Protein 7O1F (pdb70)

Secondary structure (DSSP, 8-state):
-EEEEES-THHHHHHHHHHTTT-SEEEEEEETTEEEEEEE-TTSSEEEEEEEEGGGSSSEEESS-EEEEEEHHHHHHHHTTS-TTSEEEEEE---EEEEEEE-SSSS-EEEEEEEP--------PPP----SEEEEEEHHHHHHHHHHHHTT-SEEEEEE-SSEEEEEEEETTEEEEEEEE-B--SS-GGG-BEEEESS-EEEEEEHHHHHHHGGGGGG-SEEEEEE-SSSPEEEEEE-STT-EEEEEEPPB-/-EEEEES-THHHHHHHHHHTTT-SEEEEEEETTEEEEEEE-TTSSEEEEEEEEGGGSSSEEESS-EEEEEEHHHHHHHHTTS-TTSEEEEEE---EEEEEEE----EEEEEEEP-------PPP----SEEEEEEHHHHHHHHHHHHTT-SEEEEEE-SSEEEEEEEETTEEEEEEEE-B--SS-GGG-BEEEESS-EEEEEEHHHHHHHGGGGGG-SEEEEEE-SSSPEEEEEE-STT-EEEEEEPPB-/-EEEEES-THHHHHHHHHHTTT-SEEEEEEETTEEEEEEE-TTSSEEEEEEEEGGGSSSEEESS-EEEEEEHHHHHHHHTTS-TTSEEEEEE---EEEEEEE---S-EEEEEEEP----------SEEEEEEHHHHHHHHHHHHTT-SEEEEEE--EEEEEE-SSEEEEEEE--B--SS-GGG-BEE--EEEEHHHHHHHGGGGGG-SEEEEEE-SSSPEEEEEE-STT-EEEEEE--/--EEEEES-THHHHHHHHHHTTT-SEEEEEEETTEEEEEEE-TTSSEEEEEEEEGGGSSSEEESS-EEEEEEHHHHHHHHTTS-TTSEEEEEE----EEEEEEE-SSSS-EEEEEEEP-------PPP----SEEEEEEHHHHHHHHHHHHTT-SEEEEEE-SSEEEEEEEETTEEEEEEEE-B--SS-GGG-BEEEESS-EEEEEEHHHHHHHGGGGGG-SEEEEEE-SSSPEEEEEE-STT-EEEEEEPPB-/-EEEEES-THHHHHHHHHHTTT-SEEEEEEETTEEEEEEE-TTSSEEEEEEEEGGGSSSEEESS-EEEEEEHHHHHHHHTTS-TTSEEEEEE----EEEEEEE-SSSS-EEEEEEEP--------EEEEEEHHHHHHHHHHHHTT-SEEEEEE-SSEEEEEEEETTEEEEEEEE-B--SS-GGG-BEEEESS-EEEEEEHHHHHHHGGGGGG-SEEEEEE-SSSPEEEEEE-STT-EEEEEEPPB-/--EEEEES-THHHHHHHHHHTTT-SEEEEEEETTEEEEEEE-TTSSEEEEEEEEGGGSSSEEESS-EEEEEEHHHHHHHHTTS-TTSEEEEEE--EEEEEEE-SSSS-EEEEEEEP--------PPP----SEEEEEEHHHHHHHHHHHHTT-SEEEEEE-SSEEEEEEEETTEEEEEEEE-B--SS-GGG-BEEEESS-EEEEEEHHHHHHHGGGGGG-SEEEEEE-SSSPEEEEEE-STT-EEEEEEPPB-/--B-----/--BPPP--/--BPPP--/-B-----

Foldseek 3Di:
DWKWKAQWLLLVLLLLLLCQVQDFKWKFKQDQQGTWTWDHGPVNFKIKIWGDGCVRTDHIDDPDIDIFIDGSVLVNVLSVVADRRWIWIWDQPDQWIWIWTADPPDRDIDIDTGGGDDDDHPDDDDDPDDFQKKKKAFLVVLLCVLVVVVVFAQKWKWKDDQFWIKTKGAHPVGIDIDTDGQAADPVDRLHGIHMDGNDIAMFMFGSVVSNSNSSSSVQARMWMWTHHPVAFIWIWRQHPDRTTIIMTGHTDD/DWKWKAQWLLLVLLLLLLCQVQDFKWKFKQDQQGTWTWDHGPVNFKIKIFGDGCVRTDHIDDPDIDIFIDGSVLVNVLSVPADRRWIWIWDQPDQWIWIWTADVRDIDIDTGGTDDDDDDDDDDPDPFQKKKKAFLVVLLCVLVVVVVFAQKWKWKDDQFWIKTKGAHPVGIDIDTDGQAADPVDRLHGIHMDGPDIAMFMFGSVVSNSNSSSSVQARIWMWTHHPVAFIWIWRQHPDRTTIIMTGHTDD/DWKWKAQWLLLVLLLLLLCQVQDFKFKFKQDQQGTWTWDHGPVNFKIKIFGDGCVRTDHIDDPDIDIFTDGSVLVNVLSVVADRRWIWIWDQPDQWIWIWTQDVDRDIDIDTGGGDDDDDPDDDFPKKKKAFLVVLLCVLVVVVVFAQKWWWDDVQIKTKGAHDVGIDIDGDDQAADPVDRLHGIHMPTDMFGSVVSNSNSSSSVQARIWMWTHHPVAFIWIWRQHPDRTTIIMTGHD/DFWKWKAQWLLLVLLLLLLCQVQDFKFWFKQDQQGTWTWDHGPVNFKIKIFGDGCVRTDHIDGPEIDIFIDGSVLVNVLSVPADRRWIWIWDQDNHQWIWIWTADPPDRDIDIDTGGGDDDDHDDDDDPDDFQKKKKAFLVVLLCVLVVVVVFAQKWKWKDDQFWIKTKGAHPVGIDIDTDGQAADPVDRLHGIHMDGNDIAMFMFGSVVSNSNSSSSVQARMWMWTHHPVAFIWIWRQHPDRTTIIMTGHTDD/DWKWKAQWLLQVLLLLLLCQVQDFKFKFKQDQQGTWTWDHGPVNFKIKIFGDGCVRTPHIDDPEIDIFIDGSVLVNVLSVVADRRWIWIWDQDNHQWIWIWTADPPDRDIDIDTGGTDDDDHDAQKKKKAFLVVLLCVLVVVVVFAQKWKWKDDQFWIKTKGAHPVGIDIDIDGQAADPVDRLHGIHMDGPDIDIFMFGSVVSNSNSSSSVQARMWMWHYHPVAFIWIWRQHPDRTTIIMTGHTDD/DQWKWKAQWLLQVLLLLLLCQVQDFKFKFKQDQQGTWTWDAGPVNFKIKIFGDGCVRTDHIGHNDTDIFTDGSVLVNVLSVVADRRWIWIWDDPLWIWIWTADPPDRDIDIDTGRGDDDDHPDDDDDPDDFQKKKKAFLVVLLCVLVVVVVFAQKWKWKDDQFWIKTKGAHPVGIDIDTDGQAADPVDRLHGIHMDGNDIAMFMFGSVVSNSNSSSSVQARMWMWTHHPVAFIWIWRQHPDRTTIIMTGHTDD/DDDDDDDD/DDDDDDDD/DDDDDDDD/DDDDDDD

InterPro domains:
  IPR000730 Proliferating cell nuclear antigen, PCNA [MF_00317] (2-255)
  IPR000730 Proliferating cell nuclear antigen, PCNA [PR00339] (10-29)
  IPR000730 Proliferating cell nuclear antigen, PCNA [PR00339] (34-52)
  IPR000730 Proliferating cell nuclear antigen, PCNA [PR00339] (56-80)
  IPR000730 Proliferating cell nuclear antigen, PCNA [PR00339] (110-132)
  IPR000730 Proliferating cell nuclear antigen, PCNA [PR00339] (203-217)
  IPR000730 Proliferating cell nuclear antigen, PCNA [PR00339] (241-258)
  IPR000730 Proliferating cell nuclear antigen, PCNA [PTHR11352] (1-258)
  IPR000730 Proliferating cell nuclear antigen, PCNA [TIGR00590] (1-259)
  IPR022648 Proliferating cell nuclear antigen, PCNA, N-terminal [PF00705] (1-124)
  IPR022649 Proliferating cell nuclear antigen, PCNA, C-terminal [PF02747] (127-254)
  IPR022659 Proliferating cell nuclear antigen, PCNA, conserved site [PS00293] (61-79)
  IPR022659 Proliferating cell nuclear antigen, PCNA, conserved site [PS01251] (34-57)
  IPR046938 DNA clamp superfamily [SSF55979] (1-126)
  IPR046938 DNA clamp superfamily [SSF55979] (127-255)

Organism: Chaetomium thermophilum (strain DSM 1495 / CBS 144.50 / IMI 039719) (NCBI:txid759272)

Radius of gyration: 36.1 Å; Cα contacts (8 Å, |Δi|>4): 4204; chains: 10; bounding box: 74×90×88 Å

Nearest PDB structures (foldseek):
  7o1f-assembly2_E  TM=1.004E+00  e=3.814E-50  Thermochaetoides thermophila DSM 1495
  7o1f-assembly2_D  TM=9.993E-01  e=2.440E-48  Thermochaetoides thermophila DSM 1495
  7o1f-assembly1_A  TM=9.949E-01  e=5.544E-48  Thermochaetoides thermophila DSM 1495
  8p9o-assembly1_B  TM=9.754E-01  e=6.810E-45  Thermochaetoides thermophila DSM 1495
  7bup-assembly1_C  TM=9.797E-01  e=5.841E-35  Candida albicans SC5314

Solvent-accessible surface area: 61494 Å² total; per-residue (Å²): 46,6,66,0,78,8,40,33,0,2,5,8,31,55,0,2,61,2,1,54,75,14,6,88,70,5,15,12,54,3,61,84,65,3,4,25,3,32,12,39,13,141,64,95,6,1,1,1,8,0,57,4,50,29,84,10,14,38,64,33,134,25,134,51,124,23,53,2,3,0,42,0,66,18,5,4,62,1,4,136,9,3,78,80,93,2,28,0,13,10,82,13,96,71,127,57,6,28,0,15,0,67,22,36,65,34,54,15,72,2,81,2,49,1,128,26,77,114,48,103,76,66,121,49,61,49,75,115,42,106,40,6,0,27,0,45,0,12,2,85,17,0,99,82,4,1,70,25,0,71,39,15,19,142,30,1,38,0,76,4,74,77,77,8,1,81,0,28,13,136,30,141,26,6,74,2,17,5,47,4,32,71,31,12,35,6,19,98,66,54,68,10,5,55,17,139,51,101,98,102,7,52,22,29,0,10,0,136,37,0,34,22,0,2,89,0,12,76,4,15,102,31,1,79,0,1,0,10,101,96,27,5,1,11,0,15,0,57,10,3,51,67,2,30,0,63,0,8,0,1,20,34,129,28,2,63,0,77,6,28,68,0,9,6,8,40,59,0,1,49,3,0,51,74,15,5,84,72,5,15,10,58,3,62,108,65,3,4,29,2,73,14,41,10,141,69,97,10,1,3,1,5,2,50,4,43,29,79,6,11,28,90,34,102,16,111,52,122,22,53,3,3,1,42,0,72,19,5,13,71,2,4,149,5,3,64,59,119,4,34,0,15,9,74,11,168,74,117,49,8,24,0,15,0,61,40,98,77,9,58,2,79,1,48,2,124,25,77,156,43,141,85,106,81,65,52,65,115,43,107,40,6,0,28,0,45,0,25,2,86,20,0,99,84,4,0,70,24,0,78,37,16,19,144,32,1,36,0,74,4,75,94,70,8,2,81,0,28,10,138,28,142,23,5,77,2,12,5,44,4,95,60,22,10,28,6,21,76,66,56,78,9,6,55,20,141,47,102,97,103,7,58,20,36,1,11,0,46,40,0,35,34,0,1,89,0,13,77,6,15,104,34,1,76,0,1,0,8,89,149,25,7,2,10,0,11,0,57,10,1,48,69,2,28,0,62,0,8,0,0,18,38,112,41,5,49,0,76,6,44,36,0,6,7,8,42,59,0,2,48,1,1,57,72,16,4,99,74,6,15,10,43,3,63,109,65,2,4,28,2,74,14,91,14,117,74,69,50,1,57,1,23,2,50,4,46,29,80,9,14,42,89,35,128,15,113,164,101,12,53,3,3,0,42,1,68,20,4,11,61,3,3,141,7,2,76,79,114,3,32,0,13,9,75,12,162,68,123,55,6,24,0,16,0,61,23,95,49,73,17,59,3,80,0,49,3,132,27,76,155,47,140,46,110,194,111,113,52,81,13,44,0,50,0,24,2,86,18,0,101,89,5,0,70,21,0,71,39,14,19,151,48,1,38,0,76,41,149,30,2,72,0,28,10,137,30,139,25,6,78,3,16,5,39,4,38,84,32,11,31,8,32,28,70,56,89,8,7,60,37,99,95,27,67,8,39,0,136,38,0,38,22,0,2,90,0,14,75,4,16,100,37,1,24,0,11,14,25,141,110,32,61,3,13,0,33,0,54,9,1,48,66,2,26,0,63,0,53,1,46,108,108,2,3,91,0,70,6,34,32,0,4,6,9,31,59,0,2,56,1,0,49,73,14,5,82,75,6,7,12,41,2,62,109,65,2,5,29,1,70,9,44,12,137,66,102,6,1,2,1,4,2,51,2,44,28,82,9,12,14,86,36,45,14,125,144,101,10,48,2,3,1,34,0,71,19,4,8,73,1,4,140,7,3,74,80,96,2,26,0,15,10,76,8,124,74,50,125,58,7,23,0,16,0,64,18,38,68,33,75,16,56,2,77,2,48,2,120,25,89,116,47,103,97,97,60,65,52,66,118,42,105,43,8,0,30,0,45,0,25,2,85,18,0,100,82,4,1,69,23,0,74,38,14,17,145,28,2,36,0,77,4,75,76,40,7,1,81,0,29,13,140,29,140,26,8,78,2,15,5,39,1,133,71,25,6,33,8,37,31,67,58,96,9,5,59,24,68,50,103,88,100,8,59,21,33,1,9,0,147,34,0,35,17,0,3,94,0,14,76,3,15,99,30,2,79,0,0,0,12,96,91,22,5,2,11,0,14,0,56,10,2,50,66,2,28,0,63,0,10,0,0,20,38,115,38,7,81,0,77,5,50,36,0,6,5,8,42,69,0,2,48,3,2,56,79,16,6,96,76,6,7,12,41,3,62,109,64,2,5,23,2,116,10,53,10,108,75,132,51,1,51,0,11,1,53,3,49,29,83,10,13,45,57,31,141,15,134,144,101,9,46,3,3,0,32,1,70,16,5,12,64,2,4,145,9,2,76,71,90,2,29,0,15,9,79,12,139,80,51,126,55,6,23,0,16,0,61,17,65,68,41,32,20,54,2,77,1,47,2,114,26,84,157,45,142,100,123,118,7,1,28,0,46,0,26,2,87,19,0,98,78,4,1,71,22,0,71,39,15,18,144,30,1,36,0,64,6,76,71,115,10,2,82,0,26,10,136,30,142,25,5,78,2,13,5,46,3,38,68,34,14,29,8,20,73,70,55,70,8,4,60,20,68,46,101,90,100,8,67,25,39,1,16,0,137,40,0,32,26,0,2,96,0,10,71,6,17,99,39,1,79,0,1,0,12,98,102,66,60,3,13,0,16,0,57,10,2,47,69,3,27,0,63,0,54,1,46,40,91,202,73,15,0,61,0,77,6,50,69,0,10,5,8,41,56,0,2,75,3,1,49,75,15,5,91,44,5,14,11,52,1,69,119,62,3,4,23,1,35,13,27,12,143,69,92,10,0,2,1,15,1,53,4,50,30,84,8,14,39,86,35,88,18,108,50,128,32,62,6,4,1,43,0,64,18,4,12,57,3,4,139,8,3,77,79,105,2,29,0,13,10,68,11,176,160,61,6,24,0,15,0,59,20,67,64,44,67,12,59,2,80,0,48,2,120,36,88,113,47,103,74,64,118,51,62,45,77,117,42,106,40,6,0,29,0,43,0,11,2,87,21,0,98,83,4,0,69,23,0,79,39,12,19,145,30,1,37,0,75,4,71,158,102,8,1,81,0,28,14,139,27,141,23,4,73,3,15,5,40,5,151,68,33,8,34,6,24,100,68,53,77,8,7,51,10,130,49,100,90,99,8,54,21,40,1,11,0,45,40,0,32,34,0,1,85,1,14,73,5,16,104,31,1,80,0,1,0,11,101,91,26,3,2,11,0,16,0,57,10,3,48,69,2,27,0,63,0,15,0,0,16,44,152,104,124,54,22,82,26,115,66,127,112,55,21,87,24,110,67,118,113,56,22,82,21,118,57,104,63,21,86,28,68,78

B-factor: mean 49.05, std 13.56, range [23.42, 118.19]

Structure (mmCIF, N/CA/C/O backbone):
data_7O1F
#
_entry.id   7O1F
#
_cell.length_a   71.891
_cell.length_b   84.711
_cell.length_c   84.890
_cell.angle_alpha   60.940
_cell.angle_beta   89.600
_cell.angle_gamma   81.220
#
_symmetry.space_group_name_H-M   'P 1'
#
loop_
_entity.id
_entity.type
_entity.pdbx_description
1 polymer 'Proliferating cell nuclear antigen'
2 polymer 'Peptide fragment from PolD4'
3 non-polymer 'SODIUM ION'
4 water water
#
loop_
_atom_site.group_PDB
_atom_site.id
_atom_site.type_symbol
_atom_site.label_atom_id
_atom_site.label_alt_id
_atom_site.label_comp_id
_atom_site.label_asym_id
_atom_site.label_entity_id
_atom_site.label_seq_id
_atom_site.pdbx_PDB_ins_code
_atom_site.Cartn_x
_atom_site.Cartn_y
_atom_site.Cartn_z
_atom_site.occupancy
_atom_site.B_iso_or_equiv
_atom_site.auth_seq_id
_atom_site.auth_comp_id
_atom_site.auth_asym_id
_atom_site.auth_atom_id
_atom_site.pdbx_PDB_model_num
ATOM 1 N N . ALA A 1 3 ? 0.631 -14.601 -78.964 1.00 47.60 1 ALA A N 1
ATOM 2 C CA . ALA A 1 3 ? 0.459 -15.713 -79.958 1.00 46.74 1 ALA A CA 1
ATOM 3 C C . ALA A 1 3 ? -0.575 -16.720 -79.443 1.00 44.76 1 ALA A C 1
ATOM 4 O O . ALA A 1 3 ? -1.504 -17.026 -80.199 1.00 46.64 1 ALA A O 1
ATOM 6 N N . LEU A 1 4 ? -0.390 -17.260 -78.234 1.00 40.40 2 LEU A N 1
ATOM 7 C CA . LEU A 1 4 ? -1.209 -18.373 -77.694 1.00 37.41 2 LEU A CA 1
ATOM 8 C C . LEU A 1 4 ? -1.942 -17.928 -76.426 1.00 37.86 2 LEU A C 1
ATOM 9 O O . LEU A 1 4 ? -1.308 -17.336 -75.546 1.00 37.16 2 LEU A O 1
ATOM 14 N N . GLU A 1 5 ? -3.231 -18.236 -76.331 1.00 39.48 3 GLU A N 1
ATOM 15 C CA . GLU A 1 5 ? -4.044 -18.095 -75.095 1.00 42.08 3 GLU A CA 1
ATOM 16 C C . GLU A 1 5 ? -5.052 -19.251 -75.052 1.00 42.56 3 GLU A C 1
ATOM 17 O O . GLU A 1 5 ? -6.055 -19.198 -75.795 1.00 43.50 3 GLU A O 1
ATOM 23 N N . ALA A 1 6 ? -4.773 -20.266 -74.237 1.00 39.62 4 ALA A N 1
ATOM 24 C CA . ALA A 1 6 ? -5.482 -21.566 -74.248 1.00 40.96 4 ALA A CA 1
ATOM 25 C C . ALA A 1 6 ? -5.957 -21.894 -72.830 1.00 37.91 4 ALA A C 1
ATOM 26 O O . ALA A 1 6 ? -5.101 -22.075 -71.951 1.00 35.03 4 ALA A O 1
ATOM 28 N N . ARG A 1 7 ? -7.277 -21.944 -72.630 1.00 37.66 5 ARG A N 1
ATOM 29 C CA . ARG A 1 7 ? -7.915 -22.176 -71.311 1.00 38.42 5 ARG A CA 1
ATOM 30 C C . ARG A 1 7 ? -8.509 -23.589 -71.312 1.00 37.54 5 ARG A C 1
ATOM 31 O O . ARG A 1 7 ? -9.303 -23.885 -72.216 1.00 38.12 5 ARG A O 1
ATOM 39 N N . LEU A 1 8 ? -8.084 -24.431 -70.368 1.00 37.00 6 LEU A N 1
ATOM 40 C CA . LEU A 1 8 ? -8.717 -25.729 -70.049 1.00 41.07 6 LEU A CA 1
ATOM 41 C C . LEU A 1 8 ? -9.606 -25.537 -68.823 1.00 44.91 6 LEU A C 1
ATOM 42 O O . LEU A 1 8 ? -9.131 -24.906 -67.849 1.00 44.35 6 LEU A O 1
ATOM 47 N N . GLU A 1 9 ? -10.831 -26.067 -68.863 1.00 48.34 7 GLU A N 1
ATOM 48 C CA . GLU A 1 9 ? -11.760 -26.044 -67.705 1.00 54.38 7 GLU A CA 1
ATOM 49 C C . GLU A 1 9 ? -11.123 -26.790 -66.525 1.00 50.02 7 GLU A C 1
ATOM 50 O O . GLU A 1 9 ? -11.356 -26.349 -65.374 1.00 53.16 7 GLU A O 1
ATOM 56 N N . GLN A 1 10 ? -10.334 -27.843 -66.778 1.00 43.32 8 GLN A N 1
ATOM 57 C CA . GLN A 1 10 ? -9.661 -28.626 -65.697 1.00 46.96 8 GLN A CA 1
ATOM 58 C C . GLN A 1 10 ? -8.191 -28.918 -66.056 1.00 43.96 8 GLN A C 1
ATOM 59 O O . GLN A 1 10 ? -7.930 -29.477 -67.133 1.00 45.26 8 GLN A O 1
ATOM 65 N N . ALA A 1 11 ? -7.272 -28.564 -65.148 1.00 40.76 9 ALA A N 1
ATOM 66 C CA . ALA A 1 11 ? -5.811 -28.809 -65.220 1.00 41.06 9 ALA A CA 1
ATOM 67 C C . ALA A 1 11 ? -5.517 -30.315 -65.305 1.00 40.23 9 ALA A C 1
ATOM 68 O O . ALA A 1 11 ? -4.573 -30.702 -65.986 1.00 37.01 9 ALA A O 1
ATOM 70 N N . SER A 1 12 ? -6.296 -31.117 -64.586 1.00 40.62 10 SER A N 1
ATOM 71 C CA . SER A 1 12 ? -6.286 -32.606 -64.590 1.00 43.46 10 SER A CA 1
ATOM 72 C C . SER A 1 12 ? -5.708 -33.145 -65.903 1.00 40.13 10 SER A C 1
ATOM 73 O O . SER A 1 12 ? -4.700 -33.871 -65.836 1.00 36.71 10 SER A O 1
ATOM 76 N N . ILE A 1 13 ? -6.295 -32.793 -67.053 1.00 39.72 11 ILE A N 1
ATOM 77 C CA . ILE A 1 13 ? -5.939 -33.432 -68.355 1.00 41.39 11 ILE A CA 1
ATOM 78 C C . ILE A 1 13 ? -4.441 -33.248 -68.605 1.00 43.77 11 ILE A C 1
ATOM 79 O O . ILE A 1 13 ? -3.765 -34.227 -68.972 1.00 39.69 11 ILE A O 1
ATOM 84 N N . LEU A 1 14 ? -3.937 -32.030 -68.391 1.00 40.47 12 LEU A N 1
ATOM 85 C CA . LEU A 1 14 ? -2.549 -31.682 -68.742 1.00 36.29 12 LEU A CA 1
ATOM 86 C C . LEU A 1 14 ? -1.600 -32.364 -67.763 1.00 33.25 12 LEU A C 1
ATOM 87 O O . LEU A 1 14 ? -0.516 -32.765 -68.193 1.00 31.65 12 LEU A O 1
ATOM 92 N N . LYS A 1 15 ? -2.004 -32.485 -66.500 1.00 32.90 13 LYS A N 1
ATOM 93 C CA . LYS A 1 15 ? -1.199 -33.138 -65.431 1.00 35.54 13 LYS A CA 1
ATOM 94 C C . LYS A 1 15 ? -1.024 -34.619 -65.763 1.00 35.69 13 LYS A C 1
ATOM 95 O O . LYS A 1 15 ? 0.100 -35.109 -65.655 1.00 34.29 13 LYS A O 1
ATOM 101 N N . LYS A 1 16 ? -2.106 -35.292 -66.167 1.00 40.12 14 LYS A N 1
ATOM 102 C CA . LYS A 1 16 ? -2.103 -36.746 -66.491 1.00 41.75 14 LYS A CA 1
ATOM 103 C C . LYS A 1 16 ? -1.267 -36.990 -67.745 1.00 42.20 14 LYS A C 1
ATOM 104 O O . LYS A 1 16 ? -0.410 -37.869 -67.686 1.00 42.81 14 LYS A O 1
ATOM 110 N N . VAL A 1 17 ? -1.480 -36.222 -68.816 1.00 41.99 15 VAL A N 1
ATOM 111 C CA . VAL A 1 17 ? -0.686 -36.320 -70.080 1.00 41.96 15 VAL A CA 1
ATOM 112 C C . VAL A 1 17 ? 0.810 -36.236 -69.757 1.00 37.42 15 VAL A C 1
ATOM 113 O O . VAL A 1 17 ? 1.549 -37.106 -70.207 1.00 35.34 15 VAL A O 1
ATOM 117 N N . VAL A 1 18 ? 1.255 -35.224 -69.016 1.00 38.32 16 VAL A N 1
ATOM 118 C CA . VAL A 1 18 ? 2.707 -35.030 -68.722 1.00 37.59 16 VAL A CA 1
ATOM 119 C C . VAL A 1 18 ? 3.174 -36.190 -67.841 1.00 38.34 16 VAL A C 1
ATOM 120 O O . VAL A 1 18 ? 4.278 -36.695 -68.084 1.00 39.28 16 VAL A O 1
ATOM 124 N N . ASP A 1 19 ? 2.370 -36.603 -66.863 1.00 44.28 17 ASP A N 1
ATOM 125 C CA . ASP A 1 19 ? 2.741 -37.712 -65.943 1.00 51.61 17 ASP A CA 1
ATOM 126 C C . ASP A 1 19 ? 2.908 -38.982 -66.780 1.00 49.64 17 ASP A C 1
ATOM 127 O O . ASP A 1 19 ? 3.892 -39.688 -66.550 1.00 53.15 17 ASP A O 1
ATOM 132 N N . ALA A 1 20 ? 2.050 -39.185 -67.782 1.00 46.77 18 ALA A N 1
ATOM 133 C CA . ALA A 1 20 ? 2.033 -40.368 -68.677 1.00 50.64 18 ALA A CA 1
ATOM 134 C C . ALA A 1 20 ? 3.268 -40.390 -69.599 1.00 52.14 18 ALA A C 1
ATOM 135 O O . ALA A 1 20 ? 3.621 -41.475 -70.057 1.00 54.97 18 ALA A O 1
ATOM 137 N N . ILE A 1 21 ? 3.851 -39.235 -69.917 1.00 50.24 19 ILE A N 1
ATOM 138 C CA . ILE A 1 21 ? 4.855 -39.067 -71.007 1.00 48.19 19 ILE A CA 1
ATOM 139 C C . ILE A 1 21 ? 6.262 -38.891 -70.419 1.00 47.72 19 ILE A C 1
ATOM 140 O O . ILE A 1 21 ? 7.213 -39.287 -71.098 1.00 41.19 19 ILE A O 1
ATOM 145 N N . LYS A 1 22 ? 6.389 -38.358 -69.198 1.00 47.44 20 LYS A N 1
ATOM 146 C CA . LYS A 1 22 ? 7.661 -37.773 -68.690 1.00 47.94 20 LYS A CA 1
ATOM 147 C C . LYS A 1 22 ? 8.749 -38.836 -68.473 1.00 47.02 20 LYS A C 1
ATOM 148 O O . LYS A 1 22 ? 9.926 -38.461 -68.499 1.00 46.28 20 LYS A O 1
ATOM 154 N N . ASP A 1 23 ? 8.402 -40.101 -68.252 1.00 51.31 21 ASP A N 1
ATOM 155 C CA . ASP A 1 23 ? 9.408 -41.181 -68.048 1.00 56.66 21 ASP A CA 1
ATOM 156 C C . ASP A 1 23 ? 9.910 -41.707 -69.406 1.00 54.58 21 ASP A C 1
ATOM 157 O O . ASP A 1 23 ? 11.016 -42.249 -69.434 1.00 58.13 21 ASP A O 1
ATOM 162 N N . LEU A 1 24 ? 9.155 -41.540 -70.492 1.00 49.69 22 LEU A N 1
ATOM 163 C CA . LEU A 1 24 ? 9.581 -41.946 -71.859 1.00 50.44 22 LEU A CA 1
ATOM 164 C C . LEU A 1 24 ? 10.485 -40.884 -72.487 1.00 53.29 22 LEU A C 1
ATOM 165 O O . LEU A 1 24 ? 11.408 -41.255 -73.233 1.00 55.51 22 LEU A O 1
ATOM 170 N N . VAL A 1 25 ? 10.185 -39.616 -72.229 1.00 52.89 23 VAL A N 1
ATOM 171 C CA . VAL A 1 25 ? 10.659 -38.431 -72.998 1.00 55.47 23 VAL A CA 1
ATOM 172 C C . VAL A 1 25 ? 10.953 -37.318 -71.983 1.00 59.14 23 VAL A C 1
ATOM 173 O O . VAL A 1 25 ? 10.063 -36.977 -71.203 1.00 54.47 23 VAL A O 1
ATOM 177 N N . GLN A 1 26 ? 12.165 -36.769 -71.990 1.00 60.13 24 GLN A N 1
ATOM 178 C CA . GLN A 1 26 ? 12.633 -35.725 -71.044 1.00 58.42 24 GLN A CA 1
ATOM 179 C C . GLN A 1 26 ? 12.292 -34.359 -71.649 1.00 56.80 24 GLN A C 1
ATOM 180 O O . GLN A 1 26 ? 11.425 -33.666 -71.126 1.00 61.30 24 GLN A O 1
ATOM 186 N N . ASP A 1 27 ? 12.974 -33.995 -72.736 1.00 65.76 25 ASP A N 1
ATOM 187 C CA . ASP A 1 27 ? 12.794 -32.740 -73.506 1.00 62.15 25 ASP A CA 1
ATOM 188 C C . ASP A 1 27 ? 11.780 -33.037 -74.612 1.00 53.70 25 ASP A C 1
ATOM 189 O O . ASP A 1 27 ? 11.779 -34.168 -75.078 1.00 58.90 25 ASP A O 1
ATOM 194 N N . CYS A 1 28 ? 10.967 -32.064 -75.020 1.00 48.25 26 CYS A N 1
ATOM 195 C CA . CYS A 1 28 ? 10.110 -32.140 -76.231 1.00 45.10 26 CYS A CA 1
ATOM 196 C C . CYS A 1 28 ? 9.393 -30.814 -76.510 1.00 43.90 26 CYS A C 1
ATOM 197 O O . CYS A 1 28 ? 9.342 -29.942 -75.625 1.00 47.84 26 CYS A O 1
ATOM 200 N N . ASN A 1 29 ? 8.874 -30.681 -77.726 1.00 42.79 27 ASN A N 1
ATOM 201 C CA . ASN A 1 29 ? 8.152 -29.485 -78.221 1.00 41.83 27 ASN A CA 1
ATOM 202 C C . ASN A 1 29 ? 6.649 -29.756 -78.127 1.00 42.53 27 ASN A C 1
ATOM 203 O O . ASN A 1 29 ? 6.210 -30.830 -78.581 1.00 49.30 27 ASN A O 1
ATOM 208 N N . PHE A 1 30 ? 5.892 -28.834 -77.540 1.00 42.91 28 PHE A N 1
ATOM 209 C CA . PHE A 1 30 ? 4.423 -28.728 -77.717 1.00 44.30 28 PHE A CA 1
ATOM 210 C C . PHE A 1 30 ? 4.203 -27.809 -78.915 1.00 46.73 28 PHE A C 1
ATOM 211 O O . PHE A 1 30 ? 4.683 -26.660 -78.880 1.00 50.43 28 PHE A O 1
ATOM 219 N N . ASP A 1 31 ? 3.554 -28.324 -79.960 1.00 47.90 29 ASP A N 1
ATOM 220 C CA . ASP A 1 31 ? 3.309 -27.588 -81.228 1.00 45.95 29 ASP A CA 1
ATOM 221 C C . ASP A 1 31 ? 1.899 -27.010 -81.171 1.00 42.55 29 ASP A C 1
ATOM 222 O O . ASP A 1 31 ? 0.937 -27.793 -81.061 1.00 43.73 29 ASP A O 1
ATOM 227 N N . CYS A 1 32 ? 1.791 -25.692 -81.224 1.00 39.46 30 CYS A N 1
ATOM 228 C CA . CYS A 1 32 ? 0.523 -24.935 -81.100 1.00 41.34 30 CYS A CA 1
ATOM 229 C C . CYS A 1 32 ? 0.178 -24.320 -82.448 1.00 42.60 30 CYS A C 1
ATOM 230 O O . CYS A 1 32 ? 1.003 -23.587 -82.989 1.00 46.93 30 CYS A O 1
ATOM 233 N N . ASN A 1 33 ? -1.011 -24.607 -82.959 1.00 42.67 31 ASN A N 1
ATOM 234 C CA . ASN A 1 33 ? -1.540 -23.977 -84.194 1.00 47.45 31 ASN A CA 1
ATOM 235 C C . ASN A 1 33 ? -3.045 -23.814 -83.997 1.00 47.21 31 ASN A C 1
ATOM 236 O O . ASN A 1 33 ? -3.494 -24.011 -82.868 1.00 46.09 31 ASN A O 1
ATOM 241 N N . ASP A 1 34 ? -3.788 -23.475 -85.053 1.00 49.97 32 ASP A N 1
ATOM 242 C CA . ASP A 1 34 ? -5.245 -23.190 -84.961 1.00 51.40 32 ASP A CA 1
ATOM 243 C C . ASP A 1 34 ? -6.009 -24.502 -84.698 1.00 50.93 32 ASP A C 1
ATOM 244 O O . ASP A 1 34 ? -7.155 -24.412 -84.249 1.00 61.28 32 ASP A O 1
ATOM 246 N N . SER A 1 35 ? -5.414 -25.674 -84.934 1.00 46.39 33 SER A N 1
ATOM 247 C CA . SER A 1 35 ? -6.064 -26.981 -84.669 1.00 44.53 33 SER A CA 1
ATOM 248 C C . SER A 1 35 ? -5.930 -27.355 -83.190 1.00 40.97 33 SER A C 1
ATOM 249 O O . SER A 1 35 ? -6.643 -28.264 -82.730 1.00 41.40 33 SER A O 1
ATOM 252 N N . GLY A 1 36 ? -5.038 -26.695 -82.466 1.00 38.98 34 GLY A N 1
ATOM 253 C CA . GLY A 1 36 ? -4.785 -26.989 -81.045 1.00 37.70 34 GLY A CA 1
ATOM 254 C C . GLY A 1 36 ? -3.333 -27.347 -80.791 1.00 37.35 34 GLY A C 1
ATOM 255 O O . GLY A 1 36 ? -2.466 -26.832 -81.500 1.00 38.13 34 GLY A O 1
ATOM 256 N N . ILE A 1 37 ? -3.078 -28.193 -79.798 1.00 36.47 35 ILE A N 1
ATOM 257 C CA . ILE A 1 37 ? -1.722 -28.423 -79.241 1.00 37.02 35 ILE A CA 1
ATOM 258 C C . ILE A 1 37 ? -1.349 -29.873 -79.514 1.00 36.73 35 ILE A C 1
ATOM 259 O O . ILE A 1 37 ? -2.110 -30.762 -79.136 1.00 37.70 35 ILE A O 1
ATOM 264 N N . ALA A 1 38 ? -0.238 -30.085 -80.207 1.00 38.85 36 ALA A N 1
ATOM 265 C CA . ALA A 1 38 ? 0.258 -31.422 -80.595 1.00 38.87 36 ALA A CA 1
ATOM 266 C C . ALA A 1 38 ? 1.629 -31.657 -79.954 1.00 40.53 36 ALA A C 1
ATOM 267 O O . ALA A 1 38 ? 2.353 -30.676 -79.637 1.00 40.88 36 ALA A O 1
ATOM 269 N N . LEU A 1 39 ? 1.959 -32.929 -79.760 1.00 41.66 37 LEU A N 1
ATOM 270 C CA . LEU A 1 39 ? 3.288 -33.382 -79.293 1.00 42.24 37 LEU A CA 1
ATOM 271 C C . LEU A 1 39 ? 3.653 -34.611 -80.120 1.00 41.98 37 LEU A C 1
ATOM 272 O O . LEU A 1 39 ? 2.809 -35.524 -80.213 1.00 40.71 37 LEU A O 1
ATOM 277 N N . GLN A 1 40 ? 4.835 -34.612 -80.734 1.00 39.86 38 GLN A N 1
ATOM 278 C CA . GLN A 1 40 ? 5.405 -35.821 -81.385 1.00 40.78 38 GLN A CA 1
ATOM 279 C C . GLN A 1 40 ? 6.860 -35.930 -80.941 1.00 41.34 38 GLN A C 1
ATOM 280 O O . GLN A 1 40 ? 7.680 -35.076 -81.373 1.00 43.09 38 GLN A O 1
ATOM 286 N N . ALA A 1 41 ? 7.158 -36.900 -80.070 1.00 40.74 39 ALA A N 1
ATOM 287 C CA . ALA A 1 41 ? 8.511 -37.124 -79.509 1.00 40.14 39 ALA A CA 1
ATOM 288 C C . ALA A 1 41 ? 8.845 -38.623 -79.463 1.00 38.18 39 ALA A C 1
ATOM 289 O O . ALA A 1 41 ? 7.999 -39.411 -79.000 1.00 35.42 39 ALA A O 1
ATOM 291 N N . MET A 1 42 ? 10.023 -38.982 -79.982 1.00 39.74 40 MET A N 1
ATOM 292 C CA . MET A 1 42 ? 10.644 -40.321 -79.835 1.00 41.75 40 MET A CA 1
ATOM 293 C C . MET A 1 42 ? 11.409 -40.387 -78.522 1.00 41.09 40 MET A C 1
ATOM 294 O O . MET A 1 42 ? 11.939 -39.375 -78.126 1.00 42.68 40 MET A O 1
ATOM 299 N N . ASP A 1 43 ? 11.476 -41.550 -77.879 1.00 39.64 41 ASP A N 1
ATOM 300 C CA . ASP A 1 43 ? 12.427 -41.791 -76.756 1.00 38.70 41 ASP A CA 1
ATOM 301 C C . ASP A 1 43 ? 13.854 -41.823 -77.332 1.00 39.28 41 ASP A C 1
ATOM 302 O O . ASP A 1 43 ? 13.998 -41.911 -78.586 1.00 41.45 41 ASP A O 1
ATOM 307 N N . ASN A 1 44 ? 14.879 -41.771 -76.478 1.00 39.63 42 ASN A N 1
ATOM 308 C CA . ASN A 1 44 ? 16.299 -41.661 -76.936 1.00 42.28 42 ASN A CA 1
ATOM 309 C C . ASN A 1 44 ? 16.674 -42.852 -77.820 1.00 43.19 42 ASN A C 1
ATOM 310 O O . ASN A 1 44 ? 17.426 -42.631 -78.752 1.00 44.46 42 ASN A O 1
ATOM 315 N N . SER A 1 45 ? 16.122 -44.033 -77.587 1.00 44.78 43 SER A N 1
ATOM 316 C CA . SER A 1 45 ? 16.442 -45.279 -78.338 1.00 45.71 43 SER A CA 1
ATOM 317 C C . SER A 1 45 ? 15.761 -45.315 -79.709 1.00 45.67 43 SER A C 1
ATOM 318 O O . SER A 1 45 ? 16.059 -46.251 -80.473 1.00 50.09 43 SER A O 1
ATOM 321 N N . HIS A 1 46 ? 14.856 -44.383 -80.004 1.00 44.15 44 HIS A N 1
ATOM 322 C CA . HIS A 1 46 ? 14.014 -44.420 -81.232 1.00 43.95 44 HIS A CA 1
ATOM 323 C C . HIS A 1 46 ? 13.247 -45.739 -81.290 1.00 41.03 44 HIS A C 1
ATOM 324 O O . HIS A 1 46 ? 13.150 -46.324 -82.383 1.00 39.96 44 HIS A O 1
ATOM 331 N N . VAL A 1 47 ? 12.733 -46.206 -80.151 1.00 40.14 45 VAL A N 1
ATOM 332 C CA . VAL A 1 47 ? 11.978 -47.484 -80.030 1.00 38.39 45 VAL A CA 1
ATOM 333 C C . VAL A 1 47 ? 10.504 -47.137 -79.824 1.00 37.80 45 VAL A C 1
ATOM 334 O O . VAL A 1 47 ? 9.638 -47.913 -80.256 1.00 37.79 45 VAL A O 1
ATOM 338 N N . ALA A 1 48 ? 10.247 -46.001 -79.189 1.00 36.95 46 ALA A N 1
ATOM 339 C CA . ALA A 1 48 ? 8.890 -45.553 -78.809 1.00 38.24 46 ALA A CA 1
ATOM 340 C C . ALA A 1 48 ? 8.676 -44.128 -79.319 1.00 38.95 46 ALA A C 1
ATOM 341 O O . ALA A 1 48 ? 9.624 -43.329 -79.272 1.00 39.45 46 ALA A O 1
ATOM 343 N N . LEU A 1 49 ? 7.483 -43.872 -79.851 1.00 39.23 47 LEU A N 1
ATOM 344 C CA . LEU A 1 49 ? 7.064 -42.541 -80.347 1.00 40.34 47 LEU A CA 1
ATOM 345 C C . LEU A 1 49 ? 5.762 -42.182 -79.634 1.00 36.98 47 LEU A C 1
ATOM 346 O O . LEU A 1 49 ? 4.839 -43.016 -79.622 1.00 33.41 47 LEU A O 1
ATOM 351 N N . VAL A 1 50 ? 5.746 -41.023 -78.988 1.00 39.36 48 VAL A N 1
ATOM 352 C CA . VAL A 1 50 ? 4.534 -40.408 -78.384 1.00 39.59 48 VAL A CA 1
ATOM 353 C C . VAL A 1 50 ? 3.974 -39.383 -79.370 1.00 36.28 48 VAL A C 1
ATOM 354 O O . VAL A 1 50 ? 4.749 -38.529 -79.812 1.00 38.52 48 VAL A O 1
ATOM 358 N N . SER A 1 51 ? 2.681 -39.486 -79.672 1.00 35.28 49 SER A N 1
ATOM 359 C CA . SER A 1 51 ? 1.901 -38.612 -80.587 1.00 37.68 49 SER A CA 1
ATOM 360 C C . SER A 1 51 ? 0.601 -38.185 -79.883 1.00 38.86 49 SER A C 1
ATOM 361 O O . SER A 1 51 ? -0.311 -39.032 -79.704 1.00 38.10 49 SER A O 1
ATOM 364 N N . MET A 1 52 ? 0.546 -36.935 -79.434 1.00 39.34 50 MET A N 1
ATOM 365 C CA . MET A 1 52 ? -0.604 -36.363 -78.693 1.00 39.15 50 MET A CA 1
ATOM 366 C C . MET A 1 52 ? -1.198 -35.229 -79.523 1.00 38.24 50 MET A C 1
ATOM 367 O O . MET A 1 52 ? -0.437 -34.461 -80.132 1.00 38.36 50 MET A O 1
ATOM 372 N N . MET A 1 53 ? -2.524 -35.135 -79.548 1.00 39.41 51 MET A N 1
ATOM 373 C CA . MET A 1 53 ? -3.235 -33.951 -80.083 1.00 40.67 51 MET A CA 1
ATOM 374 C C . MET A 1 53 ? -4.386 -33.587 -79.139 1.00 39.70 51 MET A C 1
ATOM 375 O O . MET A 1 53 ? -5.312 -34.393 -78.974 1.00 39.96 51 MET A O 1
ATOM 380 N N . LEU A 1 54 ? -4.264 -32.451 -78.450 1.00 40.53 52 LEU A N 1
ATOM 381 C CA . LEU A 1 54 ? -5.389 -31.746 -77.764 1.00 37.41 52 LEU A CA 1
ATOM 382 C C . LEU A 1 54 ? -5.995 -30.754 -78.749 1.00 35.57 52 LEU A C 1
ATOM 383 O O . LEU A 1 54 ? -5.424 -29.677 -78.925 1.00 34.35 52 LEU A O 1
ATOM 388 N N . LYS A 1 55 ? -7.122 -31.122 -79.347 1.00 36.41 53 LYS A N 1
ATOM 389 C CA . LYS A 1 55 ? -7.843 -30.280 -80.339 1.00 39.72 53 LYS A CA 1
ATOM 390 C C . LYS A 1 55 ? -8.372 -29.006 -79.669 1.00 37.45 53 LYS A C 1
ATOM 391 O O . LYS A 1 55 ? -8.768 -29.064 -78.507 1.00 35.31 53 LYS A O 1
ATOM 397 N N . ALA A 1 56 ? -8.374 -27.908 -80.407 1.00 38.51 54 ALA A N 1
ATOM 398 C CA . ALA A 1 56 ? -8.923 -26.583 -80.023 1.00 40.95 54 ALA A CA 1
ATOM 399 C C . ALA A 1 56 ? -10.294 -26.722 -79.347 1.00 41.69 54 ALA A C 1
ATOM 400 O O . ALA A 1 56 ? -10.524 -25.998 -78.378 1.00 40.87 54 ALA A O 1
ATOM 402 N N . GLU A 1 57 ? -11.177 -27.600 -79.851 1.00 42.56 55 GLU A N 1
ATOM 403 C CA . GLU A 1 57 ? -12.547 -27.823 -79.314 1.00 44.41 55 GLU A CA 1
ATOM 404 C C . GLU A 1 57 ? -12.480 -28.130 -77.812 1.00 41.17 55 GLU A C 1
ATOM 405 O O . GLU A 1 57 ? -13.453 -27.854 -77.099 1.00 44.45 55 GLU A O 1
ATOM 411 N N . GLY A 1 58 ? -11.381 -28.713 -77.351 1.00 38.61 56 GLY A N 1
ATOM 412 C CA . GLY A 1 58 ? -11.227 -29.213 -75.975 1.00 37.84 56 GLY A CA 1
ATOM 413 C C . GLY A 1 58 ? -10.965 -28.093 -74.989 1.00 37.82 56 GLY A C 1
ATOM 414 O O . GLY A 1 58 ? -11.027 -28.353 -73.774 1.00 35.83 56 GLY A O 1
ATOM 415 N N . PHE A 1 59 ? -10.643 -26.898 -75.489 1.00 39.71 57 PHE A N 1
ATOM 416 C CA . PHE A 1 59 ? -10.381 -25.681 -74.675 1.00 40.71 57 PHE A CA 1
ATOM 417 C C . PHE A 1 59 ? -11.635 -24.816 -74.703 1.00 40.96 57 PHE A C 1
ATOM 418 O O . PHE A 1 59 ? -12.587 -25.166 -75.418 1.00 40.41 57 PHE A O 1
ATOM 426 N N . SER A 1 60 ? -11.611 -23.708 -73.956 1.00 43.23 58 SER A N 1
ATOM 427 C CA . SER A 1 60 ? -12.756 -22.774 -73.765 1.00 44.61 58 SER A CA 1
ATOM 428 C C . SER A 1 60 ? -12.254 -21.468 -73.158 1.00 44.97 58 SER A C 1
ATOM 429 O O . SER A 1 60 ? -12.336 -21.268 -71.957 1.00 52.80 58 SER A O 1
ATOM 432 N N . PRO A 1 61 ? -11.707 -20.526 -73.946 1.00 42.88 59 PRO A N 1
ATOM 433 C CA . PRO A 1 61 ? -11.453 -20.732 -75.369 1.00 43.53 59 PRO A CA 1
ATOM 434 C C . PRO A 1 61 ? -10.010 -21.140 -75.709 1.00 43.15 59 PRO A C 1
ATOM 435 O O . PRO A 1 61 ? -9.153 -21.188 -74.813 1.00 38.52 59 PRO A O 1
ATOM 439 N N . TYR A 1 62 ? -9.792 -21.431 -76.995 1.00 43.65 60 TYR A N 1
ATOM 440 C CA . TYR A 1 62 ? -8.459 -21.624 -77.614 1.00 43.31 60 TYR A CA 1
ATOM 441 C C . TYR A 1 62 ? -8.213 -20.471 -78.589 1.00 45.46 60 TYR A C 1
ATOM 442 O O . TYR A 1 62 ? -9.027 -20.293 -79.479 1.00 45.26 60 TYR A O 1
ATOM 451 N N . ARG A 1 63 ? -7.127 -19.726 -78.407 1.00 49.13 61 ARG A N 1
ATOM 452 C CA . ARG A 1 63 ? -6.676 -18.640 -79.327 1.00 54.00 61 ARG A CA 1
ATOM 453 C C . ARG A 1 63 ? -5.211 -18.878 -79.718 1.00 52.65 61 ARG A C 1
ATOM 454 O O . ARG A 1 63 ? -4.364 -18.817 -78.827 1.00 49.72 61 ARG A O 1
ATOM 462 N N . CYS A 1 64 ? -4.953 -19.224 -80.981 1.00 56.30 62 CYS A N 1
ATOM 463 C CA . CYS A 1 64 ? -3.604 -19.192 -81.609 1.00 59.80 62 CYS A CA 1
ATOM 464 C C . CYS A 1 64 ? -3.610 -18.151 -82.731 1.00 62.98 62 CYS A C 1
ATOM 465 O O . CYS A 1 64 ? -4.437 -18.266 -83.662 1.00 76.12 62 CYS A O 1
ATOM 468 N N . ASP A 1 65 ? -2.757 -17.134 -82.624 1.00 60.89 63 ASP A N 1
ATOM 469 C CA . ASP A 1 65 ? -2.608 -16.079 -83.657 1.00 63.17 63 ASP A CA 1
ATOM 470 C C . ASP A 1 65 ? -1.392 -16.423 -84.515 1.00 65.62 63 ASP A C 1
ATOM 471 O O . ASP A 1 65 ? -1.363 -15.980 -85.668 1.00 73.80 63 ASP A O 1
ATOM 476 N N . ARG A 1 66 ? -0.468 -17.236 -83.988 1.00 62.48 64 ARG A N 1
ATOM 477 C CA . ARG A 1 66 ? 0.807 -17.598 -84.669 1.00 60.79 64 ARG A CA 1
ATOM 478 C C . ARG A 1 66 ? 1.199 -19.018 -84.240 1.00 56.44 64 ARG A C 1
ATOM 479 O O . ARG A 1 66 ? 1.171 -19.281 -83.033 1.00 59.27 64 ARG A O 1
ATOM 481 N N . ASN A 1 67 ? 1.551 -19.875 -85.198 1.00 55.99 65 ASN A N 1
ATOM 482 C CA . ASN A 1 67 ? 2.182 -21.202 -84.965 1.00 53.54 65 ASN A CA 1
ATOM 483 C C . ASN A 1 67 ? 3.426 -21.017 -84.080 1.00 51.26 65 ASN A C 1
ATOM 484 O O . ASN A 1 67 ? 4.290 -20.197 -84.429 1.00 52.79 65 ASN A O 1
ATOM 489 N N . ILE A 1 68 ? 3.500 -21.731 -82.955 1.00 50.15 66 ILE A N 1
ATOM 490 C CA . ILE A 1 68 ? 4.663 -21.696 -82.023 1.00 50.43 66 ILE A CA 1
ATOM 491 C C . ILE A 1 68 ? 4.946 -23.112 -81.523 1.00 45.90 66 ILE A C 1
ATOM 492 O O . ILE A 1 68 ? 4.017 -23.898 -81.412 1.00 45.89 66 ILE A O 1
ATOM 497 N N . ALA A 1 69 ? 6.217 -23.382 -81.228 1.00 45.44 67 ALA A N 1
ATOM 498 C CA . ALA A 1 69 ? 6.733 -24.557 -80.498 1.00 43.21 67 ALA A CA 1
ATOM 499 C C . ALA A 1 69 ? 7.096 -24.101 -79.088 1.00 42.02 67 ALA A C 1
ATOM 500 O O . ALA A 1 69 ? 7.765 -23.081 -78.953 1.00 43.42 67 ALA A O 1
ATOM 502 N N . LEU A 1 70 ? 6.635 -24.827 -78.071 1.00 41.78 68 LEU A N 1
ATOM 503 C CA . LEU A 1 70 ? 7.069 -24.633 -76.666 1.00 39.39 68 LEU A CA 1
ATOM 504 C C . LEU A 1 70 ? 8.052 -25.755 -76.350 1.00 38.12 68 LEU A C 1
ATOM 505 O O . LEU A 1 70 ? 7.620 -26.894 -76.226 1.00 39.97 68 LEU A O 1
ATOM 510 N N . GLY A 1 71 ? 9.341 -25.446 -76.307 1.00 38.71 69 GLY A N 1
ATOM 511 C CA . GLY A 1 71 ? 10.398 -26.403 -75.951 1.00 37.87 69 GLY A CA 1
ATOM 512 C C . GLY A 1 71 ? 10.522 -26.509 -74.450 1.00 36.12 69 GLY A C 1
ATOM 513 O O . GLY A 1 71 ? 11.009 -25.569 -73.817 1.00 34.19 69 GLY A O 1
ATOM 514 N N . VAL A 1 72 ? 10.109 -27.639 -73.903 1.00 36.71 70 VAL A N 1
ATOM 515 C CA . VAL A 1 72 ? 9.920 -27.835 -72.443 1.00 38.02 70 VAL A CA 1
ATOM 516 C C . VAL A 1 72 ? 10.704 -29.073 -71.998 1.00 38.03 70 VAL A C 1
ATOM 517 O O . VAL A 1 72 ? 10.688 -30.080 -72.711 1.00 40.52 70 VAL A O 1
ATOM 521 N N . ASN A 1 73 ? 11.339 -28.989 -70.838 1.00 39.14 71 ASN A N 1
ATOM 522 C CA . ASN A 1 73 ? 11.799 -30.164 -70.055 1.00 39.90 71 ASN A CA 1
ATOM 523 C C . ASN A 1 73 ? 10.595 -30.657 -69.252 1.00 38.76 71 ASN A C 1
ATOM 524 O O . ASN A 1 73 ? 10.020 -29.853 -68.514 1.00 39.92 71 ASN A O 1
ATOM 529 N N . LEU A 1 74 ? 10.212 -31.921 -69.400 1.00 37.39 72 LEU A N 1
ATOM 530 C CA . LEU A 1 74 ? 8.971 -32.449 -68.797 1.00 37.00 72 LEU A CA 1
ATOM 531 C C . LEU A 1 74 ? 9.116 -32.616 -67.282 1.00 34.67 72 LEU A C 1
ATOM 532 O O . LEU A 1 74 ? 8.077 -32.589 -66.611 1.00 37.85 72 LEU A O 1
ATOM 537 N N . THR A 1 75 ? 10.321 -32.748 -66.739 1.00 34.56 73 THR A N 1
ATOM 538 C CA . THR A 1 75 ? 10.537 -32.744 -65.268 1.00 38.51 73 THR A CA 1
ATOM 539 C C . THR A 1 75 ? 10.218 -31.346 -64.715 1.00 38.46 73 THR A C 1
ATOM 540 O O . THR A 1 75 ? 9.523 -31.279 -63.701 1.00 43.28 73 THR A O 1
ATOM 544 N N . SER A 1 76 ? 10.728 -30.294 -65.353 1.00 35.39 74 SER A N 1
ATOM 545 C CA . SER A 1 76 ? 10.432 -28.882 -65.017 1.00 33.50 74 SER A CA 1
ATOM 546 C C . SER A 1 76 ? 8.917 -28.664 -65.093 1.00 33.23 74 SER A C 1
ATOM 547 O O . SER A 1 76 ? 8.335 -28.131 -64.135 1.00 29.97 74 SER A O 1
ATOM 550 N N . LEU A 1 77 ? 8.296 -29.093 -66.193 1.00 34.91 75 LEU A N 1
ATOM 551 C CA . LEU A 1 77 ? 6.846 -28.870 -66.430 1.00 35.06 75 LEU A CA 1
ATOM 552 C C . LEU A 1 77 ? 6.046 -29.603 -65.348 1.00 37.47 75 LEU A C 1
ATOM 553 O O . LEU A 1 77 ? 5.068 -29.019 -64.871 1.00 35.71 75 LEU A O 1
ATOM 558 N N . THR A 1 78 ? 6.468 -30.819 -64.971 1.00 40.87 76 THR A N 1
ATOM 559 C CA . THR A 1 78 ? 5.824 -31.667 -63.924 1.00 42.44 76 THR A CA 1
ATOM 560 C C . THR A 1 78 ? 5.840 -30.931 -62.581 1.00 38.77 76 THR A C 1
ATOM 561 O O . THR A 1 78 ? 4.810 -30.899 -61.916 1.00 38.34 76 THR A O 1
ATOM 565 N N . LYS A 1 79 ? 6.992 -30.395 -62.199 1.00 38.72 77 LYS A N 1
ATOM 566 C CA . LYS A 1 79 ? 7.192 -29.637 -60.940 1.00 40.63 77 LYS A CA 1
ATOM 567 C C . LYS A 1 79 ? 6.200 -28.475 -60.884 1.00 39.23 77 LYS A C 1
ATOM 568 O O . LYS A 1 79 ? 5.722 -28.187 -59.789 1.00 42.29 77 LYS A O 1
ATOM 574 N N . VAL A 1 80 ? 5.909 -27.843 -62.018 1.00 36.61 78 VAL A N 1
ATOM 575 C CA . VAL A 1 80 ? 4.945 -26.708 -62.115 1.00 35.47 78 VAL A CA 1
ATOM 576 C C . VAL A 1 80 ? 3.508 -27.241 -62.077 1.00 34.25 78 VAL A C 1
ATOM 577 O O . VAL A 1 80 ? 2.691 -26.664 -61.372 1.00 32.35 78 VAL A O 1
ATOM 581 N N . LEU A 1 81 ? 3.217 -28.310 -62.820 1.00 34.92 79 LEU A N 1
ATOM 582 C CA . LEU A 1 81 ? 1.853 -28.887 -62.919 1.00 33.42 79 LEU A CA 1
ATOM 583 C C . LEU A 1 81 ? 1.431 -29.526 -61.590 1.00 35.21 79 LEU A C 1
ATOM 584 O O . LEU A 1 81 ? 0.222 -29.509 -61.310 1.00 33.97 79 LEU A O 1
ATOM 589 N N . ARG A 1 82 ? 2.375 -29.997 -60.772 1.00 39.62 80 ARG A N 1
ATOM 590 C CA . ARG A 1 82 ? 2.097 -30.501 -59.397 1.00 45.12 80 ARG A CA 1
ATOM 591 C C . ARG A 1 82 ? 1.435 -29.413 -58.555 1.00 43.66 80 ARG A C 1
ATOM 592 O O . ARG A 1 82 ? 0.625 -29.754 -57.691 1.00 46.56 80 ARG A O 1
ATOM 600 N N . ALA A 1 83 ? 1.755 -28.152 -58.817 1.00 43.11 81 ALA A N 1
ATOM 601 C CA . ALA A 1 83 ? 1.195 -26.990 -58.094 1.00 43.09 81 ALA A CA 1
ATOM 602 C C . ALA A 1 83 ? -0.220 -26.666 -58.600 1.00 40.97 81 ALA A C 1
ATOM 603 O O . ALA A 1 83 ? -0.787 -25.663 -58.140 1.00 45.40 81 ALA A O 1
ATOM 605 N N . ALA A 1 84 ? -0.769 -27.445 -59.526 1.00 37.34 82 ALA A N 1
ATOM 606 C CA . ALA A 1 84 ? -2.168 -27.310 -59.981 1.00 37.04 82 ALA A CA 1
ATOM 607 C C . ALA A 1 84 ? -3.005 -28.447 -59.378 1.00 37.00 82 ALA A C 1
ATOM 608 O O . ALA A 1 84 ? -2.613 -29.627 -59.504 1.00 35.24 82 ALA A O 1
ATOM 610 N N . GLN A 1 85 ? -4.122 -28.094 -58.753 1.00 36.80 83 GLN A N 1
ATOM 611 C CA . GLN A 1 85 ? -5.188 -29.053 -58.363 1.00 38.68 83 GLN A CA 1
ATOM 612 C C . GLN A 1 85 ? -5.845 -29.580 -59.647 1.00 37.82 83 GLN A C 1
ATOM 613 O O . GLN A 1 85 ? -5.968 -28.814 -60.610 1.00 36.68 83 GLN A O 1
ATOM 619 N N . ASN A 1 86 ? -6.242 -30.848 -59.653 1.00 40.16 84 ASN A N 1
ATOM 620 C CA . ASN A 1 86 ? -6.999 -31.493 -60.761 1.00 40.84 84 ASN A CA 1
ATOM 621 C C . ASN A 1 86 ? -8.095 -30.543 -61.263 1.00 43.27 84 ASN A C 1
ATOM 622 O O . ASN A 1 86 ? -8.218 -30.390 -62.509 1.00 40.46 84 ASN A O 1
ATOM 627 N N . GLU A 1 87 ? -8.850 -29.906 -60.356 1.00 46.99 85 GLU A N 1
ATOM 628 C CA . GLU A 1 87 ? -10.094 -29.167 -60.717 1.00 50.18 85 GLU A CA 1
ATOM 629 C C . GLU A 1 87 ? -9.801 -27.656 -60.806 1.00 49.02 85 GLU A C 1
ATOM 630 O O . GLU A 1 87 ? -10.770 -26.854 -60.804 1.00 50.86 85 GLU A O 1
ATOM 636 N N . ASP A 1 88 ? -8.533 -27.264 -60.947 1.00 43.84 86 ASP A N 1
ATOM 637 C CA . ASP A 1 88 ? -8.148 -25.856 -61.238 1.00 42.95 86 ASP A CA 1
ATOM 638 C C . ASP A 1 88 ? -8.412 -25.529 -62.709 1.00 39.74 86 ASP A C 1
ATOM 639 O O . ASP A 1 88 ? -8.216 -26.391 -63.561 1.00 39.29 86 ASP A O 1
ATOM 644 N N . ILE A 1 89 ? -8.803 -24.298 -63.000 1.00 40.93 87 ILE A N 1
ATOM 645 C CA . ILE A 1 89 ? -8.870 -23.769 -64.391 1.00 42.57 87 ILE A CA 1
ATOM 646 C C . ILE A 1 89 ? -7.444 -23.361 -64.789 1.00 39.47 87 ILE A C 1
ATOM 647 O O . ILE A 1 89 ? -6.832 -22.556 -64.067 1.00 36.66 87 ILE A O 1
ATOM 652 N N . LEU A 1 90 ? -6.933 -23.938 -65.878 1.00 38.85 88 LEU A N 1
ATOM 653 C CA . LEU A 1 90 ? -5.537 -23.787 -66.356 1.00 36.95 88 LEU A CA 1
ATOM 654 C C . LEU A 1 90 ? -5.528 -22.925 -67.622 1.00 36.49 88 LEU A C 1
ATOM 655 O O . LEU A 1 90 ? -6.258 -23.246 -68.559 1.00 35.46 88 LEU A O 1
ATOM 660 N N . THR A 1 91 ? -4.717 -21.868 -67.650 1.00 35.30 89 THR A N 1
ATOM 661 C CA . THR A 1 91 ? -4.507 -21.020 -68.853 1.00 34.94 89 THR A CA 1
ATOM 662 C C . THR A 1 91 ? -3.023 -21.067 -69.237 1.00 32.06 89 THR A C 1
ATOM 663 O O . THR A 1 91 ? -2.193 -20.878 -68.346 1.00 29.25 89 THR A O 1
ATOM 667 N N . LEU A 1 92 ? -2.740 -21.382 -70.507 1.00 33.05 90 LEU A N 1
ATOM 668 C CA . LEU A 1 92 ? -1.397 -21.330 -71.145 1.00 35.61 90 LEU A CA 1
ATOM 669 C C . LEU A 1 92 ? -1.329 -20.036 -71.965 1.00 37.24 90 LEU A C 1
ATOM 670 O O . LEU A 1 92 ? -2.285 -19.782 -72.716 1.00 37.52 90 LEU A O 1
ATOM 675 N N . LYS A 1 93 ? -0.263 -19.245 -71.811 1.00 38.12 91 LYS A N 1
ATOM 676 C CA . LYS A 1 93 ? -0.035 -17.987 -72.580 1.00 41.00 91 LYS A CA 1
ATOM 677 C C . LYS A 1 93 ? 1.433 -17.896 -73.001 1.00 38.64 91 LYS A C 1
ATOM 678 O O . LYS A 1 93 ? 2.297 -18.211 -72.168 1.00 36.67 91 LYS A O 1
ATOM 684 N N . ALA A 1 94 ? 1.690 -17.467 -74.236 1.00 38.86 92 ALA A N 1
ATOM 685 C CA . ALA A 1 94 ? 3.046 -17.282 -74.793 1.00 40.66 92 ALA A CA 1
ATOM 686 C C . ALA A 1 94 ? 3.020 -16.247 -75.929 1.00 41.31 92 ALA A C 1
ATOM 687 O O . ALA A 1 94 ? 2.012 -16.187 -76.638 1.00 42.06 92 ALA A O 1
ATOM 689 N N . GLU A 1 95 ? 4.091 -15.456 -76.093 1.00 43.49 93 GLU A N 1
ATOM 690 C CA . GLU A 1 95 ? 4.279 -14.447 -77.181 1.00 44.89 93 GLU A CA 1
ATOM 691 C C . GLU A 1 95 ? 4.861 -15.124 -78.442 1.00 48.44 93 GLU A C 1
ATOM 692 O O . GLU A 1 95 ? 4.816 -16.387 -78.500 1.00 47.96 93 GLU A O 1
ATOM 694 N N . PRO A 1 98 ? 8.853 -17.455 -78.401 1.00 56.24 96 PRO A N 1
ATOM 695 C CA . PRO A 1 98 ? 8.741 -17.209 -76.945 1.00 54.31 96 PRO A CA 1
ATOM 696 C C . PRO A 1 98 ? 9.814 -17.889 -76.075 1.00 53.98 96 PRO A C 1
ATOM 697 O O . PRO A 1 98 ? 10.084 -19.053 -76.272 1.00 49.65 96 PRO A O 1
ATOM 701 N N . ASP A 1 99 ? 10.351 -17.141 -75.113 1.00 54.45 97 ASP A N 1
ATOM 702 C CA . ASP A 1 99 ? 11.401 -17.570 -74.151 1.00 56.36 97 ASP A CA 1
ATOM 703 C C . ASP A 1 99 ? 10.775 -18.273 -72.941 1.00 47.39 97 ASP A C 1
ATOM 704 O O . ASP A 1 99 ? 11.464 -19.022 -72.231 1.00 42.80 97 ASP A O 1
ATOM 709 N N . VAL A 1 100 ? 9.499 -17.993 -72.703 1.00 44.84 98 VAL A N 1
ATOM 710 C CA . VAL A 1 100 ? 8.745 -18.346 -71.470 1.00 42.98 98 VAL A CA 1
ATOM 711 C C . VAL A 1 100 ? 7.340 -18.797 -71.852 1.00 40.12 98 VAL A C 1
ATOM 712 O O . VAL A 1 100 ? 6.709 -18.143 -72.698 1.00 39.09 98 VAL A O 1
ATOM 716 N N . LEU A 1 101 ? 6.883 -19.857 -71.190 1.00 39.16 99 LEU A N 1
ATOM 717 C CA . LEU A 1 101 ? 5.471 -20.295 -71.156 1.00 36.92 99 LEU A CA 1
ATOM 718 C C . LEU A 1 101 ? 4.867 -19.820 -69.835 1.00 35.44 99 LEU A C 1
ATOM 719 O O . LEU A 1 101 ? 5.319 -20.290 -68.787 1.00 34.47 99 LEU A O 1
ATOM 724 N N . ASN A 1 102 ? 3.882 -18.931 -69.899 1.00 34.56 100 ASN A N 1
ATOM 725 C CA . ASN A 1 102 ? 3.089 -18.473 -68.734 1.00 35.20 100 ASN A CA 1
ATOM 726 C C . ASN A 1 102 ? 1.973 -19.510 -68.462 1.00 34.66 100 ASN A C 1
ATOM 727 O O . ASN A 1 102 ? 1.176 -19.785 -69.383 1.00 33.96 100 ASN A O 1
ATOM 732 N N . LEU A 1 103 ? 1.920 -20.085 -67.251 1.00 32.67 101 LEU A N 1
ATOM 733 C CA . LEU A 1 103 ? 0.792 -20.928 -66.765 1.00 31.18 101 LEU A CA 1
ATOM 734 C C . LEU A 1 103 ? 0.078 -20.207 -65.620 1.00 30.51 101 LEU A C 1
ATOM 735 O O . LEU A 1 103 ? 0.766 -19.839 -64.640 1.00 29.62 101 LEU A O 1
ATOM 740 N N . VAL A 1 104 ? -1.249 -20.062 -65.728 1.00 29.40 102 VAL A N 1
ATOM 741 C CA . VAL A 1 104 ? -2.138 -19.572 -64.639 1.00 29.70 102 VAL A CA 1
ATOM 742 C C . VAL A 1 104 ? -3.023 -20.726 -64.177 1.00 30.32 102 VAL A C 1
ATOM 743 O O . VAL A 1 104 ? -3.646 -21.373 -65.037 1.00 29.58 102 VAL A O 1
ATOM 747 N N . PHE A 1 105 ? -3.060 -20.993 -62.867 1.00 33.41 103 PHE A N 1
ATOM 748 C CA . PHE A 1 105 ? -3.983 -21.976 -62.229 1.00 34.03 103 PHE A CA 1
ATOM 749 C C . PHE A 1 105 ? -4.951 -21.234 -61.306 1.00 35.29 103 PHE A C 1
ATOM 750 O O . PHE A 1 105 ? -4.492 -20.637 -60.320 1.00 36.52 103 PHE A O 1
ATOM 758 N N . GLU A 1 106 ? -6.244 -21.269 -61.632 1.00 37.32 104 GLU A N 1
ATOM 759 C CA . GLU A 1 106 ? -7.335 -20.669 -60.811 1.00 39.99 104 GLU A CA 1
ATOM 760 C C . GLU A 1 106 ? -8.142 -21.783 -60.126 1.00 40.61 104 GLU A C 1
ATOM 761 O O . GLU A 1 106 ? -8.629 -22.685 -60.828 1.00 37.05 104 GLU A O 1
ATOM 767 N N . SER A 1 107 ? -8.267 -21.703 -58.801 1.00 44.98 105 SER A N 1
ATOM 768 C CA . SER A 1 107 ? -9.105 -22.576 -57.932 1.00 50.30 105 SER A CA 1
ATOM 769 C C . SER A 1 107 ? -10.524 -22.680 -58.513 1.00 54.77 105 SER A C 1
ATOM 770 O O . SER A 1 107 ? -11.038 -21.649 -59.012 1.00 57.06 105 SER A O 1
ATOM 773 N N . SER A 1 108 ? -11.129 -23.872 -58.456 1.00 58.73 106 SER A N 1
ATOM 774 C CA . SER A 1 108 ? -12.592 -24.092 -58.641 1.00 60.68 106 SER A CA 1
ATOM 775 C C . SER A 1 108 ? -13.336 -23.718 -57.349 1.00 65.40 106 SER A C 1
ATOM 776 O O . SER A 1 108 ? -14.539 -23.444 -57.435 1.00 69.63 106 SER A O 1
ATOM 778 N N . GLU A 1 109 ? -12.640 -23.710 -56.204 1.00 70.89 107 GLU A N 1
ATOM 779 C CA . GLU A 1 109 ? -13.196 -23.424 -54.849 1.00 75.62 107 GLU A CA 1
ATOM 780 C C . GLU A 1 109 ? -12.964 -21.936 -54.492 1.00 78.57 107 GLU A C 1
ATOM 781 O O . GLU A 1 109 ? -13.922 -21.147 -54.652 1.00 73.19 107 GLU A O 1
ATOM 783 N N . THR A 1 110 ? -11.749 -21.529 -54.079 1.00 77.27 108 THR A N 1
ATOM 784 C CA . THR A 1 110 ? -11.433 -20.147 -53.594 1.00 74.05 108 THR A CA 1
ATOM 785 C C . THR A 1 110 ? -11.197 -19.189 -54.781 1.00 74.88 108 THR A C 1
ATOM 786 O O . THR A 1 110 ? -11.540 -19.557 -55.916 1.00 81.58 108 THR A O 1
ATOM 788 N N . ASP A 1 111 ? -10.669 -17.989 -54.524 1.00 74.52 109 ASP A N 1
ATOM 789 C CA . ASP A 1 111 ? -10.305 -16.965 -55.555 1.00 70.34 109 ASP A CA 1
ATOM 790 C C . ASP A 1 111 ? -8.789 -16.981 -55.783 1.00 58.72 109 ASP A C 1
ATOM 791 O O . ASP A 1 111 ? -8.299 -16.119 -56.539 1.00 53.32 109 ASP A O 1
ATOM 796 N N . ARG A 1 112 ? -8.096 -17.956 -55.182 1.00 52.43 110 ARG A N 1
ATOM 797 C CA . ARG A 1 112 ? -6.646 -18.274 -55.328 1.00 49.97 110 ARG A CA 1
ATOM 798 C C . ARG A 1 112 ? -6.246 -18.358 -56.807 1.00 45.97 110 ARG A C 1
ATOM 799 O O . ARG A 1 112 ? -6.922 -19.067 -57.587 1.00 47.84 110 ARG A O 1
ATOM 807 N N . ILE A 1 113 ? -5.158 -17.669 -57.162 1.00 42.97 111 ILE A N 1
ATOM 808 C CA . ILE A 1 113 ? -4.506 -17.694 -58.506 1.00 40.92 111 ILE A CA 1
ATOM 809 C C . ILE A 1 113 ? -3.047 -18.108 -58.317 1.00 38.47 111 ILE A C 1
ATOM 810 O O . ILE A 1 113 ? -2.342 -17.432 -57.552 1.00 36.90 111 ILE A O 1
ATOM 815 N N . SER A 1 114 ? -2.646 -19.207 -58.961 1.00 37.49 112 SER A N 1
ATOM 816 C CA . SER A 1 114 ? -1.238 -19.635 -59.137 1.00 37.62 112 SER A CA 1
ATOM 817 C C . SER A 1 114 ? -0.740 -19.150 -60.502 1.00 36.36 112 SER A C 1
ATOM 818 O O . SER A 1 114 ? -1.451 -19.397 -61.510 1.00 34.57 112 SER A O 1
ATOM 821 N N . GLU A 1 115 ? 0.442 -18.532 -60.535 1.00 36.42 113 GLU A N 1
ATOM 822 C CA . GLU A 1 115 ? 1.080 -18.015 -61.777 1.00 38.84 113 GLU A CA 1
ATOM 823 C C . GLU A 1 115 ? 2.514 -18.573 -61.882 1.00 36.08 113 GLU A C 1
ATOM 824 O O . GLU A 1 115 ? 3.307 -18.360 -60.952 1.00 36.45 113 GLU A O 1
ATOM 830 N N . TYR A 1 116 ? 2.821 -19.284 -62.962 1.00 35.43 114 TYR A N 1
ATOM 831 C CA . TYR A 1 116 ? 4.191 -19.778 -63.273 1.00 37.42 114 TYR A CA 1
ATOM 832 C C . TYR A 1 116 ? 4.663 -19.216 -64.618 1.00 36.87 114 TYR A C 1
ATOM 833 O O . TYR A 1 116 ? 3.862 -19.114 -65.555 1.00 35.54 114 TYR A O 1
ATOM 842 N N . ASP A 1 117 ? 5.924 -18.801 -64.661 1.00 38.40 115 ASP A N 1
ATOM 843 C CA . ASP A 1 117 ? 6.694 -18.519 -65.905 1.00 37.22 115 ASP A CA 1
ATOM 844 C C . ASP A 1 117 ? 7.782 -19.580 -66.015 1.00 34.46 115 ASP A C 1
ATOM 845 O O . ASP A 1 117 ? 8.730 -19.537 -65.246 1.00 33.21 115 ASP A O 1
ATOM 850 N N . LEU A 1 118 ? 7.589 -20.524 -66.922 1.00 34.42 116 LEU A N 1
ATOM 851 C CA . LEU A 1 118 ? 8.508 -21.665 -67.171 1.00 35.22 116 LEU A CA 1
ATOM 852 C C . LEU A 1 118 ? 9.497 -21.268 -68.268 1.00 35.26 116 LEU A C 1
ATOM 853 O O . LEU A 1 118 ? 9.026 -20.957 -69.369 1.00 35.18 116 LEU A O 1
ATOM 858 N N . LYS A 1 119 ? 10.801 -21.233 -67.966 1.00 36.96 117 LYS A N 1
ATOM 859 C CA . LYS A 1 119 ? 11.895 -21.033 -68.969 1.00 38.05 117 LYS A CA 1
ATOM 860 C C . LYS A 1 119 ? 11.767 -22.107 -70.042 1.00 36.75 117 LYS A C 1
ATOM 861 O O . LYS A 1 119 ? 11.779 -23.290 -69.667 1.00 37.66 117 LYS A O 1
ATOM 867 N N . LEU A 1 120 ? 11.617 -21.716 -71.304 1.00 37.21 118 LEU A N 1
ATOM 868 C CA . LEU A 1 120 ? 11.613 -22.651 -72.466 1.00 38.39 118 LEU A CA 1
ATOM 869 C C . LEU A 1 120 ? 13.046 -22.849 -72.983 1.00 41.15 118 LEU A C 1
ATOM 870 O O . LEU A 1 120 ? 13.922 -22.030 -72.654 1.00 40.49 118 LEU A O 1
ATOM 875 N N . MET A 1 121 ? 13.277 -23.938 -73.719 1.00 46.19 119 MET A N 1
ATOM 876 C CA . MET A 1 121 ? 14.563 -24.240 -74.403 1.00 53.71 119 MET A CA 1
ATOM 877 C C . MET A 1 121 ? 14.297 -24.383 -75.908 1.00 54.23 119 MET A C 1
ATOM 878 O O . MET A 1 121 ? 13.182 -24.802 -76.286 1.00 52.26 119 MET A O 1
ATOM 883 N N . ASP A 1 122 ? 15.285 -24.041 -76.739 1.00 59.39 120 ASP A N 1
ATOM 884 C CA . ASP A 1 122 ? 15.297 -24.365 -78.187 1.00 56.68 120 ASP A CA 1
ATOM 885 C C . ASP A 1 122 ? 15.488 -25.882 -78.273 1.00 54.54 120 ASP A C 1
ATOM 886 O O . ASP A 1 122 ? 16.448 -26.389 -77.663 1.00 51.12 120 ASP A O 1
ATOM 888 N N . ILE A 1 123 ? 14.550 -26.582 -78.919 1.00 55.07 121 ILE A N 1
ATOM 889 C CA . ILE A 1 123 ? 14.594 -28.057 -79.145 1.00 55.50 121 ILE A CA 1
ATOM 890 C C . ILE A 1 123 ? 14.279 -28.313 -80.616 1.00 54.90 121 ILE A C 1
ATOM 891 O O . ILE A 1 123 ? 13.177 -27.929 -81.042 1.00 54.31 121 ILE A O 1
ATOM 896 N N . ASP A 1 124 ? 15.209 -28.941 -81.343 1.00 56.76 122 ASP A N 1
ATOM 897 C CA . ASP A 1 124 ? 15.042 -29.316 -82.774 1.00 63.63 122 ASP A CA 1
ATOM 898 C C . ASP A 1 124 ? 13.985 -30.431 -82.841 1.00 65.61 122 ASP A C 1
ATOM 899 O O . ASP A 1 124 ? 14.199 -31.484 -82.193 1.00 67.64 122 ASP A O 1
ATOM 901 N N . GLN A 1 125 ? 12.880 -30.191 -83.556 1.00 67.79 123 GLN A N 1
ATOM 902 C CA . GLN A 1 125 ? 11.761 -31.164 -83.733 1.00 72.46 123 GLN A CA 1
ATOM 903 C C . GLN A 1 125 ? 12.258 -32.351 -84.555 1.00 69.68 123 GLN A C 1
ATOM 904 O O . GLN A 1 125 ? 12.898 -32.105 -85.562 1.00 85.03 123 GLN A O 1
ATOM 906 N N . GLU A 1 126 ? 11.973 -33.588 -84.135 1.00 71.57 124 GLU A N 1
ATOM 907 C CA . GLU A 1 126 ? 12.356 -34.823 -84.875 1.00 74.51 124 GLU A CA 1
ATOM 908 C C . GLU A 1 126 ? 11.133 -35.384 -85.615 1.00 76.01 124 GLU A C 1
ATOM 909 O O . GLU A 1 126 ? 11.216 -36.565 -85.976 1.00 84.74 124 GLU A O 1
ATOM 911 N N . HIS A 1 127 ? 10.090 -34.571 -85.885 1.00 73.67 125 HIS A N 1
ATOM 912 C CA . HIS A 1 127 ? 8.755 -35.023 -86.385 1.00 75.45 125 HIS A CA 1
ATOM 913 C C . HIS A 1 127 ? 8.914 -35.971 -87.584 1.00 71.61 125 HIS A C 1
ATOM 914 O O . HIS A 1 127 ? 9.634 -35.638 -88.537 1.00 67.15 125 HIS A O 1
ATOM 921 N N . LEU A 1 128 ? 8.248 -37.124 -87.538 1.00 69.11 126 LEU A N 1
ATOM 922 C CA . LEU A 1 128 ? 8.064 -37.990 -88.730 1.00 71.29 126 LEU A CA 1
ATOM 923 C C . LEU A 1 128 ? 6.563 -38.171 -88.949 1.00 68.11 126 LEU A C 1
ATOM 924 O O . LEU A 1 128 ? 5.819 -38.185 -87.974 1.00 64.71 126 LEU A O 1
ATOM 929 N N . GLY A 1 129 ? 6.158 -38.256 -90.223 1.00 74.31 127 GLY A N 1
ATOM 930 C CA . GLY A 1 129 ? 4.773 -38.456 -90.678 1.00 70.88 127 GLY A CA 1
ATOM 931 C C . GLY A 1 129 ? 4.399 -39.926 -90.631 1.00 66.76 127 GLY A C 1
ATOM 932 O O . GLY A 1 129 ? 5.205 -40.770 -91.083 1.00 57.34 127 GLY A O 1
ATOM 933 N N . ILE A 1 130 ? 3.264 -40.223 -89.990 1.00 66.46 128 ILE A N 1
ATOM 934 C CA . ILE A 1 130 ? 2.762 -41.603 -89.762 1.00 67.63 128 ILE A CA 1
ATOM 935 C C . ILE A 1 130 ? 1.640 -41.845 -90.762 1.00 68.26 128 ILE A C 1
ATOM 936 O O . ILE A 1 130 ? 0.647 -41.122 -90.757 1.00 64.62 128 ILE A O 1
ATOM 941 N N . PRO A 1 131 ? 1.745 -42.860 -91.648 1.00 71.47 129 PRO A N 1
ATOM 942 C CA . PRO A 1 131 ? 0.680 -43.119 -92.614 1.00 75.24 129 PRO A CA 1
ATOM 943 C C . PRO A 1 131 ? -0.573 -43.637 -91.893 1.00 73.38 129 PRO A C 1
ATOM 944 O O . PRO A 1 131 ? -0.422 -44.289 -90.863 1.00 71.63 129 PRO A O 1
ATOM 948 N N . GLU A 1 132 ? -1.755 -43.271 -92.409 1.00 73.75 130 GLU A N 1
ATOM 949 C CA . GLU A 1 132 ? -3.043 -43.954 -92.124 1.00 69.37 130 GLU A CA 1
ATOM 950 C C . GLU A 1 132 ? -2.844 -45.436 -92.478 1.00 70.01 130 GLU A C 1
ATOM 951 O O . GLU A 1 132 ? -2.587 -45.739 -93.667 1.00 70.60 130 GLU A O 1
ATOM 953 N N . THR A 1 133 ? -2.900 -46.305 -91.460 1.00 65.81 131 THR A N 1
ATOM 954 C CA . THR A 1 133 ? -2.526 -47.744 -91.509 1.00 61.89 131 THR A CA 1
ATOM 955 C C . THR A 1 133 ? -3.765 -48.612 -91.262 1.00 57.93 131 THR A C 1
ATOM 956 O O . THR A 1 133 ? -4.448 -48.390 -90.238 1.00 53.06 131 THR A O 1
ATOM 960 N N . GLU A 1 134 ? -4.026 -49.562 -92.165 1.00 55.47 132 GLU A N 1
ATOM 961 C CA . GLU A 1 134 ? -5.036 -50.632 -91.994 1.00 52.46 132 GLU A CA 1
ATOM 962 C C . GLU A 1 134 ? -4.357 -51.771 -91.226 1.00 51.10 132 GLU A C 1
ATOM 963 O O . GLU A 1 134 ? -3.731 -52.625 -91.849 1.00 51.29 132 GLU A O 1
ATOM 965 N N . TYR A 1 135 ? -4.501 -51.770 -89.903 1.00 49.83 133 TYR A N 1
ATOM 966 C CA . TYR A 1 135 ? -3.934 -52.786 -88.985 1.00 48.54 133 TYR A CA 1
ATOM 967 C C . TYR A 1 135 ? -4.558 -54.154 -89.291 1.00 47.91 133 TYR A C 1
ATOM 968 O O . TYR A 1 135 ? -5.654 -54.223 -89.840 1.00 48.23 133 TYR A O 1
ATOM 977 N N . ALA A 1 136 ? -3.847 -55.232 -88.962 1.00 47.79 134 ALA A N 1
ATOM 978 C CA . ALA A 1 136 ? -4.342 -56.622 -89.077 1.00 46.99 134 ALA A CA 1
ATOM 979 C C . ALA A 1 136 ? -5.406 -56.881 -87.994 1.00 47.48 134 ALA A C 1
ATOM 980 O O . ALA A 1 136 ? -6.405 -57.558 -88.307 1.00 48.62 134 ALA A O 1
ATOM 982 N N . ALA A 1 137 ? -5.174 -56.409 -86.763 1.00 43.95 135 ALA A N 1
ATOM 983 C CA . ALA A 1 137 ? -6.062 -56.609 -85.593 1.00 42.45 135 ALA A CA 1
ATOM 984 C C . ALA A 1 137 ? -6.090 -55.340 -84.736 1.00 41.97 135 ALA A C 1
ATOM 985 O O . ALA A 1 137 ? -5.036 -54.698 -84.572 1.00 43.79 135 ALA A O 1
ATOM 987 N N . THR A 1 138 ? -7.264 -54.972 -84.224 1.00 41.80 136 THR A N 1
ATOM 988 C CA . THR A 1 138 ? -7.387 -53.997 -83.107 1.00 41.92 136 THR A CA 1
ATOM 989 C C . THR A 1 138 ? -8.142 -54.665 -81.958 1.00 39.13 136 THR A C 1
ATOM 990 O O . THR A 1 138 ? -9.122 -55.383 -82.234 1.00 40.01 136 THR A O 1
ATOM 994 N N . ILE A 1 139 ? -7.655 -54.468 -80.734 1.00 37.81 137 ILE A N 1
ATOM 995 C CA . ILE A 1 139 ? -8.319 -54.896 -79.472 1.00 37.80 137 ILE A CA 1
ATOM 996 C C . ILE A 1 139 ? -8.684 -53.630 -78.701 1.00 35.45 137 ILE A C 1
ATOM 997 O O . ILE A 1 139 ? -7.767 -52.894 -78.335 1.00 32.53 137 ILE A O 1
ATOM 1002 N N . THR A 1 140 ? -9.970 -53.392 -78.460 1.00 35.41 138 THR A N 1
ATOM 1003 C CA . THR A 1 140 ? -10.425 -52.412 -77.444 1.00 33.47 138 THR A CA 1
ATOM 1004 C C . THR A 1 140 ? -10.674 -53.156 -76.130 1.00 33.95 138 THR A C 1
ATOM 1005 O O . THR A 1 140 ? -11.333 -54.190 -76.167 1.00 34.60 138 THR A O 1
ATOM 1009 N N . MET A 1 141 ? -10.134 -52.644 -75.023 1.00 35.00 139 MET A N 1
ATOM 1010 C CA . MET A 1 141 ? -10.248 -53.253 -73.672 1.00 36.68 139 MET A CA 1
ATOM 1011 C C . MET A 1 141 ? -10.120 -52.157 -72.610 1.00 36.03 139 MET A C 1
ATOM 1012 O O . MET A 1 141 ? -9.650 -51.069 -72.913 1.00 32.57 139 MET A O 1
ATOM 1017 N N . PRO A 1 142 ? -10.555 -52.425 -71.356 1.00 35.88 140 PRO A N 1
ATOM 1018 C CA . PRO A 1 142 ? -10.374 -51.486 -70.257 1.00 36.32 140 PRO A CA 1
ATOM 1019 C C . PRO A 1 142 ? -8.889 -51.189 -70.043 1.00 36.40 140 PRO A C 1
ATOM 1020 O O . PRO A 1 142 ? -8.087 -52.116 -70.107 1.00 39.10 140 PRO A O 1
ATOM 1024 N N . SER A 1 143 ? -8.568 -49.917 -69.805 1.00 34.42 141 SER A N 1
ATOM 1025 C CA . SER A 1 143 ? -7.189 -49.406 -69.608 1.00 32.41 141 SER A CA 1
ATOM 1026 C C . SER A 1 143 ? -6.520 -50.151 -68.467 1.00 32.05 141 SER A C 1
ATOM 1027 O O . SER A 1 143 ? -5.339 -50.504 -68.605 1.00 29.11 141 SER A O 1
ATOM 1030 N N . ASN A 1 144 ? -7.265 -50.335 -67.380 1.00 37.28 142 ASN A N 1
ATOM 1031 C CA . ASN A 1 144 ? -6.800 -50.960 -66.115 1.00 41.61 142 ASN A CA 1
ATOM 1032 C C . ASN A 1 144 ? -6.499 -52.438 -66.357 1.00 39.40 142 ASN A C 1
ATOM 1033 O O . ASN A 1 144 ? -5.566 -52.951 -65.714 1.00 42.76 142 ASN A O 1
ATOM 1038 N N . GLU A 1 145 ? -7.218 -53.081 -67.271 1.00 38.38 143 GLU A N 1
ATOM 1039 C CA . GLU A 1 145 ? -6.928 -54.492 -67.636 1.00 40.65 143 GLU A CA 1
ATOM 1040 C C . GLU A 1 145 ? -5.544 -54.525 -68.288 1.00 35.82 143 GLU A C 1
ATOM 1041 O O . GLU A 1 145 ? -4.704 -55.311 -67.836 1.00 31.44 143 GLU A O 1
ATOM 1047 N N . PHE A 1 146 ? -5.278 -53.625 -69.231 1.00 35.40 144 PHE A N 1
ATOM 1048 C CA . PHE A 1 146 ? -3.960 -53.549 -69.915 1.00 35.69 144 PHE A CA 1
ATOM 1049 C C . PHE A 1 146 ? -2.848 -53.227 -68.906 1.00 35.15 144 PHE A C 1
ATOM 1050 O O . PHE A 1 146 ? -1.741 -53.814 -69.013 1.00 35.60 144 PHE A O 1
ATOM 1058 N N . LYS A 1 147 ? -3.104 -52.330 -67.954 1.00 35.41 145 LYS A N 1
ATOM 1059 C CA . LYS A 1 147 ? -2.123 -51.981 -66.894 1.00 38.25 145 LYS A CA 1
ATOM 1060 C C . LYS A 1 147 ? -1.826 -53.213 -66.026 1.00 39.01 145 LYS A C 1
ATOM 1061 O O . LYS A 1 147 ? -0.635 -53.525 -65.771 1.00 42.50 145 LYS A O 1
ATOM 1067 N N . ARG A 1 148 ? -2.874 -53.887 -65.567 1.00 37.57 146 ARG A N 1
ATOM 1068 C CA . ARG A 1 148 ? -2.774 -55.099 -64.716 1.00 40.56 146 ARG A CA 1
ATOM 1069 C C . ARG A 1 148 ? -1.895 -56.138 -65.426 1.00 37.39 146 ARG A C 1
ATOM 1070 O O . ARG A 1 148 ? -0.925 -56.597 -64.813 1.00 36.85 146 ARG A O 1
ATOM 1078 N N . ILE A 1 149 ? -2.201 -56.456 -66.685 1.00 32.78 147 ILE A N 1
ATOM 1079 C CA . ILE A 1 149 ? -1.516 -57.516 -67.472 1.00 33.49 147 ILE A CA 1
ATOM 1080 C C . ILE A 1 149 ? -0.035 -57.158 -67.659 1.00 35.73 147 ILE A C 1
ATOM 1081 O O . ILE A 1 149 ? 0.813 -58.008 -67.359 1.00 34.75 147 ILE A O 1
ATOM 1086 N N . THR A 1 150 ? 0.291 -55.948 -68.127 1.00 36.35 148 THR A N 1
ATOM 1087 C CA . THR A 1 150 ? 1.693 -55.555 -68.427 1.00 35.57 148 THR A CA 1
ATOM 1088 C C . THR A 1 150 ? 2.527 -55.535 -67.136 1.00 35.96 148 THR A C 1
ATOM 1089 O O . THR A 1 150 ? 3.653 -56.078 -67.144 1.00 38.82 148 THR A O 1
ATOM 1093 N N . THR A 1 151 ? 1.996 -54.960 -66.059 1.00 37.62 149 THR A N 1
ATOM 1094 C CA . THR A 1 151 ? 2.646 -54.911 -64.717 1.00 38.32 149 THR A CA 1
ATOM 1095 C C . THR A 1 151 ? 2.877 -56.335 -64.189 1.00 38.73 149 THR A C 1
ATOM 1096 O O . THR A 1 151 ? 3.978 -56.626 -63.715 1.00 38.90 149 THR A O 1
ATOM 1100 N N . ASP A 1 152 ? 1.872 -57.196 -64.283 1.00 41.31 150 ASP A N 1
ATOM 1101 C CA . ASP A 1 152 ? 1.934 -58.577 -63.744 1.00 42.87 150 ASP A CA 1
ATOM 1102 C C . ASP A 1 152 ? 3.022 -59.350 -64.502 1.00 39.90 150 ASP A C 1
ATOM 1103 O O . ASP A 1 152 ? 3.894 -59.931 -63.829 1.00 45.40 150 ASP A O 1
ATOM 1108 N N . LEU A 1 153 ? 2.984 -59.358 -65.838 1.00 37.99 151 LEU A N 1
ATOM 1109 C CA . LEU A 1 153 ? 3.942 -60.143 -66.672 1.00 39.14 151 LEU A CA 1
ATOM 1110 C C . LEU A 1 153 ? 5.364 -59.569 -66.552 1.00 38.80 151 LEU A C 1
ATOM 1111 O O . LEU A 1 153 ? 6.328 -60.348 -66.638 1.00 40.63 151 LEU A O 1
ATOM 1116 N N . MET A 1 154 ? 5.504 -58.273 -66.326 1.00 40.52 152 MET A N 1
ATOM 1117 C CA . MET A 1 154 ? 6.837 -57.633 -66.177 1.00 45.08 152 MET A CA 1
ATOM 1118 C C . MET A 1 154 ? 7.577 -58.200 -64.956 1.00 44.61 152 MET A C 1
ATOM 1119 O O . MET A 1 154 ? 8.818 -58.146 -64.959 1.00 45.49 152 MET A O 1
ATOM 1124 N N . ALA A 1 155 ? 6.865 -58.731 -63.957 1.00 45.12 153 ALA A N 1
ATOM 1125 C CA . ALA A 1 155 ? 7.465 -59.321 -62.736 1.00 44.22 153 ALA A CA 1
ATOM 1126 C C . ALA A 1 155 ? 8.321 -60.533 -63.107 1.00 47.45 153 ALA A C 1
ATOM 1127 O O . ALA A 1 155 ? 9.242 -60.853 -62.339 1.00 49.33 153 ALA A O 1
ATOM 1129 N N . MET A 1 156 ? 8.019 -61.184 -64.236 1.00 47.87 154 MET A N 1
ATOM 1130 C CA . MET A 1 156 ? 8.589 -62.505 -64.586 1.00 50.63 154 MET A CA 1
ATOM 1131 C C . MET A 1 156 ? 9.174 -62.526 -66.004 1.00 47.17 154 MET A C 1
ATOM 1132 O O . MET A 1 156 ? 9.605 -63.612 -66.416 1.00 46.67 154 MET A O 1
ATOM 1137 N N . SER A 1 157 ? 9.150 -61.419 -66.748 1.00 43.59 155 SER A N 1
ATOM 1138 C CA . SER A 1 157 ? 9.685 -61.373 -68.131 1.00 42.23 155 SER A CA 1
ATOM 1139 C C . SER A 1 157 ? 9.889 -59.924 -68.584 1.00 42.17 155 SER A C 1
ATOM 1140 O O . SER A 1 157 ? 9.188 -59.019 -68.086 1.00 38.42 155 SER A O 1
ATOM 1143 N N . GLU A 1 158 ? 10.851 -59.720 -69.484 1.00 45.31 156 GLU A N 1
ATOM 1144 C CA . GLU A 1 158 ? 11.173 -58.413 -70.125 1.00 46.89 156 GLU A CA 1
ATOM 1145 C C . GLU A 1 158 ? 10.299 -58.239 -71.368 1.00 41.06 156 GLU A C 1
ATOM 1146 O O . GLU A 1 158 ? 10.122 -57.093 -71.784 1.00 39.81 156 GLU A O 1
ATOM 1152 N N . SER A 1 159 ? 9.724 -59.328 -71.881 1.00 37.89 157 SER A N 1
ATOM 1153 C CA . SER A 1 159 ? 9.014 -59.393 -73.185 1.00 37.66 157 SER A CA 1
ATOM 1154 C C . SER A 1 159 ? 7.634 -60.028 -73.024 1.00 36.53 157 SER A C 1
ATOM 1155 O O . SER A 1 159 ? 7.484 -60.960 -72.212 1.00 37.46 157 SER A O 1
ATOM 1158 N N . VAL A 1 160 ? 6.684 -59.543 -73.824 1.00 34.98 158 VAL A N 1
ATOM 1159 C CA . VAL A 1 160 ? 5.326 -60.128 -73.979 1.00 34.11 158 VAL A CA 1
ATOM 1160 C C . VAL A 1 160 ? 5.063 -60.338 -75.477 1.00 35.77 158 VAL A C 1
ATOM 1161 O O . VAL A 1 160 ? 5.382 -59.437 -76.277 1.00 40.11 158 VAL A O 1
ATOM 1165 N N . THR A 1 161 ? 4.508 -61.490 -75.840 1.00 35.16 159 THR A N 1
ATOM 1166 C CA . THR A 1 161 ? 3.934 -61.742 -77.175 1.00 36.51 159 THR A CA 1
ATOM 1167 C C . THR A 1 161 ? 2.445 -61.439 -77.102 1.00 37.81 159 THR A C 1
ATOM 1168 O O . THR A 1 161 ? 1.792 -61.881 -76.132 1.00 40.36 159 THR A O 1
ATOM 1172 N N . ILE A 1 162 ? 1.958 -60.688 -78.087 1.00 40.19 160 ILE A N 1
ATOM 1173 C CA . ILE A 1 162 ? 0.522 -60.359 -78.260 1.00 39.88 160 ILE A CA 1
ATOM 1174 C C . ILE A 1 162 ? 0.040 -61.106 -79.501 1.00 41.21 160 ILE A C 1
ATOM 1175 O O . ILE A 1 162 ? 0.545 -60.793 -80.603 1.00 39.79 160 ILE A O 1
ATOM 1180 N N . GLU A 1 163 ? -0.844 -62.091 -79.281 1.00 42.96 161 GLU A N 1
ATOM 1181 C CA . GLU A 1 163 ? -1.553 -62.892 -80.308 1.00 40.38 161 GLU A CA 1
ATOM 1182 C C . GLU A 1 163 ? -3.020 -62.450 -80.342 1.00 36.84 161 GLU A C 1
ATOM 1183 O O . GLU A 1 163 ? -3.625 -62.401 -79.269 1.00 35.43 161 GLU A O 1
ATOM 1189 N N . ALA A 1 164 ? -3.559 -62.166 -81.532 1.00 35.97 162 ALA A N 1
ATOM 1190 C CA . ALA A 1 164 ? -4.980 -61.856 -81.801 1.00 35.38 162 ALA A CA 1
ATOM 1191 C C . ALA A 1 164 ? -5.569 -62.817 -82.844 1.00 38.73 162 ALA A C 1
ATOM 1192 O O . ALA A 1 164 ? -4.822 -63.210 -83.769 1.00 35.92 162 ALA A O 1
ATOM 1194 N N . ASN A 1 165 ? -6.826 -63.241 -82.647 1.00 44.39 163 ASN A N 1
ATOM 1195 C CA . ASN A 1 165 ? -7.677 -63.974 -83.629 1.00 48.87 163 ASN A CA 1
ATOM 1196 C C . ASN A 1 165 ? -9.145 -63.556 -83.399 1.00 53.98 163 ASN A C 1
ATOM 1197 O O . ASN A 1 165 ? -9.367 -62.665 -82.562 1.00 61.65 163 ASN A O 1
ATOM 1202 N N . LYS A 1 166 ? -10.115 -64.121 -84.127 1.00 63.26 164 LYS A N 1
ATOM 1203 C CA . LYS A 1 166 ? -11.555 -63.736 -84.025 1.00 65.51 164 LYS A CA 1
ATOM 1204 C C . LYS A 1 166 ? -12.028 -63.916 -82.578 1.00 69.75 164 LYS A C 1
ATOM 1205 O O . LYS A 1 166 ? -12.746 -63.015 -82.077 1.00 73.77 164 LYS A O 1
ATOM 1207 N N . ASP A 1 167 ? -11.596 -65.005 -81.928 1.00 78.05 165 ASP A N 1
ATOM 1208 C CA . ASP A 1 167 ? -12.085 -65.466 -80.596 1.00 77.82 165 ASP A CA 1
ATOM 1209 C C . ASP A 1 167 ? -11.636 -64.505 -79.475 1.00 68.89 165 ASP A C 1
ATOM 1210 O O . ASP A 1 167 ? -12.490 -64.154 -78.600 1.00 56.21 165 ASP A O 1
ATOM 1212 N N . GLY A 1 168 ? -10.358 -64.106 -79.479 1.00 65.43 166 GLY A N 1
ATOM 1213 C CA . GLY A 1 168 ? -9.783 -63.322 -78.371 1.00 61.35 166 GLY A CA 1
ATOM 1214 C C . GLY A 1 168 ? -8.343 -62.885 -78.612 1.00 58.93 166 GLY A C 1
ATOM 1215 O O . GLY A 1 168 ? -7.850 -63.025 -79.752 1.00 46.20 166 GLY A O 1
ATOM 1216 N N . VAL A 1 169 ? -7.685 -62.389 -77.553 1.00 54.90 167 VAL A N 1
ATOM 1217 C CA . VAL A 1 169 ? -6.259 -61.951 -77.551 1.00 45.96 167 VAL A CA 1
ATOM 1218 C C . VAL A 1 169 ? -5.536 -62.639 -76.383 1.00 41.52 167 VAL A C 1
ATOM 1219 O O . VAL A 1 169 ? -6.105 -62.713 -75.269 1.00 39.46 167 VAL A O 1
ATOM 1223 N N . LYS A 1 170 ? -4.316 -63.117 -76.632 1.00 40.73 168 LYS A N 1
ATOM 1224 C CA . LYS A 1 170 ? -3.458 -63.756 -75.605 1.00 39.83 168 LYS A CA 1
ATOM 1225 C C . LYS A 1 170 ? -2.162 -62.947 -75.467 1.00 36.95 168 LYS A C 1
ATOM 1226 O O . LYS A 1 170 ? -1.537 -62.644 -76.501 1.00 35.11 168 LYS A O 1
ATOM 1232 N N . PHE A 1 171 ? -1.846 -62.554 -74.230 1.00 35.03 169 PHE A N 1
ATOM 1233 C CA . PHE A 1 171 ? -0.546 -61.998 -73.798 1.00 35.40 169 PHE A CA 1
ATOM 1234 C C . PHE A 1 171 ? 0.210 -63.129 -73.092 1.00 34.06 169 PHE A C 1
ATOM 1235 O O . PHE A 1 171 ? -0.311 -63.738 -72.157 1.00 38.02 169 PHE A O 1
ATOM 1243 N N . SER A 1 172 ? 1.404 -63.442 -73.549 1.00 32.68 170 SER A N 1
ATOM 1244 C CA . SER A 1 172 ? 2.199 -64.561 -72.996 1.00 32.98 170 SER A CA 1
ATOM 1245 C C . SER A 1 172 ? 3.660 -64.151 -72.953 1.00 34.95 170 SER A C 1
ATOM 1246 O O . SER A 1 172 ? 4.069 -63.236 -73.704 1.00 35.13 170 SER A O 1
ATOM 1249 N N . CYS A 1 173 ? 4.407 -64.793 -72.083 1.00 36.45 171 CYS A N 1
ATOM 1250 C CA . CYS A 1 173 ? 5.810 -64.453 -71.795 1.00 38.43 171 CYS A CA 1
ATOM 1251 C C . CYS A 1 173 ? 6.480 -65.732 -71.313 1.00 39.65 171 CYS A C 1
ATOM 1252 O O . CYS A 1 173 ? 5.752 -66.679 -70.949 1.00 37.63 171 CYS A O 1
ATOM 1255 N N . GLN A 1 174 ? 7.807 -65.777 -71.323 1.00 42.69 172 GLN A N 1
ATOM 1256 C CA . GLN A 1 174 ? 8.534 -66.831 -70.569 1.00 45.03 172 GLN A CA 1
ATOM 1257 C C . GLN A 1 174 ? 9.744 -66.189 -69.917 1.00 44.26 172 GLN A C 1
ATOM 1258 O O . GLN A 1 174 ? 10.163 -65.123 -70.378 1.00 49.76 172 GLN A O 1
ATOM 1264 N N . GLY A 1 175 ? 10.193 -66.759 -68.805 1.00 44.62 173 GLY A N 1
ATOM 1265 C CA . GLY A 1 175 ? 11.267 -66.193 -67.970 1.00 44.66 173 GLY A CA 1
ATOM 1266 C C . GLY A 1 175 ? 11.965 -67.310 -67.234 1.00 46.27 173 GLY A C 1
ATOM 1267 O O . GLY A 1 175 ? 11.650 -68.497 -67.505 1.00 45.79 173 GLY A O 1
ATOM 1268 N N . ASP A 1 176 ? 12.850 -66.940 -66.315 1.00 49.73 174 ASP A N 1
ATOM 1269 C CA . ASP A 1 176 ? 13.640 -67.866 -65.470 1.00 53.52 174 ASP A CA 1
ATOM 1270 C C . ASP A 1 176 ? 12.693 -68.760 -64.654 1.00 52.67 174 ASP A C 1
ATOM 1271 O O . ASP A 1 176 ? 12.983 -69.970 -64.573 1.00 50.40 174 ASP A O 1
ATOM 1276 N N . ILE A 1 177 ? 11.578 -68.206 -64.145 1.00 50.90 175 ILE A N 1
ATOM 1277 C CA . ILE A 1 177 ? 10.645 -68.915 -63.220 1.00 50.20 175 ILE A CA 1
ATOM 1278 C C . ILE A 1 177 ? 9.659 -69.815 -63.987 1.00 48.27 175 ILE A C 1
ATOM 1279 O O . ILE A 1 177 ? 9.105 -70.710 -63.345 1.00 51.25 175 ILE A O 1
ATOM 1284 N N . GLY A 1 178 ? 9.464 -69.618 -65.300 1.00 46.16 176 GLY A N 1
ATOM 1285 C CA . GLY A 1 178 ? 8.578 -70.447 -66.147 1.00 44.21 176 GLY A CA 1
ATOM 1286 C C . GLY A 1 178 ? 7.798 -69.620 -67.161 1.00 42.08 176 GLY A C 1
ATOM 1287 O O . GLY A 1 178 ? 8.307 -68.566 -67.567 1.00 43.13 176 GLY A O 1
ATOM 1288 N N . ASN A 1 179 ? 6.600 -70.060 -67.566 1.00 41.05 177 ASN A N 1
ATOM 1289 C CA . ASN A 1 179 ? 5.745 -69.354 -68.557 1.00 40.68 177 ASN A CA 1
ATOM 1290 C C . ASN A 1 179 ? 4.514 -68.721 -67.901 1.00 41.50 177 ASN A C 1
ATOM 1291 O O . ASN A 1 179 ? 3.987 -69.285 -66.916 1.00 42.87 177 ASN A O 1
ATOM 1296 N N . GLY A 1 180 ? 4.045 -67.622 -68.491 1.00 40.68 178 GLY A N 1
ATOM 1297 C CA . GLY A 1 180 ? 2.782 -66.948 -68.154 1.00 40.58 178 GLY A CA 1
ATOM 1298 C C . GLY A 1 180 ? 1.998 -66.597 -69.402 1.00 40.91 178 GLY A C 1
ATOM 1299 O O . GLY A 1 180 ? 2.634 -66.246 -70.411 1.00 42.62 178 GLY A O 1
ATOM 1300 N N . SER A 1 181 ? 0.668 -66.672 -69.356 1.00 41.38 179 SER A N 1
ATOM 1301 C CA . SER A 1 181 ? -0.223 -66.095 -70.397 1.00 40.03 179 SER A CA 1
ATOM 1302 C C . SER A 1 181 ? -1.501 -65.539 -69.768 1.00 40.29 179 SER A C 1
ATOM 1303 O O . SER A 1 181 ? -1.916 -66.025 -68.687 1.00 46.43 179 SER A O 1
ATOM 1306 N N . VAL A 1 182 ? -2.072 -64.512 -70.388 1.00 36.85 180 VAL A N 1
ATOM 1307 C CA . VAL A 1 182 ? -3.422 -63.976 -70.050 1.00 34.62 180 VAL A CA 1
ATOM 1308 C C . VAL A 1 182 ? -4.214 -63.954 -71.350 1.00 33.35 180 VAL A C 1
ATOM 1309 O O . VAL A 1 182 ? -3.720 -63.396 -72.339 1.00 33.52 180 VAL A O 1
ATOM 1313 N N . THR A 1 183 ? -5.380 -64.592 -71.350 1.00 34.38 181 THR A N 1
ATOM 1314 C CA . THR A 1 183 ? -6.272 -64.705 -72.530 1.00 34.81 181 THR A CA 1
ATOM 1315 C C . THR A 1 183 ? -7.564 -63.940 -72.241 1.00 35.14 181 THR A C 1
ATOM 1316 O O . THR A 1 183 ? -8.174 -64.190 -71.179 1.00 36.12 181 THR A O 1
ATOM 1320 N N . LEU A 1 184 ? -7.935 -63.031 -73.149 1.00 35.19 182 LEU A N 1
ATOM 1321 C CA . LEU A 1 184 ? -9.203 -62.267 -73.120 1.00 36.82 182 LEU A CA 1
ATOM 1322 C C . LEU A 1 184 ? -10.052 -62.671 -74.327 1.00 37.24 182 LEU A C 1
ATOM 1323 O O . LEU A 1 184 ? -9.602 -62.492 -75.451 1.00 42.00 182 LEU A O 1
ATOM 1328 N N . ARG A 1 185 ? -11.240 -63.192 -74.084 1.00 37.71 183 ARG A N 1
ATOM 1329 C CA . ARG A 1 185 ? -12.264 -63.498 -75.104 1.00 39.73 183 ARG A CA 1
ATOM 1330 C C . ARG A 1 185 ? -12.975 -62.189 -75.494 1.00 39.38 183 ARG A C 1
ATOM 1331 O O . ARG A 1 185 ? -13.246 -61.372 -74.610 1.00 38.46 183 ARG A O 1
ATOM 1333 N N . GLN A 1 186 ? -13.231 -62.004 -76.785 1.00 42.68 184 GLN A N 1
ATOM 1334 C CA . GLN A 1 186 ? -14.227 -61.029 -77.305 1.00 48.10 184 GLN A CA 1
ATOM 1335 C C . GLN A 1 186 ? -15.482 -61.096 -76.426 1.00 47.90 184 GLN A C 1
ATOM 1336 O O . GLN A 1 186 ? -16.009 -62.183 -76.289 1.00 52.67 184 GLN A O 1
ATOM 1342 N N . HIS A 1 187 ? -15.930 -59.999 -75.824 1.00 49.23 185 HIS A N 1
ATOM 1343 C CA . HIS A 1 187 ? -17.206 -59.962 -75.049 1.00 52.73 185 HIS A CA 1
ATOM 1344 C C . HIS A 1 187 ? -17.781 -58.535 -75.000 1.00 48.40 185 HIS A C 1
ATOM 1345 O O . HIS A 1 187 ? -17.027 -57.573 -74.825 1.00 43.43 185 HIS A O 1
ATOM 1352 N N . THR A 1 188 ? -19.087 -58.405 -75.199 1.00 48.32 186 THR A N 1
ATOM 1353 C CA . THR A 1 188 ? -19.807 -57.117 -75.061 1.00 48.08 186 THR A CA 1
ATOM 1354 C C . THR A 1 188 ? -20.443 -57.081 -73.674 1.00 46.55 186 THR A C 1
ATOM 1355 O O . THR A 1 188 ? -21.238 -57.987 -73.392 1.00 46.68 186 THR A O 1
ATOM 1359 N N . ASN A 1 189 ? -20.058 -56.103 -72.849 1.00 43.50 187 ASN A N 1
ATOM 1360 C CA . ASN A 1 189 ? -20.700 -55.807 -71.541 1.00 44.09 187 ASN A CA 1
ATOM 1361 C C . ASN A 1 189 ? -21.773 -54.731 -71.786 1.00 44.64 187 ASN A C 1
ATOM 1362 O O . ASN A 1 189 ? -21.419 -53.567 -72.086 1.00 44.27 187 ASN A O 1
ATOM 1367 N N . VAL A 1 190 ? -23.043 -55.091 -71.679 1.00 45.82 188 VAL A N 1
ATOM 1368 C CA . VAL A 1 190 ? -24.178 -54.169 -71.970 1.00 48.00 188 VAL A CA 1
ATOM 1369 C C . VAL A 1 190 ? -24.236 -53.060 -70.901 1.00 48.56 188 VAL A C 1
ATOM 1370 O O . VAL A 1 190 ? -24.442 -51.882 -71.309 1.00 47.64 188 VAL A O 1
ATOM 1374 N N . GLU A 1 191 ? -24.047 -53.396 -69.609 1.00 49.18 189 GLU A N 1
ATOM 1375 C CA . GLU A 1 191 ? -24.204 -52.456 -68.463 1.00 51.00 189 GLU A CA 1
ATOM 1376 C C . GLU A 1 191 ? -22.971 -51.552 -68.404 1.00 49.32 189 GLU A C 1
ATOM 1377 O O . GLU A 1 191 ? -23.149 -50.328 -68.302 1.00 49.26 189 GLU A O 1
ATOM 1379 N N . LYS A 1 192 ? -21.779 -52.134 -68.515 1.00 48.68 190 LYS A N 1
ATOM 1380 C CA . LYS A 1 192 ? -20.486 -51.423 -68.336 1.00 48.07 190 LYS A CA 1
ATOM 1381 C C . LYS A 1 192 ? -19.679 -51.487 -69.632 1.00 43.72 190 LYS A C 1
ATOM 1382 O O . LYS A 1 192 ? -18.730 -52.253 -69.738 1.00 42.16 190 LYS A O 1
ATOM 1388 N N . PRO A 1 193 ? -20.013 -50.661 -70.646 1.00 42.30 191 PRO A N 1
ATOM 1389 C CA . PRO A 1 193 ? -19.408 -50.772 -71.979 1.00 40.60 191 PRO A CA 1
ATOM 1390 C C . PRO A 1 193 ? -17.881 -50.713 -72.020 1.00 38.45 191 PRO A C 1
ATOM 1391 O O . PRO A 1 193 ? -17.296 -51.367 -72.846 1.00 38.12 191 PRO A O 1
ATOM 1395 N N . ASN A 1 194 ? -17.274 -49.956 -71.121 1.00 38.69 192 ASN A N 1
ATOM 1396 C CA . ASN A 1 194 ? -15.803 -49.802 -71.009 1.00 38.48 192 ASN A CA 1
ATOM 1397 C C . ASN A 1 194 ? -15.150 -51.131 -70.612 1.00 38.61 192 ASN A C 1
ATOM 1398 O O . ASN A 1 194 ? -13.965 -51.295 -70.907 1.00 36.35 192 ASN A O 1
ATOM 1403 N N . GLU A 1 195 ? -15.891 -52.055 -70.003 1.00 40.64 193 GLU A N 1
ATOM 1404 C CA . GLU A 1 195 ? -15.377 -53.392 -69.594 1.00 41.40 193 GLU A CA 1
ATOM 1405 C C . GLU A 1 195 ? -15.454 -54.393 -70.761 1.00 38.07 193 GLU A C 1
ATOM 1406 O O . GLU A 1 195 ? -14.985 -55.506 -70.603 1.00 38.05 193 GLU A O 1
ATOM 1412 N N . SER A 1 196 ? -15.965 -54.011 -71.926 1.00 36.99 194 SER A N 1
ATOM 1413 C CA . SER A 1 196 ? -16.059 -54.893 -73.119 1.00 36.41 194 SER A CA 1
ATOM 1414 C C . SER A 1 196 ? -14.657 -55.240 -73.612 1.00 34.79 194 SER A C 1
ATOM 1415 O O . SER A 1 196 ? -13.738 -54.485 -73.339 1.00 33.58 194 SER A O 1
ATOM 1418 N N . ILE A 1 197 ? -14.511 -56.372 -74.285 1.00 35.97 195 ILE A N 1
ATOM 1419 C CA . ILE A 1 197 ? -13.311 -56.723 -75.095 1.00 36.14 195 ILE A CA 1
ATOM 1420 C C . ILE A 1 197 ? -13.780 -56.810 -76.546 1.00 37.39 195 ILE A C 1
ATOM 1421 O O . ILE A 1 197 ? -14.482 -57.801 -76.896 1.00 41.30 195 ILE A O 1
ATOM 1426 N N . GLU A 1 198 ? -13.472 -55.797 -77.361 1.00 36.79 196 GLU A N 1
ATOM 1427 C CA . GLU A 1 198 ? -13.900 -55.748 -78.782 1.00 38.74 196 GLU A CA 1
ATOM 1428 C C . GLU A 1 198 ? -12.665 -56.027 -79.649 1.00 38.14 196 GLU A C 1
ATOM 1429 O O . GLU A 1 198 ? -11.605 -55.411 -79.405 1.00 36.65 196 GLU A O 1
ATOM 1435 N N . ILE A 1 199 ? -12.784 -56.975 -80.584 1.00 39.97 197 ILE A N 1
ATOM 1436 C CA . ILE A 1 199 ? -11.690 -57.398 -81.501 1.00 40.50 197 ILE A CA 1
ATOM 1437 C C . ILE A 1 199 ? -12.161 -57.271 -82.948 1.00 41.77 197 ILE A C 1
ATOM 1438 O O . ILE A 1 199 ? -13.108 -57.969 -83.309 1.00 44.26 197 ILE A O 1
ATOM 1443 N N . GLU A 1 200 ? -11.571 -56.332 -83.698 1.00 44.66 198 GLU A N 1
ATOM 1444 C CA . GLU A 1 200 ? -11.721 -56.213 -85.175 1.00 48.44 198 GLU A CA 1
ATOM 1445 C C . GLU A 1 200 ? -10.423 -56.746 -85.793 1.00 47.16 198 GLU A C 1
ATOM 1446 O O . GLU A 1 200 ? -9.343 -56.245 -85.433 1.00 44.61 198 GLU A O 1
ATOM 1452 N N . LEU A 1 201 ? -10.496 -57.794 -86.611 1.00 47.18 199 LEU A N 1
ATOM 1453 C CA . LEU A 1 201 ? -9.269 -58.373 -87.207 1.00 48.58 199 LEU A CA 1
ATOM 1454 C C . LEU A 1 201 ? -9.550 -58.861 -88.629 1.00 49.61 199 LEU A C 1
ATOM 1455 O O . LEU A 1 201 ? -10.528 -59.586 -88.832 1.00 51.98 199 LEU A O 1
ATOM 1460 N N . SER A 1 202 ? -8.741 -58.398 -89.585 1.00 48.29 200 SER A N 1
ATOM 1461 C CA . SER A 1 202 ? -8.723 -58.903 -90.978 1.00 49.96 200 SER A CA 1
ATOM 1462 C C . SER A 1 202 ? -7.960 -60.233 -91.025 1.00 48.54 200 SER A C 1
ATOM 1463 O O . SER A 1 202 ? -8.297 -61.052 -91.894 1.00 49.56 200 SER A O 1
ATOM 1466 N N . GLU A 1 203 ? -6.978 -60.452 -90.138 1.00 46.11 201 GLU A N 1
ATOM 1467 C CA . GLU A 1 203 ? -6.164 -61.700 -90.131 1.00 45.35 201 GLU A CA 1
ATOM 1468 C C . GLU A 1 203 ? -5.511 -61.891 -88.768 1.00 42.49 201 GLU A C 1
ATOM 1469 O O . GLU A 1 203 ? -5.240 -60.926 -88.065 1.00 40.02 201 GLU A O 1
ATOM 1475 N N . PRO A 1 204 ? -5.254 -63.151 -88.351 1.00 42.10 202 PRO A N 1
ATOM 1476 C CA . PRO A 1 204 ? -4.493 -63.412 -87.135 1.00 40.44 202 PRO A CA 1
ATOM 1477 C C . PRO A 1 204 ? -3.086 -62.799 -87.224 1.00 39.70 202 PRO A C 1
ATOM 1478 O O . PRO A 1 204 ? -2.500 -62.759 -88.294 1.00 38.43 202 PRO A O 1
ATOM 1482 N N . VAL A 1 205 ? -2.571 -62.360 -86.080 1.00 39.63 203 VAL A N 1
ATOM 1483 C CA . VAL A 1 205 ? -1.316 -61.571 -85.977 1.00 40.35 203 VAL A CA 1
ATOM 1484 C C . VAL A 1 205 ? -0.710 -61.795 -84.589 1.00 37.81 203 VAL A C 1
ATOM 1485 O O . VAL A 1 205 ? -1.444 -61.861 -83.605 1.00 38.98 203 VAL A O 1
ATOM 1489 N N . SER A 1 206 ? 0.609 -61.899 -84.526 1.00 39.72 204 SER A N 1
ATOM 1490 C CA . SER A 1 206 ? 1.393 -62.164 -83.301 1.00 40.90 204 SER A CA 1
ATOM 1491 C C . SER A 1 206 ? 2.699 -61.360 -83.357 1.00 38.79 204 SER A C 1
ATOM 1492 O O . SER A 1 206 ? 3.461 -61.543 -84.337 1.00 39.54 204 SER A O 1
ATOM 1495 N N . LEU A 1 207 ? 2.945 -60.521 -82.348 1.00 36.76 205 LEU A N 1
ATOM 1496 C CA . LEU A 1 207 ? 4.227 -59.787 -82.205 1.00 37.23 205 LEU A CA 1
ATOM 1497 C C . LEU A 1 207 ? 4.649 -59.748 -80.738 1.00 35.72 205 LEU A C 1
ATOM 1498 O O . LEU A 1 207 ? 3.799 -59.922 -79.847 1.00 36.10 205 LEU A O 1
ATOM 1503 N N . THR A 1 208 ? 5.927 -59.465 -80.531 1.00 36.30 206 THR A N 1
ATOM 1504 C CA . THR A 1 208 ? 6.646 -59.443 -79.241 1.00 36.44 206 THR A CA 1
ATOM 1505 C C . THR A 1 208 ? 7.145 -58.022 -78.976 1.00 36.57 206 THR A C 1
ATOM 1506 O O . THR A 1 208 ? 7.702 -57.405 -79.915 1.00 36.10 206 THR A O 1
ATOM 1510 N N . PHE A 1 209 ? 6.997 -57.551 -77.733 1.00 37.01 207 PHE A N 1
ATOM 1511 C CA . PHE A 1 209 ? 7.312 -56.167 -77.291 1.00 36.09 207 PHE A CA 1
ATOM 1512 C C . PHE A 1 209 ? 7.992 -56.182 -75.916 1.00 37.76 207 PHE A C 1
ATOM 1513 O O . PHE A 1 209 ? 7.721 -57.099 -75.108 1.00 41.91 207 PHE A O 1
ATOM 1521 N N . SER A 1 210 ? 8.827 -55.177 -75.656 1.00 37.71 208 SER A N 1
ATOM 1522 C CA . SER A 1 210 ? 9.376 -54.842 -74.321 1.00 36.14 208 SER A CA 1
ATOM 1523 C C . SER A 1 210 ? 8.235 -54.479 -73.355 1.00 34.62 208 SER A C 1
ATOM 1524 O O . SER A 1 210 ? 7.461 -53.553 -73.649 1.00 33.34 208 SER A O 1
ATOM 1527 N N . LEU A 1 211 ? 8.157 -55.178 -72.227 1.00 34.22 209 LEU A N 1
ATOM 1528 C CA . LEU A 1 211 ? 7.178 -54.893 -71.151 1.00 35.77 209 LEU A CA 1
ATOM 1529 C C . LEU A 1 211 ? 7.536 -53.565 -70.469 1.00 36.27 209 LEU A C 1
ATOM 1530 O O . LEU A 1 211 ? 6.601 -52.869 -70.068 1.00 35.35 209 LEU A O 1
ATOM 1535 N N . LYS A 1 212 ? 8.820 -53.209 -70.366 1.00 41.08 210 LYS A N 1
ATOM 1536 C CA . LYS A 1 212 ? 9.246 -51.910 -69.776 1.00 41.70 210 LYS A CA 1
ATOM 1537 C C . LYS A 1 212 ? 8.501 -50.772 -70.491 1.00 39.50 210 LYS A C 1
ATOM 1538 O O . LYS A 1 212 ? 7.957 -49.887 -69.790 1.00 37.45 210 LYS A O 1
ATOM 1544 N N . TYR A 1 213 ? 8.434 -50.791 -71.830 1.00 37.07 211 TYR A N 1
ATOM 1545 C CA . TYR A 1 213 ? 7.780 -49.709 -72.609 1.00 34.46 211 TYR A CA 1
ATOM 1546 C C . TYR A 1 213 ? 6.259 -49.759 -72.394 1.00 33.08 211 TYR A C 1
ATOM 1547 O O . TYR A 1 213 ? 5.651 -48.691 -72.139 1.00 30.97 211 TYR A O 1
ATOM 1556 N N . LEU A 1 214 ? 5.663 -50.952 -72.484 1.00 31.71 212 LEU A N 1
ATOM 1557 C CA . LEU A 1 214 ? 4.196 -51.130 -72.371 1.00 30.50 212 LEU A CA 1
ATOM 1558 C C . LEU A 1 214 ? 3.735 -50.638 -70.990 1.00 31.07 212 LEU A C 1
ATOM 1559 O O . LEU A 1 214 ? 2.731 -49.914 -70.929 1.00 27.85 212 LEU A O 1
ATOM 1564 N N . VAL A 1 215 ? 4.462 -50.994 -69.927 1.00 32.90 213 VAL A N 1
ATOM 1565 C CA . VAL A 1 215 ? 4.155 -50.571 -68.530 1.00 35.01 213 VAL A CA 1
ATOM 1566 C C . VAL A 1 215 ? 4.175 -49.036 -68.487 1.00 37.54 213 VAL A C 1
ATOM 1567 O O . VAL A 1 215 ? 3.205 -48.462 -67.958 1.00 38.02 213 VAL A O 1
ATOM 1571 N N . ASN A 1 216 ? 5.197 -48.407 -69.082 1.00 38.36 214 ASN A N 1
ATOM 1572 C CA . ASN A 1 216 ? 5.300 -46.932 -69.243 1.00 39.11 214 ASN A CA 1
ATOM 1573 C C . ASN A 1 216 ? 4.049 -46.364 -69.921 1.00 34.78 214 ASN A C 1
ATOM 1574 O O . ASN A 1 216 ? 3.457 -45.419 -69.377 1.00 33.17 214 ASN A O 1
ATOM 1579 N N . PHE A 1 217 ? 3.621 -46.926 -71.041 1.00 35.00 215 PHE A N 1
ATOM 1580 C CA . PHE A 1 217 ? 2.402 -46.439 -71.740 1.00 38.07 215 PHE A CA 1
ATOM 1581 C C . PHE A 1 217 ? 1.201 -46.508 -70.782 1.00 40.00 215 PHE A C 1
ATOM 1582 O O . PHE A 1 217 ? 0.310 -45.640 -70.864 1.00 47.16 215 PHE A O 1
ATOM 1590 N N . CYS A 1 218 ? 1.171 -47.498 -69.892 1.00 37.97 216 CYS A N 1
ATOM 1591 C CA . CYS A 1 218 ? 0.024 -47.747 -68.985 1.00 39.45 216 CYS A CA 1
ATOM 1592 C C . CYS A 1 218 ? -0.053 -46.697 -67.869 1.00 40.04 216 CYS A C 1
ATOM 1593 O O . CYS A 1 218 ? -1.071 -46.667 -67.171 1.00 33.98 216 CYS A O 1
ATOM 1596 N N . LYS A 1 219 ? 0.939 -45.813 -67.750 1.00 43.27 217 LYS A N 1
ATOM 1597 C CA . LYS A 1 219 ? 0.829 -44.623 -66.867 1.00 43.16 217 LYS A CA 1
ATOM 1598 C C . LYS A 1 219 ? -0.221 -43.650 -67.428 1.00 41.99 217 LYS A C 1
ATOM 1599 O O . LYS A 1 219 ? -0.564 -42.715 -66.729 1.00 51.30 217 LYS A O 1
ATOM 1605 N N . ALA A 1 220 ? -0.716 -43.843 -68.650 1.00 39.59 218 ALA A N 1
ATOM 1606 C CA . ALA A 1 220 ? -1.798 -43.024 -69.246 1.00 38.72 218 ALA A CA 1
ATOM 1607 C C . ALA A 1 220 ? -3.197 -43.603 -68.916 1.00 39.12 218 ALA A C 1
ATOM 1608 O O . ALA A 1 220 ? -4.197 -43.029 -69.378 1.00 36.65 218 ALA A O 1
ATOM 1610 N N . SER A 1 221 ? -3.282 -44.697 -68.147 1.00 35.95 219 SER A N 1
ATOM 1611 C CA . SER A 1 221 ? -4.532 -45.430 -67.839 1.00 37.75 219 SER A CA 1
ATOM 1612 C C . SER A 1 221 ? -5.618 -44.505 -67.279 1.00 40.01 219 SER A C 1
ATOM 1613 O O . SER A 1 221 ? -6.799 -44.734 -67.544 1.00 45.45 219 SER A O 1
ATOM 1616 N N . ALA A 1 222 ? -5.245 -43.481 -66.530 1.00 41.78 220 ALA A N 1
ATOM 1617 C CA . ALA A 1 222 ? -6.196 -42.562 -65.864 1.00 45.93 220 ALA A CA 1
ATOM 1618 C C . ALA A 1 222 ? -6.786 -41.545 -66.855 1.00 47.99 220 ALA A C 1
ATOM 1619 O O . ALA A 1 222 ? -7.694 -40.804 -66.442 1.00 49.74 220 ALA A O 1
ATOM 1621 N N . LEU A 1 223 ? -6.290 -41.475 -68.094 1.00 46.31 221 LEU A N 1
ATOM 1622 C CA . LEU A 1 223 ? -6.754 -40.496 -69.123 1.00 47.16 221 LEU A CA 1
ATOM 1623 C C . LEU A 1 223 ? -8.004 -41.006 -69.853 1.00 43.78 221 LEU A C 1
ATOM 1624 O O . LEU A 1 223 ? -8.743 -40.190 -70.404 1.00 49.88 221 LEU A O 1
ATOM 1629 N N . SER A 1 224 ? -8.205 -42.317 -69.906 1.00 43.15 222 SER A N 1
ATOM 1630 C CA . SER A 1 224 ? -9.197 -42.978 -70.784 1.00 44.21 222 SER A CA 1
ATOM 1631 C C . SER A 1 224 ? -9.557 -44.318 -70.157 1.00 43.70 222 SER A C 1
ATOM 1632 O O . SER A 1 224 ? -8.634 -45.019 -69.695 1.00 47.82 222 SER A O 1
ATOM 1635 N N . ASN A 1 225 ? -10.846 -44.639 -70.090 1.00 42.07 223 ASN A N 1
ATOM 1636 C CA . ASN A 1 225 ? -11.333 -45.902 -69.465 1.00 41.82 223 ASN A CA 1
ATOM 1637 C C . ASN A 1 225 ? -11.010 -47.091 -70.368 1.00 37.05 223 ASN A C 1
ATOM 1638 O O . ASN A 1 225 ? -10.968 -48.210 -69.846 1.00 39.15 223 ASN A O 1
ATOM 1643 N N . THR A 1 226 ? -10.816 -46.860 -71.665 1.00 35.50 224 THR A N 1
ATOM 1644 C CA . THR A 1 226 ? -10.503 -47.934 -72.633 1.00 37.42 224 THR A CA 1
ATOM 1645 C C . THR A 1 226 ? -9.211 -47.582 -73.368 1.00 36.55 224 THR A C 1
ATOM 1646 O O . THR A 1 226 ? -8.783 -46.410 -73.340 1.00 40.22 224 THR A O 1
ATOM 1650 N N . VAL A 1 227 ? -8.583 -48.605 -73.933 1.00 35.73 225 VAL A N 1
ATOM 1651 C CA . VAL A 1 227 ? -7.300 -48.515 -74.675 1.00 36.63 225 VAL A CA 1
ATOM 1652 C C . VAL A 1 227 ? -7.472 -49.370 -75.928 1.00 40.16 225 VAL A C 1
ATOM 1653 O O . VAL A 1 227 ? -8.094 -50.445 -75.829 1.00 40.47 225 VAL A O 1
ATOM 1657 N N . LYS A 1 228 ? -7.001 -48.859 -77.069 1.00 38.24 226 LYS A N 1
ATOM 1658 C CA . LYS A 1 228 ? -7.034 -49.544 -78.381 1.00 36.84 226 LYS A CA 1
ATOM 1659 C C . LYS A 1 228 ? -5.606 -50.012 -78.697 1.00 36.19 226 LYS A C 1
ATOM 1660 O O . LYS A 1 228 ? -4.711 -49.159 -78.818 1.00 34.50 226 LYS A O 1
ATOM 1666 N N . ILE A 1 229 ? -5.404 -51.323 -78.775 1.00 36.50 227 ILE A N 1
ATOM 1667 C CA . ILE A 1 229 ? -4.116 -51.963 -79.166 1.00 36.85 227 ILE A CA 1
ATOM 1668 C C . ILE A 1 229 ? -4.234 -52.470 -80.610 1.00 37.14 227 ILE A C 1
ATOM 1669 O O . ILE A 1 229 ? -5.117 -53.295 -80.881 1.00 38.59 227 ILE A O 1
ATOM 1674 N N . CYS A 1 230 ? -3.407 -51.948 -81.503 1.00 36.26 228 CYS A N 1
ATOM 1675 C CA . CYS A 1 230 ? -3.485 -52.166 -82.967 1.00 39.11 228 CYS A CA 1
ATOM 1676 C C . CYS A 1 230 ? -2.200 -52.845 -83.455 1.00 39.34 228 CYS A C 1
ATOM 1677 O O . CYS A 1 230 ? -1.110 -52.334 -83.162 1.00 37.07 228 CYS A O 1
ATOM 1680 N N . LEU A 1 231 ? -2.340 -53.958 -84.168 1.00 42.88 229 LEU A N 1
ATOM 1681 C CA . LEU A 1 231 ? -1.244 -54.893 -84.487 1.00 43.51 229 LEU A CA 1
ATOM 1682 C C . LEU A 1 231 ? -1.212 -55.126 -85.986 1.00 44.87 229 LEU A C 1
ATOM 1683 O O . LEU A 1 231 ? -2.281 -55.293 -86.595 1.00 45.11 229 LEU A O 1
ATOM 1688 N N . SER A 1 232 ? -0.003 -55.226 -86.519 1.00 48.85 230 SER A N 1
ATOM 1689 C CA . SER A 1 232 ? 0.301 -55.509 -87.942 1.00 51.95 230 SER A CA 1
ATOM 1690 C C . SER A 1 232 ? 1.734 -56.025 -88.027 1.00 50.24 230 SER A C 1
ATOM 1691 O O . SER A 1 232 ? 2.607 -55.437 -87.391 1.00 44.26 230 SER A O 1
ATOM 1694 N N . ASN A 1 233 ? 1.971 -57.064 -88.824 1.00 54.05 231 ASN A N 1
ATOM 1695 C CA . ASN A 1 233 ? 3.343 -57.565 -89.081 1.00 54.36 231 ASN A CA 1
ATOM 1696 C C . ASN A 1 233 ? 4.204 -56.423 -89.647 1.00 54.74 231 ASN A C 1
ATOM 1697 O O . ASN A 1 233 ? 5.355 -56.311 -89.218 1.00 52.34 231 ASN A O 1
ATOM 1702 N N . GLU A 1 234 ? 3.644 -55.556 -90.498 1.00 56.03 232 GLU A N 1
ATOM 1703 C CA . GLU A 1 234 ? 4.409 -54.533 -91.265 1.00 58.56 232 GLU A CA 1
ATOM 1704 C C . GLU A 1 234 ? 4.803 -53.338 -90.378 1.00 54.23 232 GLU A C 1
ATOM 1705 O O . GLU A 1 234 ? 5.911 -52.826 -90.577 1.00 58.11 232 GLU A O 1
ATOM 1707 N N . VAL A 1 235 ? 3.954 -52.886 -89.455 1.00 48.92 233 VAL A N 1
ATOM 1708 C CA . VAL A 1 235 ? 4.111 -51.542 -88.817 1.00 45.50 233 VAL A CA 1
ATOM 1709 C C . VAL A 1 235 ? 4.273 -51.689 -87.310 1.00 41.89 233 VAL A C 1
ATOM 1710 O O . VAL A 1 235 ? 3.975 -52.731 -86.734 1.00 43.34 233 VAL A O 1
ATOM 1714 N N . PRO A 1 236 ? 4.754 -50.637 -86.615 1.00 40.35 234 PRO A N 1
ATOM 1715 C CA . PRO A 1 236 ? 4.830 -50.653 -85.158 1.00 37.70 234 PRO A CA 1
ATOM 1716 C C . PRO A 1 236 ? 3.456 -50.740 -84.486 1.00 36.61 234 PRO A C 1
ATOM 1717 O O . PRO A 1 236 ? 2.472 -50.335 -85.071 1.00 36.66 234 PRO A O 1
ATOM 1721 N N . LEU A 1 237 ? 3.459 -51.240 -83.252 1.00 35.79 235 LEU A N 1
ATOM 1722 C CA . LEU A 1 237 ? 2.272 -51.359 -82.378 1.00 34.31 235 LEU A CA 1
ATOM 1723 C C . LEU A 1 237 ? 1.748 -49.952 -82.130 1.00 34.21 235 LEU A C 1
ATOM 1724 O O . LEU A 1 237 ? 2.567 -49.081 -81.826 1.00 33.49 235 LEU A O 1
ATOM 1729 N N . LEU A 1 238 ? 0.446 -49.750 -82.294 1.00 34.82 236 LEU A N 1
ATOM 1730 C CA . LEU A 1 238 ? -0.256 -48.536 -81.816 1.00 34.95 236 LEU A CA 1
ATOM 1731 C C . LEU A 1 238 ? -1.014 -48.891 -80.527 1.00 34.35 236 LEU A C 1
ATOM 1732 O O . LEU A 1 238 ? -1.842 -49.803 -80.554 1.00 33.06 236 LEU A O 1
ATOM 1737 N N . VAL A 1 239 ? -0.669 -48.228 -79.424 1.00 34.17 237 VAL A N 1
ATOM 1738 C CA . VAL A 1 239 ? -1.456 -48.204 -78.158 1.00 34.89 237 VAL A CA 1
ATOM 1739 C C . VAL A 1 239 ? -2.077 -46.813 -78.042 1.00 32.89 237 VAL A C 1
ATOM 1740 O O . VAL A 1 239 ? -1.324 -45.849 -77.851 1.00 32.82 237 VAL A O 1
ATOM 1744 N N . GLU A 1 240 ? -3.394 -46.726 -78.230 1.00 34.28 238 GLU A N 1
ATOM 1745 C CA . GLU A 1 240 ? -4.140 -45.448 -78.324 1.00 37.56 238 GLU A CA 1
ATOM 1746 C C . GLU A 1 240 ? -5.071 -45.283 -77.119 1.00 36.39 238 GLU A C 1
ATOM 1747 O O . GLU A 1 240 ? -5.889 -46.182 -76.871 1.00 35.90 238 GLU A O 1
ATOM 1753 N N . TYR A 1 241 ? -4.935 -44.157 -76.419 1.00 36.37 239 TYR A N 1
ATOM 1754 C CA . TYR A 1 241 ? -5.864 -43.656 -75.377 1.00 33.99 239 TYR A CA 1
ATOM 1755 C C . TYR A 1 241 ? -6.662 -42.524 -76.023 1.00 36.05 239 TYR A C 1
ATOM 1756 O O . TYR A 1 241 ? -6.166 -41.373 -76.073 1.00 37.56 239 TYR A O 1
ATOM 1765 N N . SER A 1 242 ? -7.821 -42.863 -76.576 1.00 37.07 240 SER A N 1
ATOM 1766 C CA . SER A 1 242 ? -8.759 -41.911 -77.223 1.00 40.88 240 SER A CA 1
ATOM 1767 C C . SER A 1 242 ? -9.410 -41.055 -76.139 1.00 37.02 240 SER A C 1
ATOM 1768 O O . SER A 1 242 ? -9.816 -41.618 -75.106 1.00 40.09 240 SER A O 1
ATOM 1771 N N . LEU A 1 243 ? -9.492 -39.753 -76.389 1.00 36.97 241 LEU A N 1
ATOM 1772 C CA . LEU A 1 243 ? -10.049 -38.750 -75.450 1.00 40.09 241 LEU A CA 1
ATOM 1773 C C . LEU A 1 243 ? -11.353 -38.171 -76.012 1.00 39.20 241 LEU A C 1
ATOM 1774 O O . LEU A 1 243 ? -11.766 -38.544 -77.137 1.00 38.93 241 LEU A O 1
ATOM 1779 N N . GLY A 1 244 ? -11.991 -37.293 -75.245 1.00 40.68 242 GLY A N 1
ATOM 1780 C CA . GLY A 1 244 ? -13.189 -36.557 -75.694 1.00 42.48 242 GLY A CA 1
ATOM 1781 C C . GLY A 1 244 ? -12.960 -35.925 -77.057 1.00 43.32 242 GLY A C 1
ATOM 1782 O O . GLY A 1 244 ? -11.816 -35.461 -77.327 1.00 47.80 242 GLY A O 1
ATOM 1783 N N . GLY A 1 245 ? -14.007 -35.902 -77.883 1.00 42.56 243 GLY A N 1
ATOM 1784 C CA . GLY A 1 245 ? -13.949 -35.516 -79.302 1.00 44.46 243 GLY A CA 1
ATOM 1785 C C . GLY A 1 245 ? -12.878 -36.313 -80.023 1.00 45.26 243 GLY A C 1
ATOM 1786 O O . GLY A 1 245 ? -12.756 -37.536 -79.754 1.00 45.32 243 GLY A O 1
ATOM 1787 N N . SER A 1 246 ? -12.081 -35.648 -80.865 1.00 45.04 244 SER A N 1
ATOM 1788 C CA . SER A 1 246 ? -11.046 -36.310 -81.694 1.00 44.93 244 SER A CA 1
ATOM 1789 C C . SER A 1 246 ? -9.633 -36.045 -81.144 1.00 43.47 244 SER A C 1
ATOM 1790 O O . SER A 1 246 ? -8.669 -36.265 -81.877 1.00 41.15 244 SER A O 1
ATOM 1793 N N . SER A 1 247 ? -9.508 -35.637 -79.877 1.00 41.76 245 SER A N 1
ATOM 1794 C CA . SER A 1 247 ? -8.216 -35.557 -79.156 1.00 38.86 245 SER A CA 1
ATOM 1795 C C . SER A 1 247 ? -7.727 -36.968 -78.834 1.00 37.35 245 SER A C 1
ATOM 1796 O O . SER A 1 247 ? -8.548 -37.831 -78.717 1.00 37.04 245 SER A O 1
ATOM 1799 N N . TYR A 1 248 ? -6.421 -37.175 -78.689 1.00 37.60 246 TYR A N 1
ATOM 1800 C CA . TYR A 1 248 ? -5.845 -38.511 -78.387 1.00 38.10 246 TYR A CA 1
ATOM 1801 C C . TYR A 1 248 ? -4.424 -38.432 -77.837 1.00 36.53 246 TYR A C 1
ATOM 1802 O O . TYR A 1 248 ? -3.684 -37.476 -78.122 1.00 36.93 246 TYR A O 1
ATOM 1811 N N . LEU A 1 249 ? -4.069 -39.459 -77.076 1.00 36.73 247 LEU A N 1
ATOM 1812 C CA . LEU A 1 249 ? -2.675 -39.777 -76.697 1.00 35.88 247 LEU A CA 1
ATOM 1813 C C . LEU A 1 249 ? -2.354 -41.138 -77.322 1.00 34.58 247 LEU A C 1
ATOM 1814 O O . LEU A 1 249 ? -3.113 -42.107 -77.077 1.00 37.71 247 LEU A O 1
ATOM 1819 N N . ARG A 1 250 ? -1.322 -41.196 -78.153 1.00 33.06 248 ARG A N 1
ATOM 1820 C CA . ARG A 1 250 ? -0.958 -42.436 -78.884 1.00 33.79 248 ARG A CA 1
ATOM 1821 C C . ARG A 1 250 ? 0.506 -42.759 -78.630 1.00 35.15 248 ARG A C 1
ATOM 1822 O O . ARG A 1 250 ? 1.346 -41.845 -78.713 1.00 36.79 248 ARG A O 1
ATOM 1830 N N . PHE A 1 251 ? 0.773 -44.032 -78.370 1.00 33.05 249 PHE A N 1
ATOM 1831 C CA . PHE A 1 251 ? 2.128 -44.584 -78.171 1.00 33.46 249 PHE A CA 1
ATOM 1832 C C . PHE A 1 251 ? 2.367 -45.578 -79.298 1.00 36.80 249 PHE A C 1
ATOM 1833 O O . PHE A 1 251 ? 1.477 -46.402 -79.565 1.00 35.79 249 PHE A O 1
ATOM 1841 N N . TYR A 1 252 ? 3.512 -45.461 -79.969 1.00 35.85 250 TYR A N 1
ATOM 1842 C CA . TYR A 1 252 ? 3.930 -46.404 -81.026 1.00 34.04 250 TYR A CA 1
ATOM 1843 C C . TYR A 1 252 ? 5.177 -47.116 -80.518 1.00 33.91 250 TYR A C 1
ATOM 1844 O O . TYR A 1 252 ? 6.070 -46.449 -79.953 1.00 38.59 250 TYR A O 1
ATOM 1853 N N . LEU A 1 253 ? 5.237 -48.431 -80.704 1.00 32.40 251 LEU A N 1
ATOM 1854 C CA . LEU A 1 253 ? 6.335 -49.248 -80.136 1.00 30.62 251 LEU A CA 1
ATOM 1855 C C . LEU A 1 253 ? 6.839 -50.214 -81.194 1.00 30.10 251 LEU A C 1
ATOM 1856 O O . LEU A 1 253 ? 6.032 -51.009 -81.689 1.00 29.24 251 LEU A O 1
ATOM 1861 N N . ALA A 1 254 ? 8.127 -50.098 -81.523 1.00 30.54 252 ALA A N 1
ATOM 1862 C CA . ALA A 1 254 ? 8.865 -51.008 -82.423 1.00 31.94 252 ALA A CA 1
ATOM 1863 C C . ALA A 1 254 ? 8.857 -52.385 -81.770 1.00 31.98 252 ALA A C 1
ATOM 1864 O O . ALA A 1 254 ? 9.021 -52.479 -80.561 1.00 32.33 252 ALA A O 1
ATOM 1866 N N . PRO A 1 255 ? 8.605 -53.479 -82.525 1.00 32.77 253 PRO A N 1
ATOM 1867 C CA . PRO A 1 255 ? 8.589 -54.820 -81.948 1.00 32.98 253 PRO A CA 1
ATOM 1868 C C . PRO A 1 255 ? 9.983 -55.451 -81.795 1.00 36.25 253 PRO A C 1
ATOM 1869 O O . PRO A 1 255 ? 10.952 -54.939 -82.364 1.00 36.33 253 PRO A O 1
ATOM 1873 N N . LYS A 1 256 ? 10.056 -56.537 -81.029 1.00 38.98 254 LYS A N 1
ATOM 1874 C CA . LYS A 1 256 ? 11.263 -57.386 -80.912 1.00 44.50 254 LYS A CA 1
ATOM 1875 C C . LYS A 1 256 ? 11.179 -58.489 -81.974 1.00 46.92 254 LYS A C 1
ATOM 1876 O O . LYS A 1 256 ? 10.065 -59.034 -82.157 1.00 52.43 254 LYS A O 1
ATOM 1882 N N . ILE A 1 257 ? 12.314 -58.794 -82.625 1.00 46.79 255 ILE A N 1
ATOM 1883 C CA . ILE A 1 257 ? 12.395 -59.631 -83.851 1.00 48.32 255 ILE A CA 1
ATOM 1884 C C . ILE A 1 257 ? 13.557 -60.619 -83.695 1.00 50.91 255 ILE A C 1
ATOM 1885 O O . ILE A 1 257 ? 13.468 -61.764 -84.201 1.00 55.82 255 ILE A O 1
ATOM 1890 N N . ALA B 1 3 ? 6.060 -35.413 -8.335 1.00 51.09 1 ALA B N 1
ATOM 1891 C CA . ALA B 1 3 ? 6.037 -34.041 -8.896 1.00 49.70 1 ALA B CA 1
ATOM 1892 C C . ALA B 1 3 ? 4.917 -33.866 -9.927 1.00 49.08 1 ALA B C 1
ATOM 1893 O O . ALA B 1 3 ? 4.141 -32.913 -9.791 1.00 53.09 1 ALA B O 1
ATOM 1895 N N . LEU B 1 4 ? 4.845 -34.730 -10.940 1.00 48.14 2 LEU B N 1
ATOM 1896 C CA . LEU B 1 4 ? 3.926 -34.555 -12.095 1.00 46.24 2 LEU B CA 1
ATOM 1897 C C . LEU B 1 4 ? 2.947 -35.727 -12.176 1.00 46.35 2 LEU B C 1
ATOM 1898 O O . LEU B 1 4 ? 3.404 -36.882 -12.103 1.00 45.23 2 LEU B O 1
ATOM 1903 N N . GLU B 1 5 ? 1.659 -35.431 -12.366 1.00 47.29 3 GLU B N 1
ATOM 1904 C CA . GLU B 1 5 ? 0.636 -36.418 -12.783 1.00 47.74 3 GLU B CA 1
ATOM 1905 C C . GLU B 1 5 ? -0.341 -35.737 -13.739 1.00 46.06 3 GLU B C 1
ATOM 1906 O O . GLU B 1 5 ? -1.206 -34.973 -13.268 1.00 46.80 3 GLU B O 1
ATOM 1912 N N . ALA B 1 6 ? -0.200 -36.006 -15.038 1.00 45.10 4 ALA B N 1
ATOM 1913 C CA . ALA B 1 6 ? -0.925 -35.307 -16.123 1.00 45.17 4 ALA B CA 1
ATOM 1914 C C . ALA B 1 6 ? -1.642 -36.323 -17.014 1.00 45.26 4 ALA B C 1
ATOM 1915 O O . ALA B 1 6 ? -0.955 -37.131 -17.640 1.00 47.94 4 ALA B O 1
ATOM 1917 N N . ARG B 1 7 ? -2.971 -36.270 -17.055 1.00 45.34 5 ARG B N 1
ATOM 1918 C CA . ARG B 1 7 ? -3.825 -37.201 -17.835 1.00 46.84 5 ARG B CA 1
ATOM 1919 C C . ARG B 1 7 ? -4.400 -36.434 -19.033 1.00 46.88 5 ARG B C 1
ATOM 1920 O O . ARG B 1 7 ? -5.038 -35.395 -18.811 1.00 44.50 5 ARG B O 1
ATOM 1928 N N . LEU B 1 8 ? -4.143 -36.911 -20.251 1.00 49.04 6 LEU B N 1
ATOM 1929 C CA . LEU B 1 8 ? -4.837 -36.478 -21.492 1.00 53.10 6 LEU B CA 1
ATOM 1930 C C . LEU B 1 8 ? -5.918 -37.505 -21.821 1.00 61.78 6 LEU B C 1
ATOM 1931 O O . LEU B 1 8 ? -5.608 -38.705 -21.769 1.00 68.09 6 LEU B O 1
ATOM 1936 N N . GLU B 1 9 ? -7.134 -37.049 -22.139 1.00 67.63 7 GLU B N 1
ATOM 1937 C CA . GLU B 1 9 ? -8.249 -37.929 -22.578 1.00 67.42 7 GLU B CA 1
ATOM 1938 C C . GLU B 1 9 ? -7.826 -38.679 -23.849 1.00 64.07 7 GLU B C 1
ATOM 1939 O O . GLU B 1 9 ? -8.245 -39.843 -23.992 1.00 64.50 7 GLU B O 1
ATOM 1945 N N . GLN B 1 10 ? -7.026 -38.053 -24.731 1.00 59.37 8 GLN B N 1
ATOM 1946 C CA . GLN B 1 10 ? -6.544 -38.697 -25.985 1.00 61.55 8 GLN B CA 1
ATOM 1947 C C . GLN B 1 10 ? -5.039 -38.429 -26.203 1.00 56.98 8 GLN B C 1
ATOM 1948 O O . GLN B 1 10 ? -4.624 -37.248 -26.241 1.00 53.20 8 GLN B O 1
ATOM 1954 N N . ALA B 1 11 ? -4.268 -39.511 -26.386 1.00 56.95 9 ALA B N 1
ATOM 1955 C CA . ALA B 1 11 ? -2.812 -39.535 -26.678 1.00 54.72 9 ALA B CA 1
ATOM 1956 C C . ALA B 1 11 ? -2.507 -38.785 -27.978 1.00 50.91 9 ALA B C 1
ATOM 1957 O O . ALA B 1 11 ? -1.440 -38.132 -28.055 1.00 47.57 9 ALA B O 1
ATOM 1959 N N . SER B 1 12 ? -3.400 -38.916 -28.971 1.00 51.52 10 SER B N 1
ATOM 1960 C CA . SER B 1 12 ? -3.375 -38.201 -30.275 1.00 49.18 10 SER B CA 1
ATOM 1961 C C . SER B 1 12 ? -2.558 -36.903 -30.171 1.00 43.20 10 SER B C 1
ATOM 1962 O O . SER B 1 12 ? -1.577 -36.764 -30.904 1.00 43.05 10 SER B O 1
ATOM 1965 N N . ILE B 1 13 ? -2.943 -35.984 -29.293 1.00 42.10 11 ILE B N 1
ATOM 1966 C CA . ILE B 1 13 ? -2.375 -34.596 -29.285 1.00 40.87 11 ILE B CA 1
ATOM 1967 C C . ILE B 1 13 ? -0.859 -34.673 -29.098 1.00 38.60 11 ILE B C 1
ATOM 1968 O O . ILE B 1 13 ? -0.131 -33.984 -29.840 1.00 35.03 11 ILE B O 1
ATOM 1973 N N . LEU B 1 14 ? -0.400 -35.503 -28.162 1.00 37.69 12 LEU B N 1
ATOM 1974 C CA . LEU B 1 14 ? 1.036 -35.567 -27.805 1.00 35.50 12 LEU B CA 1
ATOM 1975 C C . LEU B 1 14 ? 1.805 -36.223 -28.946 1.00 37.54 12 LEU B C 1
ATOM 1976 O O . LEU B 1 14 ? 2.947 -35.797 -29.196 1.00 39.05 12 LEU B O 1
ATOM 1981 N N . LYS B 1 15 ? 1.198 -37.214 -29.612 1.00 42.68 13 LYS B N 1
ATOM 1982 C CA . LYS B 1 15 ? 1.807 -37.938 -30.760 1.00 41.53 13 LYS B CA 1
ATOM 1983 C C . LYS B 1 15 ? 2.021 -36.966 -31.912 1.00 38.14 13 LYS B C 1
ATOM 1984 O O . LYS B 1 15 ? 3.119 -36.990 -32.480 1.00 39.57 13 LYS B O 1
ATOM 1990 N N . LYS B 1 16 ? 1.009 -36.154 -32.233 1.00 38.73 14 LYS B N 1
ATOM 1991 C CA . LYS B 1 16 ? 1.048 -35.175 -33.355 1.00 39.85 14 LYS B CA 1
ATOM 1992 C C . LYS B 1 16 ? 2.092 -34.087 -33.073 1.00 37.57 14 LYS B C 1
ATOM 1993 O O . LYS B 1 16 ? 2.914 -33.851 -33.952 1.00 40.02 14 LYS B O 1
ATOM 1999 N N . VAL B 1 17 ? 2.078 -33.490 -31.880 1.00 36.14 15 VAL B N 1
ATOM 2000 C CA . VAL B 1 17 ? 3.067 -32.458 -31.451 1.00 37.31 15 VAL B CA 1
ATOM 2001 C C . VAL B 1 17 ? 4.491 -32.995 -31.667 1.00 36.80 15 VAL B C 1
ATOM 2002 O O . VAL B 1 17 ? 5.297 -32.288 -32.291 1.00 32.38 15 VAL B O 1
ATOM 2006 N N . VAL B 1 18 ? 4.815 -34.188 -31.145 1.00 37.49 16 VAL B N 1
ATOM 2007 C CA . VAL B 1 18 ? 6.203 -34.724 -31.227 1.00 38.74 16 VAL B CA 1
ATOM 2008 C C . VAL B 1 18 ? 6.510 -35.011 -32.701 1.00 38.90 16 VAL B C 1
ATOM 2009 O O . VAL B 1 18 ? 7.641 -34.688 -33.129 1.00 39.42 16 VAL B O 1
ATOM 2013 N N . ASP B 1 19 ? 5.543 -35.567 -33.442 1.00 39.72 17 ASP B N 1
ATOM 2014 C CA . ASP B 1 19 ? 5.739 -35.905 -34.875 1.00 44.56 17 ASP B CA 1
ATOM 2015 C C . ASP B 1 19 ? 6.039 -34.601 -35.626 1.00 41.65 17 ASP B C 1
ATOM 2016 O O . ASP B 1 19 ? 6.951 -34.605 -36.436 1.00 51.38 17 ASP B O 1
ATOM 2018 N N . ALA B 1 20 ? 5.355 -33.512 -35.285 1.00 43.43 18 ALA B N 1
ATOM 2019 C CA . ALA B 1 20 ? 5.475 -32.178 -35.922 1.00 42.53 18 ALA B CA 1
ATOM 2020 C C . ALA B 1 20 ? 6.829 -31.524 -35.626 1.00 43.10 18 ALA B C 1
ATOM 2021 O O . ALA B 1 20 ? 7.235 -30.679 -36.470 1.00 50.16 18 ALA B O 1
ATOM 2023 N N . ILE B 1 21 ? 7.475 -31.850 -34.495 1.00 40.55 19 ILE B N 1
ATOM 2024 C CA . ILE B 1 21 ? 8.665 -31.088 -34.029 1.00 42.98 19 ILE B CA 1
ATOM 2025 C C . ILE B 1 21 ? 9.954 -31.898 -34.210 1.00 42.58 19 ILE B C 1
ATOM 2026 O O . ILE B 1 21 ? 11.033 -31.266 -34.266 1.00 40.02 19 ILE B O 1
ATOM 2031 N N . LYS B 1 22 ? 9.877 -33.224 -34.294 1.00 44.31 20 LYS B N 1
ATOM 2032 C CA . LYS B 1 22 ? 11.054 -34.127 -34.110 1.00 46.52 20 LYS B CA 1
ATOM 2033 C C . LYS B 1 22 ? 12.099 -33.982 -35.226 1.00 45.02 20 LYS B C 1
ATOM 2034 O O . LYS B 1 22 ? 13.258 -34.323 -34.970 1.00 46.61 20 LYS B O 1
ATOM 2040 N N . ASP B 1 23 ? 11.738 -33.501 -36.408 1.00 44.42 21 ASP B N 1
ATOM 2041 C CA . ASP B 1 23 ? 12.704 -33.303 -37.527 1.00 48.78 21 ASP B CA 1
ATOM 2042 C C . ASP B 1 23 ? 13.450 -31.966 -37.363 1.00 49.56 21 ASP B C 1
ATOM 2043 O O . ASP B 1 23 ? 14.553 -31.851 -37.896 1.00 56.32 21 ASP B O 1
ATOM 2048 N N . LEU B 1 24 ? 12.889 -30.991 -36.650 1.00 48.16 22 LEU B N 1
ATOM 2049 C CA . LEU B 1 24 ? 13.552 -29.687 -36.371 1.00 45.88 22 LEU B CA 1
ATOM 2050 C C . LEU B 1 24 ? 14.523 -29.809 -35.195 1.00 47.65 22 LEU B C 1
ATOM 2051 O O . LEU B 1 24 ? 15.563 -29.125 -35.218 1.00 53.06 22 LEU B O 1
ATOM 2056 N N . VAL B 1 25 ? 14.156 -30.604 -34.191 1.00 47.71 23 VAL B N 1
ATOM 2057 C CA . VAL B 1 25 ? 14.744 -30.600 -32.822 1.00 48.70 23 VAL B CA 1
ATOM 2058 C C . VAL B 1 25 ? 14.881 -32.053 -32.362 1.00 47.93 23 VAL B C 1
ATOM 2059 O O . VAL B 1 25 ? 13.864 -32.758 -32.377 1.00 48.47 23 VAL B O 1
ATOM 2063 N N . GLN B 1 26 ? 16.090 -32.481 -31.991 1.00 51.56 24 GLN B N 1
ATOM 2064 C CA . GLN B 1 26 ? 16.392 -33.872 -31.564 1.00 56.13 24 GLN B CA 1
ATOM 2065 C C . GLN B 1 26 ? 16.167 -33.973 -30.046 1.00 58.24 24 GLN B C 1
ATOM 2066 O O . GLN B 1 26 ? 15.209 -34.618 -29.612 1.00 57.74 24 GLN B O 1
ATOM 2072 N N . ASP B 1 27 ? 17.043 -33.335 -29.272 1.00 58.98 25 ASP B N 1
ATOM 2073 C CA . ASP B 1 27 ? 17.015 -33.275 -27.789 1.00 55.19 25 ASP B CA 1
ATOM 2074 C C . ASP B 1 27 ? 16.246 -32.012 -27.421 1.00 53.10 25 ASP B C 1
ATOM 2075 O O . ASP B 1 27 ? 16.340 -31.048 -28.195 1.00 59.53 25 ASP B O 1
ATOM 2080 N N . CYS B 1 28 ? 15.517 -32.014 -26.303 1.00 51.36 26 CYS B N 1
ATOM 2081 C CA . CYS B 1 28 ? 14.868 -30.802 -25.735 1.00 51.14 26 CYS B CA 1
ATOM 2082 C C . CYS B 1 28 ? 14.199 -31.098 -24.387 1.00 47.43 26 CYS B C 1
ATOM 2083 O O . CYS B 1 28 ? 13.986 -32.280 -24.041 1.00 51.33 26 CYS B O 1
ATOM 2086 N N . ASN B 1 29 ? 13.888 -30.036 -23.652 1.00 42.83 27 ASN B N 1
ATOM 2087 C CA . ASN B 1 29 ? 13.259 -30.090 -22.312 1.00 39.83 27 ASN B CA 1
ATOM 2088 C C . ASN B 1 29 ? 11.763 -29.816 -22.472 1.00 37.34 27 ASN B C 1
ATOM 2089 O O . ASN B 1 29 ? 11.413 -28.865 -23.161 1.00 35.96 27 ASN B O 1
ATOM 2094 N N . PHE B 1 30 ? 10.917 -30.660 -21.881 1.00 37.94 28 PHE B N 1
ATOM 2095 C CA . PHE B 1 30 ? 9.500 -30.350 -21.580 1.00 38.11 28 PHE B CA 1
ATOM 2096 C C . PHE B 1 30 ? 9.483 -29.717 -20.194 1.00 40.10 28 PHE B C 1
ATOM 2097 O O . PHE B 1 30 ? 9.960 -30.358 -19.242 1.00 45.34 28 PHE B O 1
ATOM 2105 N N . ASP B 1 31 ? 9.014 -28.476 -20.100 1.00 42.01 29 ASP B N 1
ATOM 2106 C CA . ASP B 1 31 ? 8.974 -27.697 -18.836 1.00 42.66 29 ASP B CA 1
ATOM 2107 C C . ASP B 1 31 ? 7.569 -27.833 -18.249 1.00 41.83 29 ASP B C 1
ATOM 2108 O O . ASP B 1 31 ? 6.599 -27.399 -18.914 1.00 40.15 29 ASP B O 1
ATOM 2113 N N . CYS B 1 32 ? 7.477 -28.403 -17.051 1.00 41.38 30 CYS B N 1
ATOM 2114 C CA . CYS B 1 32 ? 6.207 -28.679 -16.343 1.00 41.99 30 CYS B CA 1
ATOM 2115 C C . CYS B 1 32 ? 6.080 -27.745 -15.148 1.00 41.03 30 CYS B C 1
ATOM 2116 O O . CYS B 1 32 ? 6.989 -27.735 -14.315 1.00 43.01 30 CYS B O 1
ATOM 2119 N N . ASN B 1 33 ? 4.990 -26.992 -15.083 1.00 40.31 31 ASN B N 1
ATOM 2120 C CA . ASN B 1 33 ? 4.659 -26.129 -13.920 1.00 42.23 31 ASN B CA 1
ATOM 2121 C C . ASN B 1 33 ? 3.135 -26.160 -13.762 1.00 41.43 31 ASN B C 1
ATOM 2122 O O . ASN B 1 33 ? 2.511 -26.981 -14.416 1.00 39.24 31 ASN B O 1
ATOM 2127 N N . ASP B 1 34 ? 2.570 -25.296 -12.927 1.00 43.33 32 ASP B N 1
ATOM 2128 C CA . ASP B 1 34 ? 1.116 -25.284 -12.620 1.00 43.90 32 ASP B CA 1
ATOM 2129 C C . ASP B 1 34 ? 0.333 -24.786 -13.841 1.00 41.82 32 ASP B C 1
ATOM 2130 O O . ASP B 1 34 ? -0.879 -25.056 -13.893 1.00 42.89 32 ASP B O 1
ATOM 2135 N N . SER B 1 35 ? 0.975 -24.116 -14.804 1.00 39.11 33 SER B N 1
ATOM 2136 C CA . SER B 1 35 ? 0.302 -23.633 -16.033 1.00 38.25 33 SER B CA 1
ATOM 2137 C C . SER B 1 35 ? 0.188 -24.768 -17.060 1.00 36.10 33 SER B C 1
ATOM 2138 O O . SER B 1 35 ? -0.596 -24.635 -18.022 1.00 35.55 33 SER B O 1
ATOM 2141 N N . GLY B 1 36 ? 0.947 -25.843 -16.873 1.00 35.17 34 GLY B N 1
ATOM 2142 C CA . GLY B 1 36 ? 0.962 -26.981 -17.801 1.00 33.54 34 GLY B CA 1
ATOM 2143 C C . GLY B 1 36 ? 2.354 -27.235 -18.336 1.00 32.25 34 GLY B C 1
ATOM 2144 O O . GLY B 1 36 ? 3.318 -27.008 -17.608 1.00 32.37 34 GLY B O 1
ATOM 2145 N N . ILE B 1 37 ? 2.449 -27.704 -19.578 1.00 31.46 35 ILE B N 1
ATOM 2146 C CA . ILE B 1 37 ? 3.690 -28.283 -20.148 1.00 31.42 35 ILE B CA 1
ATOM 2147 C C . ILE B 1 37 ? 4.109 -27.383 -21.305 1.00 31.49 35 ILE B C 1
ATOM 2148 O O . ILE B 1 37 ? 3.307 -27.180 -22.203 1.00 31.48 35 ILE B O 1
ATOM 2153 N N . ALA B 1 38 ? 5.318 -26.852 -21.247 1.00 32.88 36 ALA B N 1
ATOM 2154 C CA . ALA B 1 38 ? 5.887 -25.971 -22.285 1.00 35.22 36 ALA B CA 1
ATOM 2155 C C . ALA B 1 38 ? 7.134 -26.630 -22.886 1.00 37.78 36 ALA B C 1
ATOM 2156 O O . ALA B 1 38 ? 7.778 -27.472 -22.234 1.00 39.63 36 ALA B O 1
ATOM 2158 N N . LEU B 1 39 ? 7.438 -26.244 -24.117 1.00 39.42 37 LEU B N 1
ATOM 2159 C CA . LEU B 1 39 ? 8.677 -26.604 -24.835 1.00 39.29 37 LEU B CA 1
ATOM 2160 C C . LEU B 1 39 ? 9.171 -25.342 -25.538 1.00 34.76 37 LEU B C 1
ATOM 2161 O O . LEU B 1 39 ? 8.361 -24.705 -26.218 1.00 29.64 37 LEU B O 1
ATOM 2166 N N . GLN B 1 40 ? 10.431 -24.979 -25.325 1.00 36.15 38 GLN B N 1
ATOM 2167 C CA . GLN B 1 40 ? 11.115 -23.904 -26.085 1.00 37.37 38 GLN B CA 1
ATOM 2168 C C . GLN B 1 40 ? 12.486 -24.432 -26.498 1.00 36.12 38 GLN B C 1
ATOM 2169 O O . GLN B 1 40 ? 13.342 -24.609 -25.597 1.00 37.67 38 GLN B O 1
ATOM 2175 N N . ALA B 1 41 ? 12.664 -24.727 -27.786 1.00 35.86 39 ALA B N 1
ATOM 2176 C CA . ALA B 1 41 ? 13.918 -25.290 -28.358 1.00 36.86 39 ALA B CA 1
ATOM 2177 C C . ALA B 1 41 ? 14.238 -24.659 -29.722 1.00 35.94 39 ALA B C 1
ATOM 2178 O O . ALA B 1 41 ? 13.316 -24.552 -30.572 1.00 32.89 39 ALA B O 1
ATOM 2180 N N . MET B 1 42 ? 15.499 -24.260 -29.908 1.00 40.93 40 MET B N 1
ATOM 2181 C CA . MET B 1 42 ? 16.065 -23.805 -31.216 1.00 43.03 40 MET B CA 1
ATOM 2182 C C . MET B 1 42 ? 16.520 -25.024 -32.009 1.00 43.29 40 MET B C 1
ATOM 2183 O O . MET B 1 42 ? 16.962 -25.975 -31.384 1.00 50.05 40 MET B O 1
ATOM 2188 N N . ASP B 1 43 ? 16.458 -24.982 -33.337 1.00 43.72 41 ASP B N 1
ATOM 2189 C CA . ASP B 1 43 ? 17.157 -25.972 -34.204 1.00 45.06 41 ASP B CA 1
ATOM 2190 C C . ASP B 1 43 ? 18.672 -25.725 -34.086 1.00 46.16 41 ASP B C 1
ATOM 2191 O O . ASP B 1 43 ? 19.078 -24.664 -33.569 1.00 46.71 41 ASP B O 1
ATOM 2196 N N . ASN B 1 44 ? 19.488 -26.667 -34.566 1.00 47.64 42 ASN B N 1
ATOM 2197 C CA . ASN B 1 44 ? 20.967 -26.628 -34.419 1.00 51.83 42 ASN B CA 1
ATOM 2198 C C . ASN B 1 44 ? 21.529 -25.331 -35.011 1.00 49.57 42 ASN B C 1
ATOM 2199 O O . ASN B 1 44 ? 22.472 -24.810 -34.448 1.00 50.46 42 ASN B O 1
ATOM 2204 N N . SER B 1 45 ? 20.955 -24.831 -36.099 1.00 47.65 43 SER B N 1
ATOM 2205 C CA . SER B 1 45 ? 21.445 -23.643 -36.839 1.00 51.64 43 SER B CA 1
ATOM 2206 C C . SER B 1 45 ? 21.072 -22.332 -36.135 1.00 52.47 43 SER B C 1
ATOM 2207 O O . SER B 1 45 ? 21.530 -21.268 -36.611 1.00 54.78 43 SER B O 1
ATOM 2210 N N . HIS B 1 46 ? 20.253 -22.375 -35.086 1.00 50.70 44 HIS B N 1
ATOM 2211 C CA . HIS B 1 46 ? 19.693 -21.158 -34.443 1.00 50.05 44 HIS B CA 1
ATOM 2212 C C . HIS B 1 46 ? 18.963 -20.295 -35.475 1.00 45.09 44 HIS B C 1
ATOM 2213 O O . HIS B 1 46 ? 19.122 -19.064 -35.434 1.00 47.88 44 HIS B O 1
ATOM 2220 N N . VAL B 1 47 ? 18.203 -20.927 -36.361 1.00 39.88 45 VAL B N 1
ATOM 2221 C CA . VAL B 1 47 ? 17.434 -20.235 -37.433 1.00 38.01 45 VAL B CA 1
ATOM 2222 C C . VAL B 1 47 ? 15.953 -20.305 -37.069 1.00 35.73 45 VAL B C 1
ATOM 2223 O O . VAL B 1 47 ? 15.187 -19.402 -37.444 1.00 34.49 45 VAL B O 1
ATOM 2227 N N . ALA B 1 48 ? 15.565 -21.371 -36.375 1.00 34.61 46 ALA B N 1
ATOM 2228 C CA . ALA B 1 48 ? 14.161 -21.730 -36.093 1.00 33.13 46 ALA B CA 1
ATOM 2229 C C . ALA B 1 48 ? 14.024 -22.006 -34.592 1.00 32.89 46 ALA B C 1
ATOM 2230 O O . ALA B 1 48 ? 14.943 -22.580 -33.995 1.00 32.89 46 ALA B O 1
ATOM 2232 N N . LEU B 1 49 ? 12.916 -21.567 -34.008 1.00 32.52 47 LEU B N 1
ATOM 2233 C CA . LEU B 1 49 ? 12.589 -21.740 -32.574 1.00 34.44 47 LEU B CA 1
ATOM 2234 C C . LEU B 1 49 ? 11.194 -22.359 -32.522 1.00 32.71 47 LEU B C 1
ATOM 2235 O O . LEU B 1 49 ? 10.276 -21.818 -33.193 1.00 27.82 47 LEU B O 1
ATOM 2240 N N . VAL B 1 50 ? 11.091 -23.485 -31.818 1.00 32.82 48 VAL B N 1
ATOM 2241 C CA . VAL B 1 50 ? 9.809 -24.159 -31.478 1.00 33.52 48 VAL B CA 1
ATOM 2242 C C . VAL B 1 50 ? 9.403 -23.720 -30.070 1.00 33.96 48 VAL B C 1
ATOM 2243 O O . VAL B 1 50 ? 10.252 -23.818 -29.158 1.00 34.30 48 VAL B O 1
ATOM 2247 N N . SER B 1 51 ? 8.159 -23.244 -29.930 1.00 31.35 49 SER B N 1
ATOM 2248 C CA . SER B 1 51 ? 7.528 -22.786 -28.671 1.00 32.27 49 SER B CA 1
ATOM 2249 C C . SER B 1 51 ? 6.146 -23.440 -28.550 1.00 34.08 49 SER B C 1
ATOM 2250 O O . SER B 1 51 ? 5.225 -23.038 -29.280 1.00 35.73 49 SER B O 1
ATOM 2253 N N . MET B 1 52 ? 6.019 -24.453 -27.702 1.00 33.12 50 MET B N 1
ATOM 2254 C CA . MET B 1 52 ? 4.755 -25.194 -27.470 1.00 33.56 50 MET B CA 1
ATOM 2255 C C . MET B 1 52 ? 4.289 -24.944 -26.033 1.00 33.16 50 MET B C 1
ATOM 2256 O O . MET B 1 52 ? 5.127 -24.895 -25.135 1.00 33.46 50 MET B O 1
ATOM 2261 N N . MET B 1 53 ? 2.988 -24.778 -25.845 1.00 33.43 51 MET B N 1
ATOM 2262 C CA . MET B 1 53 ? 2.363 -24.790 -24.508 1.00 36.09 51 MET B CA 1
ATOM 2263 C C . MET B 1 53 ? 1.069 -25.615 -24.555 1.00 34.70 51 MET B C 1
ATOM 2264 O O . MET B 1 53 ? 0.124 -25.216 -25.266 1.00 32.70 51 MET B O 1
ATOM 2269 N N . LEU B 1 54 ? 1.074 -26.762 -23.877 1.00 34.97 52 LEU B N 1
ATOM 2270 C CA . LEU B 1 54 ? -0.145 -27.526 -23.498 1.00 35.23 52 LEU B CA 1
ATOM 2271 C C . LEU B 1 54 ? -0.601 -27.038 -22.122 1.00 35.28 52 LEU B C 1
ATOM 2272 O O . LEU B 1 54 ? -0.016 -27.479 -21.112 1.00 35.63 52 LEU B O 1
ATOM 2277 N N . LYS B 1 55 ? -1.607 -26.171 -22.091 1.00 36.22 53 LYS B N 1
ATOM 2278 C CA . LYS B 1 55 ? -2.148 -25.581 -20.836 1.00 38.74 53 LYS B CA 1
ATOM 2279 C C . LYS B 1 55 ? -2.815 -26.665 -19.987 1.00 38.18 53 LYS B C 1
ATOM 2280 O O . LYS B 1 55 ? -3.402 -27.600 -20.556 1.00 40.12 53 LYS B O 1
ATOM 2286 N N . ALA B 1 56 ? -2.689 -26.554 -18.671 1.00 39.03 54 ALA B N 1
ATOM 2287 C CA . ALA B 1 56 ? -3.324 -27.429 -17.654 1.00 41.29 54 ALA B CA 1
ATOM 2288 C C . ALA B 1 56 ? -4.795 -27.746 -18.000 1.00 41.23 54 ALA B C 1
ATOM 2289 O O . ALA B 1 56 ? -5.194 -28.873 -17.791 1.00 39.44 54 ALA B O 1
ATOM 2291 N N . GLU B 1 57 ? -5.570 -26.770 -18.468 1.00 42.56 55 GLU B N 1
ATOM 2292 C CA . GLU B 1 57 ? -7.011 -26.929 -18.826 1.00 45.81 55 GLU B CA 1
ATOM 2293 C C . GLU B 1 57 ? -7.189 -28.082 -19.828 1.00 44.81 55 GLU B C 1
ATOM 2294 O O . GLU B 1 57 ? -8.276 -28.674 -19.875 1.00 46.65 55 GLU B O 1
ATOM 2300 N N . GLY B 1 58 ? -6.163 -28.379 -20.617 1.00 42.49 56 GLY B N 1
ATOM 2301 C CA . GLY B 1 58 ? -6.230 -29.386 -21.694 1.00 41.89 56 GLY B CA 1
ATOM 2302 C C . GLY B 1 58 ? -6.176 -30.806 -21.162 1.00 42.21 56 GLY B C 1
ATOM 2303 O O . GLY B 1 58 ? -6.475 -31.734 -21.934 1.00 41.68 56 GLY B O 1
ATOM 2304 N N . PHE B 1 59 ? -5.783 -30.964 -19.901 1.00 42.59 57 PHE B N 1
ATOM 2305 C CA . PHE B 1 59 ? -5.673 -32.268 -19.205 1.00 44.46 57 PHE B CA 1
ATOM 2306 C C . PHE B 1 59 ? -6.920 -32.456 -18.329 1.00 48.96 57 PHE B C 1
ATOM 2307 O O . PHE B 1 59 ? -7.750 -31.520 -18.256 1.00 52.08 57 PHE B O 1
ATOM 2315 N N . SER B 1 60 ? -7.032 -33.621 -17.689 1.00 51.06 58 SER B N 1
ATOM 2316 C CA . SER B 1 60 ? -8.188 -34.047 -16.858 1.00 57.49 58 SER B CA 1
ATOM 2317 C C . SER B 1 60 ? -7.806 -35.267 -16.018 1.00 57.06 58 SER B C 1
ATOM 2318 O O . SER B 1 60 ? -8.091 -36.398 -16.397 1.00 60.88 58 SER B O 1
ATOM 2321 N N . PRO B 1 61 ? -7.126 -35.100 -14.866 1.00 53.42 59 PRO B N 1
ATOM 2322 C CA . PRO B 1 61 ? -6.623 -33.807 -14.419 1.00 53.50 59 PRO B CA 1
ATOM 2323 C C . PRO B 1 61 ? -5.145 -33.536 -14.744 1.00 52.31 59 PRO B C 1
ATOM 2324 O O . PRO B 1 61 ? -4.455 -34.419 -15.264 1.00 52.00 59 PRO B O 1
ATOM 2328 N N . TYR B 1 62 ? -4.697 -32.322 -14.418 1.00 52.01 60 TYR B N 1
ATOM 2329 C CA . TYR B 1 62 ? -3.275 -31.899 -14.408 1.00 49.66 60 TYR B CA 1
ATOM 2330 C C . TYR B 1 62 ? -2.874 -31.623 -12.959 1.00 52.64 60 TYR B C 1
ATOM 2331 O O . TYR B 1 62 ? -3.530 -30.797 -12.346 1.00 52.82 60 TYR B O 1
ATOM 2340 N N . ARG B 1 63 ? -1.833 -32.288 -12.450 1.00 58.23 61 ARG B N 1
ATOM 2341 C CA . ARG B 1 63 ? -1.261 -32.065 -11.094 1.00 62.23 61 ARG B CA 1
ATOM 2342 C C . ARG B 1 63 ? 0.261 -31.866 -11.214 1.00 63.14 61 ARG B C 1
ATOM 2343 O O . ARG B 1 63 ? 0.978 -32.830 -11.602 1.00 66.42 61 ARG B O 1
ATOM 2351 N N . CYS B 1 64 ? 0.749 -30.651 -10.928 1.00 61.03 62 CYS B N 1
ATOM 2352 C CA . CYS B 1 64 ? 2.187 -30.344 -10.708 1.00 57.47 62 CYS B CA 1
ATOM 2353 C C . CYS B 1 64 ? 2.387 -29.933 -9.241 1.00 57.87 62 CYS B C 1
ATOM 2354 O O . CYS B 1 64 ? 1.750 -28.954 -8.797 1.00 60.36 62 CYS B O 1
ATOM 2357 N N . ASP B 1 65 ? 3.208 -30.681 -8.510 1.00 56.26 63 ASP B N 1
ATOM 2358 C CA . ASP B 1 65 ? 3.550 -30.391 -7.099 1.00 59.33 63 ASP B CA 1
ATOM 2359 C C . ASP B 1 65 ? 4.908 -29.688 -7.073 1.00 59.07 63 ASP B C 1
ATOM 2360 O O . ASP B 1 65 ? 5.166 -28.997 -6.075 1.00 63.29 63 ASP B O 1
ATOM 2365 N N . ARG B 1 66 ? 5.712 -29.827 -8.127 1.00 56.30 64 ARG B N 1
ATOM 2366 C CA . ARG B 1 66 ? 7.091 -29.276 -8.220 1.00 57.08 64 ARG B CA 1
ATOM 2367 C C . ARG B 1 66 ? 7.416 -28.997 -9.692 1.00 55.31 64 ARG B C 1
ATOM 2368 O O . ARG B 1 66 ? 7.176 -29.886 -10.522 1.00 56.58 64 ARG B O 1
ATOM 2370 N N . ASN B 1 67 ? 7.900 -27.793 -10.008 1.00 56.00 65 ASN B N 1
ATOM 2371 C CA . ASN B 1 67 ? 8.452 -27.425 -11.339 1.00 55.72 65 ASN B CA 1
ATOM 2372 C C . ASN B 1 67 ? 9.549 -28.437 -11.717 1.00 52.41 65 ASN B C 1
ATOM 2373 O O . ASN B 1 67 ? 10.479 -28.643 -10.895 1.00 51.71 65 ASN B O 1
ATOM 2378 N N . ILE B 1 68 ? 9.443 -29.067 -12.890 1.00 47.88 66 ILE B N 1
ATOM 2379 C CA . ILE B 1 68 ? 10.458 -30.038 -13.394 1.00 47.90 66 ILE B CA 1
ATOM 2380 C C . ILE B 1 68 ? 10.665 -29.824 -14.893 1.00 44.50 66 ILE B C 1
ATOM 2381 O O . ILE B 1 68 ? 9.715 -29.393 -15.566 1.00 42.35 66 ILE B O 1
ATOM 2386 N N . ALA B 1 69 ? 11.879 -30.120 -15.361 1.00 43.53 67 ALA B N 1
ATOM 2387 C CA . ALA B 1 69 ? 12.258 -30.233 -16.785 1.00 42.67 67 ALA B CA 1
ATOM 2388 C C . ALA B 1 69 ? 12.415 -31.715 -17.106 1.00 41.61 67 ALA B C 1
ATOM 2389 O O . ALA B 1 69 ? 13.102 -32.397 -16.355 1.00 44.13 67 ALA B O 1
ATOM 2391 N N . LEU B 1 70 ? 11.776 -32.191 -18.169 1.00 40.82 68 LEU B N 1
ATOM 2392 C CA . LEU B 1 70 ? 11.950 -33.577 -18.681 1.00 40.77 68 LEU B CA 1
ATOM 2393 C C . LEU B 1 70 ? 12.843 -33.486 -19.919 1.00 39.39 68 LEU B C 1
ATOM 2394 O O . LEU B 1 70 ? 12.390 -32.985 -20.939 1.00 36.89 68 LEU B O 1
ATOM 2399 N N . GLY B 1 71 ? 14.106 -33.875 -19.780 1.00 41.54 69 GLY B N 1
ATOM 2400 C CA . GLY B 1 71 ? 15.082 -33.879 -20.880 1.00 42.35 69 GLY B CA 1
ATOM 2401 C C . GLY B 1 71 ? 14.937 -35.139 -21.708 1.00 42.32 69 GLY B C 1
ATOM 2402 O O . GLY B 1 71 ? 15.293 -36.224 -21.228 1.00 42.95 69 GLY B O 1
ATOM 2403 N N . VAL B 1 72 ? 14.448 -34.985 -22.925 1.00 41.19 70 VAL B N 1
ATOM 2404 C CA . VAL B 1 72 ? 13.978 -36.121 -23.769 1.00 42.22 70 VAL B CA 1
ATOM 2405 C C . VAL B 1 72 ? 14.645 -36.029 -25.141 1.00 40.86 70 VAL B C 1
ATOM 2406 O O . VAL B 1 72 ? 14.763 -34.914 -25.675 1.00 38.41 70 VAL B O 1
ATOM 2410 N N . ASN B 1 73 ? 15.073 -37.176 -25.670 1.00 41.16 71 ASN B N 1
ATOM 2411 C CA . ASN B 1 73 ? 15.408 -37.338 -27.107 1.00 40.78 71 ASN B CA 1
ATOM 2412 C C . ASN B 1 73 ? 14.088 -37.603 -27.829 1.00 37.90 71 ASN B C 1
ATOM 2413 O O . ASN B 1 73 ? 13.394 -38.539 -27.431 1.00 38.37 71 ASN B O 1
ATOM 2418 N N . LEU B 1 74 ? 13.748 -36.809 -28.838 1.00 35.93 72 LEU B N 1
ATOM 2419 C CA . LEU B 1 74 ? 12.423 -36.887 -29.489 1.00 35.65 72 LEU B CA 1
ATOM 2420 C C . LEU B 1 74 ? 12.296 -38.142 -30.372 1.00 36.96 72 LEU B C 1
ATOM 2421 O O . LEU B 1 74 ? 11.157 -38.570 -30.593 1.00 36.95 72 LEU B O 1
ATOM 2426 N N . THR B 1 75 ? 13.397 -38.738 -30.828 1.00 38.41 73 THR B N 1
ATOM 2427 C CA . THR B 1 75 ? 13.356 -40.039 -31.546 1.00 40.33 73 THR B CA 1
ATOM 2428 C C . THR B 1 75 ? 12.933 -41.134 -30.557 1.00 41.63 73 THR B C 1
ATOM 2429 O O . THR B 1 75 ? 12.073 -41.940 -30.923 1.00 42.00 73 THR B O 1
ATOM 2433 N N . SER B 1 76 ? 13.540 -41.162 -29.367 1.00 41.20 74 SER B N 1
ATOM 2434 C CA . SER B 1 76 ? 13.193 -42.089 -28.269 1.00 41.57 74 SER B CA 1
ATOM 2435 C C . SER B 1 76 ? 11.712 -41.901 -27.925 1.00 40.27 74 SER B C 1
ATOM 2436 O O . SER B 1 76 ? 10.972 -42.898 -27.859 1.00 40.87 74 SER B O 1
ATOM 2439 N N . LEU B 1 77 ? 11.294 -40.655 -27.726 1.00 39.54 75 LEU B N 1
ATOM 2440 C CA . LEU B 1 77 ? 9.913 -40.331 -27.299 1.00 39.16 75 LEU B CA 1
ATOM 2441 C C . LEU B 1 77 ? 8.934 -40.802 -28.388 1.00 39.95 75 LEU B C 1
ATOM 2442 O O . LEU B 1 77 ? 7.882 -41.345 -28.013 1.00 38.73 75 LEU B O 1
ATOM 2447 N N . THR B 1 78 ? 9.279 -40.601 -29.666 1.00 40.69 76 THR B N 1
ATOM 2448 C CA . THR B 1 78 ? 8.466 -40.995 -30.851 1.00 43.17 76 THR B CA 1
ATOM 2449 C C . THR B 1 78 ? 8.243 -42.519 -30.850 1.00 44.47 76 THR B C 1
ATOM 2450 O O . THR B 1 78 ? 7.098 -42.951 -31.051 1.00 42.94 76 THR B O 1
ATOM 2454 N N . LYS B 1 79 ? 9.310 -43.283 -30.652 1.00 44.64 77 LYS B N 1
ATOM 2455 C CA . LYS B 1 79 ? 9.287 -44.758 -30.587 1.00 47.47 77 LYS B CA 1
ATOM 2456 C C . LYS B 1 79 ? 8.290 -45.209 -29.518 1.00 48.02 77 LYS B C 1
ATOM 2457 O O . LYS B 1 79 ? 7.638 -46.226 -29.727 1.00 48.94 77 LYS B O 1
ATOM 2463 N N . VAL B 1 80 ? 8.202 -44.486 -28.404 1.00 47.36 78 VAL B N 1
ATOM 2464 C CA . VAL B 1 80 ? 7.276 -44.806 -27.275 1.00 46.87 78 VAL B CA 1
ATOM 2465 C C . VAL B 1 80 ? 5.854 -44.357 -27.634 1.00 45.01 78 VAL B C 1
ATOM 2466 O O . VAL B 1 80 ? 4.921 -45.119 -27.387 1.00 45.21 78 VAL B O 1
ATOM 2470 N N . LEU B 1 81 ? 5.701 -43.166 -28.198 1.00 43.55 79 LEU B N 1
ATOM 2471 C CA . LEU B 1 81 ? 4.373 -42.595 -28.541 1.00 42.94 79 LEU B CA 1
ATOM 2472 C C . LEU B 1 81 ? 3.721 -43.369 -29.690 1.00 46.38 79 LEU B C 1
ATOM 2473 O O . LEU B 1 81 ? 2.480 -43.429 -29.696 1.00 45.96 79 LEU B O 1
ATOM 2478 N N . ARG B 1 82 ? 4.504 -43.989 -30.588 1.00 52.41 80 ARG B N 1
ATOM 2479 C CA . ARG B 1 82 ? 3.982 -44.889 -31.662 1.00 52.66 80 ARG B CA 1
ATOM 2480 C C . ARG B 1 82 ? 3.174 -46.033 -31.028 1.00 53.66 80 ARG B C 1
ATOM 2481 O O . ARG B 1 82 ? 2.213 -46.497 -31.655 1.00 58.27 80 ARG B O 1
ATOM 2489 N N . ALA B 1 83 ? 3.550 -46.467 -29.827 1.00 51.49 81 ALA B N 1
ATOM 2490 C CA . ALA B 1 83 ? 2.887 -47.567 -29.110 1.00 54.78 81 ALA B CA 1
ATOM 2491 C C . ALA B 1 83 ? 1.595 -47.076 -28.443 1.00 53.24 81 ALA B C 1
ATOM 2492 O O . ALA B 1 83 ? 0.966 -47.879 -27.750 1.00 53.86 81 ALA B O 1
ATOM 2494 N N . ALA B 1 84 ? 1.207 -45.814 -28.638 1.00 49.21 82 ALA B N 1
ATOM 2495 C CA . ALA B 1 84 ? -0.095 -45.283 -28.182 1.00 49.97 82 ALA B CA 1
ATOM 2496 C C . ALA B 1 84 ? -1.028 -45.139 -29.383 1.00 50.61 82 ALA B C 1
ATOM 2497 O O . ALA B 1 84 ? -0.634 -44.522 -30.385 1.00 50.94 82 ALA B O 1
ATOM 2499 N N . GLN B 1 85 ? -2.230 -45.699 -29.283 1.00 52.92 83 GLN B N 1
ATOM 2500 C CA . GLN B 1 85 ? -3.349 -45.427 -30.214 1.00 54.40 83 GLN B CA 1
ATOM 2501 C C . GLN B 1 85 ? -3.793 -43.979 -29.997 1.00 50.93 83 GLN B C 1
ATOM 2502 O O . GLN B 1 85 ? -3.764 -43.527 -28.864 1.00 51.48 83 GLN B O 1
ATOM 2508 N N . ASN B 1 86 ? -4.202 -43.316 -31.067 1.00 53.33 84 ASN B N 1
ATOM 2509 C CA . ASN B 1 86 ? -4.760 -41.935 -31.045 1.00 57.16 84 ASN B CA 1
ATOM 2510 C C . ASN B 1 86 ? -5.758 -41.799 -29.881 1.00 60.34 84 ASN B C 1
ATOM 2511 O O . ASN B 1 86 ? -5.650 -40.785 -29.148 1.00 62.07 84 ASN B O 1
ATOM 2516 N N . GLU B 1 87 ? -6.652 -42.782 -29.692 1.00 61.31 85 GLU B N 1
ATOM 2517 C CA . GLU B 1 87 ? -7.808 -42.671 -28.764 1.00 61.71 85 GLU B CA 1
ATOM 2518 C C . GLU B 1 87 ? -7.492 -43.352 -27.419 1.00 59.20 85 GLU B C 1
ATOM 2519 O O . GLU B 1 87 ? -8.441 -43.577 -26.630 1.00 58.30 85 GLU B O 1
ATOM 2525 N N . ASP B 1 88 ? -6.217 -43.615 -27.125 1.00 55.28 86 ASP B N 1
ATOM 2526 C CA . ASP B 1 88 ? -5.777 -44.101 -25.791 1.00 57.21 86 ASP B CA 1
ATOM 2527 C C . ASP B 1 88 ? -5.772 -42.942 -24.784 1.00 54.13 86 ASP B C 1
ATOM 2528 O O . ASP B 1 88 ? -5.433 -41.812 -25.163 1.00 49.70 86 ASP B O 1
ATOM 2533 N N . ILE B 1 89 ? -6.100 -43.228 -23.527 1.00 55.29 87 ILE B N 1
ATOM 2534 C CA . ILE B 1 89 ? -5.926 -42.272 -22.402 1.00 55.79 87 ILE B CA 1
ATOM 2535 C C . ILE B 1 89 ? -4.454 -42.330 -21.982 1.00 52.77 87 ILE B C 1
ATOM 2536 O O . ILE B 1 89 ? -3.974 -43.425 -21.667 1.00 55.40 87 ILE B O 1
ATOM 2541 N N . LEU B 1 90 ? -3.770 -41.190 -22.015 1.00 50.08 88 LEU B N 1
ATOM 2542 C CA . LEU B 1 90 ? -2.308 -41.060 -21.770 1.00 50.78 88 LEU B CA 1
ATOM 2543 C C . LEU B 1 90 ? -2.090 -40.383 -20.411 1.00 49.31 88 LEU B C 1
ATOM 2544 O O . LEU B 1 90 ? -2.656 -39.310 -20.193 1.00 49.76 88 LEU B O 1
ATOM 2549 N N . THR B 1 91 ? -1.302 -40.992 -19.534 1.00 49.55 89 THR B N 1
ATOM 2550 C CA . THR B 1 91 ? -0.909 -40.403 -18.228 1.00 50.41 89 THR B CA 1
ATOM 2551 C C . THR B 1 91 ? 0.620 -40.286 -18.201 1.00 51.08 89 THR B C 1
ATOM 2552 O O . THR B 1 91 ? 1.298 -41.284 -18.502 1.00 51.22 89 THR B O 1
ATOM 2556 N N . LEU B 1 92 ? 1.119 -39.077 -17.903 1.00 49.58 90 LEU B N 1
ATOM 2557 C CA . LEU B 1 92 ? 2.548 -38.759 -17.656 1.00 46.52 90 LEU B CA 1
ATOM 2558 C C . LEU B 1 92 ? 2.747 -38.686 -16.141 1.00 48.21 90 LEU B C 1
ATOM 2559 O O . LEU B 1 92 ? 1.921 -38.016 -15.478 1.00 46.90 90 LEU B O 1
ATOM 2564 N N . LYS B 1 93 ? 3.773 -39.369 -15.616 1.00 47.92 91 LYS B N 1
ATOM 2565 C CA . LYS B 1 93 ? 4.135 -39.337 -14.176 1.00 49.23 91 LYS B CA 1
ATOM 2566 C C . LYS B 1 93 ? 5.657 -39.231 -14.035 1.00 48.20 91 LYS B C 1
ATOM 2567 O O . LYS B 1 93 ? 6.380 -39.908 -14.796 1.00 48.81 91 LYS B O 1
ATOM 2573 N N . ALA B 1 94 ? 6.125 -38.410 -13.093 1.00 45.87 92 ALA B N 1
ATOM 2574 C CA . ALA B 1 94 ? 7.558 -38.169 -12.835 1.00 45.93 92 ALA B CA 1
ATOM 2575 C C . ALA B 1 94 ? 7.765 -37.727 -11.385 1.00 48.02 92 ALA B C 1
ATOM 2576 O O . ALA B 1 94 ? 6.887 -37.035 -10.867 1.00 49.86 92 ALA B O 1
ATOM 2578 N N . GLU B 1 95 ? 8.879 -38.125 -10.748 1.00 50.51 93 GLU B N 1
ATOM 2579 C CA . GLU B 1 95 ? 9.272 -37.715 -9.361 1.00 53.89 93 GLU B CA 1
ATOM 2580 C C . GLU B 1 95 ? 10.060 -36.391 -9.403 1.00 52.17 93 GLU B C 1
ATOM 2581 O O . GLU B 1 95 ? 10.027 -35.733 -10.483 1.00 49.96 93 GLU B O 1
ATOM 2587 N N . PRO B 1 98 ? 14.049 -35.896 -11.723 1.00 58.68 96 PRO B N 1
ATOM 2588 C CA . PRO B 1 98 ? 13.698 -37.255 -12.205 1.00 60.99 96 PRO B CA 1
ATOM 2589 C C . PRO B 1 98 ? 14.591 -37.814 -13.330 1.00 58.84 96 PRO B C 1
ATOM 2590 O O . PRO B 1 98 ? 14.876 -37.110 -14.273 1.00 57.46 96 PRO B O 1
ATOM 2594 N N . ASP B 1 99 ? 14.981 -39.082 -13.213 1.00 59.10 97 ASP B N 1
ATOM 2595 C CA . ASP B 1 99 ? 15.819 -39.797 -14.217 1.00 62.07 97 ASP B CA 1
ATOM 2596 C C . ASP B 1 99 ? 14.917 -40.478 -15.253 1.00 58.58 97 ASP B C 1
ATOM 2597 O O . ASP B 1 99 ? 15.452 -40.840 -16.320 1.00 55.38 97 ASP B O 1
ATOM 2602 N N . VAL B 1 100 ? 13.615 -40.607 -14.977 1.00 57.51 98 VAL B N 1
ATOM 2603 C CA . VAL B 1 100 ? 12.648 -41.381 -15.810 1.00 55.75 98 VAL B CA 1
ATOM 2604 C C . VAL B 1 100 ? 11.324 -40.626 -15.922 1.00 52.45 98 VAL B C 1
ATOM 2605 O O . VAL B 1 100 ? 10.849 -40.108 -14.896 1.00 51.65 98 VAL B O 1
ATOM 2609 N N . LEU B 1 101 ? 10.753 -40.620 -17.126 1.00 49.51 99 LEU B N 1
ATOM 2610 C CA . LEU B 1 101 ? 9.347 -40.226 -17.392 1.00 48.23 99 LEU B CA 1
ATOM 2611 C C . LEU B 1 101 ? 8.519 -41.500 -17.550 1.00 47.95 99 LEU B C 1
ATOM 2612 O O . LEU B 1 101 ? 8.784 -42.247 -18.496 1.00 47.88 99 LEU B O 1
ATOM 2617 N N . ASN B 1 102 ? 7.569 -41.732 -16.652 1.00 49.07 100 ASN B N 1
ATOM 2618 C CA . ASN B 1 102 ? 6.588 -42.845 -16.736 1.00 50.81 100 ASN B CA 1
ATOM 2619 C C . ASN B 1 102 ? 5.434 -42.423 -17.673 1.00 52.36 100 ASN B C 1
ATOM 2620 O O . ASN B 1 102 ? 4.802 -41.377 -17.400 1.00 53.76 100 ASN B O 1
ATOM 2625 N N . LEU B 1 103 ? 5.180 -43.179 -18.753 1.00 51.07 101 LEU B N 1
ATOM 2626 C CA . LEU B 1 103 ? 3.991 -43.015 -19.634 1.00 49.15 101 LEU B CA 1
ATOM 2627 C C . LEU B 1 103 ? 3.097 -44.255 -19.509 1.00 53.93 101 LEU B C 1
ATOM 2628 O O . LEU B 1 103 ? 3.600 -45.375 -19.721 1.00 56.24 101 LEU B O 1
ATOM 2633 N N . VAL B 1 104 ? 1.814 -44.058 -19.184 1.00 55.14 102 VAL B N 1
ATOM 2634 C CA . VAL B 1 104 ? 0.761 -45.110 -19.186 1.00 55.58 102 VAL B CA 1
ATOM 2635 C C . VAL B 1 104 ? -0.223 -44.803 -20.326 1.00 56.19 102 VAL B C 1
ATOM 2636 O O . VAL B 1 104 ? -0.682 -43.650 -20.416 1.00 54.90 102 VAL B O 1
ATOM 2640 N N . PHE B 1 105 ? -0.485 -45.789 -21.194 1.00 55.86 103 PHE B N 1
ATOM 2641 C CA . PHE B 1 105 ? -1.502 -45.714 -22.275 1.00 57.17 103 PHE B CA 1
ATOM 2642 C C . PHE B 1 105 ? -2.610 -46.732 -21.982 1.00 61.81 103 PHE B C 1
ATOM 2643 O O . PHE B 1 105 ? -2.332 -47.949 -21.965 1.00 63.67 103 PHE B O 1
ATOM 2651 N N . GLU B 1 106 ? -3.830 -46.244 -21.752 1.00 63.77 104 GLU B N 1
ATOM 2652 C CA . GLU B 1 106 ? -5.045 -47.068 -21.509 1.00 64.82 104 GLU B CA 1
ATOM 2653 C C . GLU B 1 106 ? -5.962 -47.018 -22.740 1.00 65.12 104 GLU B C 1
ATOM 2654 O O . GLU B 1 106 ? -6.307 -45.904 -23.166 1.00 62.99 104 GLU B O 1
ATOM 2660 N N . SER B 1 107 ? -6.354 -48.191 -23.247 1.00 69.93 105 SER B N 1
ATOM 2661 C CA . SER B 1 107 ? -7.323 -48.393 -24.366 1.00 72.05 105 SER B CA 1
ATOM 2662 C C . SER B 1 107 ? -8.574 -47.523 -24.179 1.00 72.79 105 SER B C 1
ATOM 2663 O O . SER B 1 107 ? -9.077 -47.501 -23.033 1.00 75.82 105 SER B O 1
ATOM 2666 N N . THR B 1 110 ? -10.981 -51.356 -24.368 1.00 97.26 108 THR B N 1
ATOM 2667 C CA . THR B 1 110 ? -10.667 -52.593 -23.595 1.00 95.30 108 THR B CA 1
ATOM 2668 C C . THR B 1 110 ? -10.048 -52.216 -22.233 1.00 93.47 108 THR B C 1
ATOM 2669 O O . THR B 1 110 ? -10.143 -51.033 -21.836 1.00 94.72 108 THR B O 1
ATOM 2673 N N . ASP B 1 111 ? -9.483 -53.197 -21.510 1.00 91.76 109 ASP B N 1
ATOM 2674 C CA . ASP B 1 111 ? -8.817 -53.008 -20.186 1.00 88.17 109 ASP B CA 1
ATOM 2675 C C . ASP B 1 111 ? -7.294 -52.971 -20.378 1.00 86.17 109 ASP B C 1
ATOM 2676 O O . ASP B 1 111 ? -6.598 -52.866 -19.346 1.00 83.19 109 ASP B O 1
ATOM 2681 N N . ARG B 1 112 ? -6.829 -53.025 -21.642 1.00 84.40 110 ARG B N 1
ATOM 2682 C CA . ARG B 1 112 ? -5.388 -52.999 -22.046 1.00 82.02 110 ARG B CA 1
ATOM 2683 C C . ARG B 1 112 ? -4.668 -51.782 -21.446 1.00 73.75 110 ARG B C 1
ATOM 2684 O O . ARG B 1 112 ? -5.196 -50.670 -21.600 1.00 69.02 110 ARG B O 1
ATOM 2692 N N . ILE B 1 113 ? -3.502 -52.000 -20.820 1.00 72.05 111 ILE B N 1
ATOM 2693 C CA . ILE B 1 113 ? -2.609 -50.942 -20.256 1.00 68.78 111 ILE B CA 1
ATOM 2694 C C . ILE B 1 113 ? -1.220 -51.108 -20.876 1.00 63.90 111 ILE B C 1
ATOM 2695 O O . ILE B 1 113 ? -0.642 -52.196 -20.712 1.00 63.85 111 ILE B O 1
ATOM 2700 N N . SER B 1 114 ? -0.728 -50.075 -21.558 1.00 59.09 112 SER B N 1
ATOM 2701 C CA . SER B 1 114 ? 0.693 -49.914 -21.970 1.00 58.83 112 SER B CA 1
ATOM 2702 C C . SER B 1 114 ? 1.418 -49.048 -20.937 1.00 56.55 112 SER B C 1
ATOM 2703 O O . SER B 1 114 ? 0.882 -47.968 -20.605 1.00 52.98 112 SER B O 1
ATOM 2706 N N . GLU B 1 115 ? 2.584 -49.496 -20.462 1.00 57.56 113 GLU B N 1
ATOM 2707 C CA . GLU B 1 115 ? 3.415 -48.762 -19.473 1.00 57.60 113 GLU B CA 1
ATOM 2708 C C . GLU B 1 115 ? 4.853 -48.641 -19.998 1.00 55.47 113 GLU B C 1
ATOM 2709 O O . GLU B 1 115 ? 5.470 -49.672 -20.301 1.00 54.81 113 GLU B O 1
ATOM 2715 N N . TYR B 1 116 ? 5.353 -47.412 -20.116 1.00 53.09 114 TYR B N 1
ATOM 2716 C CA . TYR B 1 116 ? 6.745 -47.113 -20.542 1.00 52.85 114 TYR B CA 1
ATOM 2717 C C . TYR B 1 116 ? 7.442 -46.282 -19.465 1.00 51.23 114 TYR B C 1
ATOM 2718 O O . TYR B 1 116 ? 6.810 -45.394 -18.873 1.00 50.05 114 TYR B O 1
ATOM 2727 N N . ASP B 1 117 ? 8.700 -46.630 -19.187 1.00 51.70 115 ASP B N 1
ATOM 2728 C CA . ASP B 1 117 ? 9.660 -45.804 -18.413 1.00 50.03 115 ASP B CA 1
ATOM 2729 C C . ASP B 1 117 ? 10.750 -45.351 -19.379 1.00 48.03 115 ASP B C 1
ATOM 2730 O O . ASP B 1 117 ? 11.575 -46.182 -19.744 1.00 49.42 115 ASP B O 1
ATOM 2735 N N . LEU B 1 118 ? 10.711 -44.085 -19.770 1.00 45.33 116 LEU B N 1
ATOM 2736 C CA . LEU B 1 118 ? 11.648 -43.468 -20.738 1.00 45.95 116 LEU B CA 1
ATOM 2737 C C . LEU B 1 118 ? 12.825 -42.856 -19.974 1.00 46.77 116 LEU B C 1
ATOM 2738 O O . LEU B 1 118 ? 12.547 -41.976 -19.127 1.00 47.67 116 LEU B O 1
ATOM 2743 N N . LYS B 1 119 ? 14.064 -43.340 -20.203 1.00 48.59 117 LYS B N 1
ATOM 2744 C CA . LYS B 1 119 ? 15.303 -42.729 -19.653 1.00 49.71 117 LYS B CA 1
ATOM 2745 C C . LYS B 1 119 ? 15.360 -41.258 -20.081 1.00 47.94 117 LYS B C 1
ATOM 2746 O O . LYS B 1 119 ? 15.301 -41.014 -21.291 1.00 45.14 117 LYS B O 1
ATOM 2752 N N . LEU B 1 120 ? 15.446 -40.331 -19.120 1.00 48.93 118 LEU B N 1
ATOM 2753 C CA . LEU B 1 120 ? 15.641 -38.878 -19.384 1.00 49.14 118 LEU B CA 1
ATOM 2754 C C . LEU B 1 120 ? 17.144 -38.563 -19.429 1.00 52.41 118 LEU B C 1
ATOM 2755 O O . LEU B 1 120 ? 17.944 -39.364 -18.938 1.00 55.37 118 LEU B O 1
ATOM 2760 N N . MET B 1 121 ? 17.513 -37.443 -20.037 1.00 57.35 119 MET B N 1
ATOM 2761 C CA . MET B 1 121 ? 18.902 -36.897 -20.068 1.00 63.72 119 MET B CA 1
ATOM 2762 C C . MET B 1 121 ? 18.894 -35.491 -19.451 1.00 62.55 119 MET B C 1
ATOM 2763 O O . MET B 1 121 ? 17.863 -34.797 -19.567 1.00 60.60 119 MET B O 1
ATOM 2768 N N . ASP B 1 122 ? 19.994 -35.090 -18.810 1.00 66.48 120 ASP B N 1
ATOM 2769 C CA . ASP B 1 122 ? 20.236 -33.684 -18.388 1.00 68.02 120 ASP B CA 1
ATOM 2770 C C . ASP B 1 122 ? 20.457 -32.885 -19.680 1.00 64.48 120 ASP B C 1
ATOM 2771 O O . ASP B 1 122 ? 21.311 -33.301 -20.482 1.00 67.97 120 ASP B O 1
ATOM 2776 N N . ILE B 1 123 ? 19.647 -31.850 -19.909 1.00 60.93 121 ILE B N 1
ATOM 2777 C CA . ILE B 1 123 ? 19.754 -30.926 -21.076 1.00 61.37 121 ILE B CA 1
ATOM 2778 C C . ILE B 1 123 ? 19.684 -29.487 -20.556 1.00 62.07 121 ILE B C 1
ATOM 2779 O O . ILE B 1 123 ? 18.658 -29.158 -19.931 1.00 62.14 121 ILE B O 1
ATOM 2784 N N . ASP B 1 124 ? 20.729 -28.688 -20.784 1.00 64.57 122 ASP B N 1
ATOM 2785 C CA . ASP B 1 124 ? 20.816 -27.291 -20.268 1.00 69.68 122 ASP B CA 1
ATOM 2786 C C . ASP B 1 124 ? 19.840 -26.420 -21.069 1.00 70.35 122 ASP B C 1
ATOM 2787 O O . ASP B 1 124 ? 19.982 -26.367 -22.278 1.00 73.97 122 ASP B O 1
ATOM 2792 N N . GLN B 1 125 ? 18.839 -25.829 -20.410 1.00 75.00 123 GLN B N 1
ATOM 2793 C CA . GLN B 1 125 ? 17.806 -24.956 -21.034 1.00 74.85 123 GLN B CA 1
ATOM 2794 C C . GLN B 1 125 ? 18.488 -23.667 -21.515 1.00 78.92 123 GLN B C 1
ATOM 2795 O O . GLN B 1 125 ? 19.259 -23.105 -20.741 1.00 79.18 123 GLN B O 1
ATOM 2797 N N . GLU B 1 126 ? 18.195 -23.202 -22.726 1.00 80.14 124 GLU B N 1
ATOM 2798 C CA . GLU B 1 126 ? 18.714 -21.917 -23.284 1.00 81.61 124 GLU B CA 1
ATOM 2799 C C . GLU B 1 126 ? 18.337 -20.715 -22.401 1.00 79.48 124 GLU B C 1
ATOM 2800 O O . GLU B 1 126 ? 17.168 -20.672 -21.974 1.00 79.20 124 GLU B O 1
ATOM 2802 N N . LEU B 1 128 ? 14.964 -18.278 -23.096 1.00 78.37 126 LEU B N 1
ATOM 2803 C CA . LEU B 1 128 ? 14.897 -17.145 -24.064 1.00 78.28 126 LEU B CA 1
ATOM 2804 C C . LEU B 1 128 ? 13.542 -16.436 -23.909 1.00 77.88 126 LEU B C 1
ATOM 2805 O O . LEU B 1 128 ? 12.531 -17.145 -23.711 1.00 68.40 126 LEU B O 1
ATOM 2810 N N . GLY B 1 129 ? 13.554 -15.106 -23.942 1.00 87.71 127 GLY B N 1
ATOM 2811 C CA . GLY B 1 129 ? 12.350 -14.264 -23.856 1.00 81.68 127 GLY B CA 1
ATOM 2812 C C . GLY B 1 129 ? 11.980 -13.767 -25.235 1.00 79.29 127 GLY B C 1
ATOM 2813 O O . GLY B 1 129 ? 12.838 -13.184 -25.912 1.00 80.68 127 GLY B O 1
ATOM 2814 N N . ILE B 1 130 ? 10.730 -13.971 -25.633 1.00 77.24 128 ILE B N 1
ATOM 2815 C CA . ILE B 1 130 ? 10.139 -13.452 -26.902 1.00 75.39 128 ILE B CA 1
ATOM 2816 C C . ILE B 1 130 ? 9.280 -12.248 -26.538 1.00 83.32 128 ILE B C 1
ATOM 2817 O O . ILE B 1 130 ? 8.344 -12.378 -25.751 1.00 85.15 128 ILE B O 1
ATOM 2822 N N . PRO B 1 131 ? 9.545 -11.041 -27.084 1.00 91.41 129 PRO B N 1
ATOM 2823 C CA . PRO B 1 131 ? 8.705 -9.884 -26.784 1.00 94.72 129 PRO B CA 1
ATOM 2824 C C . PRO B 1 131 ? 7.300 -10.070 -27.374 1.00 92.33 129 PRO B C 1
ATOM 2825 O O . PRO B 1 131 ? 7.196 -10.690 -28.431 1.00 93.46 129 PRO B O 1
ATOM 2829 N N . GLU B 1 132 ? 6.272 -9.605 -26.650 1.00 94.76 130 GLU B N 1
ATOM 2830 C CA . GLU B 1 132 ? 4.902 -9.412 -27.191 1.00 90.41 130 GLU B CA 1
ATOM 2831 C C . GLU B 1 132 ? 5.053 -8.400 -28.332 1.00 86.32 130 GLU B C 1
ATOM 2832 O O . GLU B 1 132 ? 5.506 -7.260 -28.060 1.00 93.35 130 GLU B O 1
ATOM 2834 N N . THR B 1 133 ? 4.759 -8.831 -29.564 1.00 75.80 131 THR B N 1
ATOM 2835 C CA . THR B 1 133 ? 5.066 -8.117 -30.831 1.00 66.82 131 THR B CA 1
ATOM 2836 C C . THR B 1 133 ? 3.767 -7.732 -31.544 1.00 59.34 131 THR B C 1
ATOM 2837 O O . THR B 1 133 ? 2.934 -8.636 -31.767 1.00 57.72 131 THR B O 1
ATOM 2841 N N . GLU B 1 134 ? 3.617 -6.454 -31.895 1.00 55.84 132 GLU B N 1
ATOM 2842 C CA . GLU B 1 134 ? 2.554 -5.956 -32.805 1.00 53.76 132 GLU B CA 1
ATOM 2843 C C . GLU B 1 134 ? 3.067 -6.117 -34.236 1.00 51.37 132 GLU B C 1
ATOM 2844 O O . GLU B 1 134 ? 3.766 -5.216 -34.730 1.00 57.27 132 GLU B O 1
ATOM 2846 N N . TYR B 1 135 ? 2.752 -7.239 -34.875 1.00 46.57 133 TYR B N 1
ATOM 2847 C CA . TYR B 1 135 ? 3.182 -7.593 -36.254 1.00 42.84 133 TYR B CA 1
ATOM 2848 C C . TYR B 1 135 ? 2.622 -6.574 -37.248 1.00 43.08 133 TYR B C 1
ATOM 2849 O O . TYR B 1 135 ? 1.618 -5.927 -36.952 1.00 43.42 133 TYR B O 1
ATOM 2858 N N . ALA B 1 136 ? 3.280 -6.418 -38.395 1.00 42.45 134 ALA B N 1
ATOM 2859 C CA . ALA B 1 136 ? 2.821 -5.537 -39.494 1.00 44.88 134 ALA B CA 1
ATOM 2860 C C . ALA B 1 136 ? 1.595 -6.165 -40.181 1.00 42.87 134 ALA B C 1
ATOM 2861 O O . ALA B 1 136 ? 0.666 -5.409 -40.525 1.00 44.46 134 ALA B O 1
ATOM 2863 N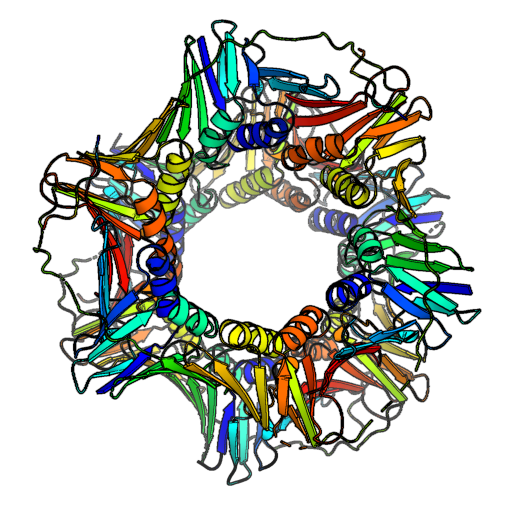 N . ALA B 1 137 ? 1.627 -7.481 -40.416 1.00 38.81 135 ALA B N 1
ATOM 2864 C CA . ALA B 1 137 ? 0.546 -8.254 -41.073 1.00 37.34 135 ALA B CA 1
ATOM 2865 C C . ALA B 1 137 ? 0.389 -9.612 -40.380 1.00 35.12 135 ALA B C 1
ATOM 2866 O O . ALA B 1 137 ? 1.395 -10.235 -40.012 1.00 32.56 135 ALA B O 1
ATOM 2868 N N . THR B 1 138 ? -0.849 -10.063 -40.197 1.00 37.24 136 THR B N 1
ATOM 2869 C CA . THR B 1 138 ? -1.157 -11.493 -39.902 1.00 36.88 136 THR B CA 1
ATOM 2870 C C . THR B 1 138 ? -2.090 -12.025 -40.992 1.00 37.41 136 THR B C 1
ATOM 2871 O O . THR B 1 138 ? -3.009 -11.283 -41.375 1.00 38.65 136 THR B O 1
ATOM 2875 N N . ILE B 1 139 ? -1.813 -13.237 -41.471 1.00 36.63 137 ILE B N 1
ATOM 2876 C CA . ILE B 1 139 ? -2.691 -14.002 -42.399 1.00 39.99 137 ILE B CA 1
ATOM 2877 C C . ILE B 1 139 ? -3.180 -15.237 -41.645 1.00 37.52 137 ILE B C 1
ATOM 2878 O O . ILE B 1 139 ? -2.333 -16.056 -41.268 1.00 36.91 137 ILE B O 1
ATOM 2883 N N . THR B 1 140 ? -4.488 -15.374 -41.442 1.00 38.97 138 THR B N 1
ATOM 2884 C CA . THR B 1 140 ? -5.103 -16.670 -41.064 1.00 37.70 138 THR B CA 1
ATOM 2885 C C . THR B 1 140 ? -5.571 -17.372 -42.347 1.00 37.75 138 THR B C 1
ATOM 2886 O O . THR B 1 140 ? -6.238 -16.719 -43.174 1.00 35.28 138 THR B O 1
ATOM 2890 N N . MET B 1 141 ? -5.211 -18.649 -42.505 1.00 34.73 139 MET B N 1
ATOM 2891 C CA . MET B 1 141 ? -5.556 -19.466 -43.698 1.00 35.23 139 MET B CA 1
ATOM 2892 C C . MET B 1 141 ? -5.604 -20.934 -43.294 1.00 32.50 139 MET B C 1
ATOM 2893 O O . MET B 1 141 ? -5.080 -21.297 -42.239 1.00 31.50 139 MET B O 1
ATOM 2898 N N . PRO B 1 142 ? -6.273 -21.800 -44.098 1.00 31.39 140 PRO B N 1
ATOM 2899 C CA . PRO B 1 142 ? -6.297 -23.238 -43.830 1.00 31.54 140 PRO B CA 1
ATOM 2900 C C . PRO B 1 142 ? -4.868 -23.803 -43.824 1.00 30.25 140 PRO B C 1
ATOM 2901 O O . PRO B 1 142 ? -4.069 -23.397 -44.659 1.00 29.54 140 PRO B O 1
ATOM 2905 N N . SER B 1 143 ? -4.574 -24.679 -42.861 1.00 30.28 141 SER B N 1
ATOM 2906 C CA . SER B 1 143 ? -3.255 -25.315 -42.636 1.00 31.30 141 SER B CA 1
ATOM 2907 C C . SER B 1 143 ? -2.792 -25.997 -43.914 1.00 33.90 141 SER B C 1
ATOM 2908 O O . SER B 1 143 ? -1.594 -25.863 -44.245 1.00 33.62 141 SER B O 1
ATOM 2911 N N . ASN B 1 144 ? -3.716 -26.738 -44.545 1.00 35.92 142 ASN B N 1
ATOM 2912 C CA . ASN B 1 144 ? -3.461 -27.579 -45.735 1.00 38.21 142 ASN B CA 1
ATOM 2913 C C . ASN B 1 144 ? -3.137 -26.674 -46.927 1.00 37.82 142 ASN B C 1
ATOM 2914 O O . ASN B 1 144 ? -2.319 -27.100 -47.774 1.00 35.83 142 ASN B O 1
ATOM 2919 N N . GLU B 1 145 ? -3.710 -25.469 -46.973 1.00 36.24 143 GLU B N 1
ATOM 2920 C CA . GLU B 1 145 ? -3.381 -24.497 -48.045 1.00 36.94 143 GLU B CA 1
ATOM 2921 C C . GLU B 1 145 ? -1.908 -24.118 -47.883 1.00 33.19 143 GLU B C 1
ATOM 2922 O O . GLU B 1 145 ? -1.165 -24.237 -48.874 1.00 33.55 143 GLU B O 1
ATOM 2928 N N . PHE B 1 146 ? -1.479 -23.792 -46.669 1.00 30.30 144 PHE B N 1
ATOM 2929 C CA . PHE B 1 146 ? -0.068 -23.421 -46.392 1.00 30.47 144 PHE B CA 1
ATOM 2930 C C . PHE B 1 146 ? 0.871 -24.609 -46.706 1.00 32.00 144 PHE B C 1
ATOM 2931 O O . PHE B 1 146 ? 1.970 -24.383 -47.250 1.00 32.27 144 PHE B O 1
ATOM 2939 N N . LYS B 1 147 ? 0.474 -25.836 -46.368 1.00 31.07 145 LYS B N 1
ATOM 2940 C CA . LYS B 1 147 ? 1.266 -27.054 -46.674 1.00 33.00 145 LYS B CA 1
ATOM 2941 C C . LYS B 1 147 ? 1.407 -27.224 -48.200 1.00 32.31 145 LYS B C 1
ATOM 2942 O O . LYS B 1 147 ? 2.525 -27.449 -48.693 1.00 31.44 145 LYS B O 1
ATOM 2948 N N . ARG B 1 148 ? 0.297 -27.130 -48.920 1.00 33.26 146 ARG B N 1
ATOM 2949 C CA . ARG B 1 148 ? 0.243 -27.274 -50.398 1.00 34.70 146 ARG B CA 1
ATOM 2950 C C . ARG B 1 148 ? 1.203 -26.263 -51.038 1.00 32.51 146 ARG B C 1
ATOM 2951 O O . ARG B 1 148 ? 2.049 -26.677 -51.833 1.00 32.03 146 ARG B O 1
ATOM 2959 N N . ILE B 1 149 ? 1.109 -24.985 -50.648 1.00 32.40 147 ILE B N 1
ATOM 2960 C CA . ILE B 1 149 ? 1.913 -23.866 -51.225 1.00 29.60 147 ILE B CA 1
ATOM 2961 C C . ILE B 1 149 ? 3.405 -24.100 -50.957 1.00 27.55 147 ILE B C 1
ATOM 2962 O O . ILE B 1 149 ? 4.190 -24.045 -51.909 1.00 27.70 147 ILE B O 1
ATOM 2967 N N . THR B 1 150 ? 3.808 -24.363 -49.720 1.00 28.12 148 THR B N 1
ATOM 2968 C CA . THR B 1 150 ? 5.249 -24.490 -49.346 1.00 29.73 148 THR B CA 1
ATOM 2969 C C . THR B 1 150 ? 5.858 -25.729 -50.035 1.00 29.82 148 THR B C 1
ATOM 2970 O O . THR B 1 150 ? 6.966 -25.606 -50.602 1.00 28.47 148 THR B O 1
ATOM 2974 N N . THR B 1 151 ? 5.149 -26.861 -50.024 1.00 28.52 149 THR B N 1
ATOM 2975 C CA . THR B 1 151 ? 5.556 -28.113 -50.708 1.00 30.20 149 THR B CA 1
ATOM 2976 C C . THR B 1 151 ? 5.696 -27.882 -52.217 1.00 31.50 149 THR B C 1
ATOM 2977 O O . THR B 1 151 ? 6.707 -28.315 -52.801 1.00 32.56 149 THR B O 1
ATOM 2981 N N . ASP B 1 152 ? 4.724 -27.218 -52.834 1.00 32.81 150 ASP B N 1
ATOM 2982 C CA . ASP B 1 152 ? 4.706 -26.988 -54.302 1.00 33.79 150 ASP B CA 1
ATOM 2983 C C . ASP B 1 152 ? 5.910 -26.120 -54.685 1.00 31.77 150 ASP B C 1
ATOM 2984 O O . ASP B 1 152 ? 6.673 -26.547 -55.594 1.00 30.91 150 ASP B O 1
ATOM 2989 N N . LEU B 1 153 ? 6.101 -24.976 -54.012 1.00 29.28 151 LEU B N 1
ATOM 2990 C CA . LEU B 1 153 ? 7.181 -24.008 -54.357 1.00 29.57 151 LEU B CA 1
ATOM 2991 C C . LEU B 1 153 ? 8.560 -24.612 -54.048 1.00 30.43 151 LEU B C 1
ATOM 2992 O O . LEU B 1 153 ? 9.529 -24.286 -54.763 1.00 31.19 151 LEU B O 1
ATOM 2997 N N . MET B 1 154 ? 8.656 -25.480 -53.047 1.00 30.92 152 MET B N 1
ATOM 2998 C CA . MET B 1 154 ? 9.940 -26.126 -52.691 1.00 34.53 152 MET B CA 1
ATOM 2999 C C . MET B 1 154 ? 10.461 -26.994 -53.851 1.00 36.65 152 MET B C 1
ATOM 3000 O O . MET B 1 154 ? 11.685 -27.201 -53.912 1.00 39.35 152 MET B O 1
ATOM 3005 N N . ALA B 1 155 ? 9.595 -27.471 -54.743 1.00 36.48 153 ALA B N 1
ATOM 3006 C CA . ALA B 1 155 ? 9.988 -28.308 -55.910 1.00 38.83 153 ALA B CA 1
ATOM 3007 C C . ALA B 1 155 ? 10.886 -27.505 -56.849 1.00 40.68 153 ALA B C 1
ATOM 3008 O O . ALA B 1 155 ? 11.649 -28.125 -57.593 1.00 46.21 153 ALA B O 1
ATOM 3010 N N . MET B 1 156 ? 10.782 -26.175 -56.818 1.00 40.06 154 MET B N 1
ATOM 3011 C CA . MET B 1 156 ? 11.410 -25.288 -57.818 1.00 41.55 154 MET B CA 1
ATOM 3012 C C . MET B 1 156 ? 12.241 -24.169 -57.179 1.00 38.24 154 MET B C 1
ATOM 3013 O O . MET B 1 156 ? 12.758 -23.360 -57.931 1.00 38.66 154 MET B O 1
ATOM 3018 N N . SER B 1 157 ? 12.345 -24.096 -55.859 1.00 36.74 155 SER B N 1
ATOM 3019 C CA . SER B 1 157 ? 13.097 -23.010 -55.172 1.00 36.18 155 SER B CA 1
ATOM 3020 C C . SER B 1 157 ? 13.391 -23.385 -53.718 1.00 35.53 155 SER B C 1
ATOM 3021 O O . SER B 1 157 ? 12.608 -24.167 -53.126 1.00 34.20 155 SER B O 1
ATOM 3024 N N . GLU B 1 158 ? 14.493 -22.840 -53.190 1.00 36.68 156 GLU B N 1
ATOM 3025 C CA . GLU B 1 158 ? 14.945 -22.974 -51.785 1.00 38.09 156 GLU B CA 1
ATOM 3026 C C . GLU B 1 158 ? 14.265 -21.897 -50.934 1.00 35.38 156 GLU B C 1
ATOM 3027 O O . GLU B 1 158 ? 14.178 -22.089 -49.720 1.00 34.67 156 GLU B O 1
ATOM 3033 N N . SER B 1 159 ? 13.765 -20.835 -51.566 1.00 34.26 157 SER B N 1
ATOM 3034 C CA . SER B 1 159 ? 13.298 -19.575 -50.927 1.00 32.38 157 SER B CA 1
ATOM 3035 C C . SER B 1 159 ? 11.906 -19.195 -51.422 1.00 31.57 157 SER B C 1
ATOM 3036 O O . SER B 1 159 ? 11.623 -19.403 -52.619 1.00 29.63 157 SER B O 1
ATOM 3039 N N . VAL B 1 160 ? 11.106 -18.621 -50.527 1.00 30.53 158 VAL B N 1
ATOM 3040 C CA . VAL B 1 160 ? 9.786 -18.009 -50.840 1.00 31.76 158 VAL B CA 1
ATOM 3041 C C . VAL B 1 160 ? 9.758 -16.589 -50.257 1.00 32.78 158 VAL B C 1
ATOM 3042 O O . VAL B 1 160 ? 10.194 -16.404 -49.098 1.00 33.88 158 VAL B O 1
ATOM 3046 N N . THR B 1 161 ? 9.262 -15.626 -51.025 1.00 30.73 159 THR B N 1
ATOM 3047 C CA . THR B 1 161 ? 8.901 -14.283 -50.534 1.00 30.06 159 THR B CA 1
ATOM 3048 C C . THR B 1 161 ? 7.423 -14.284 -50.172 1.00 28.72 159 THR B C 1
ATOM 3049 O O . THR B 1 161 ? 6.620 -14.791 -50.971 1.00 27.17 159 THR B O 1
ATOM 3053 N N . ILE B 1 162 ? 7.116 -13.753 -48.990 1.00 31.14 160 ILE B N 1
ATOM 3054 C CA . ILE B 1 162 ? 5.731 -13.557 -48.485 1.00 32.16 160 ILE B CA 1
ATOM 3055 C C . ILE B 1 162 ? 5.450 -12.059 -48.477 1.00 32.59 160 ILE B C 1
ATOM 3056 O O . ILE B 1 162 ? 6.144 -11.341 -47.723 1.00 33.48 160 ILE B O 1
ATOM 3061 N N . GLU B 1 163 ? 4.538 -11.639 -49.359 1.00 34.31 161 GLU B N 1
ATOM 3062 C CA . GLU B 1 163 ? 4.037 -10.248 -49.534 1.00 39.13 161 GLU B CA 1
ATOM 3063 C C . GLU B 1 163 ? 2.596 -10.200 -49.014 1.00 37.66 161 GLU B C 1
ATOM 3064 O O . GLU B 1 163 ? 1.809 -11.062 -49.432 1.00 35.64 161 GLU B O 1
ATOM 3070 N N . ALA B 1 164 ? 2.286 -9.231 -48.146 1.00 38.76 162 ALA B N 1
ATOM 3071 C CA . ALA B 1 164 ? 0.935 -8.966 -47.598 1.00 38.68 162 ALA B CA 1
ATOM 3072 C C . ALA B 1 164 ? 0.536 -7.506 -47.855 1.00 39.20 162 ALA B C 1
ATOM 3073 O O . ALA B 1 164 ? 1.414 -6.626 -47.803 1.00 38.78 162 ALA B O 1
ATOM 3075 N N . ASN B 1 165 ? -0.739 -7.281 -48.192 1.00 41.30 163 ASN B N 1
ATOM 3076 C CA . ASN B 1 165 ? -1.405 -5.956 -48.298 1.00 47.70 163 ASN B CA 1
ATOM 3077 C C . ASN B 1 165 ? -2.875 -6.139 -47.894 1.00 55.89 163 ASN B C 1
ATOM 3078 O O . ASN B 1 165 ? -3.233 -7.281 -47.494 1.00 58.41 163 ASN B O 1
ATOM 3083 N N . LYS B 1 166 ? -3.702 -5.083 -47.947 1.00 61.80 164 LYS B N 1
ATOM 3084 C CA . LYS B 1 166 ? -5.133 -5.154 -47.517 1.00 65.89 164 LYS B CA 1
ATOM 3085 C C . LYS B 1 166 ? -5.857 -6.247 -48.327 1.00 68.80 164 LYS B C 1
ATOM 3086 O O . LYS B 1 166 ? -6.646 -7.015 -47.729 1.00 65.31 164 LYS B O 1
ATOM 3088 N N . ASP B 1 167 ? -5.555 -6.329 -49.631 1.00 67.87 165 ASP B N 1
ATOM 3089 C CA . ASP B 1 167 ? -6.277 -7.156 -50.635 1.00 67.68 165 ASP B CA 1
ATOM 3090 C C . ASP B 1 167 ? -6.022 -8.656 -50.402 1.00 61.50 165 ASP B C 1
ATOM 3091 O O . ASP B 1 167 ? -7.006 -9.442 -50.480 1.00 54.91 165 ASP B O 1
ATOM 3093 N N . GLY B 1 168 ? -4.770 -9.054 -50.144 1.00 55.79 166 GLY B N 1
ATOM 3094 C CA . GLY B 1 168 ? -4.397 -10.479 -50.054 1.00 49.48 166 GLY B CA 1
ATOM 3095 C C . GLY B 1 168 ? -2.931 -10.709 -49.722 1.00 43.81 166 GLY B C 1
ATOM 3096 O O . GLY B 1 168 ? -2.243 -9.738 -49.329 1.00 46.34 166 GLY B O 1
ATOM 3097 N N . VAL B 1 169 ? -2.470 -11.952 -49.893 1.00 38.21 167 VAL B N 1
ATOM 3098 C CA . VAL B 1 169 ? -1.069 -12.395 -49.636 1.00 38.24 167 VAL B CA 1
ATOM 3099 C C . VAL B 1 169 ? -0.549 -13.150 -50.872 1.00 41.21 167 VAL B C 1
ATOM 3100 O O . VAL B 1 169 ? -1.306 -13.969 -51.451 1.00 40.26 167 VAL B O 1
ATOM 3104 N N . LYS B 1 170 ? 0.696 -12.872 -51.266 1.00 40.13 168 LYS B N 1
ATOM 3105 C CA . LYS B 1 170 ? 1.361 -13.546 -52.406 1.00 38.43 168 LYS B CA 1
ATOM 3106 C C . LYS B 1 170 ? 2.610 -14.260 -51.882 1.00 35.11 168 LYS B C 1
ATOM 3107 O O . LYS B 1 170 ? 3.418 -13.618 -51.168 1.00 34.56 168 LYS B O 1
ATOM 3113 N N . PHE B 1 171 ? 2.710 -15.557 -52.181 1.00 29.10 169 PHE B N 1
ATOM 3114 C CA . PHE B 1 171 ? 3.921 -16.392 -52.014 1.00 28.74 169 PHE B CA 1
ATOM 3115 C C . PHE B 1 171 ? 4.532 -16.541 -53.407 1.00 26.73 169 PHE B C 1
ATOM 3116 O O . PHE B 1 171 ? 3.854 -16.943 -54.360 1.00 28.08 169 PHE B O 1
ATOM 3124 N N . SER B 1 172 ? 5.794 -16.194 -53.545 1.00 25.69 170 SER B N 1
ATOM 3125 C CA . SER B 1 172 ? 6.478 -16.211 -54.855 1.00 26.82 170 SER B CA 1
ATOM 3126 C C . SER B 1 172 ? 7.910 -16.666 -54.640 1.00 28.12 170 SER B C 1
ATOM 3127 O O . SER B 1 172 ? 8.438 -16.529 -53.540 1.00 29.02 170 SER B O 1
ATOM 3130 N N . CYS B 1 173 ? 8.516 -17.166 -55.690 1.00 29.62 171 CYS B N 1
ATOM 3131 C CA . CYS B 1 173 ? 9.845 -17.800 -55.662 1.00 31.27 171 CYS B CA 1
ATOM 3132 C C . CYS B 1 173 ? 10.406 -17.698 -57.068 1.00 30.88 171 CYS B C 1
ATOM 3133 O O . CYS B 1 173 ? 9.630 -17.393 -57.984 1.00 30.34 171 CYS B O 1
ATOM 3136 N N . GLN B 1 174 ? 11.694 -17.913 -57.234 1.00 33.60 172 GLN B N 1
ATOM 3137 C CA . GLN B 1 174 ? 12.295 -18.073 -58.569 1.00 37.63 172 GLN B CA 1
ATOM 3138 C C . GLN B 1 174 ? 13.392 -19.122 -58.438 1.00 38.09 172 GLN B C 1
ATOM 3139 O O . GLN B 1 174 ? 13.915 -19.323 -57.335 1.00 37.52 172 GLN B O 1
ATOM 3145 N N . GLY B 1 175 ? 13.661 -19.825 -59.531 1.00 37.92 173 GLY B N 1
ATOM 3146 C CA . GLY B 1 175 ? 14.595 -20.953 -59.560 1.00 39.13 173 GLY B CA 1
ATOM 3147 C C . GLY B 1 175 ? 15.128 -21.130 -60.953 1.00 41.18 173 GLY B C 1
ATOM 3148 O O . GLY B 1 175 ? 14.839 -20.276 -61.798 1.00 39.49 173 GLY B O 1
ATOM 3149 N N . ASP B 1 176 ? 15.853 -22.232 -61.163 1.00 45.48 174 ASP B N 1
ATOM 3150 C CA . ASP B 1 176 ? 16.454 -22.623 -62.457 1.00 49.97 174 ASP B CA 1
ATOM 3151 C C . ASP B 1 176 ? 15.362 -22.723 -63.538 1.00 48.79 174 ASP B C 1
ATOM 3152 O O . ASP B 1 176 ? 15.619 -22.230 -64.647 1.00 50.92 174 ASP B O 1
ATOM 3157 N N . ILE B 1 177 ? 14.177 -23.262 -63.223 1.00 46.84 175 ILE B N 1
ATOM 3158 C CA . ILE B 1 177 ? 13.097 -23.532 -64.228 1.00 46.12 175 ILE B CA 1
ATOM 3159 C C . ILE B 1 177 ? 12.252 -22.271 -64.505 1.00 42.77 175 ILE B C 1
ATOM 3160 O O . ILE B 1 177 ? 11.589 -22.243 -65.552 1.00 43.55 175 ILE B O 1
ATOM 3165 N N . GLY B 1 178 ? 12.288 -21.253 -63.642 1.00 39.97 176 GLY B N 1
ATOM 3166 C CA . GLY B 1 178 ? 11.564 -19.980 -63.844 1.00 38.59 176 GLY B CA 1
ATOM 3167 C C . GLY B 1 178 ? 10.972 -19.415 -62.556 1.00 35.20 176 GLY B C 1
ATOM 3168 O O . GLY B 1 178 ? 11.537 -19.684 -61.501 1.00 33.81 176 GLY B O 1
ATOM 3169 N N . ASN B 1 179 ? 9.870 -18.668 -62.652 1.00 34.55 177 ASN B N 1
ATOM 3170 C CA . ASN B 1 179 ? 9.190 -18.040 -61.482 1.00 34.38 177 ASN B CA 1
ATOM 3171 C C . ASN B 1 179 ? 7.863 -18.724 -61.170 1.00 34.48 177 ASN B C 1
ATOM 3172 O O . ASN B 1 179 ? 7.170 -19.178 -62.121 1.00 34.52 177 ASN B O 1
ATOM 3177 N N . GLY B 1 180 ? 7.532 -18.760 -59.882 1.00 34.14 178 GLY B N 1
ATOM 3178 C CA . GLY B 1 180 ? 6.235 -19.232 -59.370 1.00 36.46 178 GLY B CA 1
ATOM 3179 C C . GLY B 1 180 ? 5.669 -18.251 -58.349 1.00 36.99 178 GLY B C 1
ATOM 3180 O O . GLY B 1 180 ? 6.450 -17.679 -57.584 1.00 36.72 178 GLY B O 1
ATOM 3181 N N . SER B 1 181 ? 4.355 -18.044 -58.348 1.00 38.43 179 SER B N 1
ATOM 3182 C CA . SER B 1 181 ? 3.650 -17.311 -57.269 1.00 38.52 179 SER B CA 1
ATOM 3183 C C . SER B 1 181 ? 2.282 -17.936 -56.990 1.00 34.70 179 SER B C 1
ATOM 3184 O O . SER B 1 181 ? 1.690 -18.540 -57.909 1.00 36.86 179 SER B O 1
ATOM 3187 N N . VAL B 1 182 ? 1.831 -17.826 -55.746 1.00 31.37 180 VAL B N 1
ATOM 3188 C CA . VAL B 1 182 ? 0.437 -18.160 -55.344 1.00 32.20 180 VAL B CA 1
ATOM 3189 C C . VAL B 1 182 ? -0.115 -16.936 -54.620 1.00 31.60 180 VAL B C 1
ATOM 3190 O O . VAL B 1 182 ? 0.538 -16.466 -53.687 1.00 31.18 180 VAL B O 1
ATOM 3194 N N . THR B 1 183 ? -1.256 -16.428 -55.080 1.00 33.27 181 THR B N 1
ATOM 3195 C CA . THR B 1 183 ? -1.934 -15.241 -54.516 1.00 33.05 181 THR B CA 1
ATOM 3196 C C . THR B 1 183 ? -3.265 -15.681 -53.895 1.00 32.52 181 THR B C 1
ATOM 3197 O O . THR B 1 183 ? -4.049 -16.351 -54.585 1.00 29.90 181 THR B O 1
ATOM 3201 N N . LEU B 1 184 ? -3.474 -15.321 -52.624 1.00 33.03 182 LEU B N 1
ATOM 3202 C CA . LEU B 1 184 ? -4.729 -15.553 -51.862 1.00 35.33 182 LEU B CA 1
ATOM 3203 C C . LEU B 1 184 ? -5.357 -14.196 -51.525 1.00 34.93 182 LEU B C 1
ATOM 3204 O O . LEU B 1 184 ? -4.720 -13.404 -50.857 1.00 35.69 182 LEU B O 1
ATOM 3209 N N . ARG B 1 185 ? -6.565 -13.952 -51.997 1.00 37.31 183 ARG B N 1
ATOM 3210 C CA . ARG B 1 185 ? -7.394 -12.771 -51.680 1.00 43.38 183 ARG B CA 1
ATOM 3211 C C . ARG B 1 185 ? -8.030 -12.989 -50.298 1.00 42.61 183 ARG B C 1
ATOM 3212 O O . ARG B 1 185 ? -8.460 -14.118 -50.001 1.00 44.10 183 ARG B O 1
ATOM 3220 N N . GLN B 1 186 ? -8.050 -11.946 -49.466 1.00 43.51 184 GLN B N 1
ATOM 3221 C CA . GLN B 1 186 ? -8.893 -11.859 -48.244 1.00 42.33 184 GLN B CA 1
ATOM 3222 C C . GLN B 1 186 ? -10.290 -12.344 -48.625 1.00 42.22 184 GLN B C 1
ATOM 3223 O O . GLN B 1 186 ? -10.836 -11.790 -49.594 1.00 42.44 184 GLN B O 1
ATOM 3229 N N . HIS B 1 187 ? -10.841 -13.351 -47.945 1.00 43.20 185 HIS B N 1
ATOM 3230 C CA . HIS B 1 187 ? -12.250 -13.785 -48.165 1.00 46.77 185 HIS B CA 1
ATOM 3231 C C . HIS B 1 187 ? -12.803 -14.494 -46.918 1.00 43.93 185 HIS B C 1
ATOM 3232 O O . HIS B 1 187 ? -12.085 -15.289 -46.278 1.00 40.09 185 HIS B O 1
ATOM 3239 N N . THR B 1 188 ? -14.040 -14.182 -46.562 1.00 45.97 186 THR B N 1
ATOM 3240 C CA . THR B 1 188 ? -14.762 -14.846 -45.451 1.00 48.30 186 THR B CA 1
ATOM 3241 C C . THR B 1 188 ? -15.646 -15.944 -46.042 1.00 48.10 186 THR B C 1
ATOM 3242 O O . THR B 1 188 ? -16.487 -15.619 -46.882 1.00 49.39 186 THR B O 1
ATOM 3246 N N . ASN B 1 189 ? -15.410 -17.192 -45.634 1.00 47.07 187 ASN B N 1
ATOM 3247 C CA . ASN B 1 189 ? -16.290 -18.362 -45.926 1.00 47.30 187 ASN B CA 1
ATOM 3248 C C . ASN B 1 189 ? -17.280 -18.499 -44.753 1.00 47.12 187 ASN B C 1
ATOM 3249 O O . ASN B 1 189 ? -16.854 -18.858 -43.644 1.00 44.26 187 ASN B O 1
ATOM 3254 N N . VAL B 1 190 ? -18.553 -18.202 -44.980 1.00 50.26 188 VAL B N 1
ATOM 3255 C CA . VAL B 1 190 ? -19.578 -18.208 -43.895 1.00 53.82 188 VAL B CA 1
ATOM 3256 C C . VAL B 1 190 ? -19.834 -19.653 -43.420 1.00 54.91 188 VAL B C 1
ATOM 3257 O O . VAL B 1 190 ? -19.930 -19.842 -42.184 1.00 54.83 188 VAL B O 1
ATOM 3261 N N . GLU B 1 191 ? -19.924 -20.622 -44.347 1.00 56.36 189 GLU B N 1
ATOM 3262 C CA . GLU B 1 191 ? -20.296 -22.039 -44.051 1.00 58.42 189 GLU B CA 1
ATOM 3263 C C . GLU B 1 191 ? -19.079 -22.739 -43.450 1.00 56.67 189 GLU B C 1
ATOM 3264 O O . GLU B 1 191 ? -19.250 -23.396 -42.420 1.00 58.32 189 GLU B O 1
ATOM 3266 N N . LYS B 1 192 ? -17.896 -22.553 -44.041 1.00 55.22 190 LYS B N 1
ATOM 3267 C CA . LYS B 1 192 ? -16.651 -23.267 -43.654 1.00 52.84 190 LYS B CA 1
ATOM 3268 C C . LYS B 1 192 ? -15.602 -22.261 -43.194 1.00 48.05 190 LYS B C 1
ATOM 3269 O O . LYS B 1 192 ? -14.656 -21.961 -43.916 1.00 44.57 190 LYS B O 1
ATOM 3275 N N . PRO B 1 193 ? -15.718 -21.733 -41.954 1.00 47.24 191 PRO B N 1
ATOM 3276 C CA . PRO B 1 193 ? -14.844 -20.665 -41.471 1.00 46.25 191 PRO B CA 1
ATOM 3277 C C . PRO B 1 193 ? -13.339 -20.948 -41.564 1.00 44.13 191 PRO B C 1
ATOM 3278 O O . PRO B 1 193 ? -12.605 -20.008 -41.797 1.00 46.41 191 PRO B O 1
ATOM 3282 N N . ASN B 1 194 ? -12.929 -22.205 -41.408 1.00 44.13 192 ASN B N 1
ATOM 3283 C CA . ASN B 1 194 ? -11.502 -22.621 -41.499 1.00 42.11 192 ASN B CA 1
ATOM 3284 C C . ASN B 1 194 ? -10.951 -22.387 -42.910 1.00 37.27 192 ASN B C 1
ATOM 3285 O O . ASN B 1 194 ? -9.733 -22.243 -43.032 1.00 35.37 192 ASN B O 1
ATOM 3290 N N . GLU B 1 195 ? -11.811 -22.320 -43.924 1.00 38.12 193 GLU B N 1
ATOM 3291 C CA . GLU B 1 195 ? -11.416 -22.087 -45.338 1.00 38.36 193 GLU B CA 1
ATOM 3292 C C . GLU B 1 195 ? -11.253 -20.584 -45.631 1.00 35.57 193 GLU B C 1
ATOM 3293 O O . GLU B 1 195 ? -10.823 -20.254 -46.715 1.00 34.28 193 GLU B O 1
ATOM 3299 N N . SER B 1 196 ? -11.518 -19.696 -44.676 1.00 35.55 194 SER B N 1
ATOM 3300 C CA . SER B 1 196 ? -11.408 -18.226 -44.861 1.00 34.85 194 SER B CA 1
ATOM 3301 C C . SER B 1 196 ? -9.948 -17.851 -45.074 1.00 32.41 194 SER B C 1
ATOM 3302 O O . SER B 1 196 ? -9.077 -18.608 -44.634 1.00 30.47 194 SER B O 1
ATOM 3305 N N . ILE B 1 197 ? -9.701 -16.732 -45.748 1.00 33.03 195 ILE B N 1
ATOM 3306 C CA . ILE B 1 197 ? -8.375 -16.040 -45.738 1.00 32.41 195 ILE B CA 1
ATOM 3307 C C . ILE B 1 197 ? -8.584 -14.696 -45.031 1.00 34.22 195 ILE B C 1
ATOM 3308 O O . ILE B 1 197 ? -9.218 -13.797 -45.635 1.00 35.33 195 ILE B O 1
ATOM 3313 N N . GLU B 1 198 ? -8.130 -14.576 -43.783 1.00 35.20 196 GLU B N 1
ATOM 3314 C CA . GLU B 1 198 ? -8.292 -13.330 -42.986 1.00 37.89 196 GLU B CA 1
ATOM 3315 C C . GLU B 1 198 ? -6.928 -12.633 -42.896 1.00 35.04 196 GLU B C 1
ATOM 3316 O O . GLU B 1 198 ? -5.935 -13.310 -42.578 1.00 32.40 196 GLU B O 1
ATOM 3322 N N . ILE B 1 199 ? -6.890 -11.345 -43.228 1.00 36.50 197 ILE B N 1
ATOM 3323 C CA . ILE B 1 199 ? -5.666 -10.497 -43.210 1.00 38.77 197 ILE B CA 1
ATOM 3324 C C . ILE B 1 199 ? -5.900 -9.274 -42.319 1.00 42.30 197 ILE B C 1
ATOM 3325 O O . ILE B 1 199 ? -6.775 -8.472 -42.639 1.00 46.02 197 ILE B O 1
ATOM 3330 N N . GLU B 1 200 ? -5.182 -9.191 -41.204 1.00 45.12 198 GLU B N 1
ATOM 3331 C CA . GLU B 1 200 ? -5.035 -7.965 -40.375 1.00 50.57 198 GLU B CA 1
ATOM 3332 C C . GLU B 1 200 ? -3.661 -7.362 -40.684 1.00 50.03 198 GLU B C 1
ATOM 3333 O O . GLU B 1 200 ? -2.668 -8.078 -40.540 1.00 49.23 198 GLU B O 1
ATOM 3339 N N . LEU B 1 201 ? -3.610 -6.135 -41.192 1.00 51.31 199 LEU B N 1
ATOM 3340 C CA . LEU B 1 201 ? -2.315 -5.500 -41.529 1.00 50.67 199 LEU B CA 1
ATOM 3341 C C . LEU B 1 201 ? -2.369 -4.002 -41.200 1.00 50.77 199 LEU B C 1
ATOM 3342 O O . LEU B 1 201 ? -3.295 -3.324 -41.630 1.00 49.10 199 LEU B O 1
ATOM 3344 N N . SER B 1 202 ? -1.423 -3.547 -40.379 1.00 51.27 200 SER B N 1
ATOM 3345 C CA . SER B 1 202 ? -1.164 -2.112 -40.116 1.00 56.05 200 SER B CA 1
ATOM 3346 C C . SER B 1 202 ? -0.396 -1.502 -41.297 1.00 55.05 200 SER B C 1
ATOM 3347 O O . SER B 1 202 ? -0.587 -0.299 -41.531 1.00 55.30 200 SER B O 1
ATOM 3350 N N . GLU B 1 203 ? 0.426 -2.285 -42.016 1.00 52.36 201 GLU B N 1
ATOM 3351 C CA . GLU B 1 203 ? 1.213 -1.777 -43.176 1.00 51.14 201 GLU B CA 1
ATOM 3352 C C . GLU B 1 203 ? 1.628 -2.934 -44.080 1.00 46.42 201 GLU B C 1
ATOM 3353 O O . GLU B 1 203 ? 1.780 -4.060 -43.621 1.00 42.13 201 GLU B O 1
ATOM 3359 N N . PRO B 1 204 ? 1.810 -2.689 -45.400 1.00 44.60 202 PRO B N 1
ATOM 3360 C CA . PRO B 1 204 ? 2.333 -3.710 -46.302 1.00 42.07 202 PRO B CA 1
ATOM 3361 C C . PRO B 1 204 ? 3.730 -4.170 -45.858 1.00 41.41 202 PRO B C 1
ATOM 3362 O O . PRO B 1 204 ? 4.493 -3.393 -45.326 1.00 43.06 202 PRO B O 1
ATOM 3366 N N . VAL B 1 205 ? 4.027 -5.438 -46.094 1.00 40.36 203 VAL B N 1
ATOM 3367 C CA . VAL B 1 205 ? 5.239 -6.122 -45.571 1.00 41.11 203 VAL B CA 1
ATOM 3368 C C . VAL B 1 205 ? 5.607 -7.256 -46.528 1.00 39.86 203 VAL B C 1
ATOM 3369 O O . VAL B 1 205 ? 4.704 -7.941 -47.032 1.00 37.92 203 VAL B O 1
ATOM 3373 N N . SER B 1 206 ? 6.902 -7.441 -46.768 1.00 43.56 204 SER B N 1
ATOM 3374 C CA . SER B 1 206 ? 7.451 -8.481 -47.669 1.00 46.72 204 SER B CA 1
ATOM 3375 C C . SER B 1 206 ? 8.746 -9.025 -47.070 1.00 44.98 204 SER B C 1
ATOM 3376 O O . SER B 1 206 ? 9.659 -8.215 -46.801 1.00 48.30 204 SER B O 1
ATOM 3379 N N . LEU B 1 207 ? 8.823 -10.340 -46.879 1.00 40.52 205 LEU B N 1
ATOM 3380 C CA . LEU B 1 207 ? 10.034 -11.031 -46.357 1.00 38.49 205 LEU B CA 1
ATOM 3381 C C . LEU B 1 207 ? 10.212 -12.364 -47.086 1.00 35.33 205 LEU B C 1
ATOM 3382 O O . LEU B 1 207 ? 9.233 -12.909 -47.618 1.00 37.05 205 LEU B O 1
ATOM 3387 N N . THR B 1 208 ? 11.434 -12.868 -47.044 1.00 35.38 206 THR B N 1
ATOM 3388 C CA . THR B 1 208 ? 11.931 -14.071 -47.736 1.00 34.14 206 THR B CA 1
ATOM 3389 C C . THR B 1 208 ? 12.385 -15.083 -46.681 1.00 34.82 206 THR B C 1
ATOM 3390 O O . THR B 1 208 ? 13.101 -14.671 -45.731 1.00 35.60 206 THR B O 1
ATOM 3394 N N . PHE B 1 209 ? 12.022 -16.361 -46.877 1.00 32.57 207 PHE B N 1
ATOM 3395 C CA . PHE B 1 209 ? 12.284 -17.479 -45.937 1.00 31.27 207 PHE B CA 1
ATOM 3396 C C . PHE B 1 209 ? 12.729 -18.737 -46.689 1.00 33.97 207 PHE B C 1
ATOM 3397 O O . PHE B 1 209 ? 12.364 -18.912 -47.872 1.00 41.36 207 PHE B O 1
ATOM 3405 N N . SER B 1 210 ? 13.506 -19.588 -46.020 1.00 33.64 208 SER B N 1
ATOM 3406 C CA . SER B 1 210 ? 13.841 -20.964 -46.454 1.00 32.18 208 SER B CA 1
ATOM 3407 C C . SER B 1 210 ? 12.566 -21.804 -46.523 1.00 30.71 208 SER B C 1
ATOM 3408 O O . SER B 1 210 ? 11.842 -21.895 -45.503 1.00 30.89 208 SER B O 1
ATOM 3411 N N . LEU B 1 211 ? 12.297 -22.405 -47.687 1.00 30.07 209 LEU B N 1
ATOM 3412 C CA . LEU B 1 211 ? 11.154 -23.318 -47.892 1.00 29.39 209 LEU B CA 1
ATOM 3413 C C . LEU B 1 211 ? 11.384 -24.618 -47.106 1.00 29.28 209 LEU B C 1
ATOM 3414 O O . LEU B 1 211 ? 10.396 -25.176 -46.626 1.00 28.70 209 LEU B O 1
ATOM 3419 N N . LYS B 1 212 ? 12.621 -25.073 -46.950 1.00 31.04 210 LYS B N 1
ATOM 3420 C CA . LYS B 1 212 ? 12.948 -26.298 -46.160 1.00 32.36 210 LYS B CA 1
ATOM 3421 C C . LYS B 1 212 ? 12.334 -26.145 -44.760 1.00 30.75 210 LYS B C 1
ATOM 3422 O O . LYS B 1 212 ? 11.694 -27.089 -44.293 1.00 30.73 210 LYS B O 1
ATOM 3424 N N . 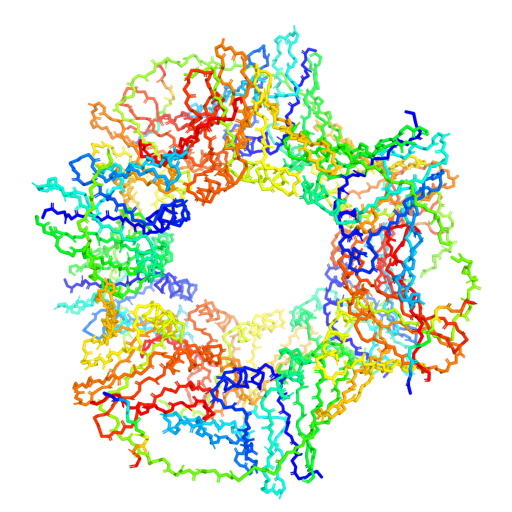TYR B 1 213 ? 12.490 -24.988 -44.114 1.00 32.20 211 TYR B N 1
ATOM 3425 C CA . TYR B 1 213 ? 11.972 -24.760 -42.735 1.00 32.04 211 TYR B CA 1
ATOM 3426 C C . TYR B 1 213 ? 10.443 -24.692 -42.753 1.00 30.60 211 TYR B C 1
ATOM 3427 O O . TYR B 1 213 ? 9.813 -25.368 -41.910 1.00 29.17 211 TYR B O 1
ATOM 3436 N N . LEU B 1 214 ? 9.880 -23.930 -43.689 1.00 30.09 212 LEU B N 1
ATOM 3437 C CA . LEU B 1 214 ? 8.410 -23.728 -43.781 1.00 32.26 212 LEU B CA 1
ATOM 3438 C C . LEU B 1 214 ? 7.728 -25.084 -43.995 1.00 32.70 212 LEU B C 1
ATOM 3439 O O . LEU B 1 214 ? 6.736 -25.350 -43.296 1.00 31.71 212 LEU B O 1
ATOM 3444 N N . VAL B 1 215 ? 8.264 -25.914 -44.897 1.00 34.23 213 VAL B N 1
ATOM 3445 C CA . VAL B 1 215 ? 7.728 -27.277 -45.195 1.00 34.73 213 VAL B CA 1
ATOM 3446 C C . VAL B 1 215 ? 7.749 -28.087 -43.891 1.00 36.61 213 VAL B C 1
ATOM 3447 O O . VAL B 1 215 ? 6.714 -28.686 -43.568 1.00 39.32 213 VAL B O 1
ATOM 3451 N N . ASN B 1 216 ? 8.860 -28.053 -43.146 1.00 38.48 214 ASN B N 1
ATOM 3452 C CA . ASN B 1 216 ? 8.996 -28.695 -41.806 1.00 37.99 214 ASN B CA 1
ATOM 3453 C C . ASN B 1 216 ? 7.888 -28.211 -40.857 1.00 33.67 214 ASN B C 1
ATOM 3454 O O . ASN B 1 216 ? 7.222 -29.059 -40.248 1.00 33.19 214 ASN B O 1
ATOM 3459 N N . PHE B 1 217 ? 7.651 -26.911 -40.753 1.00 30.74 215 PHE B N 1
ATOM 3460 C CA . PHE B 1 217 ? 6.568 -26.387 -39.882 1.00 32.47 215 PHE B CA 1
ATOM 3461 C C . PHE B 1 217 ? 5.221 -26.995 -40.304 1.00 29.89 215 PHE B C 1
ATOM 3462 O O . PHE B 1 217 ? 4.369 -27.235 -39.453 1.00 28.74 215 PHE B O 1
ATOM 3470 N N . CYS B 1 218 ? 5.034 -27.246 -41.595 1.00 32.70 216 CYS B N 1
ATOM 3471 C CA . CYS B 1 218 ? 3.759 -27.739 -42.169 1.00 33.45 216 CYS B CA 1
ATOM 3472 C C . CYS B 1 218 ? 3.503 -29.208 -41.805 1.00 34.53 216 CYS B C 1
ATOM 3473 O O . CYS B 1 218 ? 2.382 -29.677 -42.033 1.00 36.40 216 CYS B O 1
ATOM 3476 N N . LYS B 1 219 ? 4.466 -29.891 -41.192 1.00 36.84 217 LYS B N 1
ATOM 3477 C CA . LYS B 1 219 ? 4.220 -31.225 -40.583 1.00 38.73 217 LYS B CA 1
ATOM 3478 C C . LYS B 1 219 ? 3.307 -31.092 -39.358 1.00 36.72 217 LYS B C 1
ATOM 3479 O O . LYS B 1 219 ? 2.843 -32.121 -38.894 1.00 40.68 217 LYS B O 1
ATOM 3485 N N . ALA B 1 220 ? 3.018 -29.884 -38.882 1.00 34.39 218 ALA B N 1
ATOM 3486 C CA . ALA B 1 220 ? 2.048 -29.631 -37.792 1.00 35.75 218 ALA B CA 1
ATOM 3487 C C . ALA B 1 220 ? 0.615 -29.431 -38.325 1.00 36.85 218 ALA B C 1
ATOM 3488 O O . ALA B 1 220 ? -0.283 -29.192 -37.507 1.00 39.39 218 ALA B O 1
ATOM 3490 N N . SER B 1 221 ? 0.385 -29.548 -39.637 1.00 39.03 219 SER B N 1
ATOM 3491 C CA . SER B 1 221 ? -0.913 -29.252 -40.305 1.00 37.84 219 SER B CA 1
ATOM 3492 C C . SER B 1 221 ? -2.046 -30.067 -39.684 1.00 39.05 219 SER B C 1
ATOM 3493 O O . SER B 1 221 ? -3.180 -29.558 -39.653 1.00 43.51 219 SER B O 1
ATOM 3496 N N . ALA B 1 222 ? -1.762 -31.275 -39.204 1.00 37.15 220 ALA B N 1
ATOM 3497 C CA . ALA B 1 222 ? -2.774 -32.198 -38.634 1.00 37.17 220 ALA B CA 1
ATOM 3498 C C . ALA B 1 222 ? -3.208 -31.767 -37.223 1.00 37.74 220 ALA B C 1
ATOM 3499 O O . ALA B 1 222 ? -4.177 -32.353 -36.717 1.00 41.38 220 ALA B O 1
ATOM 3501 N N . LEU B 1 223 ? -2.536 -30.790 -36.602 1.00 36.69 221 LEU B N 1
ATOM 3502 C CA . LEU B 1 223 ? -2.834 -30.316 -35.222 1.00 35.75 221 LEU B CA 1
ATOM 3503 C C . LEU B 1 223 ? -3.954 -29.269 -35.216 1.00 35.15 221 LEU B C 1
ATOM 3504 O O . LEU B 1 223 ? -4.601 -29.112 -34.187 1.00 35.55 221 LEU B O 1
ATOM 3509 N N . SER B 1 224 ? -4.168 -28.557 -36.319 1.00 36.97 222 SER B N 1
ATOM 3510 C CA . SER B 1 224 ? -5.013 -27.337 -36.379 1.00 34.52 222 SER B CA 1
ATOM 3511 C C . SER B 1 224 ? -5.495 -27.141 -37.813 1.00 33.14 222 SER B C 1
ATOM 3512 O O . SER B 1 224 ? -4.680 -27.330 -38.737 1.00 31.72 222 SER B O 1
ATOM 3515 N N . ASN B 1 225 ? -6.774 -26.826 -38.004 1.00 33.76 223 ASN B N 1
ATOM 3516 C CA . ASN B 1 225 ? -7.360 -26.620 -39.354 1.00 32.81 223 ASN B CA 1
ATOM 3517 C C . ASN B 1 225 ? -6.884 -25.294 -39.934 1.00 30.82 223 ASN B C 1
ATOM 3518 O O . ASN B 1 225 ? -6.931 -25.158 -41.164 1.00 31.99 223 ASN B O 1
ATOM 3523 N N . THR B 1 226 ? -6.459 -24.348 -39.101 1.00 28.50 224 THR B N 1
ATOM 3524 C CA . THR B 1 226 ? -5.983 -23.027 -39.575 1.00 28.06 224 THR B CA 1
ATOM 3525 C C . THR B 1 226 ? -4.577 -22.772 -39.042 1.00 27.01 224 THR B C 1
ATOM 3526 O O . THR B 1 226 ? -4.157 -23.477 -38.103 1.00 26.77 224 THR B O 1
ATOM 3530 N N . VAL B 1 227 ? -3.865 -21.868 -39.709 1.00 26.86 225 VAL B N 1
ATOM 3531 C CA . VAL B 1 227 ? -2.480 -21.460 -39.359 1.00 26.56 225 VAL B CA 1
ATOM 3532 C C . VAL B 1 227 ? -2.440 -19.930 -39.456 1.00 26.55 225 VAL B C 1
ATOM 3533 O O . VAL B 1 227 ? -3.063 -19.379 -40.378 1.00 26.79 225 VAL B O 1
ATOM 3537 N N . LYS B 1 228 ? -1.800 -19.288 -38.486 1.00 27.33 226 LYS B N 1
ATOM 3538 C CA . LYS B 1 228 ? -1.617 -17.817 -38.407 1.00 31.15 226 LYS B CA 1
ATOM 3539 C C . LYS B 1 228 ? -0.149 -17.501 -38.764 1.00 29.60 226 LYS B C 1
ATOM 3540 O O . LYS B 1 228 ? 0.756 -17.967 -38.049 1.00 27.26 226 LYS B O 1
ATOM 3546 N N . ILE B 1 229 ? 0.057 -16.793 -39.863 1.00 29.25 227 ILE B N 1
ATOM 3547 C CA . ILE B 1 229 ? 1.395 -16.347 -40.351 1.00 31.74 227 ILE B CA 1
ATOM 3548 C C . ILE B 1 229 ? 1.530 -14.849 -40.082 1.00 31.63 227 ILE B C 1
ATOM 3549 O O . ILE B 1 229 ? 0.708 -14.074 -40.603 1.00 31.15 227 ILE B O 1
ATOM 3554 N N . CYS B 1 230 ? 2.501 -14.473 -39.259 1.00 33.30 228 CYS B N 1
ATOM 3555 C CA . CYS B 1 230 ? 2.662 -13.100 -38.721 1.00 36.39 228 CYS B CA 1
ATOM 3556 C C . CYS B 1 230 ? 4.004 -12.526 -39.182 1.00 36.67 228 CYS B C 1
ATOM 3557 O O . CYS B 1 230 ? 5.045 -13.191 -38.958 1.00 35.12 228 CYS B O 1
ATOM 3560 N N . LEU B 1 231 ? 3.965 -11.351 -39.798 1.00 37.02 229 LEU B N 1
ATOM 3561 C CA . LEU B 1 231 ? 5.106 -10.770 -40.537 1.00 41.01 229 LEU B CA 1
ATOM 3562 C C . LEU B 1 231 ? 5.387 -9.373 -40.010 1.00 39.58 229 LEU B C 1
ATOM 3563 O O . LEU B 1 231 ? 4.436 -8.613 -39.766 1.00 39.63 229 LEU B O 1
ATOM 3568 N N . SER B 1 232 ? 6.664 -9.058 -39.886 1.00 41.00 230 SER B N 1
ATOM 3569 C CA . SER B 1 232 ? 7.196 -7.731 -39.493 1.00 44.37 230 SER B CA 1
ATOM 3570 C C . SER B 1 232 ? 8.615 -7.591 -40.040 1.00 44.27 230 SER B C 1
ATOM 3571 O O . SER B 1 232 ? 9.378 -8.556 -39.931 1.00 40.13 230 SER B O 1
ATOM 3574 N N . ASN B 1 233 ? 8.969 -6.435 -40.594 1.00 48.57 231 ASN B N 1
ATOM 3575 C CA . ASN B 1 233 ? 10.363 -6.164 -41.018 1.00 50.55 231 ASN B CA 1
ATOM 3576 C C . ASN B 1 233 ? 11.313 -6.352 -39.821 1.00 53.63 231 ASN B C 1
ATOM 3577 O O . ASN B 1 233 ? 12.381 -6.944 -40.039 1.00 56.80 231 ASN B O 1
ATOM 3582 N N . GLU B 1 234 ? 10.912 -5.964 -38.606 1.00 54.78 232 GLU B N 1
ATOM 3583 C CA . GLU B 1 234 ? 11.812 -5.947 -37.415 1.00 60.03 232 GLU B CA 1
ATOM 3584 C C . GLU B 1 234 ? 12.057 -7.360 -36.842 1.00 58.08 232 GLU B C 1
ATOM 3585 O O . GLU B 1 234 ? 13.186 -7.602 -36.396 1.00 63.35 232 GLU B O 1
ATOM 3591 N N . VAL B 1 235 ? 11.072 -8.259 -36.832 1.00 50.37 233 VAL B N 1
ATOM 3592 C CA . VAL B 1 235 ? 11.117 -9.496 -35.996 1.00 45.65 233 VAL B CA 1
ATOM 3593 C C . VAL B 1 235 ? 11.007 -10.738 -36.874 1.00 39.89 233 VAL B C 1
ATOM 3594 O O . VAL B 1 235 ? 10.605 -10.666 -38.028 1.00 36.83 233 VAL B O 1
ATOM 3598 N N . PRO B 1 236 ? 11.354 -11.930 -36.342 1.00 37.32 234 PRO B N 1
ATOM 3599 C CA . PRO B 1 236 ? 11.196 -13.177 -37.073 1.00 35.86 234 PRO B CA 1
ATOM 3600 C C . PRO B 1 236 ? 9.733 -13.514 -37.386 1.00 33.70 234 PRO B C 1
ATOM 3601 O O . PRO B 1 236 ? 8.848 -13.065 -36.682 1.00 38.20 234 PRO B O 1
ATOM 3605 N N . LEU B 1 237 ? 9.539 -14.317 -38.421 1.00 31.15 235 LEU B N 1
ATOM 3606 C CA . LEU B 1 237 ? 8.232 -14.871 -38.826 1.00 32.96 235 LEU B CA 1
ATOM 3607 C C . LEU B 1 237 ? 7.688 -15.708 -37.674 1.00 32.70 235 LEU B C 1
ATOM 3608 O O . LEU B 1 237 ? 8.445 -16.517 -37.144 1.00 31.02 235 LEU B O 1
ATOM 3613 N N . LEU B 1 238 ? 6.434 -15.476 -37.293 1.00 35.24 236 LEU B N 1
ATOM 3614 C CA . LEU B 1 238 ? 5.666 -16.381 -36.410 1.00 35.14 236 LEU B CA 1
ATOM 3615 C C . LEU B 1 238 ? 4.694 -17.191 -37.278 1.00 32.39 236 LEU B C 1
ATOM 3616 O O . LEU B 1 238 ? 3.878 -16.583 -37.987 1.00 31.84 236 LEU B O 1
ATOM 3621 N N . VAL B 1 239 ? 4.843 -18.514 -37.274 1.00 32.32 237 VAL B N 1
ATOM 3622 C CA . VAL B 1 239 ? 3.857 -19.481 -37.829 1.00 30.52 237 VAL B CA 1
ATOM 3623 C C . VAL B 1 239 ? 3.225 -20.191 -36.626 1.00 31.80 237 VAL B C 1
ATOM 3624 O O . VAL B 1 239 ? 3.936 -20.959 -35.948 1.00 29.86 237 VAL B O 1
ATOM 3628 N N . GLU B 1 240 ? 1.953 -19.888 -36.350 1.00 33.45 238 GLU B N 1
ATOM 3629 C CA . GLU B 1 240 ? 1.230 -20.348 -35.144 1.00 33.81 238 GLU B CA 1
ATOM 3630 C C . GLU B 1 240 ? 0.118 -21.330 -35.534 1.00 31.81 238 GLU B C 1
ATOM 3631 O O . GLU B 1 240 ? -0.720 -20.970 -36.369 1.00 30.11 238 GLU B O 1
ATOM 3637 N N . TYR B 1 241 ? 0.134 -22.511 -34.920 1.00 30.90 239 TYR B N 1
ATOM 3638 C CA . TYR B 1 241 ? -0.949 -23.528 -34.951 1.00 31.66 239 TYR B CA 1
ATOM 3639 C C . TYR B 1 241 ? -1.646 -23.456 -33.599 1.00 31.09 239 TYR B C 1
ATOM 3640 O O . TYR B 1 241 ? -1.159 -24.098 -32.654 1.00 32.25 239 TYR B O 1
ATOM 3649 N N . SER B 1 242 ? -2.699 -22.651 -33.526 1.00 32.22 240 SER B N 1
ATOM 3650 C CA . SER B 1 242 ? -3.567 -22.476 -32.336 1.00 35.18 240 SER B CA 1
ATOM 3651 C C . SER B 1 242 ? -4.347 -23.758 -32.099 1.00 34.48 240 SER B C 1
ATOM 3652 O O . SER B 1 242 ? -4.910 -24.291 -33.069 1.00 35.10 240 SER B O 1
ATOM 3655 N N . LEU B 1 243 ? -4.400 -24.200 -30.849 1.00 35.53 241 LEU B N 1
ATOM 3656 C CA . LEU B 1 243 ? -5.105 -25.427 -30.410 1.00 36.31 241 LEU B CA 1
ATOM 3657 C C . LEU B 1 243 ? -6.314 -25.037 -29.541 1.00 38.08 241 LEU B C 1
ATOM 3658 O O . LEU B 1 243 ? -6.555 -23.818 -29.293 1.00 36.32 241 LEU B O 1
ATOM 3663 N N . GLY B 1 244 ? -7.054 -26.047 -29.080 1.00 39.89 242 GLY B N 1
ATOM 3664 C CA . GLY B 1 244 ? -8.155 -25.856 -28.118 1.00 41.78 242 GLY B CA 1
ATOM 3665 C C . GLY B 1 244 ? -7.714 -25.012 -26.940 1.00 41.65 242 GLY B C 1
ATOM 3666 O O . GLY B 1 244 ? -6.557 -25.160 -26.501 1.00 43.20 242 GLY B O 1
ATOM 3667 N N . GLY B 1 245 ? -8.616 -24.175 -26.433 1.00 43.59 243 GLY B N 1
ATOM 3668 C CA . GLY B 1 245 ? -8.327 -23.155 -25.407 1.00 45.18 243 GLY B CA 1
ATOM 3669 C C . GLY B 1 245 ? -7.180 -22.267 -25.863 1.00 43.67 243 GLY B C 1
ATOM 3670 O O . GLY B 1 245 ? -7.136 -21.926 -27.065 1.00 46.63 243 GLY B O 1
ATOM 3671 N N . SER B 1 246 ? -6.246 -21.954 -24.965 1.00 41.20 244 SER B N 1
ATOM 3672 C CA . SER B 1 246 ? -5.103 -21.060 -25.261 1.00 41.49 244 SER B CA 1
ATOM 3673 C C . SER B 1 246 ? -3.796 -21.865 -25.400 1.00 39.42 244 SER B C 1
ATOM 3674 O O . SER B 1 246 ? -2.720 -21.247 -25.331 1.00 38.80 244 SER B O 1
ATOM 3677 N N . SER B 1 247 ? -3.875 -23.177 -25.644 1.00 36.28 245 SER B N 1
ATOM 3678 C CA . SER B 1 247 ? -2.700 -24.019 -25.978 1.00 33.86 245 SER B CA 1
ATOM 3679 C C . SER B 1 247 ? -2.247 -23.694 -27.403 1.00 31.03 245 SER B C 1
ATOM 3680 O O . SER B 1 247 ? -3.076 -23.250 -28.187 1.00 30.75 245 SER B O 1
ATOM 3683 N N . TYR B 1 248 ? -0.986 -23.918 -27.737 1.00 29.53 246 TYR B N 1
ATOM 3684 C CA . TYR B 1 248 ? -0.454 -23.590 -29.082 1.00 30.16 246 TYR B CA 1
ATOM 3685 C C . TYR B 1 248 ? 0.855 -24.319 -29.383 1.00 29.01 246 TYR B C 1
ATOM 3686 O O . TYR B 1 248 ? 1.623 -24.667 -28.472 1.00 26.80 246 TYR B O 1
ATOM 3695 N N . LEU B 1 249 ? 1.091 -24.500 -30.677 1.00 29.16 247 LEU B N 1
ATOM 3696 C CA . LEU B 1 249 ? 2.403 -24.841 -31.249 1.00 29.43 247 LEU B CA 1
ATOM 3697 C C . LEU B 1 249 ? 2.821 -23.656 -32.120 1.00 31.11 247 LEU B C 1
ATOM 3698 O O . LEU B 1 249 ? 2.040 -23.262 -33.015 1.00 32.18 247 LEU B O 1
ATOM 3703 N N . ARG B 1 250 ? 3.976 -23.062 -31.826 1.00 29.84 248 ARG B N 1
ATOM 3704 C CA . ARG B 1 250 ? 4.488 -21.879 -32.558 1.00 29.79 248 ARG B CA 1
ATOM 3705 C C . ARG B 1 250 ? 5.881 -22.170 -33.093 1.00 28.58 248 ARG B C 1
ATOM 3706 O O . ARG B 1 250 ? 6.706 -22.741 -32.356 1.00 25.68 248 ARG B O 1
ATOM 3714 N N . PHE B 1 251 ? 6.097 -21.766 -34.336 1.00 30.12 249 PHE B N 1
ATOM 3715 C CA . PHE B 1 251 ? 7.394 -21.841 -35.040 1.00 32.71 249 PHE B CA 1
ATOM 3716 C C . PHE B 1 251 ? 7.826 -20.409 -35.336 1.00 33.62 249 PHE B C 1
ATOM 3717 O O . PHE B 1 251 ? 6.995 -19.634 -35.834 1.00 39.14 249 PHE B O 1
ATOM 3725 N N . TYR B 1 252 ? 9.064 -20.064 -35.004 1.00 31.78 250 TYR B N 1
ATOM 3726 C CA . TYR B 1 252 ? 9.647 -18.743 -35.321 1.00 31.65 250 TYR B CA 1
ATOM 3727 C C . TYR B 1 252 ? 10.808 -18.971 -36.276 1.00 31.33 250 TYR B C 1
ATOM 3728 O O . TYR B 1 252 ? 11.597 -19.891 -36.033 1.00 33.34 250 TYR B O 1
ATOM 3737 N N . LEU B 1 253 ? 10.908 -18.160 -37.324 1.00 29.43 251 LEU B N 1
ATOM 3738 C CA . LEU B 1 253 ? 11.894 -18.395 -38.399 1.00 28.80 251 LEU B CA 1
ATOM 3739 C C . LEU B 1 253 ? 12.552 -17.069 -38.760 1.00 29.29 251 LEU B C 1
ATOM 3740 O O . LEU B 1 253 ? 11.834 -16.145 -39.159 1.00 26.87 251 LEU B O 1
ATOM 3745 N N . ALA B 1 254 ? 13.882 -17.031 -38.631 1.00 31.25 252 ALA B N 1
ATOM 3746 C CA . ALA B 1 254 ? 14.752 -15.917 -39.059 1.00 33.05 252 ALA B CA 1
ATOM 3747 C C . ALA B 1 254 ? 14.611 -15.788 -40.566 1.00 32.17 252 ALA B C 1
ATOM 3748 O O . ALA B 1 254 ? 14.553 -16.793 -41.251 1.00 29.60 252 ALA B O 1
ATOM 3750 N N . PRO B 1 255 ? 14.469 -14.561 -41.116 1.00 34.14 253 PRO B N 1
ATOM 3751 C CA . PRO B 1 255 ? 14.335 -14.382 -42.562 1.00 34.74 253 PRO B CA 1
ATOM 3752 C C . PRO B 1 255 ? 15.675 -14.390 -43.322 1.00 35.07 253 PRO B C 1
ATOM 3753 O O . PRO B 1 255 ? 16.712 -14.313 -42.705 1.00 34.97 253 PRO B O 1
ATOM 3757 N N . LYS B 1 256 ? 15.607 -14.465 -44.648 1.00 35.75 254 LYS B N 1
ATOM 3758 C CA . LYS B 1 256 ? 16.769 -14.233 -45.553 1.00 41.25 254 LYS B CA 1
ATOM 3759 C C . LYS B 1 256 ? 16.791 -12.741 -45.922 1.00 42.12 254 LYS B C 1
ATOM 3760 O O . LYS B 1 256 ? 15.698 -12.191 -46.178 1.00 43.16 254 LYS B O 1
ATOM 3766 N N . ILE B 1 257 ? 17.974 -12.126 -45.939 1.00 45.21 255 ILE B N 1
ATOM 3767 C CA . ILE B 1 257 ? 18.166 -10.641 -45.970 1.00 49.49 255 ILE B CA 1
ATOM 3768 C C . ILE B 1 257 ? 19.213 -10.254 -47.027 1.00 49.41 255 ILE B C 1
ATOM 3769 O O . ILE B 1 257 ? 20.044 -11.094 -47.329 1.00 49.54 255 ILE B O 1
ATOM 3774 N N . ALA C 1 3 ? -1.844 -86.075 -61.323 1.00 44.32 1 ALA C N 1
ATOM 3775 C CA . ALA C 1 3 ? -1.740 -86.303 -59.841 1.00 44.12 1 ALA C CA 1
ATOM 3776 C C . ALA C 1 3 ? -2.650 -85.336 -59.073 1.00 42.57 1 ALA C C 1
ATOM 3777 O O . ALA C 1 3 ? -3.427 -85.803 -58.242 1.00 41.78 1 ALA C O 1
ATOM 3779 N N . LEU C 1 4 ? -2.531 -84.030 -59.314 1.00 42.25 2 LEU C N 1
ATOM 3780 C CA . LEU C 1 4 ? -3.198 -82.988 -58.495 1.00 42.21 2 LEU C CA 1
ATOM 3781 C C . LEU C 1 4 ? -4.140 -82.155 -59.360 1.00 42.65 2 LEU C C 1
ATOM 3782 O O . LEU C 1 4 ? -3.700 -81.709 -60.416 1.00 44.75 2 LEU C O 1
ATOM 3787 N N . GLU C 1 5 ? -5.367 -81.924 -58.891 1.00 45.46 3 GLU C N 1
ATOM 3788 C CA . GLU C 1 5 ? -6.288 -80.887 -59.429 1.00 47.02 3 GLU C CA 1
ATOM 3789 C C . GLU C 1 5 ? -7.060 -80.276 -58.254 1.00 44.85 3 GLU C C 1
ATOM 3790 O O . GLU C 1 5 ? -8.004 -80.931 -57.752 1.00 44.56 3 GLU C O 1
ATOM 3796 N N . ALA C 1 6 ? -6.657 -79.076 -57.829 1.00 41.55 4 ALA C N 1
ATOM 3797 C CA . ALA C 1 6 ? -7.172 -78.401 -56.622 1.00 40.62 4 ALA C CA 1
ATOM 3798 C C . ALA C 1 6 ? -7.705 -77.011 -56.991 1.00 40.73 4 ALA C C 1
ATOM 3799 O O . ALA C 1 6 ? -6.905 -76.174 -57.435 1.00 39.52 4 ALA C O 1
ATOM 3801 N N . ARG C 1 7 ? -9.010 -76.792 -56.809 1.00 39.97 5 ARG C N 1
ATOM 3802 C CA . ARG C 1 7 ? -9.705 -75.526 -57.139 1.00 40.12 5 ARG C CA 1
ATOM 3803 C C . ARG C 1 7 ? -10.055 -74.813 -55.831 1.00 41.91 5 ARG C C 1
ATOM 3804 O O . ARG C 1 7 ? -10.724 -75.426 -54.974 1.00 44.22 5 ARG C O 1
ATOM 3812 N N . LEU C 1 8 ? -9.573 -73.574 -55.664 1.00 42.09 6 LEU C N 1
ATOM 3813 C CA . LEU C 1 8 ? -10.036 -72.634 -54.613 1.00 40.66 6 LEU C CA 1
ATOM 3814 C C . LEU C 1 8 ? -11.032 -71.666 -55.253 1.00 43.58 6 LEU C C 1
ATOM 3815 O O . LEU C 1 8 ? -10.731 -71.150 -56.347 1.00 47.89 6 LEU C O 1
ATOM 3820 N N . GLU C 1 9 ? -12.168 -71.427 -54.602 1.00 47.26 7 GLU C N 1
ATOM 3821 C CA . GLU C 1 9 ? -13.170 -70.415 -55.016 1.00 50.85 7 GLU C CA 1
ATOM 3822 C C . GLU C 1 9 ? -12.507 -69.026 -55.086 1.00 49.32 7 GLU C C 1
ATOM 3823 O O . GLU C 1 9 ? -12.897 -68.253 -55.989 1.00 46.05 7 GLU C O 1
ATOM 3829 N N . GLN C 1 10 ? -11.545 -68.719 -54.200 1.00 47.33 8 GLN C N 1
ATOM 3830 C CA . GLN C 1 10 ? -10.840 -67.401 -54.189 1.00 49.47 8 GLN C CA 1
ATOM 3831 C C . GLN C 1 10 ? -9.323 -67.589 -53.992 1.00 47.45 8 GLN C C 1
ATOM 3832 O O . GLN C 1 10 ? -8.903 -68.240 -53.003 1.00 47.28 8 GLN C O 1
ATOM 3838 N N . ALA C 1 11 ? -8.530 -66.998 -54.898 1.00 48.02 9 ALA C N 1
ATOM 3839 C CA . ALA C 1 11 ? -7.042 -66.981 -54.907 1.00 45.13 9 ALA C CA 1
ATOM 3840 C C . ALA C 1 11 ? -6.502 -66.317 -53.634 1.00 44.82 9 ALA C C 1
ATOM 3841 O O . ALA C 1 11 ? -5.450 -66.757 -53.127 1.00 48.16 9 ALA C O 1
ATOM 3843 N N . SER C 1 12 ? -7.191 -65.274 -53.165 1.00 43.31 10 SER C N 1
ATOM 3844 C CA . SER C 1 12 ? -6.929 -64.542 -51.901 1.00 42.41 10 SER C CA 1
ATOM 3845 C C . SER C 1 12 ? -6.171 -65.422 -50.901 1.00 38.70 10 SER C C 1
ATOM 3846 O O . SER C 1 12 ? -5.076 -65.035 -50.489 1.00 36.90 10 SER C O 1
ATOM 3849 N N . ILE C 1 13 ? -6.723 -66.571 -50.514 1.00 41.71 11 ILE C N 1
ATOM 3850 C CA . ILE C 1 13 ? -6.181 -67.383 -49.378 1.00 41.39 11 ILE C CA 1
ATOM 3851 C C . ILE C 1 13 ? -4.728 -67.746 -49.683 1.00 40.17 11 ILE C C 1
ATOM 3852 O O . ILE C 1 13 ? -3.875 -67.597 -48.774 1.00 41.17 11 ILE C O 1
ATOM 3857 N N . LEU C 1 14 ? -4.448 -68.186 -50.910 1.00 38.50 12 LEU C N 1
ATOM 3858 C CA . LEU C 1 14 ? -3.099 -68.690 -51.270 1.00 39.15 12 LEU C CA 1
ATOM 3859 C C . LEU C 1 14 ? -2.122 -67.516 -51.326 1.00 38.77 12 LEU C C 1
ATOM 3860 O O . LEU C 1 14 ? -0.958 -67.707 -50.943 1.00 36.32 12 LEU C O 1
ATOM 3865 N N . LYS C 1 15 ? -2.587 -66.352 -51.787 1.00 39.98 13 LYS C N 1
ATOM 3866 C CA . LYS C 1 15 ? -1.768 -65.111 -51.876 1.00 41.39 13 LYS C CA 1
ATOM 3867 C C . LYS C 1 15 ? -1.358 -64.669 -50.472 1.00 40.51 13 LYS C C 1
ATOM 3868 O O . LYS C 1 15 ? -0.187 -64.350 -50.295 1.00 41.75 13 LYS C O 1
ATOM 3874 N N . LYS C 1 16 ? -2.292 -64.661 -49.519 1.00 44.04 14 LYS C N 1
ATOM 3875 C CA . LYS C 1 16 ? -2.052 -64.227 -48.109 1.00 44.76 14 LYS C CA 1
ATOM 3876 C C . LYS C 1 16 ? -1.088 -65.196 -47.415 1.00 41.52 14 LYS C C 1
ATOM 3877 O O . LYS C 1 16 ? -0.116 -64.717 -46.840 1.00 49.40 14 LYS C O 1
ATOM 3883 N N . VAL C 1 17 ? -1.324 -66.502 -47.514 1.00 41.27 15 VAL C N 1
ATOM 3884 C CA . VAL C 1 17 ? -0.433 -67.562 -46.948 1.00 41.49 15 VAL C CA 1
ATOM 3885 C C . VAL C 1 17 ? 1.004 -67.327 -47.436 1.00 39.63 15 VAL C C 1
ATOM 3886 O O . VAL C 1 17 ? 1.904 -67.295 -46.592 1.00 42.19 15 VAL C O 1
ATOM 3890 N N . VAL C 1 18 ? 1.231 -67.200 -48.747 1.00 37.93 16 VAL C N 1
ATOM 3891 C CA . VAL C 1 18 ? 2.608 -67.058 -49.297 1.00 39.11 16 VAL C CA 1
ATOM 3892 C C . VAL C 1 18 ? 3.175 -65.718 -48.821 1.00 39.21 16 VAL C C 1
ATOM 3893 O O . VAL C 1 18 ? 4.357 -65.687 -48.451 1.00 38.88 16 VAL C O 1
ATOM 3897 N N . ASP C 1 19 ? 2.370 -64.658 -48.821 1.00 43.52 17 ASP C N 1
ATOM 3898 C CA . ASP C 1 19 ? 2.826 -63.302 -48.394 1.00 54.59 17 ASP C CA 1
ATOM 3899 C C . ASP C 1 19 ? 3.260 -63.396 -46.920 1.00 52.76 17 ASP C C 1
ATOM 3900 O O . ASP C 1 19 ? 4.322 -62.859 -46.596 1.00 55.65 17 ASP C O 1
ATOM 3902 N N . ALA C 1 20 ? 2.530 -64.152 -46.104 1.00 47.20 18 ALA C N 1
ATOM 3903 C CA . ALA C 1 20 ? 2.786 -64.346 -44.659 1.00 50.76 18 ALA C CA 1
ATOM 3904 C C . ALA C 1 20 ? 4.056 -65.162 -44.391 1.00 49.68 18 ALA C C 1
ATOM 3905 O O . ALA C 1 20 ? 4.610 -65.011 -43.299 1.00 61.31 18 ALA C O 1
ATOM 3907 N N . ILE C 1 21 ? 4.477 -66.019 -45.319 1.00 43.54 19 ILE C N 1
ATOM 3908 C CA . ILE C 1 21 ? 5.527 -67.055 -45.089 1.00 42.90 19 ILE C CA 1
ATOM 3909 C C . ILE C 1 21 ? 6.839 -66.646 -45.774 1.00 42.38 19 ILE C C 1
ATOM 3910 O O . ILE C 1 21 ? 7.895 -67.064 -45.277 1.00 43.40 19 ILE C O 1
ATOM 3915 N N . LYS C 1 22 ? 6.784 -65.854 -46.851 1.00 41.94 20 LYS C N 1
ATOM 3916 C CA . LYS C 1 22 ? 7.903 -65.727 -47.826 1.00 44.80 20 LYS C CA 1
ATOM 3917 C C . LYS C 1 22 ? 9.129 -65.020 -47.227 1.00 45.29 20 LYS C C 1
ATOM 3918 O O . LYS C 1 22 ? 10.219 -65.254 -47.757 1.00 48.25 20 LYS C O 1
ATOM 3924 N N . ASP C 1 23 ? 8.987 -64.206 -46.180 1.00 45.19 21 ASP C N 1
ATOM 3925 C CA . ASP C 1 23 ? 10.146 -63.531 -45.534 1.00 47.48 21 ASP C CA 1
ATOM 3926 C C . ASP C 1 23 ? 10.843 -64.475 -44.543 1.00 49.68 21 ASP C C 1
ATOM 3927 O O . ASP C 1 23 ? 12.042 -64.270 -44.306 1.00 53.61 21 ASP C O 1
ATOM 3932 N N . LEU C 1 24 ? 10.149 -65.486 -44.006 1.00 49.76 22 LEU C N 1
ATOM 3933 C CA . LEU C 1 24 ? 10.757 -66.493 -43.095 1.00 51.23 22 LEU C CA 1
ATOM 3934 C C . LEU C 1 24 ? 11.479 -67.592 -43.881 1.00 51.96 22 LEU C C 1
ATOM 3935 O O . LEU C 1 24 ? 12.490 -68.089 -43.391 1.00 54.19 22 LEU C O 1
ATOM 3940 N N . VAL C 1 25 ? 10.946 -67.964 -45.041 1.00 52.73 23 VAL C N 1
ATOM 3941 C CA . VAL C 1 25 ? 11.266 -69.217 -45.783 1.00 58.09 23 VAL C CA 1
ATOM 3942 C C . VAL C 1 25 ? 11.326 -68.880 -47.280 1.00 62.41 23 VAL C C 1
ATOM 3943 O O . VAL C 1 25 ? 10.326 -68.339 -47.780 1.00 61.44 23 VAL C O 1
ATOM 3947 N N . GLN C 1 26 ? 12.443 -69.160 -47.957 1.00 65.86 24 GLN C N 1
ATOM 3948 C CA . GLN C 1 26 ? 12.635 -68.868 -49.401 1.00 69.11 24 GLN C CA 1
ATOM 3949 C C . GLN C 1 26 ? 12.178 -70.091 -50.206 1.00 68.09 24 GLN C C 1
ATOM 3950 O O . GLN C 1 26 ? 11.123 -69.996 -50.864 1.00 68.18 24 GLN C O 1
ATOM 3956 N N . ASP C 1 27 ? 12.932 -71.192 -50.128 1.00 68.29 25 ASP C N 1
ATOM 3957 C CA . ASP C 1 27 ? 12.623 -72.485 -50.790 1.00 64.49 25 ASP C CA 1
ATOM 3958 C C . ASP C 1 27 ? 11.818 -73.329 -49.807 1.00 61.06 25 ASP C C 1
ATOM 3959 O O . ASP C 1 27 ? 12.057 -73.163 -48.601 1.00 61.24 25 ASP C O 1
ATOM 3964 N N . CYS C 1 28 ? 10.890 -74.160 -50.296 1.00 58.81 26 CYS C N 1
ATOM 3965 C CA . CYS C 1 28 ? 10.147 -75.153 -49.476 1.00 57.65 26 CYS C CA 1
ATOM 3966 C C . CYS C 1 28 ? 9.227 -76.026 -50.333 1.00 52.59 26 CYS C C 1
ATOM 3967 O O . CYS C 1 28 ? 8.969 -75.698 -51.499 1.00 50.30 26 CYS C O 1
ATOM 3970 N N . ASN C 1 29 ? 8.751 -77.120 -49.748 1.00 51.43 27 ASN C N 1
ATOM 3971 C CA . ASN C 1 29 ? 7.865 -78.113 -50.403 1.00 50.85 27 ASN C CA 1
ATOM 3972 C C . ASN C 1 29 ? 6.426 -77.837 -49.966 1.00 49.89 27 ASN C C 1
ATOM 3973 O O . ASN C 1 29 ? 6.204 -77.666 -48.778 1.00 48.37 27 ASN C O 1
ATOM 3978 N N . PHE C 1 30 ? 5.495 -77.787 -50.916 1.00 51.33 28 PHE C N 1
ATOM 3979 C CA . PHE C 1 30 ? 4.043 -77.995 -50.670 1.00 50.57 28 PHE C CA 1
ATOM 3980 C C . PHE C 1 30 ? 3.789 -79.493 -50.805 1.00 50.30 28 PHE C C 1
ATOM 3981 O O . PHE C 1 30 ? 4.076 -80.049 -51.874 1.00 49.61 28 PHE C O 1
ATOM 3989 N N . ASP C 1 31 ? 3.307 -80.124 -49.739 1.00 49.64 29 ASP C N 1
ATOM 3990 C CA . ASP C 1 31 ? 3.010 -81.579 -49.701 1.00 50.90 29 ASP C CA 1
ATOM 3991 C C . ASP C 1 31 ? 1.521 -81.762 -49.991 1.00 48.73 29 ASP C C 1
ATOM 3992 O O . ASP C 1 31 ? 0.706 -81.257 -49.210 1.00 45.81 29 ASP C O 1
ATOM 3997 N N . CYS C 1 32 ? 1.205 -82.467 -51.075 1.00 46.76 30 CYS C N 1
ATOM 3998 C CA . CYS C 1 32 ? -0.172 -82.757 -51.529 1.00 45.09 30 CYS C CA 1
ATOM 3999 C C . CYS C 1 32 ? -0.497 -84.232 -51.285 1.00 45.14 30 CYS C C 1
ATOM 4000 O O . CYS C 1 32 ? 0.243 -85.077 -51.759 1.00 44.16 30 CYS C O 1
ATOM 4003 N N . ASN C 1 33 ? -1.575 -84.503 -50.559 1.00 44.71 31 ASN C N 1
ATOM 4004 C CA . ASN C 1 33 ? -2.124 -85.867 -50.370 1.00 46.60 31 ASN C CA 1
ATOM 4005 C C . ASN C 1 33 ? -3.648 -85.741 -50.335 1.00 45.98 31 ASN C C 1
ATOM 4006 O O . ASN C 1 33 ? -4.133 -84.666 -50.659 1.00 43.52 31 ASN C O 1
ATOM 4011 N N . ASP C 1 34 ? -4.372 -86.797 -49.960 1.00 48.85 32 ASP C N 1
ATOM 4012 C CA . ASP C 1 34 ? -5.857 -86.806 -49.974 1.00 49.43 32 ASP C CA 1
ATOM 4013 C C . ASP C 1 34 ? -6.397 -85.900 -48.859 1.00 46.74 32 ASP C C 1
ATOM 4014 O O . ASP C 1 34 ? -7.569 -85.522 -48.945 1.00 47.56 32 ASP C O 1
ATOM 4019 N N . SER C 1 35 ? -5.592 -85.549 -47.857 1.00 44.47 33 SER C N 1
ATOM 4020 C CA . SER C 1 35 ? -6.018 -84.647 -46.759 1.00 42.94 33 SER C CA 1
ATOM 4021 C C . SER C 1 35 ? -5.911 -83.180 -47.205 1.00 40.32 33 SER C C 1
ATOM 4022 O O . SER C 1 35 ? -6.481 -82.306 -46.527 1.00 41.21 33 SER C O 1
ATOM 4025 N N . GLY C 1 36 ? -5.211 -82.916 -48.302 1.00 38.43 34 GLY C N 1
ATOM 4026 C CA . GLY C 1 36 ? -5.032 -81.554 -48.829 1.00 36.61 34 GLY C CA 1
ATOM 4027 C C . GLY C 1 36 ? -3.567 -81.187 -48.927 1.00 35.93 34 GLY C C 1
ATOM 4028 O O . GLY C 1 36 ? -2.742 -82.078 -49.159 1.00 36.04 34 GLY C O 1
ATOM 4029 N N . ILE C 1 37 ? -3.259 -79.906 -48.754 1.00 36.53 35 ILE C N 1
ATOM 4030 C CA . ILE C 1 37 ? -1.930 -79.325 -49.087 1.00 36.19 35 ILE C CA 1
ATOM 4031 C C . ILE C 1 37 ? -1.302 -78.843 -47.782 1.00 37.05 35 ILE C C 1
ATOM 4032 O O . ILE C 1 37 ? -1.923 -78.057 -47.085 1.00 36.43 35 ILE C O 1
ATOM 4037 N N . ALA C 1 38 ? -0.122 -79.352 -47.459 1.00 39.98 36 ALA C N 1
ATOM 4038 C CA . ALA C 1 38 ? 0.616 -79.040 -46.222 1.00 41.27 36 ALA C CA 1
ATOM 4039 C C . ALA C 1 38 ? 1.962 -78.411 -46.583 1.00 42.10 36 ALA C C 1
ATOM 4040 O O . ALA C 1 38 ? 2.481 -78.634 -47.689 1.00 43.53 36 ALA C O 1
ATOM 4042 N N . LEU C 1 39 ? 2.482 -77.614 -45.661 1.00 44.12 37 LEU C N 1
ATOM 4043 C CA . LEU C 1 39 ? 3.833 -77.022 -45.723 1.00 44.96 37 LEU C CA 1
ATOM 4044 C C . LEU C 1 39 ? 4.449 -77.159 -44.336 1.00 43.98 37 LEU C C 1
ATOM 4045 O O . LEU C 1 39 ? 3.787 -76.777 -43.372 1.00 40.59 37 LEU C O 1
ATOM 4050 N N . GLN C 1 40 ? 5.640 -77.743 -44.248 1.00 44.92 38 GLN C N 1
ATOM 4051 C CA . GLN C 1 40 ? 6.447 -77.764 -43.003 1.00 46.85 38 GLN C CA 1
ATOM 4052 C C . GLN C 1 40 ? 7.873 -77.369 -43.388 1.00 49.12 38 GLN C C 1
ATOM 4053 O O . GLN C 1 40 ? 8.549 -78.178 -44.044 1.00 53.10 38 GLN C O 1
ATOM 4055 N N . ALA C 1 41 ? 8.283 -76.152 -43.028 1.00 49.47 39 ALA C N 1
ATOM 4056 C CA . ALA C 1 41 ? 9.600 -75.573 -43.373 1.00 52.09 39 ALA C CA 1
ATOM 4057 C C . ALA C 1 41 ? 10.161 -74.793 -42.179 1.00 53.48 39 ALA C C 1
ATOM 4058 O O . ALA C 1 41 ? 9.416 -73.991 -41.555 1.00 50.17 39 ALA C O 1
ATOM 4060 N N . MET C 1 42 ? 11.443 -75.021 -41.884 1.00 56.30 40 MET C N 1
ATOM 4061 C CA . MET C 1 42 ? 12.228 -74.237 -40.897 1.00 60.95 40 MET C CA 1
ATOM 4062 C C . MET C 1 42 ? 12.778 -72.995 -41.588 1.00 59.30 40 MET C C 1
ATOM 4063 O O . MET C 1 42 ? 13.063 -73.082 -42.787 1.00 63.80 40 MET C O 1
ATOM 4068 N N . ASP C 1 43 ? 12.972 -71.894 -40.863 1.00 60.06 41 ASP C N 1
ATOM 4069 C CA . ASP C 1 43 ? 13.809 -70.763 -41.350 1.00 61.26 41 ASP C CA 1
ATOM 4070 C C . ASP C 1 43 ? 15.275 -71.227 -41.401 1.00 68.48 41 ASP C C 1
ATOM 4071 O O . ASP C 1 43 ? 15.587 -72.287 -40.822 1.00 69.89 41 ASP C O 1
ATOM 4076 N N . ASN C 1 44 ? 16.160 -70.463 -42.049 1.00 74.15 42 ASN C N 1
ATOM 4077 C CA . ASN C 1 44 ? 17.580 -70.859 -42.270 1.00 78.77 42 ASN C CA 1
ATOM 4078 C C . ASN C 1 44 ? 18.265 -71.160 -40.927 1.00 81.56 42 ASN C C 1
ATOM 4079 O O . ASN C 1 44 ? 19.069 -72.092 -40.885 1.00 88.49 42 ASN C O 1
ATOM 4081 N N . SER C 1 45 ? 17.931 -70.429 -39.865 1.00 78.99 43 SER C N 1
ATOM 4082 C CA . SER C 1 45 ? 18.580 -70.541 -38.533 1.00 86.23 43 SER C CA 1
ATOM 4083 C C . SER C 1 45 ? 18.074 -71.755 -37.746 1.00 84.97 43 SER C C 1
ATOM 4084 O O . SER C 1 45 ? 18.623 -72.008 -36.662 1.00 86.45 43 SER C O 1
ATOM 4087 N N . HIS C 1 46 ? 17.048 -72.451 -38.228 1.00 81.48 44 HIS C N 1
ATOM 4088 C CA . HIS C 1 46 ? 16.363 -73.537 -37.474 1.00 83.71 44 HIS C CA 1
ATOM 4089 C C . HIS C 1 46 ? 15.881 -73.012 -36.115 1.00 79.71 44 HIS C C 1
ATOM 4090 O O . HIS C 1 46 ? 16.045 -73.728 -35.114 1.00 79.82 44 HIS C O 1
ATOM 4092 N N . VAL C 1 47 ? 15.330 -71.800 -36.083 1.00 73.98 45 VAL C N 1
ATOM 4093 C CA . VAL C 1 47 ? 14.825 -71.144 -34.841 1.00 71.60 45 VAL C CA 1
ATOM 4094 C C . VAL C 1 47 ? 13.294 -71.136 -34.890 1.00 65.04 45 VAL C C 1
ATOM 4095 O O . VAL C 1 47 ? 12.614 -71.143 -33.791 1.00 63.08 45 VAL C O 1
ATOM 4099 N N . ALA C 1 48 ? 12.764 -71.070 -36.111 1.00 60.39 46 ALA C N 1
ATOM 4100 C CA . ALA C 1 48 ? 11.328 -70.924 -36.392 1.00 56.67 46 ALA C CA 1
ATOM 4101 C C . ALA C 1 48 ? 10.915 -72.034 -37.368 1.00 54.83 46 ALA C C 1
ATOM 4102 O O . ALA C 1 48 ? 11.704 -72.381 -38.279 1.00 53.11 46 ALA C O 1
ATOM 4104 N N . LEU C 1 49 ? 9.727 -72.595 -37.156 1.00 54.01 47 LEU C N 1
ATOM 4105 C CA . LEU C 1 49 ? 9.128 -73.646 -38.015 1.00 52.67 47 LEU C CA 1
ATOM 4106 C C . LEU C 1 49 ? 7.753 -73.143 -38.444 1.00 51.57 47 LEU C C 1
ATOM 4107 O O . LEU C 1 49 ? 6.986 -72.700 -37.560 1.00 53.39 47 LEU C O 1
ATOM 4112 N N . VAL C 1 50 ? 7.519 -73.128 -39.756 1.00 50.35 48 VAL C N 1
ATOM 4113 C CA . VAL C 1 50 ? 6.194 -72.853 -40.376 1.00 46.52 48 VAL C CA 1
ATOM 4114 C C . VAL C 1 50 ? 5.527 -74.196 -40.688 1.00 44.72 48 VAL C C 1
ATOM 4115 O O . VAL C 1 50 ? 6.175 -75.051 -41.315 1.00 43.45 48 VAL C O 1
ATOM 4119 N N . SER C 1 51 ? 4.284 -74.351 -40.241 1.00 43.21 49 SER C N 1
ATOM 4120 C CA . SER C 1 51 ? 3.416 -75.536 -40.423 1.00 43.38 49 SER C CA 1
ATOM 4121 C C . SER C 1 51 ? 2.050 -75.068 -40.922 1.00 42.07 49 SER C C 1
ATOM 4122 O O . SER C 1 51 ? 1.294 -74.517 -40.122 1.00 44.88 49 SER C O 1
ATOM 4125 N N . MET C 1 52 ? 1.774 -75.248 -42.216 1.00 41.81 50 MET C N 1
ATOM 4126 C CA . MET C 1 52 ? 0.484 -74.890 -42.845 1.00 42.31 50 MET C CA 1
ATOM 4127 C C . MET C 1 52 ? -0.242 -76.166 -43.288 1.00 39.67 50 MET C C 1
ATOM 4128 O O . MET C 1 52 ? 0.411 -77.089 -43.758 1.00 36.14 50 MET C O 1
ATOM 4133 N N . MET C 1 53 ? -1.558 -76.192 -43.133 1.00 40.38 51 MET C N 1
ATOM 4134 C CA . MET C 1 53 ? -2.424 -77.215 -43.747 1.00 42.97 51 MET C CA 1
ATOM 4135 C C . MET C 1 53 ? -3.676 -76.532 -44.306 1.00 39.82 51 MET C C 1
ATOM 4136 O O . MET C 1 53 ? -4.460 -75.972 -43.521 1.00 39.79 51 MET C O 1
ATOM 4141 N N . LEU C 1 54 ? -3.810 -76.520 -45.632 1.00 38.54 52 LEU C N 1
ATOM 4142 C CA . LEU C 1 54 ? -5.088 -76.284 -46.345 1.00 38.93 52 LEU C CA 1
ATOM 4143 C C . LEU C 1 54 ? -5.765 -77.636 -46.565 1.00 39.21 52 LEU C C 1
ATOM 4144 O O . LEU C 1 54 ? -5.379 -78.347 -47.514 1.00 37.52 52 LEU C O 1
ATOM 4149 N N . LYS C 1 55 ? -6.747 -77.956 -45.729 1.00 40.12 53 LYS C N 1
ATOM 4150 C CA . LYS C 1 55 ? -7.513 -79.227 -45.791 1.00 42.00 53 LYS C CA 1
ATOM 4151 C C . LYS C 1 55 ? -8.325 -79.278 -47.087 1.00 39.57 53 LYS C C 1
ATOM 4152 O O . LYS C 1 55 ? -8.799 -78.224 -47.555 1.00 39.66 53 LYS C O 1
ATOM 4158 N N . ALA C 1 56 ? -8.457 -80.474 -47.655 1.00 38.23 54 ALA C N 1
ATOM 4159 C CA . ALA C 1 56 ? -9.263 -80.779 -48.855 1.00 37.34 54 ALA C CA 1
ATOM 4160 C C . ALA C 1 56 ? -10.636 -80.091 -48.805 1.00 36.51 54 ALA C C 1
ATOM 4161 O O . ALA C 1 56 ? -11.084 -79.634 -49.853 1.00 34.66 54 ALA C O 1
ATOM 4163 N N . GLU C 1 57 ? -11.306 -80.071 -47.646 1.00 38.98 55 GLU C N 1
ATOM 4164 C CA . GLU C 1 57 ? -12.663 -79.472 -47.471 1.00 41.54 55 GLU C CA 1
ATOM 4165 C C . GLU C 1 57 ? -12.663 -78.011 -47.966 1.00 41.72 55 GLU C C 1
ATOM 4166 O O . GLU C 1 57 ? -13.727 -77.511 -48.361 1.00 45.05 55 GLU C O 1
ATOM 4172 N N . GLY C 1 58 ? -11.513 -77.344 -47.914 1.00 39.39 56 GLY C N 1
ATOM 4173 C CA . GLY C 1 58 ? -11.382 -75.912 -48.239 1.00 39.82 56 GLY C CA 1
ATOM 4174 C C . GLY C 1 58 ? -11.425 -75.643 -49.727 1.00 38.57 56 GLY C C 1
ATOM 4175 O O . GLY C 1 58 ? -11.570 -74.471 -50.107 1.00 40.85 56 GLY C O 1
ATOM 4176 N N . PHE C 1 59 ? -11.267 -76.681 -50.536 1.00 39.50 57 PHE C N 1
ATOM 4177 C CA . PHE C 1 59 ? -11.290 -76.614 -52.017 1.00 41.57 57 PHE C CA 1
ATOM 4178 C C . PHE C 1 59 ? -12.667 -77.066 -52.505 1.00 45.32 57 PHE C C 1
ATOM 4179 O O . PHE C 1 59 ? -13.495 -77.493 -51.668 1.00 50.49 57 PHE C O 1
ATOM 4187 N N . SER C 1 60 ? -12.890 -76.973 -53.817 1.00 49.57 58 SER C N 1
ATOM 4188 C CA . SER C 1 60 ? -14.180 -77.269 -54.494 1.00 51.97 58 SER C CA 1
ATOM 4189 C C . SER C 1 60 ? -13.948 -77.405 -55.998 1.00 49.58 58 SER C C 1
ATOM 4190 O O . SER C 1 60 ? -14.163 -76.461 -56.750 1.00 52.08 58 SER C O 1
ATOM 4193 N N . PRO C 1 61 ? -13.491 -78.570 -56.498 1.00 46.71 59 PRO C N 1
ATOM 4194 C CA . PRO C 1 61 ? -13.085 -79.699 -55.668 1.00 45.88 59 PRO C CA 1
ATOM 4195 C C . PRO C 1 61 ? -11.576 -79.804 -55.412 1.00 46.42 59 PRO C C 1
ATOM 4196 O O . PRO C 1 61 ? -10.799 -79.014 -55.960 1.00 43.79 59 PRO C O 1
ATOM 4200 N N . TYR C 1 62 ? -11.204 -80.777 -54.575 1.00 46.84 60 TYR C N 1
ATOM 4201 C CA . TYR C 1 62 ? -9.811 -81.225 -54.335 1.00 46.11 60 TYR C CA 1
ATOM 4202 C C . TYR C 1 62 ? -9.681 -82.650 -54.861 1.00 47.28 60 TYR C C 1
ATOM 4203 O O . TYR C 1 62 ? -10.438 -83.494 -54.384 1.00 49.13 60 TYR C O 1
ATOM 4212 N N . ARG C 1 63 ? -8.752 -82.896 -55.790 1.00 50.57 61 ARG C N 1
ATOM 4213 C CA . ARG C 1 63 ? -8.448 -84.248 -56.342 1.00 52.20 61 ARG C CA 1
ATOM 4214 C C . ARG C 1 63 ? -6.934 -84.494 -56.258 1.00 50.80 61 ARG C C 1
ATOM 4215 O O . ARG C 1 63 ? -6.172 -83.792 -56.960 1.00 50.73 61 ARG C O 1
ATOM 4223 N N . CYS C 1 64 ? -6.510 -85.427 -55.398 1.00 51.26 62 CYS C N 1
ATOM 4224 C CA . CYS C 1 64 ? -5.141 -86.004 -55.379 1.00 54.41 62 CYS C CA 1
ATOM 4225 C C . CYS C 1 64 ? -5.220 -87.489 -55.763 1.00 55.69 62 CYS C C 1
ATOM 4226 O O . CYS C 1 64 ? -5.922 -88.251 -55.084 1.00 59.25 62 CYS C O 1
ATOM 4229 N N . ASP C 1 65 ? -4.566 -87.864 -56.856 1.00 57.58 63 ASP C N 1
ATOM 4230 C CA . ASP C 1 65 ? -4.511 -89.261 -57.354 1.00 60.51 63 ASP C CA 1
ATOM 4231 C C . ASP C 1 65 ? -3.184 -89.871 -56.904 1.00 62.27 63 ASP C C 1
ATOM 4232 O O . ASP C 1 65 ? -3.142 -91.093 -56.783 1.00 67.72 63 ASP C O 1
ATOM 4237 N N . ARG C 1 66 ? -2.182 -89.046 -56.586 1.00 62.29 64 ARG C N 1
ATOM 4238 C CA . ARG C 1 66 ? -0.818 -89.484 -56.180 1.00 66.79 64 ARG C CA 1
ATOM 4239 C C . ARG C 1 66 ? -0.228 -88.434 -55.233 1.00 64.60 64 ARG C C 1
ATOM 4240 O O . ARG C 1 66 ? -0.311 -87.237 -55.561 1.00 66.37 64 ARG C O 1
ATOM 4248 N N . ASN C 1 67 ? 0.313 -88.860 -54.089 1.00 63.84 65 ASN C N 1
ATOM 4249 C CA . ASN C 1 67 ? 1.077 -88.000 -53.142 1.00 60.07 65 ASN C CA 1
ATOM 4250 C C . ASN C 1 67 ? 2.231 -87.335 -53.912 1.00 58.48 65 ASN C C 1
ATOM 4251 O O . ASN C 1 67 ? 2.999 -88.070 -54.571 1.00 59.41 65 ASN C O 1
ATOM 4256 N N . ILE C 1 68 ? 2.347 -86.002 -53.873 1.00 53.55 66 ILE C N 1
ATOM 4257 C CA . ILE C 1 68 ? 3.447 -85.250 -54.547 1.00 50.54 66 ILE C CA 1
ATOM 4258 C C . ILE C 1 68 ? 3.930 -84.125 -53.635 1.00 47.89 66 ILE C C 1
ATOM 4259 O O . ILE C 1 68 ? 3.125 -83.605 -52.857 1.00 44.27 66 ILE C O 1
ATOM 4264 N N . ALA C 1 69 ? 5.209 -83.772 -53.771 1.00 49.25 67 ALA C N 1
ATOM 4265 C CA . ALA C 1 69 ? 5.856 -82.563 -53.214 1.00 47.04 67 ALA C CA 1
ATOM 4266 C C . ALA C 1 69 ? 6.058 -81.565 -54.354 1.00 46.37 67 ALA C C 1
ATOM 4267 O O . ALA C 1 69 ? 6.570 -81.967 -55.388 1.00 49.68 67 ALA C O 1
ATOM 4269 N N . LEU C 1 70 ? 5.632 -80.321 -54.171 1.00 46.02 68 LEU C N 1
ATOM 4270 C CA . LEU C 1 70 ? 5.913 -79.208 -55.114 1.00 45.43 68 LEU C CA 1
ATOM 4271 C C . LEU C 1 70 ? 7.025 -78.360 -54.501 1.00 44.21 68 LEU C C 1
ATOM 4272 O O . LEU C 1 70 ? 6.775 -77.682 -53.517 1.00 41.00 68 LEU C O 1
ATOM 4277 N N . GLY C 1 71 ? 8.241 -78.492 -55.021 1.00 46.84 69 GLY C N 1
ATOM 4278 C CA . GLY C 1 71 ? 9.415 -77.732 -54.562 1.00 48.41 69 GLY C CA 1
ATOM 4279 C C . GLY C 1 71 ? 9.445 -76.368 -55.220 1.00 47.97 69 GLY C C 1
ATOM 4280 O O . GLY C 1 71 ? 9.707 -76.281 -56.441 1.00 47.72 69 GLY C O 1
ATOM 4281 N N . VAL C 1 72 ? 9.171 -75.333 -54.436 1.00 47.04 70 VAL C N 1
ATOM 4282 C CA . VAL C 1 72 ? 8.858 -73.974 -54.942 1.00 48.96 70 VAL C CA 1
ATOM 4283 C C . VAL C 1 72 ? 9.772 -72.962 -54.247 1.00 49.50 70 VAL C C 1
ATOM 4284 O O . VAL C 1 72 ? 10.008 -73.096 -53.035 1.00 50.13 70 VAL C O 1
ATOM 4288 N N . ASN C 1 73 ? 10.286 -72.000 -55.012 1.00 50.55 71 ASN C N 1
ATOM 4289 C CA . ASN C 1 73 ? 10.875 -70.755 -54.471 1.00 47.18 71 ASN C CA 1
ATOM 4290 C C . ASN C 1 73 ? 9.712 -69.797 -54.218 1.00 43.56 71 ASN C C 1
ATOM 4291 O O . ASN C 1 73 ? 8.973 -69.539 -55.162 1.00 42.88 71 ASN C O 1
ATOM 4296 N N . LEU C 1 74 ? 9.560 -69.288 -53.002 1.00 43.03 72 LEU C N 1
ATOM 4297 C CA . LEU C 1 74 ? 8.376 -68.477 -52.622 1.00 42.80 72 LEU C CA 1
ATOM 4298 C C . LEU C 1 74 ? 8.432 -67.076 -53.247 1.00 43.63 72 LEU C C 1
ATOM 4299 O O . LEU C 1 74 ? 7.354 -66.489 -53.408 1.00 42.26 72 LEU C O 1
ATOM 4304 N N . THR C 1 75 ? 9.610 -66.568 -53.631 1.00 43.36 73 THR C N 1
ATOM 4305 C CA . THR C 1 75 ? 9.707 -65.293 -54.381 1.00 43.66 73 THR C CA 1
ATOM 4306 C C . THR C 1 75 ? 9.129 -65.499 -55.777 1.00 42.72 73 THR C C 1
ATOM 4307 O O . THR C 1 75 ? 8.349 -64.642 -56.209 1.00 44.48 73 THR C O 1
ATOM 4311 N N . SER C 1 76 ? 9.510 -66.584 -56.455 1.00 41.27 74 SER C N 1
ATOM 4312 C CA . SER C 1 76 ? 8.967 -66.981 -57.777 1.00 39.56 74 SER C CA 1
ATOM 4313 C C . SER C 1 76 ? 7.449 -67.141 -57.654 1.00 37.32 74 SER C C 1
ATOM 4314 O O . SER C 1 76 ? 6.720 -66.569 -58.469 1.00 36.35 74 SER C O 1
ATOM 4317 N N . LEU C 1 77 ? 6.991 -67.882 -56.650 1.00 37.53 75 LEU C N 1
ATOM 4318 C CA . LEU C 1 77 ? 5.548 -68.175 -56.464 1.00 38.84 75 LEU C CA 1
ATOM 4319 C C . LEU C 1 77 ? 4.794 -66.858 -56.226 1.00 38.55 75 LEU C C 1
ATOM 4320 O O . LEU C 1 77 ? 3.705 -66.724 -56.786 1.00 39.43 75 LEU C O 1
ATOM 4325 N N . THR C 1 78 ? 5.367 -65.933 -55.445 1.00 39.82 76 THR C N 1
ATOM 4326 C CA . THR C 1 78 ? 4.787 -64.596 -55.120 1.00 42.10 76 THR C CA 1
ATOM 4327 C C . THR C 1 78 ? 4.587 -63.791 -56.410 1.00 42.08 76 THR C C 1
ATOM 4328 O O . THR C 1 78 ? 3.500 -63.216 -56.580 1.00 41.42 76 THR C O 1
ATOM 4332 N N . LYS C 1 79 ? 5.614 -63.745 -57.261 1.00 42.01 77 LYS C N 1
ATOM 4333 C CA . LYS C 1 79 ? 5.582 -63.043 -58.566 1.00 43.66 77 LYS C CA 1
ATOM 4334 C C . LYS C 1 79 ? 4.406 -63.555 -59.396 1.00 41.79 77 LYS C C 1
ATOM 4335 O O . LYS C 1 79 ? 3.804 -62.751 -60.098 1.00 42.78 77 LYS C O 1
ATOM 4341 N N . VAL C 1 80 ? 4.106 -64.852 -59.321 1.00 40.82 78 VAL C N 1
ATOM 4342 C CA . VAL C 1 80 ? 2.996 -65.492 -60.086 1.00 39.70 78 VAL C CA 1
ATOM 4343 C C . VAL C 1 80 ? 1.663 -65.185 -59.397 1.00 37.74 78 VAL C C 1
ATOM 4344 O O . VAL C 1 80 ? 0.700 -64.863 -60.087 1.00 38.02 78 VAL C O 1
ATOM 4348 N N . LEU C 1 81 ? 1.606 -65.289 -58.077 1.00 37.50 79 LEU C N 1
ATOM 4349 C CA . LEU C 1 81 ? 0.361 -65.073 -57.300 1.00 38.74 79 LEU C CA 1
ATOM 4350 C C . LEU C 1 81 ? -0.061 -63.597 -57.335 1.00 43.32 79 LEU C C 1
ATOM 4351 O O . LEU C 1 81 ? -1.272 -63.355 -57.276 1.00 42.66 79 LEU C O 1
ATOM 4356 N N . ARG C 1 82 ? 0.877 -62.654 -57.489 1.00 46.59 80 ARG C N 1
ATOM 4357 C CA . ARG C 1 82 ? 0.567 -61.209 -57.695 1.00 49.66 80 ARG C CA 1
ATOM 4358 C C . ARG C 1 82 ? -0.321 -61.024 -58.929 1.00 48.11 80 ARG C C 1
ATOM 4359 O O . ARG C 1 82 ? -1.143 -60.102 -58.934 1.00 44.81 80 ARG C O 1
ATOM 4367 N N . ALA C 1 83 ? -0.174 -61.887 -59.930 1.00 49.20 81 ALA C N 1
ATOM 4368 C CA . ALA C 1 83 ? -0.954 -61.835 -61.184 1.00 47.67 81 ALA C CA 1
ATOM 4369 C C . ALA C 1 83 ? -2.353 -62.437 -60.973 1.00 44.95 81 ALA C C 1
ATOM 4370 O O . ALA C 1 83 ? -3.094 -62.520 -61.953 1.00 46.18 81 ALA C O 1
ATOM 4372 N N . ALA C 1 84 ? -2.704 -62.852 -59.758 1.00 41.36 82 ALA C N 1
ATOM 4373 C CA . ALA C 1 84 ? -4.076 -63.282 -59.411 1.00 41.86 82 ALA C CA 1
ATOM 4374 C C . ALA C 1 84 ? -4.761 -62.179 -58.592 1.00 41.80 82 ALA C C 1
ATOM 4375 O O . ALA C 1 84 ? -4.180 -61.725 -57.583 1.00 41.90 82 ALA C O 1
ATOM 4377 N N . GLN C 1 85 ? -5.953 -61.774 -59.017 1.00 42.71 83 GLN C N 1
ATOM 4378 C CA . GLN C 1 85 ? -6.877 -60.937 -58.215 1.00 45.35 83 GLN C CA 1
ATOM 4379 C C . GLN C 1 85 ? -7.358 -61.777 -57.025 1.00 45.74 83 GLN C C 1
ATOM 4380 O O . GLN C 1 85 ? -7.538 -62.999 -57.192 1.00 46.91 83 GLN C O 1
ATOM 4386 N N . ASN C 1 86 ? -7.534 -61.147 -55.858 1.00 49.12 84 ASN C N 1
ATOM 4387 C CA . ASN C 1 86 ? -8.090 -61.778 -54.631 1.00 47.14 84 ASN C CA 1
ATOM 4388 C C . ASN C 1 86 ? -9.293 -62.663 -55.001 1.00 48.50 84 ASN C C 1
ATOM 4389 O O . ASN C 1 86 ? -9.349 -63.799 -54.497 1.00 46.55 84 ASN C O 1
ATOM 4394 N N . GLU C 1 87 ? -10.199 -62.176 -55.853 1.00 51.06 85 GLU C N 1
ATOM 4395 C CA . GLU C 1 87 ? -11.519 -62.813 -56.113 1.00 52.12 85 GLU C CA 1
ATOM 4396 C C . GLU C 1 87 ? -11.475 -63.660 -57.397 1.00 49.51 85 GLU C C 1
ATOM 4397 O O . GLU C 1 87 ? -12.540 -64.026 -57.908 1.00 49.04 85 GLU C O 1
ATOM 4403 N N . ASP C 1 88 ? -10.284 -64.009 -57.885 1.00 47.13 86 ASP C N 1
ATOM 4404 C CA . ASP C 1 88 ? -10.122 -64.967 -59.016 1.00 45.64 86 ASP C CA 1
ATOM 4405 C C . ASP C 1 88 ? -10.331 -66.400 -58.511 1.00 43.24 86 ASP C C 1
ATOM 4406 O O . ASP C 1 88 ? -9.914 -66.702 -57.378 1.00 42.69 86 ASP C O 1
ATOM 4411 N N . ILE C 1 89 ? -10.889 -67.270 -59.346 1.00 41.32 87 ILE C N 1
ATOM 4412 C CA . ILE C 1 89 ? -10.912 -68.737 -59.089 1.00 41.23 87 ILE C CA 1
ATOM 4413 C C . ILE C 1 89 ? -9.537 -69.294 -59.474 1.00 39.69 87 ILE C C 1
ATOM 4414 O O . ILE C 1 89 ? -9.121 -69.087 -60.628 1.00 38.96 87 ILE C O 1
ATOM 4419 N N . LEU C 1 90 ? -8.865 -69.952 -58.531 1.00 39.30 88 LEU C N 1
ATOM 4420 C CA . LEU C 1 90 ? -7.480 -70.465 -58.677 1.00 41.81 88 LEU C CA 1
ATOM 4421 C C . LEU C 1 90 ? -7.525 -71.994 -58.778 1.00 43.17 88 LEU C C 1
ATOM 4422 O O . LEU C 1 90 ? -8.122 -72.630 -57.900 1.00 40.20 88 LEU C O 1
ATOM 4427 N N . THR C 1 91 ? -6.904 -72.561 -59.810 1.00 45.65 89 THR C N 1
ATOM 4428 C CA . THR C 1 91 ? -6.740 -74.026 -59.968 1.00 48.41 89 THR C CA 1
ATOM 4429 C C . THR C 1 91 ? -5.240 -74.348 -60.009 1.00 47.27 89 THR C C 1
ATOM 4430 O O . THR C 1 91 ? -4.523 -73.687 -60.784 1.00 45.74 89 THR C O 1
ATOM 4434 N N . LEU C 1 92 ? -4.808 -75.289 -59.157 1.00 45.58 90 LEU C N 1
ATOM 4435 C CA . LEU C 1 92 ? -3.447 -75.886 -59.138 1.00 44.78 90 LEU C CA 1
ATOM 4436 C C . LEU C 1 92 ? -3.531 -77.249 -59.836 1.00 45.71 90 LEU C C 1
ATOM 4437 O O . LEU C 1 92 ? -4.457 -78.019 -59.500 1.00 45.13 90 LEU C O 1
ATOM 4442 N N . LYS C 1 93 ? -2.626 -77.524 -60.781 1.00 45.68 91 LYS C N 1
ATOM 4443 C CA . LYS C 1 93 ? -2.562 -78.820 -61.516 1.00 47.57 91 LYS C CA 1
ATOM 4444 C C . LYS C 1 93 ? -1.100 -79.251 -61.667 1.00 46.56 91 LYS C C 1
ATOM 4445 O O . LYS C 1 93 ? -0.248 -78.378 -61.953 1.00 43.05 91 LYS C O 1
ATOM 4451 N N . ALA C 1 94 ? -0.824 -80.544 -61.482 1.00 45.83 92 ALA C N 1
ATOM 4452 C CA . ALA C 1 94 ? 0.538 -81.119 -61.593 1.00 48.70 92 ALA C CA 1
ATOM 4453 C C . ALA C 1 94 ? 0.455 -82.607 -61.977 1.00 50.71 92 ALA C C 1
ATOM 4454 O O . ALA C 1 94 ? -0.513 -83.253 -61.512 1.00 52.40 92 ALA C O 1
ATOM 4456 N N . GLU C 1 95 ? 1.434 -83.131 -62.723 1.00 52.23 93 GLU C N 1
ATOM 4457 C CA . GLU C 1 95 ? 1.534 -84.576 -63.099 1.00 55.14 93 GLU C CA 1
ATOM 4458 C C . GLU C 1 95 ? 2.298 -85.354 -62.006 1.00 54.36 93 GLU C C 1
ATOM 4459 O O . GLU C 1 95 ? 2.471 -84.778 -60.913 1.00 58.65 93 GLU C O 1
ATOM 4465 N N . PRO C 1 98 ? 6.635 -84.337 -60.817 1.00 68.85 96 PRO C N 1
ATOM 4466 C CA . PRO C 1 98 ? 6.378 -83.168 -61.685 1.00 68.04 96 PRO C CA 1
ATOM 4467 C C . PRO C 1 98 ? 7.495 -82.107 -61.717 1.00 64.73 96 PRO C C 1
ATOM 4468 O O . PRO C 1 98 ? 7.986 -81.725 -60.683 1.00 62.08 96 PRO C O 1
ATOM 4472 N N . ASP C 1 99 ? 7.803 -81.626 -62.920 1.00 65.30 97 ASP C N 1
ATOM 4473 C CA . ASP C 1 99 ? 8.794 -80.561 -63.211 1.00 64.53 97 ASP C CA 1
ATOM 4474 C C . ASP C 1 99 ? 8.150 -79.183 -63.052 1.00 60.47 97 ASP C C 1
ATOM 4475 O O . ASP C 1 99 ? 8.898 -78.207 -62.872 1.00 61.16 97 ASP C O 1
ATOM 4480 N N . VAL C 1 100 ? 6.816 -79.116 -63.151 1.00 55.53 98 VAL C N 1
ATOM 4481 C CA . VAL C 1 100 ? 6.044 -77.849 -63.286 1.00 52.95 98 VAL C CA 1
ATOM 4482 C C . VAL C 1 100 ? 4.777 -77.910 -62.442 1.00 48.68 98 VAL C C 1
ATOM 4483 O O . VAL C 1 100 ? 4.115 -78.942 -62.455 1.00 50.01 98 VAL C O 1
ATOM 4487 N N . LEU C 1 101 ? 4.461 -76.804 -61.773 1.00 47.49 99 LEU C N 1
ATOM 4488 C CA . LEU C 1 101 ? 3.135 -76.511 -61.167 1.00 43.29 99 LEU C CA 1
ATOM 4489 C C . LEU C 1 101 ? 2.366 -75.589 -62.117 1.00 42.22 99 LEU C C 1
ATOM 4490 O O . LEU C 1 101 ? 2.809 -74.467 -62.316 1.00 45.41 99 LEU C O 1
ATOM 4495 N N . ASN C 1 102 ? 1.263 -76.063 -62.683 1.00 41.16 100 ASN C N 1
ATOM 4496 C CA . ASN C 1 102 ? 0.329 -75.271 -63.520 1.00 41.88 100 ASN C CA 1
ATOM 4497 C C . ASN C 1 102 ? -0.631 -74.508 -62.592 1.00 40.15 100 ASN C C 1
ATOM 4498 O O . ASN C 1 102 ? -1.306 -75.162 -61.763 1.00 42.59 100 ASN C O 1
ATOM 4503 N N . LEU C 1 103 ? -0.675 -73.172 -62.690 1.00 39.39 101 LEU C N 1
ATOM 4504 C CA . LEU C 1 103 ? -1.683 -72.312 -62.011 1.00 37.72 101 LEU C CA 1
ATOM 4505 C C . LEU C 1 103 ? -2.581 -71.652 -63.064 1.00 38.26 101 LEU C C 1
ATOM 4506 O O . LEU C 1 103 ? -2.046 -70.996 -63.968 1.00 38.54 101 LEU C O 1
ATOM 4511 N N . VAL C 1 104 ? -3.898 -71.821 -62.923 1.00 39.44 102 VAL C N 1
ATOM 4512 C CA . VAL C 1 104 ? -4.941 -71.140 -63.744 1.00 39.55 102 VAL C CA 1
ATOM 4513 C C . VAL C 1 104 ? -5.710 -70.170 -62.837 1.00 37.81 102 VAL C C 1
ATOM 4514 O O . VAL C 1 104 ? -6.140 -70.590 -61.751 1.00 36.13 102 VAL C O 1
ATOM 4518 N N . PHE C 1 105 ? -5.807 -68.901 -63.245 1.00 38.46 103 PHE C N 1
ATOM 4519 C CA . PHE C 1 105 ? -6.581 -67.843 -62.549 1.00 39.47 103 PHE C CA 1
ATOM 4520 C C . PHE C 1 105 ? -7.722 -67.390 -63.464 1.00 40.86 103 PHE C C 1
ATOM 4521 O O . PHE C 1 105 ? -7.452 -66.841 -64.551 1.00 41.52 103 PHE C O 1
ATOM 4529 N N . GLU C 1 106 ? -8.967 -67.623 -63.035 1.00 41.29 104 GLU C N 1
ATOM 4530 C CA . GLU C 1 106 ? -10.200 -67.209 -63.756 1.00 43.34 104 GLU C CA 1
ATOM 4531 C C . GLU C 1 106 ? -10.873 -66.054 -63.016 1.00 42.45 104 GLU C C 1
ATOM 4532 O O . GLU C 1 106 ? -11.132 -66.208 -61.821 1.00 39.48 104 GLU C O 1
ATOM 4538 N N . SER C 1 107 ? -11.152 -64.956 -63.731 1.00 46.17 105 SER C N 1
ATOM 4539 C CA . SER C 1 107 ? -11.880 -63.746 -63.253 1.00 50.97 105 SER C CA 1
ATOM 4540 C C . SER C 1 107 ? -13.156 -64.144 -62.493 1.00 51.15 105 SER C C 1
ATOM 4541 O O . SER C 1 107 ? -13.859 -65.041 -63.017 1.00 55.18 105 SER C O 1
ATOM 4544 N N . GLU C 1 109 ? -15.482 -61.797 -62.415 1.00 67.04 107 GLU C N 1
ATOM 4545 C CA . GLU C 1 109 ? -16.239 -60.828 -63.251 1.00 70.95 107 GLU C CA 1
ATOM 4546 C C . GLU C 1 109 ? -16.241 -61.305 -64.724 1.00 78.09 107 GLU C C 1
ATOM 4547 O O . GLU C 1 109 ? -17.264 -61.882 -65.145 1.00 80.62 107 GLU C O 1
ATOM 4549 N N . THR C 1 110 ? -15.149 -61.108 -65.479 1.00 82.54 108 THR C N 1
ATOM 4550 C CA . THR C 1 110 ? -15.085 -61.293 -66.965 1.00 79.98 108 THR C CA 1
ATOM 4551 C C . THR C 1 110 ? -14.847 -62.773 -67.322 1.00 76.83 108 THR C C 1
ATOM 4552 O O . THR C 1 110 ? -15.037 -63.639 -66.439 1.00 73.20 108 THR C O 1
ATOM 4556 N N . ASP C 1 111 ? -14.454 -63.046 -68.577 1.00 77.89 109 ASP C N 1
ATOM 4557 C CA . ASP C 1 111 ? -14.152 -64.386 -69.144 1.00 76.05 109 ASP C CA 1
ATOM 4558 C C . ASP C 1 111 ? -12.630 -64.620 -69.132 1.00 70.62 109 ASP C C 1
ATOM 4559 O O . ASP C 1 111 ? -12.229 -65.711 -69.598 1.00 73.62 109 ASP C O 1
ATOM 4564 N N . ARG C 1 112 ? -11.854 -63.641 -68.627 1.00 61.59 110 ARG C N 1
ATOM 4565 C CA . ARG C 1 112 ? -10.365 -63.644 -68.583 1.00 56.86 110 ARG C CA 1
ATOM 4566 C C . ARG C 1 112 ? -9.825 -64.908 -67.892 1.00 52.30 110 ARG C C 1
ATOM 4567 O O . ARG C 1 112 ? -10.313 -65.239 -66.793 1.00 46.04 110 ARG C O 1
ATOM 4575 N N . ILE C 1 113 ? -8.847 -65.578 -68.518 1.00 51.53 111 ILE C N 1
ATOM 4576 C CA . ILE C 1 113 ? -8.118 -66.764 -67.958 1.00 47.74 111 ILE C CA 1
ATOM 4577 C C . ILE C 1 113 ? -6.616 -66.458 -67.965 1.00 44.16 111 ILE C C 1
ATOM 4578 O O . ILE C 1 113 ? -6.097 -66.196 -69.044 1.00 44.88 111 ILE C O 1
ATOM 4583 N N . SER C 1 114 ? -5.989 -66.460 -66.796 1.00 40.84 112 SER C N 1
ATOM 4584 C CA . SER C 1 114 ? -4.525 -66.396 -66.588 1.00 40.37 112 SER C CA 1
ATOM 4585 C C . SER C 1 114 ? -3.997 -67.819 -66.379 1.00 38.81 112 SER C C 1
ATOM 4586 O O . SER C 1 114 ? -4.578 -68.542 -65.558 1.00 35.78 112 SER C O 1
ATOM 4589 N N . GLU C 1 115 ? -2.910 -68.168 -67.063 1.00 40.11 113 GLU C N 1
ATOM 4590 C CA . GLU C 1 115 ? -2.276 -69.507 -67.005 1.00 41.20 113 GLU C CA 1
ATOM 4591 C C . GLU C 1 115 ? -0.770 -69.344 -66.792 1.00 40.01 113 GLU C C 1
ATOM 4592 O O . GLU C 1 115 ? -0.119 -68.690 -67.599 1.00 40.33 113 GLU C O 1
ATOM 4598 N N . TYR C 1 116 ? -0.238 -69.930 -65.726 1.00 39.92 114 TYR C N 1
ATOM 4599 C CA . TYR C 1 116 ? 1.207 -69.917 -65.388 1.00 40.62 114 TYR C CA 1
ATOM 4600 C C . TYR C 1 116 ? 1.695 -71.353 -65.215 1.00 41.66 114 TYR C C 1
ATOM 4601 O O . TYR C 1 116 ? 0.960 -72.201 -64.674 1.00 39.54 114 TYR C O 1
ATOM 4610 N N . ASP C 1 117 ? 2.889 -71.627 -65.752 1.00 46.03 115 ASP C N 1
ATOM 4611 C CA . ASP C 1 117 ? 3.672 -72.865 -65.504 1.00 46.06 115 ASP C CA 1
ATOM 4612 C C . ASP C 1 117 ? 4.914 -72.457 -64.732 1.00 45.09 115 ASP C C 1
ATOM 4613 O O . ASP C 1 117 ? 5.803 -71.844 -65.339 1.00 46.00 115 ASP C O 1
ATOM 4618 N N . LEU C 1 118 ? 4.940 -72.770 -63.441 1.00 43.72 116 LEU C N 1
ATOM 4619 C CA . LEU C 1 118 ? 6.057 -72.444 -62.522 1.00 44.64 116 LEU C CA 1
ATOM 4620 C C . LEU C 1 118 ? 7.045 -73.618 -62.495 1.00 45.30 116 LEU C C 1
ATOM 4621 O O . LEU C 1 118 ? 6.611 -74.725 -62.124 1.00 45.61 116 LEU C O 1
ATOM 4626 N N . LYS C 1 119 ? 8.291 -73.405 -62.921 1.00 46.42 117 LYS C N 1
ATOM 4627 C CA . LYS C 1 119 ? 9.392 -74.405 -62.823 1.00 48.17 117 LYS C CA 1
ATOM 4628 C C . LYS C 1 119 ? 9.565 -74.802 -61.361 1.00 47.50 117 LYS C C 1
ATOM 4629 O O . LYS C 1 119 ? 9.763 -73.882 -60.537 1.00 46.95 117 LYS C O 1
ATOM 4635 N N . LEU C 1 120 ? 9.464 -76.096 -61.058 1.00 47.85 118 LEU C N 1
ATOM 4636 C CA . LEU C 1 120 ? 9.703 -76.640 -59.693 1.00 49.22 118 LEU C CA 1
ATOM 4637 C C . LEU C 1 120 ? 11.183 -77.005 -59.534 1.00 52.83 118 LEU C C 1
ATOM 4638 O O . LEU C 1 120 ? 11.872 -77.160 -60.555 1.00 53.86 118 LEU C O 1
ATOM 4643 N N . MET C 1 121 ? 11.651 -77.100 -58.286 1.00 57.47 119 MET C N 1
ATOM 4644 C CA . MET C 1 121 ? 13.009 -77.596 -57.929 1.00 66.24 119 MET C CA 1
ATOM 4645 C C . MET C 1 121 ? 12.860 -78.827 -57.024 1.00 67.05 119 MET C C 1
ATOM 4646 O O . MET C 1 121 ? 11.872 -78.886 -56.267 1.00 64.21 119 MET C O 1
ATOM 4651 N N . ASP C 1 122 ? 13.801 -79.768 -57.105 1.00 72.49 120 ASP C N 1
ATOM 4652 C CA . ASP C 1 122 ? 13.944 -80.869 -56.114 1.00 74.39 120 ASP C CA 1
ATOM 4653 C C . ASP C 1 122 ? 14.427 -80.219 -54.812 1.00 74.97 120 ASP C C 1
ATOM 4654 O O . ASP C 1 122 ? 15.423 -79.487 -54.855 1.00 75.97 120 ASP C O 1
ATOM 4659 N N . ILE C 1 123 ? 13.672 -80.393 -53.726 1.00 76.80 121 ILE C N 1
ATOM 4660 C CA . ILE C 1 123 ? 13.994 -79.888 -52.359 1.00 77.45 121 ILE C CA 1
ATOM 4661 C C . ILE C 1 123 ? 13.786 -81.047 -51.378 1.00 78.91 121 ILE C C 1
ATOM 4662 O O . ILE C 1 123 ? 12.650 -81.556 -51.334 1.00 77.45 121 ILE C O 1
ATOM 4667 N N . ASP C 1 124 ? 14.836 -81.465 -50.661 1.00 81.30 122 ASP C N 1
ATOM 4668 C CA . ASP C 1 124 ? 14.797 -82.643 -49.751 1.00 82.79 122 ASP C CA 1
ATOM 4669 C C . ASP C 1 124 ? 13.947 -82.272 -48.531 1.00 82.99 122 ASP C C 1
ATOM 4670 O O . ASP C 1 124 ? 14.291 -81.324 -47.840 1.00 91.17 122 ASP C O 1
ATOM 4675 N N . GLN C 1 125 ? 12.832 -82.970 -48.304 1.00 85.15 123 GLN C N 1
ATOM 4676 C CA . GLN C 1 125 ? 11.948 -82.775 -47.120 1.00 81.66 123 GLN C CA 1
ATOM 4677 C C . GLN C 1 125 ? 12.705 -83.312 -45.902 1.00 87.54 123 GLN C C 1
ATOM 4678 O O . GLN C 1 125 ? 13.284 -84.401 -46.018 1.00 94.24 123 GLN C O 1
ATOM 4680 N N . GLU C 1 126 ? 12.731 -82.579 -44.782 1.00 91.77 124 GLU C N 1
ATOM 4681 C CA . GLU C 1 126 ? 13.388 -83.017 -43.514 1.00 96.91 124 GLU C CA 1
ATOM 4682 C C . GLU C 1 126 ? 12.308 -83.435 -42.502 1.00 95.46 124 GLU C C 1
ATOM 4683 O O . GLU C 1 126 ? 12.528 -83.185 -41.288 1.00 100.26 124 GLU C O 1
ATOM 4685 N N . HIS C 1 127 ? 11.209 -84.063 -42.955 1.00 93.02 125 HIS C N 1
ATOM 4686 C CA . HIS C 1 127 ? 9.976 -84.335 -42.147 1.00 91.85 125 HIS C CA 1
ATOM 4687 C C . HIS C 1 127 ? 10.344 -84.922 -40.779 1.00 93.06 125 HIS C C 1
ATOM 4688 O O . HIS C 1 127 ? 9.979 -84.284 -39.787 1.00 91.34 125 HIS C O 1
ATOM 4695 N N . THR C 1 133 ? 1.055 -81.594 -27.490 1.00 76.39 131 THR C N 1
ATOM 4696 C CA . THR C 1 133 ? 1.546 -80.810 -26.328 1.00 77.58 131 THR C CA 1
ATOM 4697 C C . THR C 1 133 ? 0.359 -80.194 -25.578 1.00 79.71 131 THR C C 1
ATOM 4698 O O . THR C 1 133 ? -0.416 -79.442 -26.207 1.00 84.98 131 THR C O 1
ATOM 4700 N N . GLU C 1 134 ? 0.233 -80.488 -24.282 1.00 80.36 132 GLU C N 1
ATOM 4701 C CA . GLU C 1 134 ? -0.676 -79.786 -23.343 1.00 77.37 132 GLU C CA 1
ATOM 4702 C C . GLU C 1 134 ? 0.079 -78.568 -22.813 1.00 74.63 132 GLU C C 1
ATOM 4703 O O . GLU C 1 134 ? 0.827 -78.726 -21.830 1.00 83.24 132 GLU C O 1
ATOM 4705 N N . TYR C 1 135 ? -0.086 -77.412 -23.462 1.00 64.62 133 TYR C N 1
ATOM 4706 C CA . TYR C 1 135 ? 0.623 -76.150 -23.136 1.00 63.29 133 TYR C CA 1
ATOM 4707 C C . TYR C 1 135 ? 0.276 -75.694 -21.713 1.00 64.34 133 TYR C C 1
ATOM 4708 O O . TYR C 1 135 ? -0.778 -76.074 -21.190 1.00 68.50 133 TYR C O 1
ATOM 4717 N N . ALA C 1 136 ? 1.160 -74.917 -21.093 1.00 64.62 134 ALA C N 1
ATOM 4718 C CA . ALA C 1 136 ? 0.955 -74.317 -19.751 1.00 66.14 134 ALA C CA 1
ATOM 4719 C C . ALA C 1 136 ? -0.108 -73.208 -19.826 1.00 64.56 134 ALA C C 1
ATOM 4720 O O . ALA C 1 136 ? -0.943 -73.126 -18.911 1.00 65.17 134 ALA C O 1
ATOM 4722 N N . ALA C 1 137 ? -0.072 -72.378 -20.877 1.00 62.02 135 ALA C N 1
ATOM 4723 C CA . ALA C 1 137 ? -1.021 -71.260 -21.109 1.00 61.46 135 ALA C CA 1
ATOM 4724 C C . ALA C 1 137 ? -1.369 -71.170 -22.595 1.00 58.88 135 ALA C C 1
ATOM 4725 O O . ALA C 1 137 ? -0.452 -71.347 -23.411 1.00 61.87 135 ALA C O 1
ATOM 4727 N N . THR C 1 138 ? -2.628 -70.894 -22.934 1.00 58.80 136 THR C N 1
ATOM 4728 C CA . THR C 1 138 ? -2.999 -70.375 -24.275 1.00 57.04 136 THR C CA 1
ATOM 4729 C C . THR C 1 138 ? -3.722 -69.037 -24.102 1.00 55.74 136 THR C C 1
ATOM 4730 O O . THR C 1 138 ? -4.563 -68.934 -23.192 1.00 56.51 136 THR C O 1
ATOM 4734 N N . ILE C 1 139 ? -3.364 -68.058 -24.933 1.00 54.08 137 ILE C N 1
ATOM 4735 C CA . ILE C 1 139 ? -4.036 -66.735 -25.040 1.00 53.76 137 ILE C CA 1
ATOM 4736 C C . ILE C 1 139 ? -4.665 -66.657 -26.428 1.00 48.69 137 ILE C C 1
ATOM 4737 O O . ILE C 1 139 ? -3.911 -66.701 -27.404 1.00 45.47 137 ILE C O 1
ATOM 4742 N N . THR C 1 140 ? -5.989 -66.537 -26.509 1.00 48.14 138 THR C N 1
ATOM 4743 C CA . THR C 1 140 ? -6.671 -66.091 -27.746 1.00 48.63 138 THR C CA 1
ATOM 4744 C C . THR C 1 140 ? -6.874 -64.572 -27.674 1.00 49.82 138 THR C C 1
ATOM 4745 O O . THR C 1 140 ? -7.347 -64.082 -26.632 1.00 52.47 138 THR C O 1
ATOM 4749 N N . MET C 1 141 ? -6.501 -63.859 -28.733 1.00 46.70 139 MET C N 1
ATOM 4750 C CA . MET C 1 141 ? -6.605 -62.375 -28.813 1.00 47.02 139 MET C CA 1
ATOM 4751 C C . MET C 1 141 ? -6.722 -61.969 -30.284 1.00 45.66 139 MET C C 1
ATOM 4752 O O . MET C 1 141 ? -6.409 -62.764 -31.176 1.00 40.22 139 MET C O 1
ATOM 4757 N N . PRO C 1 142 ? -7.218 -60.740 -30.563 1.00 46.34 140 PRO C N 1
ATOM 4758 C CA . PRO C 1 142 ? -7.284 -60.224 -31.928 1.00 46.33 140 PRO C CA 1
ATOM 4759 C C . PRO C 1 142 ? -5.882 -60.190 -32.555 1.00 44.84 140 PRO C C 1
ATOM 4760 O O . PRO C 1 142 ? -4.935 -59.836 -31.860 1.00 43.25 140 PRO C O 1
ATOM 4764 N N . SER C 1 143 ? -5.782 -60.591 -33.825 1.00 44.09 141 SER C N 1
ATOM 4765 C CA . SER C 1 143 ? -4.523 -60.698 -34.602 1.00 44.76 141 SER C CA 1
ATOM 4766 C C . SER C 1 143 ? -3.797 -59.366 -34.596 1.00 45.62 141 SER C C 1
ATOM 4767 O O . SER C 1 143 ? -2.561 -59.361 -34.421 1.00 49.76 141 SER C O 1
ATOM 4770 N N . ASN C 1 144 ? -4.567 -58.301 -34.827 1.00 49.33 142 ASN C N 1
ATOM 4771 C CA . ASN C 1 144 ? -4.092 -56.905 -34.974 1.00 49.59 142 ASN C CA 1
ATOM 4772 C C . ASN C 1 144 ? -3.554 -56.426 -33.626 1.00 50.92 142 ASN C C 1
ATOM 4773 O O . ASN C 1 144 ? -2.603 -55.611 -33.638 1.00 50.93 142 ASN C O 1
ATOM 4778 N N . GLU C 1 145 ? -4.110 -56.913 -32.509 1.00 46.80 143 GLU C N 1
ATOM 4779 C CA . GLU C 1 145 ? -3.594 -56.553 -31.169 1.00 51.92 143 GLU C CA 1
ATOM 4780 C C . GLU C 1 145 ? -2.178 -57.128 -31.065 1.00 50.04 143 GLU C C 1
ATOM 4781 O O . GLU C 1 145 ? -1.250 -56.367 -30.719 1.00 55.37 143 GLU C O 1
ATOM 4787 N N . PHE C 1 146 ? -1.987 -58.389 -31.444 1.00 46.40 144 PHE C N 1
ATOM 4788 C CA . PHE C 1 146 ? -0.655 -59.048 -31.389 1.00 46.15 144 PHE C CA 1
ATOM 4789 C C . PHE C 1 146 ? 0.327 -58.332 -32.328 1.00 44.75 144 PHE C C 1
ATOM 4790 O O . PHE C 1 146 ? 1.517 -58.163 -31.948 1.00 44.58 144 PHE C O 1
ATOM 4798 N N . LYS C 1 147 ? -0.126 -57.929 -33.515 1.00 43.62 145 LYS C N 1
ATOM 4799 C CA . LYS C 1 147 ? 0.721 -57.179 -34.483 1.00 46.84 145 LYS C CA 1
ATOM 4800 C C . LYS C 1 147 ? 1.148 -55.834 -33.878 1.00 46.33 145 LYS C C 1
ATOM 4801 O O . LYS C 1 147 ? 2.339 -55.500 -33.929 1.00 45.16 145 LYS C O 1
ATOM 4807 N N . ARG C 1 148 ? 0.192 -55.086 -33.337 1.00 48.79 146 ARG C N 1
ATOM 4808 C CA . ARG C 1 148 ? 0.423 -53.758 -32.709 1.00 53.50 146 ARG C CA 1
ATOM 4809 C C . ARG C 1 148 ? 1.492 -53.891 -31.618 1.00 50.86 146 ARG C C 1
ATOM 4810 O O . ARG C 1 148 ? 2.477 -53.149 -31.680 1.00 48.07 146 ARG C O 1
ATOM 4818 N N . ILE C 1 149 ? 1.324 -54.851 -30.699 1.00 49.61 147 ILE C N 1
ATOM 4819 C CA . ILE C 1 149 ? 2.220 -55.050 -29.522 1.00 50.48 147 ILE C CA 1
ATOM 4820 C C . ILE C 1 149 ? 3.636 -55.400 -29.999 1.00 50.49 147 ILE C C 1
ATOM 4821 O O . ILE C 1 149 ? 4.585 -54.734 -29.560 1.00 57.06 147 ILE C O 1
ATOM 4826 N N . THR C 1 150 ? 3.798 -56.394 -30.873 1.00 47.17 148 THR C N 1
ATOM 4827 C CA . THR C 1 150 ? 5.138 -56.882 -31.298 1.00 46.28 148 THR C CA 1
ATOM 4828 C C . THR C 1 150 ? 5.868 -55.783 -32.089 1.00 44.32 148 THR C C 1
ATOM 4829 O O . THR C 1 150 ? 7.062 -55.550 -31.812 1.00 45.20 148 THR C O 1
ATOM 4833 N N . THR C 1 151 ? 5.177 -55.113 -33.012 1.00 41.60 149 THR C N 1
ATOM 4834 C CA . THR C 1 151 ? 5.710 -53.979 -33.816 1.00 41.60 149 THR C CA 1
ATOM 4835 C C . THR C 1 151 ? 6.142 -52.834 -32.892 1.00 43.32 149 THR C C 1
ATOM 4836 O O . THR C 1 151 ? 7.228 -52.298 -33.078 1.00 43.59 149 THR C O 1
ATOM 4840 N N . ASP C 1 152 ? 5.301 -52.474 -31.926 1.00 45.16 150 ASP C N 1
ATOM 4841 C CA . ASP C 1 152 ? 5.553 -51.326 -31.024 1.00 48.36 150 ASP C CA 1
ATOM 4842 C C . ASP C 1 152 ? 6.801 -51.634 -30.180 1.00 50.71 150 ASP C C 1
ATOM 4843 O O . ASP C 1 152 ? 7.713 -50.779 -30.157 1.00 51.13 150 ASP C O 1
ATOM 4848 N N . LEU C 1 153 ? 6.861 -52.802 -29.527 1.00 51.03 151 LEU C N 1
ATOM 4849 C CA . LEU C 1 153 ? 7.990 -53.165 -28.621 1.00 52.35 151 LEU C CA 1
ATOM 4850 C C . LEU C 1 153 ? 9.288 -53.361 -29.417 1.00 52.50 151 LEU C C 1
ATOM 4851 O O . LEU C 1 153 ? 10.377 -53.066 -28.873 1.00 52.16 151 LEU C O 1
ATOM 4856 N N . MET C 1 154 ? 9.193 -53.803 -30.669 1.00 52.08 152 MET C N 1
ATOM 4857 C CA . MET C 1 154 ? 10.386 -54.014 -31.524 1.00 54.32 152 MET C CA 1
ATOM 4858 C C . MET C 1 154 ? 11.111 -52.684 -31.768 1.00 56.76 152 MET C C 1
ATOM 4859 O O . MET C 1 154 ? 12.325 -52.730 -32.043 1.00 60.05 152 MET C O 1
ATOM 4864 N N . ALA C 1 155 ? 10.423 -51.540 -31.669 1.00 56.15 153 ALA C N 1
ATOM 4865 C CA . ALA C 1 155 ? 11.022 -50.200 -31.873 1.00 57.35 153 ALA C CA 1
ATOM 4866 C C . ALA C 1 155 ? 12.090 -49.940 -30.811 1.00 59.04 153 ALA C C 1
ATOM 4867 O O . ALA C 1 155 ? 12.978 -49.123 -31.086 1.00 63.27 153 ALA C O 1
ATOM 4869 N N . MET C 1 156 ? 11.998 -50.603 -29.655 1.00 59.02 154 MET C N 1
ATOM 4870 C CA . MET C 1 156 ? 12.845 -50.300 -28.481 1.00 61.68 154 MET C CA 1
ATOM 4871 C C . MET C 1 156 ? 13.527 -51.537 -27.896 1.00 59.10 154 MET C C 1
ATOM 4872 O O . MET C 1 156 ? 14.185 -51.386 -26.879 1.00 60.75 154 MET C O 1
ATOM 4877 N N . SER C 1 157 ? 13.350 -52.724 -28.461 1.00 56.94 155 SER C N 1
ATOM 4878 C CA . SER C 1 157 ? 13.958 -53.970 -27.924 1.00 56.88 155 SER C CA 1
ATOM 4879 C C . SER C 1 157 ? 13.962 -55.078 -28.985 1.00 56.94 155 SER C C 1
ATOM 4880 O O . SER C 1 157 ? 13.074 -55.064 -29.867 1.00 51.79 155 SER C O 1
ATOM 4883 N N . GLU C 1 158 ? 14.943 -55.981 -28.873 1.00 60.84 156 GLU C N 1
ATOM 4884 C CA . GLU C 1 158 ? 15.109 -57.197 -29.709 1.00 61.00 156 GLU C CA 1
ATOM 4885 C C . GLU C 1 158 ? 14.262 -58.331 -29.118 1.00 56.90 156 GLU C C 1
ATOM 4886 O O . GLU C 1 158 ? 13.930 -59.246 -29.876 1.00 55.39 156 GLU C O 1
ATOM 4892 N N . SER C 1 159 ? 13.906 -58.234 -27.834 1.00 57.24 157 SER C N 1
ATOM 4893 C CA . SER C 1 159 ? 13.307 -59.318 -27.012 1.00 58.18 157 SER C CA 1
ATOM 4894 C C . SER C 1 159 ? 12.041 -58.841 -26.299 1.00 56.12 157 SER C C 1
ATOM 4895 O O . SER C 1 159 ? 11.994 -57.675 -25.862 1.00 57.36 157 SER C O 1
ATOM 4898 N N . VAL C 1 160 ? 11.081 -59.750 -26.160 1.00 55.28 158 VAL C N 1
ATOM 4899 C CA . VAL C 1 160 ? 9.849 -59.562 -25.349 1.00 55.57 158 VAL C CA 1
ATOM 4900 C C . VAL C 1 160 ? 9.714 -60.758 -24.399 1.00 58.51 158 VAL C C 1
ATOM 4901 O O . VAL C 1 160 ? 9.917 -61.913 -24.846 1.00 59.93 158 VAL C O 1
ATOM 4905 N N . THR C 1 161 ? 9.400 -60.478 -23.135 1.00 59.43 159 THR C N 1
ATOM 4906 C CA . THR C 1 161 ? 8.979 -61.494 -22.153 1.00 60.39 159 THR C CA 1
ATOM 4907 C C . THR C 1 161 ? 7.455 -61.539 -22.157 1.00 61.49 159 THR C C 1
ATOM 4908 O O . THR C 1 161 ? 6.820 -60.471 -22.133 1.00 55.51 159 THR C O 1
ATOM 4912 N N . ILE C 1 162 ? 6.917 -62.755 -22.228 1.00 65.66 160 ILE C N 1
ATOM 4913 C CA . ILE C 1 162 ? 5.460 -63.037 -22.185 1.00 67.55 160 ILE C CA 1
ATOM 4914 C C . ILE C 1 162 ? 5.191 -63.750 -20.862 1.00 70.87 160 ILE C C 1
ATOM 4915 O O . ILE C 1 162 ? 5.736 -64.852 -20.661 1.00 69.89 160 ILE C O 1
ATOM 4920 N N . GLU C 1 163 ? 4.460 -63.065 -19.976 1.00 70.96 161 GLU C N 1
ATOM 4921 C CA . GLU C 1 163 ? 3.996 -63.531 -18.642 1.00 71.38 161 GLU C CA 1
ATOM 4922 C C . GLU C 1 163 ? 2.481 -63.756 -18.711 1.00 70.01 161 GLU C C 1
ATOM 4923 O O . GLU C 1 163 ? 1.790 -62.845 -19.209 1.00 67.87 161 GLU C O 1
ATOM 4929 N N . ALA C 1 164 ? 1.992 -64.896 -18.213 1.00 69.06 162 ALA C N 1
ATOM 4930 C CA . ALA C 1 164 ? 0.561 -65.276 -18.173 1.00 68.21 162 ALA C CA 1
ATOM 4931 C C . ALA C 1 164 ? 0.160 -65.682 -16.740 1.00 69.62 162 ALA C C 1
ATOM 4932 O O . ALA C 1 164 ? 0.983 -66.299 -16.047 1.00 70.13 162 ALA C O 1
ATOM 4934 N N . ASN C 1 165 ? -1.070 -65.347 -16.330 1.00 69.78 163 ASN C N 1
ATOM 4935 C CA . ASN C 1 165 ? -1.805 -65.936 -15.172 1.00 71.47 163 ASN C CA 1
ATOM 4936 C C . ASN C 1 165 ? -3.302 -66.003 -15.519 1.00 68.89 163 ASN C C 1
ATOM 4937 O O . ASN C 1 165 ? -3.629 -65.685 -16.679 1.00 65.75 163 ASN C O 1
ATOM 4942 N N . GLY C 1 168 ? -4.770 -62.339 -16.759 1.00 70.51 166 GLY C N 1
ATOM 4943 C CA . GLY C 1 168 ? -4.292 -61.658 -17.979 1.00 73.82 166 GLY C CA 1
ATOM 4944 C C . GLY C 1 168 ? -2.868 -62.016 -18.381 1.00 73.70 166 GLY C C 1
ATOM 4945 O O . GLY C 1 168 ? -2.297 -62.940 -17.778 1.00 77.47 166 GLY C O 1
ATOM 4946 N N . VAL C 1 169 ? -2.331 -61.293 -19.375 1.00 68.67 167 VAL C N 1
ATOM 4947 C CA . VAL C 1 169 ? -0.996 -61.540 -20.000 1.00 68.83 167 VAL C CA 1
ATOM 4948 C C . VAL C 1 169 ? -0.258 -60.203 -20.112 1.00 67.74 167 VAL C C 1
ATOM 4949 O O . VAL C 1 169 ? -0.893 -59.183 -20.504 1.00 62.47 167 VAL C O 1
ATOM 4953 N N . LYS C 1 170 ? 1.043 -60.200 -19.796 1.00 66.92 168 LYS C N 1
ATOM 4954 C CA . LYS C 1 170 ? 1.906 -59.004 -19.898 1.00 66.63 168 LYS C CA 1
ATOM 4955 C C . LYS C 1 170 ? 3.048 -59.297 -20.870 1.00 64.80 168 LYS C C 1
ATOM 4956 O O . LYS C 1 170 ? 3.709 -60.347 -20.704 1.00 69.30 168 LYS C O 1
ATOM 4962 N N . PHE C 1 171 ? 3.201 -58.432 -21.879 1.00 57.89 169 PHE C N 1
ATOM 4963 C CA . PHE C 1 171 ? 4.359 -58.369 -22.798 1.00 58.07 169 PHE C CA 1
ATOM 4964 C C . PHE C 1 171 ? 5.232 -57.198 -22.329 1.00 59.64 169 PHE C C 1
ATOM 4965 O O . PHE C 1 171 ? 4.741 -56.076 -22.184 1.00 56.18 169 PHE C O 1
ATOM 4973 N N . SER C 1 172 ? 6.496 -57.455 -22.045 1.00 59.44 170 SER C N 1
ATOM 4974 C CA . SER C 1 172 ? 7.416 -56.434 -21.506 1.00 60.64 170 SER C CA 1
ATOM 4975 C C . SER C 1 172 ? 8.793 -56.638 -22.126 1.00 61.15 170 SER C C 1
ATOM 4976 O O . SER C 1 172 ? 9.097 -57.740 -22.604 1.00 59.51 170 SER C O 1
ATOM 4979 N N . CYS C 1 173 ? 9.576 -55.579 -22.132 1.00 63.12 171 CYS C N 1
ATOM 4980 C CA . CYS C 1 173 ? 10.879 -55.514 -22.824 1.00 64.99 171 CYS C CA 1
ATOM 4981 C C . CYS C 1 173 ? 11.697 -54.446 -22.109 1.00 65.62 171 CYS C C 1
ATOM 4982 O O . CYS C 1 173 ? 11.110 -53.667 -21.351 1.00 64.11 171 CYS C O 1
ATOM 4985 N N . GLN C 1 174 ? 13.002 -54.434 -22.305 1.00 68.49 172 GLN C N 1
ATOM 4986 C CA . GLN C 1 174 ? 13.836 -53.280 -21.898 1.00 70.03 172 GLN C CA 1
ATOM 4987 C C . GLN C 1 174 ? 14.906 -53.099 -22.967 1.00 66.41 172 GLN C C 1
ATOM 4988 O O . GLN C 1 174 ? 15.188 -54.069 -23.704 1.00 63.39 172 GLN C O 1
ATOM 4994 N N . GLY C 1 175 ? 15.393 -51.875 -23.108 1.00 64.93 173 GLY C N 1
ATOM 4995 C CA . GLY C 1 175 ? 16.299 -51.504 -24.201 1.00 64.12 173 GLY C CA 1
ATOM 4996 C C . GLY C 1 175 ? 16.999 -50.217 -23.869 1.00 66.66 173 GLY C C 1
ATOM 4997 O O . GLY C 1 175 ? 16.939 -49.834 -22.689 1.00 67.08 173 GLY C O 1
ATOM 4998 N N . ASP C 1 176 ? 17.611 -49.587 -24.865 1.00 67.06 174 ASP C N 1
ATOM 4999 C CA . ASP C 1 176 ? 18.562 -48.462 -24.657 1.00 70.73 174 ASP C CA 1
ATOM 5000 C C . ASP C 1 176 ? 17.777 -47.262 -24.088 1.00 69.21 174 ASP C C 1
ATOM 5001 O O . ASP C 1 176 ? 18.275 -46.615 -23.159 1.00 69.40 174 ASP C O 1
ATOM 5006 N N . ILE C 1 177 ? 16.548 -47.027 -24.559 1.00 66.26 175 ILE C N 1
ATOM 5007 C CA . ILE C 1 177 ? 15.709 -45.841 -24.187 1.00 65.32 175 ILE C CA 1
ATOM 5008 C C . ILE C 1 177 ? 14.945 -46.100 -22.870 1.00 64.20 175 ILE C C 1
ATOM 5009 O O . ILE C 1 177 ? 14.518 -45.098 -22.268 1.00 64.47 175 ILE C O 1
ATOM 5014 N N . GLY C 1 178 ? 14.794 -47.351 -22.418 1.00 62.44 176 GLY C N 1
ATOM 5015 C CA . GLY C 1 178 ? 14.143 -47.673 -21.127 1.00 62.57 176 GLY C CA 1
ATOM 5016 C C . GLY C 1 178 ? 13.317 -48.947 -21.181 1.00 60.52 176 GLY C C 1
ATOM 5017 O O . GLY C 1 178 ? 13.664 -49.838 -21.959 1.00 60.30 176 GLY C O 1
ATOM 5018 N N . ASN C 1 179 ? 12.266 -49.054 -20.368 1.00 60.58 177 ASN C N 1
ATOM 5019 C CA . ASN C 1 179 ? 11.407 -50.274 -20.247 1.00 58.50 177 ASN C CA 1
ATOM 5020 C C . ASN C 1 179 ? 10.011 -50.013 -20.810 1.00 57.22 177 ASN C C 1
ATOM 5021 O O . ASN C 1 179 ? 9.518 -48.868 -20.698 1.00 56.77 177 ASN C O 1
ATOM 5026 N N . GLY C 1 180 ? 9.398 -51.059 -21.376 1.00 56.66 178 GLY C N 1
ATOM 5027 C CA . GLY C 1 180 ? 8.030 -51.036 -21.912 1.00 56.01 178 GLY C CA 1
ATOM 5028 C C . GLY C 1 180 ? 7.283 -52.298 -21.535 1.00 56.71 178 GLY C C 1
ATOM 5029 O O . GLY C 1 180 ? 7.911 -53.364 -21.478 1.00 58.21 178 GLY C O 1
ATOM 5030 N N . SER C 1 181 ? 5.976 -52.197 -21.296 1.00 57.46 179 SER C N 1
ATOM 5031 C CA . SER C 1 181 ? 5.077 -53.364 -21.133 1.00 56.68 179 SER C CA 1
ATOM 5032 C C . SER C 1 181 ? 3.692 -53.078 -21.733 1.00 54.95 179 SER C C 1
ATOM 5033 O O . SER C 1 181 ? 3.292 -51.896 -21.805 1.00 55.50 179 SER C O 1
ATOM 5036 N N . VAL C 1 182 ? 3.004 -54.129 -22.174 1.00 52.10 180 VAL C N 1
ATOM 5037 C CA . VAL C 1 182 ? 1.547 -54.090 -22.481 1.00 52.39 180 VAL C CA 1
ATOM 5038 C C . VAL C 1 182 ? 0.893 -55.206 -21.668 1.00 53.31 180 VAL C C 1
ATOM 5039 O O . VAL C 1 182 ? 1.358 -56.345 -21.752 1.00 50.52 180 VAL C O 1
ATOM 5043 N N . THR C 1 183 ? -0.152 -54.880 -20.915 1.00 56.85 181 THR C N 1
ATOM 5044 C CA . THR C 1 183 ? -0.958 -55.834 -20.124 1.00 58.66 181 THR C CA 1
ATOM 5045 C C . THR C 1 183 ? -2.360 -55.944 -20.733 1.00 59.06 181 THR C C 1
ATOM 5046 O O . THR C 1 183 ? -2.987 -54.896 -20.958 1.00 59.76 181 THR C O 1
ATOM 5050 N N . LEU C 1 184 ? -2.799 -57.181 -20.993 1.00 58.90 182 LEU C N 1
ATOM 5051 C CA . LEU C 1 184 ? -4.173 -57.513 -21.445 1.00 60.03 182 LEU C CA 1
ATOM 5052 C C . LEU C 1 184 ? -4.866 -58.339 -20.359 1.00 59.35 182 LEU C C 1
ATOM 5053 O O . LEU C 1 184 ? -4.360 -59.407 -20.013 1.00 58.63 182 LEU C O 1
ATOM 5058 N N . ARG C 1 185 ? -5.991 -57.846 -19.856 1.00 60.46 183 ARG C N 1
ATOM 5059 C CA . ARG C 1 185 ? -6.873 -58.586 -18.915 1.00 61.61 183 ARG C CA 1
ATOM 5060 C C . ARG C 1 185 ? -7.734 -59.567 -19.729 1.00 60.43 183 ARG C C 1
ATOM 5061 O O . ARG C 1 185 ? -8.209 -59.184 -20.806 1.00 57.38 183 ARG C O 1
ATOM 5063 N N . GLN C 1 186 ? -7.895 -60.801 -19.241 1.00 63.21 184 GLN C N 1
ATOM 5064 C CA . GLN C 1 186 ? -8.933 -61.756 -19.702 1.00 64.29 184 GLN C CA 1
ATOM 5065 C C . GLN C 1 186 ? -10.243 -60.968 -19.776 1.00 63.95 184 GLN C C 1
ATOM 5066 O O . GLN C 1 186 ? -10.603 -60.366 -18.755 1.00 64.11 184 GLN C O 1
ATOM 5072 N N . HIS C 1 187 ? -10.926 -60.946 -20.923 1.00 62.32 185 HIS C N 1
ATOM 5073 C CA . HIS C 1 187 ? -12.260 -60.296 -21.037 1.00 64.37 185 HIS C CA 1
ATOM 5074 C C . HIS C 1 187 ? -13.046 -60.906 -22.208 1.00 61.59 185 HIS C C 1
ATOM 5075 O O . HIS C 1 187 ? -12.467 -61.170 -23.283 1.00 58.57 185 HIS C O 1
ATOM 5082 N N . THR C 1 188 ? -14.330 -61.165 -21.982 1.00 62.64 186 THR C N 1
ATOM 5083 C CA . THR C 1 188 ? -15.248 -61.671 -23.025 1.00 62.60 186 THR C CA 1
ATOM 5084 C C . THR C 1 188 ? -16.014 -60.476 -23.585 1.00 61.49 186 THR C C 1
ATOM 5085 O O . THR C 1 188 ? -16.691 -59.798 -22.792 1.00 63.05 186 THR C O 1
ATOM 5089 N N . ASN C 1 189 ? -15.879 -60.234 -24.893 1.00 57.74 187 ASN C N 1
ATOM 5090 C CA . ASN C 1 189 ? -16.705 -59.268 -25.661 1.00 57.00 187 ASN C CA 1
ATOM 5091 C C . ASN C 1 189 ? -17.894 -60.046 -26.247 1.00 56.65 187 ASN C C 1
ATOM 5092 O O . ASN C 1 189 ? -17.698 -60.880 -27.139 1.00 53.54 187 ASN C O 1
ATOM 5097 N N . VAL C 1 190 ? -19.100 -59.786 -25.746 1.00 60.27 188 VAL C N 1
ATOM 5098 C CA . VAL C 1 190 ? -20.314 -60.537 -26.156 1.00 62.87 188 VAL C CA 1
ATOM 5099 C C . VAL C 1 190 ? -20.676 -60.175 -27.605 1.00 62.87 188 VAL C C 1
ATOM 5100 O O . VAL C 1 190 ? -21.021 -61.138 -28.362 1.00 61.41 188 VAL C O 1
ATOM 5104 N N . GLU C 1 191 ? -20.592 -58.884 -27.988 1.00 62.62 189 GLU C N 1
ATOM 5105 C CA . GLU C 1 191 ? -21.026 -58.381 -29.327 1.00 62.02 189 GLU C CA 1
ATOM 5106 C C . GLU C 1 191 ? -19.967 -58.766 -30.353 1.00 59.07 189 GLU C C 1
ATOM 5107 O O . GLU C 1 191 ? -20.347 -59.296 -31.396 1.00 60.67 189 GLU C O 1
ATOM 5109 N N . LYS C 1 192 ? -18.690 -58.544 -30.042 1.00 58.18 190 LYS C N 1
ATOM 5110 C CA . LYS C 1 192 ? -17.556 -58.716 -30.986 1.00 55.90 190 LYS C CA 1
ATOM 5111 C C . LYS C 1 192 ? -16.599 -59.776 -30.440 1.00 56.15 190 LYS C C 1
ATOM 5112 O O . LYS C 1 192 ? -15.526 -59.460 -29.930 1.00 57.85 190 LYS C O 1
ATOM 5114 N N . PRO C 1 193 ? -16.939 -61.081 -30.572 1.00 56.90 191 PRO C N 1
ATOM 5115 C CA . PRO C 1 193 ? -16.149 -62.162 -29.977 1.00 56.15 191 PRO C CA 1
ATOM 5116 C C . PRO C 1 193 ? -14.657 -62.178 -30.344 1.00 54.79 191 PRO C C 1
ATOM 5117 O O . PRO C 1 193 ? -13.872 -62.562 -29.504 1.00 54.21 191 PRO C O 1
ATOM 5121 N N . ASN C 1 194 ? -14.304 -61.742 -31.555 1.00 56.16 192 ASN C N 1
ATOM 5122 C CA . ASN C 1 194 ? -12.890 -61.705 -32.015 1.00 59.60 192 ASN C CA 1
ATOM 5123 C C . ASN C 1 194 ? -12.079 -60.689 -31.192 1.00 57.90 192 ASN C C 1
ATOM 5124 O O . ASN C 1 194 ? -10.834 -60.837 -31.137 1.00 57.05 192 ASN C O 1
ATOM 5129 N N . GLU C 1 195 ? -12.739 -59.719 -30.554 1.00 58.43 193 GLU C N 1
ATOM 5130 C CA . GLU C 1 195 ? -12.069 -58.692 -29.709 1.00 59.13 193 GLU C CA 1
ATOM 5131 C C . GLU C 1 195 ? -11.826 -59.215 -28.279 1.00 55.42 193 GLU C C 1
ATOM 5132 O O . GLU C 1 195 ? -11.187 -58.524 -27.504 1.00 56.23 193 GLU C O 1
ATOM 5138 N N . SER C 1 196 ? -12.270 -60.423 -27.940 1.00 54.28 194 SER C N 1
ATOM 5139 C CA . SER C 1 196 ? -12.100 -61.014 -26.590 1.00 53.86 194 SER C CA 1
ATOM 5140 C C . SER C 1 196 ? -10.613 -61.255 -26.314 1.00 51.72 194 SER C C 1
ATOM 5141 O O . SER C 1 196 ? -9.846 -61.377 -27.268 1.00 49.98 194 SER C O 1
ATOM 5144 N N . ILE C 1 197 ? -10.235 -61.304 -25.045 1.00 51.71 195 ILE C N 1
ATOM 5145 C CA . ILE C 1 197 ? -8.940 -61.882 -24.583 1.00 52.15 195 ILE C CA 1
ATOM 5146 C C . ILE C 1 197 ? -9.281 -63.117 -23.741 1.00 53.13 195 ILE C C 1
ATOM 5147 O O . ILE C 1 197 ? -9.788 -62.952 -22.618 1.00 57.30 195 ILE C O 1
ATOM 5152 N N . GLU C 1 198 ? -9.063 -64.307 -24.279 1.00 53.25 196 GLU C N 1
ATOM 5153 C CA . GLU C 1 198 ? -9.373 -65.587 -23.593 1.00 54.95 196 GLU C CA 1
ATOM 5154 C C . GLU C 1 198 ? -8.061 -66.237 -23.161 1.00 54.71 196 GLU C C 1
ATOM 5155 O O . GLU C 1 198 ? -7.152 -66.331 -24.002 1.00 57.10 196 GLU C O 1
ATOM 5161 N N . ILE C 1 199 ? -7.962 -66.619 -21.888 1.00 57.17 197 ILE C N 1
ATOM 5162 C CA . ILE C 1 199 ? -6.740 -67.238 -21.289 1.00 57.83 197 ILE C CA 1
ATOM 5163 C C . ILE C 1 199 ? -7.124 -68.562 -20.619 1.00 61.34 197 ILE C C 1
ATOM 5164 O O . ILE C 1 199 ? -7.910 -68.521 -19.674 1.00 63.37 197 ILE C O 1
ATOM 5169 N N . GLU C 1 200 ? -6.592 -69.695 -21.107 1.00 63.80 198 GLU C N 1
ATOM 5170 C CA . GLU C 1 200 ? -6.742 -71.059 -20.512 1.00 65.06 198 GLU C CA 1
ATOM 5171 C C . GLU C 1 200 ? -5.461 -71.433 -19.747 1.00 69.11 198 GLU C C 1
ATOM 5172 O O . GLU C 1 200 ? -4.364 -70.929 -20.128 1.00 68.29 198 GLU C O 1
ATOM 5174 N N . SER C 1 206 ? 6.333 -67.655 -17.787 1.00 69.59 204 SER C N 1
ATOM 5175 C CA . SER C 1 206 ? 7.067 -66.467 -18.300 1.00 72.07 204 SER C CA 1
ATOM 5176 C C . SER C 1 206 ? 8.213 -66.935 -19.200 1.00 73.74 204 SER C C 1
ATOM 5177 O O . SER C 1 206 ? 9.073 -67.706 -18.719 1.00 77.77 204 SER C O 1
ATOM 5179 N N . LEU C 1 207 ? 8.210 -66.499 -20.462 1.00 69.79 205 LEU C N 1
ATOM 5180 C CA . LEU C 1 207 ? 9.254 -66.844 -21.457 1.00 67.99 205 LEU C CA 1
ATOM 5181 C C . LEU C 1 207 ? 9.576 -65.605 -22.297 1.00 66.96 205 LEU C C 1
ATOM 5182 O O . LEU C 1 207 ? 8.720 -64.704 -22.411 1.00 63.91 205 LEU C O 1
ATOM 5184 N N . THR C 1 208 ? 10.776 -65.620 -22.870 1.00 65.21 206 THR C N 1
ATOM 5185 C CA . THR C 1 208 ? 11.383 -64.520 -23.648 1.00 63.77 206 THR C CA 1
ATOM 5186 C C . THR C 1 208 ? 11.611 -65.005 -25.085 1.00 63.18 206 THR C C 1
ATOM 5187 O O . THR C 1 208 ? 12.110 -66.148 -25.265 1.00 63.99 206 THR C O 1
ATOM 5191 N N . PHE C 1 209 ? 11.287 -64.145 -26.059 1.00 61.61 207 PHE C N 1
ATOM 5192 C CA . PHE C 1 209 ? 11.352 -64.437 -27.513 1.00 59.16 207 PHE C CA 1
ATOM 5193 C C . PHE C 1 209 ? 11.930 -63.247 -28.280 1.00 59.60 207 PHE C C 1
ATOM 5194 O O . PHE C 1 209 ? 11.777 -62.089 -27.829 1.00 63.32 207 PHE C O 1
ATOM 5202 N N . SER C 1 210 ? 12.568 -63.541 -29.417 1.00 57.71 208 SER C N 1
ATOM 5203 C CA . SER C 1 210 ? 12.980 -62.555 -30.443 1.00 54.33 208 SER C CA 1
ATOM 5204 C C . SER C 1 210 ? 11.741 -61.856 -31.016 1.00 51.96 208 SER C C 1
ATOM 5205 O O . SER C 1 210 ? 10.846 -62.545 -31.541 1.00 47.32 208 SER C O 1
ATOM 5208 N N . LEU C 1 211 ? 11.704 -60.521 -30.933 1.00 51.61 209 LEU C N 1
ATOM 5209 C CA . LEU C 1 211 ? 10.620 -59.692 -31.520 1.00 49.73 209 LEU C CA 1
ATOM 5210 C C . LEU C 1 211 ? 10.732 -59.728 -33.049 1.00 49.23 209 LEU C C 1
ATOM 5211 O O . LEU C 1 211 ? 9.669 -59.684 -33.686 1.00 49.24 209 LEU C O 1
ATOM 5216 N N . LYS C 1 212 ? 11.943 -59.835 -33.616 1.00 49.95 210 LYS C N 1
ATOM 5217 C CA . LYS C 1 212 ? 12.134 -59.941 -35.083 1.00 50.14 210 LYS C CA 1
ATOM 5218 C C . LYS C 1 212 ? 11.256 -61.086 -35.617 1.00 47.99 210 LYS C C 1
ATOM 5219 O O . LYS C 1 212 ? 10.538 -60.879 -36.622 1.00 46.40 210 LYS C O 1
ATOM 5225 N N . TYR C 1 213 ? 11.268 -62.244 -34.965 1.00 47.82 211 TYR C N 1
ATOM 5226 C CA . TYR C 1 213 ? 10.501 -63.433 -35.420 1.00 46.71 211 TYR C CA 1
ATOM 5227 C C . TYR C 1 213 ? 9.003 -63.195 -35.233 1.00 46.61 211 TYR C C 1
ATOM 5228 O O . TYR C 1 213 ? 8.236 -63.460 -36.198 1.00 44.84 211 TYR C O 1
ATOM 5237 N N . LEU C 1 214 ? 8.610 -62.704 -34.052 1.00 45.78 212 LEU C N 1
ATOM 5238 C CA . LEU C 1 214 ? 7.179 -62.502 -33.709 1.00 43.99 212 LEU C CA 1
ATOM 5239 C C . LEU C 1 214 ? 6.562 -61.520 -34.715 1.00 41.65 212 LEU C C 1
ATOM 5240 O O . LEU C 1 214 ? 5.462 -61.790 -35.205 1.00 37.10 212 LEU C O 1
ATOM 5245 N N . VAL C 1 215 ? 7.266 -60.424 -35.022 1.00 42.44 213 VAL C N 1
ATOM 5246 C CA . VAL C 1 215 ? 6.797 -59.389 -35.990 1.00 42.70 213 VAL C CA 1
ATOM 5247 C C . VAL C 1 215 ? 6.588 -60.075 -37.348 1.00 41.82 213 VAL C C 1
ATOM 5248 O O . VAL C 1 215 ? 5.506 -59.862 -37.931 1.00 41.09 213 VAL C O 1
ATOM 5252 N N . ASN C 1 216 ? 7.551 -60.896 -37.799 1.00 43.68 214 ASN C N 1
ATOM 5253 C CA . ASN C 1 216 ? 7.439 -61.724 -39.035 1.00 46.37 214 ASN C CA 1
ATOM 5254 C C . ASN C 1 216 ? 6.160 -62.583 -39.002 1.00 44.52 214 ASN C C 1
ATOM 5255 O O . ASN C 1 216 ? 5.389 -62.545 -39.968 1.00 45.71 214 ASN C O 1
ATOM 5260 N N . PHE C 1 217 ? 5.894 -63.298 -37.914 1.00 43.50 215 PHE C N 1
ATOM 5261 C CA . PHE C 1 217 ? 4.663 -64.119 -37.797 1.00 42.51 215 PHE C CA 1
ATOM 5262 C C . PHE C 1 217 ? 3.423 -63.230 -37.976 1.00 44.05 215 PHE C C 1
ATOM 5263 O O . PHE C 1 217 ? 2.412 -63.689 -38.533 1.00 59.84 215 PHE C O 1
ATOM 5271 N N . CYS C 1 218 ? 3.485 -61.983 -37.535 1.00 46.05 216 CYS C N 1
ATOM 5272 C CA . CYS C 1 218 ? 2.335 -61.040 -37.550 1.00 49.24 216 CYS C CA 1
ATOM 5273 C C . CYS C 1 218 ? 2.014 -60.563 -38.972 1.00 47.03 216 CYS C C 1
ATOM 5274 O O . CYS C 1 218 ? 0.954 -59.930 -39.162 1.00 47.72 216 CYS C O 1
ATOM 5277 N N . LYS C 1 219 ? 2.847 -60.902 -39.957 1.00 44.49 217 LYS C N 1
ATOM 5278 C CA . LYS C 1 219 ? 2.494 -60.692 -41.385 1.00 46.51 217 LYS C CA 1
ATOM 5279 C C . LYS C 1 219 ? 1.359 -61.641 -41.802 1.00 43.42 217 LYS C C 1
ATOM 5280 O O . LYS C 1 219 ? 0.814 -61.428 -42.866 1.00 45.17 217 LYS C O 1
ATOM 5286 N N . ALA C 1 220 ? 0.969 -62.600 -40.969 1.00 41.82 218 ALA C N 1
ATOM 5287 C CA . ALA C 1 220 ? -0.191 -63.484 -41.216 1.00 41.19 218 ALA C CA 1
ATOM 5288 C C . ALA C 1 220 ? -1.502 -62.896 -40.648 1.00 43.75 218 ALA C C 1
ATOM 5289 O O . ALA C 1 220 ? -2.556 -63.578 -40.757 1.00 41.87 218 ALA C O 1
ATOM 5291 N N . SER C 1 221 ? -1.472 -61.686 -40.075 1.00 41.67 219 SER C N 1
ATOM 5292 C CA . SER C 1 221 ? -2.623 -61.059 -39.369 1.00 43.00 219 SER C CA 1
ATOM 5293 C C . SER C 1 221 ? -3.864 -60.991 -40.262 1.00 42.40 219 SER C C 1
ATOM 5294 O O . SER C 1 221 ? -4.976 -61.090 -39.745 1.00 47.09 219 SER C O 1
ATOM 5297 N N . ALA C 1 222 ? -3.680 -60.838 -41.565 1.00 43.42 220 ALA C N 1
ATOM 5298 C CA . ALA C 1 222 ? -4.759 -60.697 -42.569 1.00 44.42 220 ALA C CA 1
ATOM 5299 C C . ALA C 1 222 ? -5.461 -62.037 -42.851 1.00 46.28 220 ALA C C 1
ATOM 5300 O O . ALA C 1 222 ? -6.511 -62.008 -43.516 1.00 50.76 220 ALA C O 1
ATOM 5302 N N . LEU C 1 223 ? -4.927 -63.167 -42.374 1.00 46.18 221 LEU C N 1
ATOM 5303 C CA . LEU C 1 223 ? -5.497 -64.524 -42.628 1.00 45.01 221 LEU C CA 1
ATOM 5304 C C . LEU C 1 223 ? -6.604 -64.870 -41.620 1.00 43.55 221 LEU C C 1
ATOM 5305 O O . LEU C 1 223 ? -7.432 -65.722 -41.934 1.00 43.66 221 LEU C O 1
ATOM 5310 N N . SER C 1 224 ? -6.609 -64.254 -40.444 1.00 43.24 222 SER C N 1
ATOM 5311 C CA . SER C 1 224 ? -7.437 -64.672 -39.284 1.00 42.28 222 SER C CA 1
ATOM 5312 C C . SER C 1 224 ? -7.659 -63.468 -38.369 1.00 43.47 222 SER C C 1
ATOM 5313 O O . SER C 1 224 ? -6.673 -62.725 -38.145 1.00 43.61 222 SER C O 1
ATOM 5316 N N . ASN C 1 225 ? -8.881 -63.259 -37.885 1.00 45.65 223 ASN C N 1
ATOM 5317 C CA . ASN C 1 225 ? -9.199 -62.134 -36.966 1.00 49.01 223 ASN C CA 1
ATOM 5318 C C . ASN C 1 225 ? -8.610 -62.380 -35.582 1.00 46.76 223 ASN C C 1
ATOM 5319 O O . ASN C 1 225 ? -8.421 -61.391 -34.858 1.00 53.92 223 ASN C O 1
ATOM 5324 N N . THR C 1 226 ? -8.354 -63.637 -35.220 1.00 42.98 224 THR C N 1
ATOM 5325 C CA . THR C 1 226 ? -7.791 -63.987 -33.899 1.00 41.37 224 THR C CA 1
ATOM 5326 C C . THR C 1 226 ? -6.515 -64.798 -34.086 1.00 37.83 224 THR C C 1
ATOM 5327 O O . THR C 1 226 ? -6.275 -65.294 -35.185 1.00 34.48 224 THR C O 1
ATOM 5331 N N . VAL C 1 227 ? -5.694 -64.827 -33.043 1.00 39.64 225 VAL C N 1
ATOM 5332 C CA . VAL C 1 227 ? -4.403 -65.559 -32.993 1.00 40.10 225 VAL C CA 1
ATOM 5333 C C . VAL C 1 227 ? -4.365 -66.262 -31.634 1.00 41.56 225 VAL C C 1
ATOM 5334 O O . VAL C 1 227 ? -4.824 -65.663 -30.635 1.00 42.92 225 VAL C O 1
ATOM 5338 N N . LYS C 1 228 ? -3.899 -67.508 -31.623 1.00 42.37 226 LYS C N 1
ATOM 5339 C CA . LYS C 1 228 ? -3.749 -68.354 -30.414 1.00 43.83 226 LYS C CA 1
ATOM 5340 C C . LYS C 1 228 ? -2.253 -68.452 -30.117 1.00 45.48 226 LYS C C 1
ATOM 5341 O O . LYS C 1 228 ? -1.486 -68.966 -30.962 1.00 47.18 226 LYS C O 1
ATOM 5343 N N . ILE C 1 229 ? -1.837 -67.910 -28.971 1.00 48.09 227 ILE C N 1
ATOM 5344 C CA . ILE C 1 229 ? -0.436 -67.963 -28.474 1.00 48.43 227 ILE C CA 1
ATOM 5345 C C . ILE C 1 229 ? -0.377 -68.992 -27.345 1.00 47.66 227 ILE C C 1
ATOM 5346 O O . ILE C 1 229 ? -1.064 -68.801 -26.349 1.00 49.80 227 ILE C O 1
ATOM 5351 N N . CYS C 1 230 ? 0.423 -70.034 -27.522 1.00 46.48 228 CYS C N 1
ATOM 5352 C CA . CYS C 1 230 ? 0.504 -71.207 -26.626 1.00 50.18 228 CYS C CA 1
ATOM 5353 C C . CYS C 1 230 ? 1.916 -71.306 -26.051 1.00 49.97 228 CYS C C 1
ATOM 5354 O O . CYS C 1 230 ? 2.864 -71.327 -26.815 1.00 49.00 228 CYS C O 1
ATOM 5357 N N . LEU C 1 231 ? 2.023 -71.371 -24.729 1.00 52.72 229 LEU C N 1
ATOM 5358 C CA . LEU C 1 231 ? 3.297 -71.210 -23.984 1.00 56.77 229 LEU C CA 1
ATOM 5359 C C . LEU C 1 231 ? 3.514 -72.427 -23.099 1.00 60.66 229 LEU C C 1
ATOM 5360 O O . LEU C 1 231 ? 2.536 -72.867 -22.473 1.00 63.65 229 LEU C O 1
ATOM 5365 N N . SER C 1 232 ? 4.748 -72.919 -23.057 1.00 64.13 230 SER C N 1
ATOM 5366 C CA . SER C 1 232 ? 5.151 -74.056 -22.194 1.00 69.48 230 SER C CA 1
ATOM 5367 C C . SER C 1 232 ? 6.640 -73.956 -21.884 1.00 71.33 230 SER C C 1
ATOM 5368 O O . SER C 1 232 ? 7.407 -73.671 -22.804 1.00 70.85 230 SER C O 1
ATOM 5371 N N . ASN C 1 233 ? 7.031 -74.237 -20.651 1.00 75.00 231 ASN C N 1
ATOM 5372 C CA . ASN C 1 233 ? 8.460 -74.273 -20.258 1.00 77.04 231 ASN C CA 1
ATOM 5373 C C . ASN C 1 233 ? 9.181 -75.317 -21.127 1.00 78.72 231 ASN C C 1
ATOM 5374 O O . ASN C 1 233 ? 10.296 -75.017 -21.581 1.00 89.40 231 ASN C O 1
ATOM 5379 N N . GLU C 1 234 ? 8.550 -76.450 -21.436 1.00 77.00 232 GLU C N 1
ATOM 5380 C CA . GLU C 1 234 ? 9.227 -77.613 -22.082 1.00 79.99 232 GLU C CA 1
ATOM 5381 C C . GLU C 1 234 ? 9.391 -77.385 -23.598 1.00 75.54 232 GLU C C 1
ATOM 5382 O O . GLU C 1 234 ? 10.441 -77.785 -24.138 1.00 78.34 232 GLU C O 1
ATOM 5384 N N . VAL C 1 235 ? 8.415 -76.783 -24.285 1.00 69.89 233 VAL C N 1
ATOM 5385 C CA . VAL C 1 235 ? 8.320 -76.873 -25.781 1.00 65.87 233 VAL C CA 1
ATOM 5386 C C . VAL C 1 235 ? 8.346 -75.470 -26.378 1.00 61.29 233 VAL C C 1
ATOM 5387 O O . VAL C 1 235 ? 8.165 -74.484 -25.676 1.00 61.40 233 VAL C O 1
ATOM 5389 N N . PRO C 1 236 ? 8.597 -75.328 -27.698 1.00 58.45 234 PRO C N 1
ATOM 5390 C CA . PRO C 1 236 ? 8.596 -74.007 -28.336 1.00 56.78 234 PRO C CA 1
ATOM 5391 C C . PRO C 1 236 ? 7.219 -73.335 -28.324 1.00 54.76 234 PRO C C 1
ATOM 5392 O O . PRO C 1 236 ? 6.223 -74.015 -28.243 1.00 56.21 234 PRO C O 1
ATOM 5396 N N . LEU C 1 237 ? 7.215 -72.010 -28.420 1.00 54.18 235 LEU C N 1
ATOM 5397 C CA . LEU C 1 237 ? 6.003 -71.163 -28.540 1.00 51.51 235 LEU C CA 1
ATOM 5398 C C . LEU C 1 237 ? 5.265 -71.575 -29.811 1.00 49.96 235 LEU C C 1
ATOM 5399 O O . LEU C 1 237 ? 5.917 -71.700 -30.849 1.00 49.66 235 LEU C O 1
ATOM 5404 N N . LEU C 1 238 ? 3.962 -71.800 -29.702 1.00 51.34 236 LEU C N 1
ATOM 5405 C CA . LEU C 1 238 ? 3.049 -71.948 -30.864 1.00 50.03 236 LEU C CA 1
ATOM 5406 C C . LEU C 1 238 ? 2.258 -70.646 -31.030 1.00 47.30 236 LEU C C 1
ATOM 5407 O O . LEU C 1 238 ? 1.575 -70.233 -30.085 1.00 47.66 236 LEU C O 1
ATOM 5412 N N . VAL C 1 239 ? 2.419 -69.992 -32.182 1.00 45.98 237 VAL C N 1
ATOM 5413 C CA . VAL C 1 239 ? 1.553 -68.871 -32.644 1.00 42.87 237 VAL C CA 1
ATOM 5414 C C . VAL C 1 239 ? 0.714 -69.415 -33.802 1.00 42.87 237 VAL C C 1
ATOM 5415 O O . VAL C 1 239 ? 1.297 -69.706 -34.858 1.00 41.01 237 VAL C O 1
ATOM 5419 N N . GLU C 1 240 ? -0.590 -69.598 -33.564 1.00 42.97 238 GLU C N 1
ATOM 5420 C CA . GLU C 1 240 ? -1.519 -70.261 -34.500 1.00 44.02 238 GLU C CA 1
ATOM 5421 C C . GLU C 1 240 ? -2.536 -69.250 -35.032 1.00 41.21 238 GLU C C 1
ATOM 5422 O O . GLU C 1 240 ? -3.225 -68.622 -34.225 1.00 40.89 238 GLU C O 1
ATOM 5428 N N . TYR C 1 241 ? -2.637 -69.164 -36.358 1.00 41.90 239 TYR C N 1
ATOM 5429 C CA . TYR C 1 241 ? -3.703 -68.460 -37.115 1.00 43.96 239 TYR C CA 1
ATOM 5430 C C . TYR C 1 241 ? -4.639 -69.537 -37.662 1.00 44.63 239 TYR C C 1
ATOM 5431 O O . TYR C 1 241 ? -4.341 -70.114 -38.710 1.00 44.75 239 TYR C O 1
ATOM 5440 N N . SER C 1 242 ? -5.690 -69.849 -36.906 1.00 49.44 240 SER C N 1
ATOM 5441 C CA . SER C 1 242 ? -6.731 -70.840 -37.268 1.00 53.98 240 SER C CA 1
ATOM 5442 C C . SER C 1 242 ? -7.575 -70.258 -38.399 1.00 54.33 240 SER C C 1
ATOM 5443 O O . SER C 1 242 ? -7.949 -69.070 -38.327 1.00 49.47 240 SER C O 1
ATOM 5446 N N . LEU C 1 243 ? -7.859 -71.089 -39.399 1.00 53.44 241 LEU C N 1
ATOM 5447 C CA . LEU C 1 243 ? -8.629 -70.726 -40.613 1.00 48.79 241 LEU C CA 1
ATOM 5448 C C . LEU C 1 243 ? -9.972 -71.466 -40.610 1.00 45.62 241 LEU C C 1
ATOM 5449 O O . LEU C 1 243 ? -10.245 -72.255 -39.669 1.00 46.32 241 LEU C O 1
ATOM 5454 N N . GLY C 1 244 ? -10.785 -71.219 -41.636 1.00 43.15 242 GLY C N 1
ATOM 5455 C CA . GLY C 1 244 ? -12.039 -71.959 -41.883 1.00 43.93 242 GLY C CA 1
ATOM 5456 C C . GLY C 1 244 ? -11.842 -73.459 -41.752 1.00 42.08 242 GLY C C 1
ATOM 5457 O O . GLY C 1 244 ? -10.779 -73.948 -42.194 1.00 39.59 242 GLY C O 1
ATOM 5458 N N . GLY C 1 245 ? -12.828 -74.148 -41.163 1.00 41.46 243 GLY C N 1
ATOM 5459 C CA . GLY C 1 245 ? -12.733 -75.564 -40.772 1.00 41.84 243 GLY C CA 1
ATOM 5460 C C . GLY C 1 245 ? -11.509 -75.818 -39.922 1.00 41.15 243 GLY C C 1
ATOM 5461 O O . GLY C 1 245 ? -11.238 -74.999 -39.062 1.00 42.80 243 GLY C O 1
ATOM 5462 N N . SER C 1 246 ? -10.756 -76.882 -40.199 1.00 42.50 244 SER C N 1
ATOM 5463 C CA . SER C 1 246 ? -9.576 -77.294 -39.395 1.00 42.43 244 SER C CA 1
ATOM 5464 C C . SER C 1 246 ? -8.276 -76.994 -40.153 1.00 38.64 244 SER C C 1
ATOM 5465 O O . SER C 1 246 ? -7.243 -77.540 -39.764 1.00 37.02 244 SER C O 1
ATOM 5468 N N . SER C 1 247 ? -8.309 -76.107 -41.151 1.00 38.15 245 SER C N 1
ATOM 5469 C CA . SER C 1 247 ? -7.095 -75.583 -41.832 1.00 38.53 245 SER C CA 1
ATOM 5470 C C . SER C 1 247 ? -6.390 -74.613 -40.885 1.00 38.13 245 SER C C 1
ATOM 5471 O O . SER C 1 247 ? -7.065 -74.043 -40.024 1.00 38.35 245 SER C O 1
ATOM 5474 N N . TYR C 1 248 ? -5.084 -74.422 -41.027 1.00 38.37 246 TYR C N 1
ATOM 5475 C CA . TYR C 1 248 ? -4.315 -73.521 -40.131 1.00 38.68 246 TYR C CA 1
ATOM 5476 C C . TYR C 1 248 ? -2.982 -73.092 -40.739 1.00 36.80 246 TYR C C 1
ATOM 5477 O O . TYR C 1 248 ? -2.392 -73.802 -41.573 1.00 34.41 246 TYR C O 1
ATOM 5486 N N . LEU C 1 249 ? -2.521 -71.936 -40.272 1.00 36.59 247 LEU C N 1
ATOM 5487 C CA . LEU C 1 249 ? -1.121 -71.488 -40.396 1.00 36.70 247 LEU C CA 1
ATOM 5488 C C . LEU C 1 249 ? -0.544 -71.421 -38.988 1.00 36.98 247 LEU C C 1
ATOM 5489 O O . LEU C 1 249 ? -1.138 -70.736 -38.136 1.00 38.88 247 LEU C O 1
ATOM 5494 N N . ARG C 1 250 ? 0.538 -72.152 -38.735 1.00 36.05 248 ARG C N 1
ATOM 5495 C CA . ARG C 1 250 ? 1.177 -72.216 -37.404 1.00 38.24 248 ARG C CA 1
ATOM 5496 C C . ARG C 1 250 ? 2.646 -71.844 -37.516 1.00 39.52 248 ARG C C 1
ATOM 5497 O O . ARG C 1 250 ? 3.313 -72.320 -38.447 1.00 40.83 248 ARG C O 1
ATOM 5505 N N . PHE C 1 251 ? 3.106 -71.048 -36.557 1.00 40.04 249 PHE C N 1
ATOM 5506 C CA . PHE C 1 251 ? 4.515 -70.638 -36.398 1.00 41.17 249 PHE C CA 1
ATOM 5507 C C . PHE C 1 251 ? 4.983 -71.185 -35.056 1.00 43.35 249 PHE C C 1
ATOM 5508 O O . PHE C 1 251 ? 4.265 -70.985 -34.064 1.00 46.21 249 PHE C O 1
ATOM 5516 N N . TYR C 1 252 ? 6.136 -71.848 -35.029 1.00 44.07 250 TYR C N 1
ATOM 5517 C CA . TYR C 1 252 ? 6.770 -72.323 -33.781 1.00 45.93 250 TYR C CA 1
ATOM 5518 C C . TYR C 1 252 ? 8.090 -71.583 -33.601 1.00 46.84 250 TYR C C 1
ATOM 5519 O O . TYR C 1 252 ? 8.824 -71.470 -34.590 1.00 45.49 250 TYR C O 1
ATOM 5528 N N . LEU C 1 253 ? 8.375 -71.107 -32.390 1.00 47.32 251 LEU C N 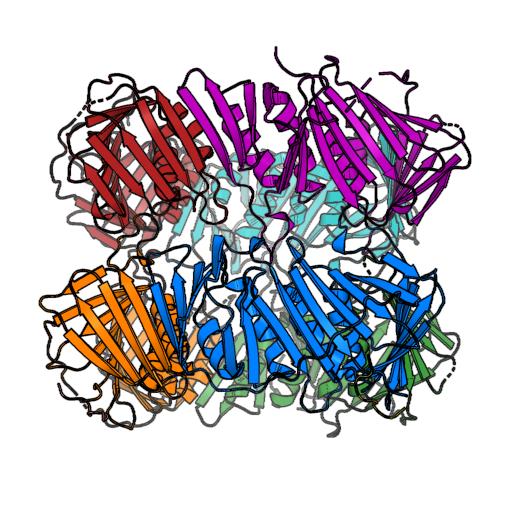1
ATOM 5529 C CA . LEU C 1 253 ? 9.572 -70.280 -32.135 1.00 48.18 251 LEU C CA 1
ATOM 5530 C C . LEU C 1 253 ? 10.257 -70.743 -30.856 1.00 49.24 251 LEU C C 1
ATOM 5531 O O . LEU C 1 253 ? 9.595 -70.742 -29.787 1.00 47.76 251 LEU C O 1
ATOM 5536 N N . ALA C 1 254 ? 11.533 -71.113 -30.973 1.00 51.46 252 ALA C N 1
ATOM 5537 C CA . ALA C 1 254 ? 12.428 -71.452 -29.850 1.00 55.00 252 ALA C CA 1
ATOM 5538 C C . ALA C 1 254 ? 12.553 -70.224 -28.947 1.00 57.19 252 ALA C C 1
ATOM 5539 O O . ALA C 1 254 ? 12.647 -69.110 -29.452 1.00 58.75 252 ALA C O 1
ATOM 5541 N N . PRO C 1 255 ? 12.506 -70.363 -27.608 1.00 58.10 253 PRO C N 1
ATOM 5542 C CA . PRO C 1 255 ? 12.659 -69.220 -26.698 1.00 58.51 253 PRO C CA 1
ATOM 5543 C C . PRO C 1 255 ? 14.114 -68.806 -26.433 1.00 58.99 253 PRO C C 1
ATOM 5544 O O . PRO C 1 255 ? 15.016 -69.559 -26.767 1.00 61.40 253 PRO C O 1
ATOM 5548 N N . MET D 1 2 ? -30.648 -3.059 -60.823 1.00 68.51 0 MET D N 1
ATOM 5549 C CA . MET D 1 2 ? -30.829 -1.925 -59.864 1.00 68.03 0 MET D CA 1
ATOM 5550 C C . MET D 1 2 ? -30.302 -2.330 -58.465 1.00 64.73 0 MET D C 1
ATOM 5551 O O . MET D 1 2 ? -29.066 -2.499 -58.376 1.00 70.87 0 MET D O 1
ATOM 5553 N N . ALA D 1 3 ? -31.180 -2.561 -57.470 1.00 55.92 1 ALA D N 1
ATOM 5554 C CA . ALA D 1 3 ? -30.955 -2.398 -56.010 1.00 51.68 1 ALA D CA 1
ATOM 5555 C C . ALA D 1 3 ? -29.936 -3.402 -55.452 1.00 49.02 1 ALA D C 1
ATOM 5556 O O . ALA D 1 3 ? -29.032 -2.971 -54.736 1.00 49.68 1 ALA D O 1
ATOM 5558 N N . LEU D 1 4 ? -30.115 -4.699 -55.705 1.00 45.63 2 LEU D N 1
ATOM 5559 C CA . LEU D 1 4 ? -29.316 -5.770 -55.049 1.00 43.78 2 LEU D CA 1
ATOM 5560 C C . LEU D 1 4 ? -28.553 -6.581 -56.099 1.00 43.75 2 LEU D C 1
ATOM 5561 O O . LEU D 1 4 ? -29.173 -6.985 -57.082 1.00 43.90 2 LEU D O 1
ATOM 5566 N N . GLU D 1 5 ? -27.267 -6.837 -55.871 1.00 44.84 3 GLU D N 1
ATOM 5567 C CA . GLU D 1 5 ? -26.465 -7.840 -56.622 1.00 46.48 3 GLU D CA 1
ATOM 5568 C C . GLU D 1 5 ? -25.490 -8.499 -55.645 1.00 45.99 3 GLU D C 1
ATOM 5569 O O . GLU D 1 5 ? -24.469 -7.866 -55.296 1.00 46.99 3 GLU D O 1
ATOM 5575 N N . ALA D 1 6 ? -25.812 -9.720 -55.209 1.00 45.21 4 ALA D N 1
ATOM 5576 C CA . ALA D 1 6 ? -25.112 -10.433 -54.122 1.00 44.91 4 ALA D CA 1
ATOM 5577 C C . ALA D 1 6 ? -24.678 -11.818 -54.613 1.00 46.34 4 ALA D C 1
ATOM 5578 O O . ALA D 1 6 ? -25.555 -12.640 -54.917 1.00 48.48 4 ALA D O 1
ATOM 5580 N N . ARG D 1 7 ? -23.364 -12.056 -54.686 1.00 45.22 5 ARG D N 1
ATOM 5581 C CA . ARG D 1 7 ? -22.757 -13.314 -55.179 1.00 44.43 5 ARG D CA 1
ATOM 5582 C C . ARG D 1 7 ? -22.191 -14.079 -53.977 1.00 44.20 5 ARG D C 1
ATOM 5583 O O . ARG D 1 7 ? -21.384 -13.502 -53.234 1.00 44.34 5 ARG D O 1
ATOM 5591 N N . LEU D 1 8 ? -22.644 -15.318 -53.777 1.00 45.86 6 LEU D N 1
ATOM 5592 C CA . LEU D 1 8 ? -22.028 -16.307 -52.856 1.00 47.54 6 LEU D CA 1
ATOM 5593 C C . LEU D 1 8 ? -21.161 -17.250 -53.683 1.00 53.94 6 LEU D C 1
ATOM 5594 O O . LEU D 1 8 ? -21.651 -17.720 -54.736 1.00 60.47 6 LEU D O 1
ATOM 5599 N N . GLU D 1 9 ? -19.934 -17.517 -53.230 1.00 58.75 7 GLU D N 1
ATOM 5600 C CA . GLU D 1 9 ? -19.012 -18.494 -53.869 1.00 61.21 7 GLU D CA 1
ATOM 5601 C C . GLU D 1 9 ? -19.687 -19.876 -53.884 1.00 59.83 7 GLU D C 1
ATOM 5602 O O . GLU D 1 9 ? -19.475 -20.615 -54.875 1.00 61.20 7 GLU D O 1
ATOM 5608 N N . GLN D 1 10 ? -20.467 -20.218 -52.843 1.00 55.42 8 GLN D N 1
ATOM 5609 C CA . GLN D 1 10 ? -21.163 -21.533 -52.750 1.00 56.05 8 GLN D CA 1
ATOM 5610 C C . GLN D 1 10 ? -22.616 -21.344 -52.262 1.00 55.35 8 GLN D C 1
ATOM 5611 O O . GLN D 1 10 ? -22.832 -20.741 -51.182 1.00 50.95 8 GLN D O 1
ATOM 5617 N N . ALA D 1 11 ? -23.572 -21.884 -53.034 1.00 56.95 9 ALA D N 1
ATOM 5618 C CA . ALA D 1 11 ? -25.035 -21.896 -52.769 1.00 54.32 9 ALA D CA 1
ATOM 5619 C C . ALA D 1 11 ? -25.346 -22.609 -51.445 1.00 44.81 9 ALA D C 1
ATOM 5620 O O . ALA D 1 11 ? -26.270 -22.182 -50.744 1.00 41.86 9 ALA D O 1
ATOM 5622 N N . SER D 1 12 ? -24.604 -23.677 -51.150 1.00 42.91 10 SER D N 1
ATOM 5623 C CA . SER D 1 12 ? -24.635 -24.457 -49.885 1.00 40.82 10 SER D CA 1
ATOM 5624 C C . SER D 1 12 ? -25.189 -23.604 -48.733 1.00 39.33 10 SER D C 1
ATOM 5625 O O . SER D 1 12 ? -26.200 -24.002 -48.148 1.00 37.39 10 SER D O 1
ATOM 5628 N N . ILE D 1 13 ? -24.563 -22.471 -48.412 1.00 38.50 11 ILE D N 1
ATOM 5629 C CA . ILE D 1 13 ? -24.886 -21.705 -47.165 1.00 36.72 11 ILE D CA 1
ATOM 5630 C C . ILE D 1 13 ? -26.361 -21.315 -47.189 1.00 35.60 11 ILE D C 1
ATOM 5631 O O . ILE D 1 13 ? -27.043 -21.496 -46.160 1.00 37.19 11 ILE D O 1
ATOM 5636 N N . LEU D 1 14 ? -26.846 -20.824 -48.327 1.00 36.28 12 LEU D N 1
ATOM 5637 C CA . LEU D 1 14 ? -28.228 -20.292 -48.428 1.00 35.37 12 LEU D CA 1
ATOM 5638 C C . LEU D 1 14 ? -29.216 -21.462 -48.372 1.00 36.12 12 LEU D C 1
ATOM 5639 O O . LEU D 1 14 ? -30.292 -21.279 -47.782 1.00 36.56 12 LEU D O 1
ATOM 5644 N N . LYS D 1 15 ? -28.851 -22.607 -48.953 1.00 36.64 13 LYS D N 1
ATOM 5645 C CA . LYS D 1 15 ? -29.688 -23.839 -48.947 1.00 40.76 13 LYS D CA 1
ATOM 5646 C C . LYS D 1 15 ? -29.866 -24.339 -47.513 1.00 39.02 13 LYS D C 1
ATOM 5647 O O . LYS D 1 15 ? -31.000 -24.651 -47.154 1.00 40.34 13 LYS D O 1
ATOM 5653 N N . LYS D 1 16 ? -28.780 -24.396 -46.738 1.00 40.05 14 LYS D N 1
ATOM 5654 C CA . LYS D 1 16 ? -28.780 -24.893 -45.333 1.00 40.20 14 LYS D CA 1
ATOM 5655 C C . LYS D 1 16 ? -29.594 -23.942 -44.448 1.00 37.32 14 LYS D C 1
ATOM 5656 O O . LYS D 1 16 ? -30.457 -24.439 -43.727 1.00 37.26 14 LYS D O 1
ATOM 5662 N N . VAL D 1 17 ? -29.357 -22.634 -44.533 1.00 37.20 15 VAL D N 1
ATOM 5663 C CA . VAL D 1 17 ? -30.116 -21.594 -43.770 1.00 38.12 15 VAL D CA 1
ATOM 5664 C C . VAL D 1 17 ? -31.620 -21.789 -44.000 1.00 33.67 15 VAL D C 1
ATOM 5665 O O . VAL D 1 17 ? -32.354 -21.853 -43.024 1.00 33.01 15 VAL D O 1
ATOM 5669 N N . VAL D 1 18 ? -32.073 -21.853 -45.253 1.00 36.34 16 VAL D N 1
ATOM 5670 C CA . VAL D 1 18 ? -33.530 -21.959 -45.565 1.00 38.26 16 VAL D CA 1
ATOM 5671 C C . VAL D 1 18 ? -34.031 -23.313 -45.055 1.00 37.24 16 VAL D C 1
ATOM 5672 O O . VAL D 1 18 ? -35.132 -23.350 -44.489 1.00 40.78 16 VAL D O 1
ATOM 5676 N N . ASP D 1 19 ? -33.252 -24.375 -45.233 1.00 40.11 17 ASP D N 1
ATOM 5677 C CA . ASP D 1 19 ? -33.648 -25.737 -44.780 1.00 49.44 17 ASP D CA 1
ATOM 5678 C C . ASP D 1 19 ? -33.805 -25.711 -43.259 1.00 41.99 17 ASP D C 1
ATOM 5679 O O . ASP D 1 19 ? -34.784 -26.254 -42.784 1.00 44.90 17 ASP D O 1
ATOM 5684 N N . ALA D 1 20 ? -32.932 -24.998 -42.555 1.00 43.03 18 ALA D N 1
ATOM 5685 C CA . ALA D 1 20 ? -32.914 -24.867 -41.072 1.00 43.46 18 ALA D CA 1
ATOM 5686 C C . ALA D 1 20 ? -34.118 -24.058 -40.559 1.00 47.78 18 ALA D C 1
ATOM 5687 O O . ALA D 1 20 ? -34.486 -24.259 -39.401 1.00 55.05 18 ALA D O 1
ATOM 5689 N N . ILE D 1 21 ? -34.686 -23.160 -41.365 1.00 44.96 19 ILE D N 1
ATOM 5690 C CA . ILE D 1 21 ? -35.662 -22.124 -40.920 1.00 43.69 19 ILE D CA 1
ATOM 5691 C C . ILE D 1 21 ? -37.084 -22.483 -41.380 1.00 36.78 19 ILE D C 1
ATOM 5692 O O . ILE D 1 21 ? -38.049 -22.043 -40.706 1.00 29.89 19 ILE D O 1
ATOM 5697 N N . LYS D 1 22 ? -37.229 -23.245 -42.473 1.00 36.79 20 LYS D N 1
ATOM 5698 C CA . LYS D 1 22 ? -38.513 -23.311 -43.238 1.00 40.25 20 LYS D CA 1
ATOM 5699 C C . LYS D 1 22 ? -39.630 -24.027 -42.456 1.00 37.45 20 LYS D C 1
ATOM 5700 O O . LYS D 1 22 ? -40.801 -23.780 -42.768 1.00 36.16 20 LYS D O 1
ATOM 5706 N N . ASP D 1 23 ? -39.307 -24.869 -41.482 1.00 37.16 21 ASP D N 1
ATOM 5707 C CA . ASP D 1 23 ? -40.322 -25.582 -40.659 1.00 42.95 21 ASP D CA 1
ATOM 5708 C C . ASP D 1 23 ? -40.825 -24.674 -39.528 1.00 42.06 21 ASP D C 1
ATOM 5709 O O . ASP D 1 23 ? -41.952 -24.901 -39.062 1.00 44.20 21 ASP D O 1
ATOM 5714 N N . LEU D 1 24 ? -40.045 -23.677 -39.104 1.00 40.85 22 LEU D N 1
ATOM 5715 C CA . LEU D 1 24 ? -40.462 -22.707 -38.052 1.00 39.92 22 LEU D CA 1
ATOM 5716 C C . LEU D 1 24 ? -41.332 -21.597 -38.638 1.00 41.13 22 LEU D C 1
ATOM 5717 O O . LEU D 1 24 ? -42.253 -21.142 -37.963 1.00 40.72 22 LEU D O 1
ATOM 5722 N N . VAL D 1 25 ? -41.009 -21.171 -39.858 1.00 47.70 23 VAL D N 1
ATOM 5723 C CA . VAL D 1 25 ? -41.459 -19.892 -40.478 1.00 50.30 23 VAL D CA 1
ATOM 5724 C C . VAL D 1 25 ? -41.798 -20.173 -41.941 1.00 48.21 23 VAL D C 1
ATOM 5725 O O . VAL D 1 25 ? -40.915 -20.696 -42.622 1.00 48.75 23 VAL D O 1
ATOM 5729 N N . GLN D 1 26 ? -43.018 -19.849 -42.381 1.00 51.79 24 GLN D N 1
ATOM 5730 C CA . GLN D 1 26 ? -43.486 -20.076 -43.774 1.00 56.14 24 GLN D CA 1
ATOM 5731 C C . GLN D 1 26 ? -43.150 -18.817 -44.590 1.00 54.21 24 GLN D C 1
ATOM 5732 O O . GLN D 1 26 ? -42.232 -18.882 -45.428 1.00 54.65 24 GLN D O 1
ATOM 5738 N N . ASP D 1 27 ? -43.862 -17.717 -44.341 1.00 53.57 25 ASP D N 1
ATOM 5739 C CA . ASP D 1 27 ? -43.682 -16.408 -45.019 1.00 54.31 25 ASP D CA 1
ATOM 5740 C C . ASP D 1 27 ? -42.712 -15.586 -44.173 1.00 54.57 25 ASP D C 1
ATOM 5741 O O . ASP D 1 27 ? -42.737 -15.794 -42.939 1.00 56.85 25 ASP D O 1
ATOM 5746 N N . CYS D 1 28 ? -41.875 -14.747 -44.799 1.00 46.60 26 CYS D N 1
ATOM 5747 C CA . CYS D 1 28 ? -40.990 -13.788 -44.092 1.00 46.94 26 CYS D CA 1
ATOM 5748 C C . CYS D 1 28 ? -40.211 -12.906 -45.081 1.00 42.68 26 CYS D C 1
ATOM 5749 O O . CYS D 1 28 ? -40.152 -13.218 -46.289 1.00 40.84 26 CYS D O 1
ATOM 5752 N N . ASN D 1 29 ? -39.625 -11.833 -44.558 1.00 37.73 27 ASN D N 1
ATOM 5753 C CA . ASN D 1 29 ? -38.846 -10.832 -45.329 1.00 35.66 27 ASN D CA 1
ATOM 5754 C C . ASN D 1 29 ? -37.351 -11.138 -45.159 1.00 34.53 27 ASN D C 1
ATOM 5755 O O . ASN D 1 29 ? -36.921 -11.363 -44.024 1.00 35.32 27 ASN D O 1
ATOM 5760 N N . PHE D 1 30 ? -36.601 -11.179 -46.253 1.00 35.02 28 PHE D N 1
ATOM 5761 C CA . PHE D 1 30 ? -35.127 -11.000 -46.251 1.00 37.43 28 PHE D CA 1
ATOM 5762 C C . PHE D 1 30 ? -34.854 -9.504 -46.382 1.00 38.26 28 PHE D C 1
ATOM 5763 O O . PHE D 1 30 ? -35.307 -8.899 -47.367 1.00 38.23 28 PHE D O 1
ATOM 5771 N N . ASP D 1 31 ? -34.182 -8.930 -45.391 1.00 39.68 29 ASP D N 1
ATOM 5772 C CA . ASP D 1 31 ? -33.869 -7.477 -45.329 1.00 41.03 29 ASP D CA 1
ATOM 5773 C C . ASP D 1 31 ? -32.457 -7.263 -45.867 1.00 38.83 29 ASP D C 1
ATOM 5774 O O . ASP D 1 31 ? -31.526 -7.805 -45.264 1.00 35.02 29 ASP D O 1
ATOM 5779 N N . CYS D 1 32 ? -32.337 -6.506 -46.954 1.00 39.61 30 CYS D N 1
ATOM 5780 C CA . CYS D 1 32 ? -31.062 -6.229 -47.659 1.00 42.58 30 CYS D CA 1
ATOM 5781 C C . CYS D 1 32 ? -30.668 -4.775 -47.445 1.00 43.54 30 CYS D C 1
ATOM 5782 O O . CYS D 1 32 ? -31.472 -3.901 -47.778 1.00 45.20 30 CYS D O 1
ATOM 5785 N N . ASN D 1 33 ? -29.479 -4.544 -46.904 1.00 43.18 31 ASN D N 1
ATOM 5786 C CA . ASN D 1 33 ? -28.891 -3.190 -46.763 1.00 46.37 31 ASN D CA 1
ATOM 5787 C C . ASN D 1 33 ? -27.381 -3.327 -46.997 1.00 46.34 31 ASN D C 1
ATOM 5788 O O . ASN D 1 33 ? -26.972 -4.394 -47.446 1.00 45.67 31 ASN D O 1
ATOM 5793 N N . ASP D 1 34 ? -26.591 -2.302 -46.700 1.00 47.19 32 ASP D N 1
ATOM 5794 C CA . ASP D 1 34 ? -25.131 -2.312 -47.000 1.00 48.81 32 ASP D CA 1
ATOM 5795 C C . ASP D 1 34 ? -24.412 -3.238 -46.012 1.00 48.01 32 ASP D C 1
ATOM 5796 O O . ASP D 1 34 ? -23.278 -3.617 -46.316 1.00 48.61 32 ASP D O 1
ATOM 5801 N N . SER D 1 35 ? -25.041 -3.627 -44.903 1.00 47.27 33 SER D N 1
ATOM 5802 C CA . SER D 1 35 ? -24.451 -4.588 -43.929 1.00 45.45 33 SER D CA 1
ATOM 5803 C C . SER D 1 35 ? -24.638 -6.026 -44.420 1.00 40.47 33 SER D C 1
ATOM 5804 O O . SER D 1 35 ? -23.949 -6.925 -43.906 1.00 40.02 33 SER D O 1
ATOM 5807 N N . GLY D 1 36 ? -25.527 -6.235 -45.381 1.00 38.06 34 GLY D N 1
ATOM 5808 C CA . GLY D 1 36 ? -25.820 -7.576 -45.911 1.00 36.22 34 GLY D CA 1
ATOM 5809 C C . GLY D 1 36 ? -27.282 -7.927 -45.752 1.00 34.28 34 GLY D C 1
ATOM 5810 O O . GLY D 1 36 ? -28.124 -7.022 -45.819 1.00 33.96 34 GLY D O 1
ATOM 5811 N N . ILE D 1 37 ? -27.567 -9.210 -45.549 1.00 32.78 35 ILE D N 1
ATOM 5812 C CA . ILE D 1 37 ? -28.938 -9.770 -45.668 1.00 31.49 35 ILE D CA 1
ATOM 5813 C C . ILE D 1 37 ? -29.333 -10.285 -44.286 1.00 30.79 35 ILE D C 1
ATOM 5814 O O . ILE D 1 37 ? -28.603 -11.094 -43.724 1.00 28.09 35 ILE D O 1
ATOM 5819 N N . ALA D 1 38 ? -30.436 -9.780 -43.752 1.00 32.49 36 ALA D N 1
ATOM 5820 C CA . ALA D 1 38 ? -30.961 -10.141 -42.421 1.00 34.87 36 ALA D CA 1
ATOM 5821 C C . ALA D 1 38 ? -32.350 -10.771 -42.570 1.00 35.59 36 ALA D C 1
ATOM 5822 O O . ALA D 1 38 ? -33.031 -10.535 -43.605 1.00 34.14 36 ALA D O 1
ATOM 5824 N N . LEU D 1 39 ? -32.713 -11.583 -41.583 1.00 35.95 37 LEU D N 1
ATOM 5825 C CA . LEU D 1 39 ? -34.060 -12.181 -41.440 1.00 36.05 37 LEU D CA 1
ATOM 5826 C C . LEU D 1 39 ? -34.426 -12.106 -39.956 1.00 32.80 37 LEU D C 1
ATOM 5827 O O . LEU D 1 39 ? -33.604 -12.513 -39.132 1.00 29.20 37 LEU D O 1
ATOM 5832 N N . GLN D 1 40 ? -35.580 -11.533 -39.638 1.00 35.10 38 GLN D N 1
ATOM 5833 C CA . GLN D 1 40 ? -36.149 -11.556 -38.272 1.00 40.09 38 GLN D CA 1
ATOM 5834 C C . GLN D 1 40 ? -37.623 -11.929 -38.385 1.00 41.73 38 GLN D C 1
ATOM 5835 O O . GLN D 1 40 ? -38.393 -11.098 -38.918 1.00 47.34 38 GLN D O 1
ATOM 5841 N N . ALA D 1 41 ? -37.975 -13.152 -37.979 1.00 39.74 39 ALA D N 1
ATOM 5842 C CA . ALA D 1 41 ? -39.347 -13.710 -38.084 1.00 37.48 39 ALA D CA 1
ATOM 5843 C C . ALA D 1 41 ? -39.696 -14.548 -36.847 1.00 34.14 39 ALA D C 1
ATOM 5844 O O . ALA D 1 41 ? -38.864 -15.369 -36.412 1.00 29.34 39 ALA D O 1
ATOM 5846 N N . MET D 1 42 ? -40.889 -14.318 -36.299 1.00 36.20 40 MET D N 1
ATOM 5847 C CA . MET D 1 42 ? -41.523 -15.138 -35.226 1.00 38.15 40 MET D CA 1
ATOM 5848 C C . MET D 1 42 ? -42.244 -16.319 -35.871 1.00 37.17 40 MET D C 1
ATOM 5849 O O . MET D 1 42 ? -42.749 -16.154 -36.958 1.00 37.79 40 MET D O 1
ATOM 5854 N N . ASP D 1 43 ? -42.316 -17.465 -35.205 1.00 37.67 41 ASP D N 1
ATOM 5855 C CA . ASP D 1 43 ? -43.246 -18.561 -35.595 1.00 38.73 41 ASP D CA 1
ATOM 5856 C C . ASP D 1 43 ? -44.681 -18.099 -35.293 1.00 41.47 41 ASP D C 1
ATOM 5857 O O . ASP D 1 43 ? -44.850 -17.092 -34.560 1.00 39.70 41 ASP D O 1
ATOM 5862 N N . ASN D 1 44 ? -45.685 -18.816 -35.812 1.00 45.18 42 ASN D N 1
ATOM 5863 C CA . ASN D 1 44 ? -47.116 -18.412 -35.705 1.00 48.05 42 ASN D CA 1
ATOM 5864 C C . ASN D 1 44 ? -47.515 -18.253 -34.234 1.00 46.14 42 ASN D C 1
ATOM 5865 O O . ASN D 1 44 ? -48.286 -17.339 -33.952 1.00 50.03 42 ASN D O 1
ATOM 5870 N N . SER D 1 45 ? -46.980 -19.076 -33.337 1.00 44.34 43 SER D N 1
ATOM 5871 C CA . SER D 1 45 ? -47.340 -19.101 -31.897 1.00 47.13 43 SER D CA 1
ATOM 5872 C C . SER D 1 45 ? -46.706 -17.944 -31.120 1.00 46.21 43 SER D C 1
ATOM 5873 O O . SER D 1 45 ? -47.042 -17.795 -29.931 1.00 44.95 43 SER D O 1
ATOM 5876 N N . HIS D 1 46 ? -45.787 -17.186 -31.733 1.00 43.59 44 HIS D N 1
ATOM 5877 C CA . HIS D 1 46 ? -44.993 -16.142 -31.032 1.00 39.85 44 HIS D CA 1
ATOM 5878 C C . HIS D 1 46 ? -44.243 -16.779 -29.865 1.00 36.60 44 HIS D C 1
ATOM 5879 O O . HIS D 1 46 ? -44.197 -16.168 -28.778 1.00 35.08 44 HIS D O 1
ATOM 5886 N N . VAL D 1 47 ? -43.694 -17.975 -30.073 1.00 34.47 45 VAL D N 1
ATOM 5887 C CA . VAL D 1 47 ? -42.946 -18.735 -29.033 1.00 34.47 45 VAL D CA 1
ATOM 5888 C C . VAL D 1 47 ? -41.461 -18.687 -29.397 1.00 33.56 45 VAL D C 1
ATOM 5889 O O . VAL D 1 47 ? -40.622 -18.700 -28.506 1.00 32.20 45 VAL D O 1
ATOM 5893 N N . ALA D 1 48 ? -41.173 -18.636 -30.691 1.00 33.93 46 ALA D N 1
ATOM 5894 C CA . ALA D 1 48 ? -39.818 -18.751 -31.262 1.00 32.41 46 ALA D CA 1
ATOM 5895 C C . ALA D 1 48 ? -39.591 -17.569 -32.221 1.00 33.71 46 ALA D C 1
ATOM 5896 O O . ALA D 1 48 ? -40.538 -17.162 -32.911 1.00 33.68 46 ALA D O 1
ATOM 5898 N N . LEU D 1 49 ? -38.389 -17.006 -32.189 1.00 33.02 47 LEU D N 1
ATOM 5899 C CA . LEU D 1 49 ? -37.946 -15.883 -33.050 1.00 34.30 47 LEU D CA 1
ATOM 5900 C C . LEU D 1 49 ? -36.654 -16.339 -33.722 1.00 31.03 47 LEU D C 1
ATOM 5901 O O . LEU D 1 49 ? -35.750 -16.824 -33.022 1.00 28.88 47 LEU D O 1
ATOM 5906 N N . VAL D 1 50 ? -36.642 -16.284 -35.047 1.00 31.33 48 VAL D N 1
ATOM 5907 C CA . VAL D 1 50 ? -35.450 -16.536 -35.903 1.00 32.39 48 VAL D CA 1
ATOM 5908 C C . VAL D 1 50 ? -34.845 -15.180 -36.271 1.00 33.17 48 VAL D C 1
ATOM 5909 O O . VAL D 1 50 ? -35.598 -14.315 -36.745 1.00 35.59 48 VAL D O 1
ATOM 5913 N N . SER D 1 51 ? -33.546 -15.018 -36.025 1.00 33.48 49 SER D N 1
ATOM 5914 C CA . SER D 1 51 ? -32.728 -13.807 -36.302 1.00 33.95 49 SER D CA 1
ATOM 5915 C C . SER D 1 51 ? -31.450 -14.244 -37.032 1.00 33.75 49 SER D C 1
ATOM 5916 O O . SER D 1 51 ? -30.563 -14.849 -36.399 1.00 32.42 49 SER D O 1
ATOM 5919 N N . MET D 1 52 ? -31.389 -14.012 -38.338 1.00 33.96 50 MET D N 1
ATOM 5920 C CA . MET D 1 52 ? -30.245 -14.381 -39.198 1.00 34.45 50 MET D CA 1
ATOM 5921 C C . MET D 1 52 ? -29.610 -13.098 -39.738 1.00 34.84 50 MET D C 1
ATOM 5922 O O . MET D 1 52 ? -30.344 -12.157 -40.087 1.00 31.02 50 MET D O 1
ATOM 5927 N N . MET D 1 53 ? -28.282 -13.075 -39.817 1.00 35.73 51 MET D N 1
ATOM 5928 C CA . MET D 1 53 ? -27.542 -12.046 -40.567 1.00 38.26 51 MET D CA 1
ATOM 5929 C C . MET D 1 53 ? -26.411 -12.719 -41.361 1.00 37.30 51 MET D C 1
ATOM 5930 O O . MET D 1 53 ? -25.483 -13.288 -40.733 1.00 34.23 51 MET D O 1
ATOM 5935 N N . LEU D 1 54 ? -26.520 -12.698 -42.692 1.00 36.66 52 LEU D N 1
ATOM 5936 C CA . LEU D 1 54 ? -25.397 -12.939 -43.634 1.00 38.06 52 LEU D CA 1
ATOM 5937 C C . LEU D 1 54 ? -24.741 -11.589 -43.936 1.00 37.35 52 LEU D C 1
ATOM 5938 O O . LEU D 1 54 ? -25.282 -10.838 -44.784 1.00 37.31 52 LEU D O 1
ATOM 5943 N N . LYS D 1 55 ? -23.611 -11.314 -43.293 1.00 36.55 53 LYS D N 1
ATOM 5944 C CA . LYS D 1 55 ? -22.855 -10.046 -43.466 1.00 39.43 53 LYS D CA 1
ATOM 5945 C C . LYS D 1 55 ? -22.301 -9.958 -44.892 1.00 38.69 53 LYS D C 1
ATOM 5946 O O . LYS D 1 55 ? -21.935 -11.006 -45.471 1.00 38.03 53 LYS D O 1
ATOM 5952 N N . ALA D 1 56 ? -22.274 -8.743 -45.445 1.00 38.17 54 ALA D N 1
ATOM 5953 C CA . ALA D 1 56 ? -21.698 -8.398 -46.762 1.00 38.55 54 ALA D CA 1
ATOM 5954 C C . ALA D 1 56 ? -20.341 -9.088 -46.981 1.00 38.94 54 ALA D C 1
ATOM 5955 O O . ALA D 1 56 ? -20.105 -9.516 -48.101 1.00 38.02 54 ALA D O 1
ATOM 5957 N N . GLU D 1 57 ? -19.471 -9.154 -45.970 1.00 40.83 55 GLU D N 1
ATOM 5958 C CA . GLU D 1 57 ? -18.114 -9.768 -46.064 1.00 45.39 55 GLU D CA 1
ATOM 5959 C C . GLU D 1 57 ? -18.219 -11.209 -46.592 1.00 43.58 55 GLU D C 1
ATOM 5960 O O . GLU D 1 57 ? -17.250 -11.698 -47.185 1.00 47.58 55 GLU D O 1
ATOM 5966 N N . GLY D 1 58 ? -19.344 -11.875 -46.357 1.00 40.08 56 GLY D N 1
ATOM 5967 C CA . GLY D 1 58 ? -19.537 -13.292 -46.708 1.00 38.76 56 GLY D CA 1
ATOM 5968 C C . GLY D 1 58 ? -19.780 -13.504 -48.190 1.00 38.75 56 GLY D C 1
ATOM 5969 O O . GLY D 1 58 ? -19.710 -14.666 -48.643 1.00 38.06 56 GLY D O 1
ATOM 5970 N N . PHE D 1 59 ? -20.072 -12.430 -48.916 1.00 40.25 57 PHE D N 1
ATOM 5971 C CA . PHE D 1 59 ? -20.311 -12.437 -50.381 1.00 41.75 57 PHE D CA 1
ATOM 5972 C C . PHE D 1 59 ? -19.030 -11.973 -51.088 1.00 44.62 57 PHE D C 1
ATOM 5973 O O . PHE D 1 59 ? -18.066 -11.588 -50.390 1.00 47.96 57 PHE D O 1
ATOM 5981 N N . SER D 1 60 ? -19.034 -12.005 -52.421 1.00 45.08 58 SER D N 1
ATOM 5982 C CA . SER D 1 60 ? -17.877 -11.690 -53.300 1.00 48.65 58 SER D CA 1
ATOM 5983 C C . SER D 1 60 ? -18.356 -11.498 -54.740 1.00 48.58 58 SER D C 1
ATOM 5984 O O . SER D 1 60 ? -18.288 -12.414 -55.552 1.00 49.21 58 SER D O 1
ATOM 5987 N N . PRO D 1 61 ? -18.876 -10.314 -55.115 1.00 48.61 59 PRO D N 1
ATOM 5988 C CA . PRO D 1 61 ? -19.122 -9.217 -54.182 1.00 49.14 59 PRO D CA 1
ATOM 5989 C C . PRO D 1 61 ? -20.567 -9.123 -53.662 1.00 48.57 59 PRO D C 1
ATOM 5990 O O . PRO D 1 61 ? -21.433 -9.873 -54.103 1.00 45.43 59 PRO D O 1
ATOM 5994 N N . TYR D 1 62 ? -20.775 -8.199 -52.722 1.00 47.80 60 TYR D N 1
ATOM 5995 C CA . TYR D 1 62 ? -22.098 -7.737 -52.236 1.00 44.80 60 TYR D CA 1
ATOM 5996 C C . TYR D 1 62 ? -22.279 -6.286 -52.681 1.00 47.20 60 TYR D C 1
ATOM 5997 O O . TYR D 1 62 ? -21.434 -5.477 -52.329 1.00 49.22 60 TYR D O 1
ATOM 6006 N N . ARG D 1 63 ? -23.339 -5.987 -53.434 1.00 49.25 61 ARG D N 1
ATOM 6007 C CA . ARG D 1 63 ? -23.731 -4.614 -53.854 1.00 51.34 61 ARG D CA 1
ATOM 6008 C C . ARG D 1 63 ? -25.208 -4.384 -53.480 1.00 51.08 61 ARG D C 1
ATOM 6009 O O . ARG D 1 63 ? -26.096 -5.047 -54.062 1.00 51.98 61 ARG D O 1
ATOM 6011 N N . CYS D 1 64 ? -25.463 -3.485 -52.526 1.00 52.56 62 CYS D N 1
ATOM 6012 C CA . CYS D 1 64 ? -26.797 -2.886 -52.249 1.00 54.27 62 CYS D CA 1
ATOM 6013 C C . CYS D 1 64 ? -26.745 -1.388 -52.615 1.00 57.51 62 CYS D C 1
ATOM 6014 O O . CYS D 1 64 ? -25.892 -0.658 -52.080 1.00 63.80 62 CYS D O 1
ATOM 6017 N N . ASP D 1 65 ? -27.604 -0.966 -53.536 1.00 59.00 63 ASP D N 1
ATOM 6018 C CA . ASP D 1 65 ? -27.742 0.450 -53.951 1.00 62.45 63 ASP D CA 1
ATOM 6019 C C . ASP D 1 65 ? -28.936 1.047 -53.200 1.00 64.79 63 ASP D C 1
ATOM 6020 O O . ASP D 1 65 ? -28.944 2.269 -53.037 1.00 70.64 63 ASP D O 1
ATOM 6025 N N . ARG D 1 66 ? -29.863 0.215 -52.721 1.00 64.10 64 ARG D N 1
ATOM 6026 C CA . ARG D 1 66 ? -31.143 0.651 -52.101 1.00 70.70 64 ARG D CA 1
ATOM 6027 C C . ARG D 1 66 ? -31.602 -0.433 -51.115 1.00 66.43 64 ARG D C 1
ATOM 6028 O O . ARG D 1 66 ? -31.598 -1.619 -51.496 1.00 68.84 64 ARG D O 1
ATOM 6036 N N . ASN D 1 67 ? -31.930 -0.043 -49.878 1.00 62.41 65 ASN D N 1
ATOM 6037 C CA . ASN D 1 67 ? -32.538 -0.928 -48.850 1.00 58.72 65 ASN D CA 1
ATOM 6038 C C . ASN D 1 67 ? -33.818 -1.551 -49.437 1.00 54.28 65 ASN D C 1
ATOM 6039 O O . ASN D 1 67 ? -34.682 -0.786 -49.940 1.00 53.92 65 ASN D O 1
ATOM 6044 N N . ILE D 1 68 ? -33.935 -2.883 -49.410 1.00 48.22 66 ILE D N 1
ATOM 6045 C CA . ILE D 1 68 ? -35.145 -3.610 -49.899 1.00 45.88 66 ILE D CA 1
ATOM 6046 C C . ILE D 1 68 ? -35.461 -4.756 -48.939 1.00 42.92 66 ILE D C 1
ATOM 6047 O O . ILE D 1 68 ? -34.531 -5.303 -48.328 1.00 41.79 66 ILE D O 1
ATOM 6052 N N . ALA D 1 69 ? -36.747 -5.087 -48.832 1.00 42.05 67 ALA D N 1
ATOM 6053 C CA . ALA D 1 69 ? -37.298 -6.320 -48.219 1.00 39.04 67 ALA D CA 1
ATOM 6054 C C . ALA D 1 69 ? -37.723 -7.261 -49.349 1.00 37.53 67 ALA D C 1
ATOM 6055 O O . ALA D 1 69 ? -38.410 -6.808 -50.261 1.00 37.03 67 ALA D O 1
ATOM 6057 N N . LEU D 1 70 ? -37.277 -8.513 -49.313 1.00 36.69 68 LEU D N 1
ATOM 6058 C CA . LEU D 1 70 ? -37.733 -9.577 -50.246 1.00 35.97 68 LEU D CA 1
ATOM 6059 C C . LEU D 1 70 ? -38.731 -10.453 -49.485 1.00 34.39 68 LEU D C 1
ATOM 6060 O O . LEU D 1 70 ? -38.314 -11.180 -48.592 1.00 32.49 68 LEU D O 1
ATOM 6065 N N . GLY D 1 71 ? -40.015 -10.287 -49.758 1.00 35.56 69 GLY D N 1
ATOM 6066 C CA . GLY D 1 71 ? -41.097 -11.057 -49.126 1.00 35.90 69 GLY D CA 1
ATOM 6067 C C . GLY D 1 71 ? -41.275 -12.386 -49.836 1.00 34.81 69 GLY D C 1
ATOM 6068 O O . GLY D 1 71 ? -41.748 -12.413 -50.991 1.00 34.61 69 GLY D O 1
ATOM 6069 N N . VAL D 1 72 ? -40.907 -13.458 -49.154 1.00 34.42 70 VAL D N 1
ATOM 6070 C CA . VAL D 1 72 ? -40.744 -14.810 -49.760 1.00 36.11 70 VAL D CA 1
ATOM 6071 C C . VAL D 1 72 ? -41.539 -15.826 -48.943 1.00 35.14 70 VAL D C 1
ATOM 6072 O O . VAL D 1 72 ? -41.551 -15.719 -47.697 1.00 36.38 70 VAL D O 1
ATOM 6076 N N . ASN D 1 73 ? -42.183 -16.774 -49.613 1.00 35.79 71 ASN D N 1
ATOM 6077 C CA . ASN D 1 73 ? -42.639 -18.046 -48.995 1.00 35.59 71 ASN D CA 1
ATOM 6078 C C . ASN D 1 73 ? -41.445 -18.999 -48.978 1.00 34.63 71 ASN D C 1
ATOM 6079 O O . ASN D 1 73 ? -40.887 -19.224 -50.043 1.00 36.85 71 ASN D O 1
ATOM 6084 N N . LEU D 1 74 ? -41.086 -19.542 -47.824 1.00 33.97 72 LEU D N 1
ATOM 6085 C CA . LEU D 1 74 ? -39.860 -20.365 -47.684 1.00 36.00 72 LEU D CA 1
ATOM 6086 C C . LEU D 1 74 ? -40.015 -21.743 -48.332 1.00 36.96 72 LEU D C 1
ATOM 6087 O O . LEU D 1 74 ? -38.974 -22.320 -48.700 1.00 44.98 72 LEU D O 1
ATOM 6092 N N . THR D 1 75 ? -41.233 -22.246 -48.516 1.00 36.69 73 THR D N 1
ATOM 6093 C CA . THR D 1 75 ? -41.471 -23.494 -49.286 1.00 37.76 73 THR D CA 1
ATOM 6094 C C . THR D 1 75 ? -41.144 -23.235 -50.758 1.00 38.03 73 THR D C 1
ATOM 6095 O O . THR D 1 75 ? -40.472 -24.067 -51.344 1.00 41.11 73 THR D O 1
ATOM 6099 N N . SER D 1 76 ? -41.627 -22.128 -51.317 1.00 38.37 74 SER D N 1
ATOM 6100 C CA . SER D 1 76 ? -41.332 -21.679 -52.697 1.00 38.46 74 SER D CA 1
ATOM 6101 C C . SER D 1 76 ? -39.816 -21.532 -52.842 1.00 38.45 74 SER D C 1
ATOM 6102 O O . SER D 1 76 ? -39.248 -22.072 -53.803 1.00 42.82 74 SER D O 1
ATOM 6105 N N . LEU D 1 77 ? -39.179 -20.833 -51.907 1.00 36.64 75 LEU D N 1
ATOM 6106 C CA . LEU D 1 77 ? -37.728 -20.549 -51.978 1.00 36.21 75 LEU D CA 1
ATOM 6107 C C . LEU D 1 77 ? -36.951 -21.878 -51.929 1.00 34.99 75 LEU D C 1
ATOM 6108 O O . LEU D 1 77 ? -35.968 -21.995 -52.679 1.00 33.23 75 LEU D O 1
ATOM 6113 N N . THR D 1 78 ? -37.387 -22.827 -51.088 1.00 35.08 76 THR D N 1
ATOM 6114 C CA . THR D 1 78 ? -36.769 -24.171 -50.916 1.00 36.90 76 THR D CA 1
ATOM 6115 C C . THR D 1 78 ? -36.806 -24.934 -52.250 1.00 37.04 76 THR D C 1
ATOM 6116 O O . THR D 1 78 ? -35.780 -25.517 -52.636 1.00 33.91 76 THR D O 1
ATOM 6120 N N . LYS D 1 79 ? -37.965 -24.943 -52.905 1.00 38.26 77 LYS D N 1
ATOM 6121 C CA . LYS D 1 79 ? -38.189 -25.597 -54.210 1.00 41.07 77 LYS D CA 1
ATOM 6122 C C . LYS D 1 79 ? -37.176 -25.067 -55.221 1.00 41.39 77 LYS D C 1
ATOM 6123 O O . LYS D 1 79 ? -36.729 -25.855 -56.056 1.00 45.12 77 LYS D O 1
ATOM 6129 N N . VAL D 1 80 ? -36.851 -23.777 -55.162 1.00 39.95 78 VAL D N 1
ATOM 6130 C CA . VAL D 1 80 ? -35.884 -23.120 -56.092 1.00 39.51 78 VAL D CA 1
ATOM 6131 C C . VAL D 1 80 ? -34.454 -23.461 -55.667 1.00 36.86 78 VAL D C 1
ATOM 6132 O O . VAL D 1 80 ? -33.648 -23.779 -56.545 1.00 34.15 78 VAL D O 1
ATOM 6136 N N . LEU D 1 81 ? -34.161 -23.406 -54.368 1.00 35.75 79 LEU D N 1
ATOM 6137 C CA . LEU D 1 81 ? -32.801 -23.668 -53.839 1.00 37.82 79 LEU D CA 1
ATOM 6138 C C . LEU D 1 81 ? -32.409 -25.142 -54.009 1.00 41.45 79 LEU D C 1
ATOM 6139 O O . LEU D 1 81 ? -31.201 -25.395 -54.183 1.00 43.57 79 LEU D O 1
ATOM 6144 N N . ARG D 1 82 ? -33.370 -26.067 -54.017 1.00 45.46 80 ARG D N 1
ATOM 6145 C CA . ARG D 1 82 ? -33.128 -27.512 -54.325 1.00 48.98 80 ARG D CA 1
ATOM 6146 C C . ARG D 1 82 ? -32.475 -27.655 -55.708 1.00 46.05 80 ARG D C 1
ATOM 6147 O O . ARG D 1 82 ? -31.678 -28.587 -55.896 1.00 46.22 80 ARG D O 1
ATOM 6155 N N . ALA D 1 83 ? -32.789 -26.753 -56.633 1.00 43.40 81 ALA D N 1
ATOM 6156 C CA . ALA D 1 83 ? -32.249 -26.773 -58.004 1.00 47.15 81 ALA D CA 1
ATOM 6157 C C . ALA D 1 83 ? -30.821 -26.196 -58.036 1.00 46.19 81 ALA D C 1
ATOM 6158 O O . ALA D 1 83 ? -30.273 -26.088 -59.127 1.00 50.71 81 ALA D O 1
ATOM 6160 N N . ALA D 1 84 ? -30.243 -25.839 -56.892 1.00 43.65 82 ALA D N 1
ATOM 6161 C CA . ALA D 1 84 ? -28.829 -25.425 -56.784 1.00 42.82 82 ALA D CA 1
ATOM 6162 C C . ALA D 1 84 ? -28.016 -26.551 -56.149 1.00 43.43 82 ALA D C 1
ATOM 6163 O O . ALA D 1 84 ? -28.411 -27.045 -55.069 1.00 41.25 82 ALA D O 1
ATOM 6165 N N . GLN D 1 85 ? -26.915 -26.928 -56.798 1.00 44.29 83 GLN D N 1
ATOM 6166 C CA . GLN D 1 85 ? -25.868 -27.796 -56.206 1.00 47.84 83 GLN D CA 1
ATOM 6167 C C . GLN D 1 85 ? -25.178 -27.006 -55.088 1.00 47.19 83 GLN D C 1
ATOM 6168 O O . GLN D 1 85 ? -25.017 -25.793 -55.239 1.00 46.21 83 GLN D O 1
ATOM 6174 N N . ASN D 1 86 ? -24.793 -27.686 -54.007 1.00 48.88 84 ASN D N 1
ATOM 6175 C CA . ASN D 1 86 ? -24.008 -27.116 -52.883 1.00 51.53 84 ASN D CA 1
ATOM 6176 C C . ASN D 1 86 ? -22.885 -26.219 -53.430 1.00 51.18 84 ASN D C 1
ATOM 6177 O O . ASN D 1 86 ? -22.728 -25.104 -52.894 1.00 46.40 84 ASN D O 1
ATOM 6182 N N . GLU D 1 87 ? -22.150 -26.665 -54.454 1.00 52.41 85 GLU D N 1
ATOM 6183 C CA . GLU D 1 87 ? -20.893 -26.002 -54.909 1.00 56.18 85 GLU D CA 1
ATOM 6184 C C . GLU D 1 87 ? -21.173 -25.132 -56.150 1.00 52.66 85 GLU D C 1
ATOM 6185 O O . GLU D 1 87 ? -20.206 -24.745 -56.856 1.00 55.54 85 GLU D O 1
ATOM 6191 N N . ASP D 1 88 ? -22.434 -24.775 -56.399 1.00 48.41 86 ASP D N 1
ATOM 6192 C CA . ASP D 1 88 ? -22.801 -23.777 -57.441 1.00 49.31 86 ASP D CA 1
ATOM 6193 C C . ASP D 1 88 ? -22.497 -22.361 -56.933 1.00 45.53 86 ASP D C 1
ATOM 6194 O O . ASP D 1 88 ? -22.683 -22.095 -55.738 1.00 41.66 86 ASP D O 1
ATOM 6199 N N . ILE D 1 89 ? -22.096 -21.472 -57.832 1.00 45.89 87 ILE D N 1
ATOM 6200 C CA . ILE D 1 89 ? -21.996 -20.016 -57.545 1.00 45.79 87 ILE D CA 1
ATOM 6201 C C . ILE D 1 89 ? -23.408 -19.439 -57.662 1.00 41.68 87 ILE D C 1
ATOM 6202 O O . ILE D 1 89 ? -24.028 -19.600 -58.722 1.00 39.91 87 ILE D O 1
ATOM 6207 N N . LEU D 1 90 ? -23.889 -18.809 -56.589 1.00 40.80 88 LEU D N 1
ATOM 6208 C CA . LEU D 1 90 ? -25.273 -18.287 -56.462 1.00 39.28 88 LEU D CA 1
ATOM 6209 C C . LEU D 1 90 ? -25.232 -16.760 -56.522 1.00 40.07 88 LEU D C 1
ATOM 6210 O O . LEU D 1 90 ? -24.474 -16.163 -55.757 1.00 43.21 88 LEU D O 1
ATOM 6215 N N . THR D 1 91 ? -26.011 -16.151 -57.406 1.00 39.95 89 THR D N 1
ATOM 6216 C CA . THR D 1 91 ? -26.171 -14.677 -57.480 1.00 42.03 89 THR D CA 1
ATOM 6217 C C . THR D 1 91 ? -27.649 -14.344 -57.253 1.00 40.40 89 THR D C 1
ATOM 6218 O O . THR D 1 91 ? -28.503 -14.957 -57.909 1.00 39.74 89 THR D O 1
ATOM 6222 N N . LEU D 1 92 ? -27.915 -13.435 -56.306 1.00 41.79 90 LEU D N 1
ATOM 6223 C CA . LEU D 1 92 ? -29.245 -12.816 -56.034 1.00 40.54 90 LEU D CA 1
ATOM 6224 C C . LEU D 1 92 ? -29.255 -11.436 -56.706 1.00 41.52 90 LEU D C 1
ATOM 6225 O O . LEU D 1 92 ? -28.280 -10.699 -56.521 1.00 39.52 90 LEU D O 1
ATOM 6230 N N . LYS D 1 93 ? -30.300 -11.126 -57.474 1.00 43.42 91 LYS D N 1
ATOM 6231 C CA . LYS D 1 93 ? -30.491 -9.809 -58.136 1.00 47.20 91 LYS D CA 1
ATOM 6232 C C . LYS D 1 93 ? -31.951 -9.365 -58.004 1.00 45.92 91 LYS D C 1
ATOM 6233 O O . LYS D 1 93 ? -32.848 -10.217 -58.128 1.00 41.65 91 LYS D O 1
ATOM 6239 N N . ALA D 1 94 ? -32.172 -8.078 -57.719 1.00 44.98 92 ALA D N 1
ATOM 6240 C CA . ALA D 1 94 ? -33.511 -7.505 -57.470 1.00 44.90 92 ALA D CA 1
ATOM 6241 C C . ALA D 1 94 ? -33.513 -6.009 -57.799 1.00 47.91 92 ALA D C 1
ATOM 6242 O O . ALA D 1 94 ? -32.492 -5.375 -57.531 1.00 52.14 92 ALA D O 1
ATOM 6244 N N . GLU D 1 95 ? -34.624 -5.468 -58.323 1.00 51.26 93 GLU D N 1
ATOM 6245 C CA . GLU D 1 95 ? -34.843 -4.012 -58.592 1.00 53.58 93 GLU D CA 1
ATOM 6246 C C . GLU D 1 95 ? -35.360 -3.304 -57.324 1.00 54.95 93 GLU D C 1
ATOM 6247 O O . GLU D 1 95 ? -35.301 -3.935 -56.258 1.00 50.46 93 GLU D O 1
ATOM 6253 N N . ASP D 1 96 ? -35.817 -2.042 -57.391 1.00 61.30 94 ASP D N 1
ATOM 6254 C CA . ASP D 1 96 ? -36.134 -1.223 -56.178 1.00 64.55 94 ASP D CA 1
ATOM 6255 C C . ASP D 1 96 ? -37.610 -1.384 -55.784 1.00 67.52 94 ASP D C 1
ATOM 6256 O O . ASP D 1 96 ? -38.344 -2.103 -56.498 1.00 70.08 94 ASP D O 1
ATOM 6258 N N . PRO D 1 98 ? -39.409 -4.255 -55.573 1.00 57.08 96 PRO D N 1
ATOM 6259 C CA . PRO D 1 98 ? -39.275 -5.418 -56.491 1.00 57.95 96 PRO D CA 1
ATOM 6260 C C . PRO D 1 98 ? -40.390 -6.468 -56.365 1.00 53.64 96 PRO D C 1
ATOM 6261 O O . PRO D 1 98 ? -40.720 -6.867 -55.264 1.00 51.12 96 PRO D O 1
ATOM 6265 N N . ASP D 1 99 ? -40.964 -6.896 -57.495 1.00 53.55 97 ASP D N 1
ATOM 6266 C CA . ASP D 1 99 ? -41.996 -7.962 -57.552 1.00 55.20 97 ASP D CA 1
ATOM 6267 C C . ASP D 1 99 ? -41.341 -9.334 -57.680 1.00 51.82 97 ASP D C 1
ATOM 6268 O O . ASP D 1 99 ? -42.043 -10.324 -57.409 1.00 50.37 97 ASP D O 1
ATOM 6273 N N . VAL D 1 100 ? -40.053 -9.385 -58.028 1.00 50.68 98 VAL D N 1
ATOM 6274 C CA . VAL D 1 100 ? -39.322 -10.646 -58.357 1.00 48.58 98 VAL D CA 1
ATOM 6275 C C . VAL D 1 100 ? -37.920 -10.616 -57.761 1.00 43.36 98 VAL D C 1
ATOM 6276 O O . VAL D 1 100 ? -37.267 -9.585 -57.863 1.00 43.99 98 VAL D O 1
ATOM 6280 N N . LEU D 1 101 ? -37.502 -11.742 -57.192 1.00 40.94 99 LEU D N 1
ATOM 6281 C CA . LEU D 1 101 ? -36.094 -12.049 -56.844 1.00 40.24 99 LEU D CA 1
ATOM 6282 C C . LEU D 1 101 ? -35.517 -12.956 -57.940 1.00 40.89 99 LEU D C 1
ATOM 6283 O O . LEU D 1 101 ? -36.002 -14.076 -58.091 1.00 40.28 99 LEU D O 1
ATOM 6288 N N . ASN D 1 102 ? -34.522 -12.474 -58.668 1.00 40.85 100 ASN D N 1
ATOM 6289 C CA . ASN D 1 102 ? -33.756 -13.245 -59.679 1.00 41.76 100 ASN D CA 1
ATOM 6290 C C . ASN D 1 102 ? -32.659 -14.049 -58.953 1.00 40.24 100 ASN D C 1
ATOM 6291 O O . ASN D 1 102 ? -31.839 -13.439 -58.244 1.00 40.34 100 ASN D O 1
ATOM 6296 N N . LEU D 1 103 ? -32.649 -15.377 -59.092 1.00 40.58 101 LEU D N 1
ATOM 6297 C CA . LEU D 1 103 ? -31.550 -16.274 -58.625 1.00 39.08 101 LEU D CA 1
ATOM 6298 C C . LEU D 1 103 ? -30.870 -16.906 -59.844 1.00 40.41 101 LEU D C 1
ATOM 6299 O O . LEU D 1 103 ? -31.582 -17.540 -60.654 1.00 41.97 101 LEU D O 1
ATOM 6304 N N . VAL D 1 104 ? -29.545 -16.740 -59.950 1.00 39.61 102 VAL D N 1
ATOM 6305 C CA . VAL D 1 104 ? -28.685 -17.424 -60.954 1.00 40.51 102 VAL D CA 1
ATOM 6306 C C . VAL D 1 104 ? -27.793 -18.429 -60.217 1.00 40.56 102 VAL D C 1
ATOM 6307 O O . VAL D 1 104 ? -27.158 -18.046 -59.224 1.00 39.50 102 VAL D O 1
ATOM 6311 N N . PHE D 1 105 ? -27.793 -19.685 -60.671 1.00 42.64 103 PHE D N 1
ATOM 6312 C CA . PHE D 1 105 ? -26.899 -20.766 -60.176 1.00 44.49 103 PHE D CA 1
ATOM 6313 C C . PHE D 1 105 ? -25.950 -21.179 -61.309 1.00 45.24 103 PHE D C 1
ATOM 6314 O O . PHE D 1 105 ? -26.435 -21.690 -62.334 1.00 46.52 103 PHE D O 1
ATOM 6322 N N . GLU D 1 106 ? -24.649 -20.970 -61.112 1.00 47.21 104 GLU D N 1
ATOM 6323 C CA . GLU D 1 106 ? -23.575 -21.372 -62.063 1.00 50.40 104 GLU D CA 1
ATOM 6324 C C . GLU D 1 106 ? -22.794 -22.560 -61.491 1.00 50.74 104 GLU D C 1
ATOM 6325 O O . GLU D 1 106 ? -22.303 -22.457 -60.353 1.00 45.69 104 GLU D O 1
ATOM 6331 N N . SER D 1 107 ? -22.705 -23.646 -62.269 1.00 57.34 105 SER D N 1
ATOM 6332 C CA . SER D 1 107 ? -21.876 -24.854 -61.999 1.00 64.53 105 SER D CA 1
ATOM 6333 C C . SER D 1 107 ? -20.442 -24.443 -61.619 1.00 71.02 105 SER D C 1
ATOM 6334 O O . SER D 1 107 ? -19.916 -23.491 -62.226 1.00 71.11 105 SER D O 1
ATOM 6336 N N . SER D 1 108 ? -19.844 -25.130 -60.637 1.00 76.67 106 SER D N 1
ATOM 6337 C CA . SER D 1 108 ? -18.384 -25.141 -60.356 1.00 76.66 106 SER D CA 1
ATOM 6338 C C . SER D 1 108 ? -17.674 -26.065 -61.363 1.00 83.54 106 SER D C 1
ATOM 6339 O O . SER D 1 108 ? -16.455 -25.902 -61.552 1.00 84.57 106 SER D O 1
ATOM 6341 N N . GLU D 1 109 ? -18.403 -27.005 -61.978 1.00 84.34 107 GLU D N 1
ATOM 6342 C CA . GLU D 1 109 ? -17.882 -28.007 -62.951 1.00 86.58 107 GLU D CA 1
ATOM 6343 C C . GLU D 1 109 ? -18.115 -27.506 -64.393 1.00 89.51 107 GLU D C 1
ATOM 6344 O O . GLU D 1 109 ? -17.150 -26.965 -64.981 1.00 91.46 107 GLU D O 1
ATOM 6346 N N . THR D 1 110 ? -19.337 -27.622 -64.949 1.00 86.95 108 THR D N 1
ATOM 6347 C CA . THR D 1 110 ? -19.667 -27.298 -66.372 1.00 85.73 108 THR D CA 1
ATOM 6348 C C . THR D 1 110 ? -19.874 -25.780 -66.553 1.00 86.79 108 THR D C 1
ATOM 6349 O O . THR D 1 110 ? -19.503 -25.020 -65.640 1.00 88.97 108 THR D O 1
ATOM 6351 N N . ASP D 1 111 ? -20.407 -25.345 -67.704 1.00 88.28 109 ASP D N 1
ATOM 6352 C CA . ASP D 1 111 ? -20.768 -23.923 -67.999 1.00 83.81 109 ASP D CA 1
ATOM 6353 C C . ASP D 1 111 ? -22.286 -23.738 -67.844 1.00 80.46 109 ASP D C 1
ATOM 6354 O O . ASP D 1 111 ? -22.795 -22.654 -68.212 1.00 76.41 109 ASP D O 1
ATOM 6359 N N . ARG D 1 112 ? -22.976 -24.754 -67.311 1.00 76.70 110 ARG D N 1
ATOM 6360 C CA . ARG D 1 112 ? -24.423 -24.788 -66.941 1.00 71.72 110 ARG D CA 1
ATOM 6361 C C . ARG D 1 112 ? -24.806 -23.561 -66.102 1.00 64.82 110 ARG D C 1
ATOM 6362 O O . ARG D 1 112 ? -24.113 -23.278 -65.104 1.00 64.62 110 ARG D O 1
ATOM 6370 N N . ILE D 1 113 ? -25.888 -22.880 -66.499 1.00 61.92 111 ILE D N 1
ATOM 6371 C CA . ILE D 1 113 ? -26.493 -21.717 -65.785 1.00 56.94 111 ILE D CA 1
ATOM 6372 C C . ILE D 1 113 ? -27.955 -22.054 -65.504 1.00 51.43 111 ILE D C 1
ATOM 6373 O O . ILE D 1 113 ? -28.690 -22.296 -66.472 1.00 49.80 111 ILE D O 1
ATOM 6378 N N . SER D 1 114 ? -28.329 -22.069 -64.225 1.00 48.11 112 SER D N 1
ATOM 6379 C CA . SER D 1 114 ? -29.735 -22.098 -63.745 1.00 47.90 112 SER D CA 1
ATOM 6380 C C . SER D 1 114 ? -30.182 -20.670 -63.428 1.00 45.27 112 SER D C 1
ATOM 6381 O O . SER D 1 114 ? -29.440 -19.970 -62.720 1.00 41.95 112 SER D O 1
ATOM 6384 N N . GLU D 1 115 ? -31.346 -20.273 -63.941 1.00 46.52 113 GLU D N 1
ATOM 6385 C CA . GLU D 1 115 ? -31.943 -18.936 -63.723 1.00 47.23 113 GLU D CA 1
ATOM 6386 C C . GLU D 1 115 ? -33.389 -19.102 -63.223 1.00 45.01 113 GLU D C 1
ATOM 6387 O O . GLU D 1 115 ? -34.194 -19.744 -63.908 1.00 43.85 113 GLU D O 1
ATOM 6393 N N . TYR D 1 116 ? -33.685 -18.546 -62.053 1.00 43.60 114 TYR D N 1
ATOM 6394 C CA . TYR D 1 116 ? -35.051 -18.519 -61.465 1.00 44.43 114 TYR D CA 1
ATOM 6395 C C . TYR D 1 116 ? -35.459 -17.065 -61.207 1.00 43.66 114 TYR D C 1
ATOM 6396 O O . TYR D 1 116 ? -34.632 -16.251 -60.800 1.00 40.99 114 TYR D O 1
ATOM 6405 N N . ASP D 1 117 ? -36.711 -16.757 -61.531 1.00 46.07 115 ASP D N 1
ATOM 6406 C CA . ASP D 1 117 ? -37.439 -15.536 -61.115 1.00 44.69 115 ASP D CA 1
ATOM 6407 C C . ASP D 1 117 ? -38.539 -15.972 -60.152 1.00 41.62 115 ASP D C 1
ATOM 6408 O O . ASP D 1 117 ? -39.512 -16.566 -60.598 1.00 40.99 115 ASP D O 1
ATOM 6413 N N . LEU D 1 118 ? -38.333 -15.716 -58.867 1.00 39.33 116 LEU D N 1
ATOM 6414 C CA . LEU D 1 118 ? -39.255 -16.082 -57.769 1.00 39.44 116 LEU D CA 1
ATOM 6415 C C . LEU D 1 118 ? -40.207 -14.910 -57.508 1.00 39.52 116 LEU D C 1
ATOM 6416 O O . LEU D 1 118 ? -39.700 -13.806 -57.207 1.00 39.24 116 LEU D O 1
ATOM 6421 N N . LYS D 1 119 ? -41.520 -15.119 -57.681 1.00 41.02 117 LYS D N 1
ATOM 6422 C CA . LYS D 1 119 ? -42.585 -14.141 -57.319 1.00 42.99 117 LYS D CA 1
ATOM 6423 C C . LYS D 1 119 ? -42.429 -13.760 -55.847 1.00 41.61 117 LYS D C 1
ATOM 6424 O O . LYS D 1 119 ? -42.443 -14.674 -55.015 1.00 40.32 117 LYS D O 1
ATOM 6430 N N . LEU D 1 120 ? -42.262 -12.469 -55.550 1.00 41.69 118 LEU D N 1
ATOM 6431 C CA . LEU D 1 120 ? -42.258 -11.939 -54.157 1.00 41.97 118 LEU D CA 1
ATOM 6432 C C . LEU D 1 120 ? -43.682 -11.545 -53.747 1.00 42.69 118 LEU D C 1
ATOM 6433 O O . LEU D 1 120 ? -44.525 -11.374 -54.633 1.00 44.59 118 LEU D O 1
ATOM 6438 N N . MET D 1 121 ? -43.934 -11.440 -52.445 1.00 44.15 119 MET D N 1
ATOM 6439 C CA . MET D 1 121 ? -45.203 -10.902 -51.868 1.00 48.62 119 MET D CA 1
ATOM 6440 C C . MET D 1 121 ? -44.851 -9.742 -50.928 1.00 46.33 119 MET D C 1
ATOM 6441 O O . MET D 1 121 ? -43.780 -9.784 -50.333 1.00 41.11 119 MET D O 1
ATOM 6446 N N . ASP D 1 122 ? -45.743 -8.752 -50.796 1.00 49.09 120 ASP D N 1
ATOM 6447 C CA . ASP D 1 122 ? -45.670 -7.709 -49.742 1.00 49.58 120 ASP D CA 1
ATOM 6448 C C . ASP D 1 122 ? -45.972 -8.414 -48.415 1.00 50.16 120 ASP D C 1
ATOM 6449 O O . ASP D 1 122 ? -46.997 -9.114 -48.334 1.00 51.73 120 ASP D O 1
ATOM 6451 N N . ILE D 1 123 ? -45.051 -8.320 -47.458 1.00 50.80 121 ILE D N 1
ATOM 6452 C CA . ILE D 1 123 ? -45.168 -8.908 -46.090 1.00 50.69 121 ILE D CA 1
ATOM 6453 C C . ILE D 1 123 ? -44.797 -7.810 -45.089 1.00 52.61 121 ILE D C 1
ATOM 6454 O O . ILE D 1 123 ? -43.663 -7.317 -45.147 1.00 50.41 121 ILE D O 1
ATOM 6459 N N . ASP D 1 124 ? -45.735 -7.455 -44.204 1.00 56.22 122 ASP D N 1
ATOM 6460 C CA . ASP D 1 124 ? -45.537 -6.465 -43.110 1.00 58.39 122 ASP D CA 1
ATOM 6461 C C . ASP D 1 124 ? -44.562 -7.080 -42.094 1.00 57.28 122 ASP D C 1
ATOM 6462 O O . ASP D 1 124 ? -44.863 -8.169 -41.575 1.00 62.92 122 ASP D O 1
ATOM 6464 N N . GLN D 1 125 ? -43.420 -6.429 -41.877 1.00 58.08 123 GLN D N 1
ATOM 6465 C CA . GLN D 1 125 ? -42.340 -6.803 -40.930 1.00 57.78 123 GLN D CA 1
ATOM 6466 C C . GLN D 1 125 ? -42.900 -6.831 -39.495 1.00 61.56 123 GLN D C 1
ATOM 6467 O O . GLN D 1 125 ? -43.583 -5.842 -39.105 1.00 58.07 123 GLN D O 1
ATOM 6473 N N . GLU D 1 126 ? -42.630 -7.901 -38.742 1.00 62.61 124 GLU D N 1
ATOM 6474 C CA . GLU D 1 126 ? -43.254 -8.167 -37.420 1.00 63.79 124 GLU D CA 1
ATOM 6475 C C . GLU D 1 126 ? -42.875 -7.074 -36.412 1.00 63.69 124 GLU D C 1
ATOM 6476 O O . GLU D 1 126 ? -41.686 -6.693 -36.421 1.00 65.48 124 GLU D O 1
ATOM 6478 N N . LEU D 1 128 ? -39.487 -7.827 -33.371 1.00 75.36 126 LEU D N 1
ATOM 6479 C CA . LEU D 1 128 ? -39.413 -7.083 -32.092 1.00 78.61 126 LEU D CA 1
ATOM 6480 C C . LEU D 1 128 ? -38.073 -6.339 -32.011 1.00 83.38 126 LEU D C 1
ATOM 6481 O O . LEU D 1 128 ? -37.274 -6.404 -32.965 1.00 78.00 126 LEU D O 1
ATOM 6483 N N . GLY D 1 129 ? -37.857 -5.622 -30.910 1.00 86.36 127 GLY D N 1
ATOM 6484 C CA . GLY D 1 129 ? -36.523 -5.165 -30.465 1.00 84.19 127 GLY D CA 1
ATOM 6485 C C . GLY D 1 129 ? -35.947 -6.160 -29.480 1.00 84.56 127 GLY D C 1
ATOM 6486 O O . GLY D 1 129 ? -36.672 -6.483 -28.512 1.00 85.88 127 GLY D O 1
ATOM 6487 N N . ILE D 1 130 ? -34.735 -6.666 -29.726 1.00 84.77 128 ILE D N 1
ATOM 6488 C CA . ILE D 1 130 ? -34.031 -7.611 -28.806 1.00 81.26 128 ILE D CA 1
ATOM 6489 C C . ILE D 1 130 ? -32.961 -6.825 -28.062 1.00 86.04 128 ILE D C 1
ATOM 6490 O O . ILE D 1 130 ? -32.054 -6.290 -28.688 1.00 84.63 128 ILE D O 1
ATOM 6495 N N . PRO D 1 131 ? -33.003 -6.729 -26.716 1.00 92.94 129 PRO D N 1
ATOM 6496 C CA . PRO D 1 131 ? -31.950 -6.013 -25.998 1.00 99.80 129 PRO D CA 1
ATOM 6497 C C . PRO D 1 131 ? -30.641 -6.818 -26.064 1.00 97.47 129 PRO D C 1
ATOM 6498 O O . PRO D 1 131 ? -30.709 -8.034 -26.094 1.00 100.73 129 PRO D O 1
ATOM 6502 N N . GLU D 1 132 ? -29.497 -6.127 -26.126 1.00 96.32 130 GLU D N 1
ATOM 6503 C CA . GLU D 1 132 ? -28.168 -6.672 -25.755 1.00 92.08 130 GLU D CA 1
ATOM 6504 C C . GLU D 1 132 ? -28.288 -7.157 -24.301 1.00 89.44 130 GLU D C 1
ATOM 6505 O O . GLU D 1 132 ? -28.574 -6.317 -23.412 1.00 91.83 130 GLU D O 1
ATOM 6507 N N . THR D 1 133 ? -28.161 -8.472 -24.086 1.00 86.25 131 THR D N 1
ATOM 6508 C CA . THR D 1 133 ? -28.492 -9.183 -22.822 1.00 76.62 131 THR D CA 1
ATOM 6509 C C . THR D 1 133 ? -27.229 -9.810 -22.218 1.00 70.28 131 THR D C 1
ATOM 6510 O O . THR D 1 133 ? -26.530 -10.551 -22.942 1.00 63.29 131 THR D O 1
ATOM 6514 N N . GLU D 1 134 ? -26.953 -9.516 -20.942 1.00 69.08 132 GLU D N 1
ATOM 6515 C CA . GLU D 1 134 ? -25.923 -10.197 -20.126 1.00 65.67 132 GLU D CA 1
ATOM 6516 C C . GLU D 1 134 ? -26.554 -11.467 -19.539 1.00 60.91 132 GLU D C 1
ATOM 6517 O O . GLU D 1 134 ? -27.173 -11.366 -18.471 1.00 71.61 132 GLU D O 1
ATOM 6519 N N . TYR D 1 135 ? -26.414 -12.602 -20.222 1.00 49.53 133 TYR D N 1
ATOM 6520 C CA . TYR D 1 135 ? -27.001 -13.907 -19.814 1.00 46.46 133 TYR D CA 1
ATOM 6521 C C . TYR D 1 135 ? -26.413 -14.358 -18.474 1.00 44.09 133 TYR D C 1
ATOM 6522 O O . TYR D 1 135 ? -25.326 -13.952 -18.134 1.00 48.52 133 TYR D O 1
ATOM 6531 N N . ALA D 1 136 ? -27.147 -15.171 -17.719 1.00 42.98 134 ALA D N 1
ATOM 6532 C CA . ALA D 1 136 ? -26.675 -15.798 -16.463 1.00 42.98 134 ALA D CA 1
ATOM 6533 C C . ALA D 1 136 ? -25.638 -16.889 -16.789 1.00 41.38 134 ALA D C 1
ATOM 6534 O O . ALA D 1 136 ? -24.649 -17.007 -16.051 1.00 41.19 134 ALA D O 1
ATOM 6536 N N . ALA D 1 137 ? -25.880 -17.697 -17.825 1.00 38.08 135 ALA D N 1
ATOM 6537 C CA . ALA D 1 137 ? -25.004 -18.825 -18.235 1.00 38.89 135 ALA D CA 1
ATOM 6538 C C . ALA D 1 137 ? -24.957 -18.912 -19.762 1.00 37.56 135 ALA D C 1
ATOM 6539 O O . ALA D 1 137 ? -26.008 -18.724 -20.402 1.00 38.90 135 ALA D O 1
ATOM 6541 N N . THR D 1 138 ? -23.783 -19.171 -20.329 1.00 35.87 136 THR D N 1
ATOM 6542 C CA . THR D 1 138 ? -23.656 -19.622 -21.742 1.00 34.69 136 THR D CA 1
ATOM 6543 C C . THR D 1 138 ? -22.908 -20.958 -21.767 1.00 33.46 136 THR D C 1
ATOM 6544 O O . THR D 1 138 ? -21.935 -21.095 -21.000 1.00 32.62 136 THR D O 1
ATOM 6548 N N . ILE D 1 139 ? -23.403 -21.902 -22.571 1.00 32.35 137 ILE D N 1
ATOM 6549 C CA . ILE D 1 139 ? -22.757 -23.211 -22.842 1.00 35.62 137 ILE D CA 1
ATOM 6550 C C . ILE D 1 139 ? -22.384 -23.232 -24.321 1.00 32.40 137 ILE D C 1
ATOM 6551 O O . ILE D 1 139 ? -23.291 -23.158 -25.135 1.00 32.78 137 ILE D O 1
ATOM 6556 N N . THR D 1 140 ? -21.102 -23.340 -24.648 1.00 31.81 138 THR D N 1
ATOM 6557 C CA . THR D 1 140 ? -20.646 -23.730 -26.006 1.00 31.56 138 THR D CA 1
ATOM 6558 C C . THR D 1 140 ? -20.430 -25.248 -26.030 1.00 30.99 138 THR D C 1
ATOM 6559 O O . THR D 1 140 ? -19.784 -25.759 -25.116 1.00 30.96 138 THR D O 1
ATOM 6563 N N . MET D 1 141 ? -20.982 -25.921 -27.038 1.00 30.57 139 MET D N 1
ATOM 6564 C CA . MET D 1 141 ? -20.883 -27.397 -27.201 1.00 35.08 139 MET D CA 1
ATOM 6565 C C . MET D 1 141 ? -21.015 -27.740 -28.682 1.00 34.11 139 MET D C 1
ATOM 6566 O O . MET D 1 141 ? -21.471 -26.908 -29.471 1.00 29.22 139 MET D O 1
ATOM 6571 N N . PRO D 1 142 ? -20.566 -28.954 -29.100 1.00 35.60 140 PRO D N 1
ATOM 6572 C CA . PRO D 1 142 ? -20.726 -29.407 -30.478 1.00 34.10 140 PRO D CA 1
ATOM 6573 C C . PRO D 1 142 ? -22.214 -29.426 -30.854 1.00 34.15 140 PRO D C 1
ATOM 6574 O O . PRO D 1 142 ? -23.033 -29.827 -30.014 1.00 32.91 140 PRO D O 1
ATOM 6578 N N . SER D 1 143 ? -22.528 -28.970 -32.070 1.00 33.96 141 SER D N 1
ATOM 6579 C CA . SER D 1 143 ? -23.907 -28.869 -32.613 1.00 35.62 141 SER D CA 1
ATOM 6580 C C . SER D 1 143 ? -24.604 -30.226 -32.528 1.00 33.89 141 SER D C 1
ATOM 6581 O O . SER D 1 143 ? -25.792 -30.255 -32.137 1.00 32.94 141 SER D O 1
ATOM 6584 N N . ASN D 1 144 ? -23.874 -31.267 -32.919 1.00 33.85 142 ASN D N 1
ATOM 6585 C CA . ASN D 1 144 ? -24.349 -32.663 -33.024 1.00 39.20 142 ASN D CA 1
ATOM 6586 C C . ASN D 1 144 ? -24.652 -33.207 -31.628 1.00 38.49 142 ASN D C 1
ATOM 6587 O O . ASN D 1 144 ? -25.592 -34.018 -31.512 1.00 36.03 142 ASN D O 1
ATOM 6592 N N . GLU D 1 145 ? -23.928 -32.750 -30.608 1.00 37.07 143 GLU D N 1
ATOM 6593 C CA . GLU D 1 145 ? -24.203 -33.153 -29.207 1.00 37.67 143 GLU D CA 1
ATOM 6594 C C . GLU D 1 145 ? -25.580 -32.607 -28.847 1.00 36.93 143 GLU D C 1
ATOM 6595 O O . GLU D 1 145 ? -26.427 -33.399 -28.393 1.00 38.18 143 GLU D O 1
ATOM 6601 N N . PHE D 1 146 ? -25.840 -31.333 -29.141 1.00 36.07 144 PHE D N 1
ATOM 6602 C CA . PHE D 1 146 ? -27.151 -30.700 -28.838 1.00 33.43 144 PHE D CA 1
ATOM 6603 C C . PHE D 1 146 ? -28.267 -31.395 -29.633 1.00 32.89 144 PHE D C 1
ATOM 6604 O O . PHE D 1 146 ? -29.363 -31.582 -29.078 1.00 36.17 144 PHE D O 1
ATOM 6612 N N . LYS D 1 147 ? -28.021 -31.748 -30.892 1.00 32.78 145 LYS D N 1
ATOM 6613 C CA . LYS D 1 147 ? -29.012 -32.475 -31.732 1.00 35.18 145 LYS D CA 1
ATOM 6614 C C . LYS D 1 147 ? -29.330 -33.849 -31.118 1.00 33.87 145 LYS D C 1
ATOM 6615 O O . LYS D 1 147 ? -30.512 -34.200 -30.982 1.00 33.32 145 LYS D O 1
ATOM 6621 N N . ARG D 1 148 ? -28.291 -34.605 -30.773 1.00 36.11 146 ARG D N 1
ATOM 6622 C CA . ARG D 1 148 ? -28.398 -35.959 -30.168 1.00 34.36 146 ARG D CA 1
ATOM 6623 C C . ARG D 1 148 ? -29.269 -35.867 -28.906 1.00 32.49 146 ARG D C 1
ATOM 6624 O O . ARG D 1 148 ? -30.251 -36.622 -28.814 1.00 30.02 146 ARG D O 1
ATOM 6632 N N . ILE D 1 149 ? -28.942 -34.943 -27.992 1.00 30.06 147 ILE D N 1
ATOM 6633 C CA . ILE D 1 149 ? -29.624 -34.794 -26.678 1.00 31.31 147 ILE D CA 1
ATOM 6634 C C . ILE D 1 149 ? -31.099 -34.421 -26.888 1.00 31.73 147 ILE D C 1
ATOM 6635 O O . ILE D 1 149 ? -31.960 -35.094 -26.299 1.00 34.64 147 ILE D O 1
ATOM 6640 N N . THR D 1 150 ? -31.408 -33.401 -27.689 1.00 29.83 148 THR D N 1
ATOM 6641 C CA . THR D 1 150 ? -32.805 -32.911 -27.867 1.00 31.24 148 THR D CA 1
ATOM 6642 C C . THR D 1 150 ? -33.664 -33.998 -28.542 1.00 31.38 148 THR D C 1
ATOM 6643 O O . THR D 1 150 ? -34.795 -34.239 -28.065 1.00 33.48 148 THR D O 1
ATOM 6647 N N . THR D 1 151 ? -33.144 -34.644 -29.585 1.00 30.10 149 THR D N 1
ATOM 6648 C CA . THR D 1 151 ? -33.813 -35.754 -30.305 1.00 31.42 149 THR D CA 1
ATOM 6649 C C . THR D 1 151 ? -34.068 -36.927 -29.346 1.00 34.14 149 THR D C 1
ATOM 6650 O O . THR D 1 151 ? -35.173 -37.473 -29.353 1.00 35.41 149 THR D O 1
ATOM 6654 N N . ASP D 1 152 ? -33.071 -37.303 -28.548 1.00 35.36 150 ASP D N 1
ATOM 6655 C CA . ASP D 1 152 ? -33.154 -38.464 -27.634 1.00 37.07 150 ASP D CA 1
ATOM 6656 C C . ASP D 1 152 ? -34.246 -38.186 -26.592 1.00 35.54 150 ASP D C 1
ATOM 6657 O O . ASP D 1 152 ? -35.138 -39.062 -26.430 1.00 35.86 150 ASP D O 1
ATOM 6662 N N . LEU D 1 153 ? -34.197 -37.038 -25.914 1.00 31.59 151 LEU D N 1
ATOM 6663 C CA . LEU D 1 153 ? -35.159 -36.707 -24.825 1.00 31.93 151 LEU D CA 1
ATOM 6664 C C . LEU D 1 153 ? -36.577 -36.503 -25.381 1.00 33.03 151 LEU D C 1
ATOM 6665 O O . LEU D 1 153 ? -37.564 -36.817 -24.665 1.00 33.97 151 LEU D O 1
ATOM 6670 N N . MET D 1 154 ? -36.693 -36.029 -26.618 1.00 33.40 152 MET D N 1
ATOM 6671 C CA . MET D 1 154 ? -38.016 -35.820 -27.257 1.00 38.14 152 MET D CA 1
ATOM 6672 C C . MET D 1 154 ? -38.772 -37.154 -27.401 1.00 41.08 152 MET D C 1
ATOM 6673 O O . MET D 1 154 ? -40.005 -37.115 -27.477 1.00 42.86 152 MET D O 1
ATOM 6678 N N . ALA D 1 155 ? -38.074 -38.293 -27.433 1.00 41.65 153 ALA D N 1
ATOM 6679 C CA . ALA D 1 155 ? -38.688 -39.634 -27.576 1.00 44.42 153 ALA D CA 1
ATOM 6680 C C . ALA D 1 155 ? -39.574 -39.924 -26.364 1.00 45.79 153 ALA D C 1
ATOM 6681 O O . ALA D 1 155 ? -40.493 -40.748 -26.502 1.00 47.45 153 ALA D O 1
ATOM 6683 N N . MET D 1 156 ? -39.294 -39.281 -25.226 1.00 43.54 154 MET D N 1
ATOM 6684 C CA . MET D 1 156 ? -39.906 -39.633 -23.927 1.00 44.50 154 MET D CA 1
ATOM 6685 C C . MET D 1 156 ? -40.481 -38.427 -23.197 1.00 40.77 154 MET D C 1
ATOM 6686 O O . MET D 1 156 ? -40.935 -38.608 -22.078 1.00 40.71 154 MET D O 1
ATOM 6691 N N . SER D 1 157 ? -40.429 -37.228 -23.766 1.00 41.27 155 SER D N 1
ATOM 6692 C CA . SER D 1 157 ? -40.950 -35.999 -23.110 1.00 39.33 155 SER D CA 1
ATOM 6693 C C . SER D 1 157 ? -41.144 -34.875 -24.134 1.00 37.71 155 SER D C 1
ATOM 6694 O O . SER D 1 157 ? -40.410 -34.854 -25.146 1.00 36.55 155 SER D O 1
ATOM 6697 N N . GLU D 1 158 ? -42.087 -33.989 -23.836 1.00 39.10 156 GLU D N 1
ATOM 6698 C CA . GLU D 1 158 ? -42.431 -32.763 -24.589 1.00 41.32 156 GLU D CA 1
ATOM 6699 C C . GLU D 1 158 ? -41.496 -31.628 -24.149 1.00 36.73 156 GLU D C 1
ATOM 6700 O O . GLU D 1 158 ? -41.305 -30.696 -24.931 1.00 34.50 156 GLU D O 1
ATOM 6706 N N . SER D 1 159 ? -40.918 -31.738 -22.949 1.00 35.62 157 SER D N 1
ATOM 6707 C CA . SER D 1 159 ? -40.222 -30.648 -22.215 1.00 36.28 157 SER D CA 1
ATOM 6708 C C . SER D 1 159 ? -38.858 -31.128 -21.723 1.00 35.73 157 SER D C 1
ATOM 6709 O O . SER D 1 159 ? -38.735 -32.310 -21.321 1.00 37.44 157 SER D O 1
ATOM 6712 N N . VAL D 1 160 ? -37.883 -30.217 -21.718 1.00 32.71 158 VAL D N 1
ATOM 6713 C CA . VAL D 1 160 ? -36.531 -30.423 -21.133 1.00 31.86 158 VAL D CA 1
ATOM 6714 C C . VAL D 1 160 ? -36.240 -29.251 -20.194 1.00 33.84 158 VAL D C 1
ATOM 6715 O O . VAL D 1 160 ? -36.534 -28.095 -20.566 1.00 36.67 158 VAL D O 1
ATOM 6719 N N . THR D 1 161 ? -35.688 -29.539 -19.020 1.00 34.28 159 THR D N 1
ATOM 6720 C CA . THR D 1 161 ? -35.093 -28.534 -18.122 1.00 35.94 159 THR D CA 1
ATOM 6721 C C . THR D 1 161 ? -33.599 -28.465 -18.419 1.00 37.42 159 THR D C 1
ATOM 6722 O O . THR D 1 161 ? -32.965 -29.527 -18.526 1.00 38.38 159 THR D O 1
ATOM 6726 N N . ILE D 1 162 ? -33.095 -27.239 -18.572 1.00 41.09 160 ILE D N 1
ATOM 6727 C CA . ILE D 1 162 ? -31.654 -26.937 -18.764 1.00 39.92 160 ILE D CA 1
ATOM 6728 C C . ILE D 1 162 ? -31.164 -26.257 -17.489 1.00 41.57 160 ILE D C 1
ATOM 6729 O O . ILE D 1 162 ? -31.663 -25.149 -17.190 1.00 42.22 160 ILE D O 1
ATOM 6734 N N . GLU D 1 163 ? -30.295 -26.959 -16.755 1.00 42.19 161 GLU D N 1
ATOM 6735 C CA . GLU D 1 163 ? -29.618 -26.524 -15.510 1.00 43.00 161 GLU D CA 1
ATOM 6736 C C . GLU D 1 163 ? -28.143 -26.283 -15.844 1.00 43.58 161 GLU D C 1
ATOM 6737 O O . GLU D 1 163 ? -27.532 -27.183 -16.465 1.00 41.07 161 GLU D O 1
ATOM 6743 N N . ALA D 1 164 ? -27.606 -25.115 -15.459 1.00 46.44 162 ALA D N 1
ATOM 6744 C CA . ALA D 1 164 ? -26.177 -24.747 -15.603 1.00 44.26 162 ALA D CA 1
ATOM 6745 C C . ALA D 1 164 ? -25.599 -24.351 -14.241 1.00 46.60 162 ALA D C 1
ATOM 6746 O O . ALA D 1 164 ? -26.327 -23.713 -13.436 1.00 45.97 162 ALA D O 1
ATOM 6748 N N . ASN D 1 165 ? -24.349 -24.761 -13.978 1.00 49.98 163 ASN D N 1
ATOM 6749 C CA . ASN D 1 165 ? -23.500 -24.295 -12.847 1.00 53.41 163 ASN D CA 1
ATOM 6750 C C . ASN D 1 165 ? -22.042 -24.260 -13.331 1.00 55.38 163 ASN D C 1
ATOM 6751 O O . ASN D 1 165 ? -21.819 -24.520 -14.535 1.00 56.30 163 ASN D O 1
ATOM 6756 N N . LYS D 1 166 ? -21.082 -23.921 -12.468 1.00 64.74 164 LYS D N 1
ATOM 6757 C CA . LYS D 1 166 ? -19.641 -23.793 -12.846 1.00 70.68 164 LYS D CA 1
ATOM 6758 C C . LYS D 1 166 ? -19.158 -25.126 -13.435 1.00 70.80 164 LYS D C 1
ATOM 6759 O O . LYS D 1 166 ? -18.432 -25.086 -14.450 1.00 67.47 164 LYS D O 1
ATOM 6761 N N . ASP D 1 167 ? -19.582 -26.251 -12.840 1.00 75.79 165 ASP D N 1
ATOM 6762 C CA . ASP D 1 167 ? -19.086 -27.625 -13.141 1.00 83.38 165 ASP D CA 1
ATOM 6763 C C . ASP D 1 167 ? -19.534 -28.085 -14.545 1.00 76.29 165 ASP D C 1
ATOM 6764 O O . ASP D 1 167 ? -18.676 -28.621 -15.314 1.00 61.46 165 ASP D O 1
ATOM 6766 N N . GLY D 1 168 ? -20.817 -27.894 -14.876 1.00 69.37 166 GLY D N 1
ATOM 6767 C CA . GLY D 1 168 ? -21.395 -28.446 -16.114 1.00 63.83 166 GLY D CA 1
ATOM 6768 C C . GLY D 1 168 ? -22.845 -28.043 -16.350 1.00 55.55 166 GLY D C 1
ATOM 6769 O O . GLY D 1 168 ? -23.340 -27.147 -15.644 1.00 53.13 166 GLY D O 1
ATOM 6770 N N . VAL D 1 169 ? -23.496 -28.697 -17.319 1.00 47.97 167 VAL D N 1
ATOM 6771 C CA . VAL D 1 169 ? -24.908 -28.456 -17.727 1.00 41.73 167 VAL D CA 1
ATOM 6772 C C . VAL D 1 169 ? -25.651 -29.801 -17.756 1.00 42.78 167 VAL D C 1
ATOM 6773 O O . VAL D 1 169 ? -25.091 -30.807 -18.264 1.00 36.94 167 VAL D O 1
ATOM 6777 N N . LYS D 1 170 ? -26.875 -29.817 -17.214 1.00 41.95 168 LYS D N 1
ATOM 6778 C CA . LYS D 1 170 ? -27.740 -31.015 -17.185 1.00 39.17 168 LYS D CA 1
ATOM 6779 C C . LYS D 1 170 ? -29.029 -30.701 -17.946 1.00 37.40 168 LYS D C 1
ATOM 6780 O O . LYS D 1 170 ? -29.640 -29.648 -17.688 1.00 34.84 168 LYS D O 1
ATOM 6786 N N . PHE D 1 171 ? -29.351 -31.559 -18.924 1.00 34.73 169 PHE D N 1
ATOM 6787 C CA . PHE D 1 171 ? -30.651 -31.617 -19.632 1.00 33.41 169 PHE D CA 1
ATOM 6788 C C . PHE D 1 171 ? -31.420 -32.797 -19.019 1.00 32.47 169 PHE D C 1
ATOM 6789 O O . PHE D 1 171 ? -30.913 -33.926 -18.967 1.00 32.01 169 PHE D O 1
ATOM 6797 N N . SER D 1 172 ? -32.611 -32.549 -18.529 1.00 30.92 170 SER D N 1
ATOM 6798 C CA . SER D 1 172 ? -33.425 -33.588 -17.857 1.00 33.16 170 SER D CA 1
ATOM 6799 C C . SER D 1 172 ? -34.889 -33.383 -18.227 1.00 32.18 170 SER D C 1
ATOM 6800 O O . SER D 1 172 ? -35.278 -32.278 -18.604 1.00 30.81 170 SER D O 1
ATOM 6803 N N . CYS D 1 173 ? -35.642 -34.454 -18.150 1.00 33.77 171 CYS D N 1
ATOM 6804 C CA . CYS D 1 173 ? -37.042 -34.515 -18.613 1.00 37.54 171 CYS D CA 1
ATOM 6805 C C . CYS D 1 173 ? -37.728 -35.589 -17.786 1.00 38.76 171 CYS D C 1
ATOM 6806 O O . CYS D 1 173 ? -37.021 -36.396 -17.175 1.00 37.85 171 CYS D O 1
ATOM 6809 N N . GLN D 1 174 ? -39.048 -35.560 -17.733 1.00 42.94 172 GLN D N 1
ATOM 6810 C CA . GLN D 1 174 ? -39.822 -36.694 -17.174 1.00 44.87 172 GLN D CA 1
ATOM 6811 C C . GLN D 1 174 ? -41.037 -36.906 -18.067 1.00 43.54 172 GLN D C 1
ATOM 6812 O O . GLN D 1 174 ? -41.440 -35.966 -18.759 1.00 41.25 172 GLN D O 1
ATOM 6818 N N . GLY D 1 175 ? -41.509 -38.138 -18.130 1.00 45.39 173 GLY D N 1
ATOM 6819 C CA . GLY D 1 175 ? -42.580 -38.542 -19.055 1.00 45.95 173 GLY D CA 1
ATOM 6820 C C . GLY D 1 175 ? -43.271 -39.764 -18.523 1.00 48.03 173 GLY D C 1
ATOM 6821 O O . GLY D 1 175 ? -42.989 -40.156 -17.383 1.00 46.97 173 GLY D O 1
ATOM 6822 N N . ASP D 1 176 ? -44.094 -40.364 -19.369 1.00 51.37 174 ASP D N 1
ATOM 6823 C CA . ASP D 1 176 ? -44.934 -41.543 -19.055 1.00 53.71 174 ASP D CA 1
ATOM 6824 C C . ASP D 1 176 ? -44.014 -42.715 -18.685 1.00 54.24 174 ASP D C 1
ATOM 6825 O O . ASP D 1 176 ? -44.348 -43.415 -17.701 1.00 56.52 174 ASP D O 1
ATOM 6830 N N . ILE D 1 177 ? -42.874 -42.895 -19.374 1.00 52.42 175 ILE D N 1
ATOM 6831 C CA . ILE D 1 177 ? -41.967 -44.068 -19.176 1.00 53.15 175 ILE D CA 1
ATOM 6832 C C . ILE D 1 177 ? -41.004 -43.849 -17.994 1.00 51.87 175 ILE D C 1
ATOM 6833 O O . ILE D 1 177 ? -40.477 -44.863 -17.490 1.00 56.19 175 ILE D O 1
ATOM 6838 N N . GLY D 1 178 ? -40.810 -42.616 -17.520 1.00 49.85 176 GLY D N 1
ATOM 6839 C CA . GLY D 1 178 ? -39.955 -42.309 -16.346 1.00 48.31 176 GLY D CA 1
ATOM 6840 C C . GLY D 1 178 ? -39.140 -41.031 -16.534 1.00 45.25 176 GLY D C 1
ATOM 6841 O O . GLY D 1 178 ? -39.632 -40.137 -17.217 1.00 42.83 176 GLY D O 1
ATOM 6842 N N . ASN D 1 179 ? -37.943 -40.948 -15.944 1.00 45.74 177 ASN D N 1
ATOM 6843 C CA . ASN D 1 179 ? -37.052 -39.759 -16.026 1.00 44.38 177 ASN D CA 1
ATOM 6844 C C . ASN D 1 179 ? -35.815 -40.035 -16.879 1.00 43.19 177 ASN D C 1
ATOM 6845 O O . ASN D 1 179 ? -35.311 -41.190 -16.866 1.00 42.25 177 ASN D O 1
ATOM 6850 N N . GLY D 1 180 ? -35.327 -38.984 -17.541 1.00 41.17 178 GLY D N 1
ATOM 6851 C CA . GLY D 1 180 ? -34.064 -38.995 -18.298 1.00 40.41 178 GLY D CA 1
ATOM 6852 C C . GLY D 1 180 ? -33.267 -37.731 -18.042 1.00 39.92 178 GLY D C 1
ATOM 6853 O O . GLY D 1 180 ? -33.884 -36.660 -17.881 1.00 39.61 178 GLY D O 1
ATOM 6854 N N . SER D 1 181 ? -31.936 -37.839 -17.979 1.00 37.85 179 SER D N 1
ATOM 6855 C CA . SER D 1 181 ? -31.040 -36.659 -17.921 1.00 36.92 179 SER D CA 1
ATOM 6856 C C . SER D 1 181 ? -29.753 -36.922 -18.717 1.00 36.39 179 SER D C 1
ATOM 6857 O O . SER D 1 181 ? -29.328 -38.104 -18.835 1.00 37.66 179 SER D O 1
ATOM 6860 N N . VAL D 1 182 ? -29.180 -35.856 -19.278 1.00 32.77 180 VAL D N 1
ATOM 6861 C CA . VAL D 1 182 ? -27.806 -35.880 -19.846 1.00 32.60 180 VAL D CA 1
ATOM 6862 C C . VAL D 1 182 ? -27.016 -34.773 -19.165 1.00 33.26 180 VAL D C 1
ATOM 6863 O O . VAL D 1 182 ? -27.504 -33.638 -19.156 1.00 31.47 180 VAL D O 1
ATOM 6867 N N . THR D 1 183 ? -25.870 -35.122 -18.581 1.00 35.39 181 THR D N 1
ATOM 6868 C CA . THR D 1 183 ? -24.973 -34.166 -17.885 1.00 36.20 181 THR D CA 1
ATOM 6869 C C . THR D 1 183 ? -23.656 -34.051 -18.667 1.00 36.27 181 THR D C 1
ATOM 6870 O O . THR D 1 183 ? -23.059 -35.091 -18.974 1.00 32.73 181 THR D O 1
ATOM 6874 N N . LEU D 1 184 ? -23.261 -32.815 -18.986 1.00 36.87 182 LEU D N 1
ATOM 6875 C CA . LEU D 1 184 ? -21.982 -32.468 -19.654 1.00 38.03 182 LEU D CA 1
ATOM 6876 C C . LEU D 1 184 ? -21.134 -31.634 -18.687 1.00 38.01 182 LEU D C 1
ATOM 6877 O O . LEU D 1 184 ? -21.578 -30.576 -18.277 1.00 39.00 182 LEU D O 1
ATOM 6882 N N . ARG D 1 185 ? -19.954 -32.119 -18.341 1.00 39.27 183 ARG D N 1
ATOM 6883 C CA . ARG D 1 185 ? -18.930 -31.377 -17.577 1.00 43.77 183 ARG D CA 1
ATOM 6884 C C . ARG D 1 185 ? -18.189 -30.425 -18.529 1.00 42.29 183 ARG D C 1
ATOM 6885 O O . ARG D 1 185 ? -17.940 -30.795 -19.688 1.00 40.61 183 ARG D O 1
ATOM 6893 N N . GLN D 1 186 ? -17.921 -29.207 -18.058 1.00 41.94 184 GLN D N 1
ATOM 6894 C CA . GLN D 1 186 ? -16.915 -28.289 -18.664 1.00 42.60 184 GLN D CA 1
ATOM 6895 C C . GLN D 1 186 ? -15.674 -29.103 -19.049 1.00 42.58 184 GLN D C 1
ATOM 6896 O O . GLN D 1 186 ? -15.153 -29.783 -18.171 1.00 42.26 184 GLN D O 1
ATOM 6902 N N . HIS D 1 187 ? -15.237 -29.082 -20.306 1.00 42.57 185 HIS D N 1
ATOM 6903 C CA . HIS D 1 187 ? -13.972 -29.747 -20.725 1.00 46.02 185 HIS D CA 1
ATOM 6904 C C . HIS D 1 187 ? -13.374 -29.084 -21.980 1.00 43.73 185 HIS D C 1
ATOM 6905 O O . HIS D 1 187 ? -14.118 -28.731 -22.908 1.00 42.16 185 HIS D O 1
ATOM 6912 N N . THR D 1 188 ? -12.072 -28.845 -21.979 1.00 44.80 186 THR D N 1
ATOM 6913 C CA . THR D 1 188 ? -11.335 -28.290 -23.139 1.00 45.92 186 THR D CA 1
ATOM 6914 C C . THR D 1 188 ? -10.696 -29.450 -23.897 1.00 46.22 186 THR D C 1
ATOM 6915 O O . THR D 1 188 ? -9.916 -30.178 -23.270 1.00 48.05 186 THR D O 1
ATOM 6919 N N . ASN D 1 189 ? -11.067 -29.624 -25.167 1.00 45.04 187 ASN D N 1
ATOM 6920 C CA . ASN D 1 189 ? -10.432 -30.593 -26.105 1.00 46.23 187 ASN D CA 1
ATOM 6921 C C . ASN D 1 189 ? -9.341 -29.827 -26.879 1.00 47.32 187 ASN D C 1
ATOM 6922 O O . ASN D 1 189 ? -9.685 -28.961 -27.714 1.00 45.00 187 ASN D O 1
ATOM 6927 N N . VAL D 1 190 ? -8.070 -30.121 -26.612 1.00 49.12 188 VAL D N 1
ATOM 6928 C CA . VAL D 1 190 ? -6.937 -29.386 -27.234 1.00 51.91 188 VAL D CA 1
ATOM 6929 C C . VAL D 1 190 ? -6.870 -29.699 -28.744 1.00 52.03 188 VAL D C 1
ATOM 6930 O O . VAL D 1 190 ? -6.653 -28.732 -29.526 1.00 51.47 188 VAL D O 1
ATOM 6934 N N . GLU D 1 191 ? -7.051 -30.974 -29.137 1.00 51.92 189 GLU D N 1
ATOM 6935 C CA . GLU D 1 191 ? -6.860 -31.454 -30.537 1.00 52.83 189 GLU D CA 1
ATOM 6936 C C . GLU D 1 191 ? -8.090 -31.048 -31.346 1.00 49.76 189 GLU D C 1
ATOM 6937 O O . GLU D 1 191 ? -7.904 -30.498 -32.440 1.00 50.11 189 GLU D O 1
ATOM 6939 N N . LYS D 1 192 ? -9.289 -31.257 -30.803 1.00 46.94 190 LYS D N 1
ATOM 6940 C CA . LYS D 1 192 ? -10.572 -31.046 -31.519 1.00 44.79 190 LYS D CA 1
ATOM 6941 C C . LYS D 1 192 ? -11.395 -29.980 -30.792 1.00 43.30 190 LYS D C 1
ATOM 6942 O O . LYS D 1 192 ? -12.363 -30.292 -30.098 1.00 42.16 190 LYS D O 1
ATOM 6944 N N . PRO D 1 193 ? -11.055 -28.682 -30.955 1.00 43.92 191 PRO D N 1
ATOM 6945 C CA . PRO D 1 193 ? -11.673 -27.602 -30.178 1.00 42.44 191 PRO D CA 1
ATOM 6946 C C . PRO D 1 193 ? -13.200 -27.535 -30.230 1.00 38.78 191 PRO D C 1
ATOM 6947 O O . PRO D 1 193 ? -13.782 -27.159 -29.238 1.00 38.02 191 PRO D O 1
ATOM 6951 N N . ASN D 1 194 ? -13.799 -27.908 -31.356 1.00 39.24 192 ASN D N 1
ATOM 6952 C CA . ASN D 1 194 ? -15.276 -27.911 -31.543 1.00 39.07 192 ASN D CA 1
ATOM 6953 C C . ASN D 1 194 ? -15.937 -28.924 -30.603 1.00 37.31 192 ASN D C 1
ATOM 6954 O O . ASN D 1 194 ? -17.128 -28.749 -30.314 1.00 37.69 192 ASN D O 1
ATOM 6959 N N . GLU D 1 195 ? -15.201 -29.931 -30.127 1.00 39.07 193 GLU D N 1
ATOM 6960 C CA . GLU D 1 195 ? -15.719 -30.968 -29.192 1.00 40.12 193 GLU D CA 1
ATOM 6961 C C . GLU D 1 195 ? -15.653 -30.490 -27.736 1.00 38.80 193 GLU D C 1
ATOM 6962 O O . GLU D 1 195 ? -16.130 -31.199 -26.879 1.00 42.05 193 GLU D O 1
ATOM 6968 N N . SER D 1 196 ? -15.138 -29.303 -27.454 1.00 38.85 194 SER D N 1
ATOM 6969 C CA . SER D 1 196 ? -15.060 -28.746 -26.078 1.00 37.82 194 SER D CA 1
ATOM 6970 C C . SER D 1 196 ? -16.466 -28.502 -25.535 1.00 36.86 194 SER D C 1
ATOM 6971 O O . SER D 1 196 ? -17.373 -28.308 -26.341 1.00 36.47 194 SER D O 1
ATOM 6974 N N . ILE D 1 197 ? -16.637 -28.536 -24.215 1.00 37.53 195 ILE D N 1
ATOM 6975 C CA . ILE D 1 197 ? -17.823 -27.990 -23.503 1.00 37.10 195 ILE D CA 1
ATOM 6976 C C . ILE D 1 197 ? -17.343 -26.793 -22.676 1.00 39.02 195 ILE D C 1
ATOM 6977 O O . ILE D 1 197 ? -16.638 -27.009 -21.664 1.00 41.57 195 ILE D O 1
ATOM 6982 N N . GLU D 1 198 ? -17.648 -25.578 -23.122 1.00 38.36 196 GLU D N 1
ATOM 6983 C CA . GLU D 1 198 ? -17.207 -24.331 -22.451 1.00 39.68 196 GLU D CA 1
ATOM 6984 C C . GLU D 1 198 ? -18.433 -23.710 -21.766 1.00 37.17 196 GLU D C 1
ATOM 6985 O O . GLU D 1 198 ? -19.485 -23.576 -22.418 1.00 32.88 196 GLU D O 1
ATOM 6991 N N . ILE D 1 199 ? -18.298 -23.369 -20.484 1.00 38.43 197 ILE D N 1
ATOM 6992 C CA . ILE D 1 199 ? -19.373 -22.751 -19.652 1.00 39.28 197 ILE D CA 1
ATOM 6993 C C . ILE D 1 199 ? -18.866 -21.433 -19.059 1.00 41.04 197 ILE D C 1
ATOM 6994 O O . ILE D 1 199 ? -17.901 -21.473 -18.296 1.00 43.29 197 ILE D O 1
ATOM 6999 N N . GLU D 1 200 ? -19.460 -20.308 -19.466 1.00 41.93 198 GLU D N 1
ATOM 7000 C CA . GLU D 1 200 ? -19.337 -18.990 -18.785 1.00 45.79 198 GLU D CA 1
ATOM 7001 C C . GLU D 1 200 ? -20.634 -18.769 -17.990 1.00 46.26 198 GLU D C 1
ATOM 7002 O O . GLU D 1 200 ? -21.724 -18.835 -18.585 1.00 50.02 198 GLU D O 1
ATOM 7004 N N . LEU D 1 201 ? -20.549 -18.626 -16.675 1.00 47.20 199 LEU D N 1
ATOM 7005 C CA . LEU D 1 201 ? -21.749 -18.559 -15.810 1.00 47.93 199 LEU D CA 1
ATOM 7006 C C . LEU D 1 201 ? -21.523 -17.533 -14.695 1.00 49.71 199 LEU D C 1
ATOM 7007 O O . LEU D 1 201 ? -20.575 -17.717 -13.949 1.00 50.28 199 LEU D O 1
ATOM 7012 N N . SER D 1 202 ? -22.304 -16.453 -14.672 1.00 50.07 200 SER D N 1
ATOM 7013 C CA . SER D 1 202 ? -22.342 -15.444 -13.592 1.00 51.34 200 SER D CA 1
ATOM 7014 C C . SER D 1 202 ? -23.105 -16.011 -12.384 1.00 48.02 200 SER D C 1
ATOM 7015 O O . SER D 1 202 ? -22.768 -15.645 -11.264 1.00 51.19 200 SER D O 1
ATOM 7018 N N . GLU D 1 203 ? -24.118 -16.844 -12.615 1.00 44.76 201 GLU D N 1
ATOM 7019 C CA . GLU D 1 203 ? -24.952 -17.450 -11.537 1.00 44.21 201 GLU D CA 1
ATOM 7020 C C . GLU D 1 203 ? -25.633 -18.711 -12.046 1.00 40.33 201 GLU D C 1
ATOM 7021 O O . GLU D 1 203 ? -25.908 -18.830 -13.233 1.00 37.69 201 GLU D O 1
ATOM 7027 N N . PRO D 1 204 ? -25.902 -19.699 -11.168 1.00 40.40 202 PRO D N 1
ATOM 7028 C CA . PRO D 1 204 ? -26.667 -20.888 -11.551 1.00 38.46 202 PRO D CA 1
ATOM 7029 C C . PRO D 1 204 ? -28.064 -20.502 -12.055 1.00 38.62 202 PRO D C 1
ATOM 7030 O O . PRO D 1 204 ? -28.636 -19.519 -11.572 1.00 40.38 202 PRO D O 1
ATOM 7034 N N . VAL D 1 205 ? -28.573 -21.269 -13.010 1.00 37.37 203 VAL D N 1
ATOM 7035 C CA . VAL D 1 205 ? -29.812 -20.948 -13.762 1.00 39.13 203 VAL D CA 1
ATOM 7036 C C . VAL D 1 205 ? -30.430 -22.267 -14.258 1.00 38.58 203 VAL D C 1
ATOM 7037 O O . VAL D 1 205 ? -29.688 -23.163 -14.695 1.00 39.44 203 VAL D O 1
ATOM 7041 N N . SER D 1 206 ? -31.749 -22.367 -14.206 1.00 38.24 204 SER D N 1
ATOM 7042 C CA . SER D 1 206 ? -32.521 -23.558 -14.622 1.00 40.24 204 SER D CA 1
ATOM 7043 C C . SER D 1 206 ? -33.827 -23.099 -15.277 1.00 41.13 204 SER D C 1
ATOM 7044 O O . SER D 1 206 ? -34.590 -22.360 -14.621 1.00 46.08 204 SER D O 1
ATOM 7047 N N . LEU D 1 207 ? -34.057 -23.512 -16.525 1.00 39.81 205 LEU D N 1
ATOM 7048 C CA . LEU D 1 207 ? -35.313 -23.221 -17.254 1.00 40.19 205 LEU D CA 1
ATOM 7049 C C . LEU D 1 207 ? -35.760 -24.448 -18.048 1.00 36.77 205 LEU D C 1
ATOM 7050 O O . LEU D 1 207 ? -34.921 -25.317 -18.350 1.00 34.87 205 LEU D O 1
ATOM 7055 N N . THR D 1 208 ? -37.042 -24.444 -18.395 1.00 34.62 206 THR D N 1
ATOM 7056 C CA . THR D 1 208 ? -37.773 -25.532 -19.070 1.00 33.80 206 THR D CA 1
ATOM 7057 C C . THR D 1 208 ? -38.255 -25.025 -20.434 1.00 32.76 206 THR D C 1
ATOM 7058 O O . THR D 1 208 ? -38.808 -23.914 -20.491 1.00 32.10 206 THR D O 1
ATOM 7062 N N . PHE D 1 209 ? -38.103 -25.856 -21.469 1.00 32.57 207 PHE D N 1
ATOM 7063 C CA . PHE D 1 209 ? -38.411 -25.529 -22.887 1.00 33.99 207 PHE D CA 1
ATOM 7064 C C . PHE D 1 209 ? -39.107 -26.705 -23.573 1.00 34.60 207 PHE D C 1
ATOM 7065 O O . PHE D 1 209 ? -38.865 -27.856 -23.192 1.00 38.35 207 PHE D O 1
ATOM 7073 N N . SER D 1 210 ? -39.927 -26.404 -24.578 1.00 34.17 208 SER D N 1
ATOM 7074 C CA . SER D 1 210 ? -40.482 -27.368 -25.556 1.00 31.77 208 SER D CA 1
ATOM 7075 C C . SER D 1 210 ? -39.340 -28.034 -26.338 1.00 31.25 208 SER D C 1
ATOM 7076 O O . SER D 1 210 ? -38.521 -27.307 -26.979 1.00 31.73 208 SER D O 1
ATOM 7079 N N . LEU D 1 211 ? -39.272 -29.361 -26.298 1.00 31.30 209 LEU D N 1
ATOM 7080 C CA . LEU D 1 211 ? -38.294 -30.159 -27.077 1.00 33.37 209 LEU D CA 1
ATOM 7081 C C . LEU D 1 211 ? -38.627 -30.069 -28.570 1.00 32.21 209 LEU D C 1
ATOM 7082 O O . LEU D 1 211 ? -37.686 -30.082 -29.365 1.00 34.59 209 LEU D O 1
ATOM 7087 N N . LYS D 1 212 ? -39.901 -29.956 -28.940 1.00 35.83 210 LYS D N 1
ATOM 7088 C CA . LYS D 1 212 ? -40.326 -29.807 -30.358 1.00 39.43 210 LYS D CA 1
ATOM 7089 C C . LYS D 1 212 ? -39.550 -28.631 -30.983 1.00 34.81 210 LYS D C 1
ATOM 7090 O O . LYS D 1 212 ? -39.012 -28.800 -32.083 1.00 33.20 210 LYS D O 1
ATOM 7096 N N . TYR D 1 213 ? -39.463 -27.490 -30.299 1.00 31.88 211 TYR D N 1
ATOM 7097 C CA . TYR D 1 213 ? -38.786 -26.279 -30.837 1.00 29.18 211 TYR D CA 1
ATOM 7098 C C . TYR D 1 213 ? -37.277 -26.503 -30.878 1.00 27.06 211 TYR D C 1
ATOM 7099 O O . TYR D 1 213 ? -36.678 -26.194 -31.921 1.00 25.95 211 TYR D O 1
ATOM 7108 N N . LEU D 1 214 ? -36.701 -27.041 -29.805 1.00 27.59 212 LEU D N 1
ATOM 7109 C CA . LEU D 1 214 ? -35.238 -27.245 -29.690 1.00 29.67 212 LEU D CA 1
ATOM 7110 C C . LEU D 1 214 ? -34.778 -28.189 -30.807 1.00 29.68 212 LEU D C 1
ATOM 7111 O O . LEU D 1 214 ? -33.763 -27.863 -31.471 1.00 24.76 212 LEU D O 1
ATOM 7116 N N . VAL D 1 215 ? -35.518 -29.285 -31.030 1.00 29.27 213 VAL D N 1
ATOM 7117 C CA . VAL D 1 215 ? -35.216 -30.271 -32.113 1.00 28.73 213 VAL D CA 1
ATOM 7118 C C . VAL D 1 215 ? -35.231 -29.528 -33.456 1.00 28.12 213 VAL D C 1
ATOM 7119 O O . VAL D 1 215 ? -34.270 -29.694 -34.220 1.00 27.82 213 VAL D O 1
ATOM 7123 N N . ASN D 1 216 ? -36.251 -28.704 -33.705 1.00 29.87 214 ASN D N 1
ATOM 7124 C CA . ASN D 1 216 ? -36.356 -27.834 -34.912 1.00 33.30 214 ASN D CA 1
ATOM 7125 C C . ASN D 1 216 ? -35.103 -26.952 -35.054 1.00 30.61 214 ASN D C 1
ATOM 7126 O O . ASN D 1 216 ? -34.519 -26.936 -36.139 1.00 31.19 214 ASN D O 1
ATOM 7131 N N . PHE D 1 217 ? -34.660 -26.276 -34.000 1.00 27.76 215 PHE D N 1
ATOM 7132 C CA . PHE D 1 217 ? -33.440 -25.439 -34.073 1.00 29.39 215 PHE D CA 1
ATOM 7133 C C . PHE D 1 217 ? -32.242 -26.303 -34.502 1.00 30.79 215 PHE D C 1
ATOM 7134 O O . PHE D 1 217 ? -31.349 -25.816 -35.196 1.00 34.63 215 PHE D O 1
ATOM 7142 N N . CYS D 1 218 ? -32.218 -27.568 -34.107 1.00 32.36 216 CYS D N 1
ATOM 7143 C CA . CYS D 1 218 ? -31.090 -28.496 -34.359 1.00 32.40 216 CYS D CA 1
ATOM 7144 C C . CYS D 1 218 ? -31.033 -28.922 -35.837 1.00 34.52 216 CYS D C 1
ATOM 7145 O O . CYS D 1 218 ? -30.026 -29.528 -36.233 1.00 30.16 216 CYS D O 1
ATOM 7148 N N . LYS D 1 219 ? -32.024 -28.557 -36.649 1.00 37.72 217 LYS D N 1
ATOM 7149 C CA . LYS D 1 219 ? -31.925 -28.696 -38.126 1.00 39.72 217 LYS D CA 1
ATOM 7150 C C . LYS D 1 219 ? -30.888 -27.709 -38.684 1.00 37.69 217 LYS D C 1
ATOM 7151 O O . LYS D 1 219 ? -30.547 -27.848 -39.846 1.00 45.98 217 LYS D O 1
ATOM 7157 N N . ALA D 1 220 ? -30.357 -26.787 -37.889 1.00 31.95 218 ALA D N 1
ATOM 7158 C CA . ALA D 1 220 ? -29.263 -25.877 -38.290 1.00 31.43 218 ALA D CA 1
ATOM 7159 C C . ALA D 1 220 ? -27.876 -26.484 -37.980 1.00 32.91 218 ALA D C 1
ATOM 7160 O O . ALA D 1 220 ? -26.867 -25.798 -38.236 1.00 29.40 218 ALA D O 1
ATOM 7162 N N . SER D 1 221 ? -27.803 -27.710 -37.455 1.00 31.61 219 SER D N 1
ATOM 7163 C CA . SER D 1 221 ? -26.550 -28.361 -36.984 1.00 32.96 219 SER D CA 1
ATOM 7164 C C . SER D 1 221 ? -25.485 -28.384 -38.079 1.00 34.24 219 SER D C 1
ATOM 7165 O O . SER D 1 221 ? -24.296 -28.288 -37.744 1.00 38.15 219 SER D O 1
ATOM 7168 N N . ALA D 1 222 ? -25.885 -28.489 -39.339 1.00 34.91 220 ALA D N 1
ATOM 7169 C CA . ALA D 1 222 ? -24.967 -28.586 -40.499 1.00 38.22 220 ALA D CA 1
ATOM 7170 C C . ALA D 1 222 ? -24.350 -27.219 -40.857 1.00 36.91 220 ALA D C 1
ATOM 7171 O O . ALA D 1 222 ? -23.455 -27.190 -41.697 1.00 39.10 220 ALA D O 1
ATOM 7173 N N . LEU D 1 223 ? -24.802 -26.128 -40.256 1.00 34.84 221 LEU D N 1
ATOM 7174 C CA . LEU D 1 223 ? -24.319 -24.743 -40.551 1.00 33.94 221 LEU D CA 1
ATOM 7175 C C . LEU D 1 223 ? -23.082 -24.400 -39.721 1.00 31.87 221 LEU D C 1
ATOM 7176 O O . LEU D 1 223 ? -22.331 -23.533 -40.141 1.00 36.15 221 LEU D O 1
ATOM 7181 N N . SER D 1 224 ? -22.871 -25.046 -38.584 1.00 31.20 222 SER D N 1
ATOM 7182 C CA . SER D 1 224 ? -21.874 -24.651 -37.557 1.00 30.29 222 SER D CA 1
ATOM 7183 C C . SER D 1 224 ? -21.518 -25.881 -36.724 1.00 31.72 222 SER D C 1
ATOM 7184 O O . SER D 1 224 ? -22.446 -26.632 -36.358 1.00 32.89 222 SER D O 1
ATOM 7187 N N . ASN D 1 225 ? -20.233 -26.121 -36.482 1.00 32.44 223 ASN D N 1
ATOM 7188 C CA . ASN D 1 225 ? -19.759 -27.284 -35.700 1.00 33.89 223 ASN D CA 1
ATOM 7189 C C . ASN D 1 225 ? -20.067 -27.075 -34.219 1.00 33.72 223 ASN D C 1
ATOM 7190 O O . ASN D 1 225 ? -20.117 -28.095 -33.503 1.00 43.34 223 ASN D O 1
ATOM 7195 N N . THR D 1 226 ? -20.255 -25.840 -33.765 1.00 30.88 224 THR D N 1
ATOM 7196 C CA . THR D 1 226 ? -20.576 -25.553 -32.344 1.00 31.19 224 THR D CA 1
ATOM 7197 C C . THR D 1 226 ? -21.875 -24.751 -32.254 1.00 29.35 224 THR D C 1
ATOM 7198 O O . THR D 1 226 ? -22.308 -24.195 -33.279 1.00 29.10 224 THR D O 1
ATOM 7202 N N . VAL D 1 227 ? -22.503 -24.787 -31.086 1.00 29.49 225 VAL D N 1
ATOM 7203 C CA . VAL D 1 227 ? -23.764 -24.064 -30.778 1.00 30.19 225 VAL D CA 1
ATOM 7204 C C . VAL D 1 227 ? -23.581 -23.430 -29.393 1.00 31.30 225 VAL D C 1
ATOM 7205 O O . VAL D 1 227 ? -22.979 -24.070 -28.527 1.00 31.86 225 VAL D O 1
ATOM 7209 N N . LYS D 1 228 ? -24.022 -22.186 -29.236 1.00 31.69 226 LYS D N 1
ATOM 7210 C CA . LYS D 1 228 ? -23.986 -21.403 -27.975 1.00 32.97 226 LYS D CA 1
ATOM 7211 C C . LYS D 1 228 ? -25.421 -21.343 -27.421 1.00 30.58 226 LYS D C 1
ATOM 7212 O O . LYS D 1 228 ? -26.308 -20.805 -28.096 1.00 28.98 226 LYS D O 1
ATOM 7218 N N . ILE D 1 229 ? -25.636 -21.927 -26.256 1.00 29.43 227 ILE D N 1
ATOM 7219 C CA . ILE D 1 229 ? -26.929 -21.928 -25.520 1.00 29.46 227 ILE D CA 1
ATOM 7220 C C . ILE D 1 229 ? -26.814 -20.959 -24.342 1.00 32.33 227 ILE D C 1
ATOM 7221 O O . ILE D 1 229 ? -25.936 -21.159 -23.490 1.00 35.90 227 ILE D O 1
ATOM 7226 N N . CYS D 1 230 ? -27.638 -19.920 -24.332 1.00 33.01 228 CYS D N 1
ATOM 7227 C CA . CYS D 1 230 ? -27.542 -18.772 -23.400 1.00 34.74 228 CYS D CA 1
ATOM 7228 C C . CYS D 1 230 ? -28.825 -18.677 -22.574 1.00 33.63 228 CYS D C 1
ATOM 7229 O O . CYS D 1 230 ? -29.908 -18.638 -23.174 1.00 30.75 228 CYS D O 1
ATOM 7232 N N . LEU D 1 231 ? -28.687 -18.636 -21.254 1.00 35.79 229 LEU D N 1
ATOM 7233 C CA . LEU D 1 231 ? -29.798 -18.813 -20.292 1.00 37.91 229 LEU D CA 1
ATOM 7234 C C . LEU D 1 231 ? -29.811 -17.639 -19.330 1.00 39.55 229 LEU D C 1
ATOM 7235 O O . LEU D 1 231 ? -28.745 -17.212 -18.873 1.00 37.06 229 LEU D O 1
ATOM 7240 N N . SER D 1 232 ? -31.017 -17.204 -18.991 1.00 43.17 230 SER D N 1
ATOM 7241 C CA . SER D 1 232 ? -31.304 -16.143 -18.000 1.00 46.00 230 SER D CA 1
ATOM 7242 C C . SER D 1 232 ? -32.728 -16.325 -17.506 1.00 45.31 230 SER D C 1
ATOM 7243 O O . SER D 1 232 ? -33.600 -16.576 -18.359 1.00 45.41 230 SER D O 1
ATOM 7246 N N . ASN D 1 233 ? -32.969 -16.168 -16.206 1.00 46.61 231 ASN D N 1
ATOM 7247 C CA . ASN D 1 233 ? -34.343 -16.233 -15.661 1.00 48.76 231 ASN D CA 1
ATOM 7248 C C . ASN D 1 233 ? -35.219 -15.180 -16.359 1.00 49.05 231 ASN D C 1
ATOM 7249 O O . ASN D 1 233 ? -36.367 -15.517 -16.686 1.00 50.59 231 ASN D O 1
ATOM 7254 N N . GLU D 1 234 ? -34.683 -13.995 -16.663 1.00 49.92 232 GLU D N 1
ATOM 7255 C CA . GLU D 1 234 ? -35.489 -12.830 -17.136 1.00 54.02 232 GLU D CA 1
ATOM 7256 C C . GLU D 1 234 ? -35.861 -12.976 -18.624 1.00 52.94 232 GLU D C 1
ATOM 7257 O O . GLU D 1 234 ? -36.967 -12.563 -18.979 1.00 61.28 232 GLU D O 1
ATOM 7259 N N . VAL D 1 235 ? -34.993 -13.529 -19.477 1.00 48.36 233 VAL D N 1
ATOM 7260 C CA . VAL D 1 235 ? -35.119 -13.379 -20.951 1.00 45.72 233 VAL D CA 1
ATOM 7261 C C . VAL D 1 235 ? -35.282 -14.745 -21.618 1.00 42.16 233 VAL D C 1
ATOM 7262 O O . VAL D 1 235 ? -35.015 -15.779 -21.017 1.00 41.88 233 VAL D O 1
ATOM 7266 N N . PRO D 1 236 ? -35.720 -14.781 -22.894 1.00 37.24 234 PRO D N 1
ATOM 7267 C CA . PRO D 1 236 ? -35.791 -16.019 -23.643 1.00 35.06 234 PRO D CA 1
ATOM 7268 C C . PRO D 1 236 ? -34.426 -16.676 -23.864 1.00 34.98 234 PRO D C 1
ATOM 7269 O O . PRO D 1 236 ? -33.417 -16.009 -23.860 1.00 35.80 234 PRO D O 1
ATOM 7273 N N . LEU D 1 237 ? -34.456 -17.991 -24.075 1.00 34.62 235 LEU D N 1
ATOM 7274 C CA . LEU D 1 237 ? -33.289 -18.819 -24.430 1.00 32.93 235 LEU D CA 1
ATOM 7275 C C . LEU D 1 237 ? -32.751 -18.308 -25.761 1.00 31.32 235 LEU D C 1
ATOM 7276 O O . LEU D 1 237 ? -33.556 -18.115 -26.663 1.00 30.12 235 LEU D O 1
ATOM 7281 N N . LEU D 1 238 ? -31.447 -18.077 -25.849 1.00 31.69 236 LEU D N 1
ATOM 7282 C CA . LEU D 1 238 ? -30.733 -17.872 -27.136 1.00 31.63 236 LEU D CA 1
ATOM 7283 C C . LEU D 1 238 ? -29.989 -19.166 -27.483 1.00 28.75 236 LEU D C 1
ATOM 7284 O O . LEU D 1 238 ? -29.179 -19.629 -26.677 1.00 27.24 236 LEU D O 1
ATOM 7289 N N . VAL D 1 239 ? -30.332 -19.768 -28.620 1.00 29.03 237 VAL D N 1
ATOM 7290 C CA . VAL D 1 239 ? -29.564 -20.861 -29.272 1.00 27.98 237 VAL D CA 1
ATOM 7291 C C . VAL D 1 239 ? -28.931 -20.250 -30.521 1.00 30.34 237 VAL D C 1
ATOM 7292 O O . VAL D 1 239 ? -29.676 -19.896 -31.451 1.00 32.04 237 VAL D O 1
ATOM 7296 N N . GLU D 1 240 ? -27.609 -20.069 -30.497 1.00 34.40 238 GLU D N 1
ATOM 7297 C CA . GLU D 1 240 ? -26.848 -19.329 -31.534 1.00 34.99 238 GLU D CA 1
ATOM 7298 C C . GLU D 1 240 ? -25.929 -20.299 -32.278 1.00 32.56 238 GLU D C 1
ATOM 7299 O O . GLU D 1 240 ? -25.113 -20.955 -31.629 1.00 31.19 238 GLU D O 1
ATOM 7305 N N . TYR D 1 241 ? -26.057 -20.333 -33.602 1.00 31.22 239 TYR D N 1
ATOM 7306 C CA . TYR D 1 241 ? -25.131 -21.002 -34.556 1.00 32.43 239 TYR D CA 1
ATOM 7307 C C . TYR D 1 241 ? -24.305 -19.899 -35.204 1.00 33.25 239 TYR D C 1
ATOM 7308 O O . TYR D 1 241 ? -24.786 -19.282 -36.158 1.00 35.43 239 TYR D O 1
ATOM 7317 N N . SER D 1 242 ? -23.149 -19.591 -34.619 1.00 39.83 240 SER D N 1
ATOM 7318 C CA . SER D 1 242 ? -22.209 -18.554 -35.127 1.00 43.67 240 SER D CA 1
ATOM 7319 C C . SER D 1 242 ? -21.542 -19.120 -36.381 1.00 43.05 240 SER D C 1
ATOM 7320 O O . SER D 1 242 ? -21.145 -20.301 -36.373 1.00 42.30 240 SER D O 1
ATOM 7323 N N . LEU D 1 243 ? -21.430 -18.291 -37.411 1.00 42.50 241 LEU D N 1
ATOM 7324 C CA . LEU D 1 243 ? -20.882 -18.641 -38.740 1.00 43.95 241 LEU D CA 1
ATOM 7325 C C . LEU D 1 243 ? -19.554 -17.909 -38.966 1.00 42.58 241 LEU D C 1
ATOM 7326 O O . LEU D 1 243 ? -19.104 -17.145 -38.061 1.00 42.79 241 LEU D O 1
ATOM 7331 N N . GLY D 1 244 ? -18.938 -18.133 -40.129 1.00 41.75 242 GLY D N 1
ATOM 7332 C CA . GLY D 1 244 ? -17.718 -17.399 -40.531 1.00 44.59 242 GLY D CA 1
ATOM 7333 C C . GLY D 1 244 ? -17.895 -15.897 -40.358 1.00 43.21 242 GLY D C 1
ATOM 7334 O O . GLY D 1 244 ? -19.021 -15.393 -40.609 1.00 42.00 242 GLY D O 1
ATOM 7335 N N . GLY D 1 245 ? -16.826 -15.215 -39.949 1.00 45.09 243 GLY D N 1
ATOM 7336 C CA . GLY D 1 245 ? -16.845 -13.799 -39.537 1.00 46.44 243 GLY D CA 1
ATOM 7337 C C . GLY D 1 245 ? -17.903 -13.561 -38.476 1.00 44.98 243 GLY D C 1
ATOM 7338 O O . GLY D 1 245 ? -18.038 -14.417 -37.579 1.00 45.14 243 GLY D O 1
ATOM 7339 N N . SER D 1 246 ? -18.678 -12.483 -38.601 1.00 43.41 244 SER D N 1
ATOM 7340 C CA . SER D 1 246 ? -19.699 -12.094 -37.602 1.00 42.34 244 SER D CA 1
ATOM 7341 C C . SER D 1 246 ? -21.120 -12.390 -38.117 1.00 39.67 244 SER D C 1
ATOM 7342 O O . SER D 1 246 ? -22.072 -11.851 -37.527 1.00 38.61 244 SER D O 1
ATOM 7345 N N . SER D 1 247 ? -21.270 -13.256 -39.124 1.00 36.44 245 SER D N 1
ATOM 7346 C CA . SER D 1 247 ? -22.585 -13.762 -39.585 1.00 34.67 245 SER D CA 1
ATOM 7347 C C . SER D 1 247 ? -23.119 -14.753 -38.549 1.00 33.72 245 SER D C 1
ATOM 7348 O O . SER D 1 247 ? -22.303 -15.338 -37.844 1.00 33.02 245 SER D O 1
ATOM 7351 N N . TYR D 1 248 ? -24.430 -14.942 -38.459 1.00 33.67 246 TYR D N 1
ATOM 7352 C CA . TYR D 1 248 ? -25.030 -15.855 -37.458 1.00 35.19 246 TYR D CA 1
ATOM 7353 C C . TYR D 1 248 ? -26.457 -16.258 -37.828 1.00 36.14 246 TYR D C 1
ATOM 7354 O O . TYR D 1 248 ? -27.185 -15.517 -38.515 1.00 39.50 246 TYR D O 1
ATOM 7363 N N . LEU D 1 249 ? -26.843 -17.420 -37.314 1.00 36.58 247 LEU D N 1
ATOM 7364 C CA . LEU D 1 249 ? -28.247 -17.869 -37.229 1.00 36.22 247 LEU D CA 1
ATOM 7365 C C . LEU D 1 249 ? -28.574 -17.990 -35.741 1.00 34.67 247 LEU D C 1
ATOM 7366 O O . LEU D 1 249 ? -27.839 -18.704 -35.025 1.00 32.11 247 LEU D O 1
ATOM 7371 N N . ARG D 1 250 ? -29.594 -17.269 -35.282 1.00 32.13 248 ARG D N 1
ATOM 7372 C CA . ARG D 1 250 ? -29.989 -17.263 -33.853 1.00 31.65 248 ARG D CA 1
ATOM 7373 C C . ARG D 1 250 ? -31.453 -17.631 -33.728 1.00 30.71 248 ARG D C 1
ATOM 7374 O O . ARG D 1 250 ? -32.276 -17.100 -34.492 1.00 30.33 248 ARG D O 1
ATOM 7382 N N . PHE D 1 251 ? -31.735 -18.499 -32.765 1.00 32.53 249 PHE D N 1
ATOM 7383 C CA . PHE D 1 251 ? -33.101 -18.934 -32.397 1.00 33.45 249 PHE D CA 1
ATOM 7384 C C . PHE D 1 251 ? -33.339 -18.460 -30.967 1.00 34.88 249 PHE D C 1
ATOM 7385 O O . PHE D 1 251 ? -32.460 -18.677 -30.124 1.00 37.08 249 PHE D O 1
ATOM 7393 N N . TYR D 1 252 ? -34.463 -17.797 -30.729 1.00 32.54 250 TYR D N 1
ATOM 7394 C CA . TYR D 1 252 ? -34.883 -17.374 -29.378 1.00 33.15 250 TYR D CA 1
ATOM 7395 C C . TYR D 1 252 ? -36.155 -18.140 -29.032 1.00 31.85 250 TYR D C 1
ATOM 7396 O O . TYR D 1 252 ? -37.035 -18.241 -29.886 1.00 31.20 250 TYR D O 1
ATOM 7405 N N . LEU D 1 253 ? -36.236 -18.672 -27.819 1.00 30.88 251 LEU D N 1
ATOM 7406 C CA . LEU D 1 253 ? -37.358 -19.546 -27.407 1.00 28.66 251 LEU D CA 1
ATOM 7407 C C . LEU D 1 253 ? -37.855 -19.131 -26.032 1.00 27.87 251 LEU D C 1
ATOM 7408 O O . LEU D 1 253 ? -37.064 -19.137 -25.093 1.00 27.37 251 LEU D O 1
ATOM 7413 N N . ALA D 1 254 ? -39.135 -18.780 -25.965 1.00 28.64 252 ALA D N 1
ATOM 7414 C CA . ALA D 1 254 ? -39.889 -18.481 -24.728 1.00 29.84 252 ALA D CA 1
ATOM 7415 C C . ALA D 1 254 ? -39.898 -19.747 -23.885 1.00 29.04 252 ALA D C 1
ATOM 7416 O O . ALA D 1 254 ? -40.057 -20.822 -24.424 1.00 26.76 252 ALA D O 1
ATOM 7418 N N . PRO D 1 255 ? -39.666 -19.663 -22.560 1.00 31.30 253 PRO D N 1
ATOM 7419 C CA . PRO D 1 255 ? -39.662 -20.844 -21.698 1.00 32.62 253 PRO D CA 1
ATOM 7420 C C . PRO D 1 255 ? -41.062 -21.300 -21.244 1.00 35.64 253 PRO D C 1
ATOM 7421 O O . PRO D 1 255 ? -42.021 -20.570 -21.419 1.00 36.83 253 PRO D O 1
ATOM 7425 N N . LYS D 1 256 ? -41.142 -22.492 -20.654 1.00 38.12 254 LYS D N 1
ATOM 7426 C CA . LYS D 1 256 ? -42.347 -22.988 -19.941 1.00 42.87 254 LYS D CA 1
ATOM 7427 C C . LYS D 1 256 ? -42.202 -22.604 -18.466 1.00 45.15 254 LYS D C 1
ATOM 7428 O O . LYS D 1 256 ? -41.079 -22.725 -17.943 1.00 47.39 254 LYS D O 1
ATOM 7434 N N . ILE D 1 257 ? -43.296 -22.166 -17.836 1.00 48.91 255 ILE D N 1
ATOM 7435 C CA . ILE D 1 257 ? -43.301 -21.465 -16.511 1.00 50.61 255 ILE D CA 1
ATOM 7436 C C . ILE D 1 257 ? -44.370 -22.060 -15.584 1.00 49.84 255 ILE D C 1
ATOM 7437 O O . ILE D 1 257 ? -45.320 -22.627 -16.110 1.00 48.00 255 ILE D O 1
ATOM 7442 N N . ALA E 1 3 ? -37.101 -73.529 -76.109 1.00 51.28 1 ALA E N 1
ATOM 7443 C CA . ALA E 1 3 ? -37.105 -72.353 -77.049 1.00 51.49 1 ALA E CA 1
ATOM 7444 C C . ALA E 1 3 ? -35.996 -71.353 -76.699 1.00 49.32 1 ALA E C 1
ATOM 7445 O O . ALA E 1 3 ? -35.237 -70.985 -77.596 1.00 55.21 1 ALA E O 1
ATOM 7447 N N . LEU E 1 4 ? -35.912 -70.914 -75.445 1.00 48.47 2 LEU E N 1
ATOM 7448 C CA . LEU E 1 4 ? -35.007 -69.804 -75.028 1.00 48.41 2 LEU E CA 1
ATOM 7449 C C . LEU E 1 4 ? -34.014 -70.300 -73.978 1.00 45.88 2 LEU E C 1
ATOM 7450 O O . LEU E 1 4 ? -34.456 -70.947 -73.021 1.00 48.60 2 LEU E O 1
ATOM 7455 N N . GLU E 1 5 ? -32.733 -69.979 -74.146 1.00 43.95 3 GLU E N 1
ATOM 7456 C CA . GLU E 1 5 ? -31.695 -70.149 -73.098 1.00 46.41 3 GLU E CA 1
ATOM 7457 C C . GLU E 1 5 ? -30.708 -68.983 -73.204 1.00 45.35 3 GLU E C 1
ATOM 7458 O O . GLU E 1 5 ? -29.846 -68.993 -74.125 1.00 44.33 3 GLU E O 1
ATOM 7464 N N . ALA E 1 6 ? -30.844 -67.999 -72.312 1.00 41.01 4 ALA E N 1
ATOM 7465 C CA . ALA E 1 6 ? -30.134 -66.703 -72.392 1.00 41.00 4 ALA E CA 1
ATOM 7466 C C . ALA E 1 6 ? -29.403 -66.433 -71.073 1.00 43.09 4 ALA E C 1
ATOM 7467 O O . ALA E 1 6 ? -30.085 -66.276 -70.042 1.00 44.66 4 ALA E O 1
ATOM 7469 N N . ARG E 1 7 ? -28.070 -66.385 -71.114 1.00 42.66 5 ARG E N 1
ATOM 7470 C CA . ARG E 1 7 ? -27.202 -66.187 -69.925 1.00 41.52 5 ARG E CA 1
ATOM 7471 C C . ARG E 1 7 ? -26.609 -64.770 -69.975 1.00 38.72 5 ARG E C 1
ATOM 7472 O O . ARG E 1 7 ? -25.996 -64.428 -70.993 1.00 38.92 5 ARG E O 1
ATOM 7480 N N . LEU E 1 8 ? -26.842 -63.972 -68.939 1.00 37.31 6 LEU E N 1
ATOM 7481 C CA . LEU E 1 8 ? -26.158 -62.680 -68.692 1.00 37.76 6 LEU E CA 1
ATOM 7482 C C . LEU E 1 8 ? -25.076 -62.912 -67.641 1.00 43.27 6 LEU E C 1
ATOM 7483 O O . LEU E 1 8 ? -25.398 -63.545 -66.622 1.00 49.44 6 LEU E O 1
ATOM 7488 N N . GLU E 1 9 ? -23.865 -62.393 -67.869 1.00 43.88 7 GLU E N 1
ATOM 7489 C CA . GLU E 1 9 ? -22.754 -62.452 -66.890 1.00 47.10 7 GLU E CA 1
ATOM 7490 C C . GLU E 1 9 ? -23.166 -61.744 -65.594 1.00 43.31 7 GLU E C 1
ATOM 7491 O O . GLU E 1 9 ? -22.735 -62.220 -64.524 1.00 40.44 7 GLU E O 1
ATOM 7497 N N . GLN E 1 10 ? -23.974 -60.680 -65.672 1.00 43.39 8 GLN E N 1
ATOM 7498 C CA . GLN E 1 10 ? -24.451 -59.934 -64.466 1.00 48.13 8 GLN E CA 1
ATOM 7499 C C . GLN E 1 10 ? -25.960 -59.622 -64.571 1.00 46.47 8 GLN E C 1
ATOM 7500 O O . GLN E 1 10 ? -26.389 -59.008 -65.569 1.00 46.97 8 GLN E O 1
ATOM 7506 N N . ALA E 1 11 ? -26.718 -60.014 -63.537 1.00 44.37 9 ALA E N 1
ATOM 7507 C CA . ALA E 1 11 ? -28.177 -59.784 -63.364 1.00 42.98 9 ALA E CA 1
ATOM 7508 C C . ALA E 1 11 ? -28.485 -58.281 -63.352 1.00 41.82 9 ALA E C 1
ATOM 7509 O O . ALA E 1 11 ? -29.551 -57.884 -63.864 1.00 40.16 9 ALA E O 1
ATOM 7511 N N . SER E 1 12 ? -27.594 -57.492 -62.738 1.00 43.33 10 SER E N 1
ATOM 7512 C CA . SER E 1 12 ? -27.617 -56.005 -62.698 1.00 40.81 10 SER E CA 1
ATOM 7513 C C . SER E 1 12 ? -28.430 -55.429 -63.870 1.00 35.98 10 SER E C 1
ATOM 7514 O O . SER E 1 12 ? -29.407 -54.724 -63.621 1.00 30.77 10 SER E O 1
ATOM 7517 N N . ILE E 1 13 ? -28.054 -55.730 -65.111 1.00 38.90 11 ILE E N 1
ATOM 7518 C CA . ILE E 1 13 ? -28.638 -55.056 -66.314 1.00 38.77 11 ILE E CA 1
ATOM 7519 C C . ILE E 1 13 ? -30.157 -55.250 -66.318 1.00 35.26 11 ILE E C 1
ATOM 7520 O O . ILE E 1 13 ? -30.890 -54.268 -66.545 1.00 30.18 11 ILE E O 1
ATOM 7525 N N . LEU E 1 14 ? -30.613 -56.471 -66.061 1.00 35.09 12 LEU E N 1
ATOM 7526 C CA . LEU E 1 14 ? -32.052 -56.815 -66.185 1.00 34.95 12 LEU E CA 1
ATOM 7527 C C . LEU E 1 14 ? -32.811 -56.171 -65.020 1.00 34.46 12 LEU E C 1
ATOM 7528 O O . LEU E 1 14 ? -33.958 -55.757 -65.232 1.00 31.92 12 LEU E O 1
ATOM 7533 N N . LYS E 1 15 ? -32.186 -56.089 -63.841 1.00 36.08 13 LYS E N 1
ATOM 7534 C CA . LYS E 1 15 ? -32.776 -55.466 -62.628 1.00 37.38 13 LYS E CA 1
ATOM 7535 C C . LYS E 1 15 ? -33.000 -53.978 -62.884 1.00 36.21 13 LYS E C 1
ATOM 7536 O O . LYS E 1 15 ? -34.086 -53.492 -62.563 1.00 37.89 13 LYS E O 1
ATOM 7542 N N . LYS E 1 16 ? -32.005 -53.292 -63.451 1.00 35.59 14 LYS E N 1
ATOM 7543 C CA . LYS E 1 16 ? -32.064 -51.833 -63.742 1.00 35.92 14 LYS E CA 1
ATOM 7544 C C . LYS E 1 16 ? -33.122 -51.552 -64.810 1.00 32.94 14 LYS E C 1
ATOM 7545 O O . LYS E 1 16 ? -33.943 -50.680 -64.574 1.00 33.43 14 LYS E O 1
ATOM 7551 N N . VAL E 1 17 ? -33.119 -52.291 -65.921 1.00 31.48 15 VAL E N 1
ATOM 7552 C CA . VAL E 1 17 ? -34.130 -52.158 -67.011 1.00 31.77 15 VAL E CA 1
ATOM 7553 C C . VAL E 1 17 ? -35.544 -52.249 -66.416 1.00 31.58 15 VAL E C 1
ATOM 7554 O O . VAL E 1 17 ? -36.346 -51.367 -66.701 1.00 31.06 15 VAL E O 1
ATOM 7558 N N . VAL E 1 18 ? -35.851 -53.286 -65.632 1.00 31.95 16 VAL E N 1
ATOM 7559 C CA . VAL E 1 18 ? -37.222 -53.479 -65.084 1.00 34.19 16 VAL E CA 1
ATOM 7560 C C . VAL E 1 18 ? -37.514 -52.342 -64.103 1.00 34.62 16 VAL E C 1
ATOM 7561 O O . VAL E 1 18 ? -38.636 -51.815 -64.144 1.00 32.28 16 VAL E O 1
ATOM 7565 N N . ASP E 1 19 ? -36.540 -51.970 -63.272 1.00 39.54 17 ASP E N 1
ATOM 7566 C CA . ASP E 1 19 ? -36.714 -50.882 -62.267 1.00 42.73 17 ASP E CA 1
ATOM 7567 C C . ASP E 1 19 ? -37.027 -49.588 -63.029 1.00 42.17 17 ASP E C 1
ATOM 7568 O O . ASP E 1 19 ? -37.949 -48.881 -62.610 1.00 48.56 17 ASP E O 1
ATOM 7570 N N . ALA E 1 20 ? -36.374 -49.359 -64.166 1.00 40.33 18 ALA E N 1
ATOM 7571 C CA . ALA E 1 20 ? -36.520 -48.152 -65.013 1.00 44.16 18 ALA E CA 1
ATOM 7572 C C . ALA E 1 20 ? -37.881 -48.091 -65.705 1.00 48.06 18 ALA E C 1
ATOM 7573 O O . ALA E 1 20 ? -38.313 -46.971 -66.027 1.00 59.89 18 ALA E O 1
ATOM 7575 N N . ILE E 1 21 ? -38.521 -49.234 -65.952 1.00 44.26 19 ILE E N 1
ATOM 7576 C CA . ILE E 1 21 ? -39.711 -49.349 -66.846 1.00 43.61 19 ILE E CA 1
ATOM 7577 C C . ILE E 1 21 ? -40.992 -49.543 -66.013 1.00 40.74 19 ILE E C 1
ATOM 7578 O O . ILE E 1 21 ? -42.067 -49.160 -66.508 1.00 37.78 19 ILE E O 1
ATOM 7583 N N . LYS E 1 22 ? -40.896 -50.101 -64.801 1.00 39.62 20 LYS E N 1
ATOM 7584 C CA . LYS E 1 22 ? -42.056 -50.719 -64.100 1.00 43.65 20 LYS E CA 1
ATOM 7585 C C . LYS E 1 22 ? -43.087 -49.672 -63.653 1.00 43.98 20 LYS E C 1
ATOM 7586 O O . LYS E 1 22 ? -44.251 -50.062 -63.463 1.00 47.28 20 LYS E O 1
ATOM 7592 N N . ASP E 1 23 ? -42.708 -48.404 -63.483 1.00 44.66 21 ASP E N 1
ATOM 7593 C CA . ASP E 1 23 ? -43.660 -47.335 -63.085 1.00 47.40 21 ASP E CA 1
ATOM 7594 C C . ASP E 1 23 ? -44.427 -46.813 -64.306 1.00 49.08 21 ASP E C 1
ATOM 7595 O O . ASP E 1 23 ? -45.554 -46.316 -64.103 1.00 56.02 21 ASP E O 1
ATOM 7600 N N . LEU E 1 24 ? -43.887 -46.945 -65.520 1.00 45.79 22 LEU E N 1
ATOM 7601 C CA . LEU E 1 24 ? -44.586 -46.543 -66.773 1.00 48.62 22 LEU E CA 1
ATOM 7602 C C . LEU E 1 24 ? -45.569 -47.631 -67.226 1.00 46.71 22 LEU E C 1
ATOM 7603 O O . LEU E 1 24 ? -46.614 -47.288 -67.767 1.00 46.30 22 LEU E O 1
ATOM 7608 N N . VAL E 1 25 ? -45.206 -48.896 -67.047 1.00 49.47 23 VAL E N 1
ATOM 7609 C CA . VAL E 1 25 ? -45.801 -50.086 -67.728 1.00 50.51 23 VAL E CA 1
ATOM 7610 C C . VAL E 1 25 ? -45.919 -51.217 -66.700 1.00 49.52 23 VAL E C 1
ATOM 7611 O O . VAL E 1 25 ? -44.891 -51.552 -66.100 1.00 49.14 23 VAL E O 1
ATOM 7615 N N . GLN E 1 26 ? -47.120 -51.768 -66.495 1.00 53.95 24 GLN E N 1
ATOM 7616 C CA . GLN E 1 26 ? -47.378 -52.862 -65.524 1.00 55.88 24 GLN E CA 1
ATOM 7617 C C . GLN E 1 26 ? -47.192 -54.197 -66.261 1.00 56.23 24 GLN E C 1
ATOM 7618 O O . GLN E 1 26 ? -46.207 -54.898 -65.974 1.00 61.16 24 GLN E O 1
ATOM 7624 N N . ASP E 1 27 ? -48.096 -54.522 -67.184 1.00 57.28 25 ASP E N 1
ATOM 7625 C CA . ASP E 1 27 ? -48.088 -55.762 -68.004 1.00 55.84 25 ASP E CA 1
ATOM 7626 C C . ASP E 1 27 ? -47.365 -55.449 -69.304 1.00 51.93 25 ASP E C 1
ATOM 7627 O O . ASP E 1 27 ? -47.453 -54.286 -69.720 1.00 61.70 25 ASP E O 1
ATOM 7632 N N . CYS E 1 28 ? -46.648 -56.414 -69.890 1.00 48.10 26 CYS E N 1
ATOM 7633 C CA . CYS E 1 28 ? -46.009 -56.282 -71.226 1.00 47.57 26 CYS E CA 1
ATOM 7634 C C . CYS E 1 28 ? -45.318 -57.580 -71.662 1.00 43.85 26 CYS E C 1
ATOM 7635 O O . CYS E 1 28 ? -45.092 -58.476 -70.825 1.00 46.22 26 CYS E O 1
ATOM 7638 N N . ASN E 1 29 ? -45.004 -57.660 -72.952 1.00 40.39 27 ASN E N 1
ATOM 7639 C CA . ASN E 1 29 ? -44.374 -58.840 -73.599 1.00 40.13 27 ASN E CA 1
ATOM 7640 C C . ASN E 1 29 ? -42.883 -58.566 -73.765 1.00 37.10 27 ASN E C 1
ATOM 7641 O O . ASN E 1 29 ? -42.542 -57.476 -74.255 1.00 38.95 27 ASN E O 1
ATOM 7646 N N . PHE E 1 30 ? -42.031 -59.498 -73.344 1.00 37.49 28 PHE E N 1
ATOM 7647 C CA . PHE E 1 30 ? -40.613 -59.588 -73.779 1.00 37.49 28 PHE E CA 1
ATOM 7648 C C . PHE E 1 30 ? -40.596 -60.467 -75.028 1.00 38.10 28 PHE E C 1
ATOM 7649 O O . PHE E 1 30 ? -41.046 -61.611 -74.955 1.00 39.70 28 PHE E O 1
ATOM 7657 N N . ASP E 1 31 ? -40.146 -59.915 -76.147 1.00 39.36 29 ASP E N 1
ATOM 7658 C CA . ASP E 1 31 ? -40.106 -60.595 -77.464 1.00 42.48 29 ASP E CA 1
ATOM 7659 C C . ASP E 1 31 ? -38.696 -61.163 -77.659 1.00 40.23 29 ASP E C 1
ATOM 7660 O O . ASP E 1 31 ? -37.734 -60.381 -77.676 1.00 38.09 29 ASP E O 1
ATOM 7665 N N . CYS E 1 32 ? -38.595 -62.478 -77.781 1.00 40.69 30 CYS E N 1
ATOM 7666 C CA . CYS E 1 32 ? -37.325 -63.231 -77.924 1.00 41.47 30 CYS E CA 1
ATOM 7667 C C . CYS E 1 32 ? -37.216 -63.778 -79.345 1.00 40.74 30 CYS E C 1
ATOM 7668 O O . CYS E 1 32 ? -38.114 -64.497 -79.756 1.00 43.85 30 CYS E O 1
ATOM 7671 N N . ASN E 1 33 ? -36.143 -63.440 -80.046 1.00 40.21 31 ASN E N 1
ATOM 7672 C CA . ASN E 1 33 ? -35.820 -64.002 -81.381 1.00 43.18 31 ASN E CA 1
ATOM 7673 C C . ASN E 1 33 ? -34.298 -64.160 -81.450 1.00 41.87 31 ASN E C 1
ATOM 7674 O O . ASN E 1 33 ? -33.667 -64.013 -80.405 1.00 37.97 31 ASN E O 1
ATOM 7679 N N . ASP E 1 34 ? -33.738 -64.453 -82.624 1.00 44.94 32 ASP E N 1
ATOM 7680 C CA . ASP E 1 34 ? -32.277 -64.707 -82.764 1.00 47.03 32 ASP E CA 1
ATOM 7681 C C . ASP E 1 34 ? -31.490 -63.394 -82.599 1.00 45.23 32 ASP E C 1
ATOM 7682 O O . ASP E 1 34 ? -30.286 -63.471 -82.362 1.00 46.12 32 ASP E O 1
ATOM 7687 N N . SER E 1 35 ? -32.136 -62.232 -82.691 1.00 40.88 33 SER E N 1
ATOM 7688 C CA . SER E 1 35 ? -31.468 -60.925 -82.492 1.00 39.58 33 SER E CA 1
ATOM 7689 C C . SER E 1 35 ? -31.364 -60.604 -80.995 1.00 38.12 33 SER E C 1
ATOM 7690 O O . SER E 1 35 ? -30.593 -59.692 -80.625 1.00 39.09 33 SER E O 1
ATOM 7693 N N . GLY E 1 36 ? -32.103 -61.323 -80.154 1.00 35.98 34 GLY E N 1
ATOM 7694 C CA . GLY E 1 36 ? -32.097 -61.103 -78.700 1.00 34.87 34 GLY E CA 1
ATOM 7695 C C . GLY E 1 36 ? -33.488 -60.774 -78.184 1.00 36.43 34 GLY E C 1
ATOM 7696 O O . GLY E 1 36 ? -34.469 -61.269 -78.754 1.00 36.90 34 GLY E O 1
ATOM 7697 N N . ILE E 1 37 ? -33.565 -59.958 -77.136 1.00 34.96 35 ILE E N 1
ATOM 7698 C CA . ILE E 1 37 ? -34.799 -59.771 -76.333 1.00 35.82 35 ILE E CA 1
ATOM 7699 C C . ILE E 1 37 ? -35.223 -58.316 -76.491 1.00 35.03 35 ILE E C 1
ATOM 7700 O O . ILE E 1 37 ? -34.415 -57.439 -76.201 1.00 36.36 35 ILE E O 1
ATOM 7705 N N . ALA E 1 38 ? -36.443 -58.091 -76.959 1.00 35.07 36 ALA E N 1
ATOM 7706 C CA . ALA E 1 38 ? -37.008 -56.751 -77.196 1.00 34.92 36 ALA E CA 1
ATOM 7707 C C . ALA E 1 38 ? -38.249 -56.568 -76.325 1.00 36.59 36 ALA E C 1
ATOM 7708 O O . ALA E 1 38 ? -38.902 -57.560 -75.937 1.00 36.47 36 ALA E O 1
ATOM 7710 N N . LEU E 1 39 ? -38.540 -55.313 -76.011 1.00 37.29 37 LEU E N 1
ATOM 7711 C CA . LEU E 1 39 ? -39.772 -54.884 -75.318 1.00 39.39 37 LEU E CA 1
ATOM 7712 C C . LEU E 1 39 ? -40.271 -53.639 -76.034 1.00 36.68 37 LEU E C 1
ATOM 7713 O O . LEU E 1 39 ? -39.475 -52.726 -76.240 1.00 39.63 37 LEU E O 1
ATOM 7718 N N . GLN E 1 40 ? -41.526 -53.642 -76.459 1.00 37.03 38 GLN E N 1
ATOM 7719 C CA . GLN E 1 40 ? -42.231 -52.463 -76.998 1.00 37.99 38 GLN E CA 1
ATOM 7720 C C . GLN E 1 40 ? -43.590 -52.377 -76.302 1.00 38.96 38 GLN E C 1
ATOM 7721 O O . GLN E 1 40 ? -44.445 -53.225 -76.560 1.00 41.46 38 GLN E O 1
ATOM 7727 N N . ALA E 1 41 ? -43.749 -51.402 -75.409 1.00 41.92 39 ALA E N 1
ATOM 7728 C CA . ALA E 1 41 ? -44.980 -51.192 -74.608 1.00 42.54 39 ALA E CA 1
ATOM 7729 C C . ALA E 1 41 ? -45.285 -49.693 -74.514 1.00 42.47 39 ALA E C 1
ATOM 7730 O O . ALA E 1 41 ? -44.365 -48.903 -74.203 1.00 37.67 39 ALA E O 1
ATOM 7732 N N . MET E 1 42 ? -46.550 -49.328 -74.727 1.00 45.43 40 MET E N 1
ATOM 7733 C CA . MET E 1 42 ? -47.103 -47.984 -74.415 1.00 48.23 40 MET E CA 1
ATOM 7734 C C . MET E 1 42 ? -47.458 -47.927 -72.928 1.00 46.22 40 MET E C 1
ATOM 7735 O O . MET E 1 42 ? -47.857 -48.963 -72.396 1.00 48.84 40 MET E O 1
ATOM 7740 N N . ASP E 1 43 ? -47.376 -46.761 -72.299 1.00 48.39 41 ASP E N 1
ATOM 7741 C CA . ASP E 1 43 ? -48.025 -46.524 -70.978 1.00 48.38 41 ASP E CA 1
ATOM 7742 C C . ASP E 1 43 ? -49.553 -46.553 -71.158 1.00 45.77 41 ASP E C 1
ATOM 7743 O O . ASP E 1 43 ? -50.017 -46.476 -72.318 1.00 44.94 41 ASP E O 1
ATOM 7748 N N . ASN E 1 44 ? -50.309 -46.631 -70.060 1.00 45.93 42 ASN E N 1
ATOM 7749 C CA . ASN E 1 44 ? -51.791 -46.772 -70.090 1.00 50.58 42 ASN E CA 1
ATOM 7750 C C . ASN E 1 44 ? -52.422 -45.640 -70.915 1.00 52.62 42 ASN E C 1
ATOM 7751 O O . ASN E 1 44 ? -53.389 -45.899 -71.633 1.00 57.79 42 ASN E O 1
ATOM 7753 N N . SER E 1 45 ? -51.879 -44.426 -70.830 1.00 50.84 43 SER E N 1
ATOM 7754 C CA . SER E 1 45 ? -52.449 -43.208 -71.458 1.00 53.57 43 SER E CA 1
ATOM 7755 C C . SER E 1 45 ? -52.121 -43.135 -72.951 1.00 54.81 43 SER E C 1
ATOM 7756 O O . SER E 1 45 ? -52.623 -42.201 -73.601 1.00 57.64 43 SER E O 1
ATOM 7759 N N . HIS E 1 46 ? -51.300 -44.038 -73.480 1.00 55.18 44 HIS E N 1
ATOM 7760 C CA . HIS E 1 46 ? -50.801 -43.967 -74.875 1.00 59.84 44 HIS E CA 1
ATOM 7761 C C . HIS E 1 46 ? -50.117 -42.613 -75.131 1.00 56.08 44 HIS E C 1
ATOM 7762 O O . HIS E 1 46 ? -50.355 -42.017 -76.207 1.00 59.71 44 HIS E O 1
ATOM 7769 N N . VAL E 1 47 ? -49.318 -42.138 -74.177 1.00 48.93 45 VAL E N 1
ATOM 7770 C CA . VAL E 1 47 ? -48.585 -40.842 -74.281 1.00 43.67 45 VAL E CA 1
ATOM 7771 C C . VAL E 1 47 ? -47.099 -41.142 -74.474 1.00 40.60 45 VAL E C 1
ATOM 7772 O O . VAL E 1 47 ? -46.326 -40.289 -75.103 1.00 38.63 45 VAL E O 1
ATOM 7776 N N . ALA E 1 48 ? -46.668 -42.270 -73.911 1.00 39.58 46 ALA E N 1
ATOM 7777 C CA . ALA E 1 48 ? -45.252 -42.671 -73.823 1.00 38.95 46 ALA E CA 1
ATOM 7778 C C . ALA E 1 48 ? -45.128 -44.104 -74.368 1.00 37.86 46 ALA E C 1
ATOM 7779 O O . ALA E 1 48 ? -46.028 -44.933 -74.132 1.00 36.71 46 ALA E O 1
ATOM 7781 N N . LEU E 1 49 ? -44.034 -44.379 -75.069 1.00 38.14 47 LEU E N 1
ATOM 7782 C CA . LEU E 1 49 ? -43.698 -45.715 -75.626 1.00 39.02 47 LEU E CA 1
ATOM 7783 C C . LEU E 1 49 ? -42.302 -46.078 -75.134 1.00 36.12 47 LEU E C 1
ATOM 7784 O O . LEU E 1 49 ? -41.400 -45.224 -75.240 1.00 35.24 47 LEU E O 1
ATOM 7789 N N . VAL E 1 50 ? -42.191 -47.248 -74.509 1.00 36.48 48 VAL E N 1
ATOM 7790 C CA . VAL E 1 50 ? -40.902 -47.880 -74.105 1.00 36.09 48 VAL E CA 1
ATOM 7791 C C . VAL E 1 50 ? -40.506 -48.889 -75.187 1.00 34.89 48 VAL E C 1
ATOM 7792 O O . VAL E 1 50 ? -41.342 -49.740 -75.545 1.00 32.86 48 VAL E O 1
ATOM 7796 N N . SER E 1 51 ? -39.275 -48.775 -75.671 1.00 37.31 49 SER E N 1
ATOM 7797 C CA . SER E 1 51 ? -38.640 -49.637 -76.705 1.00 36.55 49 SER E CA 1
ATOM 7798 C C . SER E 1 51 ? -37.257 -50.064 -76.207 1.00 34.84 49 SER E C 1
ATOM 7799 O O . SER E 1 51 ? -36.348 -49.225 -76.192 1.00 35.28 49 SER E O 1
ATOM 7802 N N . MET E 1 52 ? -37.127 -51.307 -75.753 1.00 34.55 50 MET E N 1
ATOM 7803 C CA . MET E 1 52 ? -35.856 -51.892 -75.260 1.00 34.96 50 MET E CA 1
ATOM 7804 C C . MET E 1 52 ? -35.404 -53.002 -76.218 1.00 32.43 50 MET E C 1
ATOM 7805 O O . MET E 1 52 ? -36.250 -53.742 -76.719 1.00 31.15 50 MET E O 1
ATOM 7810 N N . MET E 1 53 ? -34.103 -53.094 -76.464 1.00 32.59 51 MET E N 1
ATOM 7811 C CA . MET E 1 53 ? -33.492 -54.248 -77.152 1.00 33.80 51 MET E CA 1
ATOM 7812 C C . MET E 1 53 ? -32.191 -54.603 -76.433 1.00 32.22 51 MET E C 1
ATOM 7813 O O . MET E 1 53 ? -31.246 -53.784 -76.432 1.00 32.39 51 MET E O 1
ATOM 7818 N N . LEU E 1 54 ? -32.177 -55.762 -75.762 1.00 32.72 52 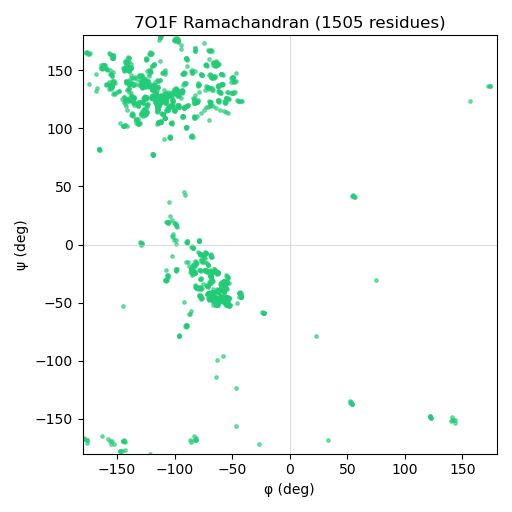LEU E N 1
ATOM 7819 C CA . LEU E 1 54 ? -30.939 -56.471 -75.349 1.00 32.84 52 LEU E CA 1
ATOM 7820 C C . LEU E 1 54 ? -30.519 -57.407 -76.483 1.00 30.78 52 LEU E C 1
ATOM 7821 O O . LEU E 1 54 ? -31.102 -58.497 -76.593 1.00 29.51 52 LEU E O 1
ATOM 7826 N N . LYS E 1 55 ? -29.540 -56.992 -77.270 1.00 30.40 53 LYS E N 1
ATOM 7827 C CA . LYS E 1 55 ? -29.009 -57.759 -78.427 1.00 34.13 53 LYS E CA 1
ATOM 7828 C C . LYS E 1 55 ? -28.323 -59.040 -77.930 1.00 32.32 53 LYS E C 1
ATOM 7829 O O . LYS E 1 55 ? -27.712 -59.017 -76.863 1.00 33.34 53 LYS E O 1
ATOM 7835 N N . ALA E 1 56 ? -28.456 -60.118 -78.685 1.00 32.38 54 ALA E N 1
ATOM 7836 C CA . ALA E 1 56 ? -27.810 -61.431 -78.467 1.00 34.65 54 ALA E CA 1
ATOM 7837 C C . ALA E 1 56 ? -26.336 -61.294 -78.045 1.00 34.94 54 ALA E C 1
ATOM 7838 O O . ALA E 1 56 ? -25.904 -62.048 -77.176 1.00 35.25 54 ALA E O 1
ATOM 7840 N N . GLU E 1 57 ? -25.576 -60.395 -78.664 1.00 36.79 55 GLU E N 1
ATOM 7841 C CA . GLU E 1 57 ? -24.124 -60.186 -78.378 1.00 39.20 55 GLU E CA 1
ATOM 7842 C C . GLU E 1 57 ? -23.918 -59.895 -76.886 1.00 38.75 55 GLU E C 1
ATOM 7843 O O . GLU E 1 57 ? -22.818 -60.165 -76.372 1.00 41.23 55 GLU E O 1
ATOM 7849 N N . GLY E 1 58 ? -24.934 -59.345 -76.214 1.00 36.08 56 GLY E N 1
ATOM 7850 C CA . GLY E 1 58 ? -24.835 -58.907 -74.812 1.00 34.42 56 GLY E CA 1
ATOM 7851 C C . GLY E 1 58 ? -24.888 -60.068 -73.841 1.00 33.44 56 GLY E C 1
ATOM 7852 O O . GLY E 1 58 ? -24.575 -59.850 -72.652 1.00 32.57 56 GLY E O 1
ATOM 7853 N N . PHE E 1 59 ? -25.286 -61.248 -74.319 1.00 33.23 57 PHE E N 1
ATOM 7854 C CA . PHE E 1 59 ? -25.376 -62.494 -73.519 1.00 35.68 57 PHE E CA 1
ATOM 7855 C C . PHE E 1 59 ? -24.129 -63.341 -73.792 1.00 36.66 57 PHE E C 1
ATOM 7856 O O . PHE E 1 59 ? -23.305 -62.935 -74.648 1.00 38.84 57 PHE E O 1
ATOM 7864 N N . SER E 1 60 ? -24.018 -64.485 -73.110 1.00 38.13 58 SER E N 1
ATOM 7865 C CA . SER E 1 60 ? -22.864 -65.419 -73.176 1.00 40.25 58 SER E CA 1
ATOM 7866 C C . SER E 1 60 ? -23.251 -66.760 -72.555 1.00 40.35 58 SER E C 1
ATOM 7867 O O . SER E 1 60 ? -22.961 -67.016 -71.390 1.00 40.48 58 SER E O 1
ATOM 7870 N N . PRO E 1 61 ? -23.932 -67.667 -73.290 1.00 38.70 59 PRO E N 1
ATOM 7871 C CA . PRO E 1 61 ? -24.441 -67.389 -74.628 1.00 38.07 59 PRO E CA 1
ATOM 7872 C C . PRO E 1 61 ? -25.922 -66.982 -74.678 1.00 38.00 59 PRO E C 1
ATOM 7873 O O . PRO E 1 61 ? -26.605 -66.983 -73.640 1.00 37.51 59 PRO E O 1
ATOM 7877 N N . TYR E 1 62 ? -26.394 -66.666 -75.888 1.00 39.24 60 TYR E N 1
ATOM 7878 C CA . TYR E 1 62 ? -27.818 -66.463 -76.238 1.00 38.32 60 TYR E CA 1
ATOM 7879 C C . TYR E 1 62 ? -28.228 -67.576 -77.201 1.00 40.13 60 TYR E C 1
ATOM 7880 O O . TYR E 1 62 ? -27.594 -67.680 -78.239 1.00 39.02 60 TYR E O 1
ATOM 7889 N N . ARG E 1 63 ? -29.270 -68.353 -76.865 1.00 44.13 61 ARG E N 1
ATOM 7890 C CA . ARG E 1 63 ? -29.854 -69.417 -77.730 1.00 43.84 61 ARG E CA 1
ATOM 7891 C C . ARG E 1 63 ? -31.377 -69.209 -77.823 1.00 45.73 61 ARG E C 1
ATOM 7892 O O . ARG E 1 63 ? -32.086 -69.323 -76.780 1.00 47.00 61 ARG E O 1
ATOM 7900 N N . CYS E 1 64 ? -31.875 -68.865 -79.014 1.00 45.97 62 CYS E N 1
ATOM 7901 C CA . CYS E 1 64 ? -33.315 -68.900 -79.378 1.00 46.65 62 CYS E CA 1
ATOM 7902 C C . CYS E 1 64 ? -33.512 -69.965 -80.470 1.00 50.15 62 CYS E C 1
ATOM 7903 O O . CYS E 1 64 ? -32.879 -69.870 -81.549 1.00 51.87 62 CYS E O 1
ATOM 7906 N N . ASP E 1 65 ? -34.326 -70.979 -80.177 1.00 50.50 63 ASP E N 1
ATOM 7907 C CA . ASP E 1 65 ? -34.678 -72.055 -81.130 1.00 55.55 63 ASP E CA 1
ATOM 7908 C C . ASP E 1 65 ? -36.032 -71.719 -81.752 1.00 55.35 63 ASP E C 1
ATOM 7909 O O . ASP E 1 65 ? -36.269 -72.198 -82.859 1.00 63.77 63 ASP E O 1
ATOM 7914 N N . ARG E 1 66 ? -36.835 -70.876 -81.101 1.00 54.11 64 ARG E N 1
ATOM 7915 C CA . ARG E 1 66 ? -38.222 -70.533 -81.523 1.00 58.47 64 ARG E CA 1
ATOM 7916 C C . ARG E 1 66 ? -38.554 -69.123 -81.018 1.00 51.40 64 ARG E C 1
ATOM 7917 O O . ARG E 1 66 ? -38.305 -68.864 -79.832 1.00 48.98 64 ARG E O 1
ATOM 7925 N N . ASN E 1 67 ? -39.058 -68.247 -81.891 1.00 49.88 65 ASN E N 1
ATOM 7926 C CA . ASN E 1 67 ? -39.594 -66.907 -81.524 1.00 49.93 65 ASN E CA 1
ATOM 7927 C C . ASN E 1 67 ? -40.679 -67.087 -80.450 1.00 48.55 65 ASN E C 1
ATOM 7928 O O . ASN E 1 67 ? -41.610 -67.877 -80.675 1.00 50.77 65 ASN E O 1
ATOM 7933 N N . ILE E 1 68 ? -40.558 -66.404 -79.309 1.00 47.98 66 ILE E N 1
ATOM 7934 C CA . ILE E 1 68 ? -41.558 -66.461 -78.201 1.00 48.63 66 ILE E CA 1
ATOM 7935 C C . ILE E 1 68 ? -41.759 -65.062 -77.622 1.00 45.69 66 ILE E C 1
ATOM 7936 O O . ILE E 1 68 ? -40.818 -64.272 -77.656 1.00 40.95 66 ILE E O 1
ATOM 7941 N N . ALA E 1 69 ? -42.973 -64.811 -77.128 1.00 45.62 67 ALA E N 1
ATOM 7942 C CA . ALA E 1 69 ? -43.361 -63.659 -76.291 1.00 44.55 67 ALA E CA 1
ATOM 7943 C C . ALA E 1 69 ? -43.487 -64.156 -74.849 1.00 44.52 67 ALA E C 1
ATOM 7944 O O . ALA E 1 69 ? -44.150 -65.192 -74.634 1.00 43.97 67 ALA E O 1
ATOM 7946 N N . LEU E 1 70 ? -42.848 -63.472 -73.903 1.00 42.21 68 LEU E N 1
ATOM 7947 C CA . LEU E 1 70 ? -43.021 -63.730 -72.455 1.00 44.10 68 LEU E CA 1
ATOM 7948 C C . LEU E 1 70 ? -43.927 -62.631 -71.905 1.00 43.48 68 LEU E C 1
ATOM 7949 O O . LEU E 1 70 ? -43.481 -61.495 -71.812 1.00 39.32 68 LEU E O 1
ATOM 7954 N N . GLY E 1 71 ? -45.182 -62.955 -71.635 1.00 45.05 69 GLY E N 1
ATOM 7955 C CA . GLY E 1 71 ? -46.160 -62.020 -71.052 1.00 48.27 69 GLY E CA 1
ATOM 7956 C C . GLY E 1 71 ? -45.996 -61.960 -69.547 1.00 48.26 69 GLY E C 1
ATOM 7957 O O . GLY E 1 71 ? -46.339 -62.938 -68.860 1.00 51.42 69 GLY E O 1
ATOM 7958 N N . VAL E 1 72 ? -45.492 -60.835 -69.053 1.00 47.38 70 VAL E N 1
ATOM 7959 C CA . VAL E 1 72 ? -45.019 -60.685 -67.653 1.00 47.95 70 VAL E CA 1
ATOM 7960 C C . VAL E 1 72 ? -45.698 -59.468 -67.023 1.00 45.78 70 VAL E C 1
ATOM 7961 O O . VAL E 1 72 ? -45.833 -58.431 -67.713 1.00 46.87 70 VAL E O 1
ATOM 7965 N N . ASN E 1 73 ? -46.109 -59.591 -65.763 1.00 45.02 71 ASN E N 1
ATOM 7966 C CA . ASN E 1 73 ? -46.407 -58.420 -64.893 1.00 45.25 71 ASN E CA 1
ATOM 7967 C C . ASN E 1 73 ? -45.080 -57.933 -64.312 1.00 41.11 71 ASN E C 1
ATOM 7968 O O . ASN E 1 73 ? -44.388 -58.748 -63.708 1.00 40.39 71 ASN E O 1
ATOM 7973 N N . LEU E 1 74 ? -44.740 -56.666 -64.488 1.00 38.86 72 LEU E N 1
ATOM 7974 C CA . LEU E 1 74 ? -43.412 -56.134 -64.081 1.00 39.76 72 LEU E CA 1
ATOM 7975 C C . LEU E 1 74 ? -43.286 -56.013 -62.553 1.00 37.93 72 LEU E C 1
ATOM 7976 O O . LEU E 1 74 ? -42.158 -56.038 -62.070 1.00 38.69 72 LEU E O 1
ATOM 7981 N N . THR E 1 75 ? -44.376 -55.916 -61.806 1.00 39.42 73 THR E N 1
ATOM 7982 C CA . THR E 1 75 ? -44.334 -55.970 -60.314 1.00 40.37 73 THR E CA 1
ATOM 7983 C C . THR E 1 75 ? -43.923 -57.382 -59.878 1.00 39.43 73 THR E C 1
ATOM 7984 O O . THR E 1 75 ? -43.053 -57.474 -58.997 1.00 39.91 73 THR E O 1
ATOM 7988 N N . SER E 1 76 ? -44.526 -58.418 -60.469 1.00 36.63 74 SER E N 1
ATOM 7989 C CA . SER E 1 76 ? -44.167 -59.833 -60.229 1.00 37.16 74 SER E CA 1
ATOM 7990 C C . SER E 1 76 ? -42.683 -60.022 -60.574 1.00 35.53 74 SER E C 1
ATOM 7991 O O . SER E 1 76 ? -41.933 -60.574 -59.750 1.00 35.80 74 SER E O 1
ATOM 7994 N N . LEU E 1 77 ? -42.275 -59.559 -61.747 1.00 35.41 75 LEU E N 1
ATOM 7995 C CA . LEU E 1 77 ? -40.891 -59.745 -62.243 1.00 36.71 75 LEU E CA 1
ATOM 7996 C C . LEU E 1 77 ? -39.914 -59.041 -61.295 1.00 39.31 75 LEU E C 1
ATOM 7997 O O . LEU E 1 77 ? -38.859 -59.637 -61.021 1.00 42.57 75 LEU E O 1
ATOM 8002 N N . THR E 1 78 ? -40.264 -57.839 -60.808 1.00 41.20 76 THR E N 1
ATOM 8003 C CA . THR E 1 78 ? -39.455 -57.014 -59.869 1.00 40.80 76 THR E CA 1
ATOM 8004 C C . THR E 1 78 ? -39.213 -57.792 -58.573 1.00 41.38 76 THR E C 1
ATOM 8005 O O . THR E 1 78 ? -38.050 -57.835 -58.114 1.00 39.63 76 THR E O 1
ATOM 8009 N N . LYS E 1 79 ? -40.280 -58.360 -58.008 1.00 42.56 77 LYS E N 1
ATOM 8010 C CA . LYS E 1 79 ? -40.230 -59.160 -56.765 1.00 44.21 77 LYS E CA 1
ATOM 8011 C C . LYS E 1 79 ? -39.236 -60.304 -56.926 1.00 44.37 77 LYS E C 1
ATOM 8012 O O . LYS E 1 79 ? -38.560 -60.620 -55.946 1.00 50.13 77 LYS E O 1
ATOM 8018 N N . VAL E 1 80 ? -39.155 -60.898 -58.116 1.00 42.10 78 VAL E N 1
ATOM 8019 C CA . VAL E 1 80 ? -38.229 -62.027 -58.420 1.00 40.48 78 VAL E CA 1
ATOM 8020 C C . VAL E 1 80 ? -36.812 -61.486 -58.628 1.00 39.19 78 VAL E C 1
ATOM 8021 O O . VAL E 1 80 ? -35.868 -62.089 -58.110 1.00 39.28 78 VAL E O 1
ATOM 8025 N N . LEU E 1 81 ? -36.666 -60.396 -59.376 1.00 39.12 79 LEU E N 1
ATOM 8026 C CA . LEU E 1 81 ? -35.337 -59.823 -59.707 1.00 39.89 79 LEU E CA 1
ATOM 8027 C C . LEU E 1 81 ? -34.679 -59.217 -58.459 1.00 42.50 79 LEU E C 1
ATOM 8028 O O . LEU E 1 81 ? -33.434 -59.234 -58.415 1.00 48.37 79 LEU E O 1
ATOM 8033 N N . ARG E 1 82 ? -35.455 -58.758 -57.468 1.00 43.18 80 ARG E N 1
ATOM 8034 C CA . ARG E 1 82 ? -34.915 -58.305 -56.157 1.00 47.00 80 ARG E CA 1
ATOM 8035 C C . ARG E 1 82 ? -34.110 -59.418 -55.486 1.00 48.85 80 ARG E C 1
ATOM 8036 O O . ARG E 1 82 ? -33.147 -59.114 -54.773 1.00 51.97 80 ARG E O 1
ATOM 8044 N N . ALA E 1 83 ? -34.480 -60.673 -55.719 1.00 51.18 81 ALA E N 1
ATOM 8045 C CA . ALA E 1 83 ? -33.796 -61.852 -55.148 1.00 50.22 81 ALA E CA 1
ATOM 8046 C C . ALA E 1 83 ? -32.509 -62.159 -55.927 1.00 47.90 81 ALA E C 1
ATOM 8047 O O . ALA E 1 83 ? -31.873 -63.161 -55.603 1.00 56.77 81 ALA E O 1
ATOM 8049 N N . ALA E 1 84 ? -32.138 -61.351 -56.916 1.00 42.97 82 ALA E N 1
ATOM 8050 C CA . ALA E 1 84 ? -30.838 -61.467 -57.619 1.00 42.64 82 ALA E CA 1
ATOM 8051 C C . ALA E 1 84 ? -29.903 -60.352 -57.148 1.00 42.98 82 ALA E C 1
ATOM 8052 O O . ALA E 1 84 ? -30.314 -59.168 -57.164 1.00 41.02 82 ALA E O 1
ATOM 8054 N N . GLN E 1 85 ? -28.693 -60.728 -56.737 1.00 44.54 83 GLN E N 1
ATOM 8055 C CA . GLN E 1 85 ? -27.577 -59.781 -56.489 1.00 44.37 83 GLN E CA 1
ATOM 8056 C C . GLN E 1 85 ? -27.153 -59.211 -57.846 1.00 42.46 83 GLN E C 1
ATOM 8057 O O . GLN E 1 85 ? -27.204 -59.964 -58.850 1.00 42.06 83 GLN E O 1
ATOM 8063 N N . ASN E 1 86 ? -26.768 -57.930 -57.884 1.00 42.47 84 ASN E N 1
ATOM 8064 C CA . ASN E 1 86 ? -26.216 -57.255 -59.093 1.00 41.72 84 ASN E CA 1
ATOM 8065 C C . ASN E 1 86 ? -25.221 -58.182 -59.811 1.00 41.39 84 ASN E C 1
ATOM 8066 O O . ASN E 1 86 ? -25.337 -58.290 -61.044 1.00 35.53 84 ASN E O 1
ATOM 8071 N N . GLU E 1 87 ? -24.330 -58.843 -59.068 1.00 47.21 85 GLU E N 1
ATOM 8072 C CA . GLU E 1 87 ? -23.170 -59.580 -59.626 1.00 52.98 85 GLU E CA 1
ATOM 8073 C C . GLU E 1 87 ? -23.475 -61.082 -59.755 1.00 53.81 85 GLU E C 1
ATOM 8074 O O . GLU E 1 87 ? -22.527 -61.861 -59.966 1.00 61.22 85 GLU E O 1
ATOM 8080 N N . ASP E 1 88 ? -24.745 -61.481 -59.678 1.00 46.95 86 ASP E N 1
ATOM 8081 C CA . ASP E 1 88 ? -25.159 -62.884 -59.929 1.00 48.92 86 ASP E CA 1
ATOM 8082 C C . ASP E 1 88 ? -25.172 -63.156 -61.441 1.00 48.00 86 ASP E C 1
ATOM 8083 O O . ASP E 1 88 ? -25.546 -62.246 -62.216 1.00 44.36 86 ASP E O 1
ATOM 8088 N N . ILE E 1 89 ? -24.834 -64.380 -61.845 1.00 44.82 87 ILE E N 1
ATOM 8089 C CA . ILE E 1 89 ? -25.031 -64.845 -63.241 1.00 44.30 87 ILE E CA 1
ATOM 8090 C C . ILE E 1 89 ? -26.504 -65.242 -63.382 1.00 43.14 87 ILE E C 1
ATOM 8091 O O . ILE E 1 89 ? -26.961 -66.087 -62.600 1.00 43.28 87 ILE E O 1
ATOM 8096 N N . LEU E 1 90 ? -27.207 -64.622 -64.334 1.00 41.41 88 LEU E N 1
ATOM 8097 C CA . LEU E 1 90 ? -28.659 -64.778 -64.558 1.00 39.85 88 LEU E CA 1
ATOM 8098 C C . LEU E 1 90 ? -28.880 -65.590 -65.839 1.00 37.66 88 LEU E C 1
ATOM 8099 O O . LEU E 1 90 ? -28.329 -65.222 -66.882 1.00 34.63 88 LEU E O 1
ATOM 8104 N N . THR E 1 91 ? -29.670 -66.657 -65.757 1.00 38.34 89 THR E N 1
ATOM 8105 C CA . THR E 1 91 ? -30.091 -67.459 -66.933 1.00 39.14 89 THR E CA 1
ATOM 8106 C C . THR E 1 91 ? -31.619 -67.417 -67.026 1.00 38.80 89 THR E C 1
ATOM 8107 O O . THR E 1 91 ? -32.275 -67.655 -66.004 1.00 39.20 89 THR E O 1
ATOM 8111 N N . LEU E 1 92 ? -32.135 -67.061 -68.207 1.00 38.84 90 LEU E N 1
ATOM 8112 C CA . LEU E 1 92 ? -33.568 -67.111 -68.592 1.00 40.60 90 LEU E CA 1
ATOM 8113 C C . LEU E 1 92 ? -33.768 -68.378 -69.428 1.00 40.72 90 LEU E C 1
ATOM 8114 O O . LEU E 1 92 ? -32.972 -68.589 -70.352 1.00 39.66 90 LEU E O 1
ATOM 8119 N N . LYS E 1 93 ? -34.781 -69.188 -69.106 1.00 42.90 91 LYS E N 1
ATOM 8120 C CA . LYS E 1 93 ? -35.142 -70.427 -69.849 1.00 43.60 91 LYS E CA 1
ATOM 8121 C C . LYS E 1 93 ? -36.659 -70.520 -69.984 1.00 42.96 91 LYS E C 1
ATOM 8122 O O . LYS E 1 93 ? -37.354 -70.225 -69.013 1.00 41.83 91 LYS E O 1
ATOM 8128 N N . ALA E 1 94 ? -37.153 -70.928 -71.152 1.00 45.21 92 ALA E N 1
ATOM 8129 C CA . ALA E 1 94 ? -38.598 -71.034 -71.457 1.00 46.04 92 ALA E CA 1
ATOM 8130 C C . ALA E 1 94 ? -38.812 -72.047 -72.585 1.00 50.80 92 ALA E C 1
ATOM 8131 O O . ALA E 1 94 ? -37.945 -72.106 -73.469 1.00 51.47 92 ALA E O 1
ATOM 8133 N N . GLU E 1 95 ? -39.937 -72.790 -72.570 1.00 54.39 93 GLU E N 1
ATOM 8134 C CA . GLU E 1 95 ? -40.348 -73.750 -73.638 1.00 57.63 93 GLU E CA 1
ATOM 8135 C C . GLU E 1 95 ? -41.134 -72.996 -74.737 1.00 57.54 93 GLU E C 1
ATOM 8136 O O . GLU E 1 95 ? -41.073 -71.764 -74.736 1.00 58.08 93 GLU E O 1
ATOM 8142 N N . ASP E 1 96 ? -41.820 -73.664 -75.680 1.00 61.47 94 ASP E N 1
ATOM 8143 C CA . ASP E 1 96 ? -42.372 -73.003 -76.905 1.00 61.62 94 ASP E CA 1
ATOM 8144 C C . ASP E 1 96 ? -43.810 -72.509 -76.664 1.00 62.60 94 ASP E C 1
ATOM 8145 O O . ASP E 1 96 ? -44.365 -72.776 -75.572 1.00 62.37 94 ASP E O 1
ATOM 8147 N N . PRO E 1 98 ? -45.099 -70.935 -73.941 1.00 60.74 96 PRO E N 1
ATOM 8148 C CA . PRO E 1 98 ? -44.685 -71.163 -72.533 1.00 59.62 96 PRO E CA 1
ATOM 8149 C C . PRO E 1 98 ? -45.622 -70.556 -71.474 1.00 57.27 96 PRO E C 1
ATOM 8150 O O . PRO E 1 98 ? -45.975 -69.398 -71.585 1.00 51.86 96 PRO E O 1
ATOM 8154 N N . ASP E 1 99 ? -45.928 -71.351 -70.447 1.00 58.73 97 ASP E N 1
ATOM 8155 C CA . ASP E 1 99 ? -46.741 -70.977 -69.263 1.00 62.07 97 ASP E CA 1
ATOM 8156 C C . ASP E 1 99 ? -45.862 -70.266 -68.226 1.00 56.65 97 ASP E C 1
ATOM 8157 O O . ASP E 1 99 ? -46.401 -69.527 -67.388 1.00 53.50 97 ASP E O 1
ATOM 8162 N N . VAL E 1 100 ? -44.551 -70.535 -68.270 1.00 56.49 98 VAL E N 1
ATOM 8163 C CA . VAL E 1 100 ? -43.580 -70.201 -67.191 1.00 54.11 98 VAL E CA 1
ATOM 8164 C C . VAL E 1 100 ? -42.279 -69.701 -67.802 1.00 49.52 98 VAL E C 1
ATOM 8165 O O . VAL E 1 100 ? -41.810 -70.303 -68.769 1.00 50.04 98 VAL E O 1
ATOM 8169 N N . LEU E 1 101 ? -41.726 -68.654 -67.198 1.00 47.93 99 LEU E N 1
ATOM 8170 C CA . LEU E 1 101 ? -40.331 -68.196 -67.401 1.00 45.94 99 LEU E CA 1
ATOM 8171 C C . LEU E 1 101 ? -39.486 -68.696 -66.232 1.00 44.79 99 LEU E C 1
ATOM 8172 O O . LEU E 1 101 ? -39.744 -68.267 -65.115 1.00 49.05 99 LEU E O 1
ATOM 8177 N N . ASN E 1 102 ? -38.523 -69.568 -66.492 1.00 42.95 100 ASN E N 1
ATOM 8178 C CA . ASN E 1 102 ? -37.527 -70.050 -65.503 1.00 43.79 100 ASN E CA 1
ATOM 8179 C C . ASN E 1 102 ? -36.385 -69.019 -65.403 1.00 44.30 100 ASN E C 1
ATOM 8180 O O . ASN E 1 102 ? -35.776 -68.704 -66.450 1.00 43.86 100 ASN E O 1
ATOM 8185 N N . LEU E 1 103 ? -36.124 -68.471 -64.206 1.00 42.21 101 LEU E N 1
ATOM 8186 C CA . LEU E 1 103 ? -34.940 -67.625 -63.910 1.00 39.25 101 LEU E CA 1
ATOM 8187 C C . LEU E 1 103 ? -34.029 -68.351 -62.915 1.00 39.27 101 LEU E C 1
ATOM 8188 O O . LEU E 1 103 ? -34.520 -68.726 -61.830 1.00 38.89 101 LEU E O 1
ATOM 8193 N N . VAL E 1 104 ? -32.751 -68.523 -63.274 1.00 37.60 102 VAL E N 1
ATOM 8194 C CA . VAL E 1 104 ? -31.682 -69.067 -62.386 1.00 37.92 102 VAL E CA 1
ATOM 8195 C C . VAL E 1 104 ? -30.684 -67.943 -62.072 1.00 36.55 102 VAL E C 1
ATOM 8196 O O . VAL E 1 104 ? -30.240 -67.280 -63.015 1.00 34.20 102 VAL E O 1
ATOM 8200 N N . PHE E 1 105 ? -30.406 -67.709 -60.789 1.00 38.23 103 PHE E N 1
ATOM 8201 C CA . PHE E 1 105 ? -29.404 -66.726 -60.292 1.00 39.71 103 PHE E CA 1
ATOM 8202 C C . PHE E 1 105 ? -28.284 -67.489 -59.574 1.00 42.73 103 PHE E C 1
ATOM 8203 O O . PHE E 1 105 ? -28.549 -68.102 -58.534 1.00 43.67 103 PHE E O 1
ATOM 8211 N N . GLU E 1 106 ? -27.070 -67.449 -60.124 1.00 46.98 104 GLU E N 1
ATOM 8212 C CA . GLU E 1 106 ? -25.852 -68.074 -59.548 1.00 49.77 104 GLU E CA 1
ATOM 8213 C C . GLU E 1 106 ? -24.927 -66.989 -58.988 1.00 48.33 104 GLU E C 1
ATOM 8214 O O . GLU E 1 106 ? -24.593 -66.058 -59.736 1.00 43.20 104 GLU E O 1
ATOM 8220 N N . SER E 1 107 ? -24.547 -67.128 -57.711 1.00 52.52 105 SER E N 1
ATOM 8221 C CA . SER E 1 107 ? -23.553 -66.288 -56.990 1.00 58.25 105 SER E CA 1
ATOM 8222 C C . SER E 1 107 ? -22.284 -66.133 -57.836 1.00 64.17 105 SER E C 1
ATOM 8223 O O . SER E 1 107 ? -21.869 -67.152 -58.468 1.00 66.56 105 SER E O 1
ATOM 8225 N N . SER E 1 108 ? -21.689 -64.927 -57.833 1.00 66.21 106 SER E N 1
ATOM 8226 C CA . SER E 1 108 ? -20.304 -64.670 -58.310 1.00 67.71 106 SER E CA 1
ATOM 8227 C C . SER E 1 108 ? -19.292 -65.122 -57.246 1.00 72.63 106 SER E C 1
ATOM 8228 O O . SER E 1 108 ? -18.139 -65.399 -57.625 1.00 77.44 106 SER E O 1
ATOM 8230 N N . GLU E 1 109 ? -19.715 -65.220 -55.978 1.00 74.12 107 GLU E N 1
ATOM 8231 C CA . GLU E 1 109 ? -18.869 -65.644 -54.827 1.00 80.73 107 GLU E CA 1
ATOM 8232 C C . GLU E 1 109 ? -19.071 -67.156 -54.565 1.00 84.34 107 GLU E C 1
ATOM 8233 O O . GLU E 1 109 ? -18.204 -67.941 -55.008 1.00 83.28 107 GLU E O 1
ATOM 8235 N N . THR E 1 110 ? -20.165 -67.563 -53.902 1.00 86.20 108 THR E N 1
ATOM 8236 C CA . THR E 1 110 ? -20.398 -68.940 -53.367 1.00 86.46 108 THR E CA 1
ATOM 8237 C C . THR E 1 110 ? -20.902 -69.884 -54.478 1.00 84.88 108 THR E C 1
ATOM 8238 O O . THR E 1 110 ? -20.800 -69.513 -55.671 1.00 83.40 108 THR E O 1
ATOM 8240 N N . ASP E 1 111 ? -21.410 -71.070 -54.095 1.00 84.53 109 ASP E N 1
ATOM 8241 C CA . ASP E 1 111 ? -22.004 -72.092 -55.006 1.00 78.26 109 ASP E CA 1
ATOM 8242 C C . ASP E 1 111 ? -23.540 -71.976 -54.991 1.00 72.49 109 ASP E C 1
ATOM 8243 O O . ASP E 1 111 ? -24.183 -72.802 -55.662 1.00 72.77 109 ASP E O 1
ATOM 8245 N N . ARG E 1 112 ? -24.072 -70.976 -54.272 1.00 65.80 110 ARG E N 1
ATOM 8246 C CA . ARG E 1 112 ? -25.513 -70.631 -54.137 1.00 62.27 110 ARG E CA 1
ATOM 8247 C C . ARG E 1 112 ? -26.192 -70.512 -55.511 1.00 57.31 110 ARG E C 1
ATOM 8248 O O . ARG E 1 112 ? -25.666 -69.798 -56.375 1.00 54.61 110 ARG E O 1
ATOM 8256 N N . ILE E 1 113 ? -27.340 -71.181 -55.678 1.00 54.85 111 ILE E N 1
ATOM 8257 C CA . ILE E 1 113 ? -28.217 -71.125 -56.886 1.00 50.85 111 ILE E CA 1
ATOM 8258 C C . ILE E 1 113 ? -29.617 -70.726 -56.427 1.00 48.42 111 ILE E C 1
ATOM 8259 O O . ILE E 1 113 ? -30.186 -71.449 -55.596 1.00 52.65 111 ILE E O 1
ATOM 8264 N N . SER E 1 114 ? -30.126 -69.611 -56.938 1.00 44.75 112 SER E N 1
ATOM 8265 C CA . SER E 1 114 ? -31.538 -69.167 -56.830 1.00 44.34 112 SER E CA 1
ATOM 8266 C C . SER E 1 114 ? -32.284 -69.581 -58.098 1.00 42.34 112 SER E C 1
ATOM 8267 O O . SER E 1 114 ? -31.749 -69.331 -59.199 1.00 39.72 112 SER E O 1
ATOM 8270 N N . GLU E 1 115 ? -33.459 -70.194 -57.940 1.00 43.01 113 GLU E N 1
ATOM 8271 C CA . GLU E 1 115 ? -34.301 -70.677 -59.064 1.00 42.35 113 GLU E CA 1
ATOM 8272 C C . GLU E 1 115 ? -35.736 -70.175 -58.873 1.00 41.22 113 GLU E C 1
ATOM 8273 O O . GLU E 1 115 ? -36.348 -70.465 -57.832 1.00 41.63 113 GLU E O 1
ATOM 8279 N N . TYR E 1 116 ? -36.255 -69.440 -59.851 1.00 39.74 114 TYR E N 1
ATOM 8280 C CA . TYR E 1 116 ? -37.659 -68.953 -59.876 1.00 39.68 114 TYR E CA 1
ATOM 8281 C C . TYR E 1 116 ? -38.351 -69.448 -61.148 1.00 39.21 114 TYR E C 1
ATOM 8282 O O . TYR E 1 116 ? -37.728 -69.502 -62.219 1.00 38.13 114 TYR E O 1
ATOM 8291 N N . ASP E 1 117 ? -39.602 -69.881 -60.988 1.00 40.83 115 ASP E N 1
ATOM 8292 C CA . ASP E 1 117 ? -40.570 -70.137 -62.081 1.00 41.14 115 ASP E CA 1
ATOM 8293 C C . ASP E 1 117 ? -41.663 -69.083 -61.971 1.00 41.10 115 ASP E C 1
ATOM 8294 O O . ASP E 1 117 ? -42.470 -69.178 -61.052 1.00 43.61 115 ASP E O 1
ATOM 8299 N N . LEU E 1 118 ? -41.645 -68.113 -62.874 1.00 40.10 116 LEU E N 1
ATOM 8300 C CA . LEU E 1 118 ? -42.599 -66.982 -62.917 1.00 43.12 116 LEU E CA 1
ATOM 8301 C C . LEU E 1 118 ? -43.779 -67.356 -63.818 1.00 45.32 116 LEU E C 1
ATOM 8302 O O . LEU E 1 118 ? -43.520 -67.644 -64.999 1.00 45.98 116 LEU E O 1
ATOM 8307 N N . LYS E 1 119 ? -45.008 -67.416 -63.273 1.00 49.54 117 LYS E N 1
ATOM 8308 C CA . LYS E 1 119 ? -46.264 -67.607 -64.055 1.00 49.51 117 LYS E CA 1
ATOM 8309 C C . LYS E 1 119 ? -46.352 -66.502 -65.108 1.00 49.48 117 LYS E C 1
ATOM 8310 O O . LYS E 1 119 ? -46.292 -65.312 -64.711 1.00 46.88 117 LYS E O 1
ATOM 8316 N N . LEU E 1 120 ? -46.442 -66.863 -66.392 1.00 48.74 118 LEU E N 1
ATOM 8317 C CA . LEU E 1 120 ? -46.649 -65.894 -67.504 1.00 48.61 118 LEU E CA 1
ATOM 8318 C C . LEU E 1 120 ? -48.155 -65.709 -67.747 1.00 52.95 118 LEU E C 1
ATOM 8319 O O . LEU E 1 120 ? -48.944 -66.564 -67.297 1.00 55.57 118 LEU E O 1
ATOM 8324 N N . MET E 1 121 ? -48.539 -64.615 -68.414 1.00 55.84 119 MET E N 1
ATOM 8325 C CA . MET E 1 121 ? -49.927 -64.364 -68.886 1.00 61.87 119 MET E CA 1
ATOM 8326 C C . MET E 1 121 ? -49.912 -64.187 -70.409 1.00 61.23 119 MET E C 1
ATOM 8327 O O . MET E 1 121 ? -48.893 -63.712 -70.931 1.00 64.27 119 MET E O 1
ATOM 8332 N N . ASP E 1 122 ? -51.000 -64.547 -71.096 1.00 65.16 120 ASP E N 1
ATOM 8333 C CA . ASP E 1 122 ? -51.223 -64.161 -72.516 1.00 67.38 120 ASP E CA 1
ATOM 8334 C C . ASP E 1 122 ? -51.498 -62.653 -72.513 1.00 67.13 120 ASP E C 1
ATOM 8335 O O . ASP E 1 122 ? -52.373 -62.220 -71.755 1.00 72.81 120 ASP E O 1
ATOM 8340 N N . ILE E 1 123 ? -50.704 -61.885 -73.263 1.00 65.76 121 ILE E N 1
ATOM 8341 C CA . ILE E 1 123 ? -50.835 -60.405 -73.409 1.00 63.24 121 ILE E CA 1
ATOM 8342 C C . ILE E 1 123 ? -50.802 -60.069 -74.902 1.00 62.81 121 ILE E C 1
ATOM 8343 O O . ILE E 1 123 ? -49.801 -60.417 -75.546 1.00 64.51 121 ILE E O 1
ATOM 8348 N N . ASP E 1 124 ? -51.852 -59.410 -75.399 1.00 66.89 122 ASP E N 1
ATOM 8349 C CA . ASP E 1 124 ? -52.002 -58.961 -76.804 1.00 69.73 122 ASP E CA 1
ATOM 8350 C C . ASP E 1 124 ? -50.951 -57.879 -77.082 1.00 72.67 122 ASP E C 1
ATOM 8351 O O . ASP E 1 124 ? -50.939 -56.846 -76.374 1.00 80.35 122 ASP E O 1
ATOM 8356 N N . GLN E 1 125 ? -50.060 -58.143 -78.044 1.00 71.07 123 GLN E N 1
ATOM 8357 C CA . GLN E 1 125 ? -49.006 -57.222 -78.534 1.00 66.19 123 GLN E CA 1
ATOM 8358 C C . GLN E 1 125 ? -49.669 -55.979 -79.146 1.00 65.76 123 GLN E C 1
ATOM 8359 O O . GLN E 1 125 ? -50.600 -56.164 -79.956 1.00 69.82 123 GLN E O 1
ATOM 8365 N N . GLU E 1 126 ? -49.218 -54.774 -78.785 1.00 63.09 124 GLU E N 1
ATOM 8366 C CA . GLU E 1 126 ? -49.745 -53.500 -79.344 1.00 61.79 124 GLU E CA 1
ATOM 8367 C C . GLU E 1 126 ? -49.443 -53.437 -80.842 1.00 61.13 124 GLU E C 1
ATOM 8368 O O . GLU E 1 126 ? -50.268 -52.8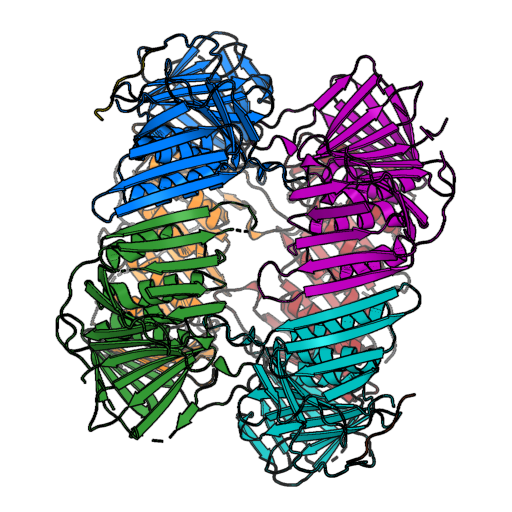17 -81.528 1.00 63.32 124 GLU E O 1
ATOM 8370 N N . TYR E 1 135 ? -34.020 -36.364 -86.969 1.00 48.94 133 TYR E N 1
ATOM 8371 C CA . TYR E 1 135 ? -34.411 -35.370 -85.932 1.00 48.10 133 TYR E CA 1
ATOM 8372 C C . TYR E 1 135 ? -33.870 -33.985 -86.307 1.00 50.04 133 TYR E C 1
ATOM 8373 O O . TYR E 1 135 ? -32.888 -33.908 -87.033 1.00 53.34 133 TYR E O 1
ATOM 8382 N N . ALA E 1 136 ? -34.510 -32.921 -85.830 1.00 50.38 134 ALA E N 1
ATOM 8383 C CA . ALA E 1 136 ? -34.057 -31.515 -85.983 1.00 52.28 134 ALA E CA 1
ATOM 8384 C C . ALA E 1 136 ? -32.811 -31.274 -85.119 1.00 49.29 134 ALA E C 1
ATOM 8385 O O . ALA E 1 136 ? -31.893 -30.601 -85.593 1.00 52.21 134 ALA E O 1
ATOM 8387 N N . ALA E 1 137 ? -32.791 -31.794 -83.889 1.00 47.54 135 ALA E N 1
ATOM 8388 C CA . ALA E 1 137 ? -31.705 -31.614 -82.893 1.00 46.92 135 ALA E CA 1
ATOM 8389 C C . ALA E 1 137 ? -31.499 -32.915 -82.109 1.00 43.90 135 ALA E C 1
ATOM 8390 O O . ALA E 1 137 ? -32.504 -33.553 -81.766 1.00 44.90 135 ALA E O 1
ATOM 8392 N N . THR E 1 138 ? -30.256 -33.277 -81.811 1.00 42.28 136 THR E N 1
ATOM 8393 C CA . THR E 1 138 ? -29.931 -34.242 -80.729 1.00 43.09 136 THR E CA 1
ATOM 8394 C C . THR E 1 138 ? -28.999 -33.566 -79.721 1.00 41.58 136 THR E C 1
ATOM 8395 O O . THR E 1 138 ? -28.072 -32.860 -80.162 1.00 42.99 136 THR E O 1
ATOM 8399 N N . ILE E 1 139 ? -29.263 -33.767 -78.431 1.00 39.40 137 ILE E N 1
ATOM 8400 C CA . ILE E 1 139 ? -28.388 -33.347 -77.303 1.00 39.90 137 ILE E CA 1
ATOM 8401 C C . ILE E 1 139 ? -27.898 -34.612 -76.610 1.00 36.49 137 ILE E C 1
ATOM 8402 O O . ILE E 1 139 ? -28.738 -35.361 -76.097 1.00 34.39 137 ILE E O 1
ATOM 8407 N N . THR E 1 140 ? -26.589 -34.851 -76.609 1.00 36.22 138 THR E N 1
ATOM 8408 C CA . THR E 1 140 ? -25.962 -35.849 -75.711 1.00 36.18 138 THR E CA 1
ATOM 8409 C C . THR E 1 140 ? -2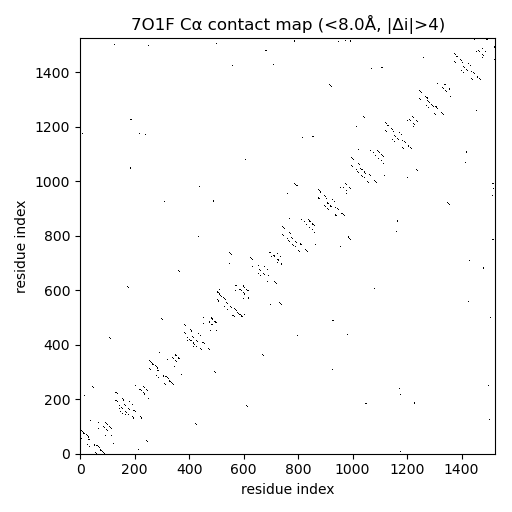5.477 -35.114 -74.454 1.00 37.34 138 THR E C 1
ATOM 8410 O O . THR E 1 140 ? -24.826 -34.070 -74.591 1.00 39.47 138 THR E O 1
ATOM 8414 N N . MET E 1 141 ? -25.809 -35.639 -73.279 1.00 39.03 139 MET E N 1
ATOM 8415 C CA . MET E 1 141 ? -25.454 -35.040 -71.967 1.00 40.29 139 MET E CA 1
ATOM 8416 C C . MET E 1 141 ? -25.408 -36.148 -70.913 1.00 38.17 139 MET E C 1
ATOM 8417 O O . MET E 1 141 ? -25.954 -37.229 -71.130 1.00 30.63 139 MET E O 1
ATOM 8422 N N . PRO E 1 142 ? -24.731 -35.894 -69.762 1.00 38.35 140 PRO E N 1
ATOM 8423 C CA . PRO E 1 142 ? -24.711 -36.841 -68.655 1.00 38.64 140 PRO E CA 1
ATOM 8424 C C . PRO E 1 142 ? -26.144 -37.139 -68.163 1.00 38.85 140 PRO E C 1
ATOM 8425 O O . PRO E 1 142 ? -26.936 -36.225 -68.083 1.00 37.92 140 PRO E O 1
ATOM 8429 N N . SER E 1 143 ? -26.423 -38.413 -67.881 1.00 37.89 141 SER E N 1
ATOM 8430 C CA . SER E 1 143 ? -27.749 -38.937 -67.468 1.00 40.31 141 SER E CA 1
ATOM 8431 C C . SER E 1 143 ? -28.232 -38.197 -66.231 1.00 39.10 141 SER E C 1
ATOM 8432 O O . SER E 1 143 ? -29.432 -37.848 -66.167 1.00 36.81 141 SER E O 1
ATOM 8435 N N . ASN E 1 144 ? -27.312 -38.030 -65.279 1.00 41.38 142 ASN E N 1
ATOM 8436 C CA . ASN E 1 144 ? -27.571 -37.452 -63.935 1.00 45.82 142 ASN E CA 1
ATOM 8437 C C . ASN E 1 144 ? -27.899 -35.966 -64.102 1.00 42.94 142 ASN E C 1
ATOM 8438 O O . ASN E 1 144 ? -28.720 -35.461 -63.305 1.00 39.44 142 ASN E O 1
ATOM 8443 N N . GLU E 1 145 ? -27.326 -35.305 -65.114 1.00 38.31 143 GLU E N 1
ATOM 8444 C CA . GLU E 1 145 ? -27.653 -33.892 -65.407 1.00 40.19 143 GLU E CA 1
ATOM 8445 C C . GLU E 1 145 ? -29.124 -33.841 -65.816 1.00 36.70 143 GLU E C 1
ATOM 8446 O O . GLU E 1 145 ? -29.865 -33.050 -65.225 1.00 37.01 143 GLU E O 1
ATOM 8452 N N . PHE E 1 146 ? -29.557 -34.719 -66.718 1.00 36.12 144 PHE E N 1
ATOM 8453 C CA . PHE E 1 146 ? -30.968 -34.761 -67.179 1.00 36.92 144 PHE E CA 1
ATOM 8454 C C . PHE E 1 146 ? -31.911 -35.095 -66.003 1.00 36.24 144 PHE E C 1
ATOM 8455 O O . PHE E 1 146 ? -33.007 -34.498 -65.920 1.00 33.45 144 PHE E O 1
ATOM 8463 N N . LYS E 1 147 ? -31.516 -36.017 -65.125 1.00 35.33 145 LYS E N 1
ATOM 8464 C CA . LYS E 1 147 ? -32.316 -36.371 -63.925 1.00 37.60 145 LYS E CA 1
ATOM 8465 C C . LYS E 1 147 ? -32.453 -35.145 -62.998 1.00 39.79 145 LYS E C 1
ATOM 8466 O O . LYS E 1 147 ? -33.580 -34.835 -62.548 1.00 34.96 145 LYS E O 1
ATOM 8472 N N . ARG E 1 148 ? -31.336 -34.483 -62.712 1.00 39.93 146 ARG E N 1
ATOM 8473 C CA . ARG E 1 148 ? -31.278 -33.288 -61.836 1.00 43.00 146 ARG E CA 1
ATOM 8474 C C . ARG E 1 148 ? -32.239 -32.229 -62.386 1.00 41.68 146 ARG E C 1
ATOM 8475 O O . ARG E 1 148 ? -33.088 -31.754 -61.615 1.00 45.87 146 ARG E O 1
ATOM 8483 N N . ILE E 1 149 ? -32.144 -31.900 -63.672 1.00 36.63 147 ILE E N 1
ATOM 8484 C CA . ILE E 1 149 ? -32.938 -30.821 -64.331 1.00 36.40 147 ILE E CA 1
ATOM 8485 C C . ILE E 1 149 ? -34.434 -31.159 -64.268 1.00 35.91 147 ILE E C 1
ATOM 8486 O O . ILE E 1 149 ? -35.212 -30.303 -63.818 1.00 34.86 147 ILE E O 1
ATOM 8491 N N . THR E 1 150 ? -34.843 -32.357 -64.692 1.00 36.83 148 THR E N 1
ATOM 8492 C CA . THR E 1 150 ? -36.282 -32.735 -64.765 1.00 37.01 148 THR E CA 1
ATOM 8493 C C . THR E 1 150 ? -36.897 -32.764 -63.351 1.00 35.03 148 THR E C 1
ATOM 8494 O O . THR E 1 150 ? -38.003 -32.205 -63.161 1.00 34.01 148 THR E O 1
ATOM 8498 N N . THR E 1 151 ? -36.197 -33.366 -62.389 1.00 34.04 149 THR E N 1
ATOM 8499 C CA . THR E 1 151 ? -36.612 -33.428 -60.960 1.00 36.05 149 THR E CA 1
ATOM 8500 C C . THR E 1 151 ? -36.728 -32.010 -60.372 1.00 35.84 149 THR E C 1
ATOM 8501 O O . THR E 1 151 ? -37.727 -31.727 -59.709 1.00 35.20 149 THR E O 1
ATOM 8505 N N . ASP E 1 152 ? -35.746 -31.149 -60.622 1.00 35.95 150 ASP E N 1
ATOM 8506 C CA . ASP E 1 152 ? -35.710 -29.776 -60.058 1.00 37.29 150 ASP E CA 1
ATOM 8507 C C . ASP E 1 152 ? -36.914 -28.993 -60.601 1.00 38.28 150 ASP E C 1
ATOM 8508 O O . ASP E 1 152 ? -37.666 -28.429 -59.761 1.00 38.52 150 ASP E O 1
ATOM 8513 N N . LEU E 1 153 ? -37.112 -28.970 -61.929 1.00 36.64 151 LEU E N 1
ATOM 8514 C CA . LEU E 1 153 ? -38.186 -28.158 -62.561 1.00 37.30 151 LEU E CA 1
ATOM 8515 C C . LEU E 1 153 ? -39.574 -28.715 -62.197 1.00 40.43 151 LEU E C 1
ATOM 8516 O O . LEU E 1 153 ? -40.542 -27.926 -62.107 1.00 39.27 151 LEU E O 1
ATOM 8521 N N . MET E 1 154 ? -39.679 -30.027 -61.979 1.00 42.37 152 MET E N 1
ATOM 8522 C CA . MET E 1 154 ? -40.967 -30.660 -61.619 1.00 43.64 152 MET E CA 1
ATOM 8523 C C . MET E 1 154 ? -41.479 -30.119 -60.276 1.00 44.55 152 MET E C 1
ATOM 8524 O O . MET E 1 154 ? -42.702 -30.181 -60.060 1.00 47.62 152 MET E O 1
ATOM 8529 N N . ALA E 1 155 ? -40.604 -29.602 -59.405 1.00 43.02 153 ALA E N 1
ATOM 8530 C CA . ALA E 1 155 ? -40.989 -29.044 -58.090 1.00 43.63 153 ALA E CA 1
ATOM 8531 C C . ALA E 1 155 ? -41.891 -27.822 -58.283 1.00 45.52 153 ALA E C 1
ATOM 8532 O O . ALA E 1 155 ? -42.637 -27.507 -57.352 1.00 49.66 153 ALA E O 1
ATOM 8534 N N . MET E 1 156 ? -41.811 -27.160 -59.436 1.00 44.41 154 MET E N 1
ATOM 8535 C CA . MET E 1 156 ? -42.453 -25.846 -59.665 1.00 47.04 154 MET E CA 1
ATOM 8536 C C . MET E 1 156 ? -43.287 -25.821 -60.947 1.00 45.86 154 MET E C 1
ATOM 8537 O O . MET E 1 156 ? -43.826 -24.759 -61.235 1.00 48.02 154 MET E O 1
ATOM 8542 N N . SER E 1 157 ? -43.365 -26.905 -61.715 1.00 44.39 155 SER E N 1
ATOM 8543 C CA . SER E 1 157 ? -44.115 -26.925 -62.999 1.00 43.22 155 SER E CA 1
ATOM 8544 C C . SER E 1 157 ? -44.394 -28.363 -63.442 1.00 42.89 155 SER E C 1
ATOM 8545 O O . SER E 1 157 ? -43.609 -29.272 -63.088 1.00 41.97 155 SER E O 1
ATOM 8548 N N . GLU E 1 158 ? -45.503 -28.542 -64.172 1.00 45.24 156 GLU E N 1
ATOM 8549 C CA . GLU E 1 158 ? -45.939 -29.824 -64.786 1.00 44.47 156 GLU E CA 1
ATOM 8550 C C . GLU E 1 158 ? -45.258 -29.984 -66.150 1.00 42.27 156 GLU E C 1
ATOM 8551 O O . GLU E 1 158 ? -45.154 -31.119 -66.609 1.00 37.77 156 GLU E O 1
ATOM 8557 N N . SER E 1 159 ? -44.776 -28.872 -66.728 1.00 43.24 157 SER E N 1
ATOM 8558 C CA . SER E 1 159 ? -44.305 -28.768 -68.133 1.00 42.53 157 SER E CA 1
ATOM 8559 C C . SER E 1 159 ? -42.912 -28.150 -68.190 1.00 43.00 157 SER E C 1
ATOM 8560 O O . SER E 1 159 ? -42.618 -27.235 -67.390 1.00 45.42 157 SER E O 1
ATOM 8563 N N . VAL E 1 160 ? -42.120 -28.619 -69.154 1.00 42.71 158 VAL E N 1
ATOM 8564 C CA . VAL E 1 160 ? -40.806 -28.029 -69.524 1.00 43.03 158 VAL E CA 1
ATOM 8565 C C . VAL E 1 160 ? -40.799 -27.783 -71.035 1.00 46.13 158 VAL E C 1
ATOM 8566 O O . VAL E 1 160 ? -41.252 -28.671 -71.791 1.00 54.12 158 VAL E O 1
ATOM 8570 N N . THR E 1 161 ? -40.308 -26.617 -71.449 1.00 46.60 159 THR E N 1
ATOM 8571 C CA . THR E 1 161 ? -39.972 -26.323 -72.857 1.00 47.02 159 THR E CA 1
ATOM 8572 C C . THR E 1 161 ? -38.489 -26.621 -73.045 1.00 47.01 159 THR E C 1
ATOM 8573 O O . THR E 1 161 ? -37.673 -26.202 -72.193 1.00 44.71 159 THR E O 1
ATOM 8577 N N . ILE E 1 162 ? -38.179 -27.351 -74.114 1.00 47.47 160 ILE E N 1
ATOM 8578 C CA . ILE E 1 162 ? -36.791 -27.690 -74.526 1.00 49.61 160 ILE E CA 1
ATOM 8579 C C . ILE E 1 162 ? -36.499 -26.921 -75.811 1.00 51.78 160 ILE E C 1
ATOM 8580 O O . ILE E 1 162 ? -37.202 -27.172 -76.803 1.00 53.30 160 ILE E O 1
ATOM 8585 N N . GLU E 1 163 ? -35.579 -25.959 -75.717 1.00 54.95 161 GLU E N 1
ATOM 8586 C CA . GLU E 1 163 ? -35.085 -25.082 -76.816 1.00 57.11 161 GLU E CA 1
ATOM 8587 C C . GLU E 1 163 ? -33.642 -25.477 -77.129 1.00 52.83 161 GLU E C 1
ATOM 8588 O O . GLU E 1 163 ? -32.852 -25.569 -76.173 1.00 49.34 161 GLU E O 1
ATOM 8594 N N . ALA E 1 164 ? -33.319 -25.712 -78.407 1.00 51.90 162 ALA E N 1
ATOM 8595 C CA . ALA E 1 164 ? -31.966 -26.078 -78.895 1.00 50.12 162 ALA E CA 1
ATOM 8596 C C . ALA E 1 164 ? -31.529 -25.110 -80.007 1.00 50.47 162 ALA E C 1
ATOM 8597 O O . ALA E 1 164 ? -32.392 -24.726 -80.812 1.00 51.08 162 ALA E O 1
ATOM 8599 N N . ASN E 1 165 ? -30.237 -24.748 -80.024 1.00 50.66 163 ASN E N 1
ATOM 8600 C CA . ASN E 1 165 ? -29.504 -24.154 -81.179 1.00 55.48 163 ASN E CA 1
ATOM 8601 C C . ASN E 1 165 ? -28.071 -24.720 -81.188 1.00 59.35 163 ASN E C 1
ATOM 8602 O O . ASN E 1 165 ? -27.808 -25.594 -80.363 1.00 56.88 163 ASN E O 1
ATOM 8607 N N . LYS E 1 166 ? -27.182 -24.287 -82.091 1.00 66.36 164 LYS E N 1
ATOM 8608 C CA . LYS E 1 166 ? -25.790 -24.840 -82.203 1.00 71.19 164 LYS E CA 1
ATOM 8609 C C . LYS E 1 166 ? -25.072 -24.672 -80.854 1.00 70.22 164 LYS E C 1
ATOM 8610 O O . LYS E 1 166 ? -24.378 -25.604 -80.415 1.00 64.40 164 LYS E O 1
ATOM 8612 N N . ASP E 1 167 ? -25.279 -23.514 -80.218 1.00 74.08 165 ASP E N 1
ATOM 8613 C CA . ASP E 1 167 ? -24.527 -23.038 -79.032 1.00 70.82 165 ASP E CA 1
ATOM 8614 C C . ASP E 1 167 ? -24.892 -23.848 -77.788 1.00 66.82 165 ASP E C 1
ATOM 8615 O O . ASP E 1 167 ? -23.980 -24.119 -77.017 1.00 64.58 165 ASP E O 1
ATOM 8620 N N . GLY E 1 168 ? -26.171 -24.158 -77.554 1.00 63.09 166 GLY E N 1
ATOM 8621 C CA . GLY E 1 168 ? -26.596 -24.897 -76.344 1.00 59.75 166 GLY E CA 1
ATOM 8622 C C . GLY E 1 168 ? -28.079 -25.225 -76.314 1.00 56.33 166 GLY E C 1
ATOM 8623 O O . GLY E 1 168 ? -28.762 -24.999 -77.343 1.00 58.16 166 GLY E O 1
ATOM 8624 N N . VAL E 1 169 ? -28.560 -25.718 -75.169 1.00 50.89 167 VAL E N 1
ATOM 8625 C CA . VAL E 1 169 ? -29.975 -26.147 -74.946 1.00 51.38 167 VAL E CA 1
ATOM 8626 C C . VAL E 1 169 ? -30.481 -25.507 -73.645 1.00 48.57 167 VAL E C 1
ATOM 8627 O O . VAL E 1 169 ? -29.722 -25.483 -72.643 1.00 45.51 167 VAL E O 1
ATOM 8631 N N . LYS E 1 170 ? -31.716 -25.001 -73.671 1.00 46.33 168 LYS E N 1
ATOM 8632 C CA . LYS E 1 170 ? -32.380 -24.394 -72.497 1.00 48.56 168 LYS E CA 1
ATOM 8633 C C . LYS E 1 170 ? -33.642 -25.196 -72.168 1.00 45.62 168 LYS E C 1
ATOM 8634 O O . LYS E 1 170 ? -34.448 -25.449 -73.084 1.00 46.70 168 LYS E O 1
ATOM 8640 N N . PHE E 1 171 ? -33.742 -25.635 -70.913 1.00 43.20 169 PHE E N 1
ATOM 8641 C CA . PHE E 1 171 ? -34.958 -26.208 -70.284 1.00 44.65 169 PHE E CA 1
ATOM 8642 C C . PHE E 1 171 ? -35.564 -25.100 -69.419 1.00 42.74 169 PHE E C 1
ATOM 8643 O O . PHE E 1 171 ? -34.870 -24.526 -68.570 1.00 44.68 169 PHE E O 1
ATOM 8651 N N . SER E 1 172 ? -36.816 -24.755 -69.668 1.00 41.82 170 SER E N 1
ATOM 8652 C CA . SER E 1 172 ? -37.488 -23.650 -68.952 1.00 43.44 170 SER E CA 1
ATOM 8653 C C . SER E 1 172 ? -38.932 -24.054 -68.684 1.00 41.30 170 SER E C 1
ATOM 8654 O O . SER E 1 172 ? -39.471 -24.921 -69.377 1.00 39.66 170 SER E O 1
ATOM 8657 N N . CYS E 1 173 ? -39.513 -23.434 -67.683 1.00 43.12 171 CYS E N 1
ATOM 8658 C CA . CYS E 1 173 ? -40.858 -23.762 -67.175 1.00 44.82 171 CYS E CA 1
ATOM 8659 C C . CYS E 1 173 ? -41.403 -22.498 -66.538 1.00 44.14 171 CYS E C 1
ATOM 8660 O O . CYS E 1 173 ? -40.604 -21.584 -66.262 1.00 43.32 171 CYS E O 1
ATOM 8663 N N . GLN E 1 174 ? -42.705 -22.441 -66.316 1.00 47.02 172 GLN E N 1
ATOM 8664 C CA . GLN E 1 174 ? -43.283 -21.401 -65.434 1.00 50.33 172 GLN E CA 1
ATOM 8665 C C . GLN E 1 174 ? -44.378 -22.061 -64.606 1.00 49.10 172 GLN E C 1
ATOM 8666 O O . GLN E 1 174 ? -44.882 -23.102 -65.018 1.00 47.97 172 GLN E O 1
ATOM 8672 N N . GLY E 1 175 ? -44.623 -21.514 -63.427 1.00 50.49 173 GLY E N 1
ATOM 8673 C CA . GLY E 1 175 ? -45.563 -22.086 -62.453 1.00 51.29 173 GLY E CA 1
ATOM 8674 C C . GLY E 1 175 ? -46.030 -21.023 -61.501 1.00 52.35 173 GLY E C 1
ATOM 8675 O O . GLY E 1 175 ? -45.777 -19.847 -61.788 1.00 53.30 173 GLY E O 1
ATOM 8676 N N . ASP E 1 176 ? -46.675 -21.440 -60.419 1.00 54.45 174 ASP E N 1
ATOM 8677 C CA . ASP E 1 176 ? -47.334 -20.533 -59.439 1.00 55.94 174 ASP E CA 1
ATOM 8678 C C . ASP E 1 176 ? -46.269 -19.638 -58.782 1.00 52.80 174 ASP E C 1
ATOM 8679 O O . ASP E 1 176 ? -46.536 -18.453 -58.622 1.00 54.22 174 ASP E O 1
ATOM 8684 N N . ILE E 1 177 ? -45.077 -20.162 -58.493 1.00 50.05 175 ILE E N 1
ATOM 8685 C CA . ILE E 1 177 ? -43.989 -19.443 -57.761 1.00 49.06 175 ILE E CA 1
ATOM 8686 C C . ILE E 1 177 ? -43.168 -18.539 -58.713 1.00 48.31 175 ILE E C 1
ATOM 8687 O O . ILE E 1 177 ? -42.500 -17.631 -58.199 1.00 48.88 175 ILE E O 1
ATOM 8692 N N . GLY E 1 178 ? -43.223 -18.750 -60.032 1.00 46.34 176 GLY E N 1
ATOM 8693 C CA . GLY E 1 178 ? -42.516 -17.925 -61.028 1.00 46.37 176 GLY E CA 1
ATOM 8694 C C . GLY E 1 178 ? -41.919 -18.751 -62.163 1.00 44.12 176 GLY E C 1
ATOM 8695 O O . GLY E 1 178 ? -42.480 -19.798 -62.489 1.00 44.40 176 GLY E O 1
ATOM 8696 N N . ASN E 1 179 ? -40.831 -18.274 -62.763 1.00 44.24 177 ASN E N 1
ATOM 8697 C CA . ASN E 1 179 ? -40.163 -18.913 -63.932 1.00 43.93 177 ASN E CA 1
ATOM 8698 C C . ASN E 1 179 ? -38.812 -19.505 -63.541 1.00 42.18 177 ASN E C 1
ATOM 8699 O O . ASN E 1 179 ? -38.137 -18.947 -62.661 1.00 43.22 177 ASN E O 1
ATOM 8704 N N . GLY E 1 180 ? -38.452 -20.602 -64.197 1.00 41.55 178 GLY E N 1
ATOM 8705 C CA . GLY E 1 180 ? -37.181 -21.319 -64.018 1.00 40.68 178 GLY E CA 1
ATOM 8706 C C . GLY E 1 180 ? -36.641 -21.766 -65.359 1.00 41.77 178 GLY E C 1
ATOM 8707 O O . GLY E 1 180 ? -37.440 -22.136 -66.242 1.00 41.22 178 GLY E O 1
ATOM 8708 N N . SER E 1 181 ? -35.318 -21.715 -65.528 1.00 42.88 179 SER E N 1
ATOM 8709 C CA . SER E 1 181 ? -34.629 -22.263 -66.721 1.00 40.68 179 SER E CA 1
ATOM 8710 C C . SER E 1 181 ? -33.270 -22.855 -66.330 1.00 39.48 179 SER E C 1
ATOM 8711 O O . SER E 1 181 ? -32.681 -22.426 -65.321 1.00 39.51 179 SER E O 1
ATOM 8714 N N . VAL E 1 182 ? -32.819 -23.843 -67.092 1.00 37.96 180 VAL E N 1
ATOM 8715 C CA . VAL E 1 182 ? -31.428 -24.367 -67.032 1.00 40.75 180 VAL E CA 1
ATOM 8716 C C . VAL E 1 182 ? -30.892 -24.318 -68.464 1.00 41.91 180 VAL E C 1
ATOM 8717 O O . VAL E 1 182 ? -31.562 -24.845 -69.357 1.00 43.05 180 VAL E O 1
ATOM 8721 N N . THR E 1 183 ? -29.736 -23.684 -68.656 1.00 43.43 181 THR E N 1
ATOM 8722 C CA . THR E 1 183 ? -29.042 -23.577 -69.957 1.00 44.10 181 THR E CA 1
ATOM 8723 C C . THR E 1 183 ? -27.741 -24.381 -69.898 1.00 42.26 181 THR E C 1
ATOM 8724 O O . THR E 1 183 ? -26.963 -24.185 -68.945 1.00 38.74 181 THR E O 1
ATOM 8728 N N . LEU E 1 184 ? -27.549 -25.267 -70.879 1.00 46.13 182 LEU E N 1
ATOM 8729 C CA . LEU E 1 184 ? -26.301 -26.055 -71.087 1.00 48.70 182 LEU E CA 1
ATOM 8730 C C . LEU E 1 184 ? -25.655 -25.629 -72.405 1.00 48.54 182 LEU E C 1
ATOM 8731 O O . LEU E 1 184 ? -26.304 -25.760 -73.444 1.00 51.10 182 LEU E O 1
ATOM 8736 N N . ARG E 1 185 ? -24.429 -25.128 -72.342 1.00 50.62 183 ARG E N 1
ATOM 8737 C CA . ARG E 1 185 ? -23.601 -24.796 -73.530 1.00 52.87 183 ARG E CA 1
ATOM 8738 C C . ARG E 1 185 ? -22.984 -26.094 -74.075 1.00 51.13 183 ARG E C 1
ATOM 8739 O O . ARG E 1 185 ? -22.551 -26.922 -73.284 1.00 47.77 183 ARG E O 1
ATOM 8741 N N . GLN E 1 186 ? -22.994 -26.276 -75.395 1.00 54.58 184 GLN E N 1
ATOM 8742 C CA . GLN E 1 186 ? -22.160 -27.255 -76.137 1.00 56.97 184 GLN E CA 1
ATOM 8743 C C . GLN E 1 186 ? -20.755 -27.167 -75.547 1.00 55.08 184 GLN E C 1
ATOM 8744 O O . GLN E 1 186 ? -20.205 -26.057 -75.531 1.00 58.55 184 GLN E O 1
ATOM 8750 N N . HIS E 1 187 ? -20.194 -28.271 -75.051 1.00 51.41 185 HIS E N 1
ATOM 8751 C CA . HIS E 1 187 ? -18.787 -28.294 -74.580 1.00 53.05 185 HIS E CA 1
ATOM 8752 C C . HIS E 1 187 ? -18.230 -29.718 -74.648 1.00 49.90 185 HIS E C 1
ATOM 8753 O O . HIS E 1 187 ? -18.941 -30.681 -74.300 1.00 45.32 185 HIS E O 1
ATOM 8760 N N . THR E 1 188 ? -16.994 -29.838 -75.127 1.00 49.88 186 THR E N 1
ATOM 8761 C CA . THR E 1 188 ? -16.269 -31.127 -75.167 1.00 52.25 186 THR E CA 1
ATOM 8762 C C . THR E 1 188 ? -15.363 -31.184 -73.942 1.00 49.11 186 THR E C 1
ATOM 8763 O O . THR E 1 188 ? -14.513 -30.281 -73.805 1.00 49.25 186 THR E O 1
ATOM 8767 N N . ASN E 1 189 ? -15.571 -32.195 -73.091 1.00 44.39 187 ASN E N 1
ATOM 8768 C CA . ASN E 1 189 ? -14.658 -32.538 -71.972 1.00 43.82 187 ASN E CA 1
ATOM 8769 C C . ASN E 1 189 ? -13.683 -33.606 -72.491 1.00 43.96 187 ASN E C 1
ATOM 8770 O O . ASN E 1 189 ? -14.108 -34.744 -72.748 1.00 42.01 187 ASN E O 1
ATOM 8775 N N . VAL E 1 190 ? -12.412 -33.255 -72.653 1.00 46.72 188 VAL E N 1
ATOM 8776 C CA . VAL E 1 190 ? -11.393 -34.181 -73.230 1.00 49.38 188 VAL E CA 1
ATOM 8777 C C . VAL E 1 190 ? -11.103 -35.320 -72.237 1.00 49.52 188 VAL E C 1
ATOM 8778 O O . VAL E 1 190 ? -11.002 -36.476 -72.722 1.00 49.30 188 VAL E O 1
ATOM 8782 N N . GLU E 1 191 ? -10.997 -35.030 -70.927 1.00 50.33 189 GLU E N 1
ATOM 8783 C CA . GLU E 1 191 ? -10.611 -36.022 -69.879 1.00 50.99 189 GLU E CA 1
ATOM 8784 C C . GLU E 1 191 ? -11.827 -36.906 -69.587 1.00 50.77 189 GLU E C 1
ATOM 8785 O O . GLU E 1 191 ? -11.658 -38.131 -69.567 1.00 52.32 189 GLU E O 1
ATOM 8787 N N . LYS E 1 192 ? -13.008 -36.307 -69.409 1.00 49.71 190 LYS E N 1
ATOM 8788 C CA . LYS E 1 192 ? -14.242 -37.002 -68.972 1.00 47.20 190 LYS E CA 1
ATOM 8789 C C . LYS E 1 192 ? -15.319 -36.871 -70.047 1.00 44.61 190 LYS E C 1
ATOM 8790 O O . LYS E 1 192 ? -16.264 -36.101 -69.918 1.00 42.02 190 LYS E O 1
ATOM 8796 N N . PRO E 1 193 ? -15.232 -37.660 -71.146 1.00 44.56 191 PRO E N 1
ATOM 8797 C CA . PRO E 1 193 ? -16.147 -37.529 -72.280 1.00 43.10 191 PRO E CA 1
ATOM 8798 C C . PRO E 1 193 ? -17.646 -37.614 -71.945 1.00 41.36 191 PRO E C 1
ATOM 8799 O O . PRO E 1 193 ? -18.412 -36.938 -72.603 1.00 39.91 191 PRO E O 1
ATOM 8803 N N . ASN E 1 194 ? -18.017 -38.403 -70.932 1.00 41.47 192 ASN E N 1
ATOM 8804 C CA . ASN E 1 194 ? -19.440 -38.544 -70.516 1.00 44.72 192 ASN E CA 1
ATOM 8805 C C . ASN E 1 194 ? -19.979 -37.222 -69.944 1.00 41.54 192 ASN E C 1
ATOM 8806 O O . ASN E 1 194 ? -21.223 -37.027 -69.954 1.00 40.57 192 ASN E O 1
ATOM 8811 N N . GLU E 1 195 ? -19.104 -36.325 -69.500 1.00 43.41 193 GLU E N 1
ATOM 8812 C CA . GLU E 1 195 ? -19.496 -34.993 -68.955 1.00 46.12 193 GLU E CA 1
ATOM 8813 C C . GLU E 1 195 ? -19.702 -33.959 -70.083 1.00 41.91 193 GLU E C 1
ATOM 8814 O O . GLU E 1 195 ? -20.167 -32.878 -69.792 1.00 37.73 193 GLU E O 1
ATOM 8820 N N . SER E 1 196 ? -19.458 -34.313 -71.341 1.00 41.89 194 SER E N 1
ATOM 8821 C CA . SER E 1 196 ? -19.594 -33.391 -72.492 1.00 42.33 194 SER E CA 1
ATOM 8822 C C . SER E 1 196 ? -21.064 -33.031 -72.680 1.00 39.27 194 SER E C 1
ATOM 8823 O O . SER E 1 196 ? -21.931 -33.803 -72.243 1.00 38.06 194 SER E O 1
ATOM 8826 N N . ILE E 1 197 ? -21.328 -31.886 -73.300 1.00 37.94 195 ILE E N 1
ATOM 8827 C CA . ILE E 1 197 ? -22.655 -31.546 -73.885 1.00 36.97 195 ILE E CA 1
ATOM 8828 C C . ILE E 1 197 ? -22.458 -31.454 -75.397 1.00 37.46 195 ILE E C 1
ATOM 8829 O O . ILE E 1 197 ? -21.829 -30.469 -75.862 1.00 37.57 195 ILE E O 1
ATOM 8834 N N . GLU E 1 198 ? -22.921 -32.461 -76.143 1.00 38.24 196 GLU E N 1
ATOM 8835 C CA . GLU E 1 198 ? -22.771 -32.499 -77.621 1.00 40.12 196 GLU E CA 1
ATOM 8836 C C . GLU E 1 198 ? -24.139 -32.210 -78.245 1.00 40.50 196 GLU E C 1
ATOM 8837 O O . GLU E 1 198 ? -25.137 -32.838 -77.818 1.00 40.88 196 GLU E O 1
ATOM 8843 N N . ILE E 1 199 ? -24.184 -31.256 -79.180 1.00 42.53 197 ILE E N 1
ATOM 8844 C CA . ILE E 1 199 ? -25.428 -30.825 -79.876 1.00 45.37 197 ILE E CA 1
ATOM 8845 C C . ILE E 1 199 ? -25.213 -30.940 -81.386 1.00 46.70 197 ILE E C 1
ATOM 8846 O O . ILE E 1 199 ? -24.363 -30.229 -81.905 1.00 51.26 197 ILE E O 1
ATOM 8851 N N . GLU E 1 200 ? -25.915 -31.874 -82.036 1.00 49.92 198 GLU E N 1
ATOM 8852 C CA . GLU E 1 200 ? -26.051 -31.962 -83.516 1.00 51.22 198 GLU E CA 1
ATOM 8853 C C . GLU E 1 200 ? -27.447 -31.435 -83.868 1.00 52.93 198 GLU E C 1
ATOM 8854 O O . GLU E 1 200 ? -28.431 -31.938 -83.320 1.00 51.33 198 GLU E O 1
ATOM 8856 N N . LEU E 1 201 ? -27.542 -30.376 -84.670 1.00 60.18 199 LEU E N 1
ATOM 8857 C CA . LEU E 1 201 ? -28.865 -29.805 -85.030 1.00 61.37 199 LEU E CA 1
ATOM 8858 C C . LEU E 1 201 ? -28.853 -29.309 -86.477 1.00 65.60 199 LEU E C 1
ATOM 8859 O O . LEU E 1 201 ? -27.925 -28.580 -86.851 1.00 66.41 199 LEU E O 1
ATOM 8864 N N . SER E 1 202 ? -29.819 -29.773 -87.275 1.00 67.29 200 SER E N 1
ATOM 8865 C CA . SER E 1 202 ? -30.088 -29.267 -88.644 1.00 71.54 200 SER E CA 1
ATOM 8866 C C . SER E 1 202 ? -30.847 -27.937 -88.553 1.00 73.93 200 SER E C 1
ATOM 8867 O O . SER E 1 202 ? -30.652 -27.100 -89.455 1.00 72.42 200 SER E O 1
ATOM 8870 N N . GLU E 1 203 ? -31.650 -27.722 -87.502 1.00 75.50 201 GLU E N 1
ATOM 8871 C CA . GLU E 1 203 ? -32.410 -26.453 -87.325 1.00 77.94 201 GLU E CA 1
ATOM 8872 C C . GLU E 1 203 ? -32.745 -26.245 -85.853 1.00 72.43 201 GLU E C 1
ATOM 8873 O O . GLU E 1 203 ? -32.914 -27.205 -85.105 1.00 67.88 201 GLU E O 1
ATOM 8879 N N . PRO E 1 204 ? -32.848 -24.974 -85.405 1.00 72.08 202 PRO E N 1
ATOM 8880 C CA . PRO E 1 204 ? -33.343 -24.661 -84.067 1.00 68.98 202 PRO E CA 1
ATOM 8881 C C . PRO E 1 204 ? -34.754 -25.225 -83.865 1.00 65.43 202 PRO E C 1
ATOM 8882 O O . PRO E 1 204 ? -35.541 -25.235 -84.796 1.00 71.42 202 PRO E O 1
ATOM 8886 N N . VAL E 1 205 ? -35.051 -25.656 -82.646 1.00 61.16 203 VAL E N 1
ATOM 8887 C CA . VAL E 1 205 ? -36.300 -26.418 -82.339 1.00 61.66 203 VAL E CA 1
ATOM 8888 C C . VAL E 1 205 ? -36.679 -26.154 -80.882 1.00 60.74 203 VAL E C 1
ATOM 8889 O O . VAL E 1 205 ? -35.761 -26.082 -80.039 1.00 58.90 203 VAL E O 1
ATOM 8893 N N . SER E 1 206 ? -37.969 -25.967 -80.622 1.00 60.76 204 SER E N 1
ATOM 8894 C CA . SER E 1 206 ? -38.488 -25.669 -79.258 1.00 61.12 204 SER E CA 1
ATOM 8895 C C . SER E 1 206 ? -39.827 -26.381 -79.053 1.00 59.75 204 SER E C 1
ATOM 8896 O O . SER E 1 206 ? -40.758 -26.134 -79.836 1.00 59.51 204 SER E O 1
ATOM 8899 N N . LEU E 1 207 ? -39.900 -27.268 -78.065 1.00 57.49 205 LEU E N 1
ATOM 8900 C CA . LEU E 1 207 ? -41.089 -28.122 -77.792 1.00 57.95 205 LEU E CA 1
ATOM 8901 C C . LEU E 1 207 ? -41.287 -28.260 -76.283 1.00 51.98 205 LEU E C 1
ATOM 8902 O O . LEU E 1 207 ? -40.295 -28.101 -75.533 1.00 55.53 205 LEU E O 1
ATOM 8907 N N . THR E 1 208 ? -42.521 -28.568 -75.896 1.00 46.98 206 THR E N 1
ATOM 8908 C CA . THR E 1 208 ? -43.002 -28.626 -74.500 1.00 45.76 206 THR E CA 1
ATOM 8909 C C . THR E 1 208 ? -43.450 -30.059 -74.188 1.00 44.19 206 THR E C 1
ATOM 8910 O O . THR E 1 208 ? -44.151 -30.674 -75.039 1.00 43.77 206 THR E O 1
ATOM 8914 N N . PHE E 1 209 ? -43.084 -30.549 -72.997 1.00 43.47 207 PHE E N 1
ATOM 8915 C CA . PHE E 1 209 ? -43.319 -31.936 -72.523 1.00 41.42 207 PHE E CA 1
ATOM 8916 C C . PHE E 1 209 ? -43.768 -31.946 -71.063 1.00 42.48 207 PHE E C 1
ATOM 8917 O O . PHE E 1 209 ? -43.386 -31.029 -70.302 1.00 55.43 207 PHE E O 1
ATOM 8925 N N . SER E 1 210 ? -44.542 -32.963 -70.684 1.00 39.69 208 SER E N 1
ATOM 8926 C CA . SER E 1 210 ? -44.855 -33.318 -69.279 1.00 37.48 208 SER E CA 1
ATOM 8927 C C . SER E 1 210 ? -43.570 -33.695 -68.532 1.00 35.91 208 SER E C 1
ATOM 8928 O O . SER E 1 210 ? -42.870 -34.617 -68.969 1.00 36.29 208 SER E O 1
ATOM 8931 N N . LEU E 1 211 ? -43.284 -33.010 -67.428 1.00 36.60 209 LEU E N 1
ATOM 8932 C CA . LEU E 1 211 ? -42.137 -33.319 -66.530 1.00 34.58 209 LEU E CA 1
ATOM 8933 C C . LEU E 1 211 ? -42.398 -34.643 -65.806 1.00 34.07 209 LEU E C 1
ATOM 8934 O O . LEU E 1 211 ? -41.427 -35.345 -65.564 1.00 35.66 209 LEU E O 1
ATOM 8939 N N . LYS E 1 212 ? -43.647 -34.990 -65.489 1.00 35.71 210 LYS E N 1
ATOM 8940 C CA . LYS E 1 212 ? -43.987 -36.288 -64.839 1.00 35.48 210 LYS E CA 1
ATOM 8941 C C . LYS E 1 212 ? -43.387 -37.431 -65.676 1.00 32.67 210 LYS E C 1
ATOM 8942 O O . LYS E 1 212 ? -42.766 -38.331 -65.097 1.00 29.93 210 LYS E O 1
ATOM 8948 N N . TYR E 1 213 ? -43.532 -37.390 -66.996 1.00 31.88 211 TYR E N 1
ATOM 8949 C CA . TYR E 1 213 ? -43.027 -38.458 -67.896 1.00 32.64 211 TYR E CA 1
ATOM 8950 C C . TYR E 1 213 ? -41.501 -38.432 -67.946 1.00 32.45 211 TYR E C 1
ATOM 8951 O O . TYR E 1 213 ? -40.883 -39.516 -67.805 1.00 29.22 211 TYR E O 1
ATOM 8960 N N . LEU E 1 214 ? -40.926 -37.242 -68.117 1.00 33.20 212 LEU E N 1
ATOM 8961 C CA . LEU E 1 214 ? -39.459 -37.079 -68.252 1.00 35.10 212 LEU E CA 1
ATOM 8962 C C . LEU E 1 214 ? -38.782 -37.594 -66.975 1.00 34.47 212 LEU E C 1
ATOM 8963 O O . LEU E 1 214 ? -37.797 -38.333 -67.093 1.00 34.87 212 LEU E O 1
ATOM 8968 N N . VAL E 1 215 ? -39.317 -37.248 -65.804 1.00 33.66 213 VAL E N 1
ATOM 8969 C CA . VAL E 1 215 ? -38.791 -37.697 -64.481 1.00 34.10 213 VAL E CA 1
ATOM 8970 C C . VAL E 1 215 ? -38.828 -39.230 -64.453 1.00 35.85 213 VAL E C 1
ATOM 8971 O O . VAL E 1 215 ? -37.789 -39.816 -64.100 1.00 38.86 213 VAL E O 1
ATOM 8975 N N . ASN E 1 216 ? -39.950 -39.846 -64.865 1.00 35.96 214 ASN E N 1
ATOM 8976 C CA . ASN E 1 216 ? -40.093 -41.321 -65.012 1.00 35.33 214 ASN E CA 1
ATOM 8977 C C . ASN E 1 216 ? -38.973 -41.895 -65.903 1.00 35.28 214 ASN E C 1
ATOM 8978 O O . ASN E 1 216 ? -38.308 -42.854 -65.501 1.00 33.36 214 ASN E O 1
ATOM 8983 N N . PHE E 1 217 ? -38.724 -41.317 -67.073 1.00 35.10 215 PHE E N 1
ATOM 8984 C CA . PHE E 1 217 ? -37.645 -41.801 -67.969 1.00 33.86 215 PHE E CA 1
ATOM 8985 C C . PHE E 1 217 ? -36.301 -41.752 -67.231 1.00 36.09 215 PHE E C 1
ATOM 8986 O O . PHE E 1 217 ? -35.438 -42.617 -67.462 1.00 37.29 215 PHE E O 1
ATOM 8994 N N . CYS E 1 218 ? -36.117 -40.779 -66.342 1.00 36.51 216 CYS E N 1
ATOM 8995 C CA . CYS E 1 218 ? -34.834 -40.548 -65.633 1.00 36.53 216 CYS E CA 1
ATOM 8996 C C . CYS E 1 218 ? -34.588 -41.607 -64.555 1.00 36.03 216 CYS E C 1
ATOM 8997 O O . CYS E 1 218 ? -33.464 -41.650 -64.021 1.00 39.35 216 CYS E O 1
ATOM 9000 N N . LYS E 1 219 ? -35.551 -42.484 -64.291 1.00 39.93 217 LYS E N 1
ATOM 9001 C CA . LYS E 1 219 ? -35.316 -43.688 -63.452 1.00 41.12 217 LYS E CA 1
ATOM 9002 C C . LYS E 1 219 ? -34.391 -44.667 -64.185 1.00 39.71 217 LYS E C 1
ATOM 9003 O O . LYS E 1 219 ? -33.912 -45.584 -63.530 1.00 47.76 217 LYS E O 1
ATOM 9009 N N . ALA E 1 220 ? -34.101 -44.464 -65.469 1.00 38.75 218 ALA E N 1
ATOM 9010 C CA . ALA E 1 220 ? -33.129 -45.279 -66.237 1.00 40.17 218 ALA E CA 1
ATOM 9011 C C . ALA E 1 220 ? -31.696 -44.713 -66.148 1.00 40.36 218 ALA E C 1
ATOM 9012 O O . ALA E 1 220 ? -30.792 -45.295 -66.788 1.00 39.33 218 ALA E O 1
ATOM 9014 N N . SER E 1 221 ? -31.469 -43.642 -65.379 1.00 35.69 219 SER E N 1
ATOM 9015 C CA . SER E 1 221 ? -30.167 -42.921 -65.295 1.00 37.10 219 SER E CA 1
ATOM 9016 C C . SER E 1 221 ? -29.022 -43.868 -64.930 1.00 37.41 219 SER E C 1
ATOM 9017 O O . SER E 1 221 ? -27.899 -43.639 -65.390 1.00 39.59 219 SER E O 1
ATOM 9020 N N . ALA E 1 222 ? -29.307 -44.899 -64.138 1.00 39.65 220 ALA E N 1
ATOM 9021 C CA . ALA E 1 222 ? -28.307 -45.877 -63.643 1.00 42.81 220 ALA E CA 1
ATOM 9022 C C . ALA E 1 222 ? -27.849 -46.840 -64.753 1.00 43.42 220 ALA E C 1
ATOM 9023 O O . ALA E 1 222 ? -26.863 -47.555 -64.512 1.00 49.05 220 ALA E O 1
ATOM 9025 N N . LEU E 1 223 ? -28.524 -46.870 -65.909 1.00 41.71 221 LEU E N 1
ATOM 9026 C CA . LEU E 1 223 ? -28.226 -47.822 -67.020 1.00 43.07 221 LEU E CA 1
ATOM 9027 C C . LEU E 1 223 ? -27.101 -47.302 -67.925 1.00 38.81 221 LEU E C 1
ATOM 9028 O O . LEU E 1 223 ? -26.459 -48.116 -68.584 1.00 39.73 221 LEU E O 1
ATOM 9033 N N . SER E 1 224 ? -26.894 -45.989 -67.975 1.00 37.04 222 SER E N 1
ATOM 9034 C CA . SER E 1 224 ? -26.019 -45.321 -68.971 1.00 34.52 222 SER E CA 1
ATOM 9035 C C . SER E 1 224 ? -25.519 -44.000 -68.385 1.00 34.43 222 SER E C 1
ATOM 9036 O O . SER E 1 224 ? -26.334 -43.301 -67.754 1.00 34.82 222 SER E O 1
ATOM 9039 N N . ASN E 1 225 ? -24.239 -43.684 -68.556 1.00 35.98 223 ASN E N 1
ATOM 9040 C CA . ASN E 1 225 ? -23.639 -42.417 -68.063 1.00 38.54 223 ASN E CA 1
ATOM 9041 C C . ASN E 1 225 ? -24.128 -41.235 -68.893 1.00 35.88 223 ASN E C 1
ATOM 9042 O O . ASN E 1 225 ? -24.077 -40.115 -68.357 1.00 37.78 223 ASN E O 1
ATOM 9047 N N . THR E 1 226 ? -24.563 -41.466 -70.132 1.00 31.94 224 THR E N 1
ATOM 9048 C CA . THR E 1 226 ? -25.051 -40.385 -71.014 1.00 33.00 224 THR E CA 1
ATOM 9049 C C . THR E 1 226 ? -26.456 -40.719 -71.502 1.00 30.75 224 THR E C 1
ATOM 9050 O O . THR E 1 226 ? -26.868 -41.876 -71.396 1.00 36.65 224 THR E O 1
ATOM 9054 N N . VAL E 1 227 ? -27.176 -39.695 -71.951 1.00 29.24 225 VAL E N 1
ATOM 9055 C CA . VAL E 1 227 ? -28.560 -39.786 -72.474 1.00 28.72 225 VAL E CA 1
ATOM 9056 C C . VAL E 1 227 ? -28.601 -38.928 -73.731 1.00 29.56 225 VAL E C 1
ATOM 9057 O O . VAL E 1 227 ? -27.961 -37.850 -73.741 1.00 29.22 225 VAL E O 1
ATOM 9061 N N . LYS E 1 228 ? -29.264 -39.431 -74.771 1.00 31.02 226 LYS E N 1
ATOM 9062 C CA . LYS E 1 228 ? -29.449 -38.748 -76.076 1.00 33.70 226 LYS E CA 1
ATOM 9063 C C . LYS E 1 228 ? -30.910 -38.281 -76.146 1.00 34.16 226 LYS E C 1
ATOM 9064 O O . LYS E 1 228 ? -31.829 -39.129 -76.101 1.00 32.04 226 LYS E O 1
ATOM 9070 N N . ILE E 1 229 ? -31.116 -36.970 -76.197 1.00 36.21 227 ILE E N 1
ATOM 9071 C CA . ILE E 1 229 ? -32.455 -36.325 -76.318 1.00 36.33 227 ILE E CA 1
ATOM 9072 C C . ILE E 1 229 ? -32.595 -35.793 -77.743 1.00 38.06 227 ILE E C 1
ATOM 9073 O O . ILE E 1 229 ? -31.784 -34.948 -78.146 1.00 39.82 227 ILE E O 1
ATOM 9078 N N . CYS E 1 230 ? -33.571 -36.316 -78.485 1.00 37.99 228 CYS E N 1
ATOM 9079 C CA . CYS E 1 230 ? -33.751 -36.087 -79.939 1.00 37.39 228 CYS E CA 1
ATOM 9080 C C . CYS E 1 230 ? -35.095 -35.396 -80.168 1.00 36.59 228 CYS E C 1
ATOM 9081 O O . CYS E 1 230 ? -36.108 -35.904 -79.711 1.00 36.78 228 CYS E O 1
ATOM 9084 N N . LEU E 1 231 ? -35.076 -34.276 -80.877 1.00 39.14 229 LEU E N 1
ATOM 9085 C CA . LEU E 1 231 ? -36.213 -33.334 -80.976 1.00 43.49 229 LEU E CA 1
ATOM 9086 C C . LEU E 1 231 ? -36.541 -33.104 -82.437 1.00 44.27 229 LEU E C 1
ATOM 9087 O O . LEU E 1 231 ? -35.604 -32.935 -83.218 1.00 44.90 229 LEU E O 1
ATOM 9092 N N . SER E 1 232 ? -37.831 -33.032 -82.743 1.00 48.53 230 SER E N 1
ATOM 9093 C CA . SER E 1 232 ? -38.357 -32.741 -84.096 1.00 53.64 230 SER E CA 1
ATOM 9094 C C . SER E 1 232 ? -39.774 -32.196 -83.956 1.00 56.78 230 SER E C 1
ATOM 9095 O O . SER E 1 232 ? -40.548 -32.742 -83.197 1.00 56.64 230 SER E O 1
ATOM 9098 N N . ASN E 1 233 ? -40.112 -31.193 -84.743 1.00 64.93 231 ASN E N 1
ATOM 9099 C CA . ASN E 1 233 ? -41.493 -30.647 -84.806 1.00 67.13 231 ASN E CA 1
ATOM 9100 C C . ASN E 1 233 ? -42.431 -31.788 -85.248 1.00 69.35 231 ASN E C 1
ATOM 9101 O O . ASN E 1 233 ? -43.518 -31.903 -84.675 1.00 71.63 231 ASN E O 1
ATOM 9106 N N . GLU E 1 234 ? -42.003 -32.651 -86.175 1.00 66.49 232 GLU E N 1
ATOM 9107 C CA . GLU E 1 234 ? -42.871 -33.656 -86.852 1.00 69.57 232 GLU E CA 1
ATOM 9108 C C . GLU E 1 234 ? -43.147 -34.872 -85.940 1.00 65.25 232 GLU E C 1
ATOM 9109 O O . GLU E 1 234 ? -44.282 -35.371 -85.973 1.00 63.56 232 GLU E O 1
ATOM 9111 N N . VAL E 1 235 ? -42.177 -35.339 -85.147 1.00 61.91 233 VAL E N 1
ATOM 9112 C CA . VAL E 1 235 ? -42.252 -36.682 -84.486 1.00 54.66 233 VAL E CA 1
ATOM 9113 C C . VAL E 1 235 ? -42.150 -36.518 -82.973 1.00 49.79 233 VAL E C 1
ATOM 9114 O O . VAL E 1 235 ? -41.758 -35.475 -82.474 1.00 46.95 233 VAL E O 1
ATOM 9118 N N . PRO E 1 236 ? -42.486 -37.557 -82.183 1.00 48.50 234 PRO E N 1
ATOM 9119 C CA . PRO E 1 236 ? -42.314 -37.507 -80.733 1.00 45.78 234 PRO E CA 1
ATOM 9120 C C . PRO E 1 236 ? -40.849 -37.383 -80.293 1.00 42.63 234 PRO E C 1
ATOM 9121 O O . PRO E 1 236 ? -39.979 -37.758 -81.019 1.00 46.42 234 PRO E O 1
ATOM 9125 N N . LEU E 1 237 ? -40.642 -36.888 -79.084 1.00 41.72 235 LEU E N 1
ATOM 9126 C CA . LEU E 1 237 ? -39.330 -36.827 -78.398 1.00 42.30 235 LEU E CA 1
ATOM 9127 C C . LEU E 1 237 ? -38.795 -38.251 -78.245 1.00 40.37 235 LEU E C 1
ATOM 9128 O O . LEU E 1 237 ? -39.559 -39.116 -77.805 1.00 37.46 235 LEU E O 1
ATOM 9133 N N . LEU E 1 238 ? -37.542 -38.470 -78.626 1.00 39.86 236 LEU E N 1
ATOM 9134 C CA . LEU E 1 238 ? -36.782 -39.699 -78.280 1.00 39.90 236 LEU E CA 1
ATOM 9135 C C . LEU E 1 238 ? -35.802 -39.361 -77.146 1.00 38.84 236 LEU E C 1
ATOM 9136 O O . LEU E 1 238 ? -34.976 -38.446 -77.309 1.00 41.17 236 LEU E O 1
ATOM 9141 N N . VAL E 1 239 ? -35.949 -40.029 -76.005 1.00 36.00 237 VAL E N 1
ATOM 9142 C CA . VAL E 1 239 ? -34.944 -40.059 -74.908 1.00 33.82 237 VAL E CA 1
ATOM 9143 C C . VAL E 1 239 ? -34.324 -41.457 -74.910 1.00 34.84 237 VAL E C 1
ATOM 9144 O O . VAL E 1 239 ? -35.031 -42.415 -74.577 1.00 34.39 237 VAL E O 1
ATOM 9148 N N . GLU E 1 240 ? -33.058 -41.551 -75.335 1.00 35.76 238 GLU E N 1
ATOM 9149 C CA . GLU E 1 240 ? -32.336 -42.826 -75.543 1.00 36.80 238 GLU E CA 1
ATOM 9150 C C . GLU E 1 240 ? -31.221 -42.981 -74.512 1.00 33.67 238 GLU E C 1
ATOM 9151 O O . GLU E 1 240 ? -30.395 -42.088 -74.400 1.00 37.69 238 GLU E O 1
ATOM 9157 N N . TYR E 1 241 ? -31.220 -44.107 -73.808 1.00 34.91 239 TYR E N 1
ATOM 9158 C CA . TYR E 1 241 ? -30.127 -44.605 -72.937 1.00 36.24 239 TYR E CA 1
ATOM 9159 C C . TYR E 1 241 ? -29.431 -45.720 -73.713 1.00 36.28 239 TYR E C 1
ATOM 9160 O O . TYR E 1 241 ? -29.921 -46.862 -73.665 1.00 39.12 239 TYR E O 1
ATOM 9169 N N . SER E 1 242 ? -28.376 -45.356 -74.436 1.00 34.84 240 SER E N 1
ATOM 9170 C CA . SER E 1 242 ? -27.530 -46.282 -75.232 1.00 40.00 240 SER E CA 1
ATOM 9171 C C . SER E 1 242 ? -26.730 -47.157 -74.277 1.00 40.31 240 SER E C 1
ATOM 9172 O O . SER E 1 242 ? -26.154 -46.605 -73.318 1.00 43.60 240 SER E O 1
ATOM 9175 N N . LEU E 1 243 ? -26.687 -48.457 -74.539 1.00 39.08 241 LEU E N 1
ATOM 9176 C CA . LEU E 1 243 ? -25.978 -49.465 -73.706 1.00 39.47 241 LEU E CA 1
ATOM 9177 C C . LEU E 1 243 ? -24.781 -50.028 -74.493 1.00 38.17 241 LEU E C 1
ATOM 9178 O O . LEU E 1 243 ? -24.564 -49.629 -75.676 1.00 39.70 241 LEU E O 1
ATOM 9183 N N . GLY E 1 244 ? -24.033 -50.929 -73.869 1.00 35.12 242 GLY E N 1
ATOM 9184 C CA . GLY E 1 244 ? -22.936 -51.657 -74.528 1.00 36.16 242 GLY E CA 1
ATOM 9185 C C . GLY E 1 244 ? -23.397 -52.258 -75.846 1.00 37.15 242 GLY E C 1
ATOM 9186 O O . GLY E 1 244 ? -24.565 -52.713 -75.927 1.00 34.33 242 GLY E O 1
ATOM 9187 N N . GLY E 1 245 ? -22.501 -52.266 -76.839 1.00 37.32 243 GLY E N 1
ATOM 9188 C CA . GLY E 1 245 ? -22.812 -52.620 -78.231 1.00 39.83 243 GLY E CA 1
ATOM 9189 C C . GLY E 1 245 ? -23.963 -51.778 -78.750 1.00 42.03 243 GLY E C 1
ATOM 9190 O O . GLY E 1 245 ? -23.998 -50.570 -78.430 1.00 42.10 243 GLY E O 1
ATOM 9191 N N . SER E 1 246 ? -24.910 -52.388 -79.466 1.00 43.06 244 SER E N 1
ATOM 9192 C CA . SER E 1 246 ? -26.051 -51.661 -80.080 1.00 41.83 244 SER E CA 1
ATOM 9193 C C . SER E 1 246 ? -27.351 -51.938 -79.312 1.00 37.18 244 SER E C 1
ATOM 9194 O O . SER E 1 246 ? -28.415 -51.661 -79.865 1.00 37.24 244 SER E O 1
ATOM 9197 N N . SER E 1 247 ? -27.264 -52.406 -78.064 1.00 34.71 245 SER E N 1
ATOM 9198 C CA . SER E 1 247 ? -28.427 -52.559 -77.155 1.00 34.17 245 SER E CA 1
ATOM 9199 C C . SER E 1 247 ? -28.867 -51.169 -76.691 1.00 32.13 245 SER E C 1
ATOM 9200 O O . SER E 1 247 ? -28.042 -50.282 -76.677 1.00 32.30 245 SER E O 1
ATOM 9203 N N . TYR E 1 248 ? -30.125 -50.995 -76.318 1.00 32.51 246 TYR E N 1
ATOM 9204 C CA . TYR E 1 248 ? -30.655 -49.676 -75.905 1.00 33.90 246 TYR E CA 1
ATOM 9205 C C . TYR E 1 248 ? -31.945 -49.793 -75.100 1.00 32.50 246 TYR E C 1
ATOM 9206 O O . TYR E 1 248 ? -32.719 -50.757 -75.256 1.00 31.30 246 TYR E O 1
ATOM 9215 N N . LEU E 1 249 ? -32.165 -48.774 -74.277 1.00 33.14 247 LEU E N 1
ATOM 9216 C CA . LEU E 1 249 ? -33.481 -48.452 -73.685 1.00 35.04 247 LEU E CA 1
ATOM 9217 C C . LEU E 1 249 ? -33.908 -47.097 -74.251 1.00 34.47 247 LEU E C 1
ATOM 9218 O O . LEU E 1 249 ? -33.132 -46.138 -74.124 1.00 37.09 247 LEU E O 1
ATOM 9223 N N . ARG E 1 250 ? -35.065 -47.041 -74.900 1.00 32.75 248 ARG E N 1
ATOM 9224 C CA . ARG E 1 250 ? -35.581 -45.808 -75.528 1.00 34.31 248 ARG E CA 1
ATOM 9225 C C . ARG E 1 250 ? -36.978 -45.492 -75.011 1.00 34.17 248 ARG E C 1
ATOM 9226 O O . ARG E 1 250 ? -37.810 -46.414 -74.912 1.00 34.04 248 ARG E O 1
ATOM 9234 N N . PHE E 1 251 ? -37.203 -44.217 -74.731 1.00 32.79 249 PHE E N 1
ATOM 9235 C CA . PHE E 1 251 ? -38.495 -43.655 -74.294 1.00 34.79 249 PHE E CA 1
ATOM 9236 C C . PHE E 1 251 ? -38.938 -42.654 -75.351 1.00 37.55 249 PHE E C 1
ATOM 9237 O O . PHE E 1 251 ? -38.106 -41.826 -75.756 1.00 43.33 249 PHE E O 1
ATOM 9245 N N . TYR E 1 252 ? -40.182 -42.755 -75.814 1.00 37.22 250 TYR E N 1
ATOM 9246 C CA . TYR E 1 252 ? -40.764 -41.810 -76.787 1.00 37.76 250 TYR E CA 1
ATOM 9247 C C . TYR E 1 252 ? -41.921 -41.094 -76.101 1.00 40.63 250 TYR E C 1
ATOM 9248 O O . TYR E 1 252 ? -42.726 -41.769 -75.449 1.00 39.50 250 TYR E O 1
ATOM 9257 N N . LEU E 1 253 ? -42.015 -39.776 -76.263 1.00 40.39 251 LEU E N 1
ATOM 9258 C CA . LEU E 1 253 ? -43.010 -38.967 -75.535 1.00 40.35 251 LEU E CA 1
ATOM 9259 C C . LEU E 1 253 ? -43.651 -37.977 -76.498 1.00 41.69 251 LEU E C 1
ATOM 9260 O O . LEU E 1 253 ? -42.918 -37.176 -77.106 1.00 39.86 251 LEU E O 1
ATOM 9265 N N . ALA E 1 254 ? -44.982 -38.036 -76.593 1.00 46.78 252 ALA E N 1
ATOM 9266 C CA . ALA E 1 254 ? -45.825 -37.082 -77.343 1.00 46.76 252 ALA E CA 1
ATOM 9267 C C . ALA E 1 254 ? -45.640 -35.706 -76.718 1.00 43.90 252 ALA E C 1
ATOM 9268 O O . ALA E 1 254 ? -45.575 -35.609 -75.507 1.00 42.78 252 ALA E O 1
ATOM 9270 N N . PRO E 1 255 ? -45.495 -34.621 -77.504 1.00 46.42 253 PRO E N 1
ATOM 9271 C CA . PRO E 1 255 ? -45.356 -33.269 -76.945 1.00 48.59 253 PRO E CA 1
ATOM 9272 C C . PRO E 1 255 ? -46.692 -32.609 -76.567 1.00 51.64 253 PRO E C 1
ATOM 9273 O O . PRO E 1 255 ? -47.730 -33.119 -76.941 1.00 52.32 253 PRO E O 1
ATOM 9277 N N . LYS E 1 256 ? -46.635 -31.510 -75.815 1.00 56.34 254 LYS E N 1
ATOM 9278 C CA . LYS E 1 256 ? -47.820 -30.653 -75.507 1.00 59.78 254 LYS E CA 1
ATOM 9279 C C . LYS E 1 256 ? -47.865 -29.544 -76.565 1.00 64.00 254 LYS E C 1
ATOM 9280 O O . LYS E 1 256 ? -46.772 -29.014 -76.887 1.00 69.53 254 LYS E O 1
ATOM 9286 N N . ILE E 1 257 ? -49.048 -29.219 -77.101 1.00 68.91 255 ILE E N 1
ATOM 9287 C CA . ILE E 1 257 ? -49.203 -28.433 -78.373 1.00 69.32 255 ILE E CA 1
ATOM 9288 C C . ILE E 1 257 ? -50.232 -27.304 -78.216 1.00 65.89 255 ILE E C 1
ATOM 9289 O O . ILE E 1 257 ? -51.076 -27.427 -77.366 1.00 62.96 255 ILE E O 1
ATOM 9294 N N . MET F 1 2 ? -29.426 -51.728 -3.897 1.00 62.03 0 MET F N 1
ATOM 9295 C CA . MET F 1 2 ? -28.832 -52.140 -5.228 1.00 61.25 0 MET F CA 1
ATOM 9296 C C . MET F 1 2 ? -28.492 -53.650 -5.241 1.00 59.92 0 MET F C 1
ATOM 9297 O O . MET F 1 2 ? -27.305 -54.004 -5.178 1.00 62.82 0 MET F O 1
ATOM 9299 N N . ALA F 1 3 ? -29.536 -54.496 -5.290 1.00 58.68 1 ALA F N 1
ATOM 9300 C CA . ALA F 1 3 ? -29.599 -55.934 -5.660 1.00 55.66 1 ALA F CA 1
ATOM 9301 C C . ALA F 1 3 ? -28.800 -56.220 -6.935 1.00 54.47 1 ALA F C 1
ATOM 9302 O O . ALA F 1 3 ? -28.012 -57.169 -6.925 1.00 55.68 1 ALA F O 1
ATOM 9304 N N . LEU F 1 4 ? -29.018 -55.447 -8.002 1.00 50.29 2 LEU F N 1
ATOM 9305 C CA . LEU F 1 4 ? -28.354 -55.639 -9.313 1.00 48.04 2 LEU F CA 1
ATOM 9306 C C . LEU F 1 4 ? -27.460 -54.429 -9.631 1.00 47.46 2 LEU F C 1
ATOM 9307 O O . LEU F 1 4 ? -27.914 -53.297 -9.499 1.00 43.26 2 LEU F O 1
ATOM 9312 N N . GLU F 1 5 ? -26.229 -54.702 -10.057 1.00 49.01 3 GLU F N 1
ATOM 9313 C CA . GLU F 1 5 ? -25.291 -53.699 -10.617 1.00 50.37 3 GLU F CA 1
ATOM 9314 C C . GLU F 1 5 ? -24.475 -54.367 -11.725 1.00 49.83 3 GLU F C 1
ATOM 9315 O O . GLU F 1 5 ? -23.545 -55.136 -11.404 1.00 51.46 3 GLU F O 1
ATOM 9321 N N . ALA F 1 6 ? -24.840 -54.105 -12.980 1.00 47.28 4 ALA F N 1
ATOM 9322 C CA . ALA F 1 6 ? -24.322 -54.818 -14.167 1.00 46.63 4 ALA F CA 1
ATOM 9323 C C . ALA F 1 6 ? -23.766 -53.799 -15.169 1.00 45.07 4 ALA F C 1
ATOM 9324 O O . ALA F 1 6 ? -24.552 -52.993 -15.683 1.00 42.38 4 ALA F O 1
ATOM 9326 N N . ARG F 1 7 ? -22.456 -53.853 -15.424 1.00 45.39 5 ARG F N 1
ATOM 9327 C CA . ARG F 1 7 ? -21.734 -52.923 -16.323 1.00 45.89 5 ARG F CA 1
ATOM 9328 C C . ARG F 1 7 ? -21.367 -53.678 -17.607 1.00 45.60 5 ARG F C 1
ATOM 9329 O O . ARG F 1 7 ? -20.714 -54.729 -17.499 1.00 45.70 5 ARG F O 1
ATOM 9337 N N . LEU F 1 8 ? -21.820 -53.182 -18.758 1.00 46.57 6 LEU F N 1
ATOM 9338 C CA . LEU F 1 8 ? -21.357 -53.605 -20.101 1.00 50.81 6 LEU F CA 1
ATOM 9339 C C . LEU F 1 8 ? -20.343 -52.585 -20.604 1.00 51.49 6 LEU F C 1
ATOM 9340 O O . LEU F 1 8 ? -20.637 -51.381 -20.497 1.00 48.72 6 LEU F O 1
ATOM 9345 N N . GLU F 1 9 ? -19.217 -53.057 -21.141 1.00 58.08 7 GLU F N 1
ATOM 9346 C CA . GLU F 1 9 ? -18.171 -52.194 -21.747 1.00 63.15 7 GLU F CA 1
ATOM 9347 C C . GLU F 1 9 ? -18.783 -51.404 -22.911 1.00 61.73 7 GLU F C 1
ATOM 9348 O O . GLU F 1 9 ? -18.373 -50.230 -23.091 1.00 65.88 7 GLU F O 1
ATOM 9354 N N . GLN F 1 10 ? -19.729 -51.996 -23.657 1.00 60.12 8 GLN F N 1
ATOM 9355 C CA . GLN F 1 10 ? -20.400 -51.314 -24.803 1.00 63.77 8 GLN F CA 1
ATOM 9356 C C . GLN F 1 10 ? -21.921 -51.549 -24.772 1.00 60.88 8 GLN F C 1
ATOM 9357 O O . GLN F 1 10 ? -22.350 -52.719 -24.739 1.00 57.37 8 GLN F O 1
ATOM 9363 N N . ALA F 1 11 ? -22.695 -50.451 -24.799 1.00 57.31 9 ALA F N 1
ATOM 9364 C CA . ALA F 1 11 ? -24.181 -50.410 -24.836 1.00 53.27 9 ALA F CA 1
ATOM 9365 C C . ALA F 1 11 ? -24.710 -51.131 -26.082 1.00 52.40 9 ALA F C 1
ATOM 9366 O O . ALA F 1 11 ? -25.774 -51.766 -25.997 1.00 58.07 9 ALA F O 1
ATOM 9368 N N . SER F 1 12 ? -24.000 -50.994 -27.206 1.00 50.37 10 SER F N 1
ATOM 9369 C CA . SER F 1 12 ? -24.243 -51.685 -28.499 1.00 48.70 10 SER F CA 1
ATOM 9370 C C . SER F 1 12 ? -25.043 -52.982 -28.282 1.00 44.50 10 SER F C 1
ATOM 9371 O O . SER F 1 12 ? -26.139 -53.115 -28.852 1.00 40.85 10 SER F O 1
ATOM 9374 N N . ILE F 1 13 ? -24.518 -53.914 -27.485 1.00 44.12 11 ILE F N 1
ATOM 9375 C CA . ILE F 1 13 ? -25.079 -55.294 -27.381 1.00 43.28 11 ILE F CA 1
ATOM 9376 C C . ILE F 1 13 ? -26.538 -55.209 -26.949 1.00 41.70 11 ILE F C 1
ATOM 9377 O O . ILE F 1 13 ? -27.391 -55.893 -27.562 1.00 39.92 11 ILE F O 1
ATOM 9382 N N . LEU F 1 14 ? -26.824 -54.381 -25.945 1.00 42.56 12 LEU F N 1
ATOM 9383 C CA . LEU F 1 14 ? -28.172 -54.309 -25.341 1.00 43.28 12 LEU F CA 1
ATOM 9384 C C . LEU F 1 14 ? -29.126 -53.644 -26.331 1.00 43.06 12 LEU F C 1
ATOM 9385 O O . LEU F 1 14 ? -30.301 -54.068 -26.380 1.00 47.90 12 LEU F O 1
ATOM 9390 N N . LYS F 1 15 ? -28.639 -52.655 -27.081 1.00 39.88 13 LYS F N 1
ATOM 9391 C CA . LYS F 1 15 ? -29.440 -51.923 -28.099 1.00 40.50 13 LYS F CA 1
ATOM 9392 C C . LYS F 1 15 ? -29.862 -52.892 -29.207 1.00 41.04 13 LYS F C 1
ATOM 9393 O O . LYS F 1 15 ? -31.036 -52.854 -29.581 1.00 40.68 13 LYS F O 1
ATOM 9399 N N . LYS F 1 16 ? -28.931 -53.716 -29.704 1.00 42.76 14 LYS F N 1
ATOM 9400 C CA . LYS F 1 16 ? -29.183 -54.681 -30.811 1.00 45.70 14 LYS F CA 1
ATOM 9401 C C . LYS F 1 16 ? -30.163 -55.768 -30.348 1.00 45.03 14 LYS F C 1
ATOM 9402 O O . LYS F 1 16 ? -31.129 -55.999 -31.065 1.00 51.10 14 LYS F O 1
ATOM 9408 N N . VAL F 1 17 ? -29.941 -56.370 -29.178 1.00 43.95 15 VAL F N 1
ATOM 9409 C CA . VAL F 1 17 ? -30.850 -57.395 -28.580 1.00 44.70 15 VAL F CA 1
ATOM 9410 C C . VAL F 1 17 ? -32.285 -56.843 -28.533 1.00 46.06 15 VAL F C 1
ATOM 9411 O O . VAL F 1 17 ? -33.198 -57.534 -29.009 1.00 43.90 15 VAL F O 1
ATOM 9415 N N . VAL F 1 18 ? -32.501 -55.654 -27.972 1.00 46.13 16 VAL F N 1
ATOM 9416 C CA . VAL F 1 18 ? -33.876 -55.097 -27.813 1.00 48.09 16 VAL F CA 1
ATOM 9417 C C . VAL F 1 18 ? -34.434 -54.797 -29.207 1.00 50.02 16 VAL F C 1
ATOM 9418 O O . VAL F 1 18 ? -35.627 -55.084 -29.438 1.00 49.07 16 VAL F O 1
ATOM 9422 N N . ASP F 1 19 ? -33.608 -54.253 -30.105 1.00 51.74 17 ASP F N 1
ATOM 9423 C CA . ASP F 1 19 ? -34.048 -53.908 -31.483 1.00 58.48 17 ASP F CA 1
ATOM 9424 C C . ASP F 1 19 ? -34.490 -55.209 -32.172 1.00 54.53 17 ASP F C 1
ATOM 9425 O O . ASP F 1 19 ? -35.526 -55.192 -32.822 1.00 53.39 17 ASP F O 1
ATOM 9430 N N . ALA F 1 20 ? -33.773 -56.308 -31.944 1.00 55.54 18 ALA F N 1
ATOM 9431 C CA . ALA F 1 20 ? -34.027 -57.644 -32.537 1.00 56.74 18 ALA F CA 1
ATOM 9432 C C . ALA F 1 20 ? -35.326 -58.274 -32.021 1.00 55.60 18 ALA F C 1
ATOM 9433 O O . ALA F 1 20 ? -35.880 -59.121 -32.730 1.00 59.30 18 ALA F O 1
ATOM 9435 N N . ILE F 1 21 ? -35.762 -57.924 -30.814 1.00 54.94 19 ILE F N 1
ATOM 9436 C CA . ILE F 1 21 ? -36.825 -58.650 -30.060 1.00 53.80 19 ILE F CA 1
ATOM 9437 C C . ILE F 1 21 ? -38.129 -57.838 -30.069 1.00 54.92 19 ILE F C 1
ATOM 9438 O O . ILE F 1 21 ? -39.200 -58.471 -29.998 1.00 51.90 19 ILE F O 1
ATOM 9443 N N . LYS F 1 22 ? -38.055 -56.507 -30.188 1.00 53.88 20 LYS F N 1
ATOM 9444 C CA . LYS F 1 22 ? -39.172 -55.595 -29.828 1.00 55.91 20 LYS F CA 1
ATOM 9445 C C . LYS F 1 22 ? -40.378 -55.738 -30.767 1.00 56.05 20 LYS F C 1
ATOM 9446 O O . LYS F 1 22 ? -41.482 -55.392 -30.320 1.00 57.51 20 LYS F O 1
ATOM 9452 N N . ASP F 1 23 ? -40.209 -56.209 -32.005 1.00 56.79 21 ASP F N 1
ATOM 9453 C CA . ASP F 1 23 ? -41.352 -56.391 -32.941 1.00 61.74 21 ASP F CA 1
ATOM 9454 C C . ASP F 1 23 ? -42.061 -57.730 -32.680 1.00 63.18 21 ASP F C 1
ATOM 9455 O O . ASP F 1 23 ? -43.247 -57.823 -33.024 1.00 64.53 21 ASP F O 1
ATOM 9460 N N . LEU F 1 24 ? -41.390 -58.715 -32.075 1.00 63.71 22 LEU F N 1
ATOM 9461 C CA . LEU F 1 24 ? -42.008 -60.022 -31.718 1.00 66.82 22 LEU F CA 1
ATOM 9462 C C . LEU F 1 24 ? -42.791 -59.918 -30.403 1.00 73.96 22 LEU F C 1
ATOM 9463 O O . LEU F 1 24 ? -43.819 -60.609 -30.274 1.00 85.42 22 LEU F O 1
ATOM 9468 N N . VAL F 1 25 ? -42.286 -59.123 -29.458 1.00 74.56 23 VAL F N 1
ATOM 9469 C CA . VAL F 1 25 ? -42.654 -59.148 -28.015 1.00 76.36 23 VAL F CA 1
ATOM 9470 C C . VAL F 1 25 ? -42.689 -57.696 -27.525 1.00 84.29 23 VAL F C 1
ATOM 9471 O O . VAL F 1 25 ? -41.661 -56.999 -27.695 1.00 89.99 23 VAL F O 1
ATOM 9475 N N . GLN F 1 26 ? -43.800 -57.241 -26.941 1.00 84.47 24 GLN F N 1
ATOM 9476 C CA . GLN F 1 26 ? -43.972 -55.843 -26.453 1.00 84.17 24 GLN F CA 1
ATOM 9477 C C . GLN F 1 26 ? -43.500 -55.778 -24.996 1.00 80.43 24 GLN F C 1
ATOM 9478 O O . GLN F 1 26 ? -42.457 -55.167 -24.739 1.00 77.67 24 GLN F O 1
ATOM 9484 N N . ASP F 1 27 ? -44.249 -56.408 -24.087 1.00 77.63 25 ASP F N 1
ATOM 9485 C CA . ASP F 1 27 ? -43.946 -56.515 -22.637 1.00 72.50 25 ASP F CA 1
ATOM 9486 C C . ASP F 1 27 ? -43.126 -57.790 -22.433 1.00 71.06 25 ASP F C 1
ATOM 9487 O O . ASP F 1 27 ? -43.368 -58.734 -23.185 1.00 81.46 25 ASP F O 1
ATOM 9489 N N . CYS F 1 28 ? -42.205 -57.813 -21.472 1.00 66.67 26 CYS F N 1
ATOM 9490 C CA . CYS F 1 28 ? -41.489 -59.041 -21.033 1.00 63.99 26 CYS F CA 1
ATOM 9491 C C . CYS F 1 28 ? -40.604 -58.777 -19.813 1.00 60.40 26 CYS F C 1
ATOM 9492 O O . CYS F 1 28 ? -40.334 -57.606 -19.482 1.00 64.30 26 CYS F O 1
ATOM 9495 N N . ASN F 1 29 ? -40.175 -59.856 -19.167 1.00 60.65 27 ASN F N 1
ATOM 9496 C CA . ASN F 1 29 ? -39.348 -59.835 -17.933 1.00 59.11 27 ASN F CA 1
ATOM 9497 C C . ASN F 1 29 ? -37.902 -60.121 -18.327 1.00 56.25 27 ASN F C 1
ATOM 9498 O O . ASN F 1 29 ? -37.667 -61.076 -19.089 1.00 57.10 27 ASN F O 1
ATOM 9503 N N . PHE F 1 30 ? -36.971 -59.286 -17.867 1.00 56.90 28 PHE F N 1
ATOM 9504 C CA . PHE F 1 30 ? -35.524 -59.601 -17.818 1.00 55.30 28 PHE F CA 1
ATOM 9505 C C . PHE F 1 30 ? -35.277 -60.243 -16.461 1.00 54.64 28 PHE F C 1
ATOM 9506 O O . PHE F 1 30 ? -35.576 -59.604 -15.438 1.00 54.98 28 PHE F O 1
ATOM 9514 N N . ASP F 1 31 ? -34.802 -61.486 -16.470 1.00 56.28 29 ASP F N 1
ATOM 9515 C CA . ASP F 1 31 ? -34.570 -62.291 -15.247 1.00 58.62 29 ASP F CA 1
ATOM 9516 C C . ASP F 1 31 ? -33.091 -62.179 -14.895 1.00 52.87 29 ASP F C 1
ATOM 9517 O O . ASP F 1 31 ? -32.248 -62.587 -15.717 1.00 52.00 29 ASP F O 1
ATOM 9522 N N . CYS F 1 32 ? -32.800 -61.632 -13.718 1.00 50.78 30 CYS F N 1
ATOM 9523 C CA . CYS F 1 32 ? -31.425 -61.364 -13.229 1.00 50.79 30 CYS F CA 1
ATOM 9524 C C . CYS F 1 32 ? -31.113 -62.306 -12.078 1.00 51.43 30 CYS F C 1
ATOM 9525 O O . CYS F 1 32 ? -31.856 -62.309 -11.117 1.00 53.66 30 CYS F O 1
ATOM 9528 N N . ASN F 1 33 ? -30.038 -63.073 -12.195 1.00 51.61 31 ASN F N 1
ATOM 9529 C CA . ASN F 1 33 ? -29.531 -63.948 -11.110 1.00 54.69 31 ASN F CA 1
ATOM 9530 C C . ASN F 1 33 ? -28.009 -63.950 -11.204 1.00 53.31 31 ASN F C 1
ATOM 9531 O O . ASN F 1 33 ? -27.484 -63.138 -11.950 1.00 49.93 31 ASN F O 1
ATOM 9536 N N . ASP F 1 34 ? -27.346 -64.848 -10.476 1.00 57.98 32 ASP F N 1
ATOM 9537 C CA . ASP F 1 34 ? -25.872 -64.991 -10.408 1.00 61.25 32 ASP F CA 1
ATOM 9538 C C . ASP F 1 34 ? -25.308 -65.410 -11.778 1.00 60.11 32 ASP F C 1
ATOM 9539 O O . ASP F 1 34 ? -24.115 -65.145 -12.019 1.00 65.20 32 ASP F O 1
ATOM 9544 N N . SER F 1 35 ? -26.110 -66.040 -12.639 1.00 57.32 33 SER F N 1
ATOM 9545 C CA . SER F 1 35 ? -25.655 -66.506 -13.973 1.00 58.04 33 SER F CA 1
ATOM 9546 C C . SER F 1 35 ? -25.671 -65.345 -14.974 1.00 53.83 33 SER F C 1
ATOM 9547 O O . SER F 1 35 ? -25.049 -65.476 -16.043 1.00 51.27 33 SER F O 1
ATOM 9550 N N . GLY F 1 36 ? -26.371 -64.264 -14.650 1.00 51.50 34 GLY F N 1
ATOM 9551 C CA . GLY F 1 36 ? -26.504 -63.110 -15.548 1.00 51.30 34 GLY F CA 1
ATOM 9552 C C . GLY F 1 36 ? -27.959 -62.813 -15.848 1.00 51.83 34 GLY F C 1
ATOM 9553 O O . GLY F 1 36 ? -28.815 -63.053 -14.972 1.00 53.97 34 GLY F O 1
ATOM 9554 N N . ILE F 1 37 ? -28.235 -62.288 -17.040 1.00 49.23 35 ILE F N 1
ATOM 9555 C CA . ILE F 1 37 ? -29.555 -61.702 -17.388 1.00 48.30 35 ILE F CA 1
ATOM 9556 C C . ILE F 1 37 ? -30.168 -62.566 -18.486 1.00 48.09 35 ILE F C 1
ATOM 9557 O O . ILE F 1 37 ? -29.519 -62.767 -19.513 1.00 49.50 35 ILE F O 1
ATOM 9562 N N . ALA F 1 38 ? -31.358 -63.089 -18.236 1.00 50.62 36 ALA F N 1
ATOM 9563 C CA . ALA F 1 38 ? -32.080 -63.983 -19.159 1.00 54.20 36 ALA F CA 1
ATOM 9564 C C . ALA F 1 38 ? -33.408 -63.328 -19.549 1.00 55.07 36 ALA F C 1
ATOM 9565 O O . ALA F 1 38 ? -33.938 -62.475 -18.794 1.00 58.31 36 ALA F O 1
ATOM 9567 N N . LEU F 1 39 ? -33.899 -63.711 -20.721 1.00 53.95 37 LEU F N 1
ATOM 9568 C CA . LEU F 1 39 ? -35.230 -63.328 -21.226 1.00 56.00 37 LEU F CA 1
ATOM 9569 C C . LEU F 1 39 ? -35.842 -64.588 -21.838 1.00 57.68 37 LEU F C 1
ATOM 9570 O O . LEU F 1 39 ? -35.156 -65.241 -22.647 1.00 56.84 37 LEU F O 1
ATOM 9575 N N . GLN F 1 40 ? -37.057 -64.939 -21.412 1.00 57.46 38 GLN F N 1
ATOM 9576 C CA . GLN F 1 40 ? -37.853 -66.004 -22.060 1.00 58.87 38 GLN F CA 1
ATOM 9577 C C . GLN F 1 40 ? -39.268 -65.466 -22.250 1.00 58.37 38 GLN F C 1
ATOM 9578 O O . GLN F 1 40 ? -39.984 -65.329 -21.246 1.00 58.97 38 GLN F O 1
ATOM 9584 N N . ALA F 1 41 ? -39.633 -65.150 -23.495 1.00 57.50 39 ALA F N 1
ATOM 9585 C CA . ALA F 1 41 ? -40.933 -64.535 -23.852 1.00 59.74 39 ALA F CA 1
ATOM 9586 C C . ALA F 1 41 ? -41.484 -65.164 -25.137 1.00 60.63 39 ALA F C 1
ATOM 9587 O O . ALA F 1 41 ? -40.730 -65.301 -26.113 1.00 60.10 39 ALA F O 1
ATOM 9589 N N . MET F 1 42 ? -42.761 -65.549 -25.096 1.00 63.99 40 MET F N 1
ATOM 9590 C CA . MET F 1 42 ? -43.550 -66.017 -26.265 1.00 68.70 40 MET F CA 1
ATOM 9591 C C . MET F 1 42 ? -44.129 -64.775 -26.955 1.00 67.15 40 MET F C 1
ATOM 9592 O O . MET F 1 42 ? -44.449 -63.825 -26.254 1.00 69.70 40 MET F O 1
ATOM 9597 N N . ASP F 1 43 ? -44.320 -64.810 -28.271 1.00 65.66 41 ASP F N 1
ATOM 9598 C CA . ASP F 1 43 ? -45.165 -63.805 -28.972 1.00 64.91 41 ASP F CA 1
ATOM 9599 C C . ASP F 1 43 ? -46.638 -64.082 -28.586 1.00 68.84 41 ASP F C 1
ATOM 9600 O O . ASP F 1 43 ? -46.925 -65.165 -28.019 1.00 67.33 41 ASP F O 1
ATOM 9605 N N . ASN F 1 44 ? -47.549 -63.156 -28.896 1.00 70.86 42 ASN F N 1
ATOM 9606 C CA . ASN F 1 44 ? -48.978 -63.232 -28.489 1.00 73.92 42 ASN F CA 1
ATOM 9607 C C . ASN F 1 44 ? -49.610 -64.540 -28.989 1.00 74.91 42 ASN F C 1
ATOM 9608 O O . ASN F 1 44 ? -50.419 -65.104 -28.267 1.00 76.21 42 ASN F O 1
ATOM 9613 N N . SER F 1 45 ? -49.233 -65.018 -30.169 1.00 74.17 43 SER F N 1
ATOM 9614 C CA . SER F 1 45 ? -49.831 -66.208 -30.825 1.00 75.58 43 SER F CA 1
ATOM 9615 C C . SER F 1 45 ? -49.296 -67.511 -30.232 1.00 74.66 43 SER F C 1
ATOM 9616 O O . SER F 1 45 ? -49.810 -68.578 -30.639 1.00 75.57 43 SER F O 1
ATOM 9619 N N . HIS F 1 46 ? -48.291 -67.462 -29.354 1.00 73.84 44 HIS F N 1
ATOM 9620 C CA . HIS F 1 46 ? -47.580 -68.669 -28.856 1.00 77.05 44 HIS F CA 1
ATOM 9621 C C . HIS F 1 46 ? -47.057 -69.499 -30.033 1.00 76.42 44 HIS F C 1
ATOM 9622 O O . HIS F 1 46 ? -47.185 -70.743 -29.999 1.00 72.80 44 HIS F O 1
ATOM 9629 N N . VAL F 1 47 ? -46.507 -68.825 -31.042 1.00 73.26 45 VAL F N 1
ATOM 9630 C CA . VAL F 1 47 ? -45.949 -69.476 -32.261 1.00 71.80 45 VAL F CA 1
ATOM 9631 C C . VAL F 1 47 ? -44.426 -69.392 -32.187 1.00 68.32 45 VAL F C 1
ATOM 9632 O O . VAL F 1 47 ? -43.750 -70.308 -32.690 1.00 72.46 45 VAL F O 1
ATOM 9636 N N . ALA F 1 48 ? -43.936 -68.334 -31.547 1.00 63.56 46 ALA F N 1
ATOM 9637 C CA . ALA F 1 48 ? -42.505 -68.007 -31.438 1.00 60.37 46 ALA F CA 1
ATOM 9638 C C . ALA F 1 48 ? -42.158 -67.808 -29.957 1.00 59.45 46 ALA F C 1
ATOM 9639 O O . ALA F 1 48 ? -42.984 -67.243 -29.200 1.00 56.98 46 ALA F O 1
ATOM 9641 N N . LEU F 1 49 ? -40.982 -68.302 -29.569 1.00 58.30 47 LEU F N 1
ATOM 9642 C CA . LEU F 1 49 ? -40.402 -68.124 -28.223 1.00 58.27 47 LEU F CA 1
ATOM 9643 C C . LEU F 1 49 ? -39.018 -67.506 -28.413 1.00 53.16 47 LEU F C 1
ATOM 9644 O O . LEU F 1 49 ? -38.233 -68.037 -29.231 1.00 48.34 47 LEU F O 1
ATOM 9649 N N . VAL F 1 50 ? -38.775 -66.396 -27.723 1.00 52.88 48 VAL F N 1
ATOM 9650 C CA . VAL F 1 50 ? -37.435 -65.756 -27.593 1.00 50.91 48 VAL F CA 1
ATOM 9651 C C . VAL F 1 50 ? -36.815 -66.220 -26.273 1.00 50.61 48 VAL F C 1
ATOM 9652 O O . VAL F 1 50 ? -37.487 -66.097 -25.245 1.00 49.70 48 VAL F O 1
ATOM 9656 N N . SER F 1 51 ? -35.580 -66.717 -26.338 1.00 53.79 49 SER F N 1
ATOM 9657 C CA . SER F 1 51 ? -34.740 -67.174 -25.205 1.00 57.46 49 SER F CA 1
ATOM 9658 C C . SER F 1 51 ? -33.350 -66.530 -25.314 1.00 59.94 49 SER F C 1
ATOM 9659 O O . SER F 1 51 ? -32.568 -66.920 -26.203 1.00 60.44 49 SER F O 1
ATOM 9662 N N . MET F 1 52 ? -33.084 -65.522 -24.485 1.00 62.50 50 MET F N 1
ATOM 9663 C CA . MET F 1 52 ? -31.794 -64.793 -24.455 1.00 58.83 50 MET F CA 1
ATOM 9664 C C . MET F 1 52 ? -31.108 -65.049 -23.115 1.00 56.05 50 MET F C 1
ATOM 9665 O O . MET F 1 52 ? -31.794 -65.093 -22.088 1.00 60.33 50 MET F O 1
ATOM 9670 N N . MET F 1 53 ? -29.794 -65.226 -23.140 1.00 53.75 51 MET F N 1
ATOM 9671 C CA . MET F 1 53 ? -28.964 -65.244 -21.917 1.00 55.81 51 MET F CA 1
ATOM 9672 C C . MET F 1 53 ? -27.693 -64.421 -22.181 1.00 54.67 51 MET F C 1
ATOM 9673 O O . MET F 1 53 ? -26.872 -64.817 -23.047 1.00 52.17 51 MET F O 1
ATOM 9678 N N . LEU F 1 54 ? -27.579 -63.272 -21.507 1.00 50.72 52 LEU F N 1
ATOM 9679 C CA . LEU F 1 54 ? -26.297 -62.540 -21.319 1.00 47.56 52 LEU F CA 1
ATOM 9680 C C . LEU F 1 54 ? -25.651 -63.050 -20.032 1.00 46.07 52 LEU F C 1
ATOM 9681 O O . LEU F 1 54 ? -26.066 -62.606 -18.950 1.00 44.32 52 LEU F O 1
ATOM 9686 N N . LYS F 1 55 ? -24.666 -63.935 -20.165 1.00 46.67 53 LYS F N 1
ATOM 9687 C CA . LYS F 1 55 ? -23.924 -64.533 -19.028 1.00 50.85 53 LYS F CA 1
ATOM 9688 C C . LYS F 1 55 ? -23.134 -63.448 -18.287 1.00 52.30 53 LYS F C 1
ATOM 9689 O O . LYS F 1 55 ? -22.643 -62.510 -18.932 1.00 56.36 53 LYS F O 1
ATOM 9695 N N . ALA F 1 56 ? -23.041 -63.579 -16.966 1.00 52.58 54 ALA F N 1
ATOM 9696 C CA . ALA F 1 56 ? -22.257 -62.713 -16.057 1.00 52.22 54 ALA F CA 1
ATOM 9697 C C . ALA F 1 56 ? -20.863 -62.407 -16.634 1.00 52.04 54 ALA F C 1
ATOM 9698 O O . ALA F 1 56 ? -20.426 -61.269 -16.487 1.00 51.03 54 ALA F O 1
ATOM 9700 N N . GLU F 1 57 ? -20.180 -63.388 -17.232 1.00 54.31 55 GLU F N 1
ATOM 9701 C CA . GLU F 1 57 ? -18.809 -63.236 -17.805 1.00 54.61 55 GLU F CA 1
ATOM 9702 C C . GLU F 1 57 ? -18.778 -62.071 -18.804 1.00 50.23 55 GLU F C 1
ATOM 9703 O O . GLU F 1 57 ? -17.706 -61.473 -18.994 1.00 52.55 55 GLU F O 1
ATOM 9709 N N . GLY F 1 58 ? -19.910 -61.766 -19.432 1.00 47.42 56 GLY F N 1
ATOM 9710 C CA . GLY F 1 58 ? -20.014 -60.766 -20.508 1.00 45.88 56 GLY F CA 1
ATOM 9711 C C . GLY F 1 58 ? -19.986 -59.346 -19.975 1.00 45.89 56 GLY F C 1
ATOM 9712 O O . GLY F 1 58 ? -19.824 -58.410 -20.786 1.00 44.44 56 GLY F O 1
ATOM 9713 N N . PHE F 1 59 ? -20.168 -59.181 -18.666 1.00 47.20 57 PHE F N 1
ATOM 9714 C CA . PHE F 1 59 ? -20.161 -57.871 -17.970 1.00 47.95 57 PHE F CA 1
ATOM 9715 C C . PHE F 1 59 ? -18.801 -57.696 -17.302 1.00 49.93 57 PHE F C 1
ATOM 9716 O O . PHE F 1 59 ? -17.982 -58.636 -17.347 1.00 53.86 57 PHE F O 1
ATOM 9724 N N . SER F 1 60 ? -18.584 -56.528 -16.698 1.00 51.46 58 SER F N 1
ATOM 9725 C CA . SER F 1 60 ? -17.298 -56.112 -16.071 1.00 53.14 58 SER F CA 1
ATOM 9726 C C . SER F 1 60 ? -17.531 -54.889 -15.189 1.00 48.92 58 SER F C 1
ATOM 9727 O O . SER F 1 60 ? -17.304 -53.769 -15.611 1.00 47.17 58 SER F O 1
ATOM 9730 N N . PRO F 1 61 ? -18.005 -55.045 -13.941 1.00 48.03 59 PRO F N 1
ATOM 9731 C CA . PRO F 1 61 ? -18.439 -56.332 -13.406 1.00 49.59 59 PRO F CA 1
ATOM 9732 C C . PRO F 1 61 ? -19.950 -56.594 -13.480 1.00 49.21 59 PRO F C 1
ATOM 9733 O O . PRO F 1 61 ? -20.709 -55.714 -13.889 1.00 46.30 59 PRO F O 1
ATOM 9737 N N . TYR F 1 62 ? -20.331 -57.812 -13.092 1.00 50.62 60 TYR F N 1
ATOM 9738 C CA . TYR F 1 62 ? -21.730 -58.237 -12.852 1.00 52.76 60 TYR F CA 1
ATOM 9739 C C . TYR F 1 62 ? -21.884 -58.514 -11.357 1.00 55.90 60 TYR F C 1
ATOM 9740 O O . TYR F 1 62 ? -21.140 -59.353 -10.849 1.00 60.64 60 TYR F O 1
ATOM 9749 N N . ARG F 1 63 ? -22.812 -57.825 -10.695 1.00 56.61 61 ARG F N 1
ATOM 9750 C CA . ARG F 1 63 ? -23.171 -58.043 -9.265 1.00 61.51 61 ARG F CA 1
ATOM 9751 C C . ARG F 1 63 ? -24.691 -58.253 -9.162 1.00 60.39 61 ARG F C 1
ATOM 9752 O O . ARG F 1 63 ? -25.430 -57.320 -9.465 1.00 57.84 61 ARG F O 1
ATOM 9760 N N . CYS F 1 64 ? -25.126 -59.465 -8.822 1.00 63.28 62 CYS F N 1
ATOM 9761 C CA . CYS F 1 64 ? -26.509 -59.782 -8.371 1.00 66.58 62 CYS F CA 1
ATOM 9762 C C . CYS F 1 64 ? -26.439 -60.275 -6.923 1.00 71.28 62 CYS F C 1
ATOM 9763 O O . CYS F 1 64 ? -25.698 -61.245 -6.632 1.00 76.17 62 CYS F O 1
ATOM 9766 N N . ASP F 1 65 ? -27.142 -59.597 -6.019 1.00 74.06 63 ASP F N 1
ATOM 9767 C CA . ASP F 1 65 ? -27.230 -60.000 -4.590 1.00 75.07 63 ASP F CA 1
ATOM 9768 C C . ASP F 1 65 ? -28.553 -60.751 -4.406 1.00 77.16 63 ASP F C 1
ATOM 9769 O O . ASP F 1 65 ? -28.625 -61.593 -3.504 1.00 81.77 63 ASP F O 1
ATOM 9774 N N . ARG F 1 66 ? -29.529 -60.525 -5.296 1.00 73.40 64 ARG F N 1
ATOM 9775 C CA . ARG F 1 66 ? -30.908 -61.065 -5.169 1.00 73.61 64 ARG F CA 1
ATOM 9776 C C . ARG F 1 66 ? -31.464 -61.304 -6.574 1.00 73.89 64 ARG F C 1
ATOM 9777 O O . ARG F 1 66 ? -31.367 -60.398 -7.400 1.00 75.44 64 ARG F O 1
ATOM 9779 N N . ASN F 1 67 ? -32.043 -62.483 -6.813 1.00 76.00 65 ASN F N 1
ATOM 9780 C CA . ASN F 1 67 ? -32.868 -62.804 -8.012 1.00 74.34 65 ASN F CA 1
ATOM 9781 C C . ASN F 1 67 ? -33.979 -61.754 -8.142 1.00 68.02 65 ASN F C 1
ATOM 9782 O O . ASN F 1 67 ? -34.711 -61.563 -7.183 1.00 69.40 65 ASN F O 1
ATOM 9787 N N . ILE F 1 68 ? -34.081 -61.093 -9.294 1.00 63.23 66 ILE F N 1
ATOM 9788 C CA . ILE F 1 68 ? -35.128 -60.071 -9.592 1.00 61.69 66 ILE F CA 1
ATOM 9789 C C . ILE F 1 68 ? -35.580 -60.225 -11.043 1.00 58.01 66 ILE F C 1
ATOM 9790 O O . ILE F 1 68 ? -34.755 -60.646 -11.878 1.00 57.18 66 ILE F O 1
ATOM 9795 N N . ALA F 1 69 ? -36.841 -59.876 -11.308 1.00 56.84 67 ALA F N 1
ATOM 9796 C CA . ALA F 1 69 ? -37.436 -59.706 -12.653 1.00 54.29 67 ALA F CA 1
ATOM 9797 C C . ALA F 1 69 ? -37.597 -58.210 -12.913 1.00 51.70 67 ALA F C 1
ATOM 9798 O O . ALA F 1 69 ? -38.108 -57.517 -12.037 1.00 53.36 67 ALA F O 1
ATOM 9800 N N . LEU F 1 70 ? -37.157 -57.732 -14.072 1.00 49.13 68 LEU F N 1
ATOM 9801 C CA . LEU F 1 70 ? -37.422 -56.355 -14.545 1.00 47.38 68 LEU F CA 1
ATOM 9802 C C . LEU F 1 70 ? -38.532 -56.455 -15.592 1.00 47.28 68 LEU F C 1
ATOM 9803 O O . LEU F 1 70 ? -38.255 -56.954 -16.694 1.00 45.46 68 LEU F O 1
ATOM 9808 N N . GLY F 1 71 ? -39.752 -56.051 -15.231 1.00 48.60 69 GLY F N 1
ATOM 9809 C CA . GLY F 1 71 ? -40.884 -56.019 -16.169 1.00 49.78 69 GLY F CA 1
ATOM 9810 C C . GLY F 1 71 ? -40.862 -54.763 -17.007 1.00 48.89 69 GLY F C 1
ATOM 9811 O O . GLY F 1 71 ? -41.161 -53.704 -16.481 1.00 47.50 69 GLY F O 1
ATOM 9812 N N . VAL F 1 72 ? -40.559 -54.902 -18.284 1.00 50.48 70 VAL F N 1
ATOM 9813 C CA . VAL F 1 72 ? -40.226 -53.764 -19.185 1.00 51.27 70 VAL F CA 1
ATOM 9814 C C . VAL F 1 72 ? -41.103 -53.837 -20.430 1.00 52.17 70 VAL F C 1
ATOM 9815 O O . VAL F 1 72 ? -41.287 -54.943 -20.960 1.00 53.08 70 VAL F O 1
ATOM 9819 N N . ASN F 1 73 ? -41.654 -52.691 -20.846 1.00 52.47 71 ASN F N 1
ATOM 9820 C CA . ASN F 1 73 ? -42.208 -52.502 -22.212 1.00 51.32 71 ASN F CA 1
ATOM 9821 C C . ASN F 1 73 ? -41.025 -52.229 -23.143 1.00 48.25 71 ASN F C 1
ATOM 9822 O O . ASN F 1 73 ? -40.281 -51.311 -22.858 1.00 46.14 71 ASN F O 1
ATOM 9827 N N . LEU F 1 74 ? -40.861 -53.009 -24.208 1.00 47.59 72 LEU F N 1
ATOM 9828 C CA . LEU F 1 74 ? -39.652 -52.940 -25.059 1.00 47.97 72 LEU F CA 1
ATOM 9829 C C . LEU F 1 74 ? -39.673 -51.680 -25.935 1.00 46.53 72 LEU F C 1
ATOM 9830 O O . LEU F 1 74 ? -38.580 -51.255 -26.330 1.00 43.31 72 LEU F O 1
ATOM 9835 N N . THR F 1 75 ? -40.836 -51.076 -26.204 1.00 45.85 73 THR F N 1
ATOM 9836 C CA . THR F 1 75 ? -40.909 -49.763 -26.895 1.00 46.91 73 THR F CA 1
ATOM 9837 C C . THR F 1 75 ? -40.329 -48.686 -25.980 1.00 45.55 73 THR F C 1
ATOM 9838 O O . THR F 1 75 ? -39.539 -47.881 -26.472 1.00 49.05 73 THR F O 1
ATOM 9842 N N . SER F 1 76 ? -40.732 -48.670 -24.711 1.00 44.25 74 SER F N 1
ATOM 9843 C CA . SER F 1 76 ? -40.204 -47.753 -23.669 1.00 42.40 74 SER F CA 1
ATOM 9844 C C . SER F 1 76 ? -38.689 -47.953 -23.571 1.00 40.20 74 SER F C 1
ATOM 9845 O O . SER F 1 76 ? -37.943 -46.970 -23.621 1.00 38.71 74 SER F O 1
ATOM 9848 N N . LEU F 1 77 ? -38.248 -49.202 -23.460 1.00 40.66 75 LEU F N 1
ATOM 9849 C CA . LEU F 1 77 ? -36.814 -49.535 -23.270 1.00 40.58 75 LEU F CA 1
ATOM 9850 C C . LEU F 1 77 ? -36.027 -49.058 -24.500 1.00 41.22 75 LEU F C 1
ATOM 9851 O O . LEU F 1 77 ? -34.932 -48.524 -24.300 1.00 40.41 75 LEU F O 1
ATOM 9856 N N . THR F 1 78 ? -36.579 -49.239 -25.708 1.00 43.87 76 THR F N 1
ATOM 9857 C CA . THR F 1 78 ? -35.970 -48.838 -27.007 1.00 45.85 76 THR F CA 1
ATOM 9858 C C . THR F 1 78 ? -35.752 -47.319 -27.030 1.00 46.45 76 THR F C 1
ATOM 9859 O O . THR F 1 78 ? -34.654 -46.892 -27.415 1.00 44.92 76 THR F O 1
ATOM 9863 N N . LYS F 1 79 ? -36.776 -46.553 -26.648 1.00 46.78 77 LYS F N 1
ATOM 9864 C CA . LYS F 1 79 ? -36.736 -45.079 -26.571 1.00 48.48 77 LYS F CA 1
ATOM 9865 C C . LYS F 1 79 ? -35.567 -44.644 -25.692 1.00 48.35 77 LYS F C 1
ATOM 9866 O O . LYS F 1 79 ? -34.939 -43.625 -26.023 1.00 54.70 77 LYS F O 1
ATOM 9872 N N . VAL F 1 80 ? -35.297 -45.374 -24.614 1.00 45.17 78 VAL F N 1
ATOM 9873 C CA . VAL F 1 80 ? -34.196 -45.060 -23.659 1.00 43.80 78 VAL F CA 1
ATOM 9874 C C . VAL F 1 80 ? -32.860 -45.518 -24.252 1.00 42.20 78 VAL F C 1
ATOM 9875 O O . VAL F 1 80 ? -31.891 -44.771 -24.150 1.00 43.75 78 VAL F O 1
ATOM 9879 N N . LEU F 1 81 ? -32.806 -46.707 -24.837 1.00 42.02 79 LEU F N 1
ATOM 9880 C CA . LEU F 1 81 ? -31.553 -47.282 -25.399 1.00 42.33 79 LEU F CA 1
ATOM 9881 C C . LEU F 1 81 ? -31.092 -46.498 -26.631 1.00 42.77 79 LEU F C 1
ATOM 9882 O O . LEU F 1 81 ? -29.866 -46.436 -26.834 1.00 44.27 79 LEU F O 1
ATOM 9887 N N . ARG F 1 82 ? -32.007 -45.872 -27.376 1.00 46.20 80 ARG F N 1
ATOM 9888 C CA . ARG F 1 82 ? -31.658 -44.950 -28.500 1.00 49.66 80 ARG F CA 1
ATOM 9889 C C . ARG F 1 82 ? -30.764 -43.804 -28.001 1.00 46.20 80 ARG F C 1
ATOM 9890 O O . ARG F 1 82 ? -29.923 -43.341 -28.770 1.00 47.51 80 ARG F O 1
ATOM 9898 N N . ALA F 1 83 ? -30.926 -43.389 -26.752 1.00 42.90 81 ALA F N 1
ATOM 9899 C CA . ALA F 1 83 ? -30.143 -42.305 -26.127 1.00 43.79 81 ALA F CA 1
ATOM 9900 C C . ALA F 1 83 ? -28.759 -42.809 -25.700 1.00 43.06 81 ALA F C 1
ATOM 9901 O O . ALA F 1 83 ? -28.010 -42.021 -25.091 1.00 42.24 81 ALA F O 1
ATOM 9903 N N . ALA F 1 84 ? -28.418 -44.065 -25.976 1.00 41.85 82 ALA F N 1
ATOM 9904 C CA . ALA F 1 84 ? -27.059 -44.605 -25.746 1.00 42.80 82 ALA F CA 1
ATOM 9905 C C . ALA F 1 84 ? -26.343 -44.745 -27.088 1.00 42.46 82 ALA F C 1
ATOM 9906 O O . ALA F 1 84 ? -26.915 -45.365 -28.016 1.00 44.48 82 ALA F O 1
ATOM 9908 N N . GLN F 1 85 ? -25.136 -44.197 -27.176 1.00 41.69 83 GLN F N 1
ATOM 9909 C CA . GLN F 1 85 ? -24.197 -44.458 -28.291 1.00 43.75 83 GLN F CA 1
ATOM 9910 C C . GLN F 1 85 ? -23.742 -45.917 -28.187 1.00 43.82 83 GLN F C 1
ATOM 9911 O O . GLN F 1 85 ? -23.586 -46.411 -27.053 1.00 43.93 83 GLN F O 1
ATOM 9917 N N . ASN F 1 86 ? -23.544 -46.576 -29.333 1.00 43.15 84 ASN F N 1
ATOM 9918 C CA . ASN F 1 86 ? -22.989 -47.946 -29.427 1.00 43.15 84 ASN F CA 1
ATOM 9919 C C . ASN F 1 86 ? -21.820 -48.105 -28.449 1.00 43.71 84 ASN F C 1
ATOM 9920 O O . ASN F 1 86 ? -21.790 -49.135 -27.733 1.00 46.20 84 ASN F O 1
ATOM 9925 N N . GLU F 1 87 ? -20.905 -47.129 -28.396 1.00 47.11 85 GLU F N 1
ATOM 9926 C CA . GLU F 1 87 ? -19.597 -47.264 -27.702 1.00 51.99 85 GLU F CA 1
ATOM 9927 C C . GLU F 1 87 ? -19.650 -46.633 -26.302 1.00 53.59 85 GLU F C 1
ATOM 9928 O O . GLU F 1 87 ? -18.562 -46.461 -25.686 1.00 54.30 85 GLU F O 1
ATOM 9934 N N . ASP F 1 88 ? -20.853 -46.368 -25.777 1.00 49.08 86 ASP F N 1
ATOM 9935 C CA . ASP F 1 88 ? -21.036 -45.895 -24.381 1.00 45.82 86 ASP F CA 1
ATOM 9936 C C . ASP F 1 88 ? -20.883 -47.077 -23.416 1.00 44.17 86 ASP F C 1
ATOM 9937 O O . ASP F 1 88 ? -21.304 -48.202 -23.750 1.00 45.41 86 ASP F O 1
ATOM 9942 N N . ILE F 1 89 ? -20.355 -46.824 -22.227 1.00 42.23 87 ILE F N 1
ATOM 9943 C CA . ILE F 1 89 ? -20.373 -47.803 -21.104 1.00 41.69 87 ILE F CA 1
ATOM 9944 C C . ILE F 1 89 ? -21.762 -47.730 -20.459 1.00 40.96 87 ILE F C 1
ATOM 9945 O O . ILE F 1 89 ? -22.167 -46.634 -20.051 1.00 40.50 87 ILE F O 1
ATOM 9950 N N . LEU F 1 90 ? -22.465 -48.859 -20.398 1.00 40.60 88 LEU F N 1
ATOM 9951 C CA . LEU F 1 90 ? -23.858 -48.982 -19.898 1.00 39.58 88 LEU F CA 1
ATOM 9952 C C . LEU F 1 90 ? -23.849 -49.692 -18.545 1.00 39.12 88 LEU F C 1
ATOM 9953 O O . LEU F 1 90 ? -23.261 -50.765 -18.438 1.00 37.25 88 LEU F O 1
ATOM 9958 N N . THR F 1 91 ? -24.486 -49.101 -17.540 1.00 40.81 89 THR F N 1
ATOM 9959 C CA . THR F 1 91 ? -24.677 -49.716 -16.204 1.00 41.95 89 THR F CA 1
ATOM 9960 C C . THR F 1 91 ? -26.184 -49.831 -15.935 1.00 42.06 89 THR F C 1
ATOM 9961 O O . THR F 1 91 ? -26.889 -48.823 -16.123 1.00 40.19 89 THR F O 1
ATOM 9965 N N . LEU F 1 92 ? -26.634 -51.040 -15.575 1.00 41.27 90 LEU F N 1
ATOM 9966 C CA . LEU F 1 92 ? -28.011 -51.355 -15.113 1.00 41.02 90 LEU F CA 1
ATOM 9967 C C . LEU F 1 92 ? -27.973 -51.468 -13.590 1.00 41.11 90 LEU F C 1
ATOM 9968 O O . LEU F 1 92 ? -27.056 -52.155 -13.089 1.00 40.24 90 LEU F O 1
ATOM 9973 N N . LYS F 1 93 ? -28.902 -50.811 -12.890 1.00 42.87 91 LYS F N 1
ATOM 9974 C CA . LYS F 1 93 ? -28.993 -50.842 -11.399 1.00 46.32 91 LYS F CA 1
ATOM 9975 C C . LYS F 1 93 ? -30.465 -50.938 -10.984 1.00 45.85 91 LYS F C 1
ATOM 9976 O O . LYS F 1 93 ? -31.300 -50.214 -11.595 1.00 44.92 91 LYS F O 1
ATOM 9982 N N . ALA F 1 94 ? -30.759 -51.771 -9.979 1.00 45.29 92 ALA F N 1
ATOM 9983 C CA . ALA F 1 94 ? -32.114 -51.946 -9.415 1.00 48.29 92 ALA F CA 1
ATOM 9984 C C . ALA F 1 94 ? -32.038 -52.451 -7.958 1.00 51.17 92 ALA F C 1
ATOM 9985 O O . ALA F 1 94 ? -31.081 -53.196 -7.667 1.00 49.66 92 ALA F O 1
ATOM 9987 N N . GLU F 1 95 ? -32.976 -52.050 -7.078 1.00 54.58 93 GLU F N 1
ATOM 9988 C CA . GLU F 1 95 ? -32.942 -52.420 -5.623 1.00 58.01 93 GLU F CA 1
ATOM 9989 C C . GLU F 1 95 ? -33.727 -53.709 -5.366 1.00 57.61 93 GLU F C 1
ATOM 9990 O O . GLU F 1 95 ? -33.912 -54.440 -6.338 1.00 55.49 93 GLU F O 1
ATOM 9996 N N . ASP F 1 99 ? -39.391 -51.413 -8.913 1.00 58.70 97 ASP F N 1
ATOM 9997 C CA . ASP F 1 99 ? -40.339 -50.376 -9.425 1.00 60.16 97 ASP F CA 1
ATOM 9998 C C . ASP F 1 99 ? -39.696 -49.611 -10.582 1.00 56.41 97 ASP F C 1
ATOM 9999 O O . ASP F 1 99 ? -40.431 -49.211 -11.505 1.00 54.68 97 ASP F O 1
ATOM 10004 N N . VAL F 1 100 ? -38.369 -49.480 -10.550 1.00 53.69 98 VAL F N 1
ATOM 10005 C CA . VAL F 1 100 ? -37.571 -48.684 -11.522 1.00 49.08 98 VAL F CA 1
ATOM 10006 C C . VAL F 1 100 ? -36.296 -49.442 -11.877 1.00 45.41 98 VAL F C 1
ATOM 10007 O O . VAL F 1 100 ? -35.648 -49.977 -10.958 1.00 45.37 98 VAL F O 1
ATOM 10011 N N . LEU F 1 101 ? -35.947 -49.426 -13.161 1.00 42.27 99 LEU F N 1
ATOM 10012 C CA . LEU F 1 101 ? -34.620 -49.825 -13.683 1.00 40.81 99 LEU F CA 1
ATOM 10013 C C . LEU F 1 101 ? -33.825 -48.548 -13.951 1.00 40.24 99 LEU F C 1
ATOM 10014 O O . LEU F 1 101 ? -34.242 -47.779 -14.832 1.00 39.10 99 LEU F O 1
ATOM 10019 N N . ASN F 1 102 ? -32.730 -48.342 -13.216 1.00 40.69 100 ASN F N 1
ATOM 10020 C CA . ASN F 1 102 ? -31.773 -47.237 -13.443 1.00 40.86 100 ASN F CA 1
ATOM 10021 C C . ASN F 1 102 ? -30.803 -47.657 -14.565 1.00 39.00 100 ASN F C 1
ATOM 10022 O O . ASN F 1 102 ? -30.146 -48.715 -14.418 1.00 36.72 100 ASN F O 1
ATOM 10027 N N . LEU F 1 103 ? -30.725 -46.876 -15.658 1.00 38.89 101 LEU F N 1
ATOM 10028 C CA . LEU F 1 103 ? -29.692 -47.027 -16.717 1.00 37.72 101 LEU F CA 1
ATOM 10029 C C . LEU F 1 103 ? -28.780 -45.799 -16.719 1.00 38.75 101 LEU F C 1
ATOM 10030 O O . LEU F 1 103 ? -29.298 -44.678 -16.836 1.00 39.63 101 LEU F O 1
ATOM 10035 N N . VAL F 1 104 ? -27.466 -46.019 -16.628 1.00 40.38 102 VAL F N 1
ATOM 10036 C CA . VAL F 1 104 ? -26.409 -44.980 -16.781 1.00 39.50 102 VAL F CA 1
ATOM 10037 C C . VAL F 1 104 ? -25.623 -45.264 -18.064 1.00 39.10 102 VAL F C 1
ATOM 10038 O O . VAL F 1 104 ? -25.200 -46.412 -18.250 1.00 38.88 102 VAL F O 1
ATOM 10042 N N . PHE F 1 105 ? -25.491 -44.263 -18.940 1.00 39.64 103 PHE F N 1
ATOM 10043 C CA . PHE F 1 105 ? -24.688 -44.324 -20.190 1.00 39.86 103 PHE F CA 1
ATOM 10044 C C . PHE F 1 105 ? -23.538 -43.316 -20.080 1.00 41.17 103 PHE F C 1
ATOM 10045 O O . PHE F 1 105 ? -23.798 -42.098 -20.005 1.00 38.64 103 PHE F O 1
ATOM 10053 N N . GLU F 1 106 ? -22.300 -43.821 -20.058 1.00 42.25 104 GLU F N 1
ATOM 10054 C CA . GLU F 1 106 ? -21.059 -43.006 -19.987 1.00 45.30 104 GLU F CA 1
ATOM 10055 C C . GLU F 1 106 ? -20.350 -43.053 -21.345 1.00 43.53 104 GLU F C 1
ATOM 10056 O O . GLU F 1 106 ? -20.080 -44.158 -21.829 1.00 40.52 104 GLU F O 1
ATOM 10062 N N . SER F 1 107 ? -20.073 -41.884 -21.922 1.00 46.92 105 SER F N 1
ATOM 10063 C CA . SER F 1 107 ? -19.274 -41.679 -23.164 1.00 50.49 105 SER F CA 1
ATOM 10064 C C . SER F 1 107 ? -17.962 -42.470 -23.078 1.00 51.41 105 SER F C 1
ATOM 10065 O O . SER F 1 107 ? -17.370 -42.506 -21.970 1.00 50.04 105 SER F O 1
ATOM 10068 N N . SER F 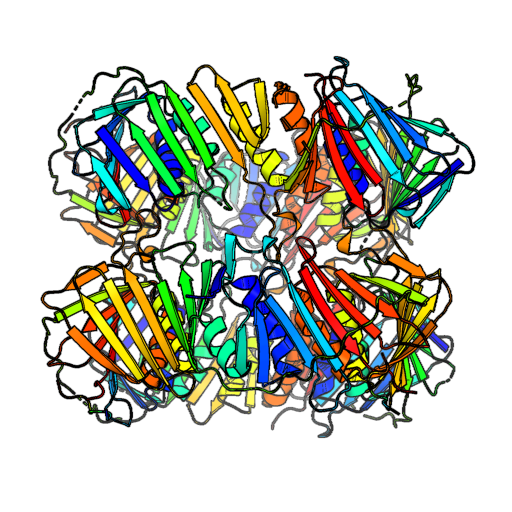1 108 ? -17.538 -43.089 -24.191 1.00 55.90 106 SER F N 1
ATOM 10069 C CA . SER F 1 108 ? -16.154 -43.608 -24.398 1.00 57.93 106 SER F CA 1
ATOM 10070 C C . SER F 1 108 ? -15.206 -42.439 -24.710 1.00 62.56 106 SER F C 1
ATOM 10071 O O . SER F 1 108 ? -14.011 -42.590 -24.452 1.00 67.74 106 SER F O 1
ATOM 10073 N N . GLU F 1 109 ? -15.742 -41.312 -25.206 1.00 65.16 107 GLU F N 1
ATOM 10074 C CA . GLU F 1 109 ? -14.985 -40.095 -25.602 1.00 68.46 107 GLU F CA 1
ATOM 10075 C C . GLU F 1 109 ? -14.987 -39.076 -24.437 1.00 73.43 107 GLU F C 1
ATOM 10076 O O . GLU F 1 109 ? -13.980 -39.016 -23.706 1.00 74.66 107 GLU F O 1
ATOM 10078 N N . THR F 1 110 ? -16.078 -38.328 -24.223 1.00 76.25 108 THR F N 1
ATOM 10079 C CA . THR F 1 110 ? -16.161 -37.184 -23.264 1.00 73.66 108 THR F CA 1
ATOM 10080 C C . THR F 1 110 ? -16.437 -37.698 -21.834 1.00 73.24 108 THR F C 1
ATOM 10081 O O . THR F 1 110 ? -16.284 -38.914 -21.595 1.00 69.88 108 THR F O 1
ATOM 10085 N N . ASP F 1 111 ? -16.783 -36.794 -20.908 1.00 75.40 109 ASP F N 1
ATOM 10086 C CA . ASP F 1 111 ? -17.124 -37.109 -19.486 1.00 73.56 109 ASP F CA 1
ATOM 10087 C C . ASP F 1 111 ? -18.645 -37.081 -19.306 1.00 64.52 109 ASP F C 1
ATOM 10088 O O . ASP F 1 111 ? -19.095 -37.249 -18.160 1.00 55.03 109 ASP F O 1
ATOM 10093 N N . ARG F 1 112 ? -19.388 -36.921 -20.411 1.00 58.82 110 ARG F N 1
ATOM 10094 C CA . ARG F 1 112 ? -20.876 -36.983 -20.519 1.00 54.70 110 ARG F CA 1
ATOM 10095 C C . ARG F 1 112 ? -21.427 -38.254 -19.855 1.00 50.47 110 ARG F C 1
ATOM 10096 O O . ARG F 1 112 ? -20.931 -39.367 -20.144 1.00 48.54 110 ARG F O 1
ATOM 10104 N N . ILE F 1 113 ? -22.436 -38.073 -18.996 1.00 47.60 111 ILE F N 1
ATOM 10105 C CA . ILE F 1 113 ? -23.192 -39.155 -18.296 1.00 44.61 111 ILE F CA 1
ATOM 10106 C C . ILE F 1 113 ? -24.669 -38.959 -18.621 1.00 42.83 111 ILE F C 1
ATOM 10107 O O . ILE F 1 113 ? -25.197 -37.870 -18.318 1.00 43.96 111 ILE F O 1
ATOM 10112 N N . SER F 1 114 ? -25.280 -39.967 -19.246 1.00 40.94 112 SER F N 1
ATOM 10113 C CA . SER F 1 114 ? -26.743 -40.095 -19.438 1.00 41.55 112 SER F CA 1
ATOM 10114 C C . SER F 1 114 ? -27.298 -40.997 -18.333 1.00 41.76 112 SER F C 1
ATOM 10115 O O . SER F 1 114 ? -26.720 -42.083 -18.106 1.00 40.20 112 SER F O 1
ATOM 10118 N N . GLU F 1 115 ? -28.369 -40.563 -17.665 1.00 42.44 113 GLU F N 1
ATOM 10119 C CA . GLU F 1 115 ? -29.024 -41.308 -16.557 1.00 43.57 113 GLU F CA 1
ATOM 10120 C C . GLU F 1 115 ? -30.530 -41.395 -16.831 1.00 41.04 113 GLU F C 1
ATOM 10121 O O . GLU F 1 115 ? -31.162 -40.350 -17.013 1.00 40.43 113 GLU F O 1
ATOM 10127 N N . TYR F 1 116 ? -31.071 -42.608 -16.894 1.00 40.58 114 TYR F N 1
ATOM 10128 C CA . TYR F 1 116 ? -32.518 -42.873 -17.090 1.00 41.18 114 TYR F CA 1
ATOM 10129 C C . TYR F 1 116 ? -33.040 -43.735 -15.938 1.00 42.44 114 TYR F C 1
ATOM 10130 O O . TYR F 1 116 ? -32.330 -44.649 -15.477 1.00 40.70 114 TYR F O 1
ATOM 10139 N N . ASP F 1 117 ? -34.235 -43.386 -15.451 1.00 44.19 115 ASP F N 1
ATOM 10140 C CA . ASP F 1 117 ? -35.060 -44.219 -14.535 1.00 43.79 115 ASP F CA 1
ATOM 10141 C C . ASP F 1 117 ? -36.302 -44.644 -15.306 1.00 42.84 115 ASP F C 1
ATOM 10142 O O . ASP F 1 117 ? -37.161 -43.795 -15.553 1.00 43.26 115 ASP F O 1
ATOM 10147 N N . LEU F 1 118 ? -36.343 -45.906 -15.715 1.00 42.04 116 LEU F N 1
ATOM 10148 C CA . LEU F 1 118 ? -37.444 -46.499 -16.510 1.00 43.12 116 LEU F CA 1
ATOM 10149 C C . LEU F 1 118 ? -38.468 -47.122 -15.551 1.00 44.92 116 LEU F C 1
ATOM 10150 O O . LEU F 1 118 ? -38.055 -48.018 -14.788 1.00 44.58 116 LEU F O 1
ATOM 10155 N N . LYS F 1 119 ? -39.723 -46.643 -15.553 1.00 46.94 117 LYS F N 1
ATOM 10156 C CA . LYS F 1 119 ? -40.854 -47.261 -14.796 1.00 47.64 117 LYS F CA 1
ATOM 10157 C C . LYS F 1 119 ? -40.991 -48.718 -15.228 1.00 47.23 117 LYS F C 1
ATOM 10158 O O . LYS F 1 119 ? -41.143 -48.954 -16.439 1.00 45.34 117 LYS F O 1
ATOM 10164 N N . LEU F 1 120 ? -40.912 -49.656 -14.284 1.00 49.39 118 LEU F N 1
ATOM 10165 C CA . LEU F 1 120 ? -41.166 -51.102 -14.531 1.00 50.65 118 LEU F CA 1
ATOM 10166 C C . LEU F 1 120 ? -42.657 -51.399 -14.327 1.00 55.07 118 LEU F C 1
ATOM 10167 O O . LEU F 1 120 ? -43.342 -50.591 -13.657 1.00 55.91 118 LEU F O 1
ATOM 10172 N N . MET F 1 121 ? -43.144 -52.494 -14.912 1.00 59.86 119 MET F N 1
ATOM 10173 C CA . MET F 1 121 ? -44.526 -53.007 -14.702 1.00 67.60 119 MET F CA 1
ATOM 10174 C C . MET F 1 121 ? -44.453 -54.441 -14.168 1.00 70.91 119 MET F C 1
ATOM 10175 O O . MET F 1 121 ? -43.478 -55.137 -14.497 1.00 67.86 119 MET F O 1
ATOM 10180 N N . ASP F 1 122 ? -45.447 -54.851 -13.368 1.00 75.53 120 ASP F N 1
ATOM 10181 C CA . ASP F 1 122 ? -45.648 -56.265 -12.965 1.00 77.94 120 ASP F CA 1
ATOM 10182 C C . ASP F 1 122 ? -46.079 -57.018 -14.230 1.00 80.38 120 ASP F C 1
ATOM 10183 O O . ASP F 1 122 ? -47.037 -56.562 -14.884 1.00 84.18 120 ASP F O 1
ATOM 10185 N N . ILE F 1 123 ? -45.330 -58.056 -14.610 1.00 79.65 121 ILE F N 1
ATOM 10186 C CA . ILE F 1 123 ? -45.625 -58.943 -15.774 1.00 81.36 121 ILE F CA 1
ATOM 10187 C C . ILE F 1 123 ? -45.486 -60.392 -15.305 1.00 82.56 121 ILE F C 1
ATOM 10188 O O . ILE F 1 123 ? -44.385 -60.753 -14.847 1.00 87.73 121 ILE F O 1
ATOM 10193 N N . ASP F 1 124 ? -46.550 -61.184 -15.420 1.00 84.51 122 ASP F N 1
ATOM 10194 C CA . ASP F 1 124 ? -46.564 -62.630 -15.063 1.00 91.99 122 ASP F CA 1
ATOM 10195 C C . ASP F 1 124 ? -45.688 -63.377 -16.084 1.00 92.76 122 ASP F C 1
ATOM 10196 O O . ASP F 1 124 ? -45.988 -63.284 -17.296 1.00 98.77 122 ASP F O 1
ATOM 10198 N N . GLN F 1 125 ? -44.623 -64.042 -15.620 1.00 87.43 123 GLN F N 1
ATOM 10199 C CA . GLN F 1 125 ? -43.690 -64.834 -16.473 1.00 85.77 123 GLN F CA 1
ATOM 10200 C C . GLN F 1 125 ? -44.438 -66.049 -17.029 1.00 86.65 123 GLN F C 1
ATOM 10201 O O . GLN F 1 125 ? -45.106 -66.698 -16.239 1.00 89.40 123 GLN F O 1
ATOM 10203 N N . GLU F 1 126 ? -44.335 -66.340 -18.330 1.00 84.55 124 GLU F N 1
ATOM 10204 C CA . GLU F 1 126 ? -44.945 -67.549 -18.960 1.00 95.15 124 GLU F CA 1
ATOM 10205 C C . GLU F 1 126 ? -43.851 -68.592 -19.237 1.00 101.86 124 GLU F C 1
ATOM 10206 O O . GLU F 1 126 ? -44.090 -69.445 -20.112 1.00 117.75 124 GLU F O 1
ATOM 10208 N N . HIS F 1 127 ? -42.722 -68.564 -18.502 1.00 100.87 125 HIS F N 1
ATOM 10209 C CA . HIS F 1 127 ? -41.510 -69.410 -18.729 1.00 96.44 125 HIS F CA 1
ATOM 10210 C C . HIS F 1 127 ? -41.897 -70.888 -18.924 1.00 99.18 125 HIS F C 1
ATOM 10211 O O . HIS F 1 127 ? -42.673 -71.426 -18.112 1.00 100.79 125 HIS F O 1
ATOM 10218 N N . LEU F 1 128 ? -41.364 -71.536 -19.965 1.00 94.09 126 LEU F N 1
ATOM 10219 C CA . LEU F 1 128 ? -41.373 -73.018 -20.105 1.00 91.26 126 LEU F CA 1
ATOM 10220 C C . LEU F 1 128 ? -39.921 -73.495 -20.243 1.00 88.16 126 LEU F C 1
ATOM 10221 O O . LEU F 1 128 ? -39.110 -72.750 -20.796 1.00 76.60 126 LEU F O 1
ATOM 10226 N N . GLY F 1 129 ? -39.602 -74.690 -19.721 1.00 90.20 127 GLY F N 1
ATOM 10227 C CA . GLY F 1 129 ? -38.272 -75.327 -19.801 1.00 85.88 127 GLY F CA 1
ATOM 10228 C C . GLY F 1 129 ? -38.103 -76.077 -21.108 1.00 83.41 127 GLY F C 1
ATOM 10229 O O . GLY F 1 129 ? -39.006 -76.843 -21.447 1.00 78.53 127 GLY F O 1
ATOM 10230 N N . ILE F 1 130 ? -37.035 -75.782 -21.854 1.00 85.74 128 ILE F N 1
ATOM 10231 C CA . ILE F 1 130 ? -36.798 -76.291 -23.237 1.00 86.20 128 ILE F CA 1
ATOM 10232 C C . ILE F 1 130 ? -35.747 -77.395 -23.144 1.00 93.41 128 ILE F C 1
ATOM 10233 O O . ILE F 1 130 ? -34.640 -77.135 -22.683 1.00 102.57 128 ILE F O 1
ATOM 10235 N N . PRO F 1 131 ? -36.066 -78.655 -23.527 1.00 90.65 129 PRO F N 1
ATOM 10236 C CA . PRO F 1 131 ? -35.142 -79.762 -23.309 1.00 91.64 129 PRO F CA 1
ATOM 10237 C C . PRO F 1 131 ? -33.917 -79.619 -24.223 1.00 89.28 129 PRO F C 1
ATOM 10238 O O . PRO F 1 131 ? -34.060 -79.062 -25.302 1.00 86.25 129 PRO F O 1
ATOM 10242 N N . GLU F 1 132 ? -32.755 -80.062 -23.733 1.00 89.62 130 GLU F N 1
ATOM 10243 C CA . GLU F 1 132 ? -31.564 -80.398 -24.557 1.00 90.05 130 GLU F CA 1
ATOM 10244 C C . GLU F 1 132 ? -32.015 -81.402 -25.630 1.00 89.32 130 GLU F C 1
ATOM 10245 O O . GLU F 1 132 ? -32.433 -82.515 -25.262 1.00 86.38 130 GLU F O 1
ATOM 10247 N N . THR F 1 133 ? -31.982 -80.974 -26.898 1.00 88.79 131 THR F N 1
ATOM 10248 C CA . THR F 1 133 ? -32.561 -81.667 -28.080 1.00 90.38 131 THR F CA 1
ATOM 10249 C C . THR F 1 133 ? -31.443 -82.039 -29.056 1.00 85.37 131 THR F C 1
ATOM 10250 O O . THR F 1 133 ? -30.663 -81.138 -29.434 1.00 86.07 131 THR F O 1
ATOM 10254 N N . GLU F 1 134 ? -31.383 -83.310 -29.458 1.00 80.36 132 GLU F N 1
ATOM 10255 C CA . GLU F 1 134 ? -30.532 -83.804 -30.566 1.00 76.34 132 GLU F CA 1
ATOM 10256 C C . GLU F 1 134 ? -31.311 -83.597 -31.868 1.00 71.70 132 GLU F C 1
ATOM 10257 O O . GLU F 1 134 ? -32.120 -84.465 -32.235 1.00 73.15 132 GLU F O 1
ATOM 10259 N N . TYR F 1 135 ? -31.078 -82.471 -32.537 1.00 65.31 133 TYR F N 1
ATOM 10260 C CA . TYR F 1 135 ? -31.746 -82.091 -33.809 1.00 60.37 133 TYR F CA 1
ATOM 10261 C C . TYR F 1 135 ? -31.382 -83.103 -34.905 1.00 59.57 133 TYR F C 1
ATOM 10262 O O . TYR F 1 135 ? -30.352 -83.767 -34.800 1.00 60.04 133 TYR F O 1
ATOM 10271 N N . ALA F 1 136 ? -32.227 -83.231 -35.927 1.00 57.64 134 ALA F N 1
ATOM 10272 C CA . ALA F 1 136 ? -31.963 -84.058 -37.125 1.00 58.04 134 ALA F CA 1
ATOM 10273 C C . ALA F 1 136 ? -30.867 -83.395 -37.982 1.00 57.50 134 ALA F C 1
ATOM 10274 O O . ALA F 1 136 ? -30.009 -84.135 -38.508 1.00 57.68 134 ALA F O 1
ATOM 10276 N N . ALA F 1 137 ? -30.919 -82.064 -38.140 1.00 52.61 135 ALA F N 1
ATOM 10277 C CA . ALA F 1 137 ? -29.977 -81.275 -38.968 1.00 52.37 135 ALA F CA 1
ATOM 10278 C C . ALA F 1 137 ? -29.687 -79.942 -38.281 1.00 50.87 135 ALA F C 1
ATOM 10279 O O . ALA F 1 137 ? -30.613 -79.335 -37.730 1.00 48.39 135 ALA F O 1
ATOM 10281 N N . THR F 1 138 ? -28.437 -79.486 -38.332 1.00 51.69 136 THR F N 1
ATOM 10282 C CA . THR F 1 138 ? -28.087 -78.063 -38.067 1.00 50.63 136 THR F CA 1
ATOM 10283 C C . THR F 1 138 ? -27.371 -77.503 -39.294 1.00 47.70 136 THR F C 1
ATOM 10284 O O . THR F 1 138 ? -26.533 -78.235 -39.865 1.00 48.22 136 THR F O 1
ATOM 10288 N N . ILE F 1 139 ? -27.735 -76.280 -39.691 1.00 44.13 137 ILE F N 1
ATOM 10289 C CA . ILE F 1 139 ? -27.053 -75.505 -40.762 1.00 43.06 137 ILE F CA 1
ATOM 10290 C C . ILE F 1 139 ? -26.447 -74.276 -40.099 1.00 42.36 137 ILE F C 1
ATOM 10291 O O . ILE F 1 139 ? -27.211 -73.473 -39.557 1.00 41.10 137 ILE F O 1
ATOM 10296 N N . THR F 1 140 ? -25.125 -74.131 -40.149 1.00 43.83 138 THR F N 1
ATOM 10297 C CA . THR F 1 140 ? -24.456 -72.840 -39.863 1.00 43.13 138 THR F CA 1
ATOM 10298 C C . THR F 1 140 ? -24.242 -72.113 -41.190 1.00 42.40 138 THR F C 1
ATOM 10299 O O . THR F 1 140 ? -23.752 -72.745 -42.135 1.00 43.72 138 THR F O 1
ATOM 10303 N N . MET F 1 141 ? -24.621 -70.836 -41.245 1.00 42.48 139 MET F N 1
ATOM 10304 C CA . MET F 1 141 ? -24.498 -69.976 -42.447 1.00 40.86 139 MET F CA 1
ATOM 10305 C C . MET F 1 141 ? -24.381 -68.515 -42.011 1.00 39.88 139 MET F C 1
ATOM 10306 O O . MET F 1 141 ? -24.706 -68.186 -40.866 1.00 35.57 139 MET F O 1
ATOM 10311 N N . PRO F 1 142 ? -23.880 -67.625 -42.906 1.00 39.07 140 PRO F N 1
ATOM 10312 C CA . PRO F 1 142 ? -23.798 -66.195 -42.608 1.00 38.87 140 PRO F CA 1
ATOM 10313 C C . PRO F 1 142 ? -25.198 -65.637 -42.318 1.00 38.25 140 PRO F C 1
ATOM 10314 O O . PRO F 1 142 ? -26.136 -66.018 -43.012 1.00 40.42 140 PRO F O 1
ATOM 10318 N N . SER F 1 143 ? -25.302 -64.786 -41.297 1.00 38.08 141 SER F N 1
ATOM 10319 C CA . SER F 1 143 ? -26.557 -64.163 -40.818 1.00 37.96 141 SER F CA 1
ATOM 10320 C C . SER F 1 143 ? -27.231 -63.432 -41.968 1.00 39.68 141 SER F C 1
ATOM 10321 O O . SER F 1 143 ? -28.475 -63.561 -42.087 1.00 38.32 141 SER F O 1
ATOM 10324 N N . ASN F 1 144 ? -26.427 -62.671 -42.731 1.00 40.82 142 ASN F N 1
ATOM 10325 C CA . ASN F 1 144 ? -26.905 -61.792 -43.825 1.00 42.38 142 ASN F CA 1
ATOM 10326 C C . ASN F 1 144 ? -27.438 -62.657 -44.970 1.00 41.26 142 ASN F C 1
ATOM 10327 O O . ASN F 1 144 ? -28.397 -62.208 -45.643 1.00 41.85 142 ASN F O 1
ATOM 10332 N N . GLU F 1 145 ? -26.882 -63.855 -45.159 1.00 41.39 143 GLU F N 1
ATOM 10333 C CA . GLU F 1 145 ? -27.409 -64.789 -46.187 1.00 43.54 143 GLU F CA 1
ATOM 10334 C C . GLU F 1 145 ? -28.829 -65.187 -45.774 1.00 40.49 143 GLU F C 1
ATOM 10335 O O . GLU F 1 145 ? -29.740 -65.054 -46.598 1.00 41.94 143 GLU F O 1
ATOM 10341 N N . PHE F 1 146 ? -29.034 -65.547 -44.513 1.00 38.97 144 PHE F N 1
ATOM 10342 C CA . PHE F 1 146 ? -30.368 -65.941 -43.991 1.00 39.56 144 PHE F CA 1
ATOM 10343 C C . PHE F 1 146 ? -31.346 -64.759 -44.093 1.00 40.54 144 PHE F C 1
ATOM 10344 O O . PHE F 1 146 ? -32.528 -64.979 -44.437 1.00 42.88 144 PHE F O 1
ATOM 10352 N N . LYS F 1 147 ? -30.893 -63.543 -43.801 1.00 42.47 145 LYS F N 1
ATOM 10353 C CA . LYS F 1 147 ? -31.732 -62.316 -43.911 1.00 46.74 145 LYS F CA 1
ATOM 10354 C C . LYS F 1 147 ? -32.151 -62.103 -45.375 1.00 48.11 145 LYS F C 1
ATOM 10355 O O . LYS F 1 147 ? -33.349 -61.869 -45.646 1.00 46.39 145 LYS F O 1
ATOM 10361 N N . ARG F 1 148 ? -31.184 -62.164 -46.285 1.00 48.10 146 ARG F N 1
ATOM 10362 C CA . ARG F 1 148 ? -31.401 -61.977 -47.742 1.00 49.70 146 ARG F CA 1
ATOM 10363 C C . ARG F 1 148 ? -32.470 -62.967 -48.222 1.00 46.74 146 ARG F C 1
ATOM 10364 O O . ARG F 1 148 ? -33.452 -62.523 -48.834 1.00 45.13 146 ARG F O 1
ATOM 10372 N N . ILE F 1 149 ? -32.299 -64.254 -47.914 1.00 43.89 147 ILE F N 1
ATOM 10373 C CA . ILE F 1 149 ? -33.191 -65.357 -48.379 1.00 44.39 147 ILE F CA 1
ATOM 10374 C C . ILE F 1 149 ? -34.611 -65.153 -47.833 1.00 44.40 147 ILE F C 1
ATOM 10375 O O . ILE F 1 149 ? -35.554 -65.183 -48.639 1.00 46.51 147 ILE F O 1
ATOM 10380 N N . THR F 1 150 ? -34.782 -64.943 -46.527 1.00 43.54 148 THR F N 1
ATOM 10381 C CA . THR F 1 150 ? -36.130 -64.835 -45.902 1.00 44.61 148 THR F CA 1
ATOM 10382 C C . THR F 1 150 ? -36.860 -63.590 -46.431 1.00 42.94 148 THR F C 1
ATOM 10383 O O . THR F 1 150 ? -38.055 -63.704 -46.790 1.00 42.24 148 THR F O 1
ATOM 10387 N N . THR F 1 151 ? -36.173 -62.449 -46.502 1.00 43.26 149 THR F N 1
ATOM 10388 C CA . THR F 1 151 ? -36.710 -61.167 -47.045 1.00 42.54 149 THR F CA 1
ATOM 10389 C C . THR F 1 151 ? -37.117 -61.347 -48.513 1.00 42.92 149 THR F C 1
ATOM 10390 O O . THR F 1 151 ? -38.208 -60.912 -48.884 1.00 43.51 149 THR F O 1
ATOM 10394 N N . ASP F 1 152 ? -36.267 -61.977 -49.319 1.00 43.28 150 ASP F N 1
ATOM 10395 C CA . ASP F 1 152 ? -36.505 -62.153 -50.771 1.00 45.45 150 ASP F CA 1
ATOM 10396 C C . ASP F 1 152 ? -37.751 -63.025 -50.965 1.00 45.64 150 ASP F C 1
ATOM 10397 O O . ASP F 1 152 ? -38.655 -62.586 -51.704 1.00 48.16 150 ASP F O 1
ATOM 10402 N N . LEU F 1 153 ? -37.814 -64.200 -50.327 1.00 44.20 151 LEU F N 1
ATOM 10403 C CA . LEU F 1 153 ? -38.942 -65.160 -50.506 1.00 45.17 151 LEU F CA 1
ATOM 10404 C C . LEU F 1 153 ? -40.246 -64.585 -49.934 1.00 46.44 151 LEU F C 1
ATOM 10405 O O . LEU F 1 153 ? -41.326 -64.895 -50.477 1.00 47.00 151 LEU F O 1
ATOM 10410 N N . MET F 1 154 ? -40.163 -63.752 -48.896 1.00 49.17 152 MET F N 1
ATOM 10411 C CA . MET F 1 154 ? -41.367 -63.134 -48.283 1.00 53.35 152 MET F CA 1
ATOM 10412 C C . MET F 1 154 ? -42.090 -62.234 -49.296 1.00 56.99 152 MET F C 1
ATOM 10413 O O . MET F 1 154 ? -43.305 -62.032 -49.130 1.00 58.52 152 MET F O 1
ATOM 10418 N N . ALA F 1 155 ? -41.392 -61.715 -50.313 1.00 60.29 153 ALA F N 1
ATOM 10419 C CA . ALA F 1 155 ? -41.980 -60.838 -51.355 1.00 58.10 153 ALA F CA 1
ATOM 10420 C C . ALA F 1 155 ? -43.032 -61.610 -52.151 1.00 58.52 153 ALA F C 1
ATOM 10421 O O . ALA F 1 155 ? -43.915 -60.953 -52.721 1.00 60.12 153 ALA F O 1
ATOM 10423 N N . MET F 1 156 ? -42.929 -62.941 -52.193 1.00 56.39 154 MET F N 1
ATOM 10424 C CA . MET F 1 156 ? -43.745 -63.785 -53.096 1.00 58.65 154 MET F CA 1
ATOM 10425 C C . MET F 1 156 ? -44.448 -64.928 -52.355 1.00 57.35 154 MET F C 1
ATOM 10426 O O . MET F 1 156 ? -45.107 -65.695 -53.032 1.00 56.36 154 MET F O 1
ATOM 10431 N N . SER F 1 157 ? -44.301 -65.065 -51.041 1.00 56.54 155 SER F N 1
ATOM 10432 C CA . SER F 1 157 ? -44.913 -66.180 -50.277 1.00 55.30 155 SER F CA 1
ATOM 10433 C C . SER F 1 157 ? -44.933 -65.871 -48.777 1.00 55.87 155 SER F C 1
ATOM 10434 O O . SER F 1 157 ? -44.048 -65.113 -48.301 1.00 52.00 155 SER F O 1
ATOM 10437 N N . GLU F 1 158 ? -45.913 -66.458 -48.089 1.00 57.65 156 GLU F N 1
ATOM 10438 C CA . GLU F 1 158 ? -46.139 -66.387 -46.627 1.00 58.43 156 GLU F CA 1
ATOM 10439 C C . GLU F 1 158 ? -45.282 -67.471 -45.953 1.00 54.50 156 GLU F C 1
ATOM 10440 O O . GLU F 1 158 ? -44.956 -67.314 -44.769 1.00 59.07 156 GLU F O 1
ATOM 10446 N N . SER F 1 159 ? -44.893 -68.510 -46.701 1.00 51.68 157 SER F N 1
ATOM 10447 C CA . SER F 1 159 ? -44.301 -69.774 -46.191 1.00 51.84 157 SER F CA 1
ATOM 10448 C C . SER F 1 159 ? -43.028 -70.125 -46.958 1.00 49.13 157 SER F C 1
ATOM 10449 O O . SER F 1 159 ? -42.964 -69.878 -48.167 1.00 46.76 157 SER F O 1
ATOM 10452 N N . VAL F 1 160 ? -42.075 -70.721 -46.246 1.00 50.29 158 VAL F N 1
ATOM 10453 C CA . VAL F 1 160 ? -40.830 -71.315 -46.804 1.00 48.06 158 VAL F CA 1
ATOM 10454 C C . VAL F 1 160 ? -40.706 -72.748 -46.274 1.00 47.81 158 VAL F C 1
ATOM 10455 O O . VAL F 1 160 ? -40.918 -72.966 -45.072 1.00 48.03 158 VAL F O 1
ATOM 10459 N N . THR F 1 161 ? -40.367 -73.688 -47.149 1.00 47.21 159 THR F N 1
ATOM 10460 C CA . THR F 1 161 ? -39.907 -75.043 -46.774 1.00 47.12 159 THR F CA 1
ATOM 10461 C C . THR F 1 161 ? -38.386 -75.028 -46.687 1.00 45.91 159 THR F C 1
ATOM 10462 O O . THR F 1 161 ? -37.753 -74.487 -47.596 1.00 46.11 159 THR F O 1
ATOM 10466 N N . ILE F 1 162 ? -37.858 -75.575 -45.598 1.00 47.71 160 ILE F N 1
ATOM 10467 C CA . ILE F 1 162 ? -36.404 -75.762 -45.358 1.00 48.50 160 ILE F CA 1
ATOM 10468 C C . ILE F 1 162 ? -36.132 -77.263 -45.431 1.00 51.56 160 ILE F C 1
ATOM 10469 O O . ILE F 1 162 ? -36.672 -78.004 -44.580 1.00 55.20 160 ILE F O 1
ATOM 10474 N N . GLU F 1 163 ? -35.399 -77.664 -46.476 1.00 50.31 161 GLU F N 1
ATOM 10475 C CA . GLU F 1 163 ? -34.907 -79.038 -46.743 1.00 49.26 161 GLU F CA 1
ATOM 10476 C C . GLU F 1 163 ? -33.398 -79.054 -46.470 1.00 45.68 161 GLU F C 1
ATOM 10477 O O . GLU F 1 163 ? -32.714 -78.175 -47.009 1.00 42.36 161 GLU F O 1
ATOM 10483 N N . ALA F 1 164 ? -32.924 -80.007 -45.660 1.00 44.32 162 ALA F N 1
ATOM 10484 C CA . ALA F 1 164 ? -31.497 -80.264 -45.369 1.00 44.02 162 ALA F CA 1
ATOM 10485 C C . ALA F 1 164 ? -31.132 -81.716 -45.715 1.00 47.80 162 ALA F C 1
ATOM 10486 O O . ALA F 1 164 ? -31.974 -82.610 -45.521 1.00 48.19 162 ALA F O 1
ATOM 10488 N N . ASN F 1 165 ? -29.941 -81.923 -46.285 1.00 50.75 163 ASN F N 1
ATOM 10489 C CA . ASN F 1 165 ? -29.295 -83.253 -46.514 1.00 55.98 163 ASN F CA 1
ATOM 10490 C C . ASN F 1 165 ? -27.775 -83.059 -46.394 1.00 60.37 163 ASN F C 1
ATOM 10491 O O . ASN F 1 165 ? -27.367 -81.941 -46.076 1.00 64.07 163 ASN F O 1
ATOM 10496 N N . LYS F 1 166 ? -26.957 -84.095 -46.600 1.00 68.71 164 LYS F N 1
ATOM 10497 C CA . LYS F 1 166 ? -25.473 -83.994 -46.443 1.00 72.91 164 LYS F CA 1
ATOM 10498 C C . LYS F 1 166 ? -24.931 -82.924 -47.403 1.00 73.28 164 LYS F C 1
ATOM 10499 O O . LYS F 1 166 ? -24.047 -82.152 -46.977 1.00 73.07 164 LYS F O 1
ATOM 10505 N N . ASP F 1 167 ? -25.479 -82.858 -48.620 1.00 74.60 165 ASP F N 1
ATOM 10506 C CA . ASP F 1 167 ? -24.987 -82.006 -49.742 1.00 72.24 165 ASP F CA 1
ATOM 10507 C C . ASP F 1 167 ? -25.213 -80.511 -49.463 1.00 67.85 165 ASP F C 1
ATOM 10508 O O . ASP F 1 167 ? -24.288 -79.719 -49.734 1.00 57.39 165 ASP F O 1
ATOM 10513 N N . GLY F 1 168 ? -26.389 -80.124 -48.960 1.00 63.21 166 GLY F N 1
ATOM 10514 C CA . GLY F 1 168 ? -26.750 -78.702 -48.787 1.00 57.83 166 GLY F CA 1
ATOM 10515 C C . GLY F 1 168 ? -28.118 -78.492 -48.171 1.00 56.28 166 GLY F C 1
ATOM 10516 O O . GLY F 1 168 ? -28.709 -79.466 -47.666 1.00 57.19 166 GLY F O 1
ATOM 10517 N N . VAL F 1 169 ? -28.606 -77.248 -48.233 1.00 51.88 167 VAL F N 1
ATOM 10518 C CA . VAL F 1 169 ? -29.944 -76.821 -47.718 1.00 48.19 167 VAL F CA 1
ATOM 10519 C C . VAL F 1 169 ? -30.681 -76.049 -48.819 1.00 43.83 167 VAL F C 1
ATOM 10520 O O . VAL F 1 169 ? -30.049 -75.221 -49.506 1.00 44.72 167 VAL F O 1
ATOM 10524 N N . LYS F 1 170 ? -31.971 -76.324 -48.990 1.00 41.42 168 LYS F N 1
ATOM 10525 C CA . LYS F 1 170 ? -32.835 -75.636 -49.983 1.00 40.37 168 LYS F CA 1
ATOM 10526 C C . LYS F 1 170 ? -33.980 -74.954 -49.232 1.00 39.29 168 LYS F C 1
ATOM 10527 O O . LYS F 1 170 ? -34.632 -75.622 -48.404 1.00 37.54 168 LYS F O 1
ATOM 10533 N N . PHE F 1 171 ? -34.137 -73.646 -49.467 1.00 37.02 169 PHE F N 1
ATOM 10534 C CA . PHE F 1 171 ? -35.300 -72.826 -49.062 1.00 36.39 169 PHE F CA 1
ATOM 10535 C C . PHE F 1 171 ? -36.157 -72.643 -50.309 1.00 36.31 169 PHE F C 1
ATOM 10536 O O . PHE F 1 171 ? -35.665 -72.193 -51.338 1.00 38.42 169 PHE F O 1
ATOM 10544 N N . SER F 1 172 ? -37.419 -73.009 -50.241 1.00 37.32 170 SER F N 1
ATOM 10545 C CA . SER F 1 172 ? -38.328 -72.964 -51.408 1.00 38.78 170 SER F CA 1
ATOM 10546 C C . SER F 1 172 ? -39.713 -72.548 -50.933 1.00 40.71 170 SER F C 1
ATOM 10547 O O . SER F 1 172 ? -40.025 -72.718 -49.750 1.00 39.96 170 SER F O 1
ATOM 10550 N N . CYS F 1 173 ? -40.499 -72.014 -51.848 1.00 42.63 171 CYS F N 1
ATOM 10551 C CA . CYS F 1 173 ? -41.808 -71.400 -51.555 1.00 44.96 171 CYS F CA 1
ATOM 10552 C C . CYS F 1 173 ? -42.612 -71.468 -52.843 1.00 46.17 171 CYS F C 1
ATOM 10553 O O . CYS F 1 173 ? -42.007 -71.714 -53.899 1.00 43.53 171 CYS F O 1
ATOM 10556 N N . GLN F 1 174 ? -43.923 -71.282 -52.763 1.00 50.30 172 GLN F N 1
ATOM 10557 C CA . GLN F 1 174 ? -44.739 -71.021 -53.973 1.00 52.55 172 GLN F CA 1
ATOM 10558 C C . GLN F 1 174 ? -45.770 -69.965 -53.601 1.00 52.26 172 GLN F C 1
ATOM 10559 O O . GLN F 1 174 ? -46.066 -69.818 -52.411 1.00 55.39 172 GLN F O 1
ATOM 10565 N N . GLY F 1 175 ? -46.216 -69.192 -54.582 1.00 50.53 173 GLY F N 1
ATOM 10566 C CA . GLY F 1 175 ? -47.156 -68.084 -54.372 1.00 50.16 173 GLY F CA 1
ATOM 10567 C C . GLY F 1 175 ? -47.928 -67.825 -55.633 1.00 51.80 173 GLY F C 1
ATOM 10568 O O . GLY F 1 175 ? -47.815 -68.643 -56.571 1.00 51.30 173 GLY F O 1
ATOM 10569 N N . ASP F 1 176 ? -48.650 -66.707 -55.651 1.00 54.40 174 ASP F N 1
ATOM 10570 C CA . ASP F 1 176 ? -49.512 -66.264 -56.771 1.00 58.09 174 ASP F CA 1
ATOM 10571 C C . ASP F 1 176 ? -48.661 -66.116 -58.046 1.00 57.40 174 ASP F C 1
ATOM 10572 O O . ASP F 1 176 ? -49.137 -66.562 -59.104 1.00 58.98 174 ASP F O 1
ATOM 10577 N N . ILE F 1 177 ? -47.430 -65.587 -57.950 1.00 55.64 175 ILE F N 1
ATOM 10578 C CA . ILE F 1 177 ? -46.577 -65.255 -59.137 1.00 54.82 175 ILE F CA 1
ATOM 10579 C C . ILE F 1 177 ? -45.804 -66.494 -59.628 1.00 53.61 175 ILE F C 1
ATOM 10580 O O . ILE F 1 177 ? -45.355 -66.456 -60.788 1.00 55.05 175 ILE F O 1
ATOM 10585 N N . GLY F 1 178 ? -45.658 -67.549 -58.811 1.00 52.20 176 GLY F N 1
ATOM 10586 C CA . GLY F 1 178 ? -44.950 -68.785 -59.206 1.00 50.46 176 GLY F CA 1
ATOM 10587 C C . GLY F 1 178 ? -44.155 -69.406 -58.077 1.00 48.49 176 GLY F C 1
ATOM 10588 O O . GLY F 1 178 ? -44.531 -69.205 -56.923 1.00 49.70 176 GLY F O 1
ATOM 10589 N N . ASN F 1 179 ? -43.093 -70.160 -58.386 1.00 48.50 177 ASN F N 1
ATOM 10590 C CA . ASN F 1 179 ? -42.230 -70.851 -57.382 1.00 48.44 177 ASN F CA 1
ATOM 10591 C C . ASN F 1 179 ? -40.858 -70.184 -57.263 1.00 47.84 177 ASN F C 1
ATOM 10592 O O . ASN F 1 179 ? -40.353 -69.647 -58.269 1.00 48.28 177 ASN F O 1
ATOM 10597 N N . GLY F 1 180 ? -40.282 -70.243 -56.063 1.00 47.25 178 GLY F N 1
ATOM 10598 C CA . GLY F 1 180 ? -38.931 -69.750 -55.744 1.00 47.28 178 GLY F CA 1
ATOM 10599 C C . GLY F 1 180 ? -38.173 -70.761 -54.903 1.00 47.13 178 GLY F C 1
ATOM 10600 O O . GLY F 1 180 ? -38.814 -71.410 -54.057 1.00 47.18 178 GLY F O 1
ATOM 10601 N N . SER F 1 181 ? -36.865 -70.909 -55.121 1.00 47.50 179 SER F N 1
ATOM 10602 C CA . SER F 1 181 ? -35.974 -71.665 -54.203 1.00 47.41 179 SER F CA 1
ATOM 10603 C C . SER F 1 181 ? -34.594 -70.998 -54.127 1.00 47.62 179 SER F C 1
ATOM 10604 O O . SER F 1 181 ? -34.176 -70.344 -55.120 1.00 52.71 179 SER F O 1
ATOM 10607 N N . VAL F 1 182 ? -33.919 -71.142 -52.984 1.00 44.20 180 VAL F N 1
ATOM 10608 C CA . VAL F 1 182 ? -32.459 -70.881 -52.862 1.00 42.76 180 VAL F CA 1
ATOM 10609 C C . VAL F 1 182 ? -31.812 -72.154 -52.325 1.00 41.72 180 VAL F C 1
ATOM 10610 O O . VAL F 1 182 ? -32.279 -72.666 -51.312 1.00 42.54 180 VAL F O 1
ATOM 10614 N N . THR F 1 183 ? -30.793 -72.655 -53.014 1.00 41.99 181 THR F N 1
ATOM 10615 C CA . THR F 1 183 ? -30.024 -73.862 -52.615 1.00 40.65 181 THR F CA 1
ATOM 10616 C C . THR F 1 183 ? -28.599 -73.443 -52.243 1.00 41.35 181 THR F C 1
ATOM 10617 O O . THR F 1 183 ? -27.957 -72.729 -53.053 1.00 38.73 181 THR F O 1
ATOM 10621 N N . LEU F 1 184 ? -28.159 -73.827 -51.042 1.00 40.94 182 LEU F N 1
ATOM 10622 C CA . LEU F 1 184 ? -26.793 -73.578 -50.516 1.00 42.72 182 LEU F CA 1
ATOM 10623 C C . LEU F 1 184 ? -26.092 -74.930 -50.320 1.00 43.95 182 LEU F C 1
ATOM 10624 O O . LEU F 1 184 ? -26.596 -75.756 -49.570 1.00 44.64 182 LEU F O 1
ATOM 10629 N N . ARG F 1 185 ? -24.979 -75.140 -51.002 1.00 47.31 183 ARG F N 1
ATOM 10630 C CA . ARG F 1 185 ? -24.117 -76.337 -50.866 1.00 53.01 183 ARG F CA 1
ATOM 10631 C C . ARG F 1 185 ? -23.244 -76.189 -49.617 1.00 48.61 183 ARG F C 1
ATOM 10632 O O . ARG F 1 185 ? -22.777 -75.096 -49.357 1.00 47.02 183 ARG F O 1
ATOM 10640 N N . GLN F 1 186 ? -23.091 -77.256 -48.834 1.00 50.42 184 GLN F N 1
ATOM 10641 C CA . GLN F 1 186 ? -22.049 -77.410 -47.784 1.00 51.50 184 GLN F CA 1
ATOM 10642 C C . GLN F 1 186 ? -20.742 -76.912 -48.394 1.00 49.37 184 GLN F C 1
ATOM 10643 O O . GLN F 1 186 ? -20.377 -77.428 -49.464 1.00 47.23 184 GLN F O 1
ATOM 10649 N N . HIS F 1 187 ? -20.075 -75.929 -47.783 1.00 49.72 185 HIS F N 1
ATOM 10650 C CA . HIS F 1 187 ? -18.743 -75.467 -48.258 1.00 49.63 185 HIS F CA 1
ATOM 10651 C C . HIS F 1 187 ? -17.986 -74.785 -47.113 1.00 48.49 185 HIS F C 1
ATOM 10652 O O . HIS F 1 187 ? -18.583 -74.024 -46.328 1.00 46.55 185 HIS F O 1
ATOM 10659 N N . THR F 1 188 ? -16.700 -75.089 -46.998 1.00 48.63 186 THR F N 1
ATOM 10660 C CA . THR F 1 188 ? -15.794 -74.443 -46.029 1.00 50.45 186 THR F CA 1
ATOM 10661 C C . THR F 1 188 ? -15.058 -73.320 -46.758 1.00 50.01 186 THR F C 1
ATOM 10662 O O . THR F 1 188 ? -14.378 -73.626 -47.760 1.00 52.48 186 THR F O 1
ATOM 10666 N N . ASN F 1 189 ? -15.221 -72.082 -46.284 1.00 46.55 187 ASN F N 1
ATOM 10667 C CA . ASN F 1 189 ? -14.426 -70.904 -46.718 1.00 45.43 187 ASN F CA 1
ATOM 10668 C C . ASN F 1 189 ? -13.230 -70.779 -45.759 1.00 45.05 187 ASN F C 1
ATOM 10669 O O . ASN F 1 189 ? -13.427 -70.450 -44.577 1.00 44.34 187 ASN F O 1
ATOM 10674 N N . VAL F 1 190 ? -12.022 -71.051 -46.244 1.00 45.96 188 VAL F N 1
ATOM 10675 C CA . VAL F 1 190 ? -10.800 -71.054 -45.399 1.00 48.11 188 VAL F CA 1
ATOM 10676 C C . VAL F 1 190 ? -10.471 -69.611 -44.956 1.00 49.18 188 VAL F C 1
ATOM 10677 O O . VAL F 1 190 ? -10.127 -69.449 -43.760 1.00 48.57 188 VAL F O 1
ATOM 10681 N N . GLU F 1 191 ? -10.587 -68.616 -45.857 1.00 49.90 189 GLU F N 1
ATOM 10682 C CA . GLU F 1 191 ? -10.182 -67.202 -45.606 1.00 51.11 189 GLU F CA 1
ATOM 10683 C C . GLU F 1 191 ? -11.255 -66.538 -44.739 1.00 50.49 189 GLU F C 1
ATOM 10684 O O . GLU F 1 191 ? -10.884 -65.905 -43.740 1.00 50.37 189 GLU F O 1
ATOM 10686 N N . LYS F 1 192 ? -12.527 -66.724 -45.080 1.00 50.54 190 LYS F N 1
ATOM 10687 C CA . LYS F 1 192 ? -13.677 -66.040 -44.430 1.00 51.50 190 LYS F CA 1
ATOM 10688 C C . LYS F 1 192 ? -14.597 -67.074 -43.787 1.00 46.89 190 LYS F C 1
ATOM 10689 O O . LYS F 1 192 ? -15.655 -67.375 -44.318 1.00 45.26 190 LYS F O 1
ATOM 10695 N N . PRO F 1 193 ? -14.229 -67.624 -42.609 1.00 46.27 191 PRO F N 1
ATOM 10696 C CA . PRO F 1 193 ? -14.966 -68.738 -42.002 1.00 46.60 191 PRO F CA 1
ATOM 10697 C C . PRO F 1 193 ? -16.466 -68.499 -41.780 1.00 46.03 191 PRO F C 1
ATOM 10698 O O . PRO F 1 193 ? -17.219 -69.435 -41.891 1.00 45.34 191 PRO F O 1
ATOM 10702 N N . ASN F 1 194 ? -16.860 -67.259 -41.513 1.00 47.51 192 ASN F N 1
ATOM 10703 C CA . ASN F 1 194 ? -18.276 -66.857 -41.314 1.00 46.95 192 ASN F CA 1
ATOM 10704 C C . ASN F 1 194 ? -19.085 -67.068 -42.597 1.00 43.34 192 ASN F C 1
ATOM 10705 O O . ASN F 1 194 ? -20.294 -67.225 -42.482 1.00 45.19 192 ASN F O 1
ATOM 10710 N N . GLU F 1 195 ? -18.444 -67.091 -43.761 1.00 43.53 193 GLU F N 1
ATOM 10711 C CA . GLU F 1 195 ? -19.117 -67.281 -45.076 1.00 43.67 193 GLU F CA 1
ATOM 10712 C C . GLU F 1 195 ? -19.297 -68.774 -45.389 1.00 40.55 193 GLU F C 1
ATOM 10713 O O . GLU F 1 195 ? -19.945 -69.085 -46.376 1.00 40.04 193 GLU F O 1
ATOM 10719 N N . SER F 1 196 ? -18.824 -69.683 -44.546 1.00 39.98 194 SER F N 1
ATOM 10720 C CA . SER F 1 196 ? -18.981 -71.146 -44.722 1.00 39.55 194 SER F CA 1
ATOM 10721 C C . SER F 1 196 ? -20.459 -71.530 -44.650 1.00 39.67 194 SER F C 1
ATOM 10722 O O . SER F 1 196 ? -21.230 -70.796 -44.042 1.00 37.75 194 SER F O 1
ATOM 10725 N N . ILE F 1 197 ? -20.828 -72.637 -45.288 1.00 42.04 195 ILE F N 1
ATOM 10726 C CA . ILE F 1 197 ? -22.126 -73.336 -45.062 1.00 43.69 195 ILE F CA 1
ATOM 10727 C C . ILE F 1 197 ? -21.785 -74.701 -44.459 1.00 46.44 195 ILE F C 1
ATOM 10728 O O . ILE F 1 197 ? -21.264 -75.577 -45.204 1.00 47.72 195 ILE F O 1
ATOM 10733 N N . GLU F 1 198 ? -21.999 -74.862 -43.153 1.00 47.81 196 GLU F N 1
ATOM 10734 C CA . GLU F 1 198 ? -21.667 -76.119 -42.436 1.00 51.01 196 GLU F CA 1
ATOM 10735 C C . GLU F 1 198 ? -22.982 -76.825 -42.096 1.00 50.47 196 GLU F C 1
ATOM 10736 O O . GLU F 1 198 ? -23.906 -76.159 -41.571 1.00 50.00 196 GLU F O 1
ATOM 10742 N N . ILE F 1 199 ? -23.081 -78.109 -42.455 1.00 50.62 197 ILE F N 1
ATOM 10743 C CA . ILE F 1 199 ? -24.301 -78.940 -42.249 1.00 50.46 197 ILE F CA 1
ATOM 10744 C C . ILE F 1 199 ? -23.923 -80.203 -41.477 1.00 51.12 197 ILE F C 1
ATOM 10745 O O . ILE F 1 199 ? -23.146 -80.993 -42.007 1.00 48.97 197 ILE F O 1
ATOM 10750 N N . GLU F 1 200 ? -24.388 -80.311 -40.231 1.00 55.09 198 GLU F N 1
ATOM 10751 C CA . GLU F 1 200 ? -24.321 -81.541 -39.401 1.00 62.62 198 GLU F CA 1
ATOM 10752 C C . GLU F 1 200 ? -25.724 -82.157 -39.386 1.00 60.71 198 GLU F C 1
ATOM 10753 O O . GLU F 1 200 ? -26.682 -81.447 -39.023 1.00 59.25 198 GLU F O 1
ATOM 10759 N N . LEU F 1 201 ? -25.874 -83.385 -39.881 1.00 59.34 199 LEU F N 1
ATOM 10760 C CA . LEU F 1 201 ? -27.224 -83.991 -39.994 1.00 60.83 199 LEU F CA 1
ATOM 10761 C C . LEU F 1 201 ? -27.144 -85.499 -39.756 1.00 64.13 199 LEU F C 1
ATOM 10762 O O . LEU F 1 201 ? -26.309 -86.166 -40.385 1.00 64.23 199 LEU F O 1
ATOM 10767 N N . SER F 1 202 ? -27.947 -85.988 -38.806 1.00 63.64 200 SER F N 1
ATOM 10768 C CA . SER F 1 202 ? -28.163 -87.434 -38.562 1.00 67.48 200 SER F CA 1
ATOM 10769 C C . SER F 1 202 ? -29.121 -87.996 -39.621 1.00 66.68 200 SER F C 1
ATOM 10770 O O . SER F 1 202 ? -28.982 -89.199 -39.935 1.00 67.79 200 SER F O 1
ATOM 10773 N N . GLU F 1 203 ? -30.039 -87.180 -40.166 1.00 60.67 201 GLU F N 1
ATOM 10774 C CA . GLU F 1 203 ? -31.005 -87.645 -41.205 1.00 58.70 201 GLU F CA 1
ATOM 10775 C C . GLU F 1 203 ? -31.536 -86.452 -41.990 1.00 53.54 201 GLU F C 1
ATOM 10776 O O . GLU F 1 203 ? -31.614 -85.351 -41.463 1.00 50.68 201 GLU F O 1
ATOM 10782 N N . PRO F 1 204 ? -31.917 -86.643 -43.273 1.00 51.70 202 PRO F N 1
ATOM 10783 C CA . PRO F 1 204 ? -32.591 -85.599 -44.040 1.00 48.86 202 PRO F CA 1
ATOM 10784 C C . PRO F 1 204 ? -33.903 -85.185 -43.357 1.00 49.44 202 PRO F C 1
ATOM 10785 O O . PRO F 1 204 ? -34.572 -86.001 -42.764 1.00 52.21 202 PRO F O 1
ATOM 10789 N N . VAL F 1 205 ? -34.248 -83.913 -43.486 1.00 48.72 203 VAL F N 1
ATOM 10790 C CA . VAL F 1 205 ? -35.356 -83.269 -42.733 1.00 50.11 203 VAL F CA 1
ATOM 10791 C C . VAL F 1 205 ? -35.882 -82.091 -43.553 1.00 49.04 203 VAL F C 1
ATOM 10792 O O . VAL F 1 205 ? -35.089 -81.377 -44.165 1.00 50.26 203 VAL F O 1
ATOM 10796 N N . SER F 1 206 ? -37.194 -81.919 -43.579 1.00 51.16 204 SER F N 1
ATOM 10797 C CA . SER F 1 206 ? -37.900 -80.888 -44.370 1.00 53.36 204 SER F CA 1
ATOM 10798 C C . SER F 1 206 ? -39.093 -80.381 -43.560 1.00 58.02 204 SER F C 1
ATOM 10799 O O . SER F 1 206 ? -39.945 -81.216 -43.163 1.00 65.57 204 SER F O 1
ATOM 10802 N N . LEU F 1 207 ? -39.123 -79.072 -43.283 1.00 58.90 205 LEU F N 1
ATOM 10803 C CA . LEU F 1 207 ? -40.246 -78.422 -42.569 1.00 57.45 205 LEU F CA 1
ATOM 10804 C C . LEU F 1 207 ? -40.549 -77.070 -43.217 1.00 56.82 205 LEU F C 1
ATOM 10805 O O . LEU F 1 207 ? -39.682 -76.491 -43.886 1.00 51.16 205 LEU F O 1
ATOM 10810 N N . THR F 1 208 ? -41.757 -76.592 -42.952 1.00 57.27 206 THR F N 1
ATOM 10811 C CA . THR F 1 208 ? -42.374 -75.370 -43.499 1.00 55.59 206 THR F CA 1
ATOM 10812 C C . THR F 1 208 ? -42.635 -74.398 -42.346 1.00 56.32 206 THR F C 1
ATOM 10813 O O . THR F 1 208 ? -43.154 -74.852 -41.290 1.00 54.25 206 THR F O 1
ATOM 10817 N N . PHE F 1 209 ? -42.327 -73.114 -42.563 1.00 53.69 207 PHE F N 1
ATOM 10818 C CA . PHE F 1 209 ? -42.408 -72.033 -41.551 1.00 55.96 207 PHE F CA 1
ATOM 10819 C C . PHE F 1 209 ? -42.981 -70.756 -42.171 1.00 60.15 207 PHE F C 1
ATOM 10820 O O . PHE F 1 209 ? -42.807 -70.530 -43.392 1.00 64.19 207 PHE F O 1
ATOM 10828 N N . SER F 1 210 ? -43.643 -69.947 -41.337 1.00 57.50 208 SER F N 1
ATOM 10829 C CA . SER F 1 210 ? -44.051 -68.559 -41.658 1.00 54.04 208 SER F CA 1
ATOM 10830 C C . SER F 1 210 ? -42.803 -67.699 -41.921 1.00 49.20 208 SER F C 1
ATOM 10831 O O . SER F 1 210 ? -41.913 -67.627 -41.043 1.00 44.98 208 SER F O 1
ATOM 10834 N N . LEU F 1 211 ? -42.753 -67.059 -43.094 1.00 48.26 209 LEU F N 1
ATOM 10835 C CA . LEU F 1 211 ? -41.661 -66.126 -43.462 1.00 47.24 209 LEU F CA 1
ATOM 10836 C C . LEU F 1 211 ? -41.762 -64.849 -42.614 1.00 45.99 209 LEU F C 1
ATOM 10837 O O . LEU F 1 211 ? -40.704 -64.305 -42.297 1.00 45.75 209 LEU F O 1
ATOM 10842 N N . LYS F 1 212 ? -42.968 -64.413 -42.232 1.00 45.78 210 LYS F N 1
ATOM 10843 C CA . LYS F 1 212 ? -43.159 -63.224 -41.352 1.00 45.36 210 LYS F CA 1
ATOM 10844 C C . LYS F 1 212 ? -42.303 -63.395 -40.095 1.00 43.85 210 LYS F C 1
ATOM 10845 O O . LYS F 1 212 ? -41.579 -62.443 -39.736 1.00 43.12 210 LYS F O 1
ATOM 10847 N N . TYR F 1 213 ? -42.330 -64.571 -39.470 1.00 45.13 211 TYR F N 1
ATOM 10848 C CA . TYR F 1 213 ? -41.573 -64.829 -38.214 1.00 45.84 211 TYR F CA 1
ATOM 10849 C C . TYR F 1 213 ? -40.070 -64.864 -38.499 1.00 45.03 211 TYR F C 1
ATOM 10850 O O . TYR F 1 213 ? -39.306 -64.200 -37.754 1.00 43.81 211 TYR F O 1
ATOM 10859 N N . LEU F 1 214 ? -39.670 -65.606 -39.536 1.00 43.97 212 LEU F N 1
ATOM 10860 C CA . LEU F 1 214 ? -38.240 -65.799 -39.880 1.00 44.52 212 LEU F CA 1
ATOM 10861 C C . LEU F 1 214 ? -37.610 -64.430 -40.181 1.00 45.07 212 LEU F C 1
ATOM 10862 O O . LEU F 1 214 ? -36.506 -64.169 -39.671 1.00 39.98 212 LEU F O 1
ATOM 10867 N N . VAL F 1 215 ? -38.302 -63.581 -40.950 1.00 46.78 213 VAL F N 1
ATOM 10868 C CA . VAL F 1 215 ? -37.827 -62.214 -41.307 1.00 47.78 213 VAL F CA 1
ATOM 10869 C C . VAL F 1 215 ? -37.612 -61.433 -40.003 1.00 50.61 213 VAL F C 1
ATOM 10870 O O . VAL F 1 215 ? -36.527 -60.838 -39.856 1.00 50.64 213 VAL F O 1
ATOM 10874 N N . ASN F 1 216 ? -38.575 -61.491 -39.074 1.00 52.93 214 ASN F N 1
ATOM 10875 C CA . ASN F 1 216 ? -38.474 -60.883 -37.718 1.00 51.61 214 ASN F CA 1
ATOM 10876 C C . ASN F 1 216 ? -37.219 -61.382 -36.990 1.00 49.97 214 ASN F C 1
ATOM 10877 O O . ASN F 1 216 ? -36.452 -60.543 -36.496 1.00 54.39 214 ASN F O 1
ATOM 10882 N N . PHE F 1 217 ? -36.964 -62.686 -36.959 1.00 48.38 215 PHE F N 1
ATOM 10883 C CA . PHE F 1 217 ? -35.747 -63.228 -36.298 1.00 48.14 215 PHE F CA 1
ATOM 10884 C C . PHE F 1 217 ? -34.497 -62.611 -36.940 1.00 48.56 215 PHE F C 1
ATOM 10885 O O . PHE F 1 217 ? -33.497 -62.396 -36.230 1.00 49.74 215 PHE F O 1
ATOM 10893 N N . CYS F 1 218 ? -34.540 -62.327 -38.241 1.00 48.39 216 CYS F N 1
ATOM 10894 C CA . CYS F 1 218 ? -33.371 -61.830 -39.009 1.00 49.03 216 CYS F CA 1
ATOM 10895 C C . CYS F 1 218 ? -33.052 -60.373 -38.657 1.00 49.58 216 CYS F C 1
ATOM 10896 O O . CYS F 1 218 ? -31.986 -59.902 -39.070 1.00 52.84 216 CYS F O 1
ATOM 10899 N N . LYS F 1 219 ? -33.890 -59.700 -37.867 1.00 47.12 217 LYS F N 1
ATOM 10900 C CA . LYS F 1 219 ? -33.528 -58.380 -37.288 1.00 46.76 217 LYS F CA 1
ATOM 10901 C C . LYS F 1 219 ? -32.404 -58.547 -36.254 1.00 45.21 217 LYS F C 1
ATOM 10902 O O . LYS F 1 219 ? -31.863 -57.544 -35.844 1.00 51.09 217 LYS F O 1
ATOM 10908 N N . ALA F 1 220 ? -32.042 -59.767 -35.862 1.00 44.61 218 ALA F N 1
ATOM 10909 C CA . ALA F 1 220 ? -30.897 -60.050 -34.961 1.00 43.61 218 ALA F CA 1
ATOM 10910 C C . ALA F 1 220 ? -29.582 -60.247 -35.743 1.00 43.51 218 ALA F C 1
ATOM 10911 O O . ALA F 1 220 ? -28.550 -60.523 -35.102 1.00 42.87 218 ALA F O 1
ATOM 10913 N N . SER F 1 221 ? -29.592 -60.103 -37.071 1.00 44.98 219 SER F N 1
ATOM 10914 C CA . SER F 1 221 ? -28.439 -60.363 -37.971 1.00 44.99 219 SER F CA 1
ATOM 10915 C C . SER F 1 221 ? -27.201 -59.579 -37.537 1.00 43.68 219 SER F C 1
ATOM 10916 O O . SER F 1 221 ? -26.090 -60.084 -37.718 1.00 49.76 219 SER F O 1
ATOM 10919 N N . ALA F 1 222 ? -27.381 -58.394 -36.968 1.00 43.06 220 ALA F N 1
ATOM 10920 C CA . ALA F 1 222 ? -26.289 -57.490 -36.542 1.00 43.91 220 ALA F CA 1
ATOM 10921 C C . ALA F 1 222 ? -25.592 -57.989 -35.265 1.00 44.61 220 ALA F C 1
ATOM 10922 O O . ALA F 1 222 ? -24.536 -57.428 -34.936 1.00 46.96 220 ALA F O 1
ATOM 10924 N N . LEU F 1 223 ? -26.143 -58.990 -34.568 1.00 45.38 221 LEU F N 1
ATOM 10925 C CA . LEU F 1 223 ? -25.607 -59.491 -33.270 1.00 43.67 221 LEU F CA 1
ATOM 10926 C C . LEU F 1 223 ? -24.504 -60.532 -33.485 1.00 42.78 221 LEU F C 1
ATOM 10927 O O . LEU F 1 223 ? -23.681 -60.729 -32.585 1.00 41.98 221 LEU F O 1
ATOM 10932 N N . SER F 1 224 ? -24.520 -61.225 -34.620 1.00 42.38 222 SER F N 1
ATOM 10933 C CA . SER F 1 224 ? -23.690 -62.427 -34.869 1.00 41.63 222 SER F CA 1
ATOM 10934 C C . SER F 1 224 ? -23.480 -62.550 -36.378 1.00 40.86 222 SER F C 1
ATOM 10935 O O . SER F 1 224 ? -24.447 -62.332 -37.127 1.00 42.30 222 SER F O 1
ATOM 10938 N N . ASN F 1 225 ? -22.256 -62.835 -36.812 1.00 41.89 223 ASN F N 1
ATOM 10939 C CA . ASN F 1 225 ? -21.921 -62.967 -38.257 1.00 42.16 223 ASN F CA 1
ATOM 10940 C C . ASN F 1 225 ? -22.497 -64.273 -38.813 1.00 40.67 223 ASN F C 1
ATOM 10941 O O . ASN F 1 225 ? -22.676 -64.354 -40.033 1.00 39.54 223 ASN F O 1
ATOM 10946 N N . THR F 1 226 ? -22.768 -65.256 -37.953 1.00 40.44 224 THR F N 1
ATOM 10947 C CA . THR F 1 226 ? -23.327 -66.558 -38.372 1.00 40.25 224 THR F CA 1
ATOM 10948 C C . THR F 1 226 ? -24.606 -66.830 -37.587 1.00 40.45 224 THR F C 1
ATOM 10949 O O . THR F 1 226 ? -24.843 -66.177 -36.562 1.00 40.01 224 THR F O 1
ATOM 10953 N N . VAL F 1 227 ? -25.433 -67.720 -38.131 1.00 40.81 225 VAL F N 1
ATOM 10954 C CA . VAL F 1 227 ? -26.732 -68.138 -37.547 1.00 41.27 225 VAL F CA 1
ATOM 10955 C C . VAL F 1 227 ? -26.794 -69.658 -37.686 1.00 41.80 225 VAL F C 1
ATOM 10956 O O . VAL F 1 227 ? -26.337 -70.181 -38.726 1.00 41.11 225 VAL F O 1
ATOM 10960 N N . LYS F 1 228 ? -27.265 -70.330 -36.634 1.00 41.48 226 LYS F N 1
ATOM 10961 C CA . LYS F 1 228 ? -27.405 -71.801 -36.559 1.00 43.13 226 LYS F CA 1
ATOM 10962 C C . LYS F 1 228 ? -28.904 -72.111 -36.647 1.00 44.53 226 LYS F C 1
ATOM 10963 O O . LYS F 1 228 ? -29.673 -71.678 -35.764 1.00 43.79 226 LYS F O 1
ATOM 10969 N N . ILE F 1 229 ? -29.310 -72.788 -37.721 1.00 44.91 227 ILE F N 1
ATOM 10970 C CA . ILE F 1 229 ? -30.709 -73.225 -37.970 1.00 48.22 227 ILE F CA 1
ATOM 10971 C C . ILE F 1 229 ? -30.786 -74.733 -37.711 1.00 46.82 227 ILE F C 1
ATOM 10972 O O . ILE F 1 229 ? -30.066 -75.485 -38.375 1.00 45.77 227 ILE F O 1
ATOM 10977 N N . CYS F 1 230 ? -31.592 -75.134 -36.737 1.00 46.88 228 CYS F N 1
ATOM 10978 C CA . CYS F 1 230 ? -31.651 -76.518 -36.198 1.00 52.45 228 CYS F CA 1
ATOM 10979 C C . CYS F 1 230 ? -33.052 -77.087 -36.429 1.00 52.11 228 CYS F C 1
ATOM 10980 O O . CYS F 1 230 ? -34.025 -76.450 -36.023 1.00 51.93 228 CYS F O 1
ATOM 10983 N N . LEU F 1 231 ? -33.121 -78.244 -37.077 1.00 53.61 229 LEU F N 1
ATOM 10984 C CA . LEU F 1 231 ? -34.367 -78.813 -37.630 1.00 56.32 229 LEU F CA 1
ATOM 10985 C C . LEU F 1 231 ? -34.560 -80.219 -37.091 1.00 54.81 229 LEU F C 1
ATOM 10986 O O . LEU F 1 231 ? -33.578 -80.971 -37.011 1.00 52.05 229 LEU F O 1
ATOM 10991 N N . SER F 1 232 ? -35.811 -80.552 -36.817 1.00 60.18 230 SER F N 1
ATOM 10992 C CA . SER F 1 232 ? -36.261 -81.881 -36.336 1.00 62.20 230 SER F CA 1
ATOM 10993 C C . SER F 1 232 ? -37.749 -82.028 -36.630 1.00 62.29 230 SER F C 1
ATOM 10994 O O . SER F 1 232 ? -38.492 -81.097 -36.360 1.00 59.52 230 SER F O 1
ATOM 10997 N N . ASN F 1 233 ? -38.171 -83.193 -37.096 1.00 67.71 231 ASN F N 1
ATOM 10998 C CA . ASN F 1 233 ? -39.605 -83.522 -37.274 1.00 68.56 231 ASN F CA 1
ATOM 10999 C C . ASN F 1 233 ? -40.330 -83.339 -35.931 1.00 70.34 231 ASN F C 1
ATOM 11000 O O . ASN F 1 233 ? -41.430 -82.767 -35.947 1.00 74.17 231 ASN F O 1
ATOM 11005 N N . GLU F 1 234 ? -39.716 -83.721 -34.804 1.00 71.67 232 GLU F N 1
ATOM 11006 C CA . GLU F 1 234 ? -40.405 -83.802 -33.483 1.00 75.40 232 GLU F CA 1
ATOM 11007 C C . GLU F 1 234 ? -40.550 -82.405 -32.848 1.00 75.17 232 GLU F C 1
ATOM 11008 O O . GLU F 1 234 ? -41.590 -82.175 -32.207 1.00 83.86 232 GLU F O 1
ATOM 11010 N N . VAL F 1 235 ? -39.576 -81.502 -32.988 1.00 66.73 233 VAL F N 1
ATOM 11011 C CA . VAL F 1 235 ? -39.481 -80.287 -32.123 1.00 64.23 233 VAL F CA 1
ATOM 11012 C C . VAL F 1 235 ? -39.534 -79.024 -32.975 1.00 59.32 233 VAL F C 1
ATOM 11013 O O . VAL F 1 235 ? -39.347 -79.067 -34.187 1.00 56.57 233 VAL F O 1
ATOM 11017 N N . PRO F 1 236 ? -39.793 -77.847 -32.362 1.00 56.66 234 PRO F N 1
ATOM 11018 C CA . PRO F 1 236 ? -39.774 -76.581 -33.091 1.00 53.77 234 PRO F CA 1
ATOM 11019 C C . PRO F 1 236 ? -38.386 -76.231 -33.638 1.00 51.53 234 PRO F C 1
ATOM 11020 O O . PRO F 1 236 ? -37.394 -76.690 -33.106 1.00 51.02 234 PRO F O 1
ATOM 11024 N N . LEU F 1 237 ? -38.368 -75.396 -34.674 1.00 49.84 235 LEU F N 1
ATOM 11025 C CA . LEU F 1 237 ? -37.148 -74.829 -35.288 1.00 47.11 235 LEU F CA 1
ATOM 11026 C C . LEU F 1 237 ? -36.417 -74.023 -34.224 1.00 45.37 235 LEU F C 1
ATOM 11027 O O . LEU F 1 237 ? -37.077 -73.227 -33.551 1.00 42.92 235 LEU F O 1
ATOM 11032 N N . LEU F 1 238 ? -35.114 -74.255 -34.076 1.00 45.39 236 LEU F N 1
ATOM 11033 C CA . LEU F 1 238 ? -34.208 -73.347 -33.331 1.00 47.86 236 LEU F CA 1
ATOM 11034 C C . LEU F 1 238 ? -33.417 -72.505 -34.343 1.00 45.68 236 LEU F C 1
ATOM 11035 O O . LEU F 1 238 ? -32.736 -73.081 -35.193 1.00 46.63 236 LEU F O 1
ATOM 11040 N N . VAL F 1 239 ? -33.575 -71.187 -34.285 1.00 46.35 237 VAL F N 1
ATOM 11041 C CA . VAL F 1 239 ? -32.705 -70.189 -34.970 1.00 44.76 237 VAL F CA 1
ATOM 11042 C C . VAL F 1 239 ? -31.872 -69.509 -33.883 1.00 44.29 237 VAL F C 1
ATOM 11043 O O . VAL F 1 239 ? -32.456 -68.781 -33.078 1.00 42.37 237 VAL F O 1
ATOM 11047 N N . GLU F 1 240 ? -30.573 -69.812 -33.846 1.00 45.13 238 GLU F N 1
ATOM 11048 C CA . GLU F 1 240 ? -29.651 -69.398 -32.761 1.00 47.55 238 GLU F CA 1
ATOM 11049 C C . GLU F 1 240 ? -28.622 -68.408 -33.313 1.00 44.19 238 GLU F C 1
ATOM 11050 O O . GLU F 1 240 ? -27.939 -68.735 -34.298 1.00 42.68 238 GLU F O 1
ATOM 11056 N N . TYR F 1 241 ? -28.528 -67.244 -32.673 1.00 45.07 239 TYR F N 1
ATOM 11057 C CA . TYR F 1 241 ? -27.455 -66.229 -32.855 1.00 44.66 239 TYR F CA 1
ATOM 11058 C C . TYR F 1 241 ? -26.543 -66.352 -31.639 1.00 45.96 239 TYR F C 1
ATOM 11059 O O . TYR F 1 241 ? -26.852 -65.777 -30.577 1.00 47.47 239 TYR F O 1
ATOM 11068 N N . SER F 1 242 ? -25.502 -67.176 -31.766 1.00 48.24 240 SER F N 1
ATOM 11069 C CA . SER F 1 242 ? -24.497 -67.439 -30.712 1.00 49.51 240 SER F CA 1
ATOM 11070 C C . SER F 1 242 ? -23.618 -66.196 -30.575 1.00 46.50 240 SER F C 1
ATOM 11071 O O . SER F 1 242 ? -23.213 -65.631 -31.614 1.00 46.96 240 SER F O 1
ATOM 11074 N N . LEU F 1 243 ? -23.351 -65.807 -29.328 1.00 46.22 241 LEU F N 1
ATOM 11075 C CA . LEU F 1 243 ? -22.565 -64.602 -28.973 1.00 44.44 241 LEU F CA 1
ATOM 11076 C C . LEU F 1 243 ? -21.242 -65.020 -28.313 1.00 45.85 241 LEU F C 1
ATOM 11077 O O . LEU F 1 243 ? -20.982 -66.242 -28.136 1.00 46.85 241 LEU F O 1
ATOM 11082 N N . GLY F 1 244 ? -20.431 -64.031 -27.942 1.00 46.53 242 GLY F N 1
ATOM 11083 C CA . GLY F 1 244 ? -19.178 -64.251 -27.197 1.00 47.76 242 GLY F CA 1
ATOM 11084 C C . GLY F 1 244 ? -19.422 -65.121 -25.986 1.00 48.02 242 GLY F C 1
ATOM 11085 O O . GLY F 1 244 ? -20.491 -64.961 -25.354 1.00 52.61 242 GLY F O 1
ATOM 11086 N N . GLY F 1 245 ? -18.462 -65.987 -25.660 1.00 48.26 243 GLY F N 1
ATOM 11087 C CA . GLY F 1 245 ? -18.587 -67.012 -24.610 1.00 50.38 243 GLY F CA 1
ATOM 11088 C C . GLY F 1 245 ? -19.820 -67.864 -24.859 1.00 50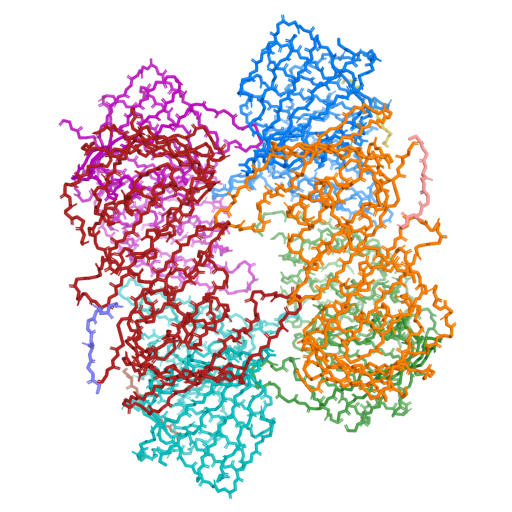.60 243 GLY F C 1
ATOM 11089 O O . GLY F 1 245 ? -20.105 -68.192 -26.052 1.00 52.69 243 GLY F O 1
ATOM 11090 N N . SER F 1 246 ? -20.573 -68.166 -23.801 1.00 49.70 244 SER F N 1
ATOM 11091 C CA . SER F 1 246 ? -21.778 -69.027 -23.883 1.00 49.79 244 SER F CA 1
ATOM 11092 C C . SER F 1 246 ? -23.068 -68.198 -23.791 1.00 47.93 244 SER F C 1
ATOM 11093 O O . SER F 1 246 ? -24.108 -68.785 -23.550 1.00 50.95 244 SER F O 1
ATOM 11096 N N . SER F 1 247 ? -23.014 -66.892 -24.054 1.00 46.67 245 SER F N 1
ATOM 11097 C CA . SER F 1 247 ? -24.210 -66.024 -24.205 1.00 45.67 245 SER F CA 1
ATOM 11098 C C . SER F 1 247 ? -24.873 -66.325 -25.545 1.00 44.28 245 SER F C 1
ATOM 11099 O O . SER F 1 247 ? -24.182 -66.778 -26.439 1.00 43.14 245 SER F O 1
ATOM 11102 N N . TYR F 1 248 ? -26.175 -66.086 -25.679 1.00 44.35 246 TYR F N 1
ATOM 11103 C CA . TYR F 1 248 ? -26.921 -66.382 -26.928 1.00 44.92 246 TYR F CA 1
ATOM 11104 C C . TYR F 1 248 ? -28.258 -65.644 -26.996 1.00 46.09 246 TYR F C 1
ATOM 11105 O O . TYR F 1 248 ? -28.869 -65.316 -25.965 1.00 46.26 246 TYR F O 1
ATOM 11114 N N . LEU F 1 249 ? -28.705 -65.423 -28.228 1.00 47.90 247 LEU F N 1
ATOM 11115 C CA . LEU F 1 249 ? -30.095 -65.045 -28.561 1.00 47.14 247 LEU F CA 1
ATOM 11116 C C . LEU F 1 249 ? -30.667 -66.193 -29.393 1.00 46.68 247 LEU F C 1
ATOM 11117 O O . LEU F 1 249 ? -30.055 -66.551 -30.423 1.00 47.36 247 LEU F O 1
ATOM 11122 N N . ARG F 1 250 ? -31.750 -66.804 -28.927 1.00 44.57 248 ARG F N 1
ATOM 11123 C CA . ARG F 1 250 ? -32.370 -67.968 -29.606 1.00 42.57 248 ARG F CA 1
ATOM 11124 C C . ARG F 1 250 ? -33.842 -67.672 -29.879 1.00 44.33 248 ARG F C 1
ATOM 11125 O O . ARG F 1 250 ? -34.537 -67.156 -28.984 1.00 47.09 248 ARG F O 1
ATOM 11133 N N . PHE F 1 251 ? -34.287 -68.036 -31.073 1.00 44.58 249 PHE F N 1
ATOM 11134 C CA . PHE F 1 251 ? -35.689 -67.946 -31.531 1.00 45.26 249 PHE F CA 1
ATOM 11135 C C . PHE F 1 251 ? -36.160 -69.371 -31.794 1.00 45.97 249 PHE F C 1
ATOM 11136 O O . PHE F 1 251 ? -35.428 -70.127 -32.441 1.00 43.16 249 PHE F O 1
ATOM 11144 N N . TYR F 1 252 ? -37.319 -69.735 -31.259 1.00 48.73 250 TYR F N 1
ATOM 11145 C CA . TYR F 1 252 ? -37.955 -71.052 -31.503 1.00 48.76 250 TYR F CA 1
ATOM 11146 C C . TYR F 1 252 ? -39.261 -70.800 -32.240 1.00 49.64 250 TYR F C 1
ATOM 11147 O O . TYR F 1 252 ? -40.003 -69.881 -31.848 1.00 49.05 250 TYR F O 1
ATOM 11156 N N . LEU F 1 253 ? -39.523 -71.580 -33.288 1.00 50.75 251 LEU F N 1
ATOM 11157 C CA . LEU F 1 253 ? -40.676 -71.320 -34.177 1.00 53.26 251 LEU F CA 1
ATOM 11158 C C . LEU F 1 253 ? -41.389 -72.638 -34.456 1.00 54.08 251 LEU F C 1
ATOM 11159 O O . LEU F 1 253 ? -40.744 -73.553 -34.989 1.00 52.36 251 LEU F O 1
ATOM 11164 N N . ALA F 1 254 ? -42.673 -72.688 -34.103 1.00 57.99 252 ALA F N 1
ATOM 11165 C CA . ALA F 1 254 ? -43.590 -73.809 -34.404 1.00 61.36 252 ALA F CA 1
ATOM 11166 C C . ALA F 1 254 ? -43.702 -73.913 -35.922 1.00 61.40 252 ALA F C 1
ATOM 11167 O O . ALA F 1 254 ? -43.771 -72.889 -36.599 1.00 59.84 252 ALA F O 1
ATOM 11169 N N . PRO F 1 255 ? -43.660 -75.131 -36.510 1.00 61.46 253 PRO F N 1
ATOM 11170 C CA . PRO F 1 255 ? -43.781 -75.285 -37.961 1.00 61.12 253 PRO F CA 1
ATOM 11171 C C . PRO F 1 255 ? -45.235 -75.274 -38.465 1.00 64.00 253 PRO F C 1
ATOM 11172 O O . PRO F 1 255 ? -46.147 -75.397 -37.670 1.00 64.52 253 PRO F O 1
ATOM 11176 N N . LYS F 1 256 ? -45.412 -75.148 -39.780 1.00 64.77 254 LYS F N 1
ATOM 11177 C CA . LYS F 1 256 ? -46.709 -75.388 -40.471 1.00 67.73 254 LYS F CA 1
ATOM 11178 C C . LYS F 1 256 ? -46.758 -76.870 -40.873 1.00 66.70 254 LYS F C 1
ATOM 11179 O O . LYS F 1 256 ? -45.718 -77.386 -41.335 1.00 65.53 254 LYS F O 1
ATOM 11185 N N . ILE F 1 257 ? -47.914 -77.520 -40.709 1.00 69.89 255 ILE F N 1
ATOM 11186 C CA . ILE F 1 257 ? -48.070 -79.010 -40.746 1.00 70.39 255 ILE F CA 1
ATOM 11187 C C . ILE F 1 257 ? -49.268 -79.402 -41.624 1.00 71.12 255 ILE F C 1
ATOM 11188 O O . ILE F 1 257 ? -50.141 -78.569 -41.795 1.00 71.31 255 ILE F O 1
ATOM 11193 N N . LYS G 2 1 ? 15.220 -62.808 -80.041 1.00 83.02 500 LYS J N 1
ATOM 11194 C CA . LYS G 2 1 ? 14.360 -61.627 -80.338 1.00 74.29 500 LYS J CA 1
ATOM 11195 C C . LYS G 2 1 ? 15.058 -60.365 -79.822 1.00 80.47 500 LYS J C 1
ATOM 11196 O O . LYS G 2 1 ? 14.901 -60.073 -78.620 1.00 90.55 500 LYS J O 1
ATOM 11198 N N . HIS G 2 2 ? 15.796 -59.658 -80.691 1.00 63.87 501 HIS J N 1
ATOM 11199 C CA . HIS G 2 2 ? 16.442 -58.352 -80.384 1.00 51.70 501 HIS J CA 1
ATOM 11200 C C . HIS G 2 2 ? 15.478 -57.195 -80.711 1.00 48.95 501 HIS J C 1
ATOM 11201 O O . HIS G 2 2 ? 14.617 -57.353 -81.596 1.00 48.80 501 HIS J O 1
ATOM 11208 N N . GLN G 2 3 ? 15.642 -56.061 -80.023 1.00 46.00 502 GLN J N 1
ATOM 11209 C CA . GLN G 2 3 ? 14.762 -54.867 -80.110 1.00 36.89 502 GLN J CA 1
ATOM 11210 C C . GLN G 2 3 ? 15.059 -54.078 -81.388 1.00 33.83 502 GLN J C 1
ATOM 11211 O O . GLN G 2 3 ? 16.141 -53.499 -81.479 1.00 48.03 502 GLN J O 1
ATOM 11217 N N . SER G 2 4 ? 14.116 -54.028 -82.327 1.00 39.71 503 SER J N 1
ATOM 11218 C CA . SER G 2 4 ? 14.195 -53.167 -83.534 1.00 40.12 503 SER J CA 1
ATOM 11219 C C . SER G 2 4 ? 13.935 -51.704 -83.137 1.00 39.40 503 SER J C 1
ATOM 11220 O O . SER G 2 4 ? 13.587 -51.457 -81.970 1.00 38.31 503 SER J O 1
ATOM 11223 N N . THR G 2 5 ? 14.109 -50.772 -84.079 1.00 38.18 504 THR J N 1
ATOM 11224 C CA . THR G 2 5 ? 13.811 -49.325 -83.924 1.00 38.07 504 THR J CA 1
ATOM 11225 C C . THR G 2 5 ? 12.628 -48.989 -84.835 1.00 37.57 504 THR J C 1
ATOM 11226 O O . THR G 2 5 ? 12.407 -49.746 -85.807 1.00 41.54 504 THR J O 1
ATOM 11230 N N . LEU G 2 6 ? 11.906 -47.904 -84.536 1.00 31.85 505 LEU J N 1
ATOM 11231 C CA . LEU G 2 6 ? 10.670 -47.505 -85.262 1.00 37.07 505 LEU J CA 1
ATOM 11232 C C . LEU G 2 6 ? 10.920 -47.478 -86.772 1.00 47.01 505 LEU J C 1
ATOM 11233 O O . LEU G 2 6 ? 11.983 -46.981 -87.174 1.00 48.87 505 LEU J O 1
ATOM 11238 N N . ASN G 2 7 ? 9.938 -47.945 -87.556 1.00 59.73 506 ASN J N 1
ATOM 11239 C CA . ASN G 2 7 ? 9.932 -47.939 -89.043 1.00 52.62 506 ASN J CA 1
ATOM 11240 C C . ASN G 2 7 ? 8.483 -47.768 -89.524 1.00 59.69 506 ASN J C 1
ATOM 11241 O O . ASN G 2 7 ? 7.717 -48.754 -89.451 1.00 49.62 506 ASN J O 1
ATOM 11246 N N . PHE G 2 8 ? 8.134 -46.565 -90.000 1.00 57.10 507 PHE J N 1
ATOM 11247 C CA . PHE G 2 8 ? 6.774 -46.169 -90.456 1.00 55.51 507 PHE J CA 1
ATOM 11248 C C . PHE G 2 8 ? 6.697 -46.211 -91.984 1.00 52.11 507 PHE J C 1
ATOM 11249 O O . PHE G 2 8 ? 7.249 -47.141 -92.559 1.00 58.79 507 PHE J O 1
ATOM 11257 N N . LYS H 2 1 ? 18.745 -12.802 -49.647 1.00 75.37 500 LYS K N 1
ATOM 11258 C CA . LYS H 2 1 ? 19.999 -13.297 -50.301 1.00 76.33 500 LYS K CA 1
ATOM 11259 C C . LYS H 2 1 ? 20.686 -14.331 -49.397 1.00 72.98 500 LYS K C 1
ATOM 11260 O O . LYS H 2 1 ? 21.130 -15.367 -49.932 1.00 80.44 500 LYS K O 1
ATOM 11262 N N . HIS H 2 2 ? 20.779 -14.065 -48.088 1.00 57.06 501 HIS K N 1
ATOM 11263 C CA . HIS H 2 2 ? 21.417 -14.980 -47.100 1.00 52.06 501 HIS K CA 1
ATOM 11264 C C . HIS H 2 2 ? 20.602 -15.061 -45.797 1.00 46.97 501 HIS K C 1
ATOM 11265 O O . HIS H 2 2 ? 19.888 -14.096 -45.453 1.00 37.03 501 HIS K O 1
ATOM 11272 N N . GLN H 2 3 ? 20.774 -16.177 -45.083 1.00 41.54 502 GLN K N 1
ATOM 11273 C CA . GLN H 2 3 ? 19.964 -16.617 -43.921 1.00 33.54 502 GLN K CA 1
ATOM 11274 C C . GLN H 2 3 ? 20.426 -15.892 -42.644 1.00 30.42 502 GLN K C 1
ATOM 11275 O O . GLN H 2 3 ? 21.519 -16.199 -42.137 1.00 25.69 502 GLN K O 1
ATOM 11281 N N . SER H 2 4 ? 19.602 -14.992 -42.101 1.00 29.98 503 SER K N 1
ATOM 11282 C CA . SER H 2 4 ? 19.829 -14.377 -40.768 1.00 30.44 503 SER K CA 1
ATOM 11283 C C . SER H 2 4 ? 19.599 -15.439 -39.688 1.00 33.85 503 SER K C 1
ATOM 11284 O O . SER H 2 4 ? 18.973 -16.483 -40.000 1.00 37.63 503 SER K O 1
ATOM 11287 N N . THR H 2 5 ? 20.142 -15.217 -38.487 1.00 36.25 504 THR K N 1
ATOM 11288 C CA . THR H 2 5 ? 19.880 -16.039 -37.276 1.00 44.54 504 THR K CA 1
ATOM 11289 C C . THR H 2 5 ? 18.758 -15.358 -36.487 1.00 43.62 504 THR K C 1
ATOM 11290 O O . THR H 2 5 ? 18.364 -14.243 -36.880 1.00 37.03 504 THR K O 1
ATOM 11294 N N . LEU H 2 6 ? 18.236 -16.018 -35.451 1.00 41.32 505 LEU K N 1
ATOM 11295 C CA . LEU H 2 6 ? 17.059 -15.522 -34.687 1.00 48.15 505 LEU K CA 1
ATOM 11296 C C . LEU H 2 6 ? 17.488 -14.347 -33.802 1.00 49.86 505 LEU K C 1
ATOM 11297 O O . LEU H 2 6 ? 18.514 -14.473 -33.095 1.00 37.49 505 LEU K O 1
ATOM 11302 N N . ASN H 2 7 ? 16.696 -13.272 -33.839 1.00 58.35 506 ASN K N 1
ATOM 11303 C CA . ASN H 2 7 ? 16.959 -11.968 -33.177 1.00 64.63 506 ASN K CA 1
ATOM 11304 C C . ASN H 2 7 ? 15.636 -11.425 -32.620 1.00 66.21 506 ASN K C 1
ATOM 11305 O O . ASN H 2 7 ? 14.841 -10.897 -33.419 1.00 72.09 506 ASN K O 1
ATOM 11310 N N . PHE H 2 8 ? 15.413 -11.557 -31.309 1.00 66.27 507 PHE K N 1
ATOM 11311 C CA . PHE H 2 8 ? 14.195 -11.078 -30.599 1.00 79.95 507 PHE K CA 1
ATOM 11312 C C . PHE H 2 8 ? 14.509 -9.766 -29.863 1.00 84.75 507 PHE K C 1
ATOM 11313 O O . PHE H 2 8 ? 13.770 -8.777 -29.942 1.00 82.37 507 PHE K O 1
ATOM 11321 N N . LYS I 2 1 ? -46.315 -26.050 -15.413 1.00 71.90 500 LYS M N 1
ATOM 11322 C CA . LYS I 2 1 ? -45.739 -25.754 -16.764 1.00 66.51 500 LYS M CA 1
ATOM 11323 C C . LYS I 2 1 ? -46.850 -25.265 -17.706 1.00 64.76 500 LYS M C 1
ATOM 11324 O O . LYS I 2 1 ? -47.989 -25.748 -17.589 1.00 77.55 500 LYS M O 1
ATOM 11326 N N . HIS I 2 2 ? -46.521 -24.302 -18.571 1.00 66.53 501 HIS M N 1
ATOM 11327 C CA . HIS I 2 2 ? -47.322 -23.845 -19.741 1.00 60.60 501 HIS M CA 1
ATOM 11328 C C . HIS I 2 2 ? -46.432 -22.932 -20.601 1.00 55.05 501 HIS M C 1
ATOM 11329 O O . HIS I 2 2 ? -45.571 -22.227 -20.032 1.00 45.25 501 HIS M O 1
ATOM 11336 N N . GLN I 2 3 ? -46.631 -22.956 -21.921 1.00 52.15 502 GLN M N 1
ATOM 11337 C CA . GLN I 2 3 ? -45.815 -22.194 -22.900 1.00 45.69 502 GLN M CA 1
ATOM 11338 C C . GLN I 2 3 ? -46.103 -20.686 -22.779 1.00 41.42 502 GLN M C 1
ATOM 11339 O O . GLN I 2 3 ? -47.172 -20.244 -23.218 1.00 42.90 502 GLN M O 1
ATOM 11345 N N . SER I 2 4 ? -45.163 -19.920 -22.224 1.00 38.89 503 SER M N 1
ATOM 11346 C CA . SER I 2 4 ? -45.117 -18.436 -22.329 1.00 41.30 503 SER M CA 1
ATOM 11347 C C . SER I 2 4 ? -44.841 -18.043 -23.787 1.00 41.66 503 SER M C 1
ATOM 11348 O O . SER I 2 4 ? -44.335 -18.893 -24.539 1.00 44.11 503 SER M O 1
ATOM 11351 N N . THR I 2 5 ? -45.219 -16.827 -24.192 1.00 47.23 504 THR M N 1
ATOM 11352 C CA . THR I 2 5 ? -44.856 -16.235 -25.510 1.00 48.06 504 THR M CA 1
ATOM 11353 C C . THR I 2 5 ? -43.600 -15.374 -25.329 1.00 44.90 504 THR M C 1
ATOM 11354 O O . THR I 2 5 ? -43.213 -15.130 -24.160 1.00 43.41 504 THR M O 1
ATOM 11358 N N . LEU I 2 6 ? -42.982 -14.960 -26.442 1.00 41.51 505 LEU M N 1
ATOM 11359 C CA . LEU I 2 6 ? -41.729 -14.155 -26.461 1.00 47.13 505 LEU M CA 1
ATOM 11360 C C . LEU I 2 6 ? -41.989 -12.792 -25.816 1.00 49.03 505 LEU M C 1
ATOM 11361 O O . LEU I 2 6 ? -42.806 -12.036 -26.363 1.00 49.33 505 LEU M O 1
ATOM 11366 N N . ASN I 2 7 ? -41.303 -12.511 -24.706 1.00 55.52 506 ASN M N 1
ATOM 11367 C CA . ASN I 2 7 ? -41.329 -11.213 -23.984 1.00 61.74 506 ASN M CA 1
ATOM 11368 C C . ASN I 2 7 ? -39.877 -10.826 -23.672 1.00 69.11 506 ASN M C 1
ATOM 11369 O O . ASN I 2 7 ? -39.273 -11.435 -22.753 1.00 61.79 506 ASN M O 1
ATOM 11374 N N . PHE I 2 8 ? -39.341 -9.865 -24.432 1.00 68.46 507 PHE M N 1
ATOM 11375 C CA . PHE I 2 8 ? -37.919 -9.437 -24.404 1.00 65.92 507 PHE M CA 1
ATOM 11376 C C . PHE I 2 8 ? -37.737 -8.321 -23.369 1.00 63.03 507 PHE M C 1
ATOM 11377 O O . PHE I 2 8 ? -36.610 -8.108 -22.923 1.00 63.61 507 PHE M O 1
ATOM 11385 N N . HIS J 2 2 ? -51.110 -75.780 -42.398 1.00 78.35 501 HIS O N 1
ATOM 11386 C CA . HIS J 2 2 ? -51.553 -74.740 -41.409 1.00 79.91 501 HIS O CA 1
ATOM 11387 C C . HIS J 2 2 ? -50.518 -74.624 -40.280 1.00 84.26 501 HIS O C 1
ATOM 11388 O O . HIS J 2 2 ? -49.758 -75.593 -40.068 1.00 75.81 501 HIS O O 1
ATOM 11390 N N . GLN J 2 3 ? -50.499 -73.481 -39.584 1.00 82.79 502 GLN O N 1
ATOM 11391 C CA . GLN J 2 3 ? -49.480 -73.126 -38.554 1.00 75.02 502 GLN O CA 1
ATOM 11392 C C . GLN J 2 3 ? -49.800 -73.848 -37.236 1.00 68.72 502 GLN O C 1
ATOM 11393 O O . GLN J 2 3 ? -50.963 -73.785 -36.788 1.00 73.12 502 GLN O O 1
ATOM 11399 N N . SER J 2 4 ? -48.793 -74.495 -36.640 1.00 68.23 503 SER O N 1
ATOM 11400 C CA . SER J 2 4 ? -48.855 -75.167 -35.314 1.00 78.42 503 SER O CA 1
ATOM 11401 C C . SER J 2 4 ? -48.290 -74.237 -34.230 1.00 75.35 503 SER O C 1
ATOM 11402 O O . SER J 2 4 ? -47.842 -73.130 -34.579 1.00 75.66 503 SER O O 1
ATOM 11405 N N . THR J 2 5 ? -48.315 -74.679 -32.968 1.00 69.18 504 THR O N 1
ATOM 11406 C CA . THR J 2 5 ? -47.735 -73.970 -31.795 1.00 67.12 504 THR O CA 1
ATOM 11407 C C . THR J 2 5 ? -46.561 -74.811 -31.274 1.00 64.02 504 THR O C 1
ATOM 11408 O O . THR J 2 5 ? -46.326 -75.894 -31.846 1.00 60.96 504 THR O O 1
ATOM 11412 N N . LEU J 2 6 ? -45.834 -74.309 -30.266 1.00 68.78 505 LEU O N 1
ATOM 11413 C CA . LEU J 2 6 ? -44.551 -74.885 -29.769 1.00 69.86 505 LEU O CA 1
ATOM 11414 C C . LEU J 2 6 ? -44.827 -76.162 -28.961 1.00 73.65 505 LEU O C 1
ATOM 11415 O O . LEU J 2 6 ? -45.452 -76.049 -27.889 1.00 67.63 505 LEU O O 1
ATOM 11420 N N . ASN J 2 7 ? -44.356 -77.322 -29.442 1.00 77.74 506 ASN O N 1
ATOM 11421 C CA . ASN J 2 7 ? -44.430 -78.629 -28.728 1.00 78.42 506 ASN O CA 1
ATOM 11422 C C . ASN J 2 7 ? -43.025 -79.039 -28.263 1.00 83.92 506 ASN O C 1
ATOM 11423 O O . ASN J 2 7 ? -42.326 -79.718 -29.042 1.00 75.85 506 ASN O O 1
ATOM 11425 N N . PHE J 2 8 ? -42.637 -78.638 -27.043 1.00 90.65 507 PHE O N 1
ATOM 11426 C CA . PHE J 2 8 ? -41.374 -79.032 -26.357 1.00 90.25 507 PHE O CA 1
ATOM 11427 C C . PHE J 2 8 ? -41.636 -80.261 -25.474 1.00 94.33 507 PHE O C 1
ATOM 11428 O O . PHE J 2 8 ? -41.975 -81.355 -25.934 1.00 89.64 507 PHE O O 1
#

Sequence (1525 aa):
ALEARLEQASILKKVVDAIKDLVQDCNFDCNDSGIALQAMDNSHVALVSMMLKAEGFSPYRCDRNIALGVNLTSLTKVLRAAQNEDILTLKAEPDVLNLVFESSETDRISEYDLKLMDIDQEHLGIPETEYAATITMPSNEFKRITTDLMAMSESVTIEANKDGVKFSCQGDIGNGSVTLRQHTNVEKPNESIEIELSEPVSLTFSLKYLVNFCKASALSNTVKICLSNEVPLLVEYSLGGSSYLRFYLAPKIALEARLEQASILKKVVDAIKDLVQDCNFDCNDSGIALQAMDNSHVALVSMMLKAEGFSPYRCDRNIALGVNLTSLTKVLRAAQNEDILTLKAEPDVLNLVFESTDRISEYDLKLMDIDQELGIPETEYAATITMPSNEFKRITTDLMAMSESVTIEANKDGVKFSCQGDIGNGSVTLRQHTNVEKPNESIEIELSEPVSLTFSLKYLVNFCKASALSNTVKICLSNEVPLLVEYSLGGSSYLRFYLAPKIALEARLEQASILKKVVDAIKDLVQDCNFDCNDSGIALQAMDNSHVALVSMMLKAEGFSPYRCDRNIALGVNLTSLTKVLRAAQNEDILTLKAEPDVLNLVFESETDRISEYDLKLMDIDQEHTEYAATITMPSNEFKRITTDLMAMSESVTIEANGVKFSCQGDIGNGSVTLRQHTNVEKPNESIEIESLTFSLKYLVNFCKASALSNTVKICLSNEVPLLVEYSLGGSSYLRFYLAPMALEARLEQASILKKVVDAIKDLVQDCNFDCNDSGIALQAMDNSHVALVSMMLKAEGFSPYRCDRNIALGVNLTSLTKVLRAAQNEDILTLKAEDPDVLNLVFESSETDRISEYDLKLMDIDQELGIPETEYAATITMPSNEFKRITTDLMAMSESVTIEANKDGVKFSCQGDIGNGSVTLRQHTNVEKPNESIEIELSEPVSLTFSLKYLVNFCKASALSNTVKICLSNEVPLLVEYSLGGSSYLRFYLAPKIALEARLEQASILKKVVDAIKDLVQDCNFDCNDSGIALQAMDNSHVALVSMMLKAEGFSPYRCDRNIALGVNLTSLTKVLRAAQNEDILTLKAEDPDVLNLVFESSETDRISEYDLKLMDIDQEYAATITMPSNEFKRITTDLMAMSESVTIEANKDGVKFSCQGDIGNGSVTLRQHTNVEKPNESIEIELSEPVSLTFSLKYLVNFCKASALSNTVKICLSNEVPLLVEYSLGGSSYLRFYLAPKIMALEARLEQASILKKVVDAIKDLVQDCNFDCNDSGIALQAMDNSHVALVSMMLKAEGFSPYRCDRNIALGVNLTSLTKVLRAAQNEDILTLKAEDVLNLVFESSETDRISEYDLKLMDIDQEHLGIPETEYAATITMPSNEFKRITTDLMAMSESVTIEANKDGVKFSCQGDIGNGSVTLRQHTNVEKPNESIEIELSEPVSLTFSLKYLVNFCKASALSNTVKICLSNEVPLLVEYSLGGSSYLRFYLAPKIKHQSTLNFKHQSTLNFKHQSTLNFHQSTLNF